Protein 3PEF (pdb70)

Sequence (2283 aa):
SQKFGFIGLGIMGSAMAKNLVKAGCSVTIWNRSPEKAEELAALGAERAATPEVVESCPVTFAMLADPAAAEEVCFGKHGVLEGIGEGRGYVDMSTVDPATSQRRIGVAVVAKGGRFLEAPVSGSKKPAEDGTLIILAAGDRNLYDEAMPGFEKMGKKIIHLGDVGKGAEMKLVVNMVMGGMMACFCEGLALGEKAGLATDAILDVIGAGAMANPMFALKGGLIRDRNFAPAFPLKHMQKDLRLAVALGDRVGQPLVASAAANELFKGARAAGFGDEDFSAIFKTYERSQKFGFIGLGIMGSAMAKNLVKAGCSVTIWNRSPEKAEELAALGAERAATPEVVESCPVTFAMLADPAAAEEVCFGKHGVLEGIGEGRGYVDMSTVDPATSQRIGVAVVAKGGRFLEAPVSGSKKPAEDGTLIILAAGDRNLYDEAMPGFEKMMGKKIIHLGDVGKGAEMKLVVNMVMGGMMACCFCEGLALGEKAGLATDAILDVIGAGAMANPMFALKGGLIRDRNFAPAFPLKHMQKDLRLAVALGDRVGQPLVASAAANELFKGARAAGFGDEDFSAIFKTYERSQKFGFIGLGIMGSAMAKNLVKAGCSVTIWNRSPEKAEELAALGAERAATPEVVESCPVTFAMLADPAAAEEVCFGKHGVLEGIGEGRGYVDMSTVDPATSQRIGVAVVAKGGRFLEAPVSGSKKPAEDGTLIILAAGDRNLYDEAMPGFEKMGKKIIHLGDVGKGAEMKLVVNMVMGGMMACFCEGLALGEKAGLATDAILDVIGAGAMANPMFALKGGLIRDRNFAPAFPLKHMQKDLRLAVALGDRVGQPLVASAAANELFKGARAAGFGDEDFSAIFKTYERSQKFGFIGLGIMGSAMAKNLVKAGCSVTIWNRSPEKAEELAALGAERAATPEVVESCPVTFAMLADPAAAEEVCFGKHGVLEGIGEGRGYVDMSTVDPATSQRIGVAVVAKGGRFLEAPVSGSKKPAEDGTLIILAAGDRNLYDEAMPGFEKMGKKIIHLGDVGKGAEMKLVVNMVMGGMMACFCEGLALGEKAGLATDAILDDVIGAGAMANPMFALKGGLIRDRNFAPAFPLKHMQKDLRLAVALGDRVGQPLVASAAANELFKGARRAAGFGDEDFSAIFKTYESQKFGFIGLGIMGSAMAKNLVKAGCSVTIWNRSPEKAEEELAALGAERAATPEVVVESCPVTFAMLADPAAAEEVCFGKHGVLEGIGEGRGYVDMSTVDPATSQRIGVAVVAKGGRFLEAPVSGSKKPAEDGTLIILAAGDRNLYDEAMPGFEKMGKKIIHLGDVGKGAEMKLVVNMVMGGMMACFCEGLALGEKAGLATDAILDVIGAGAMANPMFALKGGLIRDRNFAPAFPLKHMQKDLRLAVALGDRVGQPLVASAAANELFKGARAAGFGDEDFSAIFKTYEQKFGFIGLGIMGSAMAKNLVKAGCSVTIWNRSPEKAEELAALGAERAATPEVVESCPVTFAMLADPAAAEEVCFGKHGVLEGIGEGRGYVDMSTVDPATSQRIGVAVVAKGGRFLEAPVSGSKKPAEDGTLIILAAGDRNLYDEAMPGFEKMGKKIIHLGDVGKGAEMKLVVNMVMGGMMACFCEGLALGEKAGLATDAILDVIGAGAMANPMFALKGGLIRDRNFAPAFPLKHMQKDLRLAVALGDRVGQPLVASAAANELFKGARAAGFGDEDFSAIFKTYESQKFGFIGLGIMGSAMAKNLVKAGCSVTIWNRSPEKAEELAALGAERAATPEVVESCPVTFAMLADPAAAEEVCFGKHGVLEGIGEGRGYVDMSTVDPATSQRIGVAVVAKGGRFLEAPVSGSKKPAEDGTLIILAAGDRNLYDEAMPGFEKMGKKIIHLGDVGKGAEMKLVVNMVMGGMMACFCEGLALGEKAGLATDAILDVIGAGAMANPMFALKGGLIRDRNFAPAFPLKHMQKDLRLAVALGDRVGQPLVASAAANELFKGARAAGFGDEDFSAIFKTYERQKFGFIGLGIMGSAMAKNLVKAGCSVTIWNRSPEKAEEELAALGAERAATPEVVESCPVTFAMLADPAAAEEVCFGKHGVLEGIGEGRGYVDMSTVDPATSQRIGVAVVAKGGRFLEAPVSGSKKPAEDGTLIILAAGDRNLYDEAMPGFEKMGKKIIHLGDVGKGAEMKLVVNMVMGGMMACFCEGLALGEKAGLATDAILDVIGAGAMANPMFALKGGLIRDRNFAPAFPLKHMQKDLRLAVALGDRVGQPLVASAAANELFKGARAAGFGDEDFSAIFKTYER

Radius of gyration: 47.45 Å; Cα contacts (8 Å, |Δi|>4): 5188; chains: 8; bounding box: 118×103×147 Å

Organism: Geobacter metallireducens (strain ATCC 53774 / DSM 7210 / GS-15) (NCBI:txid269799)

InterPro domains:
  IPR002204 3-hydroxyisobutyrate dehydrogenase-related, conserved site [PS00895] (6-19)
  IPR006115 6-phosphogluconate dehydrogenase, NADP-binding [PF03446] (3-162)
  IPR008927 6-phosphogluconate dehydrogenase-like, C-terminal domain superfamily [SSF48179] (163-286)
  IPR013328 6-phosphogluconate dehydrogenase, domain 2 [G3DSA:1.10.1040.10] (165-287)
  IPR015815 3-hydroxyisobutyrate dehydrogenase-related [PIRSF000103] (2-286)
  IPR029154 3-hydroxyisobutyrate dehydrogenase-like, NAD-binding domain [PF14833] (165-284)
  IPR036291 NAD(P)-binding domain superfamily [SSF51735] (3-164)
  IPR051265 HIBADH-related NP60 subfamily [PTHR43580] (3-284)

Structure (mmCIF, N/CA/C/O backbone):
data_3PEF
#
_entry.id   3PEF
#
_cell.length_a   75.968
_cell.length_b   79.141
_cell.length_c   95.470
_cell.angle_alpha   82.15
_cell.angle_beta   88.80
_cell.angle_gamma   87.66
#
_symmetry.space_group_name_H-M   'P 1'
#
loop_
_entity.id
_entity.type
_entity.pdbx_description
1 polymer '6-phosphogluconate dehydrogenase, NAD-binding'
2 non-polymer 'NADP NICOTINAMIDE-ADENINE-DINUCLEOTIDE PHOSPHATE'
3 non-polymer GLYCEROL
4 non-polymer DI(HYDROXYETHYL)ETHER
5 non-polymer 1,2-ETHANEDIOL
6 water water
#
loop_
_atom_site.group_PDB
_atom_site.id
_atom_site.type_symbol
_atom_site.label_atom_id
_atom_site.label_alt_id
_atom_site.label_comp_id
_atom_site.label_asym_id
_atom_site.label_entity_id
_atom_site.label_seq_id
_atom_site.pdbx_PDB_ins_code
_atom_site.Cartn_x
_atom_site.Cartn_y
_atom_site.Cartn_z
_atom_site.occupancy
_atom_site.B_iso_or_equiv
_atom_site.auth_seq_id
_atom_site.auth_comp_id
_atom_site.auth_asym_id
_atom_site.auth_atom_id
_atom_site.pdbx_PDB_model_num
ATOM 1 N N . SER A 1 1 ? 15.898 4.941 40.462 1.00 78.51 1 SER A N 1
ATOM 2 C CA . SER A 1 1 ? 15.500 5.437 41.780 1.00 79.67 1 SER A CA 1
ATOM 3 C C . SER A 1 1 ? 14.694 6.726 41.667 1.00 67.40 1 SER A C 1
ATOM 4 O O . SER A 1 1 ? 13.594 6.833 42.207 1.00 68.91 1 SER A O 1
ATOM 7 N N . GLN A 1 2 ? 15.281 7.697 40.973 1.00 55.43 2 GLN A N 1
ATOM 8 C CA . GLN A 1 2 ? 14.663 8.979 40.642 1.00 47.94 2 GLN A CA 1
ATOM 9 C C . GLN A 1 2 ? 13.145 8.940 40.456 1.00 37.43 2 GLN A C 1
ATOM 10 O O . GLN A 1 2 ? 12.609 8.036 39.821 1.00 37.35 2 GLN A O 1
ATOM 16 N N . LYS A 1 3 ? 12.462 9.951 40.982 1.00 37.84 3 LYS A N 1
ATOM 17 C CA . LYS A 1 3 ? 11.021 10.098 40.783 1.00 35.12 3 LYS A CA 1
ATOM 18 C C . LYS A 1 3 ? 10.723 11.250 39.826 1.00 31.60 3 LYS A C 1
ATOM 19 O O . LYS A 1 3 ? 11.149 12.380 40.074 1.00 34.05 3 LYS A O 1
ATOM 25 N N . PHE A 1 4 ? 10.004 10.958 38.735 1.00 27.87 4 PHE A N 1
ATOM 26 C CA . PHE A 1 4 ? 9.587 11.971 37.754 1.00 27.32 4 PHE A CA 1
ATOM 27 C C . PHE A 1 4 ? 8.083 11.954 37.480 1.00 28.19 4 PHE A C 1
ATOM 28 O O . PHE A 1 4 ? 7.463 10.891 37.456 1.00 29.14 4 PHE A O 1
ATOM 36 N N . GLY A 1 5 ? 7.512 13.133 37.245 1.00 26.16 5 GLY A N 1
ATOM 37 C CA . GLY A 1 5 ? 6.158 13.240 36.723 1.00 17.47 5 GLY A CA 1
ATOM 38 C C . GLY A 1 5 ? 6.181 13.323 35.199 1.00 28.20 5 GLY A C 1
ATOM 39 O O . GLY A 1 5 ? 7.145 13.824 34.616 1.00 22.50 5 GLY A O 1
ATOM 40 N N . PHE A 1 6 ? 5.138 12.828 34.536 1.00 23.01 6 PHE A N 1
ATOM 41 C CA . PHE A 1 6 ? 5.042 13.022 33.092 1.00 22.15 6 PHE A CA 1
ATOM 42 C C . PHE A 1 6 ? 3.606 13.283 32.647 1.00 22.14 6 PHE A C 1
ATOM 43 O O . PHE A 1 6 ? 2.683 12.524 32.949 1.00 24.69 6 PHE A O 1
ATOM 51 N N . ILE A 1 7 ? 3.446 14.370 31.908 1.00 20.72 7 ILE A N 1
ATOM 52 C CA . ILE A 1 7 ? 2.155 14.862 31.481 1.00 18.34 7 ILE A CA 1
ATOM 53 C C . ILE A 1 7 ? 2.124 14.935 29.969 1.00 24.94 7 ILE A C 1
ATOM 54 O O . ILE A 1 7 ? 2.940 15.618 29.358 1.00 24.47 7 ILE A O 1
ATOM 59 N N . GLY A 1 8 ? 1.176 14.239 29.359 1.00 24.43 8 GLY A N 1
ATOM 60 C CA . GLY A 1 8 ? 1.068 14.256 27.912 1.00 20.94 8 GLY A CA 1
ATOM 61 C C . GLY A 1 8 ? 1.673 12.995 27.338 1.00 22.87 8 GLY A C 1
ATOM 62 O O . GLY A 1 8 ? 2.889 12.858 27.247 1.00 18.72 8 GLY A O 1
ATOM 63 N N . LEU A 1 9 ? 0.820 12.056 26.957 1.00 23.67 9 LEU A N 1
ATOM 64 C CA . LEU A 1 9 ? 1.320 10.761 26.527 1.00 21.93 9 LEU A CA 1
ATOM 65 C C . LEU A 1 9 ? 0.976 10.507 25.067 1.00 25.97 9 LEU A C 1
ATOM 66 O O . LEU A 1 9 ? 0.485 9.431 24.698 1.00 22.62 9 LEU A O 1
ATOM 71 N N . GLY A 1 10 ? 1.234 11.500 24.229 1.00 22.51 10 GLY A N 1
ATOM 72 C CA . GLY A 1 10 ? 1.019 11.317 22.807 1.00 19.68 10 GLY A CA 1
ATOM 73 C C . GLY A 1 10 ? 2.170 10.546 22.187 1.00 23.47 10 GLY A C 1
ATOM 74 O O . GLY A 1 10 ? 2.901 9.825 22.874 1.00 19.01 10 GLY A O 1
ATOM 75 N N . ILE A 1 11 ? 2.336 10.701 20.879 1.00 21.76 11 ILE A N 1
ATOM 76 C CA . ILE A 1 11 ? 3.405 10.023 20.159 1.00 19.68 11 ILE A CA 1
ATOM 77 C C . ILE A 1 11 ? 4.750 10.203 20.844 1.00 21.51 11 ILE A C 1
ATOM 78 O O . ILE A 1 11 ? 5.432 9.219 21.121 1.00 19.93 11 ILE A O 1
ATOM 83 N N . MET A 1 12 ? 5.128 11.449 21.131 1.00 18.36 12 MET A N 1
ATOM 84 C CA . MET A 1 12 ? 6.429 11.732 21.770 1.00 20.50 12 MET A CA 1
ATOM 85 C C . MET A 1 12 ? 6.444 11.420 23.273 1.00 21.17 12 MET A C 1
ATOM 86 O O . MET A 1 12 ? 7.342 10.734 23.783 1.00 21.38 12 MET A O 1
ATOM 91 N N . GLY A 1 13 ? 5.454 11.929 23.991 1.00 21.26 13 GLY A N 1
ATOM 92 C CA . GLY A 1 13 ? 5.426 11.771 25.439 1.00 21.19 13 GLY A CA 1
ATOM 93 C C . GLY A 1 13 ? 5.423 10.314 25.896 1.00 20.44 13 GLY A C 1
ATOM 94 O O . GLY A 1 13 ? 6.120 9.956 26.834 1.00 21.65 13 GLY A O 1
ATOM 95 N N . SER A 1 14 ? 4.650 9.461 25.233 1.00 22.26 14 SER A N 1
ATOM 96 C CA . SER A 1 14 ? 4.544 8.074 25.683 1.00 24.72 14 SER A CA 1
ATOM 97 C C . SER A 1 14 ? 5.900 7.390 25.516 1.00 25.90 14 SER A C 1
ATOM 98 O O . SER A 1 14 ? 6.346 6.633 26.385 1.00 23.81 14 SER A O 1
ATOM 101 N N . ALA A 1 15 ? 6.564 7.685 24.403 1.00 24.99 15 ALA A N 1
ATOM 102 C CA . ALA A 1 15 ? 7.877 7.125 24.137 1.00 25.24 15 ALA A CA 1
ATOM 103 C C . ALA A 1 15 ? 8.914 7.667 25.110 1.00 21.05 15 ALA A C 1
ATOM 104 O O . ALA A 1 15 ? 9.766 6.915 25.613 1.00 21.43 15 ALA A O 1
ATOM 106 N N . MET A 1 16 ? 8.867 8.969 25.367 1.00 23.43 16 MET A N 1
ATOM 107 C CA . MET A 1 16 ? 9.788 9.567 26.329 1.00 21.86 16 MET A CA 1
ATOM 108 C C . MET A 1 16 ? 9.582 9.001 27.744 1.00 25.34 16 MET A C 1
ATOM 109 O O . MET A 1 16 ? 10.542 8.642 28.429 1.00 22.81 16 MET A O 1
ATOM 114 N N . ALA A 1 17 ? 8.327 8.891 28.170 1.00 24.42 17 ALA A N 1
ATOM 115 C CA . ALA A 1 17 ? 8.016 8.389 29.510 1.00 21.96 17 ALA A CA 1
ATOM 116 C C . ALA A 1 17 ? 8.454 6.931 29.699 1.00 26.43 17 ALA A C 1
ATOM 117 O O . ALA A 1 17 ? 8.915 6.546 30.782 1.00 26.87 17 ALA A O 1
ATOM 119 N N . LYS A 1 18 ? 8.310 6.133 28.641 1.00 25.50 18 LYS A N 1
ATOM 120 C CA . LYS A 1 18 ? 8.700 4.720 28.650 1.00 23.16 18 LYS A CA 1
ATOM 121 C C . LYS A 1 18 ? 10.182 4.585 28.902 1.00 29.12 18 LYS A C 1
ATOM 122 O O . LYS A 1 18 ? 10.621 3.660 29.590 1.00 26.22 18 LYS A O 1
ATOM 128 N N . ASN A 1 19 ? 10.955 5.486 28.295 1.00 26.50 19 ASN A N 1
ATOM 129 C CA . ASN A 1 19 ? 12.403 5.528 28.503 1.00 25.38 19 ASN A CA 1
ATOM 130 C C . ASN A 1 19 ? 12.757 5.825 29.967 1.00 25.79 19 ASN A C 1
ATOM 131 O O . ASN A 1 19 ? 13.664 5.215 30.529 1.00 30.41 19 ASN A O 1
ATOM 136 N N . LEU A 1 20 ? 12.021 6.731 30.601 1.00 19.65 20 LEU A N 1
ATOM 137 C CA . LEU A 1 20 ? 12.230 6.972 32.023 1.00 24.69 20 LEU A CA 1
ATOM 138 C C . LEU A 1 20 ? 11.861 5.717 32.815 1.00 24.04 20 LEU A C 1
ATOM 139 O O . LEU A 1 20 ? 12.591 5.298 33.703 1.00 28.37 20 LEU A O 1
ATOM 144 N N . VAL A 1 21 ? 10.730 5.105 32.487 1.00 30.19 21 VAL A N 1
ATOM 145 C CA . VAL A 1 21 ? 10.346 3.862 33.151 1.00 27.64 21 VAL A CA 1
ATOM 146 C C . VAL A 1 21 ? 11.355 2.722 32.889 1.00 35.67 21 VAL A C 1
ATOM 147 O O . VAL A 1 21 ? 11.750 2.010 33.815 1.00 30.87 21 VAL A O 1
ATOM 151 N N . LYS A 1 22 ? 11.780 2.550 31.641 1.00 25.98 22 LYS A N 1
ATOM 152 C CA . LYS A 1 22 ? 12.779 1.518 31.344 1.00 40.20 22 LYS A CA 1
ATOM 153 C C . LYS A 1 22 ? 14.088 1.753 32.103 1.00 37.80 22 LYS A C 1
ATOM 154 O O . LYS A 1 22 ? 14.808 0.811 32.412 1.00 35.58 22 LYS A O 1
ATOM 160 N N . ALA A 1 23 ? 14.391 3.015 32.388 1.00 35.99 23 ALA A N 1
ATOM 161 C CA . ALA A 1 23 ? 15.635 3.384 33.063 1.00 32.28 23 ALA A CA 1
ATOM 162 C C . ALA A 1 23 ? 15.554 3.181 34.563 1.00 30.40 23 ALA A C 1
ATOM 163 O O . ALA A 1 23 ? 16.501 3.486 35.291 1.00 33.46 23 ALA A O 1
ATOM 165 N N . GLY A 1 24 ? 14.410 2.710 35.040 1.00 29.20 24 GLY A N 1
ATOM 166 C CA . GLY A 1 24 ? 14.277 2.391 36.451 1.00 35.24 24 GLY A CA 1
ATOM 167 C C . GLY A 1 24 ? 13.751 3.542 37.290 1.00 34.76 24 GLY A C 1
ATOM 168 O O . GLY A 1 24 ? 13.700 3.439 38.510 1.00 35.67 24 GLY A O 1
ATOM 169 N N . CYS A 1 25 ? 13.355 4.637 36.646 1.00 25.07 25 CYS A N 1
ATOM 170 C CA . CYS A 1 25 ? 12.729 5.733 37.373 1.00 26.60 25 CYS A CA 1
ATOM 171 C C . CYS A 1 25 ? 11.359 5.342 37.894 1.00 27.34 25 CYS A C 1
ATOM 172 O O . CYS A 1 25 ? 10.704 4.451 37.368 1.00 29.26 25 CYS A O 1
ATOM 175 N N . SER A 1 26 ? 10.946 6.019 38.952 1.00 27.96 26 SER A N 1
ATOM 176 C CA . SER A 1 26 ? 9.595 5.917 39.457 1.00 35.41 26 SER A CA 1
ATOM 177 C C . SER A 1 26 ? 8.810 7.049 38.787 1.00 35.31 26 SER A C 1
ATOM 178 O O . SER A 1 26 ? 9.090 8.215 39.036 1.00 33.72 26 SER A O 1
ATOM 181 N N . VAL A 1 27 ? 7.860 6.708 37.912 1.00 28.34 27 VAL A N 1
ATOM 182 C CA . VAL A 1 27 ? 7.190 7.712 37.072 1.00 26.13 27 VAL A CA 1
ATOM 183 C C . VAL A 1 27 ? 5.672 7.768 37.329 1.00 27.02 27 VAL A C 1
ATOM 184 O O . VAL A 1 27 ? 4.980 6.739 37.285 1.00 29.33 27 VAL A O 1
ATOM 188 N N . THR A 1 28 ? 5.182 8.968 37.625 1.00 20.07 28 THR A N 1
ATOM 189 C CA . THR A 1 28 ? 3.752 9.254 37.810 1.00 20.57 28 THR A CA 1
ATOM 190 C C . THR A 1 28 ? 3.289 9.951 36.531 1.00 27.97 28 THR A C 1
ATOM 191 O O . THR A 1 28 ? 3.908 10.926 36.089 1.00 28.91 28 THR A O 1
ATOM 195 N N . ILE A 1 29 ? 2.229 9.442 35.911 1.00 23.58 29 ILE A N 1
ATOM 196 C CA . ILE A 1 29 ? 1.853 9.920 34.584 1.00 25.94 29 ILE A CA 1
ATOM 197 C C . ILE A 1 29 ? 0.402 10.339 34.508 1.00 26.76 29 ILE A C 1
ATOM 198 O O . ILE A 1 29 ? -0.427 9.892 35.308 1.00 26.31 29 ILE A O 1
ATOM 203 N N . TRP A 1 30 ? 0.116 11.198 33.532 1.00 21.08 30 TRP A N 1
ATOM 204 C CA . TRP A 1 30 ? -1.230 11.698 33.270 1.00 22.06 30 TRP A CA 1
ATOM 205 C C . TRP A 1 30 ? -1.404 12.046 31.795 1.00 23.71 30 TRP A C 1
ATOM 206 O O . TRP A 1 30 ? -0.511 12.608 31.164 1.00 24.95 30 TRP A O 1
ATOM 217 N N . ASN A 1 31 ? -2.571 11.731 31.254 1.00 20.16 31 ASN A N 1
ATOM 218 C CA . ASN A 1 31 ? -2.911 12.154 29.909 1.00 17.40 31 ASN A CA 1
ATOM 219 C C . ASN A 1 31 ? -4.377 12.509 29.900 1.00 19.04 31 ASN A C 1
ATOM 220 O O . ASN A 1 31 ? -5.158 11.877 30.613 1.00 18.92 31 ASN A O 1
ATOM 225 N N . ARG A 1 32 ? -4.751 13.501 29.095 1.00 21.00 32 ARG A N 1
ATOM 226 C CA . ARG A 1 32 ? -6.157 13.891 28.952 1.00 26.84 32 ARG A CA 1
ATOM 227 C C . ARG A 1 32 ? -6.995 12.675 28.634 1.00 29.69 32 ARG A C 1
ATOM 228 O O . ARG A 1 32 ? -8.039 12.474 29.256 1.00 24.01 32 ARG A O 1
ATOM 236 N N . SER A 1 33 ? -6.536 11.876 27.664 1.00 24.08 33 SER A N 1
ATOM 237 C CA . SER A 1 33 ? -7.152 10.569 27.367 1.00 29.20 33 SER A CA 1
ATOM 238 C C . SER A 1 33 ? -6.420 9.440 28.117 1.00 32.91 33 SER A C 1
ATOM 239 O O . SER A 1 33 ? -5.348 9.011 27.703 1.00 29.01 33 SER A O 1
ATOM 242 N N . PRO A 1 34 ? -7.005 8.955 29.219 1.00 41.19 34 PRO A N 1
ATOM 243 C CA . PRO A 1 34 ? -6.326 8.034 30.142 1.00 35.41 34 PRO A CA 1
ATOM 244 C C . PRO A 1 34 ? -5.939 6.686 29.543 1.00 34.99 34 PRO A C 1
ATOM 245 O O . PRO A 1 34 ? -5.091 6.009 30.133 1.00 26.65 34 PRO A O 1
ATOM 249 N N . GLU A 1 35 ? -6.526 6.288 28.417 1.00 25.78 35 GLU A N 1
ATOM 250 C CA . GLU A 1 35 ? -6.136 5.008 27.826 1.00 29.80 35 GLU A CA 1
ATOM 251 C C . GLU A 1 35 ? -4.681 5.001 27.353 1.00 30.52 35 GLU A C 1
ATOM 252 O O . GLU A 1 35 ? -4.036 3.953 27.328 1.00 32.12 35 GLU A O 1
ATOM 258 N N . LYS A 1 36 ? -4.148 6.166 27.002 1.00 23.55 36 LYS A N 1
ATOM 259 C CA . LYS A 1 36 ? -2.764 6.217 26.526 1.00 26.63 36 LYS A CA 1
ATOM 260 C C . LYS A 1 36 ? -1.766 5.946 27.647 1.00 27.57 36 LYS A C 1
ATOM 261 O O . LYS A 1 36 ? -0.565 5.823 27.406 1.00 22.95 36 LYS A O 1
ATOM 267 N N . ALA A 1 37 ? -2.277 5.829 28.872 1.00 27.56 37 ALA A N 1
ATOM 268 C CA . ALA A 1 37 ? -1.448 5.539 30.040 1.00 28.69 37 ALA A CA 1
ATOM 269 C C . ALA A 1 37 ? -1.358 4.043 30.324 1.00 23.92 37 ALA A C 1
ATOM 270 O O . ALA A 1 37 ? -0.555 3.615 31.153 1.00 25.36 37 ALA A O 1
ATOM 272 N N . GLU A 1 38 ? -2.186 3.247 29.649 1.00 21.45 38 GLU A N 1
ATOM 273 C CA . GLU A 1 38 ? -2.316 1.829 30.005 1.00 26.26 38 GLU A CA 1
ATOM 274 C C . GLU A 1 38 ? -1.017 1.034 29.854 1.00 33.02 38 GLU A C 1
ATOM 275 O O . GLU A 1 38 ? -0.696 0.195 30.699 1.00 30.34 38 GLU A O 1
ATOM 281 N N . GLU A 1 39 ? -0.264 1.298 28.791 1.00 28.67 39 GLU A N 1
ATOM 282 C CA . GLU A 1 39 ? 0.945 0.527 28.540 1.00 31.81 39 GLU A CA 1
ATOM 283 C C . GLU A 1 39 ? 1.989 0.862 29.597 1.00 25.57 39 GLU A C 1
ATOM 284 O O . GLU A 1 39 ? 2.627 -0.019 30.171 1.00 27.23 39 GLU A O 1
ATOM 290 N N . LEU A 1 40 ? 2.147 2.144 29.880 1.00 21.37 40 LEU A N 1
ATOM 291 C CA . LEU A 1 40 ? 3.052 2.549 30.951 1.00 28.12 40 LEU A CA 1
ATOM 292 C C . LEU A 1 40 ? 2.594 2.015 32.310 1.00 30.53 40 LEU A C 1
ATOM 293 O O . LEU A 1 40 ? 3.415 1.587 33.117 1.00 31.11 40 LEU A O 1
ATOM 298 N N . ALA A 1 41 ? 1.289 2.047 32.571 1.00 28.89 41 ALA A N 1
ATOM 299 C CA . ALA A 1 41 ? 0.786 1.553 33.853 1.00 29.72 41 ALA A CA 1
ATOM 300 C C . ALA A 1 41 ? 1.204 0.096 34.088 1.00 34.42 41 ALA A C 1
ATOM 301 O O . ALA A 1 41 ? 1.615 -0.271 35.186 1.00 32.28 41 ALA A O 1
ATOM 303 N N . ALA A 1 42 ? 1.105 -0.730 33.052 1.00 27.70 42 ALA A N 1
ATOM 304 C CA . ALA A 1 42 ? 1.454 -2.134 33.201 1.00 32.25 42 ALA A CA 1
ATOM 305 C C . ALA A 1 42 ? 2.954 -2.260 33.358 1.00 30.13 42 ALA A C 1
ATOM 306 O O . ALA A 1 42 ? 3.448 -3.268 33.837 1.00 37.58 42 ALA A O 1
ATOM 308 N N . LEU A 1 43 ? 3.685 -1.231 32.954 1.00 30.90 43 LEU A N 1
ATOM 309 C CA . LEU A 1 43 ? 5.138 -1.257 33.108 1.00 33.35 43 LEU A CA 1
ATOM 310 C C . LEU A 1 43 ? 5.572 -0.765 34.485 1.00 36.02 43 LEU A C 1
ATOM 311 O O . LEU A 1 43 ? 6.766 -0.635 34.748 1.00 39.62 43 LEU A O 1
ATOM 316 N N . GLY A 1 44 ? 4.599 -0.475 35.347 1.00 34.54 44 GLY A N 1
ATOM 317 C CA . GLY A 1 44 ? 4.876 -0.048 36.710 1.00 34.37 44 GLY A CA 1
ATOM 318 C C . GLY A 1 44 ? 4.661 1.435 36.991 1.00 39.34 44 GLY A C 1
ATOM 319 O O . GLY A 1 44 ? 4.712 1.856 38.149 1.00 38.61 44 GLY A O 1
ATOM 320 N N . ALA A 1 45 ? 4.435 2.236 35.950 1.00 33.33 45 ALA A N 1
ATOM 321 C CA . ALA A 1 45 ? 4.179 3.664 36.140 1.00 32.37 45 ALA A CA 1
ATOM 322 C C . ALA A 1 45 ? 2.914 3.854 36.951 1.00 30.07 45 ALA A C 1
ATOM 323 O O . ALA A 1 45 ? 1.986 3.048 36.860 1.00 26.35 45 ALA A O 1
ATOM 325 N N . GLU A 1 46 ? 2.870 4.936 37.719 1.00 24.31 46 GLU A N 1
ATOM 326 C CA . GLU A 1 46 ? 1.721 5.239 38.571 1.00 29.86 46 GLU A CA 1
ATOM 327 C C . GLU A 1 46 ? 0.759 6.250 37.915 1.00 24.34 46 GLU A C 1
ATOM 328 O O . GLU A 1 46 ? 1.193 7.310 37.458 1.00 26.17 46 GLU A O 1
ATOM 334 N N . ARG A 1 47 ? -0.536 5.926 37.876 1.00 24.46 47 ARG A N 1
ATOM 335 C CA . ARG A 1 47 ? -1.560 6.851 37.352 1.00 29.29 47 ARG A CA 1
ATOM 336 C C . ARG A 1 47 ? -1.866 7.991 38.309 1.00 29.56 47 ARG A C 1
ATOM 337 O O . ARG A 1 47 ? -2.135 7.769 39.484 1.00 33.15 47 ARG A O 1
ATOM 345 N N . ALA A 1 48 ? -1.861 9.208 37.785 1.00 26.44 48 ALA A N 1
ATOM 346 C CA . ALA A 1 48 ? -2.315 10.378 38.517 1.00 29.05 48 ALA A CA 1
ATOM 347 C C . ALA A 1 48 ? -3.689 10.764 37.978 1.00 31.29 48 ALA A C 1
ATOM 348 O O . ALA A 1 48 ? -3.964 10.577 36.797 1.00 29.77 48 ALA A O 1
ATOM 350 N N . ALA A 1 49 ? -4.553 11.295 38.835 1.00 24.30 49 ALA A N 1
ATOM 351 C CA . ALA A 1 49 ? -5.887 11.692 38.402 1.00 22.01 49 ALA A CA 1
ATOM 352 C C . ALA A 1 49 ? -5.900 12.975 37.560 1.00 27.94 49 ALA A C 1
ATOM 353 O O . ALA A 1 49 ? -6.743 13.142 36.681 1.00 24.65 49 ALA A O 1
ATOM 355 N N . THR A 1 50 ? -4.970 13.879 37.838 1.00 21.66 50 THR A N 1
ATOM 356 C CA . THR A 1 50 ? -5.001 15.226 37.273 1.00 22.37 50 THR A CA 1
ATOM 357 C C . THR A 1 50 ? -3.568 15.721 37.134 1.00 24.54 50 THR A C 1
ATOM 358 O O . THR A 1 50 ? -2.665 15.191 37.780 1.00 24.36 50 THR A O 1
ATOM 362 N N . PRO A 1 51 ? -3.353 16.755 36.303 1.00 26.45 51 PRO A N 1
ATOM 363 C CA . PRO A 1 51 ? -2.011 17.355 36.242 1.00 27.73 51 PRO A CA 1
ATOM 364 C C . PRO A 1 51 ? -1.557 17.842 37.620 1.00 30.19 51 PRO A C 1
ATOM 365 O O . PRO A 1 51 ? -0.398 17.649 37.969 1.00 31.00 51 PRO A O 1
ATOM 376 N N . GLU A 1 53 ? -2.171 16.656 40.555 1.00 24.19 53 GLU A N 1
ATOM 377 C CA . GLU A 1 53 ? -1.712 15.511 41.340 1.00 31.19 53 GLU A CA 1
ATOM 378 C C . GLU A 1 53 ? -0.261 15.103 41.015 1.00 30.10 53 GLU A C 1
ATOM 379 O O . GLU A 1 53 ? 0.516 14.778 41.921 1.00 28.79 53 GLU A O 1
ATOM 385 N N . VAL A 1 54 ? 0.096 15.123 39.729 1.00 22.86 54 VAL A N 1
ATOM 386 C CA . VAL A 1 54 ? 1.451 14.796 39.282 1.00 22.01 54 VAL A CA 1
ATOM 387 C C . VAL A 1 54 ? 2.464 15.755 39.902 1.00 28.27 54 VAL A C 1
ATOM 388 O O . VAL A 1 54 ? 3.494 15.352 40.462 1.00 28.32 54 VAL A O 1
ATOM 392 N N . VAL A 1 55 ? 2.152 17.038 39.806 1.00 22.37 55 VAL A N 1
ATOM 393 C CA . VAL A 1 55 ? 3.085 18.084 40.204 1.00 25.74 55 VAL A CA 1
ATOM 394 C C . VAL A 1 55 ? 3.098 18.273 41.733 1.00 35.41 55 VAL A C 1
ATOM 395 O O . VAL A 1 55 ? 4.032 18.863 42.295 1.00 35.04 55 VAL A O 1
ATOM 399 N N . GLU A 1 56 ? 2.072 17.747 42.402 1.00 27.15 56 GLU A N 1
ATOM 400 C CA . GLU A 1 56 ? 2.032 17.757 43.864 1.00 31.66 56 GLU A CA 1
ATOM 401 C C . GLU A 1 56 ? 3.067 16.797 44.399 1.00 31.15 56 GLU A C 1
ATOM 402 O O . GLU A 1 56 ? 3.692 17.049 45.429 1.00 31.96 56 GLU A O 1
ATOM 408 N N . SER A 1 57 ? 3.250 15.693 43.682 1.00 29.87 57 SER A N 1
ATOM 409 C CA . SER A 1 57 ? 3.936 14.549 44.252 1.00 37.26 57 SER A CA 1
ATOM 410 C C . SER A 1 57 ? 5.296 14.248 43.640 1.00 40.11 57 SER A C 1
ATOM 411 O O . SER A 1 57 ? 6.002 13.383 44.144 1.00 36.56 57 SER A O 1
ATOM 414 N N . CYS A 1 58 ? 5.661 14.946 42.563 1.00 36.35 58 CYS A N 1
ATOM 415 C CA . CYS A 1 58 ? 6.951 14.723 41.909 1.00 28.81 58 CYS A CA 1
ATOM 416 C C . CYS A 1 58 ? 7.852 15.949 42.012 1.00 28.24 58 CYS A C 1
ATOM 417 O O . CYS A 1 58 ? 7.379 17.074 41.925 1.00 35.32 58 CYS A O 1
ATOM 420 N N . PRO A 1 59 ? 9.161 15.731 42.212 1.00 31.40 59 PRO A N 1
ATOM 421 C CA . PRO A 1 59 ? 10.113 16.841 42.332 1.00 29.26 59 PRO A CA 1
ATOM 422 C C . PRO A 1 59 ? 10.291 17.558 40.990 1.00 31.50 59 PRO A C 1
ATOM 423 O O . PRO A 1 59 ? 10.429 18.772 40.960 1.00 31.65 59 PRO A O 1
ATOM 427 N N . VAL A 1 60 ? 10.278 16.794 39.901 1.00 28.55 60 VAL A N 1
ATOM 428 C CA . VAL A 1 60 ? 10.406 17.326 38.553 1.00 27.06 60 VAL A CA 1
ATOM 429 C C . VAL A 1 60 ? 9.386 16.636 37.661 1.00 25.71 60 VAL A C 1
ATOM 430 O O . VAL A 1 60 ? 9.292 15.405 37.671 1.00 23.92 60 VAL A O 1
ATOM 434 N N . THR A 1 61 ? 8.629 17.417 36.891 1.00 22.46 61 THR A N 1
ATOM 435 C CA . THR A 1 61 ? 7.616 16.860 35.985 1.00 19.97 61 THR A CA 1
ATOM 436 C C . THR A 1 61 ? 7.837 17.361 34.559 1.00 24.57 61 THR A C 1
ATOM 437 O O . THR A 1 61 ? 8.036 18.560 34.335 1.00 22.88 61 THR A O 1
ATOM 441 N N . PHE A 1 62 ? 7.808 16.446 33.597 1.00 23.88 62 PHE A N 1
ATOM 442 C CA . PHE A 1 62 ? 7.962 16.805 32.185 1.00 20.24 62 PHE A CA 1
ATOM 443 C C . PHE A 1 62 ? 6.585 16.860 31.527 1.00 26.38 62 PHE A C 1
ATOM 444 O O . PHE A 1 62 ? 5.696 16.095 31.898 1.00 26.18 62 PHE A O 1
ATOM 452 N N . ALA A 1 63 ? 6.401 17.760 30.564 1.00 26.00 63 ALA A N 1
ATOM 453 C CA . ALA A 1 63 ? 5.144 17.826 29.810 1.00 24.95 63 ALA A CA 1
ATOM 454 C C . ALA A 1 63 ? 5.427 17.822 28.320 1.00 21.29 63 ALA A C 1
ATOM 455 O O . ALA A 1 63 ? 6.364 18.482 27.860 1.00 19.77 63 ALA A O 1
ATOM 457 N N . MET A 1 64 ? 4.616 17.079 27.572 1.00 17.62 64 MET A N 1
ATOM 458 C CA . MET A 1 64 ? 4.792 16.944 26.125 1.00 20.97 64 MET A CA 1
ATOM 459 C C . MET A 1 64 ? 3.432 17.032 25.441 1.00 25.71 64 MET A C 1
ATOM 460 O O . MET A 1 64 ? 2.844 16.019 25.068 1.00 19.61 64 MET A O 1
ATOM 465 N N . LEU A 1 65 ? 2.944 18.259 25.289 1.00 18.75 65 LEU A N 1
ATOM 466 C CA . LEU A 1 65 ? 1.589 18.536 24.836 1.00 20.81 65 LEU A CA 1
ATOM 467 C C . LEU A 1 65 ? 1.570 19.107 23.415 1.00 22.46 65 LEU A C 1
ATOM 468 O O . LEU A 1 65 ? 2.585 19.599 22.928 1.00 22.27 65 LEU A O 1
ATOM 473 N N . ALA A 1 66 ? 0.403 19.063 22.776 1.00 22.66 66 ALA A N 1
ATOM 474 C CA . ALA A 1 66 ? 0.258 19.416 21.364 1.00 18.12 66 ALA A CA 1
ATOM 475 C C . ALA A 1 66 ? 0.708 20.816 20.978 1.00 23.38 66 ALA A C 1
ATOM 476 O O . ALA A 1 66 ? 1.460 20.978 20.020 1.00 27.40 66 ALA A O 1
ATOM 478 N N . ASP A 1 67 ? 0.193 21.828 21.673 1.00 19.75 67 ASP A N 1
ATOM 479 C CA . ASP A 1 67 ? 0.299 23.206 21.183 1.00 21.36 67 ASP A CA 1
ATOM 480 C C . ASP A 1 67 ? 0.118 24.219 22.317 1.00 19.40 67 AS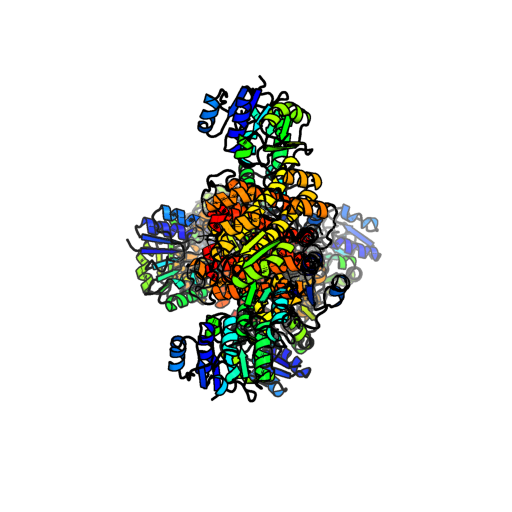P A C 1
ATOM 481 O O . ASP A 1 67 ? -0.125 23.826 23.448 1.00 22.70 67 ASP A O 1
ATOM 486 N N . PRO A 1 68 ? 0.268 25.519 22.022 1.00 19.82 68 PRO A N 1
ATOM 487 C CA . PRO A 1 68 ? 0.123 26.514 23.096 1.00 24.21 68 PRO A CA 1
ATOM 488 C C . PRO A 1 68 ? -1.217 26.402 23.847 1.00 29.60 68 PRO A C 1
ATOM 489 O O . PRO A 1 68 ? -1.214 26.516 25.067 1.00 26.05 68 PRO A O 1
ATOM 493 N N . ALA A 1 69 ? -2.324 26.154 23.145 1.00 26.32 69 ALA A N 1
ATOM 494 C CA . ALA A 1 69 ? -3.622 26.001 23.808 1.00 25.90 69 ALA A CA 1
ATOM 495 C C . ALA A 1 69 ? -3.620 24.837 24.813 1.00 26.46 69 ALA A C 1
ATOM 496 O O . ALA A 1 69 ? -4.100 24.978 25.938 1.00 22.82 69 ALA A O 1
ATOM 498 N N . ALA A 1 70 ? -3.059 23.695 24.419 1.00 22.52 70 ALA A N 1
ATOM 499 C CA . ALA A 1 70 ? -2.942 22.575 25.344 1.00 21.95 70 ALA A CA 1
ATOM 500 C C . ALA A 1 70 ? -2.038 22.925 26.528 1.00 21.60 70 ALA A C 1
ATOM 501 O O . ALA A 1 70 ? -2.396 22.703 27.689 1.00 27.00 70 ALA A O 1
ATOM 503 N N . ALA A 1 71 ? -0.861 23.471 26.233 1.00 18.87 71 ALA A N 1
ATOM 504 C CA . ALA A 1 71 ? 0.093 23.821 27.275 1.00 18.55 71 ALA A CA 1
ATOM 505 C C . ALA A 1 71 ? -0.559 24.746 28.301 1.00 20.58 71 ALA A C 1
ATOM 506 O O . ALA A 1 71 ? -0.335 24.601 29.498 1.00 24.45 71 ALA A O 1
ATOM 508 N N . GLU A 1 72 ? -1.360 25.699 27.831 1.00 22.16 72 GLU A N 1
ATOM 509 C CA . GLU A 1 72 ? -1.997 26.662 28.734 1.00 27.80 72 GLU A CA 1
ATOM 510 C C . GLU A 1 72 ? -3.147 26.041 29.512 1.00 27.30 72 GLU A C 1
ATOM 511 O O . GLU A 1 72 ? -3.295 26.271 30.709 1.00 23.64 72 GLU A O 1
ATOM 517 N N . GLU A 1 73 ? -3.964 25.246 28.839 1.00 22.37 73 GLU A N 1
ATOM 518 C CA . GLU A 1 73 ? -5.056 24.588 29.544 1.00 25.69 73 GLU A CA 1
ATOM 519 C C . GLU A 1 73 ? -4.514 23.715 30.685 1.00 23.13 73 GLU A C 1
ATOM 520 O O . GLU A 1 73 ? -5.028 23.734 31.796 1.00 26.96 73 GLU A O 1
ATOM 526 N N . VAL A 1 74 ? -3.450 22.975 30.415 1.00 23.96 74 VAL A N 1
ATOM 527 C CA . VAL A 1 74 ? -2.876 22.110 31.432 1.00 25.47 74 VAL A CA 1
ATOM 528 C C . VAL A 1 74 ? -2.282 22.915 32.581 1.00 27.35 74 VAL A C 1
ATOM 529 O O . VAL A 1 74 ? -2.373 22.512 33.741 1.00 31.67 74 VAL A O 1
ATOM 533 N N . CYS A 1 75 ? -1.682 24.059 32.266 1.00 24.22 75 CYS A N 1
ATOM 534 C CA . CYS A 1 75 ? -1.094 24.888 33.309 1.00 20.72 75 CYS A CA 1
ATOM 535 C C . CYS A 1 75 ? -2.153 25.645 34.116 1.00 26.14 75 CYS A C 1
ATOM 536 O O . CYS A 1 75 ? -2.171 25.574 35.350 1.00 25.18 75 CYS A O 1
ATOM 539 N N . PHE A 1 76 ? -3.030 26.362 33.415 1.00 27.05 76 PHE A N 1
ATOM 540 C CA . PHE A 1 76 ? -3.947 27.317 34.045 1.00 29.79 76 PHE A CA 1
ATOM 541 C C . PHE A 1 76 ? -5.345 26.767 34.357 1.00 29.88 76 PHE A C 1
ATOM 542 O O . PHE A 1 76 ? -6.104 27.394 35.097 1.00 27.12 76 PHE A O 1
ATOM 550 N N . GLY A 1 77 ? -5.683 25.609 33.801 1.00 25.69 77 GLY A N 1
ATOM 551 C CA . GLY A 1 77 ? -7.037 25.085 33.940 1.00 28.32 77 GLY A CA 1
ATOM 552 C C . GLY A 1 77 ? -7.372 24.506 35.306 1.00 31.90 77 GLY A C 1
ATOM 553 O O . GLY A 1 77 ? -6.530 24.471 36.205 1.00 31.86 77 GLY A O 1
ATOM 554 N N . LYS A 1 78 ? -8.608 24.043 35.475 1.00 29.39 78 LYS A N 1
ATOM 555 C CA . LYS A 1 78 ? -8.981 23.387 36.724 1.00 32.81 78 LYS A CA 1
ATOM 556 C C . LYS A 1 78 ? -8.192 22.090 36.905 1.00 30.69 78 LYS A C 1
ATOM 557 O O . LYS A 1 78 ? -7.972 21.341 35.941 1.00 27.92 78 LYS A O 1
ATOM 563 N N . HIS A 1 79 ? -7.749 21.847 38.132 1.00 23.69 79 HIS A N 1
ATOM 564 C CA . HIS A 1 79 ? -6.917 20.688 38.438 1.00 28.91 79 HIS A CA 1
ATOM 565 C C . HIS A 1 79 ? -5.590 20.764 37.673 1.00 29.65 79 HIS A C 1
ATOM 566 O O . HIS A 1 79 ? -4.923 19.752 37.462 1.00 25.41 79 HIS A O 1
ATOM 573 N N . GLY A 1 80 ? -5.204 21.969 37.278 1.00 28.10 80 GLY A N 1
ATOM 574 C CA . GLY A 1 80 ? -4.009 22.150 36.477 1.00 27.88 80 GLY A CA 1
ATOM 575 C C . GLY A 1 80 ? -2.720 22.219 37.267 1.00 26.72 80 GLY A C 1
ATOM 576 O O . GLY A 1 80 ? -2.720 22.146 38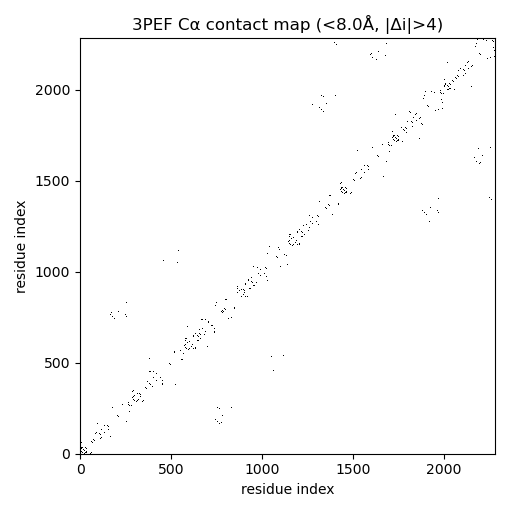.497 1.00 25.72 80 GLY A O 1
ATOM 577 N N . VAL A 1 81 ? -1.614 22.368 36.543 1.00 24.99 81 VAL A N 1
ATOM 578 C CA . VAL A 1 81 ? -0.294 22.404 37.145 1.00 25.79 81 VAL A CA 1
ATOM 579 C C . VAL A 1 81 ? -0.203 23.470 38.247 1.00 28.37 81 VAL A C 1
ATOM 580 O O . VAL A 1 81 ? 0.333 23.217 39.320 1.00 29.54 81 VAL A O 1
ATOM 584 N N . LEU A 1 82 ? -0.746 24.650 37.982 1.00 26.91 82 LEU A N 1
ATOM 585 C CA . LEU A 1 82 ? -0.673 25.765 38.932 1.00 31.26 82 LEU A CA 1
ATOM 586 C C . LEU A 1 82 ? -1.371 25.450 40.268 1.00 32.44 82 LEU A C 1
ATOM 587 O O . LEU A 1 82 ? -0.946 25.910 41.322 1.00 35.13 82 LEU A O 1
ATOM 592 N N . GLU A 1 83 ? -2.432 24.656 40.225 1.00 30.54 83 GLU A N 1
ATOM 593 C CA . GLU A 1 83 ? -3.113 24.250 41.455 1.00 30.84 83 GLU A CA 1
ATOM 594 C C . GLU A 1 83 ? -2.247 23.351 42.344 1.00 33.73 83 GLU A C 1
ATOM 595 O O . GLU A 1 83 ? -2.498 23.218 43.544 1.00 37.33 83 GLU A O 1
ATOM 601 N N . GLY A 1 84 ? -1.220 22.740 41.763 1.00 30.64 84 GLY A N 1
ATOM 602 C CA . GLY A 1 84 ? -0.471 21.717 42.468 1.00 24.92 84 GLY A CA 1
ATOM 603 C C . GLY A 1 84 ? 1.003 21.990 42.718 1.00 28.24 84 GLY A C 1
ATOM 604 O O . GLY A 1 84 ? 1.607 21.371 43.595 1.00 31.25 84 GLY A O 1
ATOM 605 N N . ILE A 1 85 ? 1.596 22.893 41.945 1.00 22.96 85 ILE A N 1
ATOM 606 C CA . ILE A 1 85 ? 3.031 23.136 42.072 1.00 24.64 85 ILE A CA 1
ATOM 607 C C . ILE A 1 85 ? 3.346 24.057 43.258 1.00 36.42 85 ILE A C 1
ATOM 608 O O . ILE A 1 85 ? 2.496 24.832 43.703 1.00 35.72 85 ILE A O 1
ATOM 613 N N . GLY A 1 86 ? 4.573 23.964 43.764 1.00 40.01 86 GLY A N 1
ATOM 614 C CA . GLY A 1 86 ? 5.013 24.787 44.877 1.00 36.61 86 GLY A CA 1
ATOM 615 C C . GLY A 1 86 ? 6.227 24.212 45.587 1.00 39.70 86 GLY A C 1
ATOM 616 O O . GLY A 1 86 ? 6.729 23.137 45.226 1.00 34.96 86 GLY A O 1
ATOM 617 N N . GLU A 1 87 ? 6.711 24.937 46.592 1.00 40.81 87 GLU A N 1
ATOM 618 C CA . GLU A 1 87 ? 7.823 24.467 47.409 1.00 44.45 87 GLU A CA 1
ATOM 619 C C . GLU A 1 87 ? 9.022 24.024 46.566 1.00 40.53 87 GLU A C 1
ATOM 620 O O . GLU A 1 87 ? 9.732 23.076 46.918 1.00 37.34 87 GLU A O 1
ATOM 626 N N . GLY A 1 88 ? 9.230 24.701 45.445 1.00 36.36 88 GLY A N 1
ATOM 627 C CA . GLY A 1 88 ? 10.394 24.459 44.608 1.00 34.35 88 GLY A CA 1
ATOM 628 C C . GLY A 1 88 ? 10.319 23.287 43.652 1.00 37.91 88 GLY A C 1
ATOM 629 O O . GLY A 1 88 ? 11.266 23.043 42.902 1.00 37.64 88 GLY A O 1
ATOM 630 N N . ARG A 1 89 ? 9.208 22.556 43.660 1.00 31.50 89 ARG A N 1
ATOM 631 C CA . ARG A 1 89 ? 9.060 21.465 42.698 1.00 27.22 89 ARG A CA 1
ATOM 632 C C . ARG A 1 89 ? 9.117 22.058 41.294 1.00 35.21 89 ARG A C 1
ATOM 633 O O . ARG A 1 89 ? 8.691 23.200 41.084 1.00 33.99 89 ARG A O 1
ATOM 641 N N . GLY A 1 90 ? 9.662 21.297 40.342 1.00 31.60 90 GLY A N 1
ATOM 642 C CA . GLY A 1 90 ? 9.937 21.819 39.013 1.00 23.29 90 GLY A CA 1
ATOM 643 C C . GLY A 1 90 ? 8.989 21.329 37.928 1.00 30.01 90 GLY A C 1
ATOM 644 O O . GLY A 1 90 ? 8.502 20.187 37.966 1.00 31.50 90 GLY A O 1
ATOM 645 N N . TYR A 1 91 ? 8.718 22.209 36.967 1.00 27.74 91 TYR A N 1
ATOM 646 C CA . TYR A 1 91 ? 7.889 21.885 35.813 1.00 25.55 91 TYR A CA 1
ATOM 647 C C . TYR A 1 91 ? 8.718 22.137 34.560 1.00 25.70 91 TYR A C 1
ATOM 648 O O . TYR A 1 91 ? 9.216 23.242 34.342 1.00 24.84 91 TYR A O 1
ATOM 657 N N . VAL A 1 92 ? 8.887 21.103 33.753 1.00 18.65 92 VAL A N 1
ATOM 658 C CA . VAL A 1 92 ? 9.690 21.210 32.538 1.00 22.12 92 VAL A CA 1
ATOM 659 C C . VAL A 1 92 ? 8.789 20.999 31.318 1.00 25.83 92 VAL A C 1
ATOM 660 O O . VAL A 1 92 ? 8.456 19.863 30.973 1.00 26.02 92 VAL A O 1
ATOM 664 N N . ASP A 1 93 ? 8.360 22.081 30.686 1.00 23.72 93 ASP A N 1
ATOM 665 C CA . ASP A 1 93 ? 7.472 21.950 29.531 1.00 24.72 93 ASP A CA 1
ATOM 666 C C . ASP A 1 93 ? 8.269 21.748 28.249 1.00 26.46 93 ASP A C 1
ATOM 667 O O . ASP A 1 93 ? 9.042 22.628 27.829 1.00 26.28 93 ASP A O 1
ATOM 672 N N . MET A 1 94 ? 8.076 20.586 27.636 1.00 19.03 94 MET A N 1
ATOM 673 C CA . MET A 1 94 ? 8.825 20.207 26.430 1.00 22.06 94 MET A CA 1
ATOM 674 C C . MET A 1 94 ? 7.981 20.327 25.157 1.00 22.16 94 MET A C 1
ATOM 675 O O . MET A 1 94 ? 8.423 19.980 24.047 1.00 24.10 94 MET A O 1
ATOM 680 N N . SER A 1 95 ? 6.778 20.865 25.319 1.00 21.39 95 SER A N 1
ATOM 681 C CA . SER A 1 95 ? 5.895 21.133 24.186 1.00 21.69 95 SER A CA 1
ATOM 682 C C . SER A 1 95 ? 6.476 22.172 23.231 1.00 17.25 95 SER A C 1
ATOM 683 O O . SER A 1 95 ? 7.140 23.109 23.658 1.00 24.56 95 SER A O 1
ATOM 686 N N . THR A 1 96 ? 6.184 22.037 21.942 1.00 17.59 96 THR A N 1
ATOM 687 C CA . THR A 1 96 ? 6.523 23.093 20.993 1.00 17.33 96 THR A CA 1
ATOM 688 C C . THR A 1 96 ? 5.467 24.176 21.028 1.00 22.06 96 THR A C 1
ATOM 689 O O . THR A 1 96 ? 4.297 23.959 20.673 1.00 19.88 96 THR A O 1
ATOM 693 N N . VAL A 1 97 ? 5.903 25.354 21.451 1.00 17.19 97 VAL A N 1
ATOM 694 C CA . VAL A 1 97 ? 5.009 26.439 21.803 1.00 15.76 97 VAL A CA 1
ATOM 695 C C . VAL A 1 97 ? 5.744 27.733 21.485 1.00 23.55 97 VAL A C 1
ATOM 696 O O . VAL A 1 97 ? 6.953 27.710 21.249 1.00 22.53 97 VAL A O 1
ATOM 700 N N . ASP A 1 98 ? 5.031 28.852 21.432 1.00 18.89 98 ASP A N 1
ATOM 701 C CA . ASP A 1 98 ? 5.686 30.125 21.136 1.00 22.72 98 ASP A CA 1
ATOM 702 C C . ASP A 1 98 ? 6.343 30.659 22.396 1.00 22.58 98 ASP A C 1
ATOM 703 O O . ASP A 1 98 ? 5.930 30.316 23.505 1.00 28.38 98 ASP A O 1
ATOM 708 N N . PRO A 1 99 ? 7.369 31.504 22.231 1.00 19.84 99 PRO A N 1
ATOM 709 C CA . PRO A 1 99 ? 8.088 32.073 23.377 1.00 24.32 99 PRO A CA 1
ATOM 710 C C . PRO A 1 99 ? 7.152 32.708 24.398 1.00 24.54 99 PRO A C 1
ATOM 711 O O . PRO A 1 99 ? 7.360 32.539 25.593 1.00 28.46 99 PRO A O 1
ATOM 715 N N . ALA A 1 100 ? 6.148 33.456 23.958 1.00 22.66 100 ALA A N 1
ATOM 716 C CA . ALA A 1 100 ? 5.348 34.172 24.947 1.00 22.53 100 ALA A CA 1
ATOM 717 C C . ALA A 1 100 ? 4.519 33.200 25.791 1.00 27.64 100 ALA A C 1
ATOM 718 O O . ALA A 1 100 ? 4.265 33.437 26.980 1.00 19.95 100 ALA A O 1
ATOM 720 N N . THR A 1 101 ? 4.096 32.091 25.188 1.00 19.21 101 THR A N 1
ATOM 721 C CA . THR A 1 101 ? 3.383 31.085 25.963 1.00 22.43 101 THR A CA 1
ATOM 722 C C . THR A 1 101 ? 4.263 30.476 27.051 1.00 25.94 101 THR A C 1
ATOM 723 O O . THR A 1 101 ? 3.869 30.419 28.212 1.00 25.92 101 THR A O 1
ATOM 727 N N . SER A 1 102 ? 5.459 30.028 26.688 1.00 26.33 102 SER A N 1
ATOM 728 C CA . SER A 1 102 ? 6.309 29.392 27.684 1.00 32.61 102 SER A CA 1
ATOM 729 C C . SER A 1 102 ? 6.721 30.383 28.783 1.00 29.53 102 SER A C 1
ATOM 730 O O . SER A 1 102 ? 6.802 30.020 29.956 1.00 28.21 102 SER A O 1
ATOM 733 N N . GLN A 1 103 ? 6.944 31.643 28.418 1.00 24.06 103 GLN A N 1
ATOM 734 C CA . GLN A 1 103 ? 7.297 32.647 29.422 1.00 27.55 103 GLN A CA 1
ATOM 735 C C . GLN A 1 103 ? 6.141 32.892 30.405 1.00 31.30 103 GLN A C 1
ATOM 736 O O . GLN A 1 103 ? 6.350 33.008 31.614 1.00 29.53 103 GLN A O 1
ATOM 742 N N . ARG A 1 104 ? 4.932 32.968 29.855 1.00 31.04 104 ARG A N 1
ATOM 743 C CA A ARG A 1 104 ? 3.691 33.126 30.607 0.59 33.49 104 ARG A CA 1
ATOM 744 C CA B ARG A 1 104 ? 3.726 33.155 30.654 0.41 32.82 104 ARG A CA 1
ATOM 745 C C . ARG A 1 104 ? 3.561 32.018 31.656 1.00 32.72 104 ARG A C 1
ATOM 746 O O . ARG A 1 104 ? 3.307 32.258 32.846 1.00 27.71 104 ARG A O 1
ATOM 761 N N . ILE A 1 105 ? 3.715 30.783 31.189 1.00 27.02 105 ILE A N 1
ATOM 762 C CA . ILE A 1 105 ? 3.631 29.642 32.066 1.00 20.12 105 ILE A CA 1
ATOM 763 C C . ILE A 1 105 ? 4.704 29.699 33.157 1.00 28.30 105 ILE A C 1
ATOM 764 O O . ILE A 1 105 ? 4.417 29.531 34.350 1.00 28.24 105 ILE A O 1
ATOM 769 N N . GLY A 1 106 ? 5.944 29.929 32.746 1.00 25.81 106 GLY A N 1
ATOM 770 C CA . GLY A 1 106 ? 7.046 29.991 33.689 1.00 21.54 106 GLY A CA 1
ATOM 771 C C . GLY A 1 106 ? 6.846 31.033 34.773 1.00 29.60 106 GLY A C 1
ATOM 772 O O . GLY A 1 106 ? 7.154 30.785 35.934 1.00 32.77 106 GLY A O 1
ATOM 773 N N . VAL A 1 107 ? 6.330 32.201 34.398 1.00 30.68 107 VAL A N 1
ATOM 774 C CA . VAL A 1 107 ? 6.066 33.260 35.370 1.00 30.39 107 VAL A CA 1
ATOM 775 C C . VAL A 1 107 ? 4.985 32.858 36.365 1.00 36.30 107 VAL A C 1
ATOM 776 O O . VAL A 1 107 ? 5.118 33.114 37.572 1.00 29.98 107 VAL A O 1
ATOM 780 N N . ALA A 1 108 ? 3.917 32.228 35.866 1.00 33.62 108 ALA A N 1
ATOM 781 C CA . ALA A 1 108 ? 2.843 31.799 36.753 1.00 30.25 108 ALA A CA 1
ATOM 782 C C . ALA A 1 108 ? 3.360 30.696 37.676 1.00 29.47 108 ALA A C 1
ATOM 783 O O . ALA A 1 108 ? 3.074 30.699 38.877 1.00 32.49 108 ALA A O 1
ATOM 785 N N . VAL A 1 109 ? 4.165 29.785 37.132 1.00 29.59 109 VAL A N 1
ATOM 786 C CA . VAL A 1 109 ? 4.747 28.717 37.946 1.00 23.26 109 VAL A CA 1
ATOM 787 C C . VAL A 1 109 ? 5.644 29.282 39.058 1.00 28.13 109 VAL A C 1
ATOM 788 O O . VAL A 1 109 ? 5.584 28.856 40.210 1.00 25.12 109 VAL A O 1
ATOM 792 N N . VAL A 1 110 ? 6.471 30.254 38.715 1.00 28.65 110 VAL A N 1
ATOM 793 C CA . VAL A 1 110 ? 7.359 30.845 39.709 1.00 32.91 110 VAL A CA 1
ATOM 794 C C . VAL A 1 110 ? 6.578 31.586 40.790 1.00 36.42 110 VAL A C 1
ATOM 795 O O . VAL A 1 110 ? 6.994 31.637 41.952 1.00 39.34 110 VAL A O 1
ATOM 799 N N . ALA A 1 111 ? 5.434 32.145 40.413 1.00 37.49 111 ALA A N 1
ATOM 800 C CA . ALA A 1 111 ? 4.609 32.872 41.371 1.00 38.02 111 ALA A CA 1
ATOM 801 C C . ALA A 1 111 ? 4.017 31.919 42.402 1.00 40.00 111 ALA A C 1
ATOM 802 O O . ALA A 1 111 ? 3.788 32.312 43.549 1.00 37.81 111 ALA A O 1
ATOM 804 N N . LYS A 1 112 ? 3.784 30.666 42.000 1.00 34.14 112 LYS A N 1
ATOM 805 C CA . LYS A 1 112 ? 3.275 29.653 42.926 1.00 36.47 112 LYS A CA 1
ATOM 806 C C . LYS A 1 112 ? 4.379 29.037 43.771 1.00 36.58 112 LYS A C 1
ATOM 807 O O . LYS A 1 112 ? 4.121 28.146 44.574 1.00 45.06 112 LYS A O 1
ATOM 813 N N . GLY A 1 113 ? 5.609 29.501 43.590 1.00 38.49 113 GLY A N 1
ATOM 814 C CA . GLY A 1 113 ? 6.724 28.984 44.367 1.00 37.21 113 GLY A CA 1
ATOM 815 C C . GLY A 1 113 ? 7.386 27.753 43.768 1.00 37.27 113 GLY A C 1
ATOM 816 O O . GLY A 1 113 ? 8.173 27.085 44.433 1.00 40.10 113 GLY A O 1
ATOM 817 N N . GLY A 1 114 ? 7.065 27.444 42.515 1.00 35.08 114 GLY A N 1
ATOM 818 C CA . GLY A 1 114 ? 7.722 26.353 41.813 1.00 37.08 114 GLY A CA 1
ATOM 819 C C . GLY A 1 114 ? 8.818 26.868 40.888 1.00 33.19 114 GLY A C 1
ATOM 820 O O . GLY A 1 114 ? 9.068 28.072 40.822 1.00 30.10 114 GLY A O 1
ATOM 821 N N . ARG A 1 115 ? 9.475 25.962 40.172 1.00 27.97 115 ARG A N 1
ATOM 822 C CA . ARG A 1 115 ? 10.523 26.355 39.230 1.00 29.95 115 ARG A CA 1
ATOM 823 C C . ARG A 1 115 ? 10.156 25.902 37.819 1.00 32.21 115 ARG A C 1
ATOM 824 O O . ARG A 1 115 ? 9.457 24.901 37.649 1.00 29.03 115 ARG A O 1
ATOM 832 N N . PHE A 1 116 ? 10.610 26.639 36.806 1.00 29.80 116 PHE A N 1
ATOM 833 C CA . PHE A 1 116 ? 10.209 26.326 35.437 1.00 30.24 116 PHE A CA 1
ATOM 834 C C . PHE A 1 116 ? 11.340 26.323 34.412 1.00 33.96 116 PHE A C 1
ATOM 835 O O . PHE A 1 116 ? 12.228 27.171 34.460 1.00 33.83 116 PHE A O 1
ATOM 843 N N . LEU A 1 117 ? 11.268 25.371 33.478 1.00 31.69 117 LEU A N 1
ATOM 844 C CA . LEU A 1 117 ? 12.260 25.177 32.417 1.00 26.60 117 LEU A CA 1
ATOM 845 C C . LEU A 1 117 ? 11.456 24.814 31.179 1.00 28.69 117 LEU A C 1
ATOM 846 O O . LEU A 1 117 ? 10.595 23.943 31.244 1.00 31.53 117 LEU A O 1
ATOM 851 N N . GLU A 1 118 ? 11.703 25.460 30.052 1.00 24.55 118 GLU A N 1
ATOM 852 C CA . GLU A 1 118 ? 11.136 24.940 28.807 1.00 29.24 118 GLU A CA 1
ATOM 853 C C . GLU A 1 118 ? 12.195 24.066 28.193 1.00 29.60 118 GLU A C 1
ATOM 854 O O . GLU A 1 118 ? 13.370 24.384 28.292 1.00 30.41 118 GLU A O 1
ATOM 860 N N . ALA A 1 119 ? 11.803 22.958 27.574 1.00 20.45 119 ALA A N 1
ATOM 861 C CA . ALA A 1 119 ? 12.785 22.151 26.854 1.00 20.59 119 ALA A CA 1
ATOM 862 C C . ALA A 1 119 ? 12.180 21.414 25.672 1.00 21.78 119 ALA A C 1
ATOM 863 O O . ALA A 1 119 ? 12.052 20.192 25.702 1.00 24.63 119 ALA A O 1
ATOM 865 N N . PRO A 1 120 ? 11.808 22.160 24.611 1.00 23.22 120 PRO A N 1
ATOM 866 C CA . PRO A 1 120 ? 11.298 21.503 23.402 1.00 22.10 120 PRO A CA 1
ATOM 867 C C . PRO A 1 120 ? 12.419 20.689 22.769 1.00 23.33 120 PRO A C 1
ATOM 868 O O . PRO A 1 120 ? 13.594 20.913 23.091 1.00 21.15 120 PRO A O 1
ATOM 872 N N . VAL A 1 121 ? 12.070 19.761 21.885 1.00 22.00 121 VAL A N 1
ATOM 873 C CA . VAL A 1 121 ? 13.056 18.828 21.358 1.00 21.83 121 VAL A CA 1
ATOM 874 C C . VAL A 1 121 ? 13.090 18.798 19.840 1.00 24.60 121 VAL A C 1
ATOM 875 O O . VAL A 1 121 ? 12.113 19.142 19.166 1.00 22.26 121 VAL A O 1
ATOM 879 N N . SER A 1 122 ? 14.233 18.378 19.311 1.00 19.31 122 SER A N 1
ATOM 880 C CA . SER A 1 122 ? 14.366 18.107 17.887 1.00 26.31 122 SER A CA 1
ATOM 881 C C . SER A 1 122 ? 14.564 16.588 17.716 1.00 30.34 122 SER A C 1
ATOM 882 O O . SER A 1 122 ? 15.304 15.967 18.481 1.00 30.03 122 SER A O 1
ATOM 885 N N . GLY A 1 123 ? 13.878 15.986 16.747 1.00 28.60 123 GLY A N 1
ATOM 886 C CA . GLY A 1 123 ? 13.904 14.540 16.562 1.00 24.22 123 GLY A CA 1
ATOM 887 C C . GLY A 1 123 ? 12.500 13.987 16.724 1.00 25.46 123 GLY A C 1
ATOM 888 O O . GLY A 1 123 ? 11.747 14.473 17.561 1.00 26.87 123 GLY A O 1
ATOM 889 N N . SER A 1 124 ? 12.146 12.975 15.935 1.00 24.25 124 SER A N 1
ATOM 890 C CA . SER A 1 124 ? 10.749 12.545 15.832 1.00 22.58 124 SER A CA 1
ATOM 891 C C . SER A 1 124 ? 10.476 11.260 16.610 1.00 24.23 124 SER A C 1
ATOM 892 O O . SER A 1 124 ? 11.097 11.000 17.642 1.00 21.15 124 SER A O 1
ATOM 895 N N . LYS A 1 125 ? 9.539 10.458 16.114 1.00 25.21 125 LYS A N 1
ATOM 896 C CA . LYS A 1 125 ? 9.081 9.288 16.851 1.00 22.09 125 LYS A CA 1
ATOM 897 C C . LYS A 1 125 ? 10.225 8.304 17.137 1.00 27.69 125 LYS A C 1
ATOM 898 O O . LYS A 1 125 ? 10.388 7.855 18.269 1.00 27.03 125 LYS A O 1
ATOM 904 N N . LYS A 1 126 ? 11.013 7.978 16.117 1.00 28.03 126 LYS A N 1
ATOM 905 C CA . LYS A 1 126 ? 12.090 7.000 16.280 1.00 30.93 126 LYS A CA 1
ATOM 906 C C . LYS A 1 126 ? 13.131 7.497 17.273 1.00 26.29 126 LYS A C 1
ATOM 907 O O . LYS A 1 126 ? 13.490 6.777 18.195 1.00 28.00 126 LYS A O 1
ATOM 913 N N . PRO A 1 127 ? 13.627 8.734 17.087 1.00 21.77 127 PRO A N 1
ATOM 914 C CA . PRO A 1 127 ? 14.551 9.261 18.098 1.00 23.17 127 PRO A CA 1
ATOM 915 C C . PRO A 1 127 ? 13.954 9.351 19.515 1.00 30.65 127 PRO A C 1
ATOM 916 O O . PRO A 1 127 ? 14.688 9.179 20.490 1.00 25.17 127 PRO A O 1
ATOM 920 N N . ALA A 1 128 ? 12.660 9.636 19.635 1.00 27.64 128 ALA A N 1
ATOM 921 C CA . ALA A 1 128 ? 12.022 9.623 20.954 1.00 25.16 128 ALA A CA 1
ATOM 922 C C . ALA A 1 128 ? 12.086 8.218 21.571 1.00 27.86 128 ALA A C 1
ATOM 923 O O . ALA A 1 128 ? 12.369 8.061 22.757 1.00 24.80 128 ALA A O 1
ATOM 925 N N . GLU A 1 129 ? 11.833 7.204 20.751 1.00 25.92 129 GLU A N 1
ATOM 926 C CA . GLU A 1 129 ? 11.881 5.806 21.194 1.00 28.94 129 GLU A CA 1
ATOM 927 C C . GLU A 1 129 ? 13.301 5.365 21.595 1.00 29.02 129 GLU A C 1
ATOM 928 O O . GLU A 1 129 ? 13.493 4.678 22.598 1.00 30.89 129 GLU A O 1
ATOM 934 N N . ASP A 1 130 ? 14.288 5.785 20.816 1.00 24.29 130 ASP A N 1
ATOM 935 C CA . ASP A 1 130 ? 15.678 5.398 21.028 1.00 31.45 130 ASP A CA 1
ATOM 936 C C . ASP A 1 130 ? 16.347 6.184 22.160 1.00 33.77 130 ASP A C 1
ATOM 937 O O . ASP A 1 130 ? 17.423 5.807 22.640 1.00 30.66 130 ASP A O 1
ATOM 942 N N . GLY A 1 131 ? 15.723 7.274 22.590 1.00 24.64 131 GLY A N 1
ATOM 943 C CA . GLY A 1 131 ? 16.343 8.134 23.593 1.00 23.94 131 GLY A CA 1
ATOM 944 C C . GLY A 1 131 ? 17.400 9.032 22.981 1.00 22.66 131 GLY A C 1
ATOM 945 O O . GLY A 1 131 ? 18.390 9.401 23.597 1.00 28.76 131 GLY A O 1
ATOM 946 N N . THR A 1 132 ? 17.138 9.447 21.755 1.00 26.17 132 THR A N 1
ATOM 947 C CA . THR A 1 132 ? 18.149 10.044 20.917 1.00 28.71 132 THR A CA 1
ATOM 948 C C . THR A 1 132 ? 17.775 11.505 20.528 1.00 30.53 132 THR A C 1
ATOM 949 O O . THR A 1 132 ? 18.311 12.086 19.584 1.00 30.15 132 THR A O 1
ATOM 953 N N . LEU A 1 133 ? 16.876 12.103 21.306 1.00 25.34 133 LEU A N 1
ATOM 954 C CA . LEU A 1 133 ? 16.387 13.461 21.044 1.00 19.15 133 LEU A CA 1
ATOM 955 C C . LEU A 1 133 ? 17.461 14.514 21.308 1.00 24.96 133 LEU A C 1
ATOM 956 O O . LEU A 1 133 ? 18.364 14.312 22.114 1.00 24.12 133 LEU A O 1
ATOM 961 N N . ILE A 1 134 ? 17.335 15.654 20.641 1.00 26.98 134 ILE A N 1
ATOM 962 C CA . ILE A 1 134 ? 18.113 16.839 20.993 1.00 23.76 134 ILE A CA 1
ATOM 963 C C . ILE A 1 134 ? 17.221 17.741 21.849 1.00 22.55 134 ILE A C 1
ATOM 964 O O . ILE A 1 134 ? 16.126 18.101 21.440 1.00 24.00 134 ILE A O 1
ATOM 969 N N . ILE A 1 135 ? 17.693 18.105 23.037 1.00 23.78 135 ILE A N 1
ATOM 970 C CA . ILE A 1 135 ? 16.872 18.825 23.997 1.00 30.24 135 ILE A CA 1
ATOM 971 C C . ILE A 1 135 ? 17.323 20.277 24.118 1.00 29.87 135 ILE A C 1
ATOM 972 O O . ILE A 1 135 ? 18.465 20.548 24.473 1.00 25.86 135 ILE A O 1
ATOM 977 N N . LEU A 1 136 ? 16.416 21.201 23.818 1.00 27.63 136 LEU A N 1
ATOM 978 C CA . LEU A 1 136 ? 16.737 22.627 23.750 1.00 24.87 136 LEU A CA 1
ATOM 979 C C . LEU A 1 136 ? 16.181 23.383 24.967 1.00 26.90 136 LEU A C 1
ATOM 980 O O . LEU A 1 136 ? 15.140 24.027 24.888 1.00 28.01 136 LEU A O 1
ATOM 985 N N . ALA A 1 137 ? 16.870 23.309 26.099 1.00 23.50 137 ALA A N 1
ATOM 986 C CA . ALA A 1 137 ? 16.309 23.856 27.327 1.00 19.32 137 ALA A CA 1
ATOM 987 C C . ALA A 1 137 ? 16.595 25.342 27.461 1.00 28.59 137 ALA A C 1
ATOM 988 O O . ALA A 1 137 ? 17.579 25.843 26.927 1.00 25.40 137 ALA A O 1
ATOM 990 N N . ALA A 1 138 ? 15.727 26.035 28.189 1.00 28.68 138 ALA A N 1
ATOM 991 C CA . ALA A 1 138 ? 15.913 27.448 28.491 1.00 28.46 138 ALA A CA 1
ATOM 992 C C . ALA A 1 138 ? 15.125 27.750 29.756 1.00 29.16 138 ALA A C 1
ATOM 993 O O . ALA A 1 138 ? 14.003 27.266 29.928 1.00 22.55 138 ALA A O 1
ATOM 995 N N . GLY A 1 139 ? 15.715 28.532 30.653 1.00 28.72 139 GLY A N 1
ATOM 996 C CA . GLY A 1 139 ? 15.103 28.804 31.941 1.00 26.10 139 GLY A CA 1
ATOM 997 C C . GLY A 1 139 ? 15.965 28.417 33.135 1.00 31.82 139 GLY A C 1
ATOM 998 O O . GLY A 1 139 ? 17.181 28.354 33.034 1.00 32.93 139 GLY A O 1
ATOM 999 N N . ASP A 1 140 ? 15.314 28.142 34.263 1.00 31.17 140 ASP A N 1
ATOM 1000 C CA . ASP A 1 140 ? 15.980 27.842 35.531 1.00 32.25 140 ASP A CA 1
ATOM 1001 C C . ASP A 1 140 ? 17.128 26.828 35.435 1.00 31.65 140 ASP A C 1
ATOM 1002 O O . ASP A 1 140 ? 16.923 25.659 35.113 1.00 27.64 140 ASP A O 1
ATOM 1007 N N . ARG A 1 141 ? 18.335 27.282 35.755 1.00 34.25 141 ARG A N 1
ATOM 1008 C CA . ARG A 1 141 ? 19.538 26.461 35.631 1.00 37.28 141 ARG A CA 1
ATOM 1009 C C . ARG A 1 141 ? 19.638 25.345 36.667 1.00 37.51 141 ARG A C 1
ATOM 1010 O O . ARG A 1 141 ? 20.152 24.255 36.377 1.00 35.89 141 ARG A O 1
ATOM 1018 N N . ASN A 1 142 ? 19.165 25.622 37.877 1.00 29.42 142 ASN A N 1
ATOM 1019 C CA . ASN A 1 142 ? 19.144 24.617 38.927 1.00 31.69 142 ASN A CA 1
ATOM 1020 C C . ASN A 1 142 ? 18.199 23.468 38.551 1.00 27.47 142 ASN A C 1
ATOM 1021 O O . ASN A 1 142 ? 18.523 22.287 38.717 1.00 31.32 142 ASN A O 1
ATOM 1026 N N . LEU A 1 143 ? 17.040 23.824 38.013 1.00 27.22 143 LEU A N 1
ATOM 1027 C CA . LEU A 1 143 ? 16.108 22.821 37.520 1.00 31.92 143 LEU A CA 1
ATOM 1028 C C . LEU A 1 143 ? 16.709 22.066 36.333 1.00 36.11 143 LEU A C 1
ATOM 1029 O O . LEU A 1 143 ? 16.549 20.854 36.213 1.00 40.09 143 LEU A O 1
ATOM 1034 N N . TYR A 1 144 ? 17.406 22.785 35.463 1.00 30.49 144 TYR A N 1
ATOM 1035 C CA . TYR A 1 144 ? 18.093 22.151 34.341 1.00 30.32 144 TYR A CA 1
ATOM 1036 C C . TYR A 1 144 ? 18.998 21.052 34.890 1.00 34.16 144 TYR A C 1
ATOM 1037 O O . TYR A 1 144 ? 18.957 19.910 34.439 1.00 28.24 144 TYR A O 1
ATOM 1046 N N . ASP A 1 145 ? 19.797 21.396 35.894 1.00 28.55 145 ASP A N 1
ATOM 1047 C CA . ASP A 1 145 ? 20.753 20.445 36.441 1.00 34.65 145 ASP A CA 1
ATOM 1048 C C . ASP A 1 145 ? 20.021 19.286 37.134 1.00 42.12 145 ASP A C 1
ATOM 1049 O O . ASP A 1 145 ? 20.420 18.122 37.033 1.00 40.59 145 ASP A O 1
ATOM 1054 N N . GLU A 1 146 ? 18.925 19.608 37.809 1.00 36.17 146 GLU A N 1
ATOM 1055 C CA . GLU A 1 146 ? 18.136 18.593 38.490 1.00 38.45 146 GLU A CA 1
ATOM 1056 C C . GLU A 1 146 ? 17.438 17.628 37.525 1.00 37.31 146 GLU A C 1
ATOM 1057 O O . GLU A 1 146 ? 17.306 16.447 37.823 1.00 32.87 146 GLU A O 1
ATOM 1063 N N . ALA A 1 147 ? 17.000 18.123 36.371 1.00 29.83 147 ALA A N 1
ATOM 1064 C CA . ALA A 1 147 ? 16.292 17.276 35.419 1.00 30.48 147 ALA A CA 1
ATOM 1065 C C . ALA A 1 147 ? 17.249 16.467 34.542 1.00 34.31 147 ALA A C 1
ATOM 1066 O O . ALA A 1 147 ? 16.844 15.522 33.870 1.00 39.05 147 ALA A O 1
ATOM 1068 N N . MET A 1 148 ? 18.523 16.838 34.558 1.00 27.87 148 MET A N 1
ATOM 1069 C CA . MET A 1 148 ? 19.509 16.217 33.675 1.00 27.35 148 MET A CA 1
ATOM 1070 C C . MET A 1 148 ? 19.481 14.684 33.642 1.00 28.00 148 MET A C 1
ATOM 1071 O O . MET A 1 148 ? 19.609 14.092 32.580 1.00 32.46 148 MET A O 1
ATOM 1076 N N . PRO A 1 149 ? 19.323 14.029 34.803 1.00 35.06 149 PRO A N 1
ATOM 1077 C CA . PRO A 1 149 ? 19.352 12.560 34.766 1.00 36.52 149 PRO A CA 1
ATOM 1078 C C . PRO A 1 149 ? 18.210 12.007 33.933 1.00 33.97 149 PRO A C 1
ATOM 1079 O O . PRO A 1 149 ? 18.337 10.938 33.332 1.00 36.21 149 PRO A O 1
ATOM 1083 N N . GLY A 1 150 ? 17.102 12.738 33.907 1.00 25.89 150 GLY A N 1
ATOM 1084 C CA . GLY A 1 150 ? 15.970 12.386 33.070 1.00 27.25 150 GLY A CA 1
ATOM 1085 C C . GLY A 1 150 ? 16.240 12.732 31.615 1.00 28.84 150 GLY A C 1
ATOM 1086 O O . GLY A 1 150 ? 16.030 11.905 30.727 1.00 29.63 150 GLY A O 1
ATOM 1087 N N . PHE A 1 151 ? 16.696 13.958 31.364 1.00 29.49 151 PHE A N 1
ATOM 1088 C CA . PHE A 1 151 ? 17.028 14.374 30.002 1.00 23.09 151 PHE A CA 1
ATOM 1089 C C . PHE A 1 151 ? 17.962 13.347 29.371 1.00 28.54 151 PHE A C 1
ATOM 1090 O O . PHE A 1 151 ? 17.889 13.080 28.177 1.00 26.84 151 PHE A O 1
ATOM 1098 N N . GLU A 1 152 ? 18.859 12.784 30.173 1.00 28.05 152 GLU A N 1
ATOM 1099 C CA . GLU A 1 152 ? 19.875 11.879 29.638 1.00 30.75 152 GLU A CA 1
ATOM 1100 C C . GLU A 1 152 ? 19.324 10.527 29.212 1.00 31.91 152 GLU A C 1
ATOM 1101 O O . GLU A 1 152 ? 19.941 9.817 28.420 1.00 30.84 152 GLU A O 1
ATOM 1107 N N . LYS A 1 153 ? 18.158 10.169 29.730 1.00 24.73 153 LYS A N 1
ATOM 1108 C CA . LYS A 1 153 ? 17.525 8.940 29.296 1.00 26.42 153 LYS A CA 1
ATOM 1109 C C . LYS A 1 153 ? 16.621 9.206 28.099 1.00 32.40 153 LYS A C 1
ATOM 1110 O O . LYS A 1 153 ? 16.175 8.274 27.436 1.00 30.75 153 LYS A O 1
ATOM 1116 N N . MET A 1 154 ? 16.363 10.477 27.811 1.00 34.43 154 MET A N 1
ATOM 1117 C CA . MET A 1 154 ? 15.415 10.812 26.747 1.00 31.45 154 MET A CA 1
ATOM 1118 C C . MET A 1 154 ? 16.107 11.330 25.503 1.00 27.27 154 MET A C 1
ATOM 1119 O O . MET A 1 154 ? 15.591 11.185 24.397 1.00 27.53 154 MET A O 1
ATOM 1124 N N . GLY A 1 155 ? 17.276 11.933 25.680 1.00 25.99 155 GLY A N 1
ATOM 1125 C CA . GLY A 1 155 ? 18.017 12.498 24.561 1.00 31.56 155 GLY A CA 1
ATOM 1126 C C . GLY A 1 155 ? 19.498 12.153 24.529 1.00 33.90 155 GLY A C 1
ATOM 1127 O O . GLY A 1 155 ? 20.007 11.500 25.440 1.00 28.12 155 GLY A O 1
ATOM 1128 N N . LYS A 1 156 ? 20.182 12.584 23.470 1.00 31.85 156 LYS A N 1
ATOM 1129 C CA . LYS A 1 156 ? 21.617 12.359 23.322 1.00 38.46 156 LYS A CA 1
ATOM 1130 C C . LYS A 1 156 ? 22.414 13.664 23.403 1.00 38.55 156 LYS A C 1
ATOM 1131 O O . LYS A 1 156 ? 23.533 13.691 23.909 1.00 44.79 156 LYS A O 1
ATOM 1137 N N . LYS A 1 157 ? 21.832 14.742 22.901 1.00 30.50 157 LYS A N 1
ATOM 1138 C CA . LYS A 1 157 ? 22.460 16.048 22.986 1.00 29.05 157 LYS A CA 1
ATOM 1139 C C . LYS A 1 157 ? 21.523 16.922 23.798 1.00 36.23 157 LYS A C 1
ATOM 1140 O O . LYS A 1 157 ? 20.320 17.019 23.492 1.00 33.71 157 LYS A O 1
ATOM 1146 N N . ILE A 1 158 ? 22.067 17.557 24.829 1.00 27.80 158 ILE A N 1
ATOM 1147 C CA . ILE A 1 158 ? 21.264 18.372 25.721 1.00 29.68 158 ILE A CA 1
ATOM 1148 C C . ILE A 1 158 ? 21.964 19.708 25.931 1.00 34.01 158 ILE A C 1
ATOM 1149 O O . ILE A 1 158 ? 23.114 19.745 26.364 1.00 30.95 158 ILE A O 1
ATOM 1154 N N . ILE A 1 159 ? 21.286 20.807 25.609 1.00 25.31 159 ILE A N 1
ATOM 1155 C CA . ILE A 1 159 ? 21.923 22.119 25.707 1.00 31.80 159 ILE A CA 1
ATOM 1156 C C . ILE A 1 159 ? 21.043 23.113 26.436 1.00 31.06 159 ILE A C 1
ATOM 1157 O O . ILE A 1 159 ? 19.835 22.913 26.570 1.00 29.07 159 ILE A O 1
ATOM 1162 N N . HIS A 1 160 ? 21.651 24.193 26.901 1.00 26.74 160 HIS A N 1
ATOM 1163 C CA . HIS A 1 160 ? 20.915 25.231 27.614 1.00 29.26 160 HIS A CA 1
ATOM 1164 C C . HIS A 1 160 ? 21.130 26.560 26.898 1.00 30.81 160 HIS A C 1
ATOM 1165 O O . HIS A 1 160 ? 22.263 26.955 26.668 1.00 36.66 160 HIS A O 1
ATOM 1172 N N . LEU A 1 161 ? 20.046 27.248 26.550 1.00 29.28 161 LEU A N 1
ATOM 1173 C CA . LEU A 1 161 ? 20.120 28.375 25.618 1.00 30.15 161 LEU A CA 1
ATOM 1174 C C . LEU A 1 161 ? 19.862 29.736 26.241 1.00 32.96 161 LEU A C 1
ATOM 1175 O O . LEU A 1 161 ? 19.768 30.734 25.528 1.00 33.00 161 LEU A O 1
ATOM 1180 N N . GLY A 1 162 ? 19.721 29.778 27.563 1.00 31.65 162 GLY A N 1
ATOM 1181 C CA . GLY A 1 162 ? 19.535 31.039 28.258 1.00 29.46 162 GLY A CA 1
ATOM 1182 C C . GLY A 1 162 ? 18.187 31.120 28.938 1.00 26.70 162 GLY A C 1
ATOM 1183 O O . GLY A 1 162 ? 17.686 30.122 29.448 1.00 24.52 162 GLY A O 1
ATOM 1184 N N . ASP A 1 163 ? 17.593 32.306 28.934 1.00 31.45 163 ASP A N 1
ATOM 1185 C CA . ASP A 1 163 ? 16.304 32.533 29.596 1.00 35.58 163 ASP A CA 1
ATOM 1186 C C . ASP A 1 163 ? 15.127 31.907 28.835 1.00 30.27 163 ASP A C 1
ATOM 1187 O O . ASP A 1 163 ? 15.218 31.642 27.634 1.00 28.89 163 ASP A O 1
ATOM 1192 N N . VAL A 1 164 ? 14.018 31.705 29.534 1.00 29.18 164 VAL A N 1
ATOM 1193 C CA . VAL A 1 164 ? 12.823 31.125 28.927 1.00 30.18 164 VAL A CA 1
ATOM 1194 C C . VAL A 1 164 ? 12.467 31.903 27.679 1.00 33.83 164 VAL A C 1
ATOM 1195 O O . VAL A 1 164 ? 12.459 33.138 27.686 1.00 29.10 164 VAL A O 1
ATOM 1199 N N . GLY A 1 165 ? 12.184 31.182 26.599 1.00 28.36 165 GLY A N 1
ATOM 1200 C CA . GLY A 1 165 ? 11.850 31.830 25.349 1.00 26.46 165 GLY A CA 1
ATOM 1201 C C . GLY A 1 165 ? 12.867 31.521 24.276 1.00 29.27 165 GLY A C 1
ATOM 1202 O O . GLY A 1 165 ? 12.504 31.377 23.107 1.00 26.83 165 GLY A O 1
ATOM 1203 N N . LYS A 1 166 ? 14.134 31.404 24.679 1.00 22.55 166 LYS A N 1
ATOM 1204 C CA . LYS A 1 166 ? 15.230 31.101 23.758 1.00 26.29 166 LYS A CA 1
ATOM 1205 C C . LYS A 1 166 ? 15.096 29.684 23.198 1.00 27.95 166 LYS A C 1
ATOM 1206 O O . LYS A 1 166 ? 15.361 29.444 22.024 1.00 23.95 166 LYS A O 1
ATOM 1212 N N . GLY A 1 167 ? 14.682 28.749 24.046 1.00 23.48 167 GLY A N 1
ATOM 1213 C CA . GLY A 1 167 ? 14.426 27.395 23.597 1.00 16.16 167 GLY A CA 1
ATOM 1214 C C . GLY A 1 167 ? 13.291 27.322 22.585 1.00 21.43 167 GLY A C 1
ATOM 1215 O O . GLY A 1 167 ? 13.413 26.661 21.540 1.00 22.89 167 GLY A O 1
ATOM 1216 N N . ALA A 1 168 ? 12.176 27.976 22.903 1.00 20.59 168 ALA A N 1
ATOM 1217 C CA . ALA A 1 168 ? 11.023 28.028 22.002 1.00 20.23 168 ALA A CA 1
ATOM 1218 C C . ALA A 1 168 ? 11.412 28.636 20.668 1.00 20.16 168 ALA A C 1
ATOM 1219 O O . ALA A 1 168 ? 11.046 28.116 19.618 1.00 18.68 168 ALA A O 1
ATOM 1221 N N . GLU A 1 169 ? 12.158 29.739 20.715 1.00 19.56 169 GLU A N 1
ATOM 1222 C CA . GLU A 1 169 ? 12.602 30.413 19.500 1.00 19.39 169 GLU A CA 1
ATOM 1223 C C . GLU A 1 169 ? 13.498 29.520 18.651 1.00 22.51 169 GLU A C 1
ATOM 1224 O O . GLU A 1 169 ? 13.356 29.461 17.434 1.00 27.69 169 GLU A O 1
ATOM 1230 N N . MET A 1 170 ? 14.410 28.803 19.294 1.00 20.57 170 MET A N 1
ATOM 1231 C CA . MET A 1 170 ? 15.288 27.906 18.560 1.00 19.27 170 MET A CA 1
ATOM 1232 C C . MET A 1 170 ? 14.471 26.807 17.894 1.00 18.73 170 MET A C 1
ATOM 1233 O O . MET A 1 170 ? 14.667 26.484 16.722 1.00 24.68 170 MET A O 1
ATOM 1238 N N . LYS A 1 171 ? 13.566 26.213 18.664 1.00 20.57 171 LYS A N 1
ATOM 1239 C CA . LYS A 1 171 ? 12.711 25.155 18.147 1.00 17.76 171 LYS A CA 1
ATOM 1240 C C . LYS A 1 171 ? 11.926 25.637 16.924 1.00 19.36 171 LYS A C 1
ATOM 1241 O O . LYS A 1 171 ? 11.867 24.950 15.903 1.00 21.50 171 LYS A O 1
ATOM 1247 N N . LEU A 1 172 ? 11.306 26.812 17.034 1.00 16.27 172 LEU A N 1
ATOM 1248 C CA . LEU A 1 172 ? 10.516 27.344 15.922 1.00 15.90 172 LEU A CA 1
ATOM 1249 C C . LEU A 1 172 ? 11.369 27.643 14.674 1.00 21.92 172 LEU A C 1
ATOM 1250 O O . LEU A 1 172 ? 10.968 27.364 13.548 1.00 21.04 172 LEU A O 1
ATOM 1255 N N . VAL A 1 173 ? 12.551 28.212 14.870 1.00 18.92 173 VAL A N 1
ATOM 1256 C CA . VAL A 1 173 ? 13.413 28.506 13.730 1.00 18.64 173 VAL A CA 1
ATOM 1257 C C . VAL A 1 173 ? 13.780 27.240 12.991 1.00 20.38 173 VAL A C 1
ATOM 1258 O O . VAL A 1 173 ? 13.656 27.137 11.765 1.00 22.38 173 VAL A O 1
ATOM 1262 N N . VAL A 1 174 ? 14.250 26.262 13.752 1.00 19.17 174 VAL A N 1
ATOM 1263 C CA . VAL A 1 174 ? 14.706 25.011 13.176 1.00 22.31 174 VAL A CA 1
ATOM 1264 C C . VAL A 1 174 ? 13.579 24.237 12.490 1.00 27.00 174 VAL A C 1
ATOM 1265 O O . VAL A 1 174 ? 13.766 23.664 11.405 1.00 24.73 174 VAL A O 1
ATOM 1269 N N . ASN A 1 175 ? 12.403 24.218 13.105 1.00 22.11 175 ASN A N 1
ATOM 1270 C CA . ASN A 1 175 ? 11.269 23.535 12.468 1.00 23.05 175 ASN A CA 1
ATOM 1271 C C . ASN A 1 175 ? 10.737 24.234 11.232 1.00 20.53 175 ASN A C 1
ATOM 1272 O O . ASN A 1 175 ? 10.182 23.606 10.330 1.00 20.23 175 ASN A O 1
ATOM 1277 N N . MET A 1 176 ? 10.896 25.550 11.208 1.00 22.18 176 MET A N 1
ATOM 1278 C CA . MET A 1 176 ? 10.467 26.326 10.062 1.00 21.57 176 MET A CA 1
ATOM 1279 C C . MET A 1 176 ? 11.256 25.920 8.823 1.00 21.50 176 MET A C 1
ATOM 1280 O O . MET A 1 176 ? 10.677 25.714 7.760 1.00 19.04 176 MET A O 1
ATOM 1285 N N . VAL A 1 177 ? 12.575 25.809 8.976 1.00 16.48 177 VAL A N 1
ATOM 1286 C CA . VAL A 1 177 ? 13.451 25.356 7.896 1.00 21.82 177 VAL A CA 1
ATOM 1287 C C . VAL A 1 177 ? 13.085 23.943 7.445 1.00 21.37 177 VAL A C 1
ATOM 1288 O O . VAL A 1 177 ? 13.018 23.654 6.258 1.00 23.84 177 VAL A O 1
ATOM 1292 N N . MET A 1 178 ? 12.838 23.069 8.410 1.00 18.70 178 MET A N 1
ATOM 1293 C CA . MET A 1 178 ? 12.445 21.698 8.113 1.00 15.41 178 MET A CA 1
ATOM 1294 C C . MET A 1 178 ? 11.116 21.617 7.345 1.00 23.38 178 MET A C 1
ATOM 1295 O O . MET A 1 178 ? 10.962 20.791 6.444 1.00 20.41 178 MET A O 1
ATOM 1300 N N . GLY A 1 179 ? 10.165 22.476 7.701 1.00 22.56 179 GLY A N 1
ATOM 1301 C CA . GLY A 1 179 ? 8.884 22.504 7.016 1.00 20.83 179 GLY A CA 1
ATOM 1302 C C . GLY A 1 179 ? 9.018 22.984 5.579 1.00 20.91 179 GLY A C 1
ATOM 1303 O O . GLY A 1 179 ? 8.452 22.386 4.662 1.00 21.54 179 GLY A O 1
ATOM 1304 N N . GLY A 1 180 ? 9.753 24.078 5.378 1.00 16.39 180 GLY A N 1
ATOM 1305 C CA . GLY A 1 180 ? 10.004 24.571 4.037 1.00 17.07 180 GLY A CA 1
ATOM 1306 C C . GLY A 1 180 ? 10.752 23.548 3.207 1.00 20.65 180 GLY A C 1
ATOM 1307 O O . GLY A 1 180 ? 10.426 23.321 2.033 1.00 19.34 180 GLY A O 1
ATOM 1308 N N . MET A 1 181 ? 11.759 22.904 3.794 1.00 26.33 181 MET A N 1
ATOM 1309 C CA . MET A 1 181 ? 12.496 21.933 2.991 1.00 31.65 181 MET A CA 1
ATOM 1310 C C . MET A 1 181 ? 11.665 20.704 2.614 1.00 27.45 181 MET A C 1
ATOM 1311 O O . MET A 1 181 ? 11.800 20.204 1.504 1.00 24.05 181 MET A O 1
ATOM 1316 N N . MET A 1 182 ? 10.765 20.258 3.493 1.00 22.86 182 MET A N 1
ATOM 1317 C CA . MET A 1 182 ? 9.826 19.194 3.116 1.00 16.33 182 MET A CA 1
ATOM 1318 C C . MET A 1 182 ? 8.936 19.639 1.940 1.00 20.84 182 MET A C 1
ATOM 1319 O O . MET A 1 182 ? 8.747 18.904 0.952 1.00 21.88 182 MET A O 1
ATOM 1324 N N . ALA A 1 183 ? 8.407 20.852 2.035 1.00 21.65 183 ALA A N 1
ATOM 1325 C CA . ALA A 1 183 ? 7.561 21.387 0.972 1.00 22.20 183 ALA A CA 1
ATOM 1326 C C . ALA A 1 183 ? 8.323 21.430 -0.359 1.00 22.26 183 ALA A C 1
ATOM 1327 O O . ALA A 1 183 ? 7.800 21.025 -1.401 1.00 26.72 183 ALA A O 1
ATOM 1329 N N . CYS A 1 184 ? 9.566 21.899 -0.318 1.00 18.80 184 CYS A N 1
ATOM 1330 C CA . CYS A 1 184 ? 10.356 22.007 -1.535 1.00 25.05 184 CYS A CA 1
ATOM 1331 C C . CYS A 1 184 ? 10.686 20.626 -2.095 1.00 27.57 184 CYS A C 1
ATOM 1332 O O . CYS A 1 184 ? 10.597 20.403 -3.292 1.00 26.76 184 CYS A O 1
ATOM 1335 N N . PHE A 1 185 ? 11.075 19.714 -1.206 1.00 26.36 185 PHE A N 1
ATOM 1336 C CA . PHE A 1 185 ? 11.450 18.353 -1.561 1.00 21.51 185 PHE A CA 1
ATOM 1337 C C . PHE A 1 185 ? 10.285 17.678 -2.293 1.00 28.42 185 PHE A C 1
ATOM 1338 O O . PHE A 1 185 ? 10.468 17.065 -3.341 1.00 25.14 185 PHE A O 1
ATOM 1346 N N . CYS A 1 186 ? 9.082 17.819 -1.744 1.00 20.37 186 CYS A N 1
ATOM 1347 C CA . CYS A 1 186 ? 7.898 17.226 -2.343 1.00 24.93 186 CYS A CA 1
ATOM 1348 C C . CYS A 1 186 ? 7.549 17.850 -3.696 1.00 31.40 186 CYS A C 1
ATOM 1349 O O . CYS A 1 186 ? 7.190 17.141 -4.624 1.00 30.65 186 CYS A O 1
ATOM 1352 N N . GLU A 1 187 ? 7.660 19.172 -3.808 1.00 27.83 187 GLU A N 1
ATOM 1353 C CA . GLU A 1 187 ? 7.469 19.820 -5.091 1.00 30.45 187 GLU A CA 1
ATOM 1354 C C . GLU A 1 187 ? 8.430 19.230 -6.121 1.00 28.37 187 GLU A C 1
ATOM 1355 O O . GLU A 1 187 ? 8.062 19.042 -7.265 1.00 23.42 187 GLU A O 1
ATOM 1361 N N . GLY A 1 188 ? 9.660 18.933 -5.708 1.00 27.33 188 GLY A N 1
ATOM 1362 C CA . GLY A 1 188 ? 10.642 18.359 -6.615 1.00 25.13 188 GLY A CA 1
ATOM 1363 C C . GLY A 1 188 ? 10.336 16.932 -7.057 1.00 25.60 188 GLY A C 1
ATOM 1364 O O . GLY A 1 188 ? 10.447 16.585 -8.233 1.00 27.56 188 GLY A O 1
ATOM 1365 N N . LEU A 1 189 ? 9.944 16.091 -6.116 1.00 22.84 189 LEU A N 1
ATOM 1366 C CA . LEU A 1 189 ? 9.539 14.735 -6.472 1.00 24.39 189 LEU A CA 1
ATOM 1367 C C . LEU A 1 189 ? 8.308 14.722 -7.367 1.00 25.98 189 LEU A C 1
ATOM 1368 O O . LEU A 1 189 ? 8.186 13.882 -8.261 1.00 28.69 189 LEU A O 1
ATOM 1373 N N . ALA A 1 190 ? 7.385 15.646 -7.125 1.00 24.27 190 ALA A N 1
ATOM 1374 C CA . ALA A 1 190 ? 6.137 15.644 -7.878 1.00 25.25 190 ALA A CA 1
ATOM 1375 C C . ALA A 1 190 ? 6.401 16.177 -9.274 1.00 27.75 190 ALA A C 1
ATOM 1376 O O . ALA A 1 190 ? 5.869 15.662 -10.255 1.00 32.15 190 ALA A O 1
ATOM 1378 N N . LEU A 1 191 ? 7.231 17.210 -9.361 1.00 23.42 191 LEU A N 1
ATOM 1379 C CA . LEU A 1 191 ? 7.629 17.752 -10.659 1.00 26.20 191 LEU A CA 1
ATOM 1380 C C . LEU A 1 191 ? 8.353 16.676 -11.474 1.00 28.02 191 LEU A C 1
ATOM 1381 O O . LEU A 1 191 ? 8.052 16.462 -12.643 1.00 28.28 191 LEU A O 1
ATOM 1386 N N . GLY A 1 192 ? 9.323 16.011 -10.849 1.00 31.05 192 GLY A N 1
ATOM 1387 C CA . GLY A 1 192 ? 10.069 14.955 -11.512 1.00 30.20 192 GLY A CA 1
ATOM 1388 C C . GLY A 1 192 ? 9.165 13.853 -12.045 1.00 35.36 192 GLY A C 1
ATOM 1389 O O . GLY A 1 192 ? 9.301 13.419 -13.196 1.00 34.61 192 GLY A O 1
ATOM 1390 N N . GLU A 1 193 ? 8.236 13.395 -11.211 1.00 31.11 193 GLU A N 1
ATOM 1391 C CA . GLU A 1 193 ? 7.270 12.398 -11.650 1.00 29.08 193 GLU A CA 1
ATOM 1392 C C . GLU A 1 193 ? 6.510 12.852 -12.894 1.00 32.38 193 GLU A C 1
ATOM 1393 O O . GLU A 1 193 ? 6.295 12.069 -13.815 1.00 36.15 193 GLU A O 1
ATOM 1399 N N . LYS A 1 194 ? 6.079 14.107 -12.916 1.00 37.52 194 LYS A N 1
ATOM 1400 C CA . LYS A 1 194 ? 5.287 14.589 -14.046 1.00 36.96 194 LYS A CA 1
ATOM 1401 C C . LYS A 1 194 ? 6.140 14.792 -15.296 1.00 40.04 194 LYS A C 1
ATOM 1402 O O . LYS A 1 194 ? 5.616 14.803 -16.410 1.00 40.51 194 LYS A O 1
ATOM 1408 N N . ALA A 1 195 ? 7.448 14.939 -15.109 1.00 35.95 195 ALA A N 1
ATOM 1409 C CA . ALA A 1 195 ? 8.377 15.047 -16.233 1.00 37.43 195 ALA A CA 1
ATOM 1410 C C . ALA A 1 195 ? 8.805 13.671 -16.754 1.00 40.14 195 ALA A C 1
ATOM 1411 O O . ALA A 1 195 ? 9.598 13.563 -17.690 1.00 42.28 195 ALA A O 1
ATOM 1413 N N . GLY A 1 196 ? 8.283 12.616 -16.141 1.00 39.36 196 GLY A N 1
ATOM 1414 C CA . GLY A 1 196 ? 8.616 11.266 -16.562 1.00 40.75 196 GLY A CA 1
ATOM 1415 C C . GLY A 1 196 ? 9.898 10.684 -15.977 1.00 39.08 196 GLY A C 1
ATOM 1416 O O . GLY A 1 196 ? 10.385 9.662 -16.456 1.00 39.87 196 GLY A O 1
ATOM 1417 N N . LEU A 1 197 ? 10.455 11.322 -14.952 1.00 36.04 197 LEU A N 1
ATOM 1418 C CA . LEU A 1 197 ? 11.597 10.749 -14.241 1.00 34.86 197 LEU A CA 1
ATOM 1419 C C . LEU A 1 197 ? 11.129 9.718 -13.212 1.00 36.22 197 LEU A C 1
ATOM 1420 O O . LEU A 1 197 ? 10.099 9.912 -12.565 1.00 39.53 197 LEU A O 1
ATOM 1425 N N . ALA A 1 198 ? 11.882 8.628 -13.052 1.00 35.47 198 ALA A N 1
ATOM 1426 C CA . ALA A 1 198 ? 11.616 7.670 -11.970 1.00 36.03 198 ALA A CA 1
ATOM 1427 C C . ALA A 1 198 ? 12.029 8.242 -10.600 1.00 36.79 198 ALA A C 1
ATOM 1428 O O . ALA A 1 198 ? 13.102 8.839 -10.467 1.00 35.10 198 ALA A O 1
ATOM 1430 N N . THR A 1 199 ? 11.191 8.060 -9.582 1.00 36.60 199 THR A N 1
ATOM 1431 C CA . THR A 1 199 ? 11.476 8.670 -8.282 1.00 39.82 199 THR A CA 1
ATOM 1432 C C . THR A 1 199 ? 12.755 8.111 -7.628 1.00 34.33 199 THR A C 1
ATOM 1433 O O . THR A 1 199 ? 13.487 8.837 -6.957 1.00 33.37 199 THR A O 1
ATOM 1437 N N . ASP A 1 200 ? 13.034 6.829 -7.836 1.00 33.77 200 ASP A N 1
ATOM 1438 C CA . ASP A 1 200 ? 14.285 6.245 -7.342 1.00 41.50 200 ASP A CA 1
ATOM 1439 C C . ASP A 1 200 ? 15.533 6.917 -7.932 1.00 36.03 200 ASP A C 1
ATOM 1440 O O . ASP A 1 200 ? 16.546 7.059 -7.255 1.00 37.73 200 ASP A O 1
ATOM 1445 N N . ALA A 1 201 ? 15.459 7.328 -9.192 1.00 28.67 201 ALA A N 1
ATOM 1446 C CA . ALA A 1 201 ? 16.581 8.009 -9.825 1.00 29.03 201 ALA A CA 1
ATOM 1447 C C . ALA A 1 201 ? 16.782 9.388 -9.183 1.00 30.32 201 ALA A C 1
ATOM 1448 O O . ALA A 1 201 ? 17.903 9.797 -8.879 1.00 30.61 201 ALA A O 1
ATOM 1450 N N . ILE A 1 202 ? 15.680 10.099 -8.969 1.00 28.69 202 ILE A N 1
ATOM 1451 C CA . ILE A 1 202 ? 15.744 11.395 -8.305 1.00 26.55 202 ILE A CA 1
ATOM 1452 C C . ILE A 1 202 ? 16.328 11.289 -6.905 1.00 23.28 202 ILE A C 1
ATOM 1453 O O . ILE A 1 202 ? 17.198 12.080 -6.531 1.00 31.25 202 ILE A O 1
ATOM 1458 N N . LEU A 1 203 ? 15.844 10.309 -6.145 1.00 26.65 203 LEU A N 1
ATOM 1459 C CA . LEU A 1 203 ? 16.311 10.036 -4.783 1.00 30.33 203 LEU A CA 1
ATOM 1460 C C . LEU A 1 203 ? 17.809 9.750 -4.758 1.00 32.53 203 LEU A C 1
ATOM 1461 O O . LEU A 1 203 ? 18.555 10.260 -3.908 1.00 28.02 203 LEU A O 1
ATOM 1466 N N . ASP A 1 204 ? 18.239 8.922 -5.704 1.00 30.54 204 ASP A N 1
ATOM 1467 C CA . ASP A 1 204 ? 19.633 8.515 -5.818 1.00 31.56 204 ASP A CA 1
ATOM 1468 C C . ASP A 1 204 ? 20.575 9.678 -6.179 1.00 28.42 204 ASP A C 1
ATOM 1469 O O . ASP A 1 204 ? 21.690 9.748 -5.670 1.00 31.37 204 ASP A O 1
ATOM 1474 N N . VAL A 1 205 ? 20.132 10.581 -7.052 1.00 28.96 205 VAL A N 1
ATOM 1475 C CA . VAL A 1 205 ? 20.926 11.767 -7.396 1.00 29.23 205 VAL A CA 1
ATOM 1476 C C . VAL A 1 205 ? 21.001 12.755 -6.230 1.00 29.33 205 VAL A C 1
ATOM 1477 O O . VAL A 1 205 ? 22.056 13.330 -5.955 1.00 27.70 205 VAL A O 1
ATOM 1481 N N . ILE A 1 206 ? 19.885 12.960 -5.538 1.00 28.69 206 ILE A N 1
ATOM 1482 C CA . ILE A 1 206 ? 19.902 13.843 -4.377 1.00 28.09 206 ILE A CA 1
ATOM 1483 C C . ILE A 1 206 ? 20.798 13.288 -3.262 1.00 31.70 206 ILE A C 1
ATOM 1484 O O . ILE A 1 206 ? 21.596 14.015 -2.657 1.00 32.08 206 ILE A O 1
ATOM 1489 N N . GLY A 1 207 ? 20.679 11.992 -3.011 1.00 26.78 207 GLY A N 1
ATOM 1490 C CA . GLY A 1 207 ? 21.437 11.353 -1.949 1.00 28.80 207 GLY A CA 1
ATOM 1491 C C . GLY A 1 207 ? 22.936 11.317 -2.191 1.00 33.73 207 GLY A C 1
ATOM 1492 O O . GLY A 1 207 ? 23.712 11.054 -1.271 1.00 33.80 207 GLY A O 1
ATOM 1493 N N . ALA A 1 208 ? 23.345 11.596 -3.426 1.00 27.03 208 ALA A N 1
ATOM 1494 C CA . ALA A 1 208 ? 24.759 11.563 -3.779 1.00 31.54 208 ALA A CA 1
ATOM 1495 C C . ALA A 1 208 ? 25.410 12.938 -3.635 1.00 30.22 208 ALA A C 1
ATOM 1496 O O . ALA A 1 208 ? 26.627 13.043 -3.585 1.00 32.39 208 ALA A O 1
ATOM 1498 N N . GLY A 1 209 ? 24.592 13.986 -3.577 1.00 30.76 209 GLY A N 1
ATOM 1499 C CA . GLY A 1 209 ? 25.092 15.354 -3.625 1.00 27.83 209 GLY A CA 1
ATOM 1500 C C . GLY A 1 209 ? 25.084 16.068 -2.288 1.00 29.26 209 GLY A C 1
ATOM 1501 O O . GLY A 1 209 ? 24.953 15.442 -1.247 1.00 31.64 209 GLY A O 1
ATOM 1502 N N . ALA A 1 210 ? 25.209 17.392 -2.320 1.00 29.50 210 ALA A N 1
ATOM 1503 C CA . ALA A 1 210 ? 25.450 18.168 -1.099 1.00 29.16 210 ALA A CA 1
ATOM 1504 C C . ALA A 1 210 ? 24.189 18.408 -0.262 1.00 25.56 210 ALA A C 1
ATOM 1505 O O . ALA A 1 210 ? 24.264 18.874 0.883 1.00 23.32 210 ALA A O 1
ATOM 1507 N N . MET A 1 211 ? 23.035 18.100 -0.837 1.00 22.90 211 MET A N 1
ATOM 1508 C CA . MET A 1 211 ? 21.783 18.279 -0.130 1.00 28.48 211 MET A CA 1
ATOM 1509 C C . MET A 1 211 ? 21.407 17.052 0.677 1.00 22.94 211 MET A C 1
ATOM 1510 O O . MET A 1 211 ? 20.497 17.117 1.501 1.00 25.74 211 MET A O 1
ATOM 1515 N N . ALA A 1 212 ? 22.065 15.928 0.414 1.00 24.15 212 ALA A N 1
ATOM 1516 C CA . ALA A 1 212 ? 21.701 14.668 1.075 1.00 23.08 212 ALA A CA 1
ATOM 1517 C C . ALA A 1 212 ? 21.530 14.835 2.582 1.00 26.08 212 ALA A C 1
ATOM 1518 O O . ALA A 1 212 ? 22.365 15.451 3.247 1.00 25.50 212 ALA A O 1
ATOM 1520 N N . ASN A 1 213 ? 20.448 14.286 3.124 1.00 23.13 213 ASN A N 1
ATOM 1521 C CA . ASN A 1 213 ? 20.208 14.341 4.573 1.00 25.95 213 ASN A CA 1
ATOM 1522 C C . ASN A 1 213 ? 19.340 13.172 4.995 1.00 21.51 213 ASN A C 1
ATOM 1523 O O . ASN A 1 213 ? 18.629 12.609 4.170 1.00 24.21 213 ASN A O 1
ATOM 1528 N N . PRO A 1 214 ? 19.411 12.787 6.276 1.00 27.55 214 PRO A N 1
ATOM 1529 C CA . PRO A 1 214 ? 18.604 11.673 6.793 1.00 28.45 214 PRO A CA 1
ATOM 1530 C C . PRO A 1 214 ? 17.099 11.864 6.567 1.00 26.91 214 PRO A C 1
ATOM 1531 O O . PRO A 1 214 ? 16.424 10.889 6.235 1.00 30.79 214 PRO A O 1
ATOM 1535 N N . MET A 1 215 ? 16.578 13.080 6.724 1.00 21.47 215 MET A N 1
ATOM 1536 C CA . MET A 1 215 ? 15.141 13.308 6.471 1.00 22.27 215 MET A CA 1
ATOM 1537 C C . MET A 1 215 ? 14.732 12.957 5.032 1.00 22.78 215 MET A C 1
ATOM 1538 O O . MET A 1 215 ? 13.772 12.193 4.820 1.00 22.32 215 MET A O 1
ATOM 1543 N N . PHE A 1 216 ? 15.449 13.496 4.046 1.00 21.48 216 PHE A N 1
ATOM 1544 C CA . PHE A 1 216 ? 15.106 13.216 2.652 1.00 24.92 216 PHE A CA 1
ATOM 1545 C C . PHE A 1 216 ? 15.225 11.717 2.420 1.00 26.12 216 PHE A C 1
ATOM 1546 O O . PHE A 1 216 ? 14.415 11.120 1.714 1.00 28.94 216 PHE A O 1
ATOM 1554 N N . ALA A 1 217 ? 16.243 11.111 3.012 1.00 26.44 217 ALA A N 1
ATOM 1555 C CA . ALA A 1 217 ? 16.504 9.704 2.752 1.00 28.31 217 ALA A CA 1
ATOM 1556 C C . ALA A 1 217 ? 15.367 8.844 3.307 1.00 31.71 217 ALA A C 1
ATOM 1557 O O . ALA A 1 217 ? 14.853 7.964 2.619 1.00 33.20 217 ALA A O 1
ATOM 1559 N N . LEU A 1 218 ? 14.977 9.108 4.551 1.00 27.51 218 LEU A N 1
ATOM 1560 C CA . LEU A 1 218 ? 13.863 8.389 5.172 1.00 25.51 218 LEU A CA 1
ATOM 1561 C C . LEU A 1 218 ? 12.512 8.699 4.511 1.00 28.65 218 LEU A C 1
ATOM 1562 O O . LEU A 1 218 ? 11.786 7.790 4.107 1.00 26.00 218 LEU A O 1
ATOM 1567 N N . LYS A 1 219 ? 12.170 9.981 4.400 1.00 22.89 219 LYS A N 1
ATOM 1568 C CA . LYS A 1 219 ? 10.862 10.367 3.875 1.00 18.22 219 LYS A CA 1
ATOM 1569 C C . LYS A 1 219 ? 10.700 10.058 2.384 1.00 23.62 219 LYS A C 1
ATOM 1570 O O . LYS A 1 219 ? 9.599 9.714 1.923 1.00 25.81 219 LYS A O 1
ATOM 1576 N N . GLY A 1 220 ? 11.797 10.193 1.637 1.00 23.71 220 GLY A N 1
ATOM 1577 C CA . GLY A 1 220 ? 11.796 9.933 0.211 1.00 19.41 220 GLY A CA 1
ATOM 1578 C C . GLY A 1 220 ? 11.342 8.503 -0.017 1.00 21.86 220 GLY A C 1
ATOM 1579 O O . GLY A 1 220 ? 10.524 8.233 -0.882 1.00 25.77 220 GLY A O 1
ATOM 1580 N N . GLY A 1 221 ? 11.848 7.587 0.790 1.00 25.20 221 GLY A N 1
ATOM 1581 C CA . GLY A 1 221 ? 11.522 6.183 0.611 1.00 27.06 221 GLY A CA 1
ATOM 1582 C C . GLY A 1 221 ? 10.059 5.934 0.936 1.00 36.34 221 GLY A C 1
ATOM 1583 O O . GLY A 1 221 ? 9.357 5.255 0.187 1.00 35.15 221 GLY A O 1
ATOM 1584 N N . LEU A 1 222 ? 9.594 6.495 2.054 1.00 31.47 222 LEU A N 1
ATOM 1585 C CA . LEU A 1 222 ? 8.218 6.282 2.481 1.00 27.62 222 LEU A CA 1
ATOM 1586 C C . LEU A 1 222 ? 7.274 6.901 1.477 1.00 27.74 222 LEU A C 1
ATOM 1587 O O . LEU A 1 222 ? 6.211 6.365 1.180 1.00 30.82 222 LEU A O 1
ATOM 1592 N N . ILE A 1 223 ? 7.518 8.117 0.829 1.00 26.63 223 ILE A N 1
ATOM 1593 C CA . ILE A 1 223 ? 6.757 8.716 -0.250 1.00 28.73 223 ILE A CA 1
ATOM 1594 C C . ILE A 1 223 ? 6.673 7.786 -1.454 1.00 32.22 223 ILE A C 1
ATOM 1595 O O . ILE A 1 223 ? 5.589 7.498 -1.975 1.00 32.40 223 ILE A O 1
ATOM 1600 N N . ARG A 1 224 ? 7.859 7.309 -1.799 1.00 34.01 224 ARG A N 1
ATOM 1601 C CA . ARG A 1 224 ? 7.858 6.349 -2.894 1.00 44.01 224 ARG A CA 1
ATOM 1602 C C . ARG A 1 224 ? 6.904 5.184 -2.621 1.00 43.45 224 ARG A C 1
ATOM 1603 O O . ARG A 1 224 ? 6.217 4.720 -3.525 1.00 40.31 224 ARG A O 1
ATOM 1611 N N . ASP A 1 225 ? 6.864 4.724 -1.371 1.00 44.14 225 ASP A N 1
ATOM 1612 C CA . ASP A 1 225 ? 5.992 3.612 -0.962 1.00 39.33 225 ASP A CA 1
ATOM 1613 C C . ASP A 1 225 ? 4.570 4.063 -0.599 1.00 34.60 225 ASP A C 1
ATOM 1614 O O . ASP A 1 225 ? 3.702 3.239 -0.290 1.00 33.62 225 ASP A O 1
ATOM 1619 N N . ARG A 1 226 ? 4.332 5.368 -0.629 1.00 32.22 226 ARG A N 1
ATOM 1620 C CA . ARG A 1 226 ? 3.034 5.904 -0.250 1.00 36.27 226 ARG A CA 1
ATOM 1621 C C . ARG A 1 226 ? 2.650 5.456 1.166 1.00 35.09 226 ARG A C 1
ATOM 1622 O O . ARG A 1 226 ? 1.481 5.213 1.461 1.00 35.33 226 ARG A O 1
ATOM 1630 N N . ASN A 1 227 ? 3.642 5.348 2.041 1.00 27.88 227 ASN A N 1
ATOM 1631 C CA . ASN A 1 227 ? 3.403 5.067 3.457 1.00 27.19 227 ASN A CA 1
ATOM 1632 C C . ASN A 1 227 ? 3.511 6.377 4.249 1.00 32.44 227 ASN A C 1
ATOM 1633 O O . ASN A 1 227 ? 4.586 6.977 4.339 1.00 26.04 227 ASN A O 1
ATOM 1638 N N . PHE A 1 228 ? 2.395 6.829 4.808 1.00 25.77 228 PHE A N 1
ATOM 1639 C CA . PHE A 1 228 ? 2.370 8.112 5.504 1.00 29.79 228 PHE A CA 1
ATOM 1640 C C . PHE A 1 228 ? 1.932 7.946 6.953 1.00 31.80 228 PHE A C 1
ATOM 1641 O O . PHE A 1 228 ? 1.317 8.845 7.536 1.00 28.84 228 PHE A O 1
ATOM 1649 N N . ALA A 1 229 ? 2.226 6.781 7.529 1.00 29.35 229 ALA A N 1
ATOM 1650 C CA . ALA A 1 229 ? 1.934 6.562 8.946 1.00 30.37 229 ALA A CA 1
ATOM 1651 C C . ALA A 1 229 ? 2.626 7.670 9.738 1.00 26.30 229 ALA A C 1
ATOM 1652 O O . ALA A 1 229 ? 3.786 8.002 9.463 1.00 23.07 229 ALA A O 1
ATOM 1654 N N . PRO A 1 230 ? 1.915 8.257 10.713 1.00 26.01 230 PRO A N 1
ATOM 1655 C CA . PRO A 1 230 ? 2.392 9.471 11.388 1.00 19.29 230 PRO A CA 1
ATOM 1656 C C . PRO A 1 230 ? 3.613 9.258 12.283 1.00 21.82 230 PRO A C 1
ATOM 1657 O O . PRO A 1 230 ? 3.580 8.456 13.197 1.00 24.86 230 PRO A O 1
ATOM 1661 N N . ALA A 1 231 ? 4.690 9.980 12.010 1.00 21.26 231 ALA A N 1
ATOM 1662 C CA . ALA A 1 231 ? 5.794 10.086 12.966 1.00 26.11 231 ALA A CA 1
ATOM 1663 C C . ALA A 1 231 ? 5.746 11.496 13.548 1.00 19.24 231 ALA A C 1
ATOM 1664 O O . ALA A 1 231 ? 5.737 11.686 14.761 1.00 26.57 231 ALA A O 1
ATOM 1666 N N . PHE A 1 232 ? 5.697 12.481 12.665 1.00 20.80 232 PHE A N 1
ATOM 1667 C CA . PHE A 1 232 ? 5.419 13.854 13.082 1.00 25.57 232 PHE A CA 1
ATOM 1668 C C . PHE A 1 232 ? 4.092 14.268 12.446 1.00 15.41 232 PHE A C 1
ATOM 1669 O O . PHE A 1 232 ? 4.035 14.516 11.243 1.00 18.06 232 PHE A O 1
ATOM 1677 N N . PRO A 1 233 ? 3.006 14.324 13.250 1.00 17.54 233 PRO A N 1
ATOM 1678 C CA . PRO A 1 233 ? 1.687 14.608 12.677 1.00 23.33 233 PRO A CA 1
ATOM 1679 C C . PRO A 1 233 ? 1.670 15.908 11.873 1.00 26.66 233 PRO A C 1
ATOM 1680 O O . PRO A 1 233 ? 2.180 16.946 12.310 1.00 24.45 233 PRO A O 1
ATOM 1684 N N . LEU A 1 234 ? 1.098 15.826 10.677 1.00 24.38 234 LEU A N 1
ATOM 1685 C CA . LEU A 1 234 ? 1.051 16.958 9.769 1.00 18.35 234 LEU A CA 1
ATOM 1686 C C . LEU A 1 234 ? 0.400 18.193 10.406 1.00 23.77 234 LEU A C 1
ATOM 1687 O O . LEU A 1 234 ? 0.865 19.313 10.203 1.00 22.48 234 LEU A O 1
ATOM 1692 N N . LYS A 1 235 ? -0.647 17.998 11.200 1.00 19.35 235 LYS A N 1
ATOM 1693 C CA . LYS A 1 235 ? -1.274 19.140 11.867 1.00 20.64 235 LYS A CA 1
ATOM 1694 C C . LYS A 1 235 ? -0.274 19.874 12.767 1.00 16.71 235 LYS A C 1
ATOM 1695 O O . LYS A 1 235 ? -0.339 21.100 12.899 1.00 24.40 235 LYS A O 1
ATOM 1701 N N . HIS A 1 236 ? 0.654 19.131 13.381 1.00 15.26 236 HIS A N 1
ATOM 1702 C CA . HIS A 1 236 ? 1.656 19.748 14.256 1.00 19.69 236 HIS A CA 1
ATOM 1703 C C . HIS A 1 236 ? 2.726 20.501 13.473 1.00 15.09 236 HIS A C 1
ATOM 1704 O O . HIS A 1 236 ? 3.210 21.550 13.932 1.00 22.78 236 HIS A O 1
ATOM 1711 N N . MET A 1 237 ? 3.126 19.963 12.324 1.00 19.97 237 MET A N 1
ATOM 1712 C CA . MET A 1 237 ? 4.059 20.689 11.435 1.00 16.25 237 MET A CA 1
ATOM 1713 C C . MET A 1 237 ? 3.438 22.035 11.085 1.00 20.98 237 MET A C 1
ATOM 1714 O O . MET A 1 237 ? 4.091 23.087 11.140 1.00 25.19 237 MET A O 1
ATOM 1719 N N . GLN A 1 238 ? 2.159 22.005 10.734 1.00 18.49 238 GLN A N 1
ATOM 1720 C CA . GLN A 1 238 ? 1.483 23.236 10.308 1.00 20.23 238 GLN A CA 1
ATOM 1721 C C . GLN A 1 238 ? 1.387 24.235 11.462 1.00 17.19 238 GLN A C 1
ATOM 1722 O O . GLN A 1 238 ? 1.532 25.432 11.260 1.00 18.67 238 GLN A O 1
ATOM 1728 N N . LYS A 1 239 ? 1.114 23.730 12.663 1.00 19.00 239 LYS A N 1
ATOM 1729 C CA . LYS A 1 239 ? 1.054 24.560 13.857 1.00 23.37 239 LYS A CA 1
ATOM 1730 C C . LYS A 1 239 ? 2.420 25.234 14.093 1.00 22.80 239 LYS A C 1
ATOM 1731 O O . LYS A 1 239 ? 2.490 26.403 14.460 1.00 28.45 239 LYS A O 1
ATOM 1737 N N . ASP A 1 240 ? 3.499 24.492 13.873 1.00 19.99 240 ASP A N 1
ATOM 1738 C CA . ASP A 1 240 ? 4.844 25.038 14.057 1.00 23.95 240 ASP A CA 1
ATOM 1739 C C . ASP A 1 240 ? 5.117 26.158 13.056 1.00 21.08 240 ASP A C 1
ATOM 1740 O O . ASP A 1 240 ? 5.673 27.188 13.412 1.00 22.05 240 ASP A O 1
ATOM 1745 N N . LEU A 1 241 ? 4.704 25.962 11.809 1.00 14.06 241 LEU A N 1
ATOM 1746 C CA . LEU A 1 241 ? 4.864 26.986 10.785 1.00 19.47 241 LEU A CA 1
ATOM 1747 C C . LEU A 1 241 ? 4.023 28.223 11.139 1.00 23.73 241 LEU A C 1
ATOM 1748 O O . LEU A 1 241 ? 4.470 29.361 11.012 1.00 22.36 241 LEU A O 1
ATOM 1753 N N . ARG A 1 242 ? 2.797 27.991 11.590 1.00 19.11 242 ARG A N 1
ATOM 1754 C CA . ARG A 1 242 ? 1.948 29.067 12.096 1.00 17.17 242 ARG A CA 1
ATOM 1755 C C . ARG A 1 242 ? 2.709 29.887 13.128 1.00 18.16 242 ARG A C 1
ATOM 1756 O O . ARG A 1 242 ? 2.778 31.108 13.044 1.00 18.11 242 ARG A O 1
ATOM 1764 N N . LEU A 1 243 ? 3.299 29.203 14.098 1.00 17.87 243 LEU A N 1
ATOM 1765 C CA . LEU A 1 243 ? 3.985 29.891 15.184 1.00 21.51 243 LEU A CA 1
ATOM 1766 C C . LEU A 1 243 ? 5.250 30.618 14.748 1.00 18.22 243 LEU A C 1
ATOM 1767 O O . LEU A 1 243 ? 5.590 31.668 15.314 1.00 15.70 243 LEU A O 1
ATOM 1772 N N . ALA A 1 244 ? 5.967 30.049 13.776 1.00 15.56 244 ALA A N 1
ATOM 1773 C CA . ALA A 1 244 ? 7.190 30.678 13.250 1.00 19.11 244 ALA A CA 1
ATOM 1774 C C . ALA A 1 244 ? 6.878 31.972 12.487 1.00 17.09 244 ALA A C 1
ATOM 1775 O O . ALA A 1 244 ? 7.552 33.005 12.641 1.00 19.08 244 ALA A O 1
ATOM 1777 N N . VAL A 1 245 ? 5.854 31.917 11.654 1.00 15.68 245 VAL A N 1
ATOM 1778 C CA . VAL A 1 245 ? 5.379 33.120 10.977 1.00 18.31 245 VAL A CA 1
ATOM 1779 C C . VAL A 1 245 ? 4.937 34.197 11.988 1.00 21.49 245 VAL A C 1
ATOM 1780 O O . VAL A 1 245 ? 5.223 35.379 11.810 1.00 22.06 245 VAL A O 1
ATOM 1784 N N . ALA A 1 246 ? 4.287 33.804 13.078 1.00 16.65 246 ALA A N 1
ATOM 1785 C CA . ALA A 1 246 ? 3.930 34.808 14.087 1.00 17.21 246 ALA A CA 1
ATOM 1786 C C . ALA A 1 246 ? 5.184 35.380 14.759 1.00 18.54 246 ALA A C 1
ATOM 1787 O O . ALA A 1 246 ? 5.240 36.567 15.093 1.00 22.09 246 ALA A O 1
ATOM 1789 N N . LEU A 1 247 ? 6.198 34.538 14.950 1.00 19.22 247 LEU A N 1
ATOM 1790 C CA . LEU A 1 247 ? 7.459 35.012 15.499 1.00 20.23 247 LEU A CA 1
ATOM 1791 C C . LEU A 1 247 ? 8.067 36.043 14.540 1.00 25.80 247 LEU A C 1
ATOM 1792 O O . LEU A 1 247 ? 8.484 37.132 14.959 1.00 25.45 247 LEU A O 1
ATOM 1797 N N . GLY A 1 248 ? 8.087 35.705 13.251 1.00 22.21 248 GLY A N 1
ATOM 1798 C CA . GLY A 1 248 ? 8.525 36.633 12.216 1.00 17.99 248 GLY A CA 1
ATOM 1799 C C . GLY A 1 248 ? 7.793 37.973 12.243 1.00 24.37 248 GLY A C 1
ATOM 1800 O O . GLY A 1 248 ? 8.400 39.044 12.117 1.00 21.79 248 GLY A O 1
ATOM 1801 N N . ASP A 1 249 ? 6.474 37.902 12.393 1.00 18.94 249 ASP A N 1
ATOM 1802 C CA . ASP A 1 249 ? 5.646 39.091 12.495 1.00 21.66 249 ASP A CA 1
ATOM 1803 C C . ASP A 1 249 ? 6.148 39.926 13.663 1.00 23.07 249 ASP A C 1
ATOM 1804 O O . ASP A 1 249 ? 6.400 41.115 13.517 1.00 23.93 249 ASP A O 1
ATOM 1809 N N . ARG A 1 250 ? 6.312 39.285 14.822 1.00 26.09 250 ARG A N 1
ATOM 1810 C CA . ARG A 1 250 ? 6.713 40.000 16.028 1.00 24.06 250 ARG A CA 1
ATOM 1811 C C . ARG A 1 250 ? 8.116 40.615 15.967 1.00 24.84 250 ARG A C 1
ATOM 1812 O O . ARG A 1 250 ? 8.324 41.733 16.425 1.00 23.42 250 ARG A O 1
ATOM 1820 N N . VAL A 1 251 ? 9.092 39.899 15.427 1.00 21.20 251 VAL A N 1
ATOM 1821 C CA . VAL A 1 251 ? 10.443 40.445 15.462 1.00 24.32 251 VAL A CA 1
ATOM 1822 C C . VAL A 1 251 ? 10.814 41.229 14.210 1.00 26.61 251 VAL A C 1
ATOM 1823 O O . VAL A 1 251 ? 11.968 41.615 14.057 1.00 26.52 251 VAL A O 1
ATOM 1827 N N . GLY A 1 252 ? 9.851 41.450 13.316 1.00 24.75 252 GLY A N 1
ATOM 1828 C CA . GLY A 1 252 ? 10.102 42.227 12.112 1.00 29.06 252 GLY A CA 1
ATOM 1829 C C . GLY A 1 252 ? 10.839 41.481 11.007 1.00 27.85 252 GLY A C 1
ATOM 1830 O O . GLY A 1 252 ? 11.668 42.058 10.306 1.00 34.83 252 GLY A O 1
ATOM 1831 N N . GLN A 1 253 ? 10.536 40.200 10.829 1.00 21.92 253 GLN A N 1
ATOM 1832 C CA . GLN A 1 253 ? 11.167 39.430 9.759 1.00 17.01 253 GLN A CA 1
ATOM 1833 C C . GLN A 1 253 ? 10.156 38.877 8.760 1.00 25.67 253 GLN A C 1
ATOM 1834 O O . GLN A 1 253 ? 9.423 37.934 9.078 1.00 27.12 253 GLN A O 1
ATOM 1840 N N . PRO A 1 254 ? 10.136 39.435 7.539 1.00 28.31 254 PRO A N 1
ATOM 1841 C CA . PRO A 1 254 ? 9.288 38.880 6.478 1.00 25.48 254 PRO A CA 1
ATOM 1842 C C . PRO A 1 254 ? 9.759 37.458 6.155 1.00 25.76 254 PRO A C 1
ATOM 1843 O O . PRO A 1 254 ? 10.961 37.207 6.091 1.00 26.53 254 PRO A O 1
ATOM 1847 N N . LEU A 1 255 ? 8.821 36.540 5.962 1.00 19.63 255 LEU A N 1
ATOM 1848 C CA . LEU A 1 255 ? 9.155 35.140 5.710 1.00 20.77 255 LEU A CA 1
ATOM 1849 C C . LEU A 1 255 ? 8.347 34.613 4.524 1.00 24.23 255 LEU A C 1
ATOM 1850 O O . LEU A 1 255 ? 7.438 33.786 4.687 1.00 21.52 255 LEU A O 1
ATOM 1855 N N . VAL A 1 256 ? 8.696 35.082 3.333 1.00 22.85 256 VAL A N 1
ATOM 1856 C CA . VAL A 1 256 ? 7.932 34.776 2.124 1.00 23.55 256 VAL A CA 1
ATOM 1857 C C . VAL A 1 256 ? 7.854 33.269 1.865 1.00 24.26 256 VAL A C 1
ATOM 1858 O O . VAL A 1 256 ? 6.769 32.725 1.681 1.00 26.76 256 VAL A O 1
ATOM 1862 N N . ALA A 1 257 ? 8.994 32.588 1.869 1.00 19.18 257 ALA A N 1
ATOM 1863 C CA . ALA A 1 257 ? 9.005 31.150 1.569 1.00 24.07 257 ALA A CA 1
ATOM 1864 C C . ALA A 1 257 ? 8.282 30.355 2.633 1.00 23.08 257 ALA A C 1
ATOM 1865 O O . ALA A 1 257 ? 7.511 29.427 2.343 1.00 18.74 257 ALA A O 1
ATOM 1867 N N . SER A 1 258 ? 8.574 30.696 3.882 1.00 20.90 258 SER A N 1
ATOM 1868 C CA . SER A 1 258 ? 8.066 29.938 5.008 1.00 21.71 258 SER A CA 1
ATOM 1869 C C . SER A 1 258 ? 6.554 30.128 5.136 1.00 22.36 258 SER A C 1
ATOM 1870 O O . SER A 1 258 ? 5.830 29.178 5.432 1.00 25.69 258 SER A O 1
ATOM 1873 N N . ALA A 1 259 ? 6.075 31.339 4.877 1.00 19.95 259 ALA A N 1
ATOM 1874 C CA . ALA A 1 259 ? 4.629 31.576 4.894 1.00 21.61 259 ALA A CA 1
ATOM 1875 C C . ALA A 1 259 ? 3.947 30.814 3.765 1.00 24.96 259 ALA A C 1
ATOM 1876 O O . ALA A 1 259 ? 2.818 30.361 3.913 1.00 23.65 259 ALA A O 1
ATOM 1878 N N . ALA A 1 260 ? 4.622 30.681 2.627 1.00 21.92 260 ALA A N 1
ATOM 1879 C CA . ALA A 1 260 ? 4.081 29.841 1.568 1.00 22.50 260 ALA A CA 1
ATOM 1880 C C . ALA A 1 260 ? 3.944 28.390 2.052 1.00 19.99 260 ALA A C 1
ATOM 1881 O O . ALA A 1 260 ? 2.910 27.759 1.870 1.00 23.13 260 ALA A O 1
ATOM 1883 N N . ALA A 1 261 ? 4.991 27.854 2.668 1.00 19.34 261 ALA A N 1
ATOM 1884 C CA . ALA A 1 261 ? 4.936 26.482 3.163 1.00 24.24 261 ALA A CA 1
ATOM 1885 C C . ALA A 1 261 ? 3.797 26.325 4.179 1.00 21.99 261 ALA A C 1
ATOM 1886 O O . ALA A 1 261 ? 3.118 25.309 4.213 1.00 23.93 261 ALA A O 1
ATOM 1888 N N . ASN A 1 262 ? 3.618 27.333 5.023 1.00 16.15 262 ASN A N 1
ATOM 1889 C CA . ASN A 1 262 ? 2.524 27.321 5.982 1.00 23.22 262 ASN A CA 1
ATOM 1890 C C . ASN A 1 262 ? 1.195 27.130 5.249 1.00 26.83 262 ASN A C 1
ATOM 1891 O O . ASN A 1 262 ? 0.384 26.280 5.623 1.00 20.15 262 ASN A O 1
ATOM 1896 N N . GLU A 1 263 ? 0.966 27.915 4.199 1.00 19.98 263 GLU A N 1
ATOM 1897 C CA . GLU A 1 263 ? -0.282 27.789 3.464 1.00 20.04 263 GLU A CA 1
ATOM 1898 C C . GLU A 1 263 ? -0.426 26.401 2.807 1.00 24.63 263 GLU A C 1
ATOM 1899 O O . GLU A 1 263 ? -1.502 25.813 2.844 1.00 27.86 263 GLU A O 1
ATOM 1905 N N . LEU A 1 264 ? 0.652 25.877 2.225 1.00 22.87 264 LEU A N 1
ATOM 1906 C CA . LEU A 1 264 ? 0.613 24.535 1.631 1.00 22.92 264 LEU A CA 1
ATOM 1907 C C . LEU A 1 264 ? 0.303 23.451 2.680 1.00 24.78 264 LEU A C 1
ATOM 1908 O O . LEU A 1 264 ? -0.452 22.512 2.418 1.00 27.47 264 LEU A O 1
ATOM 1913 N N . PHE A 1 265 ? 0.877 23.569 3.871 1.00 20.35 265 PHE A N 1
ATOM 1914 C CA . PHE A 1 265 ? 0.535 22.593 4.907 1.00 21.74 265 PHE A CA 1
ATOM 1915 C C . PHE A 1 265 ? -0.925 22.714 5.323 1.00 24.65 265 PHE A C 1
ATOM 1916 O O . PHE A 1 265 ? -1.580 21.704 5.608 1.00 22.04 265 PHE A O 1
ATOM 1924 N N . LYS A 1 266 ? -1.439 23.942 5.329 1.00 16.05 266 LYS A N 1
ATOM 1925 C CA . LYS A 1 266 ? -2.866 24.150 5.595 1.00 24.02 266 LYS A CA 1
ATOM 1926 C C . LYS A 1 266 ? -3.705 23.439 4.548 1.00 27.45 266 LYS A C 1
ATOM 1927 O O . LYS A 1 266 ? -4.774 22.893 4.854 1.00 24.13 266 LYS A O 1
ATOM 1933 N N . GLY A 1 267 ? -3.228 23.463 3.309 1.00 21.26 267 GLY A N 1
ATOM 1934 C CA . GLY A 1 267 ? -3.933 22.804 2.227 1.00 22.43 267 GLY A CA 1
ATOM 1935 C C . GLY A 1 267 ? -3.991 21.309 2.488 1.00 27.50 267 GLY A C 1
ATOM 1936 O O . GLY A 1 267 ? -5.033 20.663 2.307 1.00 27.17 267 GLY A O 1
ATOM 1937 N N . ALA A 1 268 ? -2.866 20.752 2.919 1.00 19.11 268 ALA A N 1
ATOM 1938 C CA . ALA A 1 268 ? -2.831 19.345 3.279 1.00 23.38 268 ALA A CA 1
ATOM 1939 C C . ALA A 1 268 ? -3.792 19.022 4.426 1.00 25.82 268 ALA A C 1
ATOM 1940 O O . ALA A 1 268 ? -4.418 17.966 4.419 1.00 27.34 268 ALA A O 1
ATOM 1942 N N . ARG A 1 269 ? -3.921 19.907 5.413 1.00 23.87 269 ARG A N 1
ATOM 1943 C CA . ARG A 1 269 ? -4.892 19.650 6.489 1.00 28.81 269 ARG A CA 1
ATOM 1944 C C . ARG A 1 269 ? -6.297 19.625 5.939 1.00 29.03 269 ARG A C 1
ATOM 1945 O O . ARG A 1 269 ? -7.122 18.820 6.373 1.00 29.27 269 ARG A O 1
ATOM 1953 N N . ALA A 1 270 ? -6.563 20.532 4.999 1.00 24.84 270 ALA A N 1
ATOM 1954 C CA . ALA A 1 270 ? -7.889 20.671 4.420 1.00 28.99 270 ALA A CA 1
ATOM 1955 C C . ALA A 1 270 ? -8.242 19.462 3.572 1.00 29.93 270 ALA A C 1
ATOM 1956 O O . ALA A 1 270 ? -9.417 19.118 3.458 1.00 33.48 270 ALA A O 1
ATOM 1958 N N . ALA A 1 271 ? -7.235 18.809 2.990 1.00 25.08 271 ALA A N 1
ATOM 1959 C CA . ALA A 1 271 ? -7.477 17.584 2.221 1.00 24.89 271 ALA A CA 1
ATOM 1960 C C . ALA A 1 271 ? -7.619 16.351 3.124 1.00 33.35 271 ALA A C 1
ATOM 1961 O O . ALA A 1 271 ? -7.802 15.232 2.637 1.00 29.98 271 ALA A O 1
ATOM 1963 N N . GLY A 1 272 ? -7.534 16.563 4.436 1.00 31.39 272 GLY A N 1
ATOM 1964 C CA . GLY A 1 272 ? -7.758 15.506 5.406 1.00 26.35 272 GLY A CA 1
ATOM 1965 C C . GLY A 1 272 ? -6.512 14.753 5.841 1.00 30.68 272 GLY A C 1
ATOM 1966 O O . GLY A 1 272 ? -6.614 13.650 6.373 1.00 26.59 272 GLY A O 1
ATOM 1967 N N . PHE A 1 273 ? -5.332 15.337 5.640 1.00 23.91 273 PHE A N 1
ATOM 1968 C CA . PHE A 1 273 ? -4.102 14.615 5.958 1.00 23.20 273 PHE A CA 1
ATOM 1969 C C . PHE A 1 273 ? -3.487 15.013 7.310 1.00 27.14 273 PHE A C 1
ATOM 1970 O O . PHE A 1 273 ? -2.377 14.598 7.634 1.00 22.75 273 PHE A O 1
ATOM 1978 N N . GLY A 1 274 ? -4.230 15.793 8.095 1.00 28.64 274 GLY A N 1
ATOM 1979 C CA . GLY A 1 274 ? -3.744 16.357 9.348 1.00 27.42 274 GLY A CA 1
ATOM 1980 C C . GLY A 1 274 ? -3.151 15.374 10.344 1.00 30.35 274 GLY A C 1
ATOM 1981 O O . GLY A 1 274 ? -2.236 15.721 11.105 1.00 22.68 274 GLY A O 1
ATOM 1982 N N . ASP A 1 275 ? -3.673 14.149 10.349 1.00 18.58 275 ASP A N 1
ATOM 1983 C CA . ASP A 1 275 ? -3.235 13.128 11.298 1.00 17.38 275 ASP A CA 1
ATOM 1984 C C . ASP A 1 275 ? -2.250 12.124 10.677 1.00 24.30 275 ASP A C 1
ATOM 1985 O O . ASP A 1 275 ? -1.795 11.205 11.350 1.00 26.96 275 ASP A O 1
ATOM 1990 N N . GLU A 1 276 ? -1.923 12.286 9.402 1.00 21.27 276 GLU A N 1
ATOM 1991 C CA . GLU A 1 276 ? -0.870 11.459 8.808 1.00 24.72 276 GLU A CA 1
ATOM 1992 C C . GLU A 1 276 ? 0.491 12.142 9.009 1.00 29.25 276 GLU A C 1
ATOM 1993 O O . GLU A 1 276 ? 0.559 13.238 9.587 1.00 19.82 276 GLU A O 1
ATOM 1999 N N . ASP A 1 277 ? 1.571 11.507 8.554 1.00 23.75 277 ASP A N 1
ATOM 2000 C CA . ASP A 1 277 ? 2.888 12.134 8.661 1.00 22.45 277 ASP A CA 1
ATOM 2001 C C . ASP A 1 277 ? 2.939 13.449 7.898 1.00 24.21 277 ASP A C 1
ATOM 2002 O O . ASP A 1 277 ? 2.245 13.612 6.892 1.00 21.49 277 ASP A O 1
ATOM 2007 N N . PHE A 1 278 ? 3.787 14.378 8.342 1.00 23.70 278 PHE A N 1
ATOM 2008 C CA . PHE A 1 278 ? 3.864 15.654 7.641 1.00 24.40 278 PHE A CA 1
ATOM 2009 C C . PHE A 1 278 ? 4.338 15.489 6.193 1.00 23.13 278 PHE A C 1
ATOM 2010 O O . PHE A 1 278 ? 4.057 16.332 5.351 1.00 22.83 278 PHE A O 1
ATOM 2018 N N . SER A 1 279 ? 5.010 14.386 5.885 1.00 22.66 279 SER A N 1
ATOM 2019 C CA . SER A 1 279 ? 5.384 14.128 4.495 1.00 21.98 279 SER A CA 1
ATOM 2020 C C . SER A 1 279 ? 4.162 13.899 3.613 1.00 25.63 279 SER A C 1
ATOM 2021 O O . SER A 1 279 ? 4.280 13.899 2.392 1.00 24.91 279 SER A O 1
ATOM 2024 N N . ALA A 1 280 ? 2.990 13.713 4.224 1.00 20.55 280 ALA A N 1
ATOM 2025 C CA . ALA A 1 280 ? 1.757 13.582 3.445 1.00 22.96 280 ALA A CA 1
ATOM 2026 C C . ALA A 1 280 ? 1.432 14.824 2.609 1.00 24.67 280 ALA A C 1
ATOM 2027 O O . ALA A 1 280 ? 0.583 14.777 1.715 1.00 28.53 280 ALA A O 1
ATOM 2029 N N . ILE A 1 281 ? 2.100 15.942 2.893 1.00 20.98 281 ILE A N 1
ATOM 2030 C CA . ILE A 1 281 ? 1.921 17.126 2.058 1.00 22.16 281 ILE A CA 1
ATOM 2031 C C . ILE A 1 281 ? 2.173 16.766 0.587 1.00 27.49 281 ILE A C 1
ATOM 2032 O O . ILE A 1 281 ? 1.611 17.384 -0.323 1.00 22.62 281 ILE A O 1
ATOM 2037 N N . PHE A 1 282 ? 3.000 15.753 0.345 1.00 25.66 282 PHE A N 1
ATOM 2038 C CA . PHE A 1 282 ? 3.239 15.288 -1.024 1.00 25.21 282 PHE A CA 1
ATOM 2039 C C . PHE A 1 282 ? 1.956 14.985 -1.800 1.00 29.97 282 PHE A C 1
ATOM 2040 O O . PHE A 1 282 ? 1.902 15.164 -3.021 1.00 26.44 282 PHE A O 1
ATOM 2048 N N . LYS A 1 283 ? 0.936 14.502 -1.098 1.00 28.23 283 LYS A N 1
ATOM 2049 C CA . LYS A 1 283 ? -0.298 14.063 -1.753 1.00 29.28 283 LYS A CA 1
ATOM 2050 C C . LYS A 1 283 ? -1.144 15.211 -2.291 1.00 31.66 283 LYS A C 1
ATOM 2051 O O . LYS A 1 283 ? -1.991 15.008 -3.158 1.00 34.03 283 LYS A O 1
ATOM 2057 N N . THR A 1 284 ? -0.910 16.419 -1.784 1.00 25.70 284 THR A N 1
ATOM 2058 C CA . THR A 1 284 ? -1.575 17.594 -2.325 1.00 31.82 284 THR A CA 1
ATOM 2059 C C . THR A 1 284 ? -0.927 18.023 -3.645 1.00 40.06 284 THR A C 1
ATOM 2060 O O . THR A 1 284 ? -1.500 18.819 -4.387 1.00 42.10 284 THR A O 1
ATOM 2064 N N . TYR A 1 285 ? 0.270 17.513 -3.931 1.00 40.58 285 TYR A N 1
ATOM 2065 C CA . TYR A 1 285 ? 1.003 17.932 -5.134 1.00 42.69 285 TYR A CA 1
ATOM 2066 C C . TYR A 1 285 ? 0.700 17.060 -6.347 1.00 53.86 285 TYR A C 1
ATOM 2067 O O . TYR A 1 285 ? 1.156 17.347 -7.457 1.00 49.13 285 TYR A O 1
ATOM 2076 N N . GLU A 1 286 ? -0.070 15.999 -6.141 1.00 64.70 286 GLU A N 1
ATOM 2077 C CA . GLU A 1 286 ? -0.360 15.080 -7.232 1.00 76.39 286 GLU A CA 1
ATOM 2078 C C . GLU A 1 286 ? -1.795 14.531 -7.217 1.00 86.74 286 GLU A C 1
ATOM 2079 O O . GLU A 1 286 ? -2.008 13.318 -7.124 1.00 93.24 286 GLU A O 1
ATOM 2085 N N . ARG A 1 287 ? -2.791 15.471 -7.143 1.00 87.81 287 ARG A N 1
ATOM 2086 C CA . ARG A 1 287 ? -4.234 15.203 -7.143 1.00 89.76 287 ARG A CA 1
ATOM 2087 C C . ARG A 1 287 ? -4.663 14.349 -5.953 1.00 90.06 287 ARG A C 1
ATOM 2088 O O . ARG A 1 287 ? -4.551 14.771 -4.800 1.00 88.93 287 ARG A O 1
ATOM 2096 N N . SER B 1 1 ? -17.787 50.490 -46.356 1.00 62.99 1 SER B N 1
ATOM 2097 C CA . SER B 1 1 ? -17.205 49.858 -47.535 1.00 64.85 1 SER B CA 1
ATOM 2098 C C . SER B 1 1 ? -15.687 49.723 -47.419 1.00 59.59 1 SER B C 1
ATOM 2099 O O . SER B 1 1 ? -14.976 49.603 -48.418 1.00 57.81 1 SER B O 1
ATOM 2102 N N . GLN B 1 2 ? -15.194 49.758 -46.192 1.00 57.50 2 GLN B N 1
ATOM 2103 C CA . GLN B 1 2 ? -13.793 49.483 -45.940 1.00 57.06 2 GLN B CA 1
ATOM 2104 C C . GLN B 1 2 ? -13.617 47.973 -45.829 1.00 54.51 2 GLN B C 1
ATOM 2105 O O . GLN B 1 2 ? -14.507 47.278 -45.342 1.00 62.23 2 GLN B O 1
ATOM 2111 N N . LYS B 1 3 ? -12.479 47.469 -46.293 1.00 41.45 3 LYS B N 1
ATOM 2112 C CA . LYS B 1 3 ? -12.227 46.038 -46.296 1.00 46.15 3 LYS B CA 1
ATOM 2113 C C . LYS B 1 3 ? -11.212 45.670 -45.231 1.00 51.35 3 LYS B C 1
ATOM 2114 O O . LYS B 1 3 ? -10.127 46.248 -45.176 1.00 55.53 3 LYS B O 1
ATOM 2120 N N . PHE B 1 4 ? -11.573 44.702 -44.393 1.00 48.48 4 PHE B N 1
ATOM 2121 C CA . PHE B 1 4 ? -10.688 44.205 -43.342 1.00 42.95 4 PHE B CA 1
ATOM 2122 C C . PHE B 1 4 ? -10.531 42.683 -43.385 1.00 47.62 4 PHE B C 1
ATOM 2123 O O . PHE B 1 4 ? -11.493 41.953 -43.641 1.00 45.39 4 PHE B O 1
ATOM 2131 N N . GLY B 1 5 ? -9.317 42.210 -43.116 1.00 46.41 5 GLY B N 1
ATOM 2132 C CA . GLY B 1 5 ? -9.082 40.794 -42.905 1.00 38.57 5 GLY B CA 1
ATOM 2133 C C . GLY B 1 5 ? -9.137 40.493 -41.418 1.00 43.49 5 GLY B C 1
ATOM 2134 O O . GLY B 1 5 ? -8.751 41.330 -40.597 1.00 48.49 5 GLY B O 1
ATOM 2135 N N . PHE B 1 6 ? -9.617 39.309 -41.054 1.00 38.58 6 PHE B N 1
ATOM 2136 C CA . PHE B 1 6 ? -9.624 38.930 -39.640 1.00 39.78 6 PHE B CA 1
ATOM 2137 C C . PHE B 1 6 ? -9.214 37.482 -39.411 1.00 39.96 6 PHE B C 1
ATOM 2138 O O . PHE B 1 6 ? -9.836 36.552 -39.930 1.00 42.65 6 PHE B O 1
ATOM 2146 N N . ILE B 1 7 ? -8.163 37.304 -38.621 1.00 37.70 7 ILE B N 1
ATOM 2147 C CA . ILE B 1 7 ? -7.592 35.987 -38.396 1.00 41.72 7 ILE B CA 1
ATOM 2148 C C . ILE B 1 7 ? -7.683 35.601 -36.926 1.00 40.51 7 ILE B C 1
ATOM 2149 O O . ILE B 1 7 ? -7.166 36.305 -36.056 1.00 36.44 7 ILE B O 1
ATOM 2154 N N . GLY B 1 8 ? -8.342 34.477 -36.657 1.00 36.19 8 GLY B N 1
ATOM 2155 C CA . GLY B 1 8 ? -8.502 33.995 -35.295 1.00 35.43 8 GLY B CA 1
ATOM 2156 C C . GLY B 1 8 ? -9.880 34.306 -34.765 1.00 38.23 8 GLY B C 1
ATOM 2157 O O . GLY B 1 8 ? -10.156 35.425 -34.336 1.00 38.26 8 GLY B O 1
ATOM 2158 N N . LEU B 1 9 ? -10.755 33.311 -34.794 1.00 38.39 9 LEU B N 1
ATOM 2159 C CA . LEU B 1 9 ? -12.143 33.539 -34.441 1.00 33.17 9 LEU B CA 1
ATOM 2160 C C . LEU B 1 9 ? -12.577 32.767 -33.193 1.00 35.18 9 LEU B C 1
ATOM 2161 O O . LEU B 1 9 ? -13.534 31.988 -33.237 1.00 39.24 9 LEU B O 1
ATOM 2166 N N . GLY B 1 10 ? -11.874 32.989 -32.087 1.00 31.92 10 GLY B N 1
ATOM 2167 C CA . GLY B 1 10 ? -12.269 32.428 -30.808 1.00 28.17 10 GLY B CA 1
ATOM 2168 C C . GLY B 1 10 ? -13.299 33.319 -30.137 1.00 33.97 10 GLY B C 1
ATOM 2169 O O . GLY B 1 10 ? -13.973 34.104 -30.802 1.00 32.40 10 GLY B O 1
ATOM 2170 N N . ILE B 1 11 ? -13.426 33.202 -28.818 1.00 41.12 11 ILE B N 1
ATOM 2171 C CA . ILE B 1 11 ? -14.318 34.076 -28.048 1.00 38.37 11 ILE B CA 1
ATOM 2172 C C . ILE B 1 11 ? -14.189 35.557 -28.442 1.00 31.96 11 ILE B C 1
ATOM 2173 O O . ILE B 1 11 ? -15.174 36.202 -28.808 1.00 29.24 11 ILE B O 1
ATOM 2178 N N . MET B 1 12 ? -12.968 36.083 -28.382 1.00 24.79 12 MET B N 1
ATOM 2179 C CA . MET B 1 12 ? -12.731 37.492 -28.650 1.00 29.02 12 MET B CA 1
ATOM 2180 C C . MET B 1 12 ? -12.796 37.795 -30.149 1.00 35.24 12 MET B C 1
ATOM 2181 O O . MET B 1 12 ? -13.492 38.712 -30.565 1.00 32.60 12 MET B O 1
ATOM 2186 N N . GLY B 1 13 ? -12.067 37.027 -30.954 1.00 36.78 13 GLY B N 1
ATOM 2187 C CA . GLY B 1 13 ? -11.986 37.294 -32.382 1.00 34.36 13 GLY B CA 1
ATOM 2188 C C . GLY B 1 13 ? -13.324 37.166 -33.096 1.00 39.11 13 GLY B C 1
ATOM 2189 O O . GLY B 1 13 ? -13.622 37.910 -34.029 1.00 32.84 13 GLY B O 1
ATOM 2190 N N . SER B 1 14 ? -14.139 36.215 -32.658 1.00 38.06 14 SER B N 1
ATOM 2191 C CA . SER B 1 14 ? -15.449 36.020 -33.273 1.00 40.31 14 SER B CA 1
ATOM 2192 C C . SER B 1 14 ? -16.338 37.251 -33.104 1.00 37.01 14 SER B C 1
ATOM 2193 O O . SER B 1 14 ? -16.941 37.718 -34.066 1.00 34.82 14 SER B O 1
ATOM 2196 N N . ALA B 1 15 ? -16.413 37.772 -31.882 1.00 33.60 15 ALA B N 1
ATOM 2197 C CA . ALA B 1 15 ? -17.252 38.935 -31.602 1.00 36.91 15 ALA B CA 1
ATOM 2198 C C . ALA B 1 15 ? -16.704 40.180 -32.298 1.00 38.48 15 ALA B C 1
ATOM 2199 O O . ALA B 1 15 ? -17.468 41.001 -32.805 1.00 37.66 15 ALA B O 1
ATOM 2201 N N . MET B 1 16 ? -15.381 40.311 -32.332 1.00 33.78 16 MET B N 1
ATOM 2202 C CA . MET B 1 16 ? -14.765 41.473 -32.968 1.00 35.42 16 MET B CA 1
ATOM 2203 C C . MET B 1 16 ? -15.065 41.476 -34.463 1.00 38.17 16 MET B C 1
ATOM 2204 O O . MET B 1 16 ? -15.529 42.482 -35.005 1.00 40.19 16 MET B O 1
ATOM 2209 N N . ALA B 1 17 ? -14.821 40.347 -35.124 1.00 34.76 17 ALA B N 1
ATOM 2210 C CA . ALA B 1 17 ? -15.077 40.244 -36.564 1.00 39.55 17 ALA B CA 1
ATOM 2211 C C . ALA B 1 17 ? -16.534 40.566 -36.882 1.00 38.47 17 ALA B C 1
ATOM 2212 O O . ALA B 1 17 ? -16.843 41.210 -37.892 1.00 38.22 17 ALA B O 1
ATOM 2214 N N . LYS B 1 18 ? -17.422 40.110 -36.006 1.00 35.55 18 LYS B N 1
ATOM 2215 C CA . LYS B 1 18 ? -18.852 40.299 -36.194 1.00 39.66 18 LYS B CA 1
ATOM 2216 C C . LYS B 1 18 ? -19.181 41.787 -36.131 1.00 37.98 18 LYS B C 1
ATOM 2217 O O . LYS B 1 18 ? -20.014 42.282 -36.889 1.00 33.03 18 LYS B O 1
ATOM 2223 N N . ASN B 1 19 ? -18.522 42.506 -35.227 1.00 38.55 19 ASN B N 1
ATOM 2224 C CA . ASN B 1 19 ? -18.699 43.951 -35.161 1.00 37.87 19 ASN B CA 1
ATOM 2225 C C . ASN B 1 19 ? -18.260 44.677 -36.436 1.00 36.87 19 ASN B C 1
ATOM 2226 O O . ASN B 1 19 ? -18.879 45.673 -36.845 1.00 36.16 19 ASN B O 1
ATOM 2231 N N . LEU B 1 20 ? -17.215 44.176 -37.085 1.00 36.23 20 LEU B N 1
ATOM 2232 C CA . LEU B 1 20 ? -16.817 44.755 -38.369 1.00 39.08 20 LEU B CA 1
ATOM 2233 C C . LEU B 1 20 ? -17.861 44.456 -39.446 1.00 39.26 20 LEU B C 1
ATOM 2234 O O . LEU B 1 20 ? -18.162 45.302 -40.308 1.00 42.75 20 LEU B O 1
ATOM 2239 N N . VAL B 1 21 ? -18.422 43.252 -39.400 1.00 37.28 21 VAL B N 1
ATOM 2240 C CA . VAL B 1 21 ? -19.479 42.890 -40.341 1.00 40.33 21 VAL B CA 1
ATOM 2241 C C . VAL B 1 21 ? -20.768 43.690 -40.103 1.00 41.18 21 VAL B C 1
ATOM 2242 O O . VAL B 1 21 ? -21.374 44.189 -41.049 1.00 44.89 21 VAL B O 1
ATOM 2246 N N . LYS B 1 22 ? -21.181 43.815 -38.845 1.00 40.62 22 LYS B N 1
ATOM 2247 C CA . LYS B 1 22 ? -22.373 44.600 -38.490 1.00 47.77 22 LYS B CA 1
ATOM 2248 C C . LYS B 1 22 ? -22.230 46.071 -38.877 1.00 48.95 22 LYS B C 1
ATOM 2249 O O . LYS B 1 22 ? -23.218 46.725 -39.199 1.00 43.68 22 LYS B O 1
ATOM 2255 N N . ALA B 1 23 ? -21.000 46.586 -38.833 1.00 46.55 23 ALA B N 1
ATOM 2256 C CA . ALA B 1 23 ? -20.731 47.991 -39.159 1.00 44.57 23 ALA B CA 1
ATOM 2257 C C . ALA B 1 23 ? -20.773 48.288 -40.662 1.00 43.96 23 ALA B C 1
ATOM 2258 O O . ALA B 1 23 ? -20.679 49.449 -41.081 1.00 44.28 23 ALA B O 1
ATOM 2260 N N . GLY B 1 24 ? -20.882 47.242 -41.473 1.00 45.68 24 GLY B N 1
ATOM 2261 C CA . GLY B 1 24 ? -20.984 47.418 -42.911 1.00 36.83 24 GLY B CA 1
ATOM 2262 C C . GLY B 1 24 ? -19.688 47.180 -43.662 1.00 42.95 24 GLY B C 1
ATOM 2263 O O . GLY B 1 24 ? -19.621 47.378 -44.877 1.00 47.58 24 GLY B O 1
ATOM 2264 N N . CYS B 1 25 ? -18.651 46.768 -42.949 1.00 45.62 25 CYS B N 1
ATOM 2265 C CA . CYS B 1 25 ? -17.371 46.492 -43.594 1.00 45.41 25 CYS B CA 1
ATOM 2266 C C . CYS B 1 25 ? -17.415 45.172 -44.354 1.00 45.02 25 CYS B C 1
ATOM 2267 O O . CYS B 1 25 ? -18.145 44.258 -43.979 1.00 46.65 25 CYS B O 1
ATOM 2270 N N . SER B 1 26 ? -16.642 45.079 -45.431 1.00 46.50 26 SER B N 1
ATOM 2271 C CA . SER B 1 26 ? -16.416 43.795 -46.080 1.00 45.58 26 SER B CA 1
ATOM 2272 C C . SER B 1 26 ? -15.253 43.077 -45.398 1.00 46.06 26 SER B C 1
ATOM 2273 O O . SER B 1 26 ? -14.123 43.572 -45.384 1.00 45.87 26 SER B O 1
ATOM 2276 N N . VAL B 1 27 ? -15.535 41.908 -44.831 1.00 49.70 27 VAL B N 1
ATOM 2277 C CA . VAL B 1 27 ? -14.562 41.217 -43.988 1.00 48.78 27 VAL B CA 1
ATOM 2278 C C . VAL B 1 27 ? -14.193 39.839 -44.524 1.00 50.48 27 VAL B C 1
ATOM 2279 O O . VAL B 1 27 ? -15.063 39.027 -44.852 1.00 53.08 27 VAL B O 1
ATOM 2283 N N . THR B 1 28 ? -12.892 39.591 -44.613 1.00 45.97 28 THR B N 1
ATOM 2284 C CA . THR B 1 28 ? -12.374 38.314 -45.069 1.00 46.45 28 THR B CA 1
ATOM 2285 C C . THR B 1 28 ? -11.825 37.573 -43.857 1.00 43.13 28 THR B C 1
ATOM 2286 O O . THR B 1 28 ? -11.045 38.124 -43.087 1.00 37.63 28 THR B O 1
ATOM 2290 N N . ILE B 1 29 ? -12.222 36.315 -43.710 1.00 38.32 29 ILE B N 1
ATOM 2291 C CA . ILE B 1 29 ? -12.084 35.609 -42.443 1.00 44.02 29 ILE B CA 1
ATOM 2292 C C . ILE B 1 29 ? -11.300 34.299 -42.528 1.00 44.39 29 ILE B C 1
ATOM 2293 O O . ILE B 1 29 ? -11.377 33.582 -43.530 1.00 45.37 29 ILE B O 1
ATOM 2298 N N . TRP B 1 30 ? -10.548 33.988 -41.475 1.00 40.75 30 TRP B N 1
ATOM 2299 C CA . TRP B 1 30 ? -9.866 32.699 -41.386 1.00 44.77 30 TRP B CA 1
ATOM 2300 C C . TRP B 1 30 ? -9.747 32.182 -39.962 1.00 47.82 30 TRP B C 1
ATOM 2301 O O . TRP B 1 30 ? -9.426 32.933 -39.039 1.00 44.80 30 TRP B O 1
ATOM 2312 N N . ASN B 1 31 ? -9.983 30.885 -39.797 1.00 48.64 31 ASN B N 1
ATOM 2313 C CA . ASN B 1 31 ? -9.760 30.226 -38.516 1.00 44.29 31 ASN B CA 1
ATOM 2314 C C . ASN B 1 31 ? -9.274 28.789 -38.703 1.00 46.62 31 ASN B C 1
ATOM 2315 O O . ASN B 1 31 ? -9.753 28.075 -39.577 1.00 45.46 31 ASN B O 1
ATOM 2320 N N . ARG B 1 32 ? -8.321 28.368 -37.879 1.00 48.95 32 ARG B N 1
ATOM 2321 C CA . ARG B 1 32 ? -7.739 27.035 -38.013 1.00 46.08 32 ARG B CA 1
ATOM 2322 C C . ARG B 1 32 ? -8.816 25.957 -38.052 1.00 52.02 32 ARG B C 1
ATOM 2323 O O . ARG B 1 32 ? -8.767 25.054 -38.888 1.00 52.74 32 ARG B O 1
ATOM 2331 N N . SER B 1 33 ? -9.782 26.058 -37.143 1.00 50.64 33 SER B N 1
ATOM 2332 C CA . SER B 1 33 ? -10.943 25.174 -37.143 1.00 51.40 33 SER B CA 1
ATOM 2333 C C . SER B 1 33 ? -12.068 25.815 -37.953 1.00 56.73 33 SER B C 1
ATOM 2334 O O . SER B 1 33 ? -12.562 26.883 -37.595 1.00 55.89 33 SER B O 1
ATOM 2337 N N . PRO B 1 34 ? -12.479 25.159 -39.048 1.00 59.46 34 PRO B N 1
ATOM 2338 C CA . PRO B 1 34 ? -13.429 25.712 -40.023 1.00 63.02 34 PRO B CA 1
ATOM 2339 C C . PRO B 1 34 ? -14.762 26.177 -39.437 1.00 63.32 34 PRO B C 1
ATOM 2340 O O . PRO B 1 34 ? -15.284 27.202 -39.866 1.00 63.44 34 PRO B O 1
ATOM 2344 N N . GLU B 1 35 ? -15.292 25.437 -38.470 1.00 66.98 35 GLU B N 1
ATOM 2345 C CA . GLU B 1 35 ? -16.633 25.672 -37.934 1.00 72.29 35 GLU B CA 1
ATOM 2346 C C . GLU B 1 35 ? -16.922 27.125 -37.562 1.00 70.10 35 GLU B C 1
ATOM 2347 O O . GLU B 1 35 ? -17.968 27.666 -37.927 1.00 69.35 35 GLU B O 1
ATOM 2353 N N . LYS B 1 36 ? -16.006 27.750 -36.829 1.00 62.40 36 LYS B N 1
ATOM 2354 C CA . LYS B 1 36 ? -16.184 29.141 -36.414 1.00 61.82 36 LYS B CA 1
ATOM 2355 C C . LYS B 1 36 ? -16.220 30.110 -37.596 1.00 60.78 36 LYS B C 1
ATOM 2356 O O . LYS B 1 36 ? -16.894 31.146 -37.544 1.00 63.80 36 LYS B O 1
ATOM 2362 N N . ALA B 1 37 ? -15.491 29.774 -38.657 1.00 52.38 37 ALA B N 1
ATOM 2363 C CA . ALA B 1 37 ? -15.486 30.595 -39.855 1.00 52.38 37 ALA B CA 1
ATOM 2364 C C . ALA B 1 37 ? -16.839 30.493 -40.540 1.00 65.46 37 ALA B C 1
ATOM 2365 O O . ALA B 1 37 ? -17.355 31.473 -41.071 1.00 62.95 37 ALA B O 1
ATOM 2367 N N . GLU B 1 38 ? -17.413 29.296 -40.520 1.00 75.30 38 GLU B N 1
ATOM 2368 C CA . GLU B 1 38 ? -18.668 29.051 -41.209 1.00 81.64 38 GLU B CA 1
ATOM 2369 C C . GLU B 1 38 ? -19.798 29.828 -40.545 1.00 74.98 38 GLU B C 1
ATOM 2370 O O . GLU B 1 38 ? -20.861 30.033 -41.135 1.00 77.52 38 GLU B O 1
ATOM 2376 N N . GLU B 1 39 ? -19.550 30.281 -39.322 1.00 68.47 39 GLU B N 1
ATOM 2377 C CA . GLU B 1 39 ? -20.540 31.051 -38.582 1.00 69.59 39 GLU B CA 1
ATOM 2378 C C . GLU B 1 39 ? -20.661 32.467 -39.138 1.00 63.48 39 GLU B C 1
ATOM 2379 O O . GLU B 1 39 ? -21.762 32.980 -39.340 1.00 63.56 39 GLU B O 1
ATOM 2385 N N . LEU B 1 40 ? -19.520 33.094 -39.390 1.00 60.43 40 LEU B N 1
ATOM 2386 C CA . LEU B 1 40 ? -19.498 34.454 -39.915 1.00 58.44 40 LEU B CA 1
ATOM 2387 C C . LEU B 1 40 ? -19.763 34.510 -41.419 1.00 55.96 40 LEU B C 1
ATOM 2388 O O . LEU B 1 40 ? -20.334 35.479 -41.917 1.00 53.71 40 LEU B O 1
ATOM 2393 N N . ALA B 1 41 ? -19.341 33.480 -42.144 1.00 52.96 41 ALA B N 1
ATOM 2394 C CA . ALA B 1 41 ? -19.647 33.411 -43.570 1.00 54.40 41 ALA B CA 1
ATOM 2395 C C . ALA B 1 41 ? -21.153 33.582 -43.756 1.00 50.92 41 ALA B C 1
ATOM 2396 O O . ALA B 1 41 ? -21.602 34.332 -44.624 1.00 52.23 41 ALA B O 1
ATOM 2398 N N . ALA B 1 42 ? -21.928 32.904 -42.913 1.00 49.77 42 ALA B N 1
ATOM 2399 C CA . ALA B 1 42 ? -23.385 32.982 -42.980 1.00 57.41 42 ALA B CA 1
ATOM 2400 C C . ALA B 1 42 ? -23.872 34.400 -42.725 1.00 64.11 42 ALA B C 1
ATOM 2401 O O . ALA B 1 42 ? -24.955 34.778 -43.163 1.00 71.24 42 ALA B O 1
ATOM 2403 N N . LEU B 1 43 ? -23.071 35.182 -42.013 1.00 61.71 43 LEU B N 1
ATOM 2404 C CA . LEU B 1 43 ? -23.435 36.561 -41.715 1.00 63.19 43 LEU B CA 1
ATOM 2405 C C . LEU B 1 43 ? -23.022 37.543 -42.808 1.00 65.81 43 LEU B C 1
ATOM 2406 O O . LEU B 1 43 ? -23.363 38.723 -42.744 1.00 67.18 43 LEU B O 1
ATOM 2411 N N . GLY B 1 44 ? -22.290 37.057 -43.806 1.00 65.05 44 GLY B N 1
ATOM 2412 C CA . GLY B 1 44 ? -21.839 37.904 -44.897 1.00 64.37 44 GLY B CA 1
ATOM 2413 C C . GLY B 1 44 ? -20.337 38.132 -44.970 1.00 61.12 44 GLY B C 1
ATOM 2414 O O . GLY B 1 44 ? -19.864 38.931 -45.777 1.00 59.80 44 GLY B O 1
ATOM 2415 N N . ALA B 1 45 ? -19.577 37.443 -44.127 1.00 59.42 45 ALA B N 1
ATOM 2416 C CA . ALA B 1 45 ? -18.125 37.523 -44.206 1.00 50.61 45 ALA B CA 1
ATOM 2417 C C . ALA B 1 45 ? -17.639 36.639 -45.350 1.00 51.73 45 ALA B C 1
ATOM 2418 O O . ALA B 1 45 ? -18.265 35.631 -45.674 1.00 48.62 45 ALA B O 1
ATOM 2420 N N . GLU B 1 46 ? -16.529 37.027 -45.970 1.00 55.83 46 GLU B N 1
ATOM 2421 C CA . GLU B 1 46 ? -15.879 36.178 -46.964 1.00 54.89 46 GLU B CA 1
ATOM 2422 C C . GLU B 1 46 ? -14.833 35.284 -46.301 1.00 55.16 46 GLU B C 1
ATOM 2423 O O . GLU B 1 46 ? -13.971 35.757 -45.566 1.00 50.51 46 GLU B O 1
ATOM 2429 N N . ARG B 1 47 ? -14.921 33.988 -46.575 1.00 57.02 47 ARG B N 1
ATOM 2430 C CA . ARG B 1 47 ? -14.088 32.984 -45.926 1.00 57.03 47 ARG B CA 1
ATOM 2431 C C . ARG B 1 47 ? -12.843 32.636 -46.752 1.00 54.51 47 ARG B C 1
ATOM 2432 O O . ARG B 1 47 ? -12.947 32.176 -47.884 1.00 57.45 47 ARG B O 1
ATOM 2440 N N . ALA B 1 48 ? -11.666 32.859 -46.178 1.00 53.10 48 ALA B N 1
ATOM 2441 C CA . ALA B 1 48 ? -10.411 32.544 -46.853 1.00 48.91 48 ALA B CA 1
ATOM 2442 C C . ALA B 1 48 ? -9.866 31.175 -46.446 1.00 51.68 48 ALA B C 1
ATOM 2443 O O . ALA B 1 48 ? -10.091 30.709 -45.325 1.00 52.08 48 ALA B O 1
ATOM 2445 N N . ALA B 1 49 ? -9.134 30.550 -47.364 1.00 57.03 49 ALA B N 1
ATOM 2446 C CA . ALA B 1 49 ? -8.564 29.218 -47.156 1.00 54.78 49 ALA B CA 1
ATOM 2447 C C . ALA B 1 49 ? -7.381 29.219 -46.181 1.00 50.66 49 ALA B C 1
ATOM 2448 O O . ALA B 1 49 ? -7.288 28.364 -45.297 1.00 49.00 49 ALA B O 1
ATOM 2450 N N . THR B 1 50 ? -6.483 30.184 -46.342 1.00 46.53 50 THR B N 1
ATOM 2451 C CA . THR B 1 50 ? -5.302 30.266 -45.492 1.00 46.96 50 THR B CA 1
ATOM 2452 C C . THR B 1 50 ? -5.091 31.678 -44.962 1.00 44.26 50 THR B C 1
ATOM 2453 O O . THR B 1 50 ? -5.677 32.639 -45.471 1.00 44.97 50 THR B O 1
ATOM 2457 N N . PRO B 1 51 ? -4.250 31.809 -43.930 1.00 45.89 51 PRO B N 1
ATOM 2458 C CA . PRO B 1 51 ? -3.869 33.149 -43.478 1.00 44.40 51 PRO B CA 1
ATOM 2459 C C . PRO B 1 51 ? -3.256 33.936 -44.638 1.00 43.85 51 PRO B C 1
ATOM 2460 O O . PRO B 1 51 ? -3.586 35.108 -44.844 1.00 44.85 51 PRO B O 1
ATOM 2471 N N . GLU B 1 53 ? -3.907 33.843 -47.703 1.00 50.55 53 GLU B N 1
ATOM 2472 C CA . GLU B 1 53 ? -4.966 34.358 -48.567 1.00 54.12 53 GLU B CA 1
ATOM 2473 C C . GLU B 1 53 ? -5.569 35.647 -48.017 1.00 55.36 53 GLU B C 1
ATOM 2474 O O . GLU B 1 53 ? -5.830 36.586 -48.768 1.00 54.47 53 GLU B O 1
ATOM 2480 N N . VAL B 1 54 ? -5.783 35.688 -46.703 1.00 51.70 54 VAL B N 1
ATOM 2481 C CA . VAL B 1 54 ? -6.385 36.852 -46.064 1.00 46.13 54 VAL B CA 1
ATOM 2482 C C . VAL B 1 54 ? -5.556 38.127 -46.249 1.00 44.77 54 VAL B C 1
ATOM 2483 O O . VAL B 1 54 ? -6.076 39.158 -46.678 1.00 47.92 54 VAL B O 1
ATOM 2487 N N . VAL B 1 55 ? -4.273 38.056 -45.906 1.00 41.72 55 VAL B N 1
ATOM 2488 C CA . VAL B 1 55 ? -3.412 39.233 -45.920 1.00 45.30 55 VAL B CA 1
ATOM 2489 C C . VAL B 1 55 ? -2.907 39.518 -47.329 1.00 50.54 55 VAL B C 1
ATOM 2490 O O . VAL B 1 55 ? -2.273 40.538 -47.585 1.00 52.94 55 VAL B O 1
ATOM 2494 N N . GLU B 1 56 ? -3.208 38.600 -48.237 1.00 49.37 56 GLU B N 1
ATOM 2495 C CA . GLU B 1 56 ? -2.854 38.736 -49.640 1.00 54.77 56 GLU B CA 1
ATOM 2496 C C . GLU B 1 56 ? -3.863 39.643 -50.330 1.00 53.48 56 GLU B C 1
ATOM 2497 O O . GLU B 1 56 ? -3.588 40.216 -51.384 1.00 56.99 56 GLU B O 1
ATOM 2503 N N . SER B 1 57 ? -5.036 39.782 -49.720 1.00 51.21 57 SER B N 1
ATOM 2504 C CA . SER B 1 57 ? -6.162 40.420 -50.389 1.00 52.74 57 SER B CA 1
ATOM 2505 C C . SER B 1 57 ? -6.850 41.476 -49.529 1.00 55.01 57 SER B C 1
ATOM 2506 O O . SER B 1 57 ? -7.875 42.030 -49.923 1.00 55.30 57 SER B O 1
ATOM 2509 N N . CYS B 1 58 ? -6.299 41.743 -48.351 1.00 53.93 58 CYS B N 1
ATOM 2510 C CA . CYS B 1 58 ? -6.857 42.765 -47.473 1.00 49.87 58 CYS B CA 1
ATOM 2511 C C . CYS B 1 58 ? -5.821 43.835 -47.162 1.00 46.53 58 CYS B C 1
ATOM 2512 O O . CYS B 1 58 ? -4.656 43.523 -46.931 1.00 46.46 58 CYS B O 1
ATOM 2515 N N . PRO B 1 59 ? -6.248 45.105 -47.150 1.00 45.75 59 PRO B N 1
ATOM 2516 C CA . PRO B 1 59 ? -5.345 46.232 -46.889 1.00 45.68 59 PRO B CA 1
ATOM 2517 C C . PRO B 1 59 ? -4.861 46.197 -45.444 1.00 46.97 59 PRO B C 1
ATOM 2518 O O . PRO B 1 59 ? -3.720 46.556 -45.159 1.00 46.72 59 PRO B O 1
ATOM 2522 N N . VAL B 1 60 ? -5.745 45.761 -44.550 1.00 48.08 60 VAL B N 1
ATOM 2523 C CA . VAL B 1 60 ? -5.470 45.686 -43.115 1.00 42.16 60 VAL B CA 1
ATOM 2524 C C . VAL B 1 60 ? -6.087 44.406 -42.558 1.00 41.09 60 VAL B C 1
ATOM 2525 O O . VAL B 1 60 ? -7.274 44.155 -42.747 1.00 44.41 60 VAL B O 1
ATOM 2529 N N . THR B 1 61 ? -5.279 43.594 -41.884 1.00 38.38 61 THR B N 1
ATOM 2530 C CA . THR B 1 61 ? -5.766 42.349 -41.294 1.00 35.99 61 THR B CA 1
ATOM 2531 C C . THR B 1 61 ? -5.530 42.355 -39.785 1.00 39.15 61 THR B C 1
ATOM 2532 O O . THR B 1 61 ? -4.412 42.595 -39.329 1.00 42.57 61 THR B O 1
ATOM 2536 N N . PHE B 1 62 ? -6.589 42.116 -39.017 1.00 37.08 62 PHE B N 1
ATOM 2537 C CA . PHE B 1 62 ? -6.475 41.949 -37.573 1.00 36.89 62 PHE B CA 1
ATOM 2538 C C . PHE B 1 62 ? -6.297 40.460 -37.250 1.00 38.46 62 PHE B C 1
ATOM 2539 O O . PHE B 1 62 ? -6.807 39.591 -37.965 1.00 40.36 62 PHE B O 1
ATOM 2547 N N . ALA B 1 63 ? -5.562 40.171 -36.180 1.00 33.41 63 ALA B N 1
ATOM 2548 C CA . ALA B 1 63 ? -5.408 38.801 -35.699 1.00 38.36 63 ALA B CA 1
ATOM 2549 C C . ALA B 1 63 ? -5.658 38.728 -34.197 1.00 39.15 63 ALA B C 1
ATOM 2550 O O . ALA B 1 63 ? -5.239 39.609 -33.453 1.00 35.45 63 ALA B O 1
ATOM 2552 N N . MET B 1 64 ? -6.342 37.674 -33.758 1.00 42.96 64 MET B N 1
ATOM 2553 C CA . MET B 1 64 ? -6.686 37.511 -32.350 1.00 33.66 64 MET B CA 1
ATOM 2554 C C . MET B 1 64 ? -6.484 36.045 -31.926 1.00 37.42 64 MET B C 1
ATOM 2555 O O . MET B 1 64 ? -7.447 35.281 -31.793 1.00 36.23 64 MET B O 1
ATOM 2560 N N . LEU B 1 65 ? -5.224 35.669 -31.706 1.00 35.64 65 LEU B N 1
ATOM 2561 C CA . LEU B 1 65 ? -4.837 34.272 -31.485 1.00 33.71 65 LEU B CA 1
ATOM 2562 C C . LEU B 1 65 ? -4.508 33.957 -30.014 1.00 38.84 65 LEU B C 1
ATOM 2563 O O . LEU B 1 65 ? -4.248 34.861 -29.219 1.00 34.66 65 LEU B O 1
ATOM 2568 N N . ALA B 1 66 ? -4.475 32.670 -29.674 1.00 33.30 66 ALA B N 1
ATOM 2569 C CA . ALA B 1 66 ? -4.346 32.240 -28.280 1.00 34.46 66 ALA B CA 1
ATOM 2570 C C . ALA B 1 66 ? -3.118 32.788 -27.544 1.00 38.16 66 ALA B C 1
ATOM 2571 O O . ALA B 1 66 ? -3.245 33.380 -26.474 1.00 40.80 66 ALA B O 1
ATOM 2573 N N . ASP B 1 67 ? -1.935 32.584 -28.116 1.00 41.66 67 ASP B N 1
ATOM 2574 C CA . ASP B 1 67 ? -0.681 32.825 -27.395 1.00 35.47 67 ASP B CA 1
ATOM 2575 C C . ASP B 1 67 ? 0.500 32.931 -28.366 1.00 33.84 67 ASP B C 1
ATOM 2576 O O . ASP B 1 67 ? 0.305 32.794 -29.571 1.00 32.32 67 ASP B O 1
ATOM 2581 N N . PRO B 1 68 ? 1.724 33.177 -27.846 1.00 30.43 68 PRO B N 1
ATOM 2582 C CA . PRO B 1 68 ? 2.901 33.339 -28.705 1.00 36.08 68 PRO B CA 1
ATOM 2583 C C . PRO B 1 68 ? 3.084 32.208 -29.716 1.00 42.18 68 PRO B C 1
ATOM 2584 O O . PRO B 1 68 ? 3.392 32.486 -30.880 1.00 36.82 68 PRO B O 1
ATOM 2588 N N . ALA B 1 69 ? 2.899 30.964 -29.285 1.00 40.03 69 ALA B N 1
ATOM 2589 C CA . ALA B 1 69 ? 3.031 29.830 -30.196 1.00 42.12 69 ALA B CA 1
ATOM 2590 C C . ALA B 1 69 ? 2.083 29.966 -31.398 1.00 42.86 69 ALA B C 1
ATOM 2591 O O . ALA B 1 69 ? 2.494 29.806 -32.556 1.00 42.15 69 ALA B O 1
ATOM 2593 N N . ALA B 1 70 ? 0.820 30.267 -31.114 1.00 39.74 70 ALA B N 1
ATOM 2594 C CA . ALA B 1 70 ? -0.201 30.419 -32.154 1.00 41.40 70 ALA B CA 1
ATOM 2595 C C . ALA B 1 70 ? 0.118 31.585 -33.077 1.00 45.20 70 ALA B C 1
ATOM 2596 O O . ALA B 1 70 ? 0.103 31.453 -34.304 1.00 50.00 70 ALA B O 1
ATOM 2598 N N . ALA B 1 71 ? 0.382 32.736 -32.472 1.00 37.55 71 ALA B N 1
ATOM 2599 C CA . ALA B 1 71 ? 0.773 33.923 -33.211 1.00 39.65 71 ALA B CA 1
ATOM 2600 C C . ALA B 1 71 ? 1.999 33.671 -34.109 1.00 46.84 71 ALA B C 1
ATOM 2601 O O . ALA B 1 71 ? 2.035 34.112 -35.259 1.00 47.62 71 ALA B O 1
ATOM 2603 N N . GLU B 1 72 ? 3.005 32.969 -33.588 1.00 42.79 72 GLU B N 1
ATOM 2604 C CA . GLU B 1 72 ? 4.199 32.700 -34.390 1.00 44.71 72 GLU B CA 1
ATOM 2605 C C . GLU B 1 72 ? 3.931 31.691 -35.504 1.00 43.60 72 GLU B C 1
ATOM 2606 O O . GLU B 1 72 ? 4.470 31.812 -36.605 1.00 43.36 72 GLU B O 1
ATOM 2612 N N . GLU B 1 73 ? 3.101 30.696 -35.219 1.00 41.40 73 GLU B N 1
ATOM 2613 C CA . GLU B 1 73 ? 2.814 29.654 -36.196 1.00 44.03 73 GLU B CA 1
ATOM 2614 C C . GLU B 1 73 ? 2.047 30.240 -37.385 1.00 43.76 73 GLU B C 1
ATOM 2615 O O . GLU B 1 73 ? 2.364 29.980 -38.548 1.00 44.48 73 GLU B O 1
ATOM 2621 N N . VAL B 1 74 ? 1.041 31.046 -37.075 1.00 39.19 74 VAL B N 1
ATOM 2622 C CA . VAL B 1 74 ? 0.216 31.677 -38.090 1.00 34.60 74 VAL B CA 1
ATOM 2623 C C . VAL B 1 74 ? 1.067 32.612 -38.925 1.00 38.50 74 VAL B C 1
ATOM 2624 O O . VAL B 1 74 ? 0.849 32.761 -40.126 1.00 43.80 74 VAL B O 1
ATOM 2628 N N . CYS B 1 75 ? 2.049 33.240 -38.290 1.00 40.71 75 CYS B N 1
ATOM 2629 C CA . CYS B 1 75 ? 2.903 34.176 -39.005 1.00 42.84 75 CYS B CA 1
ATOM 2630 C C . CYS B 1 75 ? 3.945 33.487 -39.902 1.00 42.29 75 CYS B C 1
ATOM 2631 O O . CYS B 1 75 ? 4.090 33.845 -41.071 1.00 41.10 75 CYS B O 1
ATOM 2634 N N . PHE B 1 76 ? 4.650 32.498 -39.355 1.00 43.57 76 PHE B N 1
ATOM 2635 C CA . PHE B 1 76 ? 5.837 31.933 -39.999 1.00 49.45 76 PHE B CA 1
ATOM 2636 C C . PHE B 1 76 ? 5.620 30.589 -40.703 1.00 50.66 76 PHE B C 1
ATOM 2637 O O . PHE B 1 76 ? 6.480 30.130 -41.456 1.00 50.53 76 PHE B O 1
ATOM 2645 N N . GLY B 1 77 ? 4.479 29.962 -40.451 1.00 49.86 77 GLY B N 1
ATOM 2646 C CA . GLY B 1 77 ? 4.232 28.622 -40.943 1.00 48.36 77 GLY B CA 1
ATOM 2647 C C . GLY B 1 77 ? 3.940 28.541 -42.426 1.00 54.47 77 GLY B C 1
ATOM 2648 O O . GLY B 1 77 ? 3.971 29.546 -43.142 1.00 57.01 77 GLY B O 1
ATOM 2649 N N . LYS B 1 78 ? 3.663 27.326 -42.888 1.00 56.76 78 LYS B N 1
ATOM 2650 C CA . LYS B 1 78 ? 3.268 27.095 -44.270 1.00 61.63 78 LYS B CA 1
ATOM 2651 C C . LYS B 1 78 ? 1.944 27.812 -44.561 1.00 58.05 78 LYS B C 1
ATOM 2652 O O . LYS B 1 78 ? 0.987 27.720 -43.784 1.00 53.99 78 LYS B O 1
ATOM 2658 N N . HIS B 1 79 ? 1.904 28.541 -45.672 1.00 52.09 79 HIS B N 1
ATOM 2659 C CA . HIS B 1 79 ? 0.731 29.334 -46.046 1.00 56.91 79 HIS B CA 1
ATOM 2660 C C . HIS B 1 79 ? 0.352 30.363 -44.986 1.00 57.23 79 HIS B C 1
ATOM 2661 O O . HIS B 1 79 ? -0.824 30.721 -44.843 1.00 57.33 79 HIS B O 1
ATOM 2668 N N . GLY B 1 80 ? 1.356 30.845 -44.258 1.00 50.30 80 GLY B N 1
ATOM 2669 C CA . GLY B 1 80 ? 1.135 31.808 -43.198 1.00 48.43 80 GLY B CA 1
ATOM 2670 C C . GLY B 1 80 ? 1.052 33.245 -43.678 1.00 49.33 80 GLY B C 1
ATOM 2671 O O . GLY B 1 80 ? 1.025 33.518 -44.881 1.00 50.31 80 GLY B O 1
ATOM 2672 N N . VAL B 1 81 ? 1.007 34.165 -42.719 1.00 50.33 81 VAL B N 1
ATOM 2673 C CA . VAL B 1 81 ? 0.937 35.594 -42.994 1.00 47.44 81 VAL B CA 1
ATOM 2674 C C . VAL B 1 81 ? 2.120 36.045 -43.846 1.00 48.38 81 VAL B C 1
ATOM 2675 O O . VAL B 1 81 ? 1.957 36.795 -44.810 1.00 46.63 81 VAL B O 1
ATOM 2679 N N . LEU B 1 82 ? 3.310 35.570 -43.496 1.00 48.55 82 LEU B N 1
ATOM 2680 C CA . LEU B 1 82 ? 4.523 35.945 -44.214 1.00 44.36 82 LEU B CA 1
ATOM 2681 C C . LEU B 1 82 ? 4.469 35.663 -45.717 1.00 50.52 82 LEU B C 1
ATOM 2682 O O . LEU B 1 82 ? 5.094 36.367 -46.500 1.00 52.21 82 LEU B O 1
ATOM 2687 N N . GLU B 1 83 ? 3.704 34.651 -46.118 1.00 55.55 83 GLU B N 1
ATOM 2688 C CA . GLU B 1 83 ? 3.632 34.265 -47.522 1.00 58.45 83 GLU B CA 1
ATOM 2689 C C . GLU B 1 83 ? 2.742 35.185 -48.356 1.00 60.16 83 GLU B C 1
ATOM 2690 O O . GLU B 1 83 ? 2.985 35.383 -49.545 1.00 58.91 83 GLU B O 1
ATOM 2696 N N . GLY B 1 84 ? 1.713 35.748 -47.737 1.00 59.00 84 GLY B N 1
ATOM 2697 C CA . GLY B 1 84 ? 0.763 36.564 -48.468 1.00 55.46 84 GLY B CA 1
ATOM 2698 C C . GLY B 1 84 ? 0.945 38.053 -48.249 1.00 55.77 84 GLY B C 1
ATOM 2699 O O . GLY B 1 84 ? 0.482 38.858 -49.051 1.00 56.28 84 GLY B O 1
ATOM 2700 N N . ILE B 1 85 ? 1.622 38.425 -47.168 1.00 52.28 85 ILE B N 1
ATOM 2701 C CA . ILE B 1 85 ? 1.755 39.835 -46.804 1.00 54.87 85 ILE B CA 1
ATOM 2702 C C . ILE B 1 85 ? 2.775 40.554 -47.683 1.00 54.51 85 ILE B C 1
ATOM 2703 O O . ILE B 1 85 ? 3.756 39.954 -48.129 1.00 57.45 85 ILE B O 1
ATOM 2708 N N . GLY B 1 86 ? 2.534 41.837 -47.940 1.00 51.83 86 GLY B N 1
ATOM 2709 C CA . GLY B 1 86 ? 3.468 42.635 -48.714 1.00 56.63 86 GLY B CA 1
ATOM 2710 C C . GLY B 1 86 ? 2.912 43.933 -49.272 1.00 56.73 86 GLY B C 1
ATOM 2711 O O . GLY B 1 86 ? 1.754 44.286 -49.031 1.00 55.96 86 GLY B O 1
ATOM 2712 N N . GLU B 1 87 ? 3.760 44.637 -50.022 1.00 57.13 87 GLU B N 1
ATOM 2713 C CA . GLU B 1 87 ? 3.430 45.917 -50.665 1.00 55.05 87 GLU B CA 1
ATOM 2714 C C . GLU B 1 87 ? 2.589 46.893 -49.838 1.00 53.82 87 GLU B C 1
ATOM 2715 O O . GLU B 1 87 ? 1.615 47.468 -50.332 1.00 46.70 87 GLU B O 1
ATOM 2721 N N . GLY B 1 88 ? 2.984 47.090 -48.584 1.00 54.84 88 GLY B N 1
ATOM 2722 C CA . GLY B 1 88 ? 2.351 48.094 -47.750 1.00 55.60 88 GLY B CA 1
ATOM 2723 C C . GLY B 1 88 ? 1.136 47.595 -46.997 1.00 53.37 88 GLY B C 1
ATOM 2724 O O . GLY B 1 88 ? 0.654 48.262 -46.079 1.00 56.49 88 GLY B O 1
ATOM 2725 N N . ARG B 1 89 ? 0.631 46.425 -47.375 1.00 48.21 89 ARG B N 1
ATOM 2726 C CA . ARG B 1 89 ? -0.499 45.849 -46.657 1.00 48.02 89 ARG B CA 1
ATOM 2727 C C . ARG B 1 89 ? -0.152 45.664 -45.177 1.00 42.83 89 ARG B C 1
ATOM 2728 O O . ARG B 1 89 ? 0.990 45.363 -44.823 1.00 39.53 89 ARG B O 1
ATOM 2736 N N . GLY B 1 90 ? -1.138 45.871 -44.312 1.00 38.34 90 GLY B N 1
ATOM 2737 C CA . GLY B 1 90 ? -0.874 45.873 -42.884 1.00 41.57 90 GLY B CA 1
ATOM 2738 C C . GLY B 1 90 ? -1.348 44.651 -42.122 1.00 36.61 90 GLY B C 1
ATOM 2739 O O . GLY B 1 90 ? -2.431 44.124 -42.375 1.00 41.37 90 GLY B O 1
ATOM 2740 N N . TYR B 1 91 ? -0.519 44.208 -41.182 1.00 33.24 91 TYR B N 1
ATOM 2741 C CA . TYR B 1 91 ? -0.875 43.151 -40.242 1.00 37.76 91 TYR B CA 1
ATOM 2742 C C . TYR B 1 91 ? -0.958 43.710 -38.830 1.00 39.82 91 TYR B C 1
ATOM 2743 O O . TYR B 1 91 ? 0.024 44.253 -38.312 1.00 45.36 91 TYR B O 1
ATOM 2752 N N . VAL B 1 92 ? -2.121 43.561 -38.202 1.00 33.57 92 VAL B N 1
ATOM 2753 C CA . VAL B 1 92 ? -2.335 44.056 -36.842 1.00 38.16 92 VAL B CA 1
ATOM 2754 C C . VAL B 1 92 ? -2.639 42.907 -35.862 1.00 39.42 92 VAL B C 1
ATOM 2755 O O . VAL B 1 92 ? -3.781 42.453 -35.756 1.00 39.93 92 VAL B O 1
ATOM 2759 N N . ASP B 1 93 ? -1.617 42.438 -35.152 1.00 36.01 93 ASP B N 1
ATOM 2760 C CA . ASP B 1 93 ? -1.803 41.341 -34.211 1.00 36.15 93 ASP B CA 1
ATOM 2761 C C . ASP B 1 93 ? -2.284 41.888 -32.870 1.00 38.73 93 ASP B C 1
ATOM 2762 O O . ASP B 1 93 ? -1.570 42.646 -32.199 1.00 31.72 93 ASP B O 1
ATOM 2767 N N . MET B 1 94 ? -3.501 41.501 -32.489 1.00 32.20 94 MET B N 1
ATOM 2768 C CA . MET B 1 94 ? -4.101 41.948 -31.237 1.00 30.15 94 MET B CA 1
ATOM 2769 C C . MET B 1 94 ? -4.086 40.867 -30.137 1.00 35.51 94 MET B C 1
ATOM 2770 O O . MET B 1 94 ? -4.683 41.050 -29.066 1.00 29.86 94 MET B O 1
ATOM 2775 N N . SER B 1 95 ? -3.405 39.755 -30.412 1.00 37.08 95 SER B N 1
ATOM 2776 C CA . SER B 1 95 ? -3.214 38.671 -29.441 1.00 36.10 95 SER B CA 1
ATOM 2777 C C . SER B 1 95 ? -2.385 39.152 -28.256 1.00 37.17 95 SER B C 1
ATOM 2778 O O . SER B 1 95 ? -1.485 39.964 -28.436 1.00 33.78 95 SER B O 1
ATOM 2781 N N . THR B 1 96 ? -2.655 38.637 -27.054 1.00 35.63 96 THR B N 1
ATOM 2782 C CA . THR B 1 96 ? -1.768 38.911 -25.922 1.00 31.52 96 THR B CA 1
ATOM 2783 C C . THR B 1 96 ? -0.524 38.021 -26.020 1.00 34.24 96 THR B C 1
ATOM 2784 O O . THR B 1 96 ? -0.610 36.796 -25.943 1.00 38.34 96 THR B O 1
ATOM 2788 N N . VAL B 1 97 ? 0.627 38.653 -26.231 1.00 35.13 97 VAL B N 1
ATOM 2789 C CA . VAL B 1 97 ? 1.893 37.954 -26.390 1.00 31.63 97 VAL B CA 1
ATOM 2790 C C . VAL B 1 97 ? 2.992 38.738 -25.680 1.00 36.23 97 VAL B C 1
ATOM 2791 O O . VAL B 1 97 ? 2.763 39.848 -25.201 1.00 36.65 97 VAL B O 1
ATOM 2795 N N . ASP B 1 98 ? 4.188 38.164 -25.626 1.00 34.38 98 ASP B N 1
ATOM 2796 C CA . ASP B 1 98 ? 5.323 38.840 -25.014 1.00 39.30 98 ASP B CA 1
ATOM 2797 C C . ASP B 1 98 ? 5.934 39.815 -26.008 1.00 37.76 98 ASP B C 1
ATOM 2798 O O . ASP B 1 98 ? 5.856 39.602 -27.217 1.00 32.23 98 ASP B O 1
ATOM 2803 N N . PRO B 1 99 ? 6.564 40.882 -25.500 1.00 39.01 99 PRO B N 1
ATOM 2804 C CA . PRO B 1 99 ? 7.105 41.932 -26.369 1.00 37.30 99 PRO B CA 1
ATOM 2805 C C . PRO B 1 99 ? 8.115 41.378 -27.363 1.00 34.94 99 PRO B C 1
ATOM 2806 O O . PRO B 1 99 ? 8.226 41.915 -28.466 1.00 34.07 99 PRO B O 1
ATOM 2810 N N . ALA B 1 100 ? 8.838 40.323 -26.988 1.00 33.69 100 ALA B N 1
ATOM 2811 C CA . ALA B 1 100 ? 9.827 39.743 -27.898 1.00 36.01 100 ALA B CA 1
ATOM 2812 C C . ALA B 1 100 ? 9.142 39.075 -29.103 1.00 40.63 100 ALA B C 1
ATOM 2813 O O . ALA B 1 100 ? 9.640 39.123 -30.230 1.00 42.70 100 ALA B O 1
ATOM 2815 N N . THR B 1 101 ? 7.980 38.479 -28.864 1.00 37.27 101 THR B N 1
ATOM 2816 C CA . THR B 1 101 ? 7.231 37.824 -29.925 1.00 37.50 101 THR B CA 1
ATOM 2817 C C . THR B 1 101 ? 6.620 38.823 -30.904 1.00 38.88 101 THR B C 1
ATOM 2818 O O . THR B 1 101 ? 6.709 38.649 -32.121 1.00 37.50 101 THR B O 1
ATOM 2822 N N . SER B 1 102 ? 6.007 39.880 -30.394 1.00 35.37 102 SER B N 1
ATOM 2823 C CA . SER B 1 102 ? 5.424 40.855 -31.309 1.00 39.31 102 SER B CA 1
ATOM 2824 C C . SER B 1 102 ? 6.529 41.565 -32.100 1.00 42.78 102 SER B C 1
ATOM 2825 O O . SER B 1 102 ? 6.366 41.862 -33.285 1.00 44.95 102 SER B O 1
ATOM 2828 N N . GLN B 1 103 ? 7.649 41.836 -31.439 1.00 37.67 103 GLN B N 1
ATOM 2829 C CA . GLN B 1 103 ? 8.775 42.472 -32.105 1.00 38.65 103 GLN B CA 1
ATOM 2830 C C . GLN B 1 103 ? 9.291 41.588 -33.230 1.00 39.43 103 GLN B C 1
ATOM 2831 O O . GLN B 1 103 ? 9.569 42.062 -34.336 1.00 43.90 103 GLN B O 1
ATOM 2837 N N . ARG B 1 104 ? 9.409 40.300 -32.931 1.00 37.83 104 ARG B N 1
ATOM 2838 C CA . ARG B 1 104 ? 9.848 39.297 -33.896 1.00 44.67 104 ARG B CA 1
ATOM 2839 C C . ARG B 1 104 ? 8.940 39.269 -35.132 1.00 41.52 104 ARG B C 1
ATOM 2840 O O . ARG B 1 104 ? 9.418 39.291 -36.267 1.00 41.45 104 ARG B O 1
ATOM 2848 N N . ILE B 1 105 ? 7.631 39.219 -34.902 1.00 39.38 105 ILE B N 1
ATOM 2849 C CA . ILE B 1 105 ? 6.652 39.241 -35.988 1.00 38.68 105 ILE B CA 1
ATOM 2850 C C . ILE B 1 105 ? 6.725 40.543 -36.787 1.00 40.20 105 ILE B C 1
ATOM 2851 O O . ILE B 1 105 ? 6.728 40.525 -38.021 1.00 44.31 105 ILE B O 1
ATOM 2856 N N . GLY B 1 106 ? 6.784 41.671 -36.085 1.00 40.71 106 GLY B N 1
ATOM 2857 C CA . GLY B 1 106 ? 6.895 42.964 -36.745 1.00 40.08 106 GLY B CA 1
ATOM 2858 C C . GLY B 1 106 ? 8.055 43.033 -37.730 1.00 42.08 106 GLY B C 1
ATOM 2859 O O . GLY B 1 106 ? 7.885 43.441 -38.880 1.00 44.77 106 GLY B O 1
ATOM 2860 N N . VAL B 1 107 ? 9.240 42.628 -37.287 1.00 44.44 107 VAL B N 1
ATOM 2861 C CA . VAL B 1 107 ? 10.422 42.644 -38.152 1.00 43.29 107 VAL B CA 1
ATOM 2862 C C . VAL B 1 107 ? 10.207 41.805 -39.414 1.00 41.00 107 VAL B C 1
ATOM 2863 O O . VAL B 1 107 ? 10.433 42.273 -40.524 1.00 43.61 107 VAL B O 1
ATOM 2867 N N . ALA B 1 108 ? 9.757 40.568 -39.231 1.00 43.38 108 ALA B N 1
ATOM 2868 C CA . ALA B 1 108 ? 9.514 39.656 -40.346 1.00 46.83 108 ALA B CA 1
ATOM 2869 C C . ALA B 1 108 ? 8.474 40.200 -41.326 1.00 46.09 108 ALA B C 1
ATOM 2870 O O . ALA B 1 108 ? 8.627 40.072 -42.542 1.00 49.76 108 ALA B O 1
ATOM 2872 N N . VAL B 1 109 ? 7.415 40.800 -40.790 1.00 46.63 109 VAL B N 1
ATOM 2873 C CA . VAL B 1 109 ? 6.375 41.413 -41.615 1.00 44.15 109 VAL B CA 1
ATOM 2874 C C . VAL B 1 109 ? 6.969 42.534 -42.460 1.00 45.33 109 VAL B C 1
ATOM 2875 O O . VAL B 1 109 ? 6.737 42.615 -43.671 1.00 46.28 109 VAL B O 1
ATOM 2879 N N . VAL B 1 110 ? 7.743 43.396 -41.811 1.00 49.70 110 VAL B N 1
ATOM 2880 C CA . VAL B 1 110 ? 8.367 44.527 -42.488 1.00 50.46 110 VAL B CA 1
ATOM 2881 C C . VAL B 1 110 ? 9.377 44.080 -43.551 1.00 50.43 110 VAL B C 1
ATOM 2882 O O . VAL B 1 110 ? 9.525 44.729 -44.580 1.00 49.46 110 VAL B O 1
ATOM 2886 N N . ALA B 1 111 ? 10.053 42.962 -43.312 1.00 52.62 111 ALA B N 1
ATOM 2887 C CA . ALA B 1 111 ? 11.004 42.431 -44.293 1.00 52.87 111 ALA B CA 1
ATOM 2888 C C . ALA B 1 111 ? 10.298 41.906 -45.547 1.00 52.67 111 ALA B C 1
ATOM 2889 O O . ALA B 1 111 ? 10.903 41.812 -46.614 1.00 52.76 111 ALA B O 1
ATOM 2891 N N . LYS B 1 112 ? 9.015 41.567 -45.414 1.00 54.53 112 LYS B N 1
ATOM 2892 C CA . LYS B 1 112 ? 8.227 41.050 -46.537 1.00 62.23 112 LYS B CA 1
ATOM 2893 C C . LYS B 1 112 ? 7.593 42.175 -47.348 1.00 55.15 112 LYS B C 1
ATOM 2894 O O . LYS B 1 112 ? 7.002 41.937 -48.403 1.00 60.27 112 LYS B O 1
ATOM 2900 N N . GLY B 1 113 ? 7.711 43.396 -46.839 1.00 45.60 113 GLY B N 1
ATOM 2901 C CA . GLY B 1 113 ? 7.162 44.559 -47.505 1.00 52.03 113 GLY B CA 1
ATOM 2902 C C . GLY B 1 113 ? 5.873 45.069 -46.891 1.00 50.83 113 GLY B C 1
ATOM 2903 O O . GLY B 1 113 ? 5.272 46.011 -47.406 1.00 50.47 113 GLY B O 1
ATOM 2904 N N . GLY B 1 114 ? 5.448 44.453 -45.789 1.00 47.43 114 GLY B N 1
ATOM 2905 C CA . GLY B 1 114 ? 4.231 44.870 -45.113 1.00 49.44 114 GLY B CA 1
ATOM 2906 C C . GLY B 1 114 ? 4.478 45.866 -43.991 1.00 47.77 114 GLY B C 1
ATOM 2907 O O . GLY B 1 114 ? 5.622 46.227 -43.709 1.00 43.04 114 GLY B O 1
ATOM 2908 N N . ARG B 1 115 ? 3.398 46.333 -43.367 1.00 47.52 115 ARG B N 1
ATOM 2909 C CA . ARG B 1 115 ? 3.504 47.147 -42.155 1.00 45.13 115 ARG B CA 1
ATOM 2910 C C . ARG B 1 115 ? 2.904 46.378 -40.978 1.00 44.71 115 ARG B C 1
ATOM 2911 O O . ARG B 1 115 ? 2.006 45.556 -41.165 1.00 39.95 115 ARG B O 1
ATOM 2919 N N . PHE B 1 116 ? 3.411 46.634 -39.774 1.00 43.92 116 PHE B N 1
ATOM 2920 C CA . PHE B 1 116 ? 2.962 45.904 -38.586 1.00 42.37 116 PHE B CA 1
ATOM 2921 C C . PHE B 1 116 ? 2.638 46.811 -37.405 1.00 41.60 116 PHE B C 1
ATOM 2922 O O . PHE B 1 116 ? 3.373 47.755 -37.095 1.00 38.58 116 PHE B O 1
ATOM 2930 N N . LEU B 1 117 ? 1.526 46.498 -36.749 1.00 38.63 117 LEU B N 1
ATOM 2931 C CA . LEU B 1 117 ? 1.107 47.162 -35.530 1.00 33.97 117 LEU B CA 1
ATOM 2932 C C . LEU B 1 117 ? 0.746 46.057 -34.548 1.00 35.51 117 LEU B C 1
ATOM 2933 O O . LEU B 1 117 ? 0.166 45.043 -34.938 1.00 40.01 117 LEU B O 1
ATOM 2938 N N . GLU B 1 118 ? 1.075 46.237 -33.277 1.00 34.09 118 GLU B N 1
ATOM 2939 C CA . GLU B 1 118 ? 0.520 45.358 -32.265 1.00 32.13 118 GLU B CA 1
ATOM 2940 C C . GLU B 1 118 ? -0.580 46.130 -31.561 1.00 37.68 118 GLU B C 1
ATOM 2941 O O . GLU B 1 118 ? -0.473 47.342 -31.383 1.00 37.53 118 GLU B O 1
ATOM 2947 N N . ALA B 1 119 ? -1.651 45.439 -31.186 1.00 29.81 119 ALA B N 1
ATOM 2948 C CA . ALA B 1 119 ? -2.745 46.112 -30.501 1.00 35.48 119 ALA B CA 1
ATOM 2949 C C . ALA B 1 119 ? -3.518 45.151 -29.617 1.00 34.12 119 ALA B C 1
ATOM 2950 O O . ALA B 1 119 ? -4.674 44.844 -29.905 1.00 31.45 119 ALA B O 1
ATOM 2952 N N . PRO B 1 120 ? -2.875 44.680 -28.534 1.00 31.34 120 PRO B N 1
ATOM 2953 C CA . PRO B 1 120 ? -3.552 43.884 -27.503 1.00 32.42 120 PRO B CA 1
ATOM 2954 C C . PRO B 1 120 ? -4.699 44.706 -26.923 1.00 33.59 120 PRO B C 1
ATOM 2955 O O . PRO B 1 120 ? -4.654 45.936 -26.987 1.00 32.17 120 PRO B O 1
ATOM 2959 N N . VAL B 1 121 ? -5.704 44.049 -26.356 1.00 30.98 121 VAL B N 1
ATOM 2960 C CA . VAL B 1 121 ? -6.846 44.779 -25.815 1.00 31.37 121 VAL B CA 1
ATOM 2961 C C . VAL B 1 121 ? -7.129 44.491 -24.344 1.00 32.75 121 VAL B C 1
ATOM 2962 O O . VAL B 1 121 ? -6.720 43.457 -23.805 1.00 36.86 121 VAL B O 1
ATOM 2966 N N . SER B 1 122 ? -7.837 45.417 -23.703 1.00 37.71 122 SER B N 1
ATOM 2967 C CA . SER B 1 122 ? -8.361 45.202 -22.357 1.00 39.42 122 SER B CA 1
ATOM 2968 C C . SER B 1 122 ? -9.879 45.182 -22.423 1.00 38.35 122 SER B C 1
ATOM 2969 O O . SER B 1 122 ? -10.487 46.033 -23.076 1.00 35.37 122 SER B O 1
ATOM 2972 N N . GLY B 1 123 ? -10.482 44.209 -21.745 1.00 33.09 123 GLY B N 1
ATOM 2973 C CA . GLY B 1 123 ? -11.918 43.992 -21.796 1.00 29.41 123 GLY B CA 1
ATOM 2974 C C . GLY B 1 123 ? -12.198 42.599 -22.320 1.00 32.76 123 GLY B C 1
ATOM 2975 O O . GLY B 1 123 ? -11.499 42.116 -23.213 1.00 29.30 123 GLY B O 1
ATOM 2976 N N . SER B 1 124 ? -13.228 41.956 -21.776 1.00 34.98 124 SER B N 1
ATOM 2977 C CA . SER B 1 124 ? -13.515 40.555 -22.083 1.00 30.90 124 SER B CA 1
ATOM 2978 C C . SER B 1 124 ? -14.607 40.339 -23.155 1.00 33.23 124 SER B C 1
ATOM 2979 O O . SER B 1 124 ? -14.829 41.179 -24.023 1.00 33.76 124 SER B O 1
ATOM 2982 N N . LYS B 1 125 ? -15.286 39.202 -23.077 1.00 32.10 125 LYS B N 1
ATOM 2983 C CA . LYS B 1 125 ? -16.246 38.779 -24.094 1.00 27.53 125 LYS B CA 1
ATOM 2984 C C . LYS B 1 125 ? -17.359 39.802 -24.331 1.00 28.08 125 LYS B C 1
ATOM 2985 O O . LYS B 1 125 ? -17.709 40.119 -25.477 1.00 29.53 125 LYS B O 1
ATOM 2991 N N . LYS B 1 126 ? -17.907 40.326 -23.244 1.00 28.06 126 LYS B N 1
ATOM 2992 C CA . LYS B 1 126 ? -19.017 41.253 -23.346 1.00 36.12 126 LYS B CA 1
ATOM 2993 C C . LYS B 1 126 ? -18.542 42.570 -23.943 1.00 34.31 126 LYS B C 1
ATOM 2994 O O . LYS B 1 126 ? -19.142 43.074 -24.884 1.00 40.05 126 LYS B O 1
ATOM 3000 N N . PRO B 1 127 ? -17.460 43.138 -23.397 1.00 32.74 127 PRO B N 1
ATOM 3001 C CA . PRO B 1 127 ? -16.952 44.335 -24.071 1.00 31.88 127 PRO B CA 1
ATOM 3002 C C . PRO B 1 127 ? -16.599 44.080 -25.548 1.00 35.72 127 PRO B C 1
ATOM 3003 O O . PRO B 1 127 ? -16.676 45.001 -26.355 1.00 39.84 127 PRO B O 1
ATOM 3007 N N . ALA B 1 128 ? -16.218 42.854 -25.896 1.00 35.31 128 ALA B N 1
ATOM 3008 C CA . ALA B 1 128 ? -15.899 42.536 -27.284 1.00 27.67 128 ALA B CA 1
ATOM 3009 C C . ALA B 1 128 ? -17.169 42.587 -28.125 1.00 35.75 128 ALA B C 1
ATOM 3010 O O . ALA B 1 128 ? -17.173 43.104 -29.248 1.00 35.79 128 ALA B O 1
ATOM 3012 N N . GLU B 1 129 ? -18.251 42.048 -27.571 1.00 33.64 129 GLU B N 1
ATOM 3013 C CA . GLU B 1 129 ? -19.535 42.033 -28.260 1.00 36.09 129 GLU B CA 1
ATOM 3014 C C . GLU B 1 129 ? -20.054 43.454 -28.403 1.00 36.80 129 GLU B C 1
ATOM 3015 O O . GLU B 1 129 ? -20.557 43.826 -29.457 1.00 38.75 129 GLU B O 1
ATOM 3021 N N . ASP B 1 130 ? -19.900 44.243 -27.343 1.00 36.75 130 ASP B N 1
ATOM 3022 C CA . ASP B 1 130 ? -20.417 45.611 -27.287 1.00 41.79 130 ASP B CA 1
ATOM 3023 C C . ASP B 1 130 ? -19.549 46.625 -28.032 1.00 42.12 130 ASP B C 1
ATOM 3024 O O . ASP B 1 130 ? -19.951 47.776 -28.213 1.00 39.24 130 ASP B O 1
ATOM 3029 N N . GLY B 1 131 ? -18.347 46.223 -28.424 1.00 41.47 131 GLY B N 1
ATOM 3030 C CA . GLY B 1 131 ? -17.460 47.132 -29.130 1.00 47.29 131 GLY B CA 1
ATOM 3031 C C . GLY B 1 131 ? -16.877 48.184 -28.206 1.00 43.08 131 GLY B C 1
ATOM 3032 O O . GLY B 1 131 ? -16.579 49.309 -28.610 1.00 33.43 131 GLY B O 1
ATOM 3033 N N . THR B 1 132 ? -16.684 47.800 -26.953 1.00 41.33 132 THR B N 1
ATOM 3034 C CA . THR B 1 132 ? -16.211 48.730 -25.943 1.00 42.67 132 THR B CA 1
ATOM 3035 C C . THR B 1 132 ? -14.835 48.337 -25.394 1.00 37.69 132 THR B C 1
ATOM 3036 O O . THR B 1 132 ? -14.485 48.694 -24.269 1.00 34.25 132 THR B O 1
ATOM 3040 N N . LEU B 1 133 ? -14.057 47.604 -26.187 1.00 35.84 133 LEU B N 1
ATOM 3041 C CA . LEU B 1 133 ? -12.699 47.223 -25.794 1.00 31.18 133 LEU B CA 1
ATOM 3042 C C . LEU B 1 133 ? -11.804 48.451 -25.630 1.00 30.83 133 LEU B C 1
ATOM 3043 O O . LEU B 1 133 ? -12.093 49.518 -26.164 1.00 33.95 133 LEU B O 1
ATOM 3048 N N . ILE B 1 134 ? -10.715 48.290 -24.888 1.00 31.20 134 ILE B N 1
ATOM 3049 C CA . ILE B 1 134 ? -9.681 49.311 -24.814 1.00 32.39 134 ILE B CA 1
ATOM 3050 C C . ILE B 1 134 ? -8.530 48.759 -25.635 1.00 32.13 134 ILE B C 1
ATOM 3051 O O . ILE B 1 134 ? -8.094 47.636 -25.416 1.00 33.08 134 ILE B O 1
ATOM 3056 N N . ILE B 1 135 ? -8.062 49.531 -26.602 1.00 32.98 135 ILE B N 1
ATOM 3057 C CA . ILE B 1 135 ? -7.071 49.020 -27.538 1.00 33.48 135 ILE B CA 1
ATOM 3058 C C . ILE B 1 135 ? -5.699 49.637 -27.299 1.00 33.87 135 ILE B C 1
ATOM 3059 O O . ILE B 1 135 ? -5.544 50.857 -27.338 1.00 33.83 135 ILE B O 1
ATOM 3064 N N . LEU B 1 136 ? -4.709 48.778 -27.060 1.00 33.97 136 LEU B N 1
ATOM 3065 C CA . LEU B 1 136 ? -3.376 49.218 -26.651 1.00 28.26 136 LEU B CA 1
ATOM 3066 C C . LEU B 1 136 ? -2.370 49.038 -27.779 1.00 30.40 136 LEU B C 1
ATOM 3067 O O . LEU B 1 136 ? -1.611 48.069 -27.806 1.00 33.09 136 LEU B O 1
ATOM 3072 N N . ALA B 1 137 ? -2.379 49.962 -28.728 1.00 35.97 137 ALA B N 1
ATOM 3073 C CA . ALA B 1 137 ? -1.581 49.786 -29.929 1.00 40.81 137 ALA B CA 1
ATOM 3074 C C . ALA B 1 137 ? -0.155 50.308 -29.749 1.00 41.72 137 ALA B C 1
ATOM 3075 O O . ALA B 1 137 ? 0.088 51.211 -28.953 1.00 35.67 137 ALA B O 1
ATOM 3077 N N . ALA B 1 138 ? 0.777 49.724 -30.498 1.00 46.01 138 ALA B N 1
ATOM 3078 C CA . ALA B 1 138 ? 2.165 50.182 -30.542 1.00 40.26 138 ALA B CA 1
ATOM 3079 C C . ALA B 1 138 ? 2.784 49.732 -31.860 1.00 38.26 138 ALA B C 1
ATOM 3080 O O . ALA B 1 138 ? 2.525 48.621 -32.327 1.00 37.34 138 ALA B O 1
ATOM 3082 N N . GLY B 1 139 ? 3.592 50.592 -32.467 1.00 41.23 139 GLY B N 1
ATOM 3083 C CA . GLY B 1 139 ? 4.180 50.280 -33.757 1.00 42.92 139 GLY B CA 1
ATOM 3084 C C . GLY B 1 139 ? 3.869 51.313 -34.828 1.00 40.58 139 GLY B C 1
ATOM 3085 O O . GLY B 1 139 ? 3.747 52.499 -34.537 1.00 37.52 139 GLY B O 1
ATOM 3086 N N . ASP B 1 140 ? 3.733 50.856 -36.069 1.00 40.79 140 ASP B N 1
ATOM 3087 C CA . ASP B 1 140 ? 3.655 51.753 -37.221 1.00 42.00 140 ASP B CA 1
ATOM 3088 C C . ASP B 1 140 ? 2.543 52.788 -37.064 1.00 45.81 140 ASP B C 1
ATOM 3089 O O . ASP B 1 140 ? 1.361 52.447 -37.032 1.00 44.40 140 ASP B O 1
ATOM 3094 N N . ARG B 1 141 ? 2.935 54.055 -36.967 1.00 46.22 141 ARG B N 1
ATOM 3095 C CA . ARG B 1 141 ? 1.987 55.159 -36.807 1.00 49.72 141 ARG B CA 1
ATOM 3096 C C . ARG B 1 141 ? 0.994 55.298 -37.964 1.00 47.18 141 ARG B C 1
ATOM 3097 O O . ARG B 1 141 ? -0.178 55.611 -37.752 1.00 46.00 141 ARG B O 1
ATOM 3105 N N . ASN B 1 142 ? 1.471 55.103 -39.191 1.00 43.06 142 ASN B N 1
ATOM 3106 C CA . ASN B 1 142 ? 0.597 55.207 -40.356 1.00 49.98 142 ASN B CA 1
ATOM 3107 C C . ASN B 1 142 ? -0.453 54.107 -40.386 1.00 44.36 142 ASN B C 1
ATOM 3108 O O . ASN B 1 142 ? -1.591 54.326 -40.813 1.00 41.77 142 ASN B O 1
ATOM 3113 N N . LEU B 1 143 ? -0.065 52.920 -39.931 1.00 46.31 143 LEU B N 1
ATOM 3114 C CA . LEU B 1 143 ? -0.987 51.793 -39.880 1.00 43.52 143 LEU B CA 1
ATOM 3115 C C . LEU B 1 143 ? -2.019 52.000 -38.767 1.00 39.79 143 LEU B C 1
ATOM 3116 O O . LEU B 1 143 ? -3.188 51.649 -38.920 1.00 38.54 143 LEU B O 1
ATOM 3121 N N . TYR B 1 144 ? -1.574 52.572 -37.652 1.00 39.40 144 TYR B N 1
ATOM 3122 C CA . TYR B 1 144 ? -2.466 52.948 -36.554 1.00 39.08 144 TYR B CA 1
ATOM 3123 C C . TYR B 1 144 ? -3.597 53.841 -37.066 1.00 40.25 144 TYR B C 1
ATOM 3124 O O . TYR B 1 144 ? -4.776 53.539 -36.878 1.00 38.89 144 TYR B O 1
ATOM 3133 N N . ASP B 1 145 ? -3.224 54.927 -37.735 1.00 46.00 145 ASP B N 1
ATOM 3134 C CA . ASP B 1 145 ? -4.192 55.869 -38.293 1.00 49.24 145 ASP B CA 1
ATOM 3135 C C . ASP B 1 145 ? -5.106 55.191 -39.306 1.00 50.08 145 ASP B C 1
ATOM 3136 O O . ASP B 1 145 ? -6.308 55.446 -39.332 1.00 49.42 145 ASP B O 1
ATOM 3141 N N . GLU B 1 146 ? -4.535 54.319 -40.131 1.00 50.38 146 GLU B N 1
ATOM 3142 C CA . GLU B 1 146 ? -5.304 53.620 -41.158 1.00 45.81 146 GLU B CA 1
ATOM 3143 C C . GLU B 1 146 ? -6.284 52.594 -40.581 1.00 44.43 146 GLU B C 1
ATOM 3144 O O . GLU B 1 146 ? -7.373 52.401 -41.113 1.00 49.08 146 GLU B O 1
ATOM 3150 N N . ALA B 1 147 ? -5.894 51.932 -39.498 1.00 36.90 147 ALA B N 1
ATOM 3151 C CA . ALA B 1 147 ? -6.733 50.908 -38.898 1.00 34.90 147 ALA B CA 1
ATOM 3152 C C . ALA B 1 147 ? -7.797 51.510 -37.998 1.00 40.11 147 ALA B C 1
ATOM 3153 O O . ALA B 1 147 ? -8.667 50.795 -37.488 1.00 37.77 147 ALA B O 1
ATOM 3155 N N . MET B 1 148 ? -7.719 52.820 -37.790 1.00 39.66 148 MET B N 1
ATOM 3156 C CA . MET B 1 148 ? -8.568 53.466 -36.800 1.00 34.19 148 MET B CA 1
ATOM 3157 C C . MET B 1 148 ? -10.084 53.215 -36.965 1.00 36.64 148 MET B C 1
ATOM 3158 O O . MET B 1 148 ? -10.774 52.964 -35.977 1.00 37.16 148 MET B O 1
ATOM 3163 N N . PRO B 1 149 ? -10.612 53.287 -38.200 1.00 36.01 149 PRO B N 1
ATOM 3164 C CA . PRO B 1 149 ? -12.066 53.097 -38.300 1.00 40.29 149 PRO B CA 1
ATOM 3165 C C . PRO B 1 149 ? -12.459 51.672 -37.909 1.00 43.75 149 PRO B C 1
ATOM 3166 O O . PRO B 1 149 ? -13.567 51.447 -37.421 1.00 41.72 149 PRO B O 1
ATOM 3170 N N . GLY B 1 150 ? -11.556 50.721 -38.131 1.00 41.53 150 GLY B N 1
ATOM 3171 C CA . GLY B 1 150 ? -11.759 49.361 -37.656 1.00 40.98 150 GLY B CA 1
ATOM 3172 C C . GLY B 1 150 ? -11.733 49.302 -36.138 1.00 44.77 150 GLY B C 1
ATOM 3173 O O . GLY B 1 150 ? -12.632 48.733 -35.506 1.00 43.80 150 GLY B O 1
ATOM 3174 N N . PHE B 1 151 ? -10.695 49.897 -35.556 1.00 36.31 151 PHE B N 1
ATOM 3175 C CA . PHE B 1 151 ? -10.563 49.985 -34.116 1.00 32.84 151 PHE B CA 1
ATOM 3176 C C . PHE B 1 151 ? -11.812 50.588 -33.491 1.00 37.40 151 PHE B C 1
ATOM 3177 O O . PHE B 1 151 ? -12.274 50.150 -32.435 1.00 39.93 151 PHE B O 1
ATOM 3185 N N . GLU B 1 152 ? -12.348 51.615 -34.134 1.00 37.36 152 GLU B N 1
ATOM 3186 C CA . GLU B 1 152 ? -13.452 52.350 -33.545 1.00 38.34 152 GLU B CA 1
ATOM 3187 C C . GLU B 1 152 ? -14.744 51.525 -33.522 1.00 40.23 152 GLU B C 1
ATOM 3188 O O . GLU B 1 152 ? -15.678 51.852 -32.794 1.00 38.50 152 GLU B O 1
ATOM 3194 N N . LYS B 1 153 ? -14.787 50.446 -34.298 1.00 36.93 153 LYS B N 1
ATOM 3195 C CA . LYS B 1 153 ? -15.951 49.560 -34.281 1.00 38.75 153 LYS B CA 1
ATOM 3196 C C . LYS B 1 153 ? -15.761 48.372 -33.334 1.00 40.02 153 LYS B C 1
ATOM 3197 O O . LYS B 1 153 ? -16.667 47.556 -33.120 1.00 39.49 153 LYS B O 1
ATOM 3203 N N . MET B 1 154 ? -14.579 48.306 -32.743 1.00 35.64 154 MET B N 1
ATOM 3204 C CA A MET B 1 154 ? -14.218 47.226 -31.839 0.12 35.19 154 MET B CA 1
ATOM 3205 C CA B MET B 1 154 ? -14.259 47.222 -31.837 0.88 36.57 154 MET B CA 1
ATOM 3206 C C . MET B 1 154 ? -14.059 47.750 -30.423 1.00 36.18 154 MET B C 1
ATOM 3207 O O . MET B 1 154 ? -14.306 47.033 -29.457 1.00 43.04 154 MET B O 1
ATOM 3216 N N . GLY B 1 155 ? -13.641 49.011 -30.309 1.00 34.75 155 GLY B N 1
ATOM 3217 C CA . GLY B 1 155 ? -13.328 49.597 -29.015 1.00 33.89 155 GLY B CA 1
ATOM 3218 C C . GLY B 1 155 ? -13.838 51.000 -28.735 1.00 39.45 155 GLY B C 1
ATOM 3219 O O . GLY B 1 155 ? -14.316 51.696 -29.628 1.00 37.77 155 GLY B O 1
ATOM 3220 N N . LYS B 1 156 ? -13.729 51.419 -27.476 1.00 42.14 156 LYS B N 1
ATOM 3221 C CA . LYS B 1 156 ? -14.212 52.732 -27.057 1.00 37.93 156 LYS B CA 1
ATOM 3222 C C . LYS B 1 156 ? -13.047 53.685 -26.818 1.00 40.47 156 LYS B C 1
ATOM 3223 O O . LYS B 1 156 ? -13.166 54.894 -27.001 1.00 51.44 156 LYS B O 1
ATOM 3229 N N . LYS B 1 157 ? -11.924 53.120 -26.397 1.00 38.07 157 LYS B N 1
ATOM 3230 C CA . LYS B 1 157 ? -10.745 53.883 -26.023 1.00 38.49 157 LYS B CA 1
ATOM 3231 C C . LYS B 1 157 ? -9.562 53.261 -26.740 1.00 41.35 157 LYS B C 1
ATOM 3232 O O . LYS B 1 157 ? -9.315 52.057 -26.620 1.00 37.20 157 LYS B O 1
ATOM 3238 N N . ILE B 1 158 ? -8.831 54.087 -27.480 1.00 39.29 158 ILE B N 1
ATOM 3239 C CA . ILE B 1 158 ? -7.819 53.598 -28.400 1.00 37.57 158 ILE B CA 1
ATOM 3240 C C . ILE B 1 158 ? -6.566 54.447 -28.227 1.00 42.94 158 ILE B C 1
ATOM 3241 O O . ILE B 1 158 ? -6.599 55.662 -28.428 1.00 43.24 158 ILE B O 1
ATOM 3246 N N . ILE B 1 159 ? -5.466 53.825 -27.819 1.00 38.57 159 ILE B N 1
ATOM 3247 C CA . ILE B 1 159 ? -4.257 54.602 -27.565 1.00 42.46 159 ILE B CA 1
ATOM 3248 C C . ILE B 1 159 ? -3.060 54.042 -28.300 1.00 37.28 159 ILE B C 1
ATOM 3249 O O . ILE B 1 159 ? -3.054 52.871 -28.672 1.00 37.62 159 ILE B O 1
ATOM 3254 N N . HIS B 1 160 ? -2.061 54.900 -28.505 1.00 34.72 160 HIS B N 1
ATOM 3255 C CA . HIS B 1 160 ? -0.799 54.508 -29.117 1.00 32.18 160 HIS B CA 1
ATOM 3256 C C . HIS B 1 160 ? 0.331 54.680 -28.108 1.00 35.57 160 HIS B C 1
ATOM 3257 O O . HIS B 1 160 ? 0.555 55.779 -27.603 1.00 38.99 160 HIS B O 1
ATOM 3264 N N . LEU B 1 161 ? 1.049 53.597 -27.825 1.00 33.60 161 LEU B N 1
ATOM 3265 C CA . LEU B 1 161 ? 2.052 53.609 -26.768 1.00 40.88 161 LEU B CA 1
ATOM 3266 C C . LEU B 1 161 ? 3.491 53.641 -27.266 1.00 36.00 161 LEU B C 1
ATOM 3267 O O . LEU B 1 161 ? 4.421 53.541 -26.470 1.00 42.76 161 LEU B O 1
ATOM 3272 N N . GLY B 1 162 ? 3.681 53.771 -28.574 1.00 39.09 162 GLY B N 1
ATOM 3273 C CA . GLY B 1 162 ? 5.023 53.926 -29.108 1.00 44.84 162 GLY B CA 1
ATOM 3274 C C . GLY B 1 162 ? 5.537 52.750 -29.912 1.00 43.70 162 GLY B C 1
ATOM 3275 O O . GLY B 1 162 ? 4.826 52.214 -30.762 1.00 41.18 162 GLY B O 1
ATOM 3276 N N . ASP B 1 163 ? 6.782 52.359 -29.645 1.00 33.96 163 ASP B N 1
ATOM 3277 C CA . ASP B 1 163 ? 7.439 51.287 -30.387 1.00 38.40 163 ASP B CA 1
ATOM 3278 C C . ASP B 1 163 ? 6.828 49.910 -30.110 1.00 41.64 163 ASP B C 1
ATOM 3279 O O . ASP B 1 163 ? 6.250 49.681 -29.048 1.00 37.87 163 ASP B O 1
ATOM 3284 N N . VAL B 1 164 ? 6.978 48.991 -31.058 1.00 37.49 164 VAL B N 1
ATOM 3285 C CA . VAL B 1 164 ? 6.474 47.631 -30.899 1.00 37.44 164 VAL B CA 1
ATOM 3286 C C . VAL B 1 164 ? 7.063 47.009 -29.635 1.00 39.08 164 VAL B C 1
ATOM 3287 O O . VAL B 1 164 ? 8.277 46.998 -29.450 1.00 37.79 164 VAL B O 1
ATOM 3291 N N . GLY B 1 165 ? 6.198 46.493 -28.769 1.00 40.79 165 GLY B N 1
ATOM 3292 C CA . GLY B 1 165 ? 6.640 45.933 -27.504 1.00 36.69 165 GLY B CA 1
ATOM 3293 C C . GLY B 1 165 ? 5.983 46.638 -26.337 1.00 37.80 165 GLY B C 1
ATOM 3294 O O . GLY B 1 165 ? 5.644 46.012 -25.337 1.00 42.00 165 GLY B O 1
ATOM 3295 N N . LYS B 1 166 ? 5.791 47.948 -26.473 1.00 37.61 166 LYS B N 1
ATOM 3296 C CA . LYS B 1 166 ? 5.188 48.746 -25.413 1.00 38.10 166 LYS B CA 1
ATOM 3297 C C . LYS B 1 166 ? 3.728 48.375 -25.188 1.00 36.34 166 LYS B C 1
ATOM 3298 O O . LYS B 1 166 ? 3.232 48.445 -24.069 1.00 34.46 166 LYS B O 1
ATOM 3304 N N . GLY B 1 167 ? 3.042 47.977 -26.250 1.00 34.49 167 GLY B N 1
ATOM 3305 C CA . GLY B 1 167 ? 1.662 47.546 -26.119 1.00 38.02 167 GLY B CA 1
ATOM 3306 C C . GLY B 1 167 ? 1.567 46.234 -25.361 1.00 35.30 167 GLY B C 1
ATOM 3307 O O . GLY B 1 167 ? 0.750 46.095 -24.440 1.00 32.14 167 GLY B O 1
ATOM 3308 N N . ALA B 1 168 ? 2.405 45.273 -25.748 1.00 30.63 168 ALA B N 1
ATOM 3309 C CA . ALA B 1 168 ? 2.472 43.993 -25.048 1.00 29.63 168 ALA B CA 1
ATOM 3310 C C . ALA B 1 168 ? 2.789 44.225 -23.579 1.00 33.79 168 ALA B C 1
ATOM 3311 O O . ALA B 1 168 ? 2.204 43.599 -22.694 1.00 37.00 168 ALA B O 1
ATOM 3313 N N . GLU B 1 169 ? 3.732 45.124 -23.319 1.00 33.72 169 GLU B N 1
ATOM 3314 C CA . GLU B 1 169 ? 4.101 45.413 -21.944 1.00 31.52 169 GLU B CA 1
ATOM 3315 C C . GLU B 1 169 ? 2.937 45.983 -21.142 1.00 33.31 169 GLU B C 1
ATOM 3316 O O . GLU B 1 169 ? 2.704 45.555 -20.016 1.00 32.20 169 GLU B O 1
ATOM 3322 N N . MET B 1 170 ? 2.210 46.941 -21.721 1.00 32.71 170 MET B N 1
ATOM 3323 C CA . MET B 1 170 ? 1.065 47.529 -21.036 1.00 32.97 170 MET B CA 1
ATOM 3324 C C . MET B 1 170 ? 0.029 46.444 -20.722 1.00 30.42 170 MET B C 1
ATOM 3325 O O . MET B 1 170 ? -0.461 46.333 -19.585 1.00 30.69 170 MET B O 1
ATOM 3330 N N . LYS B 1 171 ? -0.293 45.642 -21.736 1.00 29.19 171 LYS B N 1
ATOM 3331 C CA . LYS B 1 171 ? -1.256 44.548 -21.595 1.00 31.64 171 LYS B CA 1
ATOM 3332 C C . LYS B 1 171 ? -0.880 43.581 -20.462 1.00 26.24 171 LYS B C 1
ATOM 3333 O O . LYS B 1 171 ? -1.709 43.238 -19.616 1.00 28.56 171 LYS B O 1
ATOM 3339 N N . LEU B 1 172 ? 0.379 43.152 -20.451 1.00 30.29 172 LEU B N 1
ATOM 3340 C CA . LEU B 1 172 ? 0.882 42.237 -19.428 1.00 31.68 172 LEU B CA 1
ATOM 3341 C C . LEU B 1 172 ? 0.809 42.844 -18.019 1.00 31.74 172 LEU B C 1
ATOM 3342 O O . LEU B 1 172 ? 0.449 42.164 -17.064 1.00 28.27 172 LEU B O 1
ATOM 3347 N N . VAL B 1 173 ? 1.141 44.125 -17.894 1.00 33.12 173 VAL B N 1
ATOM 3348 C CA . VAL B 1 173 ? 1.093 44.775 -16.593 1.00 33.55 173 VAL B CA 1
ATOM 3349 C C . VAL B 1 173 ? -0.344 44.798 -16.087 1.00 27.64 173 VAL B C 1
ATOM 3350 O O . VAL B 1 173 ? -0.634 44.401 -14.956 1.00 27.05 173 VAL B O 1
ATOM 3354 N N . VAL B 1 174 ? -1.241 45.267 -16.941 1.00 26.57 174 VAL B N 1
ATOM 3355 C CA . VAL B 1 174 ? -2.641 45.408 -16.574 1.00 33.42 174 VAL B CA 1
ATOM 3356 C C . VAL B 1 174 ? -3.269 44.075 -16.198 1.00 31.82 174 VAL B C 1
ATOM 3357 O O . VAL B 1 174 ? -3.985 43.983 -15.199 1.00 29.71 174 VAL B O 1
ATOM 3361 N N . ASN B 1 175 ? -3.003 43.050 -17.004 1.00 28.55 175 ASN B N 1
ATOM 3362 C CA . ASN B 1 175 ? -3.539 41.717 -16.737 1.00 28.82 175 ASN B CA 1
ATOM 3363 C C . ASN B 1 175 ? -2.928 41.033 -15.534 1.00 30.73 175 ASN B C 1
ATOM 3364 O O . ASN B 1 175 ? -3.581 40.199 -14.900 1.00 26.22 175 ASN B O 1
ATOM 3369 N N . MET B 1 176 ? -1.684 41.373 -15.218 1.00 26.36 176 MET B N 1
ATOM 3370 C CA . MET B 1 176 ? -1.047 40.782 -14.046 1.00 28.01 176 MET B CA 1
ATOM 3371 C C . MET B 1 176 ? -1.827 41.234 -12.818 1.00 25.71 176 MET B C 1
ATOM 3372 O O . MET B 1 176 ? -2.103 40.440 -11.919 1.00 25.98 176 MET B O 1
ATOM 3377 N N . VAL B 1 177 ? -2.203 42.511 -12.810 1.00 25.60 177 VAL B N 1
ATOM 3378 C CA . VAL B 1 177 ? -2.958 43.087 -11.711 1.00 30.12 177 VAL B CA 1
ATOM 3379 C C . VAL B 1 177 ? -4.336 42.434 -11.624 1.00 28.82 177 VAL B C 1
ATOM 3380 O O . VAL B 1 177 ? -4.820 42.121 -10.545 1.00 31.82 177 VAL B O 1
ATOM 3384 N N . MET B 1 178 ? -4.959 42.237 -12.775 1.00 23.78 178 MET B N 1
ATOM 3385 C CA . MET B 1 178 ? -6.258 41.588 -12.843 1.00 25.65 178 MET B CA 1
ATOM 3386 C C . MET B 1 178 ? -6.207 40.150 -12.310 1.00 32.48 178 MET B C 1
ATOM 3387 O O . MET B 1 178 ? -7.034 39.758 -11.475 1.00 28.86 178 MET B O 1
ATOM 3392 N N . GLY B 1 179 ? -5.239 39.370 -12.792 1.00 26.29 179 GLY B N 1
ATOM 3393 C CA . GLY B 1 179 ? -5.068 38.013 -12.316 1.00 29.09 179 GLY B CA 1
ATOM 3394 C C . GLY B 1 179 ? -4.877 38.029 -10.809 1.00 32.46 179 GLY B C 1
ATOM 3395 O O . GLY B 1 179 ? -5.504 37.259 -10.076 1.00 27.13 179 GLY B O 1
ATOM 3396 N N . GLY B 1 180 ? -4.007 38.916 -10.333 1.00 24.99 180 GLY B N 1
ATOM 3397 C CA . GLY B 1 180 ? -3.780 39.025 -8.903 1.00 22.28 180 GLY B CA 1
ATOM 3398 C C . GLY B 1 180 ? -5.052 39.378 -8.138 1.00 27.65 180 GLY B C 1
ATOM 3399 O O . GLY B 1 180 ? -5.368 38.753 -7.120 1.00 31.35 180 GLY B O 1
ATOM 3400 N N . MET B 1 181 ? -5.777 40.389 -8.616 1.00 27.00 181 MET B N 1
ATOM 3401 C CA . MET B 1 181 ? -7.041 40.773 -7.988 1.00 35.20 181 MET B CA 1
ATOM 3402 C C . MET B 1 181 ? -7.988 39.595 -7.914 1.00 30.63 181 MET B C 1
ATOM 3403 O O . MET B 1 181 ? -8.662 39.405 -6.910 1.00 32.65 181 MET B O 1
ATOM 3408 N N . MET B 1 182 ? -8.068 38.827 -8.996 1.00 31.26 182 MET B N 1
ATOM 3409 C CA . MET B 1 182 ? -9.019 37.716 -9.040 1.00 33.16 182 MET B CA 1
ATOM 3410 C C . MET B 1 182 ? -8.628 36.630 -8.043 1.00 27.07 182 MET B C 1
ATOM 3411 O O . MET B 1 182 ? -9.489 36.097 -7.355 1.00 28.01 182 MET B O 1
ATOM 3416 N N . ALA B 1 183 ? -7.329 36.323 -7.948 1.00 25.28 183 ALA B N 1
ATOM 3417 C CA . ALA B 1 183 ? -6.862 35.361 -6.952 1.00 21.53 183 ALA B CA 1
ATOM 3418 C C . ALA B 1 183 ? -7.273 35.809 -5.541 1.00 29.91 183 ALA B C 1
ATOM 3419 O O . ALA B 1 183 ? -7.865 35.038 -4.784 1.00 26.86 183 ALA B O 1
ATOM 3421 N N . CYS B 1 184 ? -6.974 37.057 -5.189 1.00 23.14 184 CYS B N 1
ATOM 3422 C CA A CYS B 1 184 ? -7.281 37.586 -3.867 0.71 19.00 184 CYS B CA 1
ATOM 3423 C CA B CYS B 1 184 ? -7.276 37.497 -3.838 0.29 19.78 184 CYS B CA 1
ATOM 3424 C C . CYS B 1 184 ? -8.778 37.649 -3.587 1.00 21.65 184 CYS B C 1
ATOM 3425 O O . CYS B 1 184 ? -9.234 37.326 -2.502 1.00 25.00 184 CYS B O 1
ATOM 3430 N N . PHE B 1 185 ? -9.532 38.107 -4.587 1.00 23.62 185 PHE B N 1
ATOM 3431 C CA . PHE B 1 185 ? -10.994 38.199 -4.487 1.00 22.26 185 PHE B CA 1
ATOM 3432 C C . PHE B 1 185 ? -11.597 36.827 -4.198 1.00 22.64 185 PHE B C 1
ATOM 3433 O O . PHE B 1 185 ? -12.479 36.689 -3.357 1.00 23.32 185 PHE B O 1
ATOM 3441 N N . CYS B 1 186 ? -11.119 35.808 -4.902 1.00 27.03 186 CYS B N 1
ATOM 3442 C CA . CYS B 1 186 ? -11.606 34.450 -4.680 1.00 28.33 186 CYS B CA 1
ATOM 3443 C C . CYS B 1 186 ? -11.195 33.916 -3.311 1.00 28.53 186 CYS B C 1
ATOM 3444 O O . CYS B 1 186 ? -11.975 33.232 -2.642 1.00 28.39 186 CYS B O 1
ATOM 3447 N N . GLU B 1 187 ? -9.978 34.233 -2.880 1.00 21.90 187 GLU B N 1
ATOM 3448 C CA . GLU B 1 187 ? -9.565 33.826 -1.545 1.00 23.91 187 GLU B CA 1
ATOM 3449 C C . GLU B 1 187 ? -10.493 34.454 -0.500 1.00 28.14 187 GLU B C 1
ATOM 3450 O O . GLU B 1 187 ? -10.883 33.801 0.463 1.00 28.15 187 GLU B O 1
ATOM 3456 N N . GLY B 1 188 ? -10.859 35.718 -0.708 1.00 27.99 188 GLY B N 1
ATOM 3457 C CA . GLY B 1 188 ? -11.778 36.376 0.201 1.00 24.71 188 GLY B CA 1
ATOM 3458 C C . GLY B 1 188 ? -13.133 35.676 0.240 1.00 27.98 188 GLY B C 1
ATOM 3459 O O . GLY B 1 188 ? -13.665 35.404 1.319 1.00 28.45 188 GLY B O 1
ATOM 3460 N N . LEU B 1 189 ? -13.701 35.398 -0.934 1.00 27.11 189 LEU B N 1
ATOM 3461 C CA . LEU B 1 189 ? -15.017 34.762 -0.997 1.00 29.78 189 LEU B CA 1
ATOM 3462 C C . LEU B 1 189 ? -14.987 33.352 -0.402 1.00 26.77 189 LEU B C 1
ATOM 3463 O O . LEU B 1 189 ? -15.918 32.943 0.283 1.00 25.14 189 LEU B O 1
ATOM 3468 N N . ALA B 1 190 ? -13.908 32.615 -0.652 1.00 24.02 190 ALA B N 1
ATOM 3469 C CA . ALA B 1 190 ? -13.785 31.259 -0.103 1.00 23.84 190 ALA B CA 1
ATOM 3470 C C . ALA B 1 190 ? -13.601 31.292 1.414 1.00 24.63 190 ALA B C 1
ATOM 3471 O O . ALA B 1 190 ? -14.202 30.499 2.140 1.00 27.52 190 ALA B O 1
ATOM 3473 N N . LEU B 1 191 ? -12.768 32.213 1.893 1.00 24.95 191 LEU B N 1
ATOM 3474 C CA . LEU B 1 191 ? -12.570 32.365 3.332 1.00 24.14 191 LEU B CA 1
ATOM 3475 C C . LEU B 1 191 ? -13.887 32.783 3.985 1.00 23.73 191 LEU B C 1
ATOM 3476 O O . LEU B 1 191 ? -14.255 32.282 5.031 1.00 24.26 191 LEU B O 1
ATOM 3481 N N . GLY B 1 192 ? -14.575 33.741 3.372 1.00 22.83 192 GLY B N 1
ATOM 3482 C CA . GLY B 1 192 ? -15.858 34.178 3.878 1.00 26.59 192 GLY B CA 1
ATOM 3483 C C . GLY B 1 192 ? -16.822 33.008 3.965 1.00 27.76 192 GLY B C 1
ATOM 3484 O O . GLY B 1 192 ? -17.487 32.827 4.980 1.00 25.49 192 GLY B O 1
ATOM 3485 N N . GLU B 1 193 ? -16.892 32.195 2.913 1.00 26.88 193 GLU B N 1
ATOM 3486 C CA . GLU B 1 193 ? -17.790 31.035 2.952 1.00 25.58 193 GLU B CA 1
ATOM 3487 C C . GLU B 1 193 ? -17.487 30.151 4.146 1.00 30.83 193 GLU B C 1
ATOM 3488 O O . GLU B 1 193 ? -18.396 29.736 4.858 1.00 32.63 193 GLU B O 1
ATOM 3494 N N . LYS B 1 194 ? -16.209 29.862 4.384 1.00 28.39 194 LYS B N 1
ATOM 3495 C CA . LYS B 1 194 ? -15.872 28.969 5.489 1.00 31.18 194 LYS B CA 1
ATOM 3496 C C . LYS B 1 194 ? -16.052 29.626 6.846 1.00 31.99 194 LYS B C 1
ATOM 3497 O O . LYS B 1 194 ? -16.248 28.939 7.848 1.00 33.67 194 LYS B O 1
ATOM 3503 N N . ALA B 1 195 ? -15.965 30.949 6.894 1.00 31.85 195 ALA B N 1
ATOM 3504 C CA . ALA B 1 195 ? -16.210 31.652 8.152 1.00 37.43 195 ALA B CA 1
ATOM 3505 C C . ALA B 1 195 ? -17.715 31.736 8.474 1.00 37.41 195 ALA B C 1
ATOM 3506 O O . ALA B 1 195 ? -18.103 32.102 9.582 1.00 37.35 195 ALA B O 1
ATOM 3508 N N . GLY B 1 196 ? -18.557 31.404 7.501 1.00 36.76 196 GLY B N 1
ATOM 3509 C CA . GLY B 1 196 ? -19.991 31.390 7.725 1.00 36.56 196 GLY B CA 1
ATOM 3510 C C . GLY B 1 196 ? -20.686 32.658 7.261 1.00 37.63 196 GLY B C 1
ATOM 3511 O O . GLY B 1 196 ? -21.797 32.958 7.681 1.00 40.94 196 GLY B O 1
ATOM 3512 N N . LEU B 1 197 ? -20.033 33.410 6.389 1.00 31.97 197 LEU B N 1
ATOM 3513 C CA . LEU B 1 197 ? -20.650 34.594 5.810 1.00 34.95 197 LEU B CA 1
ATOM 3514 C C . LEU B 1 197 ? -21.417 34.256 4.529 1.00 33.34 197 LEU B C 1
ATOM 3515 O O . LEU B 1 197 ? -20.986 33.413 3.750 1.00 34.82 197 LEU B O 1
ATOM 3520 N N . ALA B 1 198 ? -22.536 34.937 4.297 1.00 34.87 198 ALA B N 1
ATOM 3521 C CA . ALA B 1 198 ? -23.248 34.815 3.025 1.00 40.96 198 ALA B CA 1
ATOM 3522 C C . ALA B 1 198 ? -22.503 35.591 1.947 1.00 40.20 198 ALA B C 1
ATOM 3523 O O . ALA B 1 198 ? -22.016 36.698 2.184 1.00 35.34 198 ALA B O 1
ATOM 3525 N N . THR B 1 199 ? -22.415 35.012 0.759 1.00 40.21 199 THR B N 1
ATOM 3526 C CA . THR B 1 199 ? -21.707 35.662 -0.334 1.00 35.89 199 THR B CA 1
ATOM 3527 C C . THR B 1 199 ? -22.305 37.024 -0.671 1.00 32.74 199 THR B C 1
ATOM 3528 O O . THR B 1 199 ? -21.573 38.008 -0.833 1.00 34.37 199 THR B O 1
ATOM 3532 N N . ASP B 1 200 ? -23.629 37.084 -0.777 1.00 30.77 200 ASP B N 1
ATOM 3533 C CA . ASP B 1 200 ? -24.302 38.338 -1.106 1.00 35.24 200 ASP B CA 1
ATOM 3534 C C . ASP B 1 200 ? -23.995 39.458 -0.098 1.00 31.39 200 ASP B C 1
ATOM 3535 O O . ASP B 1 200 ? -23.885 40.628 -0.475 1.00 34.69 200 ASP B O 1
ATOM 3540 N N . ALA B 1 201 ? -23.862 39.093 1.177 1.00 30.67 201 ALA B N 1
ATOM 3541 C CA . ALA B 1 201 ? -23.487 40.041 2.228 1.00 32.19 201 ALA B CA 1
ATOM 3542 C C . ALA B 1 201 ? -22.081 40.613 1.981 1.00 30.36 201 ALA B C 1
ATOM 3543 O O . ALA B 1 201 ? -21.857 41.826 2.057 1.00 29.97 201 ALA B O 1
ATOM 3545 N N . ILE B 1 202 ? -21.140 39.737 1.656 1.00 32.47 202 ILE B N 1
ATOM 3546 C CA . ILE B 1 202 ? -19.786 40.157 1.318 1.00 27.10 202 ILE B CA 1
ATOM 3547 C C . ILE B 1 202 ? -19.771 41.052 0.078 1.00 29.85 202 ILE B C 1
ATOM 3548 O O . ILE B 1 202 ? -19.145 42.122 0.069 1.00 29.51 202 ILE B O 1
ATOM 3553 N N . LEU B 1 203 ? -20.451 40.602 -0.973 1.00 25.46 203 LEU B N 1
ATOM 3554 C CA . LEU B 1 203 ? -20.578 41.370 -2.212 1.00 28.31 203 LEU B CA 1
ATOM 3555 C C . LEU B 1 203 ? -21.176 42.759 -1.952 1.00 32.74 203 LEU B C 1
ATOM 3556 O O . LEU B 1 203 ? -20.751 43.763 -2.550 1.00 30.28 203 LEU B O 1
ATOM 3561 N N . ASP B 1 204 ? -22.158 42.809 -1.054 1.00 34.05 204 ASP B N 1
ATOM 3562 C CA . ASP B 1 204 ? -22.834 44.057 -0.703 1.00 35.33 204 ASP B CA 1
ATOM 3563 C C . ASP B 1 204 ? -21.885 45.039 -0.033 1.00 31.05 204 ASP B C 1
ATOM 3564 O O . ASP B 1 204 ? -21.905 46.229 -0.322 1.00 29.38 204 ASP B O 1
ATOM 3569 N N . VAL B 1 205 ? -21.057 44.537 0.873 1.00 26.94 205 VAL B N 1
ATOM 3570 C CA . VAL B 1 205 ? -20.109 45.390 1.566 1.00 27.64 205 VAL B CA 1
ATOM 3571 C C . VAL B 1 205 ? -19.019 45.901 0.612 1.00 29.85 205 VAL B C 1
ATOM 3572 O O . VAL B 1 205 ? -18.697 47.090 0.588 1.00 30.94 205 VAL B O 1
ATOM 3576 N N . ILE B 1 206 ? -18.466 45.004 -0.189 1.00 29.79 206 ILE B N 1
ATOM 3577 C CA . ILE B 1 206 ? -17.465 45.401 -1.165 1.00 28.63 206 ILE B CA 1
ATOM 3578 C C . ILE B 1 206 ? -18.046 46.446 -2.127 1.00 38.68 206 ILE B C 1
ATOM 3579 O O . ILE B 1 206 ? -17.419 47.475 -2.400 1.00 33.85 206 ILE B O 1
ATOM 3584 N N . GLY B 1 207 ? -19.256 46.189 -2.614 1.00 31.35 207 GLY B N 1
ATOM 3585 C CA . GLY B 1 207 ? -19.897 47.070 -3.579 1.00 30.31 207 GLY B CA 1
ATOM 3586 C C . GLY B 1 207 ? -20.124 48.481 -3.055 1.00 35.98 207 GLY B C 1
ATOM 3587 O O . GLY B 1 207 ? -20.250 49.437 -3.820 1.00 35.08 207 GLY B O 1
ATOM 3588 N N . ALA B 1 208 ? -20.162 48.611 -1.736 1.00 38.49 208 ALA B N 1
ATOM 3589 C CA . ALA B 1 208 ? -20.445 49.895 -1.113 1.00 37.43 208 ALA B CA 1
ATOM 3590 C C . ALA B 1 208 ? -19.174 50.690 -0.809 1.00 34.99 208 ALA B C 1
ATOM 3591 O O . ALA B 1 208 ? -19.249 51.882 -0.517 1.00 31.75 208 ALA B O 1
ATOM 3593 N N . GLY B 1 209 ? -18.018 50.023 -0.895 1.00 31.06 209 GLY B N 1
ATOM 3594 C CA . GLY B 1 209 ? -16.747 50.576 -0.437 1.00 28.66 209 GLY B CA 1
ATOM 3595 C C . GLY B 1 209 ? -15.798 51.056 -1.528 1.00 32.94 209 GLY B C 1
ATOM 3596 O O . GLY B 1 209 ? -16.203 51.230 -2.679 1.00 32.87 209 GLY B O 1
ATOM 3597 N N . ALA B 1 210 ? -14.527 51.251 -1.173 1.00 22.79 210 ALA B N 1
ATOM 3598 C CA . ALA B 1 210 ? -13.572 51.897 -2.087 1.00 33.72 210 ALA B CA 1
ATOM 3599 C C . ALA B 1 210 ? -12.978 50.936 -3.113 1.00 29.48 210 ALA B C 1
ATOM 3600 O O . ALA B 1 210 ? -12.347 51.353 -4.088 1.00 33.93 210 ALA B O 1
ATOM 3602 N N . MET B 1 211 ? -13.194 49.647 -2.885 1.00 26.61 211 MET B N 1
ATOM 3603 C CA . MET B 1 211 ? -12.697 48.617 -3.777 1.00 34.55 211 MET B CA 1
ATOM 3604 C C . MET B 1 211 ? -13.678 48.271 -4.884 1.00 31.95 211 MET B C 1
ATOM 3605 O O . MET B 1 211 ? -13.320 47.551 -5.805 1.00 28.31 211 MET B O 1
ATOM 3610 N N . ALA B 1 212 ? -14.915 48.748 -4.768 1.00 26.85 212 ALA B N 1
ATOM 3611 C CA . ALA B 1 212 ? -15.964 48.396 -5.724 1.00 32.75 212 ALA B CA 1
ATOM 3612 C C . ALA B 1 212 ? -15.497 48.510 -7.180 1.00 31.56 212 ALA B C 1
ATOM 3613 O O . ALA B 1 212 ? -14.977 49.539 -7.592 1.00 30.56 212 ALA B O 1
ATOM 3615 N N . ASN B 1 213 ? -15.683 47.456 -7.960 1.00 27.71 213 ASN B N 1
ATOM 3616 C CA . ASN B 1 213 ? -15.410 47.549 -9.388 1.00 27.59 213 ASN B CA 1
ATOM 3617 C C . ASN B 1 213 ? -16.323 46.630 -10.194 1.00 28.01 213 ASN B C 1
ATOM 3618 O O . ASN B 1 213 ? -16.870 45.670 -9.653 1.00 28.69 213 ASN B O 1
ATOM 3623 N N . PRO B 1 214 ? -16.501 46.933 -11.490 1.00 33.57 214 PRO B N 1
ATOM 3624 C CA . PRO B 1 214 ? -17.336 46.093 -12.362 1.00 31.33 214 PRO B CA 1
ATOM 3625 C C . PRO B 1 214 ? -16.905 44.613 -12.358 1.00 36.10 214 PRO B C 1
ATOM 3626 O O . PRO B 1 214 ? -17.757 43.724 -12.413 1.00 35.41 214 PRO B O 1
ATOM 3630 N N . MET B 1 215 ? -15.609 44.333 -12.287 1.00 30.05 215 MET B N 1
ATOM 3631 C CA . MET B 1 215 ? -15.185 42.935 -12.333 1.00 26.64 215 MET B CA 1
ATOM 3632 C C . MET B 1 215 ? -15.645 42.159 -11.108 1.00 30.17 215 MET B C 1
ATOM 3633 O O . MET B 1 215 ? -16.153 41.037 -11.228 1.00 30.46 215 MET B O 1
ATOM 3638 N N . PHE B 1 216 ? -15.463 42.745 -9.929 1.00 31.92 216 PHE B N 1
ATOM 3639 C CA . PHE B 1 216 ? -15.972 42.118 -8.712 1.00 30.83 216 PHE B CA 1
ATOM 3640 C C . PHE B 1 216 ? -17.491 41.944 -8.759 1.00 33.11 216 PHE B C 1
ATOM 3641 O O . PHE B 1 216 ? -18.024 40.930 -8.303 1.00 31.92 216 PHE B O 1
ATOM 3649 N N . ALA B 1 217 ? -18.196 42.941 -9.279 1.00 31.24 217 ALA B N 1
ATOM 3650 C CA . ALA B 1 217 ? -19.654 42.859 -9.333 1.00 38.59 217 ALA B CA 1
ATOM 3651 C C . ALA B 1 217 ? -20.102 41.689 -10.212 1.00 38.95 217 ALA B C 1
ATOM 3652 O O . ALA B 1 217 ? -20.881 40.824 -9.789 1.00 42.83 217 ALA B O 1
ATOM 3654 N N . LEU B 1 218 ? -19.597 41.671 -11.437 1.00 33.77 218 LEU B N 1
ATOM 3655 C CA . LEU B 1 218 ? -19.910 40.624 -12.393 1.00 35.17 218 LEU B CA 1
ATOM 3656 C C . LEU B 1 218 ? -19.507 39.249 -11.858 1.00 31.87 218 LEU B C 1
ATOM 3657 O O . LEU B 1 218 ? -20.343 38.355 -11.723 1.00 34.47 218 LEU B O 1
ATOM 3662 N N . LYS B 1 219 ? -18.223 39.082 -11.541 1.00 26.43 219 LYS B N 1
ATOM 3663 C CA . LYS B 1 219 ? -17.719 37.763 -11.212 1.00 26.14 219 LYS B CA 1
ATOM 3664 C C . LYS B 1 219 ? -18.252 37.277 -9.859 1.00 32.62 219 LYS B C 1
ATOM 3665 O O . LYS B 1 219 ? -18.427 36.078 -9.646 1.00 34.27 219 LYS B O 1
ATOM 3671 N N . GLY B 1 220 ? -18.513 38.212 -8.954 1.00 29.53 220 GLY B N 1
ATOM 3672 C CA . GLY B 1 220 ? -19.085 37.881 -7.663 1.00 31.81 220 GLY B CA 1
ATOM 3673 C C . GLY B 1 220 ? -20.385 37.101 -7.781 1.00 30.92 220 GLY B C 1
ATOM 3674 O O . GLY B 1 220 ? -20.538 36.043 -7.183 1.00 27.53 220 GLY B O 1
ATOM 3675 N N . GLY B 1 221 ? -21.330 37.623 -8.552 1.00 35.69 221 GLY B N 1
ATOM 3676 C CA . GLY B 1 221 ? -22.600 36.947 -8.751 1.00 34.70 221 GLY B CA 1
ATOM 3677 C C . GLY B 1 221 ? -22.439 35.619 -9.479 1.00 33.56 221 GLY B C 1
ATOM 3678 O O . GLY B 1 221 ? -23.068 34.618 -9.130 1.00 36.63 221 GLY B O 1
ATOM 3679 N N . LEU B 1 222 ? -21.591 35.592 -10.479 1.00 29.97 222 LEU B N 1
ATOM 3680 C CA . LEU B 1 222 ? -21.323 34.390 -11.209 1.00 30.55 222 LEU B CA 1
ATOM 3681 C C . LEU B 1 222 ? -20.753 33.297 -10.329 1.00 33.95 222 LEU B C 1
ATOM 3682 O O . LEU B 1 222 ? -21.138 32.163 -10.462 1.00 30.64 222 LEU B O 1
ATOM 3687 N N . ILE B 1 223 ? -19.856 33.662 -9.432 1.00 24.44 223 ILE B N 1
ATOM 3688 C CA . ILE B 1 223 ? -19.334 32.741 -8.451 1.00 27.94 223 ILE B CA 1
ATOM 3689 C C . ILE B 1 223 ? -20.413 32.242 -7.491 1.00 31.54 223 ILE B C 1
ATOM 3690 O O . ILE B 1 223 ? -20.507 31.087 -7.235 1.00 33.66 223 ILE B O 1
ATOM 3695 N N . ARG B 1 224 ? -21.235 33.135 -6.998 1.00 37.17 224 ARG B N 1
ATOM 3696 C CA . ARG B 1 224 ? -22.323 32.771 -6.138 1.00 38.19 224 ARG B CA 1
ATOM 3697 C C . ARG B 1 224 ? -23.207 31.732 -6.793 1.00 40.41 224 ARG B C 1
ATOM 3698 O O . ARG B 1 224 ? -23.586 30.788 -6.184 1.00 45.18 224 ARG B O 1
ATOM 3706 N N . ASP B 1 225 ? -23.529 31.931 -8.047 1.00 37.89 225 ASP B N 1
ATOM 3707 C CA . ASP B 1 225 ? -24.392 31.010 -8.774 1.00 40.27 225 ASP B CA 1
ATOM 3708 C C . ASP B 1 225 ? -23.608 29.822 -9.314 1.00 40.62 225 ASP B C 1
ATOM 3709 O O . ASP B 1 225 ? -24.148 28.994 -10.045 1.00 40.34 225 ASP B O 1
ATOM 3714 N N . ARG B 1 226 ? -22.333 29.741 -8.948 1.00 39.92 226 ARG B N 1
ATOM 3715 C CA . ARG B 1 226 ? -21.447 28.695 -9.462 1.00 38.65 226 ARG B CA 1
ATOM 3716 C C . ARG B 1 226 ? -21.574 28.525 -10.985 1.00 36.96 226 ARG B C 1
ATOM 3717 O O . ARG B 1 226 ? -21.648 27.401 -11.489 1.00 36.71 226 ARG B O 1
ATOM 3725 N N . ASN B 1 227 ? -21.608 29.641 -11.711 1.00 32.92 227 ASN B N 1
ATOM 3726 C CA . ASN B 1 227 ? -21.574 29.603 -13.173 1.00 30.68 227 ASN B CA 1
ATOM 3727 C C . ASN B 1 227 ? -20.210 30.054 -13.714 1.00 31.77 227 ASN B C 1
ATOM 3728 O O . ASN B 1 227 ? -19.858 31.230 -13.609 1.00 27.06 227 ASN B O 1
ATOM 3733 N N . PHE B 1 228 ? -19.452 29.123 -14.296 1.00 33.32 228 PHE B N 1
ATOM 3734 C CA . PHE B 1 228 ? -18.097 29.424 -14.763 1.00 36.00 228 PHE B CA 1
ATOM 3735 C C . PHE B 1 228 ? -17.915 29.294 -16.272 1.00 32.94 228 PHE B C 1
ATOM 3736 O O . PHE B 1 228 ? -16.834 28.952 -16.748 1.00 36.42 228 PHE B O 1
ATOM 3744 N N . ALA B 1 229 ? -18.972 29.586 -17.019 1.00 35.94 229 ALA B N 1
ATOM 3745 C CA . ALA B 1 229 ? -18.894 29.642 -18.475 1.00 32.41 229 ALA B CA 1
ATOM 3746 C C . ALA B 1 229 ? -17.797 30.620 -18.901 1.00 32.36 229 ALA B C 1
ATOM 3747 O O . ALA B 1 229 ? -17.728 31.737 -18.390 1.00 36.41 229 ALA B O 1
ATOM 3749 N N . PRO B 1 230 ? -16.934 30.208 -19.846 1.00 36.98 230 PRO B N 1
ATOM 3750 C CA . PRO B 1 230 ? -15.738 31.005 -20.149 1.00 33.44 230 PRO B CA 1
ATOM 3751 C C . PRO B 1 230 ? -16.044 32.359 -20.794 1.00 34.10 230 PRO B C 1
ATOM 3752 O O . PRO B 1 230 ? -16.670 32.403 -21.846 1.00 37.13 230 PRO B O 1
ATOM 3756 N N . ALA B 1 231 ? -15.614 33.447 -20.159 1.00 33.72 231 ALA B N 1
ATOM 3757 C CA . ALA B 1 231 ? -15.551 34.742 -20.829 1.00 34.91 231 ALA B CA 1
ATOM 3758 C C . ALA B 1 231 ? -14.081 34.998 -21.158 1.00 35.32 231 ALA B C 1
ATOM 3759 O O . ALA B 1 231 ? -13.727 35.306 -22.296 1.00 32.39 231 ALA B O 1
ATOM 3761 N N . PHE B 1 232 ? -13.227 34.854 -20.148 1.00 30.22 232 PHE B N 1
ATOM 3762 C CA . PHE B 1 232 ? -11.788 34.871 -20.350 1.00 34.85 232 PHE B CA 1
ATOM 3763 C C . PHE B 1 232 ? -11.269 33.511 -19.876 1.00 30.22 232 PHE B C 1
ATOM 3764 O O . PHE B 1 232 ? -11.243 33.223 -18.682 1.00 26.38 232 PHE B O 1
ATOM 3772 N N . PRO B 1 233 ? -10.923 32.644 -20.831 1.00 27.28 233 PRO B N 1
ATOM 3773 C CA . PRO B 1 233 ? -10.523 31.268 -20.520 1.00 28.29 233 PRO B CA 1
ATOM 3774 C C . PRO B 1 233 ? -9.379 31.243 -19.508 1.00 27.01 233 PRO B C 1
ATOM 3775 O O . PRO B 1 233 ? -8.383 31.959 -19.651 1.00 31.21 233 PRO B O 1
ATOM 3779 N N . LEU B 1 234 ? -9.543 30.436 -18.470 1.00 26.92 234 LEU B N 1
ATOM 3780 C CA . LEU B 1 234 ? -8.567 30.371 -17.389 1.00 24.30 234 LEU B CA 1
ATOM 3781 C C . LEU B 1 234 ? -7.160 30.062 -17.908 1.00 30.41 234 LEU B C 1
ATOM 3782 O O . LEU B 1 234 ? -6.179 30.629 -17.426 1.00 28.61 234 LEU B O 1
ATOM 3787 N N . LYS B 1 235 ? -7.053 29.180 -18.898 1.00 27.13 235 LYS B N 1
ATOM 3788 C CA . LYS B 1 235 ? -5.730 28.829 -19.429 1.00 27.09 235 LYS B CA 1
ATOM 3789 C C . LYS B 1 235 ? -5.008 30.046 -20.048 1.00 33.24 235 LYS B C 1
ATOM 3790 O O . LYS B 1 235 ? -3.776 30.087 -20.127 1.00 29.21 235 LYS B O 1
ATOM 3796 N N . HIS B 1 236 ? -5.778 31.047 -20.468 1.00 30.00 236 HIS B N 1
ATOM 3797 C CA . HIS B 1 236 ? -5.195 32.235 -21.077 1.00 29.34 236 HIS B CA 1
ATOM 3798 C C . HIS B 1 236 ? -4.732 33.203 -20.004 1.00 35.06 236 HIS B C 1
ATOM 3799 O O . HIS B 1 236 ? -3.684 33.841 -20.148 1.00 33.75 236 HIS B O 1
ATOM 3806 N N . MET B 1 237 ? -5.507 33.302 -18.924 1.00 29.48 237 MET B N 1
ATOM 3807 C CA . MET B 1 237 ? -5.083 34.101 -17.782 1.00 30.94 237 MET B CA 1
ATOM 3808 C C . MET B 1 237 ? -3.733 33.588 -17.264 1.00 25.80 237 MET B C 1
ATOM 3809 O O . MET B 1 237 ? -2.833 34.371 -16.983 1.00 29.76 237 MET B O 1
ATOM 3814 N N . GLN B 1 238 ? -3.610 32.270 -17.135 1.00 22.84 238 GLN B N 1
ATOM 3815 C CA . GLN B 1 238 ? -2.364 31.656 -16.658 1.00 23.78 238 GLN B CA 1
ATOM 3816 C C . GLN B 1 238 ? -1.206 31.941 -17.621 1.00 22.37 238 GLN B C 1
ATOM 3817 O O . GLN B 1 238 ? -0.096 32.266 -17.193 1.00 23.81 238 GLN B O 1
ATOM 3823 N N . LYS B 1 239 ? -1.471 31.831 -18.923 1.00 19.60 239 LYS B N 1
ATOM 3824 C CA . LYS B 1 239 ? -0.465 32.193 -19.929 1.00 23.03 239 LYS B CA 1
ATOM 3825 C C . LYS B 1 239 ? 0.029 33.639 -19.725 1.00 20.78 239 LYS B C 1
ATOM 3826 O O . LYS B 1 239 ? 1.232 33.915 -19.765 1.00 29.20 239 LYS B O 1
ATOM 3832 N N . ASP B 1 240 ? -0.914 34.548 -19.501 1.00 27.39 240 ASP B N 1
ATOM 3833 C CA . ASP B 1 240 ? -0.612 35.961 -19.288 1.00 31.00 240 ASP B CA 1
ATOM 3834 C C . ASP B 1 240 ? 0.249 36.202 -18.057 1.00 28.22 240 ASP B C 1
ATOM 3835 O O . ASP B 1 240 ? 1.103 37.077 -18.062 1.00 34.06 240 ASP B O 1
ATOM 3840 N N . LEU B 1 241 ? -0.012 35.464 -16.984 1.00 27.92 241 LEU B N 1
ATOM 3841 C CA . LEU B 1 241 ? 0.767 35.620 -15.760 1.00 25.95 241 LEU B CA 1
ATOM 3842 C C . LEU B 1 241 ? 2.137 35.004 -15.979 1.00 26.77 241 LEU B C 1
ATOM 3843 O O . LEU B 1 241 ? 3.151 35.513 -15.493 1.00 25.44 241 LEU B O 1
ATOM 3848 N N . ARG B 1 242 ? 2.166 33.908 -16.727 1.00 28.93 242 ARG B N 1
ATOM 3849 C CA . ARG B 1 242 ? 3.435 33.342 -17.167 1.00 29.20 242 ARG B CA 1
ATOM 3850 C C . ARG B 1 242 ? 4.281 34.437 -17.850 1.00 29.23 242 ARG B C 1
ATOM 3851 O O . ARG B 1 242 ? 5.449 34.668 -17.503 1.00 25.06 242 ARG B O 1
ATOM 3859 N N . LEU B 1 243 ? 3.676 35.137 -18.803 1.00 29.37 243 LEU B N 1
ATOM 3860 C CA . LEU B 1 243 ? 4.401 36.156 -19.550 1.00 27.59 243 LEU B CA 1
ATOM 3861 C C . LEU B 1 243 ? 4.782 37.337 -18.649 1.00 28.45 243 LEU B C 1
ATOM 3862 O O . LEU B 1 243 ? 5.897 37.847 -18.721 1.00 30.57 243 LEU B O 1
ATOM 3867 N N . ALA B 1 244 ? 3.872 37.751 -17.777 1.00 23.00 244 ALA B N 1
ATOM 3868 C CA . ALA B 1 244 ? 4.185 38.833 -16.850 1.00 24.86 244 ALA B CA 1
ATOM 3869 C C . ALA B 1 244 ? 5.393 38.506 -15.963 1.00 31.31 244 ALA B C 1
ATOM 3870 O O . ALA B 1 244 ? 6.248 39.370 -15.714 1.00 29.76 244 ALA B O 1
ATOM 3872 N N . VAL B 1 245 ? 5.468 37.264 -15.495 1.00 36.39 245 VAL B N 1
ATOM 3873 C CA . VAL B 1 245 ? 6.607 36.821 -14.682 1.00 31.99 245 VAL B CA 1
ATOM 3874 C C . VAL B 1 245 ? 7.914 36.850 -15.478 1.00 26.26 245 VAL B C 1
ATOM 3875 O O . VAL B 1 245 ? 8.964 37.227 -14.950 1.00 24.83 245 VAL B O 1
ATOM 3879 N N . ALA B 1 246 ? 7.855 36.461 -16.751 1.00 31.75 246 ALA B N 1
ATOM 3880 C CA . ALA B 1 246 ? 9.044 36.516 -17.608 1.00 30.41 246 ALA B CA 1
ATOM 3881 C C . ALA B 1 246 ? 9.453 37.966 -17.882 1.00 29.72 246 ALA B C 1
ATOM 3882 O O . ALA B 1 246 ? 10.641 38.266 -17.976 1.00 34.21 246 ALA B O 1
ATOM 3884 N N . LEU B 1 247 ? 8.472 38.861 -18.012 1.00 23.59 247 LEU B N 1
ATOM 3885 C CA . LEU B 1 247 ? 8.776 40.288 -18.154 1.00 29.11 247 LEU B CA 1
ATOM 3886 C C . LEU B 1 247 ? 9.473 40.798 -16.889 1.00 30.66 247 LEU B C 1
ATOM 3887 O O . LEU B 1 247 ? 10.517 41.440 -16.963 1.00 30.50 247 LEU B O 1
ATOM 3892 N N . GLY B 1 248 ? 8.916 40.474 -15.725 1.00 28.54 248 GLY B N 1
ATOM 3893 C CA . GLY B 1 248 ? 9.558 40.799 -14.463 1.00 21.52 248 GLY B CA 1
ATOM 3894 C C . GLY B 1 248 ? 10.983 40.278 -14.369 1.00 29.24 248 GLY B C 1
ATOM 3895 O O . GLY B 1 248 ? 11.891 40.975 -13.916 1.00 26.41 248 GLY B O 1
ATOM 3896 N N . ASP B 1 249 ? 11.178 39.036 -14.795 1.00 33.34 249 ASP B N 1
ATOM 3897 C CA . ASP B 1 249 ? 12.501 38.430 -14.811 1.00 28.06 249 ASP B CA 1
ATOM 3898 C C . ASP B 1 249 ? 13.457 39.289 -15.640 1.00 32.34 249 ASP B C 1
ATOM 3899 O O . ASP B 1 249 ? 14.558 39.636 -15.205 1.00 33.60 249 ASP B O 1
ATOM 3904 N N . ARG B 1 250 ? 13.017 39.643 -16.837 1.00 31.95 250 ARG B N 1
ATOM 3905 C CA . ARG B 1 250 ? 13.852 40.400 -17.764 1.00 33.70 250 ARG B CA 1
ATOM 3906 C C . ARG B 1 250 ? 14.203 41.819 -17.294 1.00 32.23 250 ARG B C 1
ATOM 3907 O O . ARG B 1 250 ? 15.346 42.237 -17.443 1.00 29.02 250 ARG B O 1
ATOM 3915 N N . VAL B 1 251 ? 13.235 42.550 -16.729 1.00 29.39 251 VAL B N 1
ATOM 3916 C CA . VAL B 1 251 ? 13.480 43.930 -16.287 1.00 37.22 251 VAL B CA 1
ATOM 3917 C C . VAL B 1 251 ? 13.938 44.049 -14.825 1.00 38.01 251 VAL B C 1
ATOM 3918 O O . VAL B 1 251 ? 14.189 45.152 -14.342 1.00 38.27 251 VAL B O 1
ATOM 3922 N N . GLY B 1 252 ? 14.039 42.924 -14.124 1.00 32.64 252 GLY B 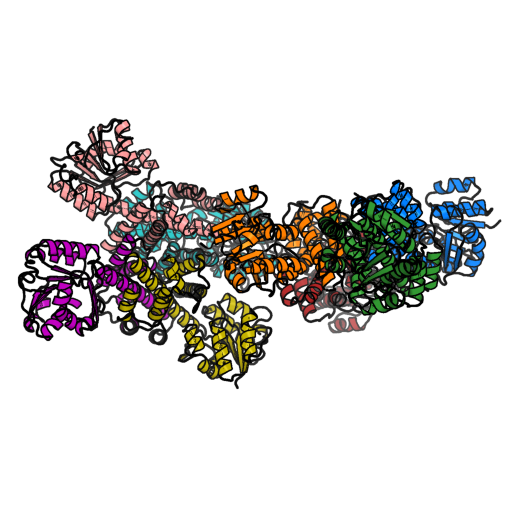N 1
ATOM 3923 C CA . GLY B 1 252 ? 14.598 42.914 -12.778 1.00 29.51 252 GLY B CA 1
ATOM 3924 C C . GLY B 1 252 ? 13.608 43.377 -11.722 1.00 32.76 252 GLY B C 1
ATOM 3925 O O . GLY B 1 252 ? 13.966 44.071 -10.768 1.00 32.87 252 GLY B O 1
ATOM 3926 N N . GLN B 1 253 ? 12.350 42.991 -11.901 1.00 31.82 253 GLN B N 1
ATOM 3927 C CA . GLN B 1 253 ? 11.317 43.289 -10.928 1.00 28.75 253 GLN B CA 1
ATOM 3928 C C . GLN B 1 253 ? 10.821 42.007 -10.267 1.00 28.57 253 GLN B C 1
ATOM 3929 O O . GLN B 1 253 ? 10.162 41.194 -10.915 1.00 26.65 253 GLN B O 1
ATOM 3935 N N . PRO B 1 254 ? 11.143 41.813 -8.977 1.00 33.50 254 PRO B N 1
ATOM 3936 C CA . PRO B 1 254 ? 10.576 40.655 -8.275 1.00 29.68 254 PRO B CA 1
ATOM 3937 C C . PRO B 1 254 ? 9.073 40.833 -8.171 1.00 30.29 254 PRO B C 1
ATOM 3938 O O . PRO B 1 254 ? 8.602 41.958 -7.944 1.00 25.02 254 PRO B O 1
ATOM 3942 N N . LEU B 1 255 ? 8.325 39.744 -8.331 1.00 25.72 255 LEU B N 1
ATOM 3943 C CA . LEU B 1 255 ? 6.871 39.809 -8.282 1.00 23.09 255 LEU B CA 1
ATOM 3944 C C . LEU B 1 255 ? 6.350 38.701 -7.398 1.00 26.44 255 LEU B C 1
ATOM 3945 O O . LEU B 1 255 ? 5.784 37.724 -7.880 1.00 27.32 255 LEU B O 1
ATOM 3950 N N . VAL B 1 256 ? 6.542 38.853 -6.097 1.00 23.02 256 VAL B N 1
ATOM 3951 C CA . VAL B 1 256 ? 6.154 37.797 -5.183 1.00 28.17 256 VAL B CA 1
ATOM 3952 C C . VAL B 1 256 ? 4.662 37.424 -5.293 1.00 28.06 256 VAL B C 1
ATOM 3953 O O . VAL B 1 256 ? 4.346 36.248 -5.446 1.00 26.83 256 VAL B O 1
ATOM 3957 N N . ALA B 1 257 ? 3.755 38.407 -5.274 1.00 25.62 257 ALA B N 1
ATOM 3958 C CA . ALA B 1 257 ? 2.318 38.102 -5.286 1.00 27.41 257 ALA B CA 1
ATOM 3959 C C . ALA B 1 257 ? 1.820 37.622 -6.651 1.00 29.88 257 ALA B C 1
ATOM 3960 O O . ALA B 1 257 ? 0.988 36.713 -6.753 1.00 29.64 257 ALA B O 1
ATOM 3962 N N . SER B 1 258 ? 2.323 38.230 -7.704 1.00 24.60 258 SER B N 1
ATOM 3963 C CA . SER B 1 258 ? 1.882 37.855 -9.033 1.00 29.56 258 SER B CA 1
ATOM 3964 C C . SER B 1 258 ? 2.401 36.454 -9.399 1.00 23.13 258 SER B C 1
ATOM 3965 O O . SER B 1 258 ? 1.743 35.717 -10.128 1.00 26.92 258 SER B O 1
ATOM 3968 N N . ALA B 1 259 ? 3.567 36.088 -8.878 1.00 24.02 259 ALA B N 1
ATOM 3969 C CA . ALA B 1 259 ? 4.121 34.750 -9.119 1.00 23.97 259 ALA B CA 1
ATOM 3970 C C . ALA B 1 259 ? 3.302 33.712 -8.358 1.00 26.98 259 ALA B C 1
ATOM 3971 O O . ALA B 1 259 ? 3.070 32.604 -8.845 1.00 27.79 259 ALA B O 1
ATOM 3973 N N . ALA B 1 260 ? 2.856 34.070 -7.160 1.00 24.56 260 ALA B N 1
ATOM 3974 C CA . ALA B 1 260 ? 1.952 33.188 -6.432 1.00 23.87 260 ALA B CA 1
ATOM 3975 C C . ALA B 1 260 ? 0.676 32.970 -7.258 1.00 25.55 260 ALA B C 1
ATOM 3976 O O . ALA B 1 260 ? 0.200 31.837 -7.426 1.00 26.34 260 ALA B O 1
ATOM 3978 N N . ALA B 1 261 ? 0.149 34.053 -7.811 1.00 26.10 261 ALA B N 1
ATOM 3979 C CA . ALA B 1 261 ? -1.070 33.971 -8.619 1.00 23.57 261 ALA B CA 1
ATOM 3980 C C . ALA B 1 261 ? -0.871 33.067 -9.844 1.00 22.19 261 ALA B C 1
ATOM 3981 O O . ALA B 1 261 ? -1.729 32.249 -10.160 1.00 23.28 261 ALA B O 1
ATOM 3983 N N . ASN B 1 262 ? 0.254 33.227 -10.534 1.00 21.37 262 ASN B N 1
ATOM 3984 C CA . ASN B 1 262 ? 0.613 32.313 -11.613 1.00 27.53 262 ASN B CA 1
ATOM 3985 C C . ASN B 1 262 ? 0.492 30.839 -11.187 1.00 27.06 262 ASN B C 1
ATOM 3986 O O . ASN B 1 262 ? -0.117 30.023 -11.891 1.00 28.15 262 ASN B O 1
ATOM 3991 N N . GLU B 1 263 ? 1.070 30.497 -10.037 1.00 28.12 263 GLU B N 1
ATOM 3992 C CA . GLU B 1 263 ? 1.054 29.109 -9.577 1.00 24.33 263 GLU B CA 1
ATOM 3993 C C . GLU B 1 263 ? -0.354 28.614 -9.204 1.00 28.41 263 GLU B C 1
ATOM 3994 O O . GLU B 1 263 ? -0.717 27.461 -9.473 1.00 24.24 263 GLU B O 1
ATOM 4000 N N . LEU B 1 264 ? -1.133 29.477 -8.565 1.00 22.48 264 LEU B N 1
ATOM 4001 C CA . LEU B 1 264 ? -2.506 29.133 -8.231 1.00 25.05 264 LEU B CA 1
ATOM 4002 C C . LEU B 1 264 ? -3.328 28.856 -9.493 1.00 27.62 264 LEU B C 1
ATOM 4003 O O . LEU B 1 264 ? -4.115 27.919 -9.529 1.00 20.11 264 LEU B O 1
ATOM 4008 N N . PHE B 1 265 ? -3.153 29.671 -10.529 1.00 25.67 265 PHE B N 1
ATOM 4009 C CA . PHE B 1 265 ? -3.862 29.418 -11.788 1.00 25.78 265 PHE B CA 1
ATOM 4010 C C . PHE B 1 265 ? -3.384 28.138 -12.461 1.00 24.31 265 PHE B C 1
ATOM 4011 O O . PHE B 1 265 ? -4.172 27.458 -13.112 1.00 26.98 265 PHE B O 1
ATOM 4019 N N . LYS B 1 266 ? -2.105 27.798 -12.292 1.00 23.74 266 LYS B N 1
ATOM 4020 C CA . LYS B 1 266 ? -1.605 26.524 -12.810 1.00 25.44 266 LYS B CA 1
ATOM 4021 C C . LYS B 1 266 ? -2.300 25.378 -12.095 1.00 23.96 266 LYS B C 1
ATOM 4022 O O . LYS B 1 266 ? -2.547 24.326 -12.686 1.00 29.21 266 LYS B O 1
ATOM 4028 N N . GLY B 1 267 ? -2.593 25.578 -10.810 1.00 25.54 267 GLY B N 1
ATOM 4029 C CA . GLY B 1 267 ? -3.296 24.574 -10.028 1.00 21.69 267 GLY B CA 1
ATOM 4030 C C . GLY B 1 267 ? -4.697 24.400 -10.602 1.00 28.64 267 GLY B C 1
ATOM 4031 O O . GLY B 1 267 ? -5.191 23.280 -10.762 1.00 25.85 267 GLY B O 1
ATOM 4032 N N . ALA B 1 268 ? -5.331 25.519 -10.940 1.00 27.11 268 ALA B N 1
ATOM 4033 C CA . ALA B 1 268 ? -6.660 25.460 -11.540 1.00 28.91 268 ALA B CA 1
ATOM 4034 C C . ALA B 1 268 ? -6.649 24.717 -12.890 1.00 35.13 268 ALA B C 1
ATOM 4035 O O . ALA B 1 268 ? -7.547 23.920 -13.171 1.00 35.81 268 ALA B O 1
ATOM 4037 N N . ARG B 1 269 ? -5.634 24.951 -13.718 1.00 26.58 269 ARG B N 1
ATOM 4038 C CA . ARG B 1 269 ? -5.515 24.175 -14.963 1.00 33.52 269 ARG B CA 1
ATOM 4039 C C . ARG B 1 269 ? -5.394 22.682 -14.680 1.00 32.93 269 ARG B C 1
ATOM 4040 O O . ARG B 1 269 ? -6.080 21.872 -15.298 1.00 27.28 269 ARG B O 1
ATOM 4048 N N . ALA B 1 270 ? -4.504 22.327 -13.752 1.00 32.34 270 ALA B N 1
ATOM 4049 C CA . ALA B 1 270 ? -4.259 20.927 -13.420 1.00 30.64 270 ALA B CA 1
ATOM 4050 C C . ALA B 1 270 ? -5.521 20.270 -12.903 1.00 28.82 270 ALA B C 1
ATOM 4051 O O . ALA B 1 270 ? -5.695 19.057 -13.010 1.00 31.09 270 ALA B O 1
ATOM 4053 N N . ALA B 1 271 ? -6.403 21.072 -12.327 1.00 31.30 271 ALA B N 1
ATOM 4054 C CA . ALA B 1 271 ? -7.636 20.545 -11.777 1.00 32.35 271 ALA B CA 1
ATOM 4055 C C . ALA B 1 271 ? -8.687 20.334 -12.875 1.00 36.83 271 ALA B C 1
ATOM 4056 O O . ALA B 1 271 ? -9.734 19.733 -12.624 1.00 37.18 271 ALA B O 1
ATOM 4058 N N . GLY B 1 272 ? -8.405 20.829 -14.082 1.00 27.21 272 GLY B N 1
ATOM 4059 C CA . GLY B 1 272 ? -9.303 20.661 -15.214 1.00 32.16 272 GLY B CA 1
ATOM 4060 C C . GLY B 1 272 ? -10.195 21.852 -15.535 1.00 29.99 272 GLY B C 1
ATOM 4061 O O . GLY B 1 272 ? -11.162 21.720 -16.270 1.00 29.07 272 GLY B O 1
ATOM 4062 N N . PHE B 1 273 ? -9.881 23.026 -15.000 1.00 26.45 273 PHE B N 1
ATOM 4063 C CA . PHE B 1 273 ? -10.718 24.204 -15.260 1.00 24.88 273 PHE B CA 1
ATOM 4064 C C . PHE B 1 273 ? -10.140 25.127 -16.340 1.00 30.95 273 PHE B C 1
ATOM 4065 O O . PHE B 1 273 ? -10.514 26.294 -16.429 1.00 36.82 273 PHE B O 1
ATOM 4073 N N . GLY B 1 274 ? -9.253 24.593 -17.175 1.00 33.00 274 GLY B N 1
ATOM 4074 C CA . GLY B 1 274 ? -8.535 25.399 -18.147 1.00 32.11 274 GLY B CA 1
ATOM 4075 C C . GLY B 1 274 ? -9.396 26.078 -19.195 1.00 38.66 274 GLY B C 1
ATOM 4076 O O . GLY B 1 274 ? -9.088 27.196 -19.619 1.00 35.22 274 GLY B O 1
ATOM 4077 N N . ASP B 1 275 ? -10.474 25.412 -19.611 1.00 31.35 275 ASP B N 1
ATOM 4078 C CA . ASP B 1 275 ? -11.374 25.955 -20.625 1.00 31.32 275 ASP B CA 1
ATOM 4079 C C . ASP B 1 275 ? -12.575 26.674 -20.019 1.00 32.09 275 ASP B C 1
ATOM 4080 O O . ASP B 1 275 ? -13.479 27.101 -20.739 1.00 33.90 275 ASP B O 1
ATOM 4085 N N . GLU B 1 276 ? -12.586 26.801 -18.697 1.00 29.98 276 GLU B N 1
ATOM 4086 C CA . GLU B 1 276 ? -13.638 27.542 -18.008 1.00 31.08 276 GLU B CA 1
ATOM 4087 C C . GLU B 1 276 ? -13.197 28.993 -17.781 1.00 33.66 276 GLU B C 1
ATOM 4088 O O . GLU B 1 276 ? -12.057 29.340 -18.088 1.00 34.64 276 GLU B O 1
ATOM 4094 N N . ASP B 1 277 ? -14.088 29.841 -17.271 1.00 27.85 277 ASP B N 1
ATOM 4095 C CA . ASP B 1 277 ? -13.717 31.228 -17.033 1.00 29.48 277 ASP B CA 1
ATOM 4096 C C . ASP B 1 277 ? -12.578 31.287 -16.021 1.00 26.90 277 ASP B C 1
ATOM 4097 O O . ASP B 1 277 ? -12.419 30.387 -15.205 1.00 26.71 277 ASP B O 1
ATOM 4102 N N . PHE B 1 278 ? -11.787 32.352 -16.058 1.00 29.05 278 PHE B N 1
ATOM 4103 C CA . PHE B 1 278 ? -10.673 32.435 -15.125 1.00 25.17 278 PHE B CA 1
ATOM 4104 C C . PHE B 1 278 ? -11.140 32.529 -13.676 1.00 27.88 278 PHE B C 1
ATOM 4105 O O . PHE B 1 278 ? -10.390 32.182 -12.759 1.00 27.30 278 PHE B O 1
ATOM 4113 N N . SER B 1 279 ? -12.388 32.952 -13.476 1.00 27.94 279 SER B N 1
ATOM 4114 C CA . SER B 1 279 ? -12.983 32.964 -12.132 1.00 35.32 279 SER B CA 1
ATOM 4115 C C . SER B 1 279 ? -13.143 31.557 -11.544 1.00 31.09 279 SER B C 1
ATOM 4116 O O . SER B 1 279 ? -13.414 31.407 -10.352 1.00 30.44 279 SER B O 1
ATOM 4119 N N . ALA B 1 280 ? -12.952 30.534 -12.374 1.00 28.68 280 ALA B N 1
ATOM 4120 C CA . ALA B 1 280 ? -13.055 29.144 -11.923 1.00 29.05 280 ALA B CA 1
ATOM 4121 C C . ALA B 1 280 ? -11.956 28.790 -10.916 1.00 34.64 280 ALA B C 1
ATOM 4122 O O . ALA B 1 280 ? -12.000 27.747 -10.273 1.00 29.06 280 ALA B O 1
ATOM 4124 N N . ILE B 1 281 ? -10.968 29.663 -10.775 1.00 31.24 281 ILE B N 1
ATOM 4125 C CA . ILE B 1 281 ? -9.930 29.446 -9.777 1.00 24.66 281 ILE B CA 1
ATOM 4126 C C . ILE B 1 281 ? -10.557 29.363 -8.367 1.00 27.24 281 ILE B C 1
ATOM 4127 O O . ILE B 1 281 ? -10.016 28.712 -7.462 1.00 22.14 281 ILE B O 1
ATOM 4132 N N . PHE B 1 282 ? -11.715 29.992 -8.189 1.00 23.19 282 PHE B N 1
ATOM 4133 C CA . PHE B 1 282 ? -12.425 29.906 -6.913 1.00 25.20 282 PHE B CA 1
ATOM 4134 C C . PHE B 1 282 ? -12.656 28.450 -6.492 1.00 30.85 282 PHE B C 1
ATOM 4135 O O . PHE B 1 282 ? -12.606 28.123 -5.308 1.00 32.34 282 PHE B O 1
ATOM 4143 N N . LYS B 1 283 ? -12.881 27.574 -7.463 1.00 27.57 283 LYS B N 1
ATOM 4144 C CA . LYS B 1 283 ? -13.184 26.181 -7.160 1.00 32.76 283 LYS B CA 1
ATOM 4145 C C . LYS B 1 283 ? -12.008 25.403 -6.562 1.00 33.82 283 LYS B C 1
ATOM 4146 O O . LYS B 1 283 ? -12.214 24.446 -5.816 1.00 36.18 283 LYS B O 1
ATOM 4152 N N . THR B 1 284 ? -10.782 25.805 -6.873 1.00 27.11 284 THR B N 1
ATOM 4153 C CA . THR B 1 284 ? -9.631 25.179 -6.222 1.00 37.31 284 THR B CA 1
ATOM 4154 C C . THR B 1 284 ? -9.590 25.543 -4.738 1.00 47.72 284 THR B C 1
ATOM 4155 O O . THR B 1 284 ? -9.136 24.739 -3.920 1.00 51.80 284 THR B O 1
ATOM 4159 N N . TYR B 1 285 ? -10.033 26.754 -4.390 1.00 49.39 285 TYR B N 1
ATOM 4160 C CA . TYR B 1 285 ? -9.969 27.273 -3.021 1.00 48.80 285 TYR B CA 1
ATOM 4161 C C . TYR B 1 285 ? -11.032 26.613 -2.223 1.00 54.21 285 TYR B C 1
ATOM 4162 O O . TYR B 1 285 ? -10.838 26.222 -1.121 1.00 53.03 285 TYR B O 1
ATOM 4171 N N . GLU B 1 286 ? -12.190 26.523 -2.816 1.00 66.10 286 GLU B N 1
ATOM 4172 C CA . GLU B 1 286 ? -13.306 25.856 -2.213 1.00 81.08 286 GLU B CA 1
ATOM 4173 C C . GLU B 1 286 ? -13.023 24.386 -2.190 1.00 83.75 286 GLU B C 1
ATOM 4174 O O . GLU B 1 286 ? -12.217 23.915 -1.429 1.00 87.15 286 GLU B O 1
ATOM 4180 N N . ARG B 1 287 ? -13.711 23.656 -3.040 1.00 83.31 287 ARG B N 1
ATOM 4181 C CA . ARG B 1 287 ? -13.423 22.241 -3.220 1.00 79.40 287 ARG B CA 1
ATOM 4182 C C . ARG B 1 287 ? -13.228 21.504 -1.920 1.00 80.64 287 ARG B C 1
ATOM 4183 O O . ARG B 1 287 ? -14.179 21.204 -1.216 1.00 81.03 287 ARG B O 1
ATOM 4191 N N . SER C 1 1 ? 47.162 9.496 -25.540 1.00 108.71 1 SER C N 1
ATOM 4192 C CA . SER C 1 1 ? 47.111 10.790 -24.872 1.00 103.72 1 SER C CA 1
ATOM 4193 C C . SER C 1 1 ? 45.679 11.293 -24.741 1.00 96.92 1 SER C C 1
ATOM 4194 O O . SER C 1 1 ? 45.380 12.095 -23.856 1.00 99.47 1 SER C O 1
ATOM 4197 N N . GLN C 1 2 ? 44.800 10.817 -25.622 1.00 87.15 2 GLN C N 1
ATOM 4198 C CA . GLN C 1 2 ? 43.379 11.168 -25.575 1.00 79.30 2 GLN C CA 1
ATOM 4199 C C . GLN C 1 2 ? 43.152 12.671 -25.749 1.00 71.37 2 GLN C C 1
ATOM 4200 O O . GLN C 1 2 ? 43.696 13.482 -24.997 1.00 68.17 2 GLN C O 1
ATOM 4206 N N . LYS C 1 3 ? 42.344 13.044 -26.739 1.00 66.85 3 LYS C N 1
ATOM 4207 C CA . LYS C 1 3 ? 42.125 14.459 -27.032 1.00 64.61 3 LYS C CA 1
ATOM 4208 C C . LYS C 1 3 ? 40.675 14.898 -26.857 1.00 61.62 3 LYS C C 1
ATOM 4209 O O . LYS C 1 3 ? 39.761 14.300 -27.426 1.00 61.13 3 LYS C O 1
ATOM 4215 N N . PHE C 1 4 ? 40.474 15.953 -26.072 1.00 55.94 4 PHE C N 1
ATOM 4216 C CA . PHE C 1 4 ? 39.153 16.547 -25.908 1.00 53.47 4 PHE C CA 1
ATOM 4217 C C . PHE C 1 4 ? 39.176 18.033 -26.238 1.00 55.93 4 PHE C C 1
ATOM 4218 O O . PHE C 1 4 ? 40.199 18.703 -26.083 1.00 60.59 4 PHE C O 1
ATOM 4226 N N . GLY C 1 5 ? 38.039 18.543 -26.696 1.00 48.50 5 GLY C N 1
ATOM 4227 C CA . GLY C 1 5 ? 37.839 19.975 -26.787 1.00 48.38 5 GLY C CA 1
ATOM 4228 C C . GLY C 1 5 ? 37.091 20.480 -25.559 1.00 47.86 5 GLY C C 1
ATOM 4229 O O . GLY C 1 5 ? 36.373 19.721 -24.901 1.00 42.06 5 GLY C O 1
ATOM 4230 N N . PHE C 1 6 ? 37.268 21.758 -25.239 1.00 46.08 6 PHE C N 1
ATOM 4231 C CA . PHE C 1 6 ? 36.501 22.358 -24.161 1.00 45.27 6 PHE C CA 1
ATOM 4232 C C . PHE C 1 6 ? 36.081 23.795 -24.446 1.00 47.13 6 PHE C C 1
ATOM 4233 O O . PHE C 1 6 ? 36.911 24.641 -24.768 1.00 49.52 6 PHE C O 1
ATOM 4241 N N . ILE C 1 7 ? 34.782 24.053 -24.311 1.00 43.62 7 ILE C N 1
ATOM 4242 C CA . ILE C 1 7 ? 34.200 25.359 -24.593 1.00 38.29 7 ILE C CA 1
ATOM 4243 C C . ILE C 1 7 ? 33.552 25.947 -23.329 1.00 47.56 7 ILE C C 1
ATOM 4244 O O . ILE C 1 7 ? 32.724 25.297 -22.679 1.00 46.15 7 ILE C O 1
ATOM 4249 N N . GLY C 1 8 ? 33.935 27.172 -22.978 1.00 45.53 8 GLY C N 1
ATOM 4250 C CA . GLY C 1 8 ? 33.349 27.855 -21.834 1.00 44.42 8 GLY C CA 1
ATOM 4251 C C . GLY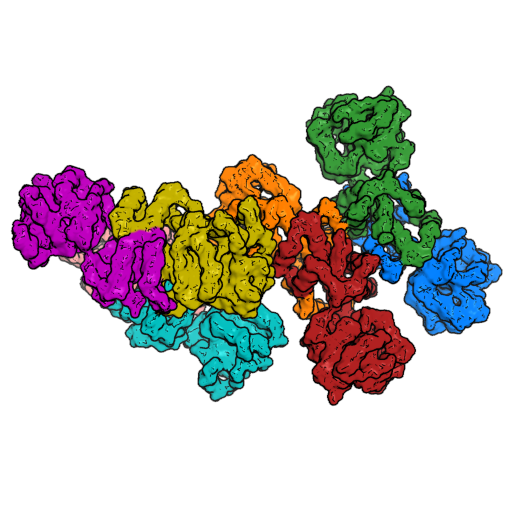 C 1 8 ? 34.163 27.642 -20.574 1.00 41.34 8 GLY C C 1
ATOM 4252 O O . GLY C 1 8 ? 34.083 26.593 -19.945 1.00 37.22 8 GLY C O 1
ATOM 4253 N N . LEU C 1 9 ? 34.957 28.641 -20.207 1.00 41.25 9 LEU C N 1
ATOM 4254 C CA . LEU C 1 9 ? 35.894 28.500 -19.100 1.00 43.07 9 LEU C CA 1
ATOM 4255 C C . LEU C 1 9 ? 35.556 29.414 -17.911 1.00 42.93 9 LEU C C 1
ATOM 4256 O O . LEU C 1 9 ? 36.364 30.259 -17.512 1.00 39.48 9 LEU C O 1
ATOM 4261 N N . GLY C 1 10 ? 34.360 29.243 -17.356 1.00 41.73 10 GLY C N 1
ATOM 4262 C CA . GLY C 1 10 ? 33.951 29.981 -16.171 1.00 37.83 10 GLY C CA 1
ATOM 4263 C C . GLY C 1 10 ? 34.379 29.219 -14.933 1.00 35.96 10 GLY C C 1
ATOM 4264 O O . GLY C 1 10 ? 35.288 28.390 -14.991 1.00 32.56 10 GLY C O 1
ATOM 4265 N N . ILE C 1 11 ? 33.718 29.482 -13.812 1.00 39.30 11 ILE C N 1
ATOM 4266 C CA . ILE C 1 11 ? 34.002 28.760 -12.578 1.00 36.93 11 ILE C CA 1
ATOM 4267 C C . ILE C 1 11 ? 34.026 27.237 -12.760 1.00 36.35 11 ILE C C 1
ATOM 4268 O O . ILE C 1 11 ? 34.977 26.577 -12.342 1.00 38.35 11 ILE C O 1
ATOM 4273 N N . MET C 1 12 ? 32.987 26.678 -13.381 1.00 32.29 12 MET C N 1
ATOM 4274 C CA . MET C 1 12 ? 32.926 25.230 -13.603 1.00 29.13 12 MET C CA 1
ATOM 4275 C C . MET C 1 12 ? 33.878 24.740 -14.715 1.00 31.97 12 MET C C 1
ATOM 4276 O O . MET C 1 12 ? 34.792 23.957 -14.464 1.00 33.19 12 MET C O 1
ATOM 4281 N N . GLY C 1 13 ? 33.660 25.198 -15.939 1.00 32.46 13 GLY C N 1
ATOM 4282 C CA . GLY C 1 13 ? 34.456 24.738 -17.067 1.00 32.62 13 GLY C CA 1
ATOM 4283 C C . GLY C 1 13 ? 35.962 24.808 -16.875 1.00 35.80 13 GLY C C 1
ATOM 4284 O O . GLY C 1 13 ? 36.688 23.887 -17.259 1.00 40.44 13 GLY C O 1
ATOM 4285 N N . SER C 1 14 ? 36.452 25.895 -16.289 1.00 34.43 14 SER C N 1
ATOM 4286 C CA . SER C 1 14 ? 37.897 26.028 -16.129 1.00 41.39 14 SER C CA 1
ATOM 4287 C C . SER C 1 14 ? 38.424 24.932 -15.203 1.00 41.12 14 SER C C 1
ATOM 4288 O O . SER C 1 14 ? 39.447 24.316 -15.493 1.00 44.21 14 SER C O 1
ATOM 4291 N N . ALA C 1 15 ? 37.696 24.667 -14.116 1.00 38.10 15 ALA C N 1
ATOM 4292 C CA . ALA C 1 15 ? 38.065 23.619 -13.164 1.00 40.76 15 ALA C CA 1
ATOM 4293 C C . ALA C 1 15 ? 38.017 22.220 -13.785 1.00 40.46 15 ALA C C 1
ATOM 4294 O O . ALA C 1 15 ? 38.915 21.400 -13.574 1.00 39.98 15 ALA C O 1
ATOM 4296 N N . MET C 1 16 ? 36.963 21.954 -14.550 1.00 32.83 16 MET C N 1
ATOM 4297 C CA . MET C 1 16 ? 36.790 20.665 -15.206 1.00 35.89 16 MET C CA 1
ATOM 4298 C C . MET C 1 16 ? 37.871 20.461 -16.282 1.00 43.14 16 MET C C 1
ATOM 4299 O O . MET C 1 16 ? 38.477 19.392 -16.382 1.00 40.47 16 MET C O 1
ATOM 4304 N N . ALA C 1 17 ? 38.114 21.496 -17.083 1.00 45.75 17 ALA C N 1
ATOM 4305 C CA . ALA C 1 17 ? 39.143 21.420 -18.117 1.00 45.01 17 ALA C CA 1
ATOM 4306 C C . ALA C 1 17 ? 40.509 21.206 -17.477 1.00 42.52 17 ALA C C 1
ATOM 4307 O O . ALA C 1 17 ? 41.318 20.438 -17.990 1.00 43.16 17 ALA C O 1
ATOM 4309 N N . LYS C 1 18 ? 40.766 21.878 -16.354 1.00 40.63 18 LYS C N 1
ATOM 4310 C CA . LYS C 1 18 ? 42.035 21.677 -15.651 1.00 43.19 18 LYS C CA 1
ATOM 4311 C C . LYS C 1 18 ? 42.225 20.203 -15.320 1.00 39.85 18 LYS C C 1
ATOM 4312 O O . LYS C 1 18 ? 43.332 19.675 -15.420 1.00 42.22 18 LYS C O 1
ATOM 4318 N N . ASN C 1 19 ? 41.141 19.536 -14.939 1.00 36.50 19 ASN C N 1
ATOM 4319 C CA . ASN C 1 19 ? 41.219 18.122 -14.586 1.00 38.26 19 ASN C CA 1
ATOM 4320 C C . ASN C 1 19 ? 41.594 17.236 -15.767 1.00 41.33 19 ASN C C 1
ATOM 4321 O O . ASN C 1 19 ? 42.343 16.275 -15.613 1.00 46.26 19 ASN C O 1
ATOM 4326 N N . LEU C 1 20 ? 41.070 17.553 -16.945 1.00 42.96 20 LEU C N 1
ATOM 4327 C CA . LEU C 1 20 ? 41.429 16.805 -18.141 1.00 45.85 20 LEU C CA 1
ATOM 4328 C C . LEU C 1 20 ? 42.911 16.987 -18.468 1.00 50.29 20 LEU C C 1
ATOM 4329 O O . LEU C 1 20 ? 43.612 16.020 -18.779 1.00 47.33 20 LEU C O 1
ATOM 4334 N N . VAL C 1 21 ? 43.388 18.227 -18.397 1.00 49.54 21 VAL C N 1
ATOM 4335 C CA . VAL C 1 21 ? 44.797 18.496 -18.665 1.00 48.93 21 VAL C CA 1
ATOM 4336 C C . VAL C 1 21 ? 45.674 17.745 -17.667 1.00 48.13 21 VAL C C 1
ATOM 4337 O O . VAL C 1 21 ? 46.639 17.096 -18.054 1.00 46.02 21 VAL C O 1
ATOM 4341 N N . LYS C 1 22 ? 45.319 17.824 -16.386 1.00 52.23 22 LYS C N 1
ATOM 4342 C CA . LYS C 1 22 ? 46.054 17.134 -15.324 1.00 56.86 22 LYS C CA 1
ATOM 4343 C C . LYS C 1 22 ? 46.066 15.611 -15.522 1.00 53.53 22 LYS C C 1
ATOM 4344 O O . LYS C 1 22 ? 47.030 14.938 -15.161 1.00 56.28 22 LYS C O 1
ATOM 4350 N N . ALA C 1 23 ? 44.998 15.079 -16.105 1.00 50.78 23 ALA C N 1
ATOM 4351 C CA . ALA C 1 23 ? 44.913 13.651 -16.406 1.00 51.60 23 ALA C CA 1
ATOM 4352 C C . ALA C 1 23 ? 45.800 13.240 -17.592 1.00 53.43 23 ALA C C 1
ATOM 4353 O O . ALA C 1 23 ? 45.989 12.049 -17.850 1.00 50.07 23 ALA C O 1
ATOM 4355 N N . GLY C 1 24 ? 46.332 14.224 -18.315 1.00 54.56 24 GLY C N 1
ATOM 4356 C CA . GLY C 1 24 ? 47.256 13.949 -19.405 1.00 57.10 24 GLY C CA 1
ATOM 4357 C C . GLY C 1 24 ? 46.690 14.179 -20.797 1.00 58.47 24 GLY C C 1
ATOM 4358 O O . GLY C 1 24 ? 47.416 14.116 -21.788 1.00 59.72 24 GLY C O 1
ATOM 4359 N N . CYS C 1 25 ? 45.391 14.449 -20.870 1.00 55.78 25 CYS C N 1
ATOM 4360 C CA . CYS C 1 25 ? 44.714 14.662 -22.144 1.00 52.71 25 CYS C CA 1
ATOM 4361 C C . CYS C 1 25 ? 45.270 15.876 -22.897 1.00 55.42 25 CYS C C 1
ATOM 4362 O O . CYS C 1 25 ? 45.719 16.845 -22.284 1.00 59.16 25 CYS C O 1
ATOM 4365 N N . SER C 1 26 ? 45.252 15.821 -24.225 1.00 50.76 26 SER C N 1
ATOM 4366 C CA . SER C 1 26 ? 45.479 17.017 -25.020 1.00 56.81 26 SER C CA 1
ATOM 4367 C C . SER C 1 26 ? 44.153 17.765 -25.088 1.00 61.61 26 SER C C 1
ATOM 4368 O O . SER C 1 26 ? 43.162 17.237 -25.595 1.00 62.27 26 SER C O 1
ATOM 4371 N N . VAL C 1 27 ? 44.129 18.990 -24.573 1.00 62.08 27 VAL C N 1
ATOM 4372 C CA . VAL C 1 27 ? 42.889 19.755 -24.515 1.00 54.78 27 VAL C CA 1
ATOM 4373 C C . VAL C 1 27 ? 42.943 21.029 -25.366 1.00 55.82 27 VAL C C 1
ATOM 4374 O O . VAL C 1 27 ? 43.866 21.831 -25.243 1.00 59.48 27 VAL C O 1
ATOM 4378 N N . THR C 1 28 ? 41.949 21.199 -26.232 1.00 52.64 28 THR C N 1
ATOM 4379 C CA . THR C 1 28 ? 41.809 22.406 -27.036 1.00 54.72 28 THR C CA 1
ATOM 4380 C C . THR C 1 28 ? 40.654 23.214 -26.461 1.00 54.02 28 THR C C 1
ATOM 4381 O O . THR C 1 28 ? 39.583 22.669 -26.214 1.00 54.34 28 THR C O 1
ATOM 4385 N N . ILE C 1 29 ? 40.862 24.507 -26.244 1.00 52.87 29 ILE C N 1
ATOM 4386 C CA . ILE C 1 29 ? 39.888 25.288 -25.484 1.00 52.48 29 ILE C CA 1
ATOM 4387 C C . ILE C 1 29 ? 39.440 26.576 -26.172 1.00 51.52 29 ILE C C 1
ATOM 4388 O O . ILE C 1 29 ? 40.050 27.031 -27.136 1.00 53.29 29 ILE C O 1
ATOM 4393 N N . TRP C 1 30 ? 38.368 27.158 -25.652 1.00 42.10 30 TRP C N 1
ATOM 4394 C CA . TRP C 1 30 ? 37.842 28.407 -26.168 1.00 46.44 30 TRP C CA 1
ATOM 4395 C C . TRP C 1 30 ? 36.948 29.072 -25.128 1.00 44.23 30 TRP C C 1
ATOM 4396 O O . TRP C 1 30 ? 36.186 28.398 -24.442 1.00 43.38 30 TRP C O 1
ATOM 4407 N N . ASN C 1 31 ? 37.048 30.394 -25.018 1.00 48.26 31 ASN C N 1
ATOM 4408 C CA . ASN C 1 31 ? 36.134 31.183 -24.193 1.00 45.87 31 ASN C CA 1
ATOM 4409 C C . ASN C 1 31 ? 35.849 32.535 -24.852 1.00 44.68 31 ASN C C 1
ATOM 4410 O O . ASN C 1 31 ? 36.746 33.150 -25.443 1.00 38.62 31 ASN C O 1
ATOM 4415 N N . ARG C 1 32 ? 34.603 32.994 -24.760 1.00 47.23 32 ARG C N 1
ATOM 4416 C CA . ARG C 1 32 ? 34.213 34.282 -25.341 1.00 50.46 32 ARG C CA 1
ATOM 4417 C C . ARG C 1 32 ? 35.193 35.390 -24.930 1.00 47.61 32 ARG C C 1
ATOM 4418 O O . ARG C 1 32 ? 35.609 36.202 -25.755 1.00 47.80 32 ARG C O 1
ATOM 4426 N N . SER C 1 33 ? 35.562 35.403 -23.650 1.00 46.60 33 SER C N 1
ATOM 4427 C CA . SER C 1 33 ? 36.581 36.315 -23.140 1.00 46.94 33 SER C CA 1
ATOM 4428 C C . SER C 1 33 ? 37.929 35.577 -23.097 1.00 48.66 33 SER C C 1
ATOM 4429 O O . SER C 1 33 ? 38.161 34.764 -22.206 1.00 47.98 33 SER C O 1
ATOM 4432 N N . PRO C 1 34 ? 38.826 35.866 -24.055 1.00 51.73 34 PRO C N 1
ATOM 4433 C CA . PRO C 1 34 ? 40.040 35.054 -24.248 1.00 51.77 34 PRO C CA 1
ATOM 4434 C C . PRO C 1 34 ? 41.004 35.076 -23.062 1.00 53.32 34 PRO C C 1
ATOM 4435 O O . PRO C 1 34 ? 41.846 34.187 -22.951 1.00 51.78 34 PRO C O 1
ATOM 4439 N N . GLU C 1 35 ? 40.882 36.079 -22.197 1.00 60.42 35 GLU C N 1
ATOM 4440 C CA . GLU C 1 35 ? 41.786 36.226 -21.059 1.00 67.21 35 GLU C CA 1
ATOM 4441 C C . GLU C 1 35 ? 41.691 35.030 -20.114 1.00 57.51 35 GLU C C 1
ATOM 4442 O O . GLU C 1 35 ? 42.684 34.617 -19.514 1.00 53.13 35 GLU C O 1
ATOM 4448 N N . LYS C 1 36 ? 40.489 34.480 -19.994 1.00 47.40 36 LYS C N 1
ATOM 4449 C CA . LYS C 1 36 ? 40.226 33.371 -19.085 1.00 45.98 36 LYS C CA 1
ATOM 4450 C C . LYS C 1 36 ? 40.888 32.085 -19.560 1.00 40.14 36 LYS C C 1
ATOM 4451 O O . LYS C 1 36 ? 40.951 31.112 -18.823 1.00 47.61 36 LYS C O 1
ATOM 4457 N N . ALA C 1 37 ? 41.356 32.076 -20.804 1.00 39.83 37 ALA C N 1
ATOM 4458 C CA . ALA C 1 37 ? 42.006 30.898 -21.375 1.00 44.51 37 ALA C CA 1
ATOM 4459 C C . ALA C 1 37 ? 43.474 30.837 -20.977 1.00 48.15 37 ALA C C 1
ATOM 4460 O O . ALA C 1 37 ? 44.117 29.793 -21.094 1.00 51.30 37 ALA C O 1
ATOM 4462 N N . GLU C 1 38 ? 43.998 31.957 -20.492 1.00 49.28 38 GLU C N 1
ATOM 4463 C CA . GLU C 1 38 ? 45.445 32.103 -20.304 1.00 53.76 38 GLU C CA 1
ATOM 4464 C C . GLU C 1 38 ? 46.065 31.092 -19.338 1.00 49.57 38 GLU C C 1
ATOM 4465 O O . GLU C 1 38 ? 47.163 30.594 -19.583 1.00 43.57 38 GLU C O 1
ATOM 4471 N N . GLU C 1 39 ? 45.360 30.777 -18.251 1.00 48.04 39 GLU C N 1
ATOM 4472 C CA . GLU C 1 39 ? 45.894 29.852 -17.249 1.00 56.78 39 GLU C CA 1
ATOM 4473 C C . GLU C 1 39 ? 46.025 28.419 -17.760 1.00 56.63 39 GLU C C 1
ATOM 4474 O O . GLU C 1 39 ? 47.071 27.792 -17.609 1.00 58.67 39 GLU C O 1
ATOM 4480 N N . LEU C 1 40 ? 44.952 27.897 -18.341 1.00 49.54 40 LEU C N 1
ATOM 4481 C CA . LEU C 1 40 ? 44.997 26.590 -18.980 1.00 49.03 40 LEU C CA 1
ATOM 4482 C C . LEU C 1 40 ? 46.023 26.573 -20.100 1.00 49.02 40 LEU C C 1
ATOM 4483 O O . LEU C 1 40 ? 46.669 25.556 -20.341 1.00 50.29 40 LEU C O 1
ATOM 4488 N N . ALA C 1 41 ? 46.153 27.701 -20.795 1.00 50.89 41 ALA C N 1
ATOM 4489 C CA . ALA C 1 41 ? 47.122 27.832 -21.879 1.00 58.13 41 ALA C CA 1
ATOM 4490 C C . ALA C 1 41 ? 48.529 27.538 -21.382 1.00 64.70 41 ALA C C 1
ATOM 4491 O O . ALA C 1 41 ? 49.287 26.799 -22.016 1.00 66.13 41 ALA C O 1
ATOM 4493 N N . ALA C 1 42 ? 48.877 28.132 -20.248 1.00 66.22 42 ALA C N 1
ATOM 4494 C CA . ALA C 1 42 ? 50.175 27.897 -19.644 1.00 69.96 42 ALA C CA 1
ATOM 4495 C C . ALA C 1 42 ? 50.294 26.428 -19.267 1.00 67.59 42 ALA C C 1
ATOM 4496 O O . ALA C 1 42 ? 51.391 25.877 -19.234 1.00 65.77 42 ALA C O 1
ATOM 4498 N N . LEU C 1 43 ? 49.155 25.793 -19.001 1.00 58.08 43 LEU C N 1
ATOM 4499 C CA . LEU C 1 43 ? 49.146 24.401 -18.548 1.00 55.66 43 LEU C CA 1
ATOM 4500 C C . LEU C 1 43 ? 49.369 23.384 -19.675 1.00 56.53 43 LEU C C 1
ATOM 4501 O O . LEU C 1 43 ? 49.560 22.193 -19.418 1.00 56.86 43 LEU C O 1
ATOM 4506 N N . GLY C 1 44 ? 49.359 23.854 -20.917 1.00 53.59 44 GLY C N 1
ATOM 4507 C CA . GLY C 1 44 ? 49.559 22.973 -22.052 1.00 61.19 44 GLY C CA 1
ATOM 4508 C C . GLY C 1 44 ? 48.375 22.929 -23.001 1.00 64.59 44 GLY C C 1
ATOM 4509 O O . GLY C 1 44 ? 48.494 22.452 -24.135 1.00 66.61 44 GLY C O 1
ATOM 4510 N N . ALA C 1 45 ? 47.229 23.424 -22.539 1.00 62.24 45 ALA C N 1
ATOM 4511 C CA . ALA C 1 45 ? 46.041 23.494 -23.378 1.00 55.90 45 ALA C CA 1
ATOM 4512 C C . ALA C 1 45 ? 46.329 24.351 -24.606 1.00 56.06 45 ALA C C 1
ATOM 4513 O O . ALA C 1 45 ? 47.007 25.376 -24.511 1.00 52.95 45 ALA C O 1
ATOM 4515 N N . GLU C 1 46 ? 45.826 23.925 -25.761 1.00 56.09 46 GLU C N 1
ATOM 4516 C CA . GLU C 1 46 ? 45.959 24.719 -26.980 1.00 65.42 46 GLU C CA 1
ATOM 4517 C C . GLU C 1 46 ? 44.724 25.596 -27.159 1.00 66.24 46 GLU C C 1
ATOM 4518 O O . GLU C 1 46 ? 43.595 25.127 -27.023 1.00 66.21 46 GLU C O 1
ATOM 4524 N N . ARG C 1 47 ? 44.950 26.875 -27.437 1.00 64.68 47 ARG C N 1
ATOM 4525 C CA . ARG C 1 47 ? 43.863 27.838 -27.553 1.00 67.75 47 ARG C CA 1
ATOM 4526 C C . ARG C 1 47 ? 43.304 27.907 -28.972 1.00 68.55 47 ARG C C 1
ATOM 4527 O O . ARG C 1 47 ? 44.052 28.033 -29.941 1.00 69.26 47 ARG C O 1
ATOM 4535 N N . ALA C 1 48 ? 41.983 27.822 -29.085 1.00 65.27 48 ALA C N 1
ATOM 4536 C CA . ALA C 1 48 ? 41.319 27.994 -30.369 1.00 64.20 48 ALA C CA 1
ATOM 4537 C C . ALA C 1 48 ? 40.654 29.369 -30.436 1.00 60.45 48 ALA C C 1
ATOM 4538 O O . ALA C 1 48 ? 40.276 29.937 -29.408 1.00 59.39 48 ALA C O 1
ATOM 4540 N N . ALA C 1 49 ? 40.524 29.899 -31.648 1.00 62.08 49 ALA C N 1
ATOM 4541 C CA . ALA C 1 49 ? 39.953 31.224 -31.853 1.00 59.95 49 ALA C CA 1
ATOM 4542 C C . ALA C 1 49 ? 38.428 31.193 -31.824 1.00 59.37 49 ALA C C 1
ATOM 4543 O O . ALA C 1 49 ? 37.787 32.160 -31.411 1.00 60.24 49 ALA C O 1
ATOM 4545 N N . THR C 1 50 ? 37.852 30.080 -32.265 1.00 58.94 50 THR C N 1
ATOM 4546 C CA . THR C 1 50 ? 36.402 29.952 -32.367 1.00 60.33 50 THR C CA 1
ATOM 4547 C C . THR C 1 50 ? 35.936 28.585 -31.863 1.00 59.16 50 THR C C 1
ATOM 4548 O O . THR C 1 50 ? 36.699 27.617 -31.887 1.00 59.67 50 THR C O 1
ATOM 4552 N N . PRO C 1 51 ? 34.677 28.503 -31.395 1.00 57.90 51 PRO C N 1
ATOM 4553 C CA . PRO C 1 51 ? 34.103 27.194 -31.066 1.00 53.74 51 PRO C CA 1
ATOM 4554 C C . PRO C 1 51 ? 34.176 26.284 -32.290 1.00 55.28 51 PRO C C 1
ATOM 4555 O O . PRO C 1 51 ? 34.468 25.095 -32.160 1.00 53.48 51 PRO C O 1
ATOM 4566 N N . GLU C 1 53 ? 36.438 26.135 -34.468 1.00 56.65 53 GLU C N 1
ATOM 4567 C CA . GLU C 1 53 ? 37.790 25.579 -34.493 1.00 54.67 53 GLU C CA 1
ATOM 4568 C C . GLU C 1 53 ? 37.989 24.422 -33.522 1.00 56.61 53 GLU C C 1
ATOM 4569 O O . GLU C 1 53 ? 38.722 23.475 -33.818 1.00 55.79 53 GLU C O 1
ATOM 4575 N N . VAL C 1 54 ? 37.355 24.514 -32.356 1.00 52.14 54 VAL C N 1
ATOM 4576 C CA . VAL C 1 54 ? 37.449 23.463 -31.348 1.00 57.47 54 VAL C CA 1
ATOM 4577 C C . VAL C 1 54 ? 36.813 22.160 -31.833 1.00 59.50 54 VAL C C 1
ATOM 4578 O O . VAL C 1 54 ? 37.420 21.091 -31.758 1.00 57.99 54 VAL C O 1
ATOM 4582 N N . VAL C 1 55 ? 35.582 22.258 -32.325 1.00 60.36 55 VAL C N 1
ATOM 4583 C CA . VAL C 1 55 ? 34.848 21.085 -32.779 1.00 60.49 55 VAL C CA 1
ATOM 4584 C C . VAL C 1 55 ? 35.350 20.569 -34.127 1.00 64.23 55 VAL C C 1
ATOM 4585 O O . VAL C 1 55 ? 35.057 19.434 -34.505 1.00 66.00 55 VAL C O 1
ATOM 4589 N N . GLU C 1 56 ? 36.109 21.392 -34.846 1.00 67.74 56 GLU C N 1
ATOM 4590 C CA . GLU C 1 56 ? 36.739 20.945 -36.087 1.00 72.28 56 GLU C CA 1
ATOM 4591 C C . GLU C 1 56 ? 37.808 19.901 -35.777 1.00 69.78 56 GLU C C 1
ATOM 4592 O O . GLU C 1 56 ? 37.965 18.920 -36.503 1.00 71.73 56 GLU C O 1
ATOM 4598 N N . SER C 1 57 ? 38.524 20.110 -34.678 1.00 65.13 57 SER C N 1
ATOM 4599 C CA . SER C 1 57 ? 39.781 19.411 -34.443 1.00 65.69 57 SER C CA 1
ATOM 4600 C C . SER C 1 57 ? 39.755 18.376 -33.314 1.00 62.68 57 SER C C 1
ATOM 4601 O O . SER C 1 57 ? 40.781 17.763 -33.008 1.00 58.11 57 SER C O 1
ATOM 4604 N N . CYS C 1 58 ? 38.597 18.177 -32.695 1.00 58.38 58 CYS C N 1
ATOM 4605 C CA . CYS C 1 58 ? 38.505 17.253 -31.564 1.00 55.87 58 CYS C CA 1
ATOM 4606 C C . CYS C 1 58 ? 37.425 16.182 -31.750 1.00 54.69 58 CYS C C 1
ATOM 4607 O O . CYS C 1 58 ? 36.344 16.467 -32.261 1.00 53.76 58 CYS C O 1
ATOM 4610 N N . PRO C 1 59 ? 37.715 14.943 -31.325 1.00 57.10 59 PRO C N 1
ATOM 4611 C CA . PRO C 1 59 ? 36.755 13.840 -31.436 1.00 54.69 59 PRO C CA 1
ATOM 4612 C C . PRO C 1 59 ? 35.532 14.091 -30.559 1.00 57.13 59 PRO C C 1
ATOM 4613 O O . PRO C 1 59 ? 34.404 13.800 -30.961 1.00 54.30 59 PRO C O 1
ATOM 4617 N N . VAL C 1 60 ? 35.770 14.633 -29.367 1.00 53.42 60 VAL C N 1
ATOM 4618 C CA . VAL C 1 60 ? 34.713 14.907 -28.401 1.00 51.84 60 VAL C CA 1
ATOM 4619 C C . VAL C 1 60 ? 34.980 16.242 -27.717 1.00 54.23 60 VAL C C 1
ATOM 4620 O O . VAL C 1 60 ? 36.066 16.463 -27.182 1.00 52.76 60 VAL C O 1
ATOM 4624 N N . THR C 1 61 ? 33.992 17.130 -27.741 1.00 52.94 61 THR C N 1
ATOM 4625 C CA . THR C 1 61 ? 34.115 18.445 -27.114 1.00 48.04 61 THR C CA 1
ATOM 4626 C C . THR C 1 61 ? 33.086 18.637 -26.002 1.00 42.71 61 THR C C 1
ATOM 4627 O O . THR C 1 61 ? 31.889 18.436 -26.220 1.00 45.17 61 THR C O 1
ATOM 4631 N N . PHE C 1 62 ? 33.541 19.032 -24.815 1.00 42.13 62 PHE C N 1
ATOM 4632 C CA . PHE C 1 62 ? 32.617 19.400 -23.744 1.00 40.86 62 PHE C CA 1
ATOM 4633 C C . PHE C 1 62 ? 32.363 20.899 -23.751 1.00 43.43 62 PHE C C 1
ATOM 4634 O O . PHE C 1 62 ? 33.251 21.687 -24.083 1.00 48.48 62 PHE C O 1
ATOM 4642 N N . ALA C 1 63 ? 31.158 21.292 -23.356 1.00 37.45 63 ALA C N 1
ATOM 4643 C CA . ALA C 1 63 ? 30.836 22.701 -23.202 1.00 32.95 63 ALA C CA 1
ATOM 4644 C C . ALA C 1 63 ? 30.224 22.967 -21.826 1.00 35.55 63 ALA C C 1
ATOM 4645 O O . ALA C 1 63 ? 29.476 22.143 -21.298 1.00 35.84 63 ALA C O 1
ATOM 4647 N N . MET C 1 64 ? 30.547 24.121 -21.249 1.00 36.51 64 MET C N 1
ATOM 4648 C CA . MET C 1 64 ? 30.045 24.487 -19.928 1.00 38.13 64 MET C CA 1
ATOM 4649 C C . MET C 1 64 ? 29.689 25.981 -19.893 1.00 39.08 64 MET C C 1
ATOM 4650 O O . MET C 1 64 ? 30.475 26.815 -19.442 1.00 36.32 64 MET C O 1
ATOM 4655 N N . LEU C 1 65 ? 28.498 26.313 -20.382 1.00 38.83 65 LEU C N 1
ATOM 4656 C CA . LEU C 1 65 ? 28.120 27.709 -20.595 1.00 37.54 65 LEU C CA 1
ATOM 4657 C C . LEU C 1 65 ? 27.051 28.173 -19.608 1.00 32.96 65 LEU C C 1
ATOM 4658 O O . LEU C 1 65 ? 26.345 27.356 -19.013 1.00 27.35 65 LEU C O 1
ATOM 4663 N N . ALA C 1 66 ? 26.921 29.492 -19.473 1.00 32.62 66 ALA C N 1
ATOM 4664 C CA . ALA C 1 66 ? 26.039 30.113 -18.478 1.00 38.83 66 ALA C CA 1
ATOM 4665 C C . ALA C 1 66 ? 24.584 29.645 -18.509 1.00 42.94 66 ALA C C 1
ATOM 4666 O O . ALA C 1 66 ? 24.042 29.229 -17.485 1.00 46.06 66 ALA C O 1
ATOM 4668 N N . ASP C 1 67 ? 23.955 29.738 -19.676 1.00 40.44 67 ASP C N 1
ATOM 4669 C CA . ASP C 1 67 ? 22.509 29.568 -19.781 1.00 42.97 67 ASP C CA 1
ATOM 4670 C C . ASP C 1 67 ? 22.082 29.205 -21.211 1.00 43.87 67 ASP C C 1
ATOM 4671 O O . ASP C 1 67 ? 22.914 29.176 -22.114 1.00 38.65 67 ASP C O 1
ATOM 4676 N N . PRO C 1 68 ? 20.782 28.924 -21.413 1.00 43.40 68 PRO C N 1
ATOM 4677 C CA . PRO C 1 68 ? 20.282 28.557 -22.742 1.00 46.35 68 PRO C CA 1
ATOM 4678 C C . PRO C 1 68 ? 20.674 29.552 -23.827 1.00 42.64 68 PRO C C 1
ATOM 4679 O O . PRO C 1 68 ? 21.074 29.125 -24.914 1.00 41.91 68 PRO C O 1
ATOM 4683 N N . ALA C 1 69 ? 20.551 30.849 -23.553 1.00 34.27 69 ALA C N 1
ATOM 4684 C CA . ALA C 1 69 ? 20.970 31.854 -24.530 1.00 42.02 69 ALA C CA 1
ATOM 4685 C C . ALA C 1 69 ? 22.412 31.607 -24.971 1.00 44.09 69 ALA C C 1
ATOM 4686 O O . ALA C 1 69 ? 22.703 31.517 -26.166 1.00 45.62 69 ALA C O 1
ATOM 4688 N N . ALA C 1 70 ? 23.314 31.494 -24.002 1.00 41.74 70 ALA C N 1
ATOM 4689 C CA . ALA C 1 70 ? 24.727 31.297 -24.309 1.00 43.15 70 ALA C CA 1
ATOM 4690 C C . ALA C 1 70 ? 24.964 29.994 -25.070 1.00 40.65 70 ALA C C 1
ATOM 4691 O O . ALA C 1 70 ? 25.722 29.967 -26.024 1.00 44.29 70 ALA C O 1
ATOM 4693 N N . ALA C 1 71 ? 24.317 28.915 -24.643 1.00 44.10 71 ALA C N 1
ATOM 4694 C CA . ALA C 1 71 ? 24.457 27.633 -25.329 1.00 44.38 71 ALA C CA 1
ATOM 4695 C C . ALA C 1 71 ? 23.937 27.723 -26.765 1.00 45.93 71 ALA C C 1
ATOM 4696 O O . ALA C 1 71 ? 24.489 27.106 -27.673 1.00 44.04 71 ALA C O 1
ATOM 4698 N N . GLU C 1 72 ? 22.861 28.481 -26.959 1.00 45.45 72 GLU C N 1
ATOM 4699 C CA . GLU C 1 72 ? 22.280 28.651 -28.289 1.00 46.97 72 GLU C CA 1
ATOM 4700 C C . GLU C 1 72 ? 23.192 29.489 -29.189 1.00 44.35 72 GLU C C 1
ATOM 4701 O O . GLU C 1 72 ? 23.333 29.207 -30.380 1.00 48.43 72 GLU C O 1
ATOM 4707 N N . GLU C 1 73 ? 23.793 30.528 -28.614 1.00 42.30 73 GLU C N 1
ATOM 4708 C CA . GLU C 1 73 ? 24.705 31.401 -29.346 1.00 52.56 73 GLU C CA 1
ATOM 4709 C C . GLU C 1 73 ? 25.900 30.611 -29.840 1.00 49.75 73 GLU C C 1
ATOM 4710 O O . GLU C 1 73 ? 26.234 30.642 -31.023 1.00 46.75 73 GLU C O 1
ATOM 4716 N N . VAL C 1 74 ? 26.545 29.901 -28.920 1.00 47.07 74 VAL C N 1
ATOM 4717 C CA . VAL C 1 74 ? 27.763 29.176 -29.249 1.00 44.38 74 VAL C CA 1
ATOM 4718 C C . VAL C 1 74 ? 27.480 28.097 -30.286 1.00 46.66 74 VAL C C 1
ATOM 4719 O O . VAL C 1 74 ? 28.305 27.830 -31.156 1.00 49.80 74 VAL C O 1
ATOM 4723 N N . CYS C 1 75 ? 26.301 27.491 -30.208 1.00 46.60 75 CYS C N 1
ATOM 4724 C CA . CYS C 1 75 ? 25.952 26.434 -31.149 1.00 50.46 75 CYS C CA 1
ATOM 4725 C C . CYS C 1 75 ? 25.615 26.973 -32.538 1.00 49.47 75 CYS C C 1
ATOM 4726 O O . CYS C 1 75 ? 26.244 26.590 -33.526 1.00 51.75 75 CYS C O 1
ATOM 4729 N N . PHE C 1 76 ? 24.629 27.864 -32.608 1.00 51.86 76 PHE C N 1
ATOM 4730 C CA . PHE C 1 76 ? 24.102 28.344 -33.889 1.00 54.41 76 PHE C CA 1
ATOM 4731 C C . PHE C 1 76 ? 24.790 29.598 -34.430 1.00 58.61 76 PHE C C 1
ATOM 4732 O O . PHE C 1 76 ? 24.679 29.912 -35.618 1.00 64.06 76 PHE C O 1
ATOM 4740 N N . GLY C 1 77 ? 25.501 30.308 -33.564 1.00 56.82 77 GLY C N 1
ATOM 4741 C CA . GLY C 1 77 ? 26.070 31.596 -33.922 1.00 56.01 77 GLY C CA 1
ATOM 4742 C C . GLY C 1 77 ? 27.147 31.576 -34.990 1.00 60.81 77 GLY C C 1
ATOM 4743 O O . GLY C 1 77 ? 27.572 30.517 -35.468 1.00 55.40 77 GLY C O 1
ATOM 4744 N N . LYS C 1 78 ? 27.587 32.769 -35.371 1.00 64.35 78 LYS C N 1
ATOM 4745 C CA . LYS C 1 78 ? 28.659 32.897 -36.342 1.00 71.21 78 LYS C CA 1
ATOM 4746 C C . LYS C 1 78 ? 29.901 32.214 -35.790 1.00 67.53 78 LYS C C 1
ATOM 4747 O O . LYS C 1 78 ? 30.271 32.425 -34.637 1.00 66.45 78 LYS C O 1
ATOM 4753 N N . HIS C 1 79 ? 30.520 31.381 -36.621 1.00 67.43 79 HIS C N 1
ATOM 4754 C CA . HIS C 1 79 ? 31.684 30.598 -36.233 1.00 67.63 79 HIS C CA 1
ATOM 4755 C C . HIS C 1 79 ? 31.383 29.699 -35.044 1.00 65.74 79 HIS C C 1
ATOM 4756 O O . HIS C 1 79 ? 32.275 29.356 -34.269 1.00 66.71 79 HIS C O 1
ATOM 4763 N N . GLY C 1 80 ? 30.121 29.311 -34.911 1.00 64.70 80 GLY C N 1
ATOM 4764 C CA . GLY C 1 80 ? 29.705 28.482 -33.795 1.00 61.04 80 GLY C CA 1
ATOM 4765 C C . GLY C 1 80 ? 30.042 27.015 -33.984 1.00 56.30 80 GLY C C 1
ATOM 4766 O O . GLY C 1 80 ? 30.782 26.634 -34.902 1.00 59.61 80 GLY C O 1
ATOM 4767 N N . VAL C 1 81 ? 29.477 26.188 -33.113 1.00 45.20 81 VAL C N 1
ATOM 4768 C CA . VAL C 1 81 ? 29.717 24.753 -33.137 1.00 47.65 81 VAL C CA 1
ATOM 4769 C C . VAL C 1 81 ? 29.219 24.142 -34.440 1.00 56.39 81 VAL C C 1
ATOM 4770 O O . VAL C 1 81 ? 29.882 23.285 -35.025 1.00 51.94 81 VAL C O 1
ATOM 4774 N N . LEU C 1 82 ? 28.053 24.599 -34.888 1.00 59.37 82 LEU C N 1
ATOM 4775 C CA . LEU C 1 82 ? 27.420 24.085 -36.100 1.00 57.30 82 LEU C CA 1
ATOM 4776 C C . LEU C 1 82 ? 28.295 24.209 -37.343 1.00 64.79 82 LEU C C 1
ATOM 4777 O O . LEU C 1 82 ? 28.286 23.335 -38.205 1.00 60.78 82 LEU C O 1
ATOM 4782 N N . GLU C 1 83 ? 29.047 25.299 -37.439 1.00 71.44 83 GLU C N 1
ATOM 4783 C CA . GLU C 1 83 ? 29.944 25.489 -38.569 1.00 72.27 83 GLU C CA 1
ATOM 4784 C C . GLU C 1 83 ? 31.102 24.494 -38.545 1.00 69.20 83 GLU C C 1
ATOM 4785 O O . GLU C 1 83 ? 31.768 24.289 -39.554 1.00 70.41 83 GLU C O 1
ATOM 4791 N N . GLY C 1 84 ? 31.330 23.867 -37.395 1.00 65.71 84 GLY C N 1
ATOM 4792 C CA . GLY C 1 84 ? 32.495 23.022 -37.214 1.00 65.12 84 GLY C CA 1
ATOM 4793 C C . GLY C 1 84 ? 32.275 21.522 -37.127 1.00 65.26 84 GLY C C 1
ATOM 4794 O O . GLY C 1 84 ? 33.103 20.755 -37.616 1.00 69.58 84 GLY C O 1
ATOM 4795 N N . ILE C 1 85 ? 31.183 21.088 -36.504 1.00 69.11 85 ILE C N 1
ATOM 4796 C CA . ILE C 1 85 ? 30.976 19.655 -36.280 1.00 69.16 85 ILE C CA 1
ATOM 4797 C C . ILE C 1 85 ? 30.581 18.908 -37.543 1.00 68.53 85 ILE C C 1
ATOM 4798 O O . ILE C 1 85 ? 30.134 19.499 -38.531 1.00 71.65 85 ILE C O 1
ATOM 4803 N N . GLY C 1 86 ? 30.755 17.595 -37.494 1.00 63.41 86 GLY C N 1
ATOM 4804 C CA . GLY C 1 86 ? 30.478 16.744 -38.630 1.00 65.19 86 GLY C CA 1
ATOM 4805 C C . GLY C 1 86 ? 31.305 15.484 -38.515 1.00 66.45 86 GLY C C 1
ATOM 4806 O O . GLY C 1 86 ? 32.071 15.316 -37.560 1.00 62.85 86 GLY C O 1
ATOM 4807 N N . GLU C 1 87 ? 31.138 14.592 -39.484 1.00 71.85 87 GLU C N 1
ATOM 4808 C CA . GLU C 1 87 ? 31.912 13.362 -39.543 1.00 75.88 87 GLU C CA 1
ATOM 4809 C C . GLU C 1 87 ? 32.009 12.684 -38.179 1.00 70.01 87 GLU C C 1
ATOM 4810 O O . GLU C 1 87 ? 33.079 12.238 -37.769 1.00 65.66 87 GLU C O 1
ATOM 4816 N N . GLY C 1 88 ? 30.881 12.634 -37.476 1.00 69.68 88 GLY C N 1
ATOM 4817 C CA . GLY C 1 88 ? 30.750 11.838 -36.267 1.00 67.17 88 GLY C CA 1
ATOM 4818 C C . GLY C 1 88 ? 31.394 12.387 -35.010 1.00 68.62 88 GLY C C 1
ATOM 4819 O O . GLY C 1 88 ? 31.356 11.744 -33.960 1.00 69.30 88 GLY C O 1
ATOM 4820 N N . ARG C 1 89 ? 31.986 13.571 -35.096 1.00 68.79 89 ARG C N 1
ATOM 4821 C CA . ARG C 1 89 ? 32.589 14.164 -33.910 1.00 65.13 89 ARG C CA 1
ATOM 4822 C C . ARG C 1 89 ? 31.524 14.622 -32.903 1.00 61.52 89 ARG C C 1
ATOM 4823 O O . ARG C 1 89 ? 30.490 15.178 -33.273 1.00 59.27 89 ARG C O 1
ATOM 4831 N N . GLY C 1 90 ? 31.786 14.364 -31.625 1.00 55.94 90 GLY C N 1
ATOM 4832 C CA . GLY C 1 90 ? 30.784 14.534 -30.594 1.00 42.38 90 GLY C CA 1
ATOM 4833 C C . GLY C 1 90 ? 30.784 15.862 -29.867 1.00 47.10 90 GLY C C 1
ATOM 4834 O O . GLY C 1 90 ? 31.833 16.423 -29.558 1.00 51.13 90 GLY C O 1
ATOM 4835 N N . TYR C 1 91 ? 29.582 16.357 -29.589 1.00 46.08 91 TYR C N 1
ATOM 4836 C CA . TYR C 1 91 ? 29.391 17.552 -28.777 1.00 45.38 91 TYR C CA 1
ATOM 4837 C C . TYR C 1 91 ? 28.654 17.180 -27.501 1.00 43.82 91 TYR C C 1
ATOM 4838 O O . TYR C 1 91 ? 27.533 16.667 -27.549 1.00 40.20 91 TYR C O 1
ATOM 4847 N N . VAL C 1 92 ? 29.293 17.435 -26.363 1.00 43.66 92 VAL C N 1
ATOM 4848 C CA . VAL C 1 92 ? 28.700 17.154 -25.062 1.00 44.92 92 VAL C CA 1
ATOM 4849 C C . VAL C 1 92 ? 28.444 18.459 -24.309 1.00 43.90 92 VAL C C 1
ATOM 4850 O O . VAL C 1 92 ? 29.372 19.083 -23.793 1.00 45.51 92 VAL C O 1
ATOM 4854 N N . ASP C 1 93 ? 27.184 18.883 -24.272 1.00 39.25 93 ASP C N 1
ATOM 4855 C CA . ASP C 1 93 ? 26.832 20.129 -23.604 1.00 44.97 93 ASP C CA 1
ATOM 4856 C C . ASP C 1 93 ? 26.463 19.824 -22.167 1.00 37.88 93 ASP C C 1
ATOM 4857 O O . ASP C 1 93 ? 25.498 19.112 -21.907 1.00 36.41 93 ASP C O 1
ATOM 4862 N N . MET C 1 94 ? 27.261 20.360 -21.252 1.00 33.81 94 MET C N 1
ATOM 4863 C CA . MET C 1 94 ? 27.107 20.124 -19.825 1.00 34.48 94 MET C CA 1
ATOM 4864 C C . MET C 1 94 ? 26.504 21.349 -19.129 1.00 34.94 94 MET C C 1
ATOM 4865 O O . MET C 1 94 ? 26.256 21.332 -17.916 1.00 34.27 94 MET C O 1
ATOM 4870 N N . SER C 1 95 ? 26.246 22.393 -19.919 1.00 30.76 95 SER C N 1
ATOM 4871 C CA . SER C 1 95 ? 25.544 23.589 -19.457 1.00 33.94 95 SER C CA 1
ATOM 4872 C C . SER C 1 95 ? 24.185 23.258 -18.834 1.00 37.50 95 SER C C 1
ATOM 4873 O O . SER C 1 95 ? 23.509 22.316 -19.264 1.00 35.14 95 SER C O 1
ATOM 4876 N N . THR C 1 96 ? 23.772 24.041 -17.837 1.00 29.26 96 THR C N 1
ATOM 4877 C CA . THR C 1 96 ? 22.444 23.859 -17.264 1.00 30.29 96 THR C CA 1
ATOM 4878 C C . THR C 1 96 ? 21.415 24.623 -18.081 1.00 32.40 96 THR C C 1
ATOM 4879 O O . THR C 1 96 ? 21.408 25.854 -18.116 1.00 31.68 96 THR C O 1
ATOM 4883 N N . VAL C 1 97 ? 20.528 23.865 -18.709 1.00 28.76 97 VAL C N 1
ATOM 4884 C CA . VAL C 1 97 ? 19.689 24.375 -19.771 1.00 30.41 97 VAL C CA 1
ATOM 4885 C C . VAL C 1 97 ? 18.312 23.680 -19.715 1.00 31.65 97 VAL C C 1
ATOM 4886 O O . VAL C 1 97 ? 18.163 22.660 -19.049 1.00 26.33 97 VAL C O 1
ATOM 4890 N N . ASP C 1 98 ? 17.300 24.232 -20.377 1.00 28.40 98 ASP C N 1
ATOM 4891 C CA . ASP C 1 98 ? 15.996 23.584 -20.386 1.00 28.58 98 ASP C CA 1
ATOM 4892 C C . ASP C 1 98 ? 15.955 22.494 -21.448 1.00 33.46 98 ASP C C 1
ATOM 4893 O O . ASP C 1 98 ? 16.640 22.588 -22.467 1.00 33.73 98 ASP C O 1
ATOM 4898 N N . PRO C 1 99 ? 15.130 21.459 -21.221 1.00 38.07 99 PRO C N 1
ATOM 4899 C CA . PRO C 1 99 ? 15.063 20.290 -22.106 1.00 36.39 99 PRO C CA 1
ATOM 4900 C C . PRO C 1 99 ? 14.897 20.663 -23.583 1.00 38.71 99 PRO C C 1
ATOM 4901 O O . PRO C 1 99 ? 15.477 20.011 -24.449 1.00 41.68 99 PRO C O 1
ATOM 4905 N N . ALA C 1 100 ? 14.111 21.694 -23.868 1.00 39.18 100 ALA C N 1
ATOM 4906 C CA . ALA C 1 100 ? 13.847 22.048 -25.258 1.00 36.83 100 ALA C CA 1
ATOM 4907 C C . ALA C 1 100 ? 15.090 22.559 -25.974 1.00 38.00 100 ALA C C 1
ATOM 4908 O O . ALA C 1 100 ? 15.285 22.253 -27.151 1.00 41.18 100 ALA C O 1
ATOM 4910 N N . THR C 1 101 ? 15.936 23.339 -25.296 1.00 39.11 101 THR C N 1
ATOM 4911 C CA . THR C 1 101 ? 17.101 23.853 -26.013 1.00 40.07 101 THR C CA 1
ATOM 4912 C C . THR C 1 101 ? 18.166 22.794 -26.211 1.00 38.52 101 THR C C 1
ATOM 4913 O O . THR C 1 101 ? 18.826 22.782 -27.244 1.00 40.50 101 THR C O 1
ATOM 4917 N N . SER C 1 102 ? 18.327 21.893 -25.248 1.00 37.56 102 SER C N 1
ATOM 4918 C CA . SER C 1 102 ? 19.294 20.816 -25.433 1.00 41.98 102 SER C CA 1
ATOM 4919 C C . SER C 1 102 ? 18.846 19.893 -26.569 1.00 45.37 102 SER C C 1
ATOM 4920 O O . SER C 1 102 ? 19.672 19.382 -27.331 1.00 47.90 102 SER C O 1
ATOM 4923 N N . GLN C 1 103 ? 17.536 19.705 -26.702 1.00 43.45 103 GLN C N 1
ATOM 4924 C CA . GLN C 1 103 ? 16.996 18.922 -27.817 1.00 40.07 103 GLN C CA 1
ATOM 4925 C C . GLN C 1 103 ? 17.168 19.633 -29.148 1.00 40.82 103 GLN C C 1
ATOM 4926 O O . GLN C 1 103 ? 17.476 19.011 -30.175 1.00 46.39 103 GLN C O 1
ATOM 4932 N N . ARG C 1 104 ? 16.945 20.939 -29.135 1.00 41.67 104 ARG C N 1
ATOM 4933 C CA . ARG C 1 104 ? 17.060 21.734 -30.353 1.00 45.95 104 ARG C CA 1
ATOM 4934 C C . ARG C 1 104 ? 18.504 21.722 -30.825 1.00 46.74 104 ARG C C 1
ATOM 4935 O O . ARG C 1 104 ? 18.773 21.632 -32.019 1.00 46.20 104 ARG C O 1
ATOM 4943 N N . ILE C 1 105 ? 19.427 21.806 -29.872 1.00 45.33 105 ILE C N 1
ATOM 4944 C CA . ILE C 1 105 ? 20.850 21.768 -30.179 1.00 49.38 105 ILE C CA 1
ATOM 4945 C C . ILE C 1 105 ? 21.272 20.388 -30.670 1.00 51.57 105 ILE C C 1
ATOM 4946 O O . ILE C 1 105 ? 22.072 20.265 -31.601 1.00 48.66 105 ILE C O 1
ATOM 4951 N N . GLY C 1 106 ? 20.730 19.353 -30.039 1.00 48.67 106 GLY C N 1
ATOM 4952 C CA . GLY C 1 106 ? 21.045 17.989 -30.420 1.00 46.54 106 GLY C CA 1
ATOM 4953 C C . GLY C 1 106 ? 20.647 17.690 -31.848 1.00 48.72 106 GLY C C 1
ATOM 4954 O O . GLY C 1 106 ? 21.435 17.162 -32.628 1.00 52.35 106 GLY C O 1
ATOM 4955 N N . VAL C 1 107 ? 19.413 18.031 -32.192 1.00 50.46 107 VAL C N 1
ATOM 4956 C CA . VAL C 1 107 ? 18.904 17.789 -33.533 1.00 46.60 107 VAL C CA 1
ATOM 4957 C C . VAL C 1 107 ? 19.751 18.517 -34.572 1.00 48.59 107 VAL C C 1
ATOM 4958 O O . VAL C 1 107 ? 20.081 17.962 -35.621 1.00 54.92 107 VAL C O 1
ATOM 4962 N N . ALA C 1 108 ? 20.101 19.761 -34.272 1.00 46.35 108 ALA C N 1
ATOM 4963 C CA . ALA C 1 108 ? 20.932 20.558 -35.166 1.00 52.09 108 ALA C CA 1
ATOM 4964 C C . ALA C 1 108 ? 22.322 19.948 -35.360 1.00 49.42 108 ALA C C 1
ATOM 4965 O O . ALA C 1 108 ? 22.832 19.884 -36.475 1.00 49.50 108 ALA C O 1
ATOM 4967 N N . VAL C 1 109 ? 22.937 19.505 -34.271 1.00 55.61 109 VAL C N 1
ATOM 4968 C CA . VAL C 1 109 ? 24.260 18.896 -34.347 1.00 54.34 109 VAL C CA 1
ATOM 4969 C C . VAL C 1 109 ? 24.197 17.604 -35.155 1.00 55.65 109 VAL C C 1
ATOM 4970 O O . VAL C 1 109 ? 25.039 17.356 -36.016 1.00 62.73 109 VAL C O 1
ATOM 4974 N N . VAL C 1 110 ? 23.180 16.795 -34.877 1.00 52.59 110 VAL C N 1
ATOM 4975 C CA . VAL C 1 110 ? 23.016 15.500 -35.525 1.00 56.64 110 VAL C CA 1
ATOM 4976 C C . VAL C 1 110 ? 22.739 15.637 -37.024 1.00 64.01 110 VAL C C 1
ATOM 4977 O O . VAL C 1 110 ? 23.259 14.867 -37.836 1.00 64.92 110 VAL C O 1
ATOM 4981 N N . ALA C 1 111 ? 21.932 16.631 -37.386 1.00 65.44 111 ALA C N 1
ATOM 4982 C CA . ALA C 1 111 ? 21.634 16.901 -38.792 1.00 68.88 111 ALA C CA 1
ATOM 4983 C C . ALA C 1 111 ? 22.865 17.417 -39.538 1.00 69.03 111 ALA C C 1
ATOM 4984 O O . ALA C 1 111 ? 22.834 17.613 -40.756 1.00 73.12 111 ALA C O 1
ATOM 4986 N N . LYS C 1 112 ? 23.951 17.632 -38.802 1.00 65.38 112 LYS C N 1
ATOM 4987 C CA . LYS C 1 112 ? 25.188 18.118 -39.396 1.00 66.10 112 LYS C CA 1
ATOM 4988 C C . LYS C 1 112 ? 26.207 16.988 -39.504 1.00 65.49 112 LYS C C 1
ATOM 4989 O O . LYS C 1 112 ? 27.348 17.199 -39.915 1.00 66.20 112 LYS C O 1
ATOM 4995 N N . GLY C 1 113 ? 25.785 15.783 -39.136 1.00 65.68 113 GLY C N 1
ATOM 4996 C CA . GLY C 1 113 ? 26.665 14.629 -39.164 1.00 64.06 113 GLY C CA 1
ATOM 4997 C C . GLY C 1 113 ? 27.363 14.365 -37.838 1.00 64.46 113 GLY C C 1
ATOM 4998 O O . GLY C 1 113 ? 28.067 13.367 -37.692 1.00 65.56 113 GLY C O 1
ATOM 4999 N N . GLY C 1 114 ? 27.169 15.256 -36.868 1.00 64.08 114 GLY C N 1
ATOM 5000 C CA . GLY C 1 114 ? 27.780 15.093 -35.555 1.00 61.35 114 GLY C CA 1
ATOM 5001 C C . GLY C 1 114 ? 26.949 14.238 -34.616 1.00 61.67 114 GLY C C 1
ATOM 5002 O O . GLY C 1 114 ? 25.828 13.854 -34.946 1.00 69.34 114 GLY C O 1
ATOM 5003 N N . ARG C 1 115 ? 27.495 13.934 -33.444 1.00 58.43 115 ARG C N 1
ATOM 5004 C CA . ARG C 1 115 ? 26.731 13.245 -32.410 1.00 57.64 115 ARG C CA 1
ATOM 5005 C C . ARG C 1 115 ? 26.596 14.141 -31.180 1.00 53.76 115 ARG C C 1
ATOM 5006 O O . ARG C 1 115 ? 27.534 14.862 -30.825 1.00 48.76 115 ARG C O 1
ATOM 5014 N N . PHE C 1 116 ? 25.428 14.105 -30.539 1.00 51.12 116 PHE C N 1
ATOM 5015 C CA . PHE C 1 116 ? 25.172 14.965 -29.384 1.00 51.98 116 PHE C CA 1
ATOM 5016 C C . PHE C 1 116 ? 24.797 14.222 -28.109 1.00 51.39 116 PHE C C 1
ATOM 5017 O O . PHE C 1 116 ? 24.095 13.210 -28.138 1.00 51.36 116 PHE C O 1
ATOM 5025 N N . LEU C 1 117 ? 25.263 14.765 -26.991 1.00 48.48 117 LEU C N 1
ATOM 5026 C CA . LEU C 1 117 ? 24.990 14.224 -25.671 1.00 43.88 117 LEU C CA 1
ATOM 5027 C C . LEU C 1 117 ? 24.856 15.418 -24.721 1.00 41.63 117 LEU C C 1
ATOM 5028 O O . LEU C 1 117 ? 25.698 16.317 -24.731 1.00 39.72 117 LEU C O 1
ATOM 5033 N N . GLU C 1 118 ? 23.797 15.458 -23.919 1.00 38.73 118 GLU C N 1
ATOM 5034 C CA . GLU C 1 118 ? 23.739 16.444 -22.838 1.00 40.40 118 GLU C CA 1
ATOM 5035 C C . GLU C 1 118 ? 24.259 15.795 -21.564 1.00 47.11 118 GLU C C 1
ATOM 5036 O O . GLU C 1 118 ? 24.104 14.587 -21.374 1.00 51.87 118 GLU C O 1
ATOM 5042 N N . ALA C 1 119 ? 24.885 16.582 -20.695 1.00 46.32 119 ALA C N 1
ATOM 5043 C CA . ALA C 1 119 ? 25.391 16.049 -19.427 1.00 42.27 119 ALA C CA 1
ATOM 5044 C C . ALA C 1 119 ? 25.557 17.153 -18.389 1.00 42.30 119 ALA C C 1
ATOM 5045 O O . ALA C 1 119 ? 26.677 17.467 -17.979 1.00 38.59 119 ALA C O 1
ATOM 5047 N N . PRO C 1 120 ? 24.435 17.757 -17.964 1.00 36.60 120 PRO C N 1
ATOM 5048 C CA . PRO C 1 120 ? 24.518 18.756 -16.896 1.00 30.88 120 PRO C CA 1
ATOM 5049 C C . PRO C 1 120 ? 25.054 18.079 -15.636 1.00 31.10 120 PRO C C 1
ATOM 5050 O O . PRO C 1 120 ? 25.002 16.855 -15.526 1.00 31.85 120 PRO C O 1
ATOM 5054 N N . VAL C 1 121 ? 25.574 18.857 -14.701 1.00 28.21 121 VAL C N 1
ATOM 5055 C CA . VAL C 1 121 ? 26.199 18.259 -13.536 1.00 28.76 121 VAL C CA 1
ATOM 5056 C C . VAL C 1 121 ? 25.618 18.815 -12.247 1.00 32.34 121 VAL C C 1
ATOM 5057 O O . VAL C 1 121 ? 25.052 19.908 -12.220 1.00 32.98 121 VAL C O 1
ATOM 5061 N N . SER C 1 122 ? 25.769 18.036 -11.184 1.00 31.20 122 SER C N 1
ATOM 5062 C CA . SER C 1 122 ? 25.426 18.453 -9.844 1.00 27.48 122 SER C CA 1
ATOM 5063 C C . SER C 1 122 ? 26.684 18.441 -8.965 1.00 32.05 122 SER C C 1
ATOM 5064 O O . SER C 1 122 ? 27.457 17.479 -8.988 1.00 29.19 122 SER C O 1
ATOM 5067 N N . GLY C 1 123 ? 26.866 19.506 -8.185 1.00 29.40 123 GLY C N 1
ATOM 5068 C CA . GLY C 1 123 ? 28.088 19.726 -7.427 1.00 31.36 123 GLY C CA 1
ATOM 5069 C C . GLY C 1 123 ? 28.699 21.034 -7.888 1.00 32.53 123 GLY C C 1
ATOM 5070 O O . GLY C 1 123 ? 28.695 21.321 -9.088 1.00 32.13 123 GLY C O 1
ATOM 5071 N N . SER C 1 124 ? 29.211 21.825 -6.946 1.00 30.46 124 SER C N 1
ATOM 5072 C CA . SER C 1 124 ? 29.701 23.175 -7.241 1.00 32.70 124 SER C CA 1
ATOM 5073 C C . SER C 1 124 ? 31.216 23.257 -7.520 1.00 30.33 124 SER C C 1
ATOM 5074 O O . SER C 1 124 ? 31.828 22.309 -8.024 1.00 25.53 124 SER C O 1
ATOM 5077 N N . LYS C 1 125 ? 31.804 24.408 -7.204 1.00 26.40 125 LYS C N 1
ATOM 5078 C CA . LYS C 1 125 ? 33.198 24.697 -7.539 1.00 24.85 125 LYS C CA 1
ATOM 5079 C C . LYS C 1 125 ? 34.194 23.677 -6.975 1.00 28.96 125 LYS C C 1
ATOM 5080 O O . LYS C 1 125 ? 35.067 23.183 -7.701 1.00 32.07 125 LYS C O 1
ATOM 5086 N N . LYS C 1 126 ? 34.078 23.379 -5.681 1.00 29.31 126 LYS C N 1
ATOM 5087 C CA . LYS C 1 126 ? 34.962 22.401 -5.048 1.00 33.80 126 LYS C CA 1
ATOM 5088 C C . LYS C 1 126 ? 34.813 20.994 -5.638 1.00 28.23 126 LYS C C 1
ATOM 5089 O O . LYS C 1 126 ? 35.801 20.362 -5.983 1.00 32.95 126 LYS C O 1
ATOM 5095 N N . PRO C 1 127 ? 33.578 20.492 -5.766 1.00 28.17 127 PRO C N 1
ATOM 5096 C CA . PRO C 1 127 ? 33.517 19.190 -6.445 1.00 28.51 127 PRO C CA 1
ATOM 5097 C C . PRO C 1 127 ? 34.099 19.240 -7.871 1.00 32.09 127 PRO C C 1
ATOM 5098 O O . PRO C 1 127 ? 34.675 18.251 -8.338 1.00 29.25 127 PRO C O 1
ATOM 5102 N N . ALA C 1 128 ? 33.969 20.376 -8.551 1.00 33.41 128 ALA C N 1
ATOM 5103 C CA . ALA C 1 128 ? 34.528 20.495 -9.903 1.00 33.19 128 ALA C CA 1
ATOM 5104 C C . ALA C 1 128 ? 36.062 20.413 -9.874 1.00 36.38 128 ALA C C 1
ATOM 5105 O O . ALA C 1 128 ? 36.685 19.735 -10.699 1.00 35.47 128 ALA C O 1
ATOM 5107 N N . GLU C 1 129 ? 36.667 21.109 -8.920 1.00 33.90 129 GLU C N 1
ATOM 5108 C CA . GLU C 1 129 ? 38.116 21.016 -8.717 1.00 34.37 129 GLU C CA 1
ATOM 5109 C C . GLU C 1 129 ? 38.556 19.601 -8.318 1.00 38.08 129 GLU C C 1
ATOM 5110 O O . GLU C 1 129 ? 39.568 19.094 -8.819 1.00 37.79 129 GLU C O 1
ATOM 5116 N N . ASP C 1 130 ? 37.794 18.972 -7.417 1.00 34.34 130 ASP C N 1
ATOM 5117 C CA . ASP C 1 130 ? 38.133 17.650 -6.873 1.00 40.11 130 ASP C CA 1
ATOM 5118 C C . ASP C 1 130 ? 37.857 16.505 -7.847 1.00 43.24 130 ASP C C 1
ATOM 5119 O O . ASP C 1 130 ? 38.284 15.373 -7.616 1.00 44.11 130 ASP C O 1
ATOM 5124 N N . GLY C 1 131 ? 37.101 16.787 -8.903 1.00 40.89 131 GLY C N 1
ATOM 5125 C CA . GLY C 1 131 ? 36.656 15.752 -9.818 1.00 36.09 131 GLY C CA 1
ATOM 5126 C C . GLY C 1 131 ? 35.590 14.843 -9.232 1.00 35.27 131 GLY C C 1
ATOM 5127 O O . GLY C 1 131 ? 35.493 13.667 -9.587 1.00 34.77 131 GLY C O 1
ATOM 5128 N N . THR C 1 132 ? 34.775 15.378 -8.331 1.00 31.21 132 THR C N 1
ATOM 5129 C CA . THR C 1 132 ? 33.723 14.567 -7.728 1.00 33.33 132 THR C CA 1
ATOM 5130 C C . THR C 1 132 ? 32.316 14.992 -8.141 1.00 36.00 132 THR C C 1
ATOM 5131 O O . THR C 1 132 ? 31.367 14.849 -7.367 1.00 38.96 132 THR C O 1
ATOM 5135 N N . LEU C 1 133 ? 32.180 15.502 -9.361 1.00 37.91 133 LEU C N 1
ATOM 5136 C CA . LEU C 1 133 ? 30.879 15.946 -9.855 1.00 35.91 133 LEU C CA 1
ATOM 5137 C C . LEU C 1 133 ? 29.944 14.767 -10.110 1.00 31.91 133 LEU C C 1
ATOM 5138 O O . LEU C 1 133 ? 30.390 13.670 -10.408 1.00 29.03 133 LEU C O 1
ATOM 5143 N N . ILE C 1 134 ? 28.643 14.999 -9.990 1.00 34.01 134 ILE C N 1
ATOM 5144 C CA . ILE C 1 134 ? 27.662 14.037 -10.482 1.00 32.34 134 ILE C CA 1
ATOM 5145 C C . ILE C 1 134 ? 27.253 14.405 -11.925 1.00 28.53 134 ILE C C 1
ATOM 5146 O O . ILE C 1 134 ? 26.784 15.513 -12.189 1.00 34.92 134 ILE C O 1
ATOM 5151 N N . ILE C 1 135 ? 27.434 13.469 -12.846 1.00 28.20 135 ILE C N 1
ATOM 5152 C CA . ILE C 1 135 ? 27.167 13.693 -14.273 1.00 38.96 135 ILE C CA 1
ATOM 5153 C C . ILE C 1 135 ? 25.825 13.091 -14.704 1.00 38.15 135 ILE C C 1
ATOM 5154 O O . ILE C 1 135 ? 25.646 11.871 -14.680 1.00 31.14 135 ILE C O 1
ATOM 5159 N N . LEU C 1 136 ? 24.896 13.950 -15.113 1.00 35.56 136 LEU C N 1
ATOM 5160 C CA . LEU C 1 136 ? 23.552 13.520 -15.482 1.00 33.47 136 LEU C CA 1
ATOM 5161 C C . LEU C 1 136 ? 23.380 13.535 -17.003 1.00 36.28 136 LEU C C 1
ATOM 5162 O O . LEU C 1 136 ? 22.749 14.433 -17.576 1.00 37.35 136 LEU C O 1
ATOM 5167 N N . ALA C 1 137 ? 23.956 12.536 -17.656 1.00 41.15 137 ALA C N 1
ATOM 5168 C CA . ALA C 1 137 ? 23.966 12.479 -19.109 1.00 40.48 137 ALA C CA 1
ATOM 5169 C C . ALA C 1 137 ? 22.681 11.896 -19.691 1.00 43.36 137 ALA C C 1
ATOM 5170 O O . ALA C 1 137 ? 21.988 11.105 -19.043 1.00 39.41 137 ALA C O 1
ATOM 5172 N N . ALA C 1 138 ? 22.372 12.302 -20.920 1.00 46.16 138 ALA C N 1
ATOM 5173 C CA . ALA C 1 138 ? 21.257 11.742 -21.677 1.00 45.20 138 ALA C CA 1
ATOM 5174 C C . ALA C 1 138 ? 21.494 12.022 -23.149 1.00 48.87 138 ALA C C 1
ATOM 5175 O O . ALA C 1 138 ? 21.932 13.116 -23.512 1.00 44.70 138 ALA C O 1
ATOM 5177 N N . GLY C 1 139 ? 21.216 11.032 -23.992 1.00 45.25 139 GLY C N 1
ATOM 5178 C CA . GLY C 1 139 ? 21.458 11.168 -25.412 1.00 39.77 139 GLY C CA 1
ATOM 5179 C C . GLY C 1 139 ? 22.295 10.047 -26.008 1.00 47.17 139 GLY C C 1
ATOM 5180 O O . GLY C 1 139 ? 22.263 8.908 -25.539 1.00 48.04 139 GLY C O 1
ATOM 5181 N N . ASP C 1 140 ? 23.040 10.387 -27.054 1.00 50.97 140 ASP C N 1
ATOM 5182 C CA . ASP C 1 140 ? 23.795 9.416 -27.837 1.00 59.87 140 ASP C CA 1
ATOM 5183 C C . ASP C 1 140 ? 24.627 8.486 -26.953 1.00 57.52 140 ASP C C 1
ATOM 5184 O O . ASP C 1 140 ? 25.694 8.859 -26.459 1.00 55.36 140 ASP C O 1
ATOM 5189 N N . ARG C 1 141 ? 24.116 7.274 -26.765 1.00 53.35 141 ARG C N 1
ATOM 5190 C CA . ARG C 1 141 ? 24.740 6.279 -25.910 1.00 54.26 141 ARG C CA 1
ATOM 5191 C C . ARG C 1 141 ? 26.195 5.983 -26.319 1.00 54.80 141 ARG C C 1
ATOM 5192 O O . ARG C 1 141 ? 27.074 5.838 -25.466 1.00 48.59 141 ARG C O 1
ATOM 5200 N N . ASN C 1 142 ? 26.445 5.896 -27.623 1.00 53.12 142 ASN C N 1
ATOM 5201 C CA . ASN C 1 142 ? 27.801 5.684 -28.117 1.00 56.52 142 ASN C CA 1
ATOM 5202 C C . ASN C 1 142 ? 28.756 6.805 -27.723 1.00 55.68 142 ASN C C 1
ATOM 5203 O O . ASN C 1 142 ? 29.895 6.544 -27.334 1.00 55.86 142 ASN C O 1
ATOM 5208 N N . LEU C 1 143 ? 28.295 8.049 -27.833 1.00 54.01 143 LEU C N 1
ATOM 5209 C CA . LEU C 1 143 ? 29.103 9.202 -27.435 1.00 53.14 143 LEU C CA 1
ATOM 5210 C C . LEU C 1 143 ? 29.379 9.142 -25.935 1.00 53.03 143 LEU C C 1
ATOM 5211 O O . LEU C 1 143 ? 30.480 9.441 -25.474 1.00 54.85 143 LEU C O 1
ATOM 5216 N N . TYR C 1 144 ? 28.358 8.751 -25.185 1.00 51.70 144 TYR C N 1
ATOM 5217 C CA . TYR C 1 144 ? 28.470 8.550 -23.747 1.00 52.99 144 TYR C CA 1
ATOM 5218 C C . TYR C 1 144 ? 29.697 7.688 -23.437 1.00 53.00 144 TYR C C 1
ATOM 5219 O O . TYR C 1 144 ? 30.569 8.085 -22.651 1.00 41.38 144 TYR C O 1
ATOM 5228 N N . ASP C 1 145 ? 29.778 6.523 -24.078 1.00 54.74 145 ASP C N 1
ATOM 5229 C CA . ASP C 1 145 ? 30.856 5.575 -23.797 1.00 55.54 145 ASP C CA 1
ATOM 5230 C C . ASP C 1 145 ? 32.230 6.117 -24.170 1.00 52.76 145 ASP C C 1
ATOM 5231 O O . ASP C 1 145 ? 33.211 5.869 -23.476 1.00 53.77 145 ASP C O 1
ATOM 5236 N N . GLU C 1 146 ? 32.306 6.857 -25.267 1.00 54.55 146 GLU C N 1
ATOM 5237 C CA . GLU C 1 146 ? 33.584 7.411 -25.688 1.00 57.28 146 GLU C CA 1
ATOM 5238 C C . GLU C 1 146 ? 33.980 8.583 -24.805 1.00 57.65 146 GLU C C 1
ATOM 5239 O O . GLU C 1 146 ? 35.162 8.874 -24.633 1.00 55.02 146 GLU C O 1
ATOM 5245 N N . ALA C 1 147 ? 32.982 9.247 -24.236 1.00 51.08 147 ALA C N 1
ATOM 5246 C CA . ALA C 1 147 ? 33.233 10.385 -23.370 1.00 52.14 147 ALA C CA 1
ATOM 5247 C C . ALA C 1 147 ? 33.724 9.943 -21.998 1.00 51.12 147 ALA C C 1
ATOM 5248 O O . ALA C 1 147 ? 34.324 10.728 -21.271 1.00 49.00 147 ALA C O 1
ATOM 5250 N N . MET C 1 148 ? 33.469 8.685 -21.652 1.00 49.61 148 MET C N 1
ATOM 5251 C CA . MET C 1 148 ? 33.718 8.199 -20.294 1.00 43.88 148 MET C CA 1
ATOM 5252 C C . MET C 1 148 ? 35.102 8.501 -19.721 1.00 43.63 148 MET C C 1
ATOM 5253 O O . MET C 1 148 ? 35.211 8.945 -18.581 1.00 46.28 148 MET C O 1
ATOM 5258 N N . PRO C 1 149 ? 36.164 8.248 -20.497 1.00 48.92 149 PRO C N 1
ATOM 5259 C CA . PRO C 1 149 ? 37.483 8.536 -19.932 1.00 46.20 149 PRO C CA 1
ATOM 5260 C C . PRO C 1 149 ? 37.535 9.971 -19.431 1.00 45.42 149 PRO C C 1
ATOM 5261 O O . PRO C 1 149 ? 38.190 10.250 -18.432 1.00 47.74 149 PRO C O 1
ATOM 5265 N N . GLY C 1 150 ? 36.834 10.866 -20.121 1.00 42.97 150 GLY C N 1
ATOM 5266 C CA . GLY C 1 150 ? 36.753 12.258 -19.724 1.00 39.71 150 GLY C CA 1
ATOM 5267 C C . GLY C 1 150 ? 35.841 12.478 -18.533 1.00 38.26 150 GLY C C 1
ATOM 5268 O O . GLY C 1 150 ? 36.205 13.186 -17.596 1.00 41.36 150 GLY C O 1
ATOM 5269 N N . PHE C 1 151 ? 34.648 11.886 -18.568 1.00 39.83 151 PHE C N 1
ATOM 5270 C CA . PHE C 1 151 ? 33.722 11.981 -17.437 1.00 39.78 151 PHE C CA 1
ATOM 5271 C C . PHE C 1 151 ? 34.398 11.526 -16.143 1.00 41.85 151 PHE C C 1
ATOM 5272 O O . PHE C 1 151 ? 34.257 12.162 -15.094 1.00 39.17 151 PHE C O 1
ATOM 5280 N N . GLU C 1 152 ? 35.151 10.432 -16.237 1.00 39.92 152 GLU C N 1
ATOM 5281 C CA . GLU C 1 152 ? 35.723 9.787 -15.062 1.00 43.67 152 GLU C CA 1
ATOM 5282 C C . GLU C 1 152 ? 36.828 10.617 -14.403 1.00 43.13 152 GLU C C 1
ATOM 5283 O O . GLU C 1 152 ? 37.196 10.368 -13.258 1.00 40.93 152 GLU C O 1
ATOM 5289 N N . LYS C 1 153 ? 37.348 11.604 -15.124 1.00 42.36 153 LYS C N 1
ATOM 5290 C CA . LYS C 1 153 ? 38.331 12.512 -14.551 1.00 42.07 153 LYS C CA 1
ATOM 5291 C C . LYS C 1 153 ? 37.666 13.789 -14.031 1.00 39.17 153 LYS C C 1
ATOM 5292 O O . LYS C 1 153 ? 38.303 14.605 -13.374 1.00 44.60 153 LYS C O 1
ATOM 5298 N N . MET C 1 154 ? 36.385 13.965 -14.329 1.00 36.68 154 MET C N 1
ATOM 5299 C CA . MET C 1 154 ? 35.704 15.195 -13.945 1.00 38.26 154 MET C CA 1
ATOM 5300 C C . MET C 1 154 ? 34.701 14.980 -12.820 1.00 35.06 154 MET C C 1
ATOM 5301 O O . MET C 1 154 ? 34.352 15.920 -12.106 1.00 34.96 154 MET C O 1
ATOM 5306 N N . GLY C 1 155 ? 34.232 13.743 -12.674 1.00 32.59 155 GLY C N 1
ATOM 5307 C CA . GLY C 1 155 ? 33.178 13.431 -11.728 1.00 32.61 155 GLY C CA 1
ATOM 5308 C C . GLY C 1 155 ? 33.312 12.045 -11.137 1.00 39.08 155 GLY C C 1
ATOM 5309 O O . GLY C 1 155 ? 34.109 11.237 -11.613 1.00 37.20 155 GLY C O 1
ATOM 5310 N N . LYS C 1 156 ? 32.527 11.765 -10.103 1.00 39.13 156 LYS C N 1
ATOM 5311 C CA . LYS C 1 156 ? 32.649 10.506 -9.379 1.00 40.94 156 LYS C CA 1
ATOM 5312 C C . LYS C 1 156 ? 31.487 9.572 -9.698 1.00 46.38 156 LYS C C 1
ATOM 5313 O O . LYS C 1 156 ? 31.649 8.359 -9.752 1.00 51.81 156 LYS C O 1
ATOM 5319 N N . LYS C 1 157 ? 30.312 10.149 -9.903 1.00 39.30 157 LYS C N 1
ATOM 5320 C CA . LYS C 1 157 ? 29.108 9.375 -10.169 1.00 35.93 157 LYS C CA 1
ATOM 5321 C C . LYS C 1 157 ? 28.602 9.770 -11.550 1.00 36.97 157 LYS C C 1
ATOM 5322 O O . LYS C 1 157 ? 28.274 10.930 -11.784 1.00 41.17 157 LYS C O 1
ATOM 5328 N N . ILE C 1 158 ? 28.548 8.813 -12.466 1.00 40.34 158 ILE C N 1
ATOM 5329 C CA . ILE C 1 158 ? 28.165 9.111 -13.840 1.00 40.78 158 ILE C CA 1
ATOM 5330 C C . ILE C 1 158 ? 27.046 8.184 -14.281 1.00 43.76 158 ILE C C 1
ATOM 5331 O O . ILE C 1 158 ? 27.155 6.966 -14.169 1.00 43.72 158 ILE C O 1
ATOM 5336 N N . ILE C 1 159 ? 25.955 8.768 -14.764 1.00 42.95 159 ILE C N 1
ATOM 5337 C CA . ILE C 1 159 ? 24.785 7.983 -15.121 1.00 39.57 159 ILE C CA 1
ATOM 5338 C C . ILE C 1 159 ? 24.187 8.406 -16.469 1.00 40.12 159 ILE C C 1
ATOM 5339 O O . ILE C 1 159 ? 24.480 9.491 -16.983 1.00 43.21 159 ILE C O 1
ATOM 5344 N N . HIS C 1 160 ? 23.352 7.542 -17.034 1.00 38.66 160 HIS C N 1
ATOM 5345 C CA . HIS C 1 160 ? 22.685 7.830 -18.302 1.00 46.34 160 HIS C CA 1
ATOM 5346 C C . HIS C 1 160 ? 21.173 7.763 -18.090 1.00 47.30 160 HIS C C 1
ATOM 5347 O O . HIS C 1 160 ? 20.651 6.740 -17.653 1.00 46.14 160 HIS C O 1
ATOM 5354 N N . LEU C 1 161 ? 20.479 8.859 -18.393 1.00 39.52 161 LEU C N 1
ATOM 5355 C CA . LEU C 1 161 ? 19.069 9.000 -18.037 1.00 40.84 161 LEU C CA 1
ATOM 5356 C C . LEU C 1 161 ? 18.102 8.819 -19.192 1.00 42.71 161 LEU C C 1
ATOM 5357 O O . LEU C 1 161 ? 16.897 8.978 -19.008 1.00 41.22 161 LEU C O 1
ATOM 5362 N N . GLY C 1 162 ? 18.627 8.511 -20.376 1.00 41.34 162 GLY C N 1
ATOM 5363 C CA . GLY C 1 162 ? 17.792 8.249 -21.538 1.00 35.10 162 GLY C CA 1
ATOM 5364 C C . GLY C 1 162 ? 17.917 9.270 -22.660 1.00 43.09 162 GLY C C 1
ATOM 5365 O O . GLY C 1 162 ? 19.020 9.722 -22.977 1.00 47.30 162 GLY C O 1
ATOM 5366 N N . ASP C 1 163 ? 16.785 9.620 -23.270 1.00 41.73 163 ASP C N 1
ATOM 5367 C CA . ASP C 1 163 ? 16.759 10.571 -24.376 1.00 44.46 163 ASP C CA 1
ATOM 5368 C C . ASP C 1 163 ? 17.148 11.976 -23.932 1.00 48.41 163 ASP C C 1
ATOM 5369 O O . ASP C 1 163 ? 16.904 12.370 -22.788 1.00 45.40 163 ASP C O 1
ATOM 5374 N N . VAL C 1 164 ? 17.740 12.731 -24.852 1.00 48.02 164 VAL C N 1
ATOM 5375 C CA . VAL C 1 164 ? 18.051 14.132 -24.609 1.00 46.05 164 VAL C CA 1
ATOM 5376 C C . VAL C 1 164 ? 16.839 14.836 -24.013 1.00 44.84 164 VAL C C 1
ATOM 5377 O O . VAL C 1 164 ? 15.725 14.721 -24.533 1.00 44.00 164 VAL C O 1
ATOM 5381 N N . GLY C 1 165 ? 17.062 15.577 -22.930 1.00 36.58 165 GLY C N 1
ATOM 5382 C CA . GLY C 1 165 ? 15.982 16.243 -22.228 1.00 33.08 165 GLY C CA 1
ATOM 5383 C C . GLY C 1 165 ? 15.844 15.706 -20.815 1.00 36.77 165 GLY C C 1
ATOM 5384 O O . GLY C 1 165 ? 15.526 16.457 -19.888 1.00 34.30 165 GLY C O 1
ATOM 5385 N N . LYS C 1 166 ? 16.103 14.410 -20.647 1.00 31.92 166 LYS C N 1
ATOM 5386 C CA . LYS C 1 166 ? 15.987 13.778 -19.338 1.00 37.11 166 LYS C CA 1
ATOM 5387 C C . LYS C 1 166 ? 17.078 14.243 -18.377 1.00 36.45 166 LYS C C 1
ATOM 5388 O O . LYS C 1 166 ? 16.856 14.358 -17.168 1.00 34.64 166 LYS C O 1
ATOM 5394 N N . GLY C 1 167 ? 18.261 14.507 -18.916 1.00 38.48 167 GLY C N 1
ATOM 5395 C CA . GLY C 1 167 ? 19.347 15.023 -18.112 1.00 35.32 167 GLY C CA 1
ATOM 5396 C C . GLY C 1 167 ? 18.986 16.393 -17.571 1.00 34.08 167 GLY C C 1
ATOM 5397 O O . GLY C 1 167 ? 19.133 16.663 -16.373 1.00 26.83 167 GLY C O 1
ATOM 5398 N N . ALA C 1 168 ? 18.513 17.262 -18.461 1.00 32.56 168 ALA C N 1
ATOM 5399 C CA . ALA C 1 168 ? 18.121 18.622 -18.098 1.00 30.13 168 ALA C CA 1
ATOM 5400 C C . ALA C 1 168 ? 16.991 18.615 -17.076 1.00 27.44 168 ALA C C 1
ATOM 5401 O O . ALA C 1 168 ? 16.975 19.415 -16.150 1.00 29.31 168 ALA C O 1
ATOM 5403 N N . GLU C 1 169 ? 16.038 17.710 -17.265 1.00 30.03 169 GLU C N 1
ATOM 5404 C CA . GLU C 1 169 ? 14.894 17.608 -16.372 1.00 30.61 169 GLU C CA 1
ATOM 5405 C C . GLU C 1 169 ? 15.333 17.204 -14.973 1.00 29.42 169 GLU C C 1
ATOM 5406 O O . GLU C 1 169 ? 14.884 17.795 -13.990 1.00 30.47 169 GLU C O 1
ATOM 5412 N N . MET C 1 170 ? 16.219 16.212 -14.885 1.00 26.75 170 MET C N 1
ATOM 5413 C CA . MET C 1 170 ? 16.793 15.816 -13.591 1.00 28.18 170 MET C CA 1
ATOM 5414 C C . MET C 1 170 ? 17.566 16.959 -12.958 1.00 27.13 170 MET C C 1
ATOM 5415 O O . MET C 1 170 ? 17.424 17.244 -11.770 1.00 25.70 170 MET C O 1
ATOM 5420 N N . LYS C 1 171 ? 18.393 17.618 -13.754 1.00 25.96 171 LYS C N 1
ATOM 5421 C CA . LYS C 1 171 ? 19.172 18.727 -13.226 1.00 25.53 171 LYS C CA 1
ATOM 5422 C C . LYS C 1 171 ? 18.282 19.856 -12.673 1.00 23.80 171 LYS C C 1
ATOM 5423 O O . LYS C 1 171 ? 18.544 20.393 -11.602 1.00 24.89 171 LYS C O 1
ATOM 5429 N N . LEU C 1 172 ? 17.230 20.223 -13.401 1.00 26.37 172 LEU C N 1
ATOM 5430 C CA . LEU C 1 172 ? 16.364 21.322 -12.953 1.00 24.43 172 LEU C CA 1
ATOM 5431 C C . LEU C 1 172 ? 15.582 20.949 -11.693 1.00 29.30 172 LEU C C 1
ATOM 5432 O O . LEU C 1 172 ? 15.424 21.760 -10.778 1.00 28.53 172 LEU C O 1
ATOM 5437 N N . VAL C 1 173 ? 15.104 19.709 -11.648 1.00 22.85 173 VAL C N 1
ATOM 5438 C CA . VAL C 1 173 ? 14.358 19.217 -10.502 1.00 23.32 173 VAL C CA 1
ATOM 5439 C C . VAL C 1 173 ? 15.211 19.301 -9.251 1.00 22.56 173 VAL C C 1
ATOM 5440 O O . VAL C 1 173 ? 14.792 19.824 -8.223 1.00 23.04 173 VAL C O 1
ATOM 5444 N N . VAL C 1 174 ? 16.430 18.805 -9.353 1.00 20.81 174 VAL C N 1
ATOM 5445 C CA . VAL C 1 174 ? 17.334 18.786 -8.209 1.00 25.96 174 VAL C CA 1
ATOM 5446 C C . VAL C 1 174 ? 17.749 20.189 -7.739 1.00 28.81 174 VAL C C 1
ATOM 5447 O O . VAL C 1 174 ? 17.776 20.478 -6.526 1.00 27.18 174 VAL C O 1
ATOM 5451 N N . ASN C 1 175 ? 18.052 21.069 -8.687 1.00 25.24 175 ASN C N 1
ATOM 5452 C CA . ASN C 1 175 ? 18.440 22.435 -8.325 1.00 24.74 175 ASN C CA 1
ATOM 5453 C C . ASN C 1 175 ? 17.291 23.277 -7.781 1.00 25.82 175 ASN C C 1
ATOM 5454 O O . ASN C 1 175 ? 17.498 24.221 -7.016 1.00 24.19 175 ASN C O 1
ATOM 5459 N N . MET C 1 176 ? 16.076 22.941 -8.196 1.00 22.04 176 MET C N 1
ATOM 5460 C CA . MET C 1 176 ? 14.907 23.638 -7.716 1.00 22.94 176 MET C CA 1
ATOM 5461 C C . MET C 1 176 ? 14.814 23.398 -6.219 1.00 24.81 176 MET C C 1
ATOM 5462 O O . MET C 1 176 ? 14.583 24.322 -5.443 1.00 29.36 176 MET C O 1
ATOM 5467 N N . VAL C 1 177 ? 14.990 22.141 -5.828 1.00 22.17 177 VAL C N 1
ATOM 5468 C CA . VAL C 1 177 ? 14.970 21.740 -4.420 1.00 22.24 177 VAL C CA 1
ATOM 5469 C C . VAL C 1 177 ? 16.056 22.494 -3.663 1.00 22.06 177 VAL C C 1
ATOM 5470 O O . VAL C 1 177 ? 15.814 23.067 -2.590 1.00 22.69 177 VAL C O 1
ATOM 5474 N N . MET C 1 178 ? 17.243 22.525 -4.257 1.00 20.65 178 MET C N 1
ATOM 5475 C CA . MET C 1 178 ? 18.392 23.201 -3.657 1.00 22.71 178 MET C CA 1
ATOM 5476 C C . MET C 1 178 ? 18.094 24.679 -3.440 1.00 22.59 178 MET C C 1
ATOM 5477 O O . MET C 1 178 ? 18.326 25.212 -2.367 1.00 24.93 178 MET C O 1
ATOM 5482 N N . GLY C 1 179 ? 17.585 25.341 -4.471 1.00 24.45 179 GLY C N 1
ATOM 5483 C CA . GLY C 1 179 ? 17.264 26.752 -4.366 1.00 26.21 179 GLY C CA 1
ATOM 5484 C C . GLY C 1 179 ? 16.247 27.006 -3.267 1.00 21.92 179 GLY C C 1
ATOM 5485 O O . GLY C 1 179 ? 16.414 27.909 -2.457 1.00 22.43 179 GLY C O 1
ATOM 5486 N N . GLY C 1 180 ? 15.209 26.177 -3.223 1.00 18.52 180 GLY C N 1
ATOM 5487 C CA . GLY C 1 180 ? 14.178 26.304 -2.208 1.00 24.55 180 GLY C CA 1
ATOM 5488 C C . GLY C 1 180 ? 14.734 26.035 -0.820 1.00 25.48 180 GLY C C 1
ATOM 5489 O O . GLY C 1 180 ? 14.397 26.732 0.147 1.00 23.79 180 GLY C O 1
ATOM 5490 N N . MET C 1 181 ? 15.595 25.028 -0.713 1.00 22.53 181 MET C N 1
ATOM 5491 C CA . MET C 1 181 ? 16.281 24.751 0.558 1.00 28.92 181 MET C CA 1
ATOM 5492 C C . MET C 1 181 ? 17.085 25.956 1.038 1.00 27.33 181 MET C C 1
ATOM 5493 O O . MET C 1 181 ? 17.039 26.308 2.219 1.00 21.32 181 MET C O 1
ATOM 5498 N N . MET C 1 182 ? 17.829 26.582 0.120 1.00 19.36 182 MET C N 1
ATOM 5499 C CA . MET C 1 182 ? 18.694 27.698 0.490 1.00 23.26 182 MET C CA 1
ATOM 5500 C C . MET C 1 182 ? 17.844 28.870 0.986 1.00 28.24 182 MET C C 1
ATOM 5501 O O . MET C 1 182 ? 18.179 29.531 1.969 1.00 25.12 182 MET C O 1
ATOM 5506 N N . ALA C 1 183 ? 16.726 29.109 0.309 1.00 30.68 183 ALA C N 1
ATOM 5507 C CA . ALA C 1 183 ? 15.860 30.217 0.675 1.00 27.69 183 ALA C CA 1
ATOM 5508 C C . ALA C 1 183 ? 15.265 29.999 2.066 1.00 28.45 183 ALA C C 1
ATOM 5509 O O . ALA C 1 183 ? 15.277 30.898 2.906 1.00 25.28 183 ALA C O 1
ATOM 5511 N N . CYS C 1 184 ? 14.780 28.790 2.326 1.00 20.05 184 CYS C N 1
ATOM 5512 C CA . CYS C 1 184 ? 14.234 28.478 3.645 1.00 25.21 184 CYS C CA 1
ATOM 5513 C C . CYS C 1 184 ? 15.308 28.519 4.738 1.00 22.87 184 CYS C C 1
ATOM 5514 O O . CYS C 1 184 ? 15.096 29.061 5.831 1.00 22.77 184 CYS C O 1
ATOM 5517 N N . PHE C 1 185 ? 16.465 27.955 4.436 1.00 23.32 185 PHE C N 1
ATOM 5518 C CA . PHE C 1 185 ? 17.607 28.004 5.351 1.00 20.29 185 PHE C CA 1
ATOM 5519 C C . PHE C 1 185 ? 17.930 29.444 5.777 1.00 21.97 185 PHE C C 1
ATOM 5520 O O . PHE C 1 185 ? 18.106 29.744 6.956 1.00 21.13 185 PHE C O 1
ATOM 5528 N N . CYS C 1 186 ? 18.016 30.336 4.806 1.00 22.60 186 CYS C N 1
ATOM 5529 C CA . CYS C 1 186 ? 18.384 31.715 5.091 1.00 22.21 186 CYS C CA 1
ATOM 5530 C C . CYS C 1 186 ? 17.283 32.471 5.859 1.00 25.47 186 CYS C C 1
ATOM 5531 O O . CYS C 1 186 ? 17.575 33.288 6.733 1.00 23.99 186 CYS C O 1
ATOM 5534 N N . GLU C 1 187 ? 16.019 32.192 5.541 1.00 28.17 187 GLU C N 1
ATOM 5535 C CA . GLU C 1 187 ? 14.919 32.766 6.313 1.00 26.12 187 GLU C CA 1
ATOM 5536 C C . GLU C 1 187 ? 15.052 32.383 7.791 1.00 19.00 187 GLU C C 1
ATOM 5537 O O . GLU C 1 187 ? 14.855 33.219 8.681 1.00 26.12 187 GLU C O 1
ATOM 5543 N N . GLY C 1 188 ? 15.401 31.126 8.047 1.00 20.28 188 GLY C N 1
ATOM 5544 C CA . GLY C 1 188 ? 15.571 30.647 9.410 1.00 15.89 188 GLY C CA 1
ATOM 5545 C C . GLY C 1 188 ? 16.697 31.381 10.130 1.00 23.85 188 GLY C C 1
ATOM 5546 O O . GLY C 1 188 ? 16.543 31.858 11.266 1.00 19.46 188 GLY C O 1
ATOM 5547 N N . LEU C 1 189 ? 17.838 31.480 9.465 1.00 23.73 189 LEU C N 1
ATOM 5548 C CA . LEU C 1 189 ? 18.987 32.133 10.059 1.00 20.76 189 LEU C CA 1
ATOM 5549 C C . LEU C 1 189 ? 18.670 33.581 10.371 1.00 21.00 189 LEU C C 1
ATOM 5550 O O . LEU C 1 189 ? 19.038 34.082 11.419 1.00 23.72 189 LEU C O 1
ATOM 5555 N N . ALA C 1 190 ? 18.000 34.255 9.448 1.00 24.55 190 ALA C N 1
ATOM 5556 C CA . ALA C 1 190 ? 17.722 35.679 9.617 1.00 27.50 190 ALA C CA 1
ATOM 5557 C C . ALA C 1 190 ? 16.673 35.870 10.707 1.00 24.40 190 ALA C C 1
ATOM 5558 O O . ALA C 1 190 ? 16.786 36.756 11.550 1.00 24.12 190 ALA C O 1
ATOM 5560 N N . LEU C 1 191 ? 15.644 35.028 10.680 1.00 22.73 191 LEU C N 1
ATOM 5561 C CA . LEU C 1 191 ? 14.636 35.054 11.721 1.00 25.96 191 LEU C CA 1
ATOM 5562 C C . LEU C 1 191 ? 15.304 34.825 13.071 1.00 32.75 191 LEU C C 1
ATOM 5563 O O . LEU C 1 191 ? 15.037 35.539 14.050 1.00 17.06 191 LEU C O 1
ATOM 5568 N N . GLY C 1 192 ? 16.182 33.825 13.121 1.00 21.32 192 GLY C N 1
ATOM 5569 C CA . GLY C 1 192 ? 16.876 33.508 14.354 1.00 20.02 192 GLY C CA 1
ATOM 5570 C C . GLY C 1 192 ? 17.662 34.705 14.858 1.00 26.53 192 GLY C C 1
ATOM 5571 O O . GLY C 1 192 ? 17.619 35.063 16.040 1.00 26.97 192 GLY C O 1
ATOM 5572 N N . GLU C 1 193 ? 18.377 35.354 13.955 1.00 27.35 193 GLU C N 1
ATOM 5573 C CA . GLU C 1 193 ? 19.186 36.485 14.367 1.00 29.05 193 GLU C CA 1
ATOM 5574 C C . GLU C 1 193 ? 18.299 37.642 14.846 1.00 27.13 193 GLU C C 1
ATOM 5575 O O . GLU C 1 193 ? 18.620 38.302 15.824 1.00 27.58 193 GLU C O 1
ATOM 5581 N N . LYS C 1 194 ? 17.184 37.890 14.164 1.00 24.38 194 LYS C N 1
ATOM 5582 C CA . LYS C 1 194 ? 16.285 38.964 14.594 1.00 31.82 194 LYS C CA 1
ATOM 5583 C C . LYS C 1 194 ? 15.608 38.661 15.933 1.00 29.62 194 LYS C C 1
ATOM 5584 O O . LYS C 1 194 ? 15.302 39.574 16.692 1.00 25.79 194 LYS C O 1
ATOM 5590 N N . ALA C 1 195 ? 15.401 37.383 16.237 1.00 20.50 195 ALA C N 1
ATOM 5591 C CA . ALA C 1 195 ? 14.873 36.999 17.545 1.00 26.92 195 ALA C CA 1
ATOM 5592 C C . ALA C 1 195 ? 15.934 37.077 18.655 1.00 37.80 195 ALA C C 1
ATOM 5593 O O . ALA C 1 195 ? 15.637 36.856 19.829 1.00 37.27 195 ALA C O 1
ATOM 5595 N N . GLY C 1 196 ? 17.171 37.382 18.284 1.00 34.99 196 GLY C N 1
ATOM 5596 C CA . GLY C 1 196 ? 18.230 37.473 19.266 1.00 31.16 196 GLY C CA 1
ATOM 5597 C C . GLY C 1 196 ? 18.931 36.157 19.540 1.00 28.81 196 GLY C C 1
ATOM 5598 O O . GLY C 1 196 ? 19.616 36.015 20.546 1.00 30.89 196 GLY C O 1
ATOM 5599 N N . LEU C 1 197 ? 18.773 35.188 18.647 1.00 22.57 197 LEU C N 1
ATOM 5600 C CA . LEU C 1 197 ? 19.484 33.921 18.798 1.00 29.41 197 LEU C CA 1
ATOM 5601 C C . LEU C 1 197 ? 20.855 34.033 18.145 1.00 35.05 197 LEU C C 1
ATOM 5602 O O . LEU C 1 197 ? 21.004 34.704 17.128 1.00 38.32 197 LEU C O 1
ATOM 5607 N N . ALA C 1 198 ? 21.854 33.379 18.734 1.00 32.78 198 ALA C N 1
ATOM 5608 C CA . ALA C 1 198 ? 23.173 33.261 18.108 1.00 35.51 198 ALA C CA 1
ATOM 5609 C C . ALA C 1 198 ? 23.094 32.314 16.910 1.00 29.05 198 ALA C C 1
ATOM 5610 O O . ALA C 1 198 ? 22.614 31.188 17.034 1.00 29.68 198 ALA C O 1
ATOM 5612 N N . THR C 1 199 ? 23.559 32.751 15.748 1.00 29.87 199 THR C N 1
ATOM 5613 C CA . THR C 1 199 ? 23.380 31.921 14.563 1.00 35.24 199 THR C CA 1
ATOM 5614 C C . THR C 1 199 ? 24.294 30.686 14.545 1.00 27.93 199 THR C C 1
ATOM 5615 O O . THR C 1 199 ? 23.943 29.658 13.969 1.00 23.68 199 THR C O 1
ATOM 5619 N N . ASP C 1 200 ? 25.454 30.769 15.183 1.00 26.61 200 ASP C N 1
ATOM 5620 C CA . ASP C 1 200 ? 26.247 29.548 15.402 1.00 28.12 200 ASP C CA 1
ATOM 5621 C C . ASP C 1 200 ? 25.483 28.487 16.231 1.00 27.85 200 ASP C C 1
ATOM 5622 O O . ASP C 1 200 ? 25.609 27.287 15.981 1.00 24.07 200 ASP C O 1
ATOM 5627 N N . ALA C 1 201 ? 24.688 28.918 17.206 1.00 20.68 201 ALA C N 1
ATOM 5628 C CA . ALA C 1 201 ? 23.886 27.957 17.979 1.00 25.28 201 ALA C CA 1
ATOM 5629 C C . ALA C 1 201 ? 22.842 27.285 17.100 1.00 22.13 201 ALA C C 1
ATOM 5630 O O . ALA C 1 201 ? 22.610 26.070 17.161 1.00 20.01 201 ALA C O 1
ATOM 5632 N N . ILE C 1 202 ? 22.186 28.085 16.282 1.00 23.88 202 ILE C N 1
ATOM 5633 C CA . ILE C 1 202 ? 21.225 27.534 15.341 1.00 24.22 202 ILE C CA 1
ATOM 5634 C C . ILE C 1 202 ? 21.871 26.483 14.445 1.00 22.90 202 ILE C C 1
ATOM 5635 O O . ILE C 1 202 ? 21.295 25.419 14.176 1.00 21.17 202 ILE C O 1
ATOM 5640 N N . LEU C 1 203 ? 23.063 26.798 13.961 1.00 25.83 203 LEU C N 1
ATOM 5641 C CA . LEU C 1 203 ? 23.745 25.942 12.995 1.00 26.32 203 LEU C CA 1
ATOM 5642 C C . LEU C 1 203 ? 24.133 24.619 13.649 1.00 29.97 203 LEU C C 1
ATOM 5643 O O . LEU C 1 203 ? 24.127 23.572 12.993 1.00 24.51 203 LEU C O 1
ATOM 5648 N N . ASP C 1 204 ? 24.465 24.673 14.942 1.00 27.41 204 ASP C N 1
ATOM 5649 C CA . ASP C 1 204 ? 24.793 23.466 15.706 1.00 27.87 204 ASP C CA 1
ATOM 5650 C C . ASP C 1 204 ? 23.585 22.549 15.859 1.00 24.32 204 ASP C C 1
ATOM 5651 O O . ASP C 1 204 ? 23.701 21.337 15.692 1.00 27.39 204 ASP C O 1
ATOM 5656 N N . VAL C 1 205 ? 22.432 23.137 16.172 1.00 24.64 205 VAL C N 1
ATOM 5657 C CA . VAL C 1 205 ? 21.185 22.377 16.324 1.00 23.26 205 VAL C CA 1
ATOM 5658 C C . VAL C 1 205 ? 20.762 21.726 15.002 1.00 21.41 205 VAL C C 1
ATOM 5659 O O . VAL C 1 205 ? 20.420 20.546 14.951 1.00 24.65 205 VAL C O 1
ATOM 5663 N N . ILE C 1 206 ? 20.768 22.497 13.926 1.00 21.12 206 ILE C N 1
ATOM 5664 C CA . ILE C 1 206 ? 20.489 21.913 12.614 1.00 24.30 206 ILE C CA 1
ATOM 5665 C C . ILE C 1 206 ? 21.490 20.796 12.315 1.00 25.97 206 ILE C C 1
ATOM 5666 O O . ILE C 1 206 ? 21.112 19.694 11.905 1.00 26.34 206 ILE C O 1
ATOM 5671 N N . GLY C 1 207 ? 22.771 21.074 12.538 1.00 24.26 207 GLY C N 1
ATOM 5672 C CA . GLY C 1 207 ? 23.809 20.098 12.238 1.00 24.81 207 GLY C CA 1
ATOM 5673 C C . GLY C 1 207 ? 23.660 18.806 13.019 1.00 28.84 207 GLY C C 1
ATOM 5674 O O . GLY C 1 207 ? 24.122 17.744 12.594 1.00 23.61 207 GLY C O 1
ATOM 5675 N N . ALA C 1 208 ? 22.999 18.874 14.169 1.00 25.05 208 ALA C N 1
ATOM 5676 C CA . ALA C 1 208 ? 22.896 17.696 15.011 1.00 26.39 208 ALA C CA 1
ATOM 5677 C C . ALA C 1 208 ? 21.713 16.795 14.637 1.00 26.27 208 ALA C C 1
ATOM 5678 O O . ALA C 1 208 ? 21.595 15.684 15.151 1.00 25.31 208 ALA C O 1
ATOM 5680 N N . GLY C 1 209 ? 20.845 17.279 13.755 1.00 20.14 209 GLY C N 1
ATOM 5681 C CA . GLY C 1 209 ? 19.517 16.691 13.580 1.00 23.52 209 GLY C CA 1
ATOM 5682 C C . GLY C 1 209 ? 19.277 16.090 12.203 1.00 27.54 209 GLY C C 1
ATOM 5683 O O . GLY C 1 209 ? 20.215 15.912 11.434 1.00 25.24 209 GLY C O 1
ATOM 5684 N N . ALA C 1 210 ? 18.019 15.798 11.883 1.00 26.22 210 ALA C N 1
ATOM 5685 C CA . ALA C 1 210 ? 17.701 15.001 10.697 1.00 27.18 210 ALA C CA 1
ATOM 5686 C C . ALA C 1 210 ? 17.878 15.748 9.378 1.00 23.11 210 ALA C C 1
ATOM 5687 O O . ALA C 1 210 ? 17.989 15.125 8.316 1.00 19.06 210 ALA C O 1
ATOM 5689 N N . MET C 1 211 ? 17.889 17.077 9.418 1.00 19.44 211 MET C N 1
ATOM 5690 C CA . MET C 1 211 ? 18.021 17.797 8.157 1.00 27.21 211 MET C CA 1
ATOM 5691 C C . MET C 1 211 ? 19.460 18.225 7.830 1.00 24.29 211 MET C C 1
ATOM 5692 O O . MET C 1 211 ? 19.721 18.818 6.781 1.00 22.81 211 MET C O 1
ATOM 5697 N N . ALA C 1 212 ? 20.393 17.886 8.710 1.00 21.54 212 ALA C N 1
ATOM 5698 C CA . ALA C 1 212 ? 21.800 18.232 8.493 1.00 21.06 212 ALA C CA 1
ATOM 5699 C C . ALA C 1 212 ? 22.313 17.738 7.133 1.00 27.29 212 ALA C C 1
ATOM 5700 O O . ALA C 1 212 ? 22.122 16.577 6.764 1.00 23.62 212 ALA C O 1
ATOM 5702 N N . ASN C 1 213 ? 22.968 18.621 6.393 1.00 18.44 213 ASN C N 1
ATOM 5703 C CA . ASN C 1 213 ? 23.556 18.245 5.125 1.00 22.14 213 ASN C CA 1
ATOM 5704 C C . ASN C 1 213 ? 24.788 19.093 4.873 1.00 26.36 213 ASN C C 1
ATOM 5705 O O . ASN C 1 213 ? 24.952 20.153 5.494 1.00 21.55 213 ASN C O 1
ATOM 5710 N N . PRO C 1 214 ? 25.659 18.630 3.960 1.00 22.84 214 PRO C N 1
ATOM 5711 C CA . PRO C 1 214 ? 26.893 19.349 3.618 1.00 20.79 214 PRO C CA 1
ATOM 5712 C C . PRO C 1 214 ? 26.652 20.790 3.155 1.00 20.26 214 PRO C C 1
ATOM 5713 O O . PRO C 1 214 ? 27.442 21.675 3.518 1.00 27.11 214 PRO C O 1
ATOM 5717 N N . MET C 1 215 ? 25.589 21.030 2.387 1.00 23.44 215 MET C N 1
ATOM 5718 C CA . MET C 1 215 ? 25.309 22.385 1.911 1.00 28.93 215 MET C CA 1
ATOM 5719 C C . MET C 1 215 ? 25.052 23.349 3.070 1.00 27.89 215 MET C C 1
ATOM 5720 O O . MET C 1 215 ? 25.618 24.446 3.107 1.00 24.39 215 MET C O 1
ATOM 5725 N N . PHE C 1 216 ? 24.208 22.937 4.015 1.00 21.38 216 PHE C N 1
ATOM 5726 C CA . PHE C 1 216 ? 23.889 23.788 5.163 1.00 26.77 216 PHE C CA 1
ATOM 5727 C C . PHE C 1 216 ? 25.141 23.969 6.017 1.00 27.02 216 PHE C C 1
ATOM 5728 O O . PHE C 1 216 ? 25.410 25.049 6.525 1.00 23.71 216 PHE C O 1
ATOM 5736 N N . ALA C 1 217 ? 25.904 22.895 6.184 1.00 25.13 217 ALA C N 1
ATOM 5737 C CA . ALA C 1 217 ? 27.074 22.962 7.032 1.00 28.90 217 ALA C CA 1
ATOM 5738 C C . ALA C 1 217 ? 28.037 23.998 6.459 1.00 25.87 217 ALA C C 1
ATOM 5739 O O . ALA C 1 217 ? 28.509 24.882 7.172 1.00 27.39 217 ALA C O 1
ATOM 5741 N N . LEU C 1 218 ? 28.293 23.912 5.157 1.00 23.60 218 LEU C N 1
ATOM 5742 C CA . LEU C 1 218 ? 29.268 24.792 4.528 1.00 21.97 218 LEU C CA 1
ATOM 5743 C C . LEU C 1 218 ? 28.742 26.218 4.421 1.00 24.00 218 LEU C C 1
ATOM 5744 O O . LEU C 1 218 ? 29.380 27.151 4.907 1.00 24.68 218 LEU C O 1
ATOM 5749 N N . LYS C 1 219 ? 27.587 26.380 3.780 1.00 21.59 219 LYS C N 1
ATOM 5750 C CA . LYS C 1 219 ? 27.008 27.708 3.559 1.00 21.60 219 LYS C CA 1
ATOM 5751 C C . LYS C 1 219 ? 26.658 28.432 4.866 1.00 27.45 219 LYS C C 1
ATOM 5752 O O . LYS C 1 219 ? 26.813 29.647 4.972 1.00 28.22 219 LYS C O 1
ATOM 5758 N N . GLY C 1 220 ? 26.182 27.690 5.859 1.00 23.18 220 GLY C N 1
ATOM 5759 C CA . GLY C 1 220 ? 26.021 28.253 7.193 1.00 15.52 220 GLY C CA 1
ATOM 5760 C C . GLY C 1 220 ? 27.324 28.865 7.699 1.00 21.31 220 GLY C C 1
ATOM 5761 O O . GLY C 1 220 ? 27.346 30.002 8.197 1.00 24.43 220 GLY C O 1
ATOM 5762 N N . GLY C 1 221 ? 28.417 28.113 7.590 1.00 22.73 221 GLY C N 1
ATOM 5763 C CA . GLY C 1 221 ? 29.716 28.608 8.027 1.00 28.24 221 GLY C CA 1
ATOM 5764 C C . GLY C 1 221 ? 30.141 29.872 7.287 1.00 32.53 221 GLY C C 1
ATOM 5765 O O . GLY C 1 221 ? 30.605 30.843 7.896 1.00 26.80 221 GLY C O 1
ATOM 5766 N N . LEU C 1 222 ? 29.963 29.882 5.979 1.00 27.73 222 LEU C N 1
ATOM 5767 C CA . LEU C 1 222 ? 30.302 31.010 5.151 1.00 27.96 222 LEU C CA 1
ATOM 5768 C C . LEU C 1 222 ? 29.492 32.241 5.450 1.00 29.93 222 LEU C C 1
ATOM 5769 O O . LEU C 1 222 ? 29.991 33.306 5.408 1.00 27.41 222 LEU C O 1
ATOM 5774 N N . ILE C 1 223 ? 28.222 32.065 5.754 1.00 29.76 223 ILE C N 1
ATOM 5775 C CA . ILE C 1 223 ? 27.344 33.150 6.098 1.00 31.38 223 ILE C CA 1
ATOM 5776 C C . ILE C 1 223 ? 27.821 33.729 7.412 1.00 34.75 223 ILE C C 1
ATOM 5777 O O . ILE C 1 223 ? 27.922 34.903 7.585 1.00 35.37 223 ILE C O 1
ATOM 5782 N N . ARG C 1 224 ? 28.145 32.867 8.329 1.00 27.73 224 ARG C N 1
ATOM 5783 C CA . ARG C 1 224 ? 28.717 33.315 9.541 1.00 35.48 224 ARG C CA 1
ATOM 5784 C C . ARG C 1 224 ? 30.029 34.074 9.313 1.00 38.54 224 ARG C C 1
ATOM 5785 O O . ARG C 1 224 ? 30.269 35.051 9.935 1.00 36.23 224 ARG C O 1
ATOM 5793 N N . ASP C 1 225 ? 30.862 33.594 8.411 1.00 37.61 225 ASP C N 1
ATOM 5794 C CA . ASP C 1 225 ? 32.100 34.268 8.061 1.00 33.80 225 ASP C CA 1
ATOM 5795 C C . ASP C 1 225 ? 31.844 35.551 7.279 1.00 34.09 225 ASP C C 1
ATOM 5796 O O . ASP C 1 225 ? 32.719 36.314 7.081 1.00 43.37 225 ASP C O 1
ATOM 5801 N N . ARG C 1 226 ? 30.629 35.764 6.841 1.00 38.19 226 ARG C N 1
ATOM 5802 C CA . ARG C 1 226 ? 30.276 36.828 5.924 1.00 44.44 226 ARG C CA 1
ATOM 5803 C C . ARG C 1 226 ? 31.042 36.751 4.602 1.00 40.58 226 ARG C C 1
ATOM 5804 O O . ARG C 1 226 ? 31.245 37.740 3.950 1.00 43.60 226 ARG C O 1
ATOM 5812 N N . ASN C 1 227 ? 31.416 35.549 4.212 1.00 33.93 227 ASN C N 1
ATOM 5813 C CA . ASN C 1 227 ? 32.138 35.272 2.979 1.00 32.60 227 ASN C CA 1
ATOM 5814 C C . ASN C 1 227 ? 31.195 34.801 1.856 1.00 41.06 227 ASN C C 1
ATOM 5815 O O . ASN C 1 227 ? 30.763 33.644 1.848 1.00 35.60 227 ASN C O 1
ATOM 5820 N N . PHE C 1 228 ? 30.876 35.691 0.912 1.00 28.64 228 PHE C N 1
ATOM 5821 C CA . PHE C 1 228 ? 29.986 35.342 -0.198 1.00 28.12 228 PHE C CA 1
ATOM 5822 C C . PHE C 1 228 ? 30.669 35.250 -1.566 1.00 30.90 228 PHE C C 1
ATOM 5823 O O . PHE C 1 228 ? 30.041 35.502 -2.596 1.00 32.12 228 PHE C O 1
ATOM 5831 N N . ALA C 1 229 ? 31.953 34.900 -1.579 1.00 27.66 229 ALA C N 1
ATOM 5832 C CA . ALA C 1 229 ? 32.663 34.676 -2.839 1.00 27.87 229 ALA C CA 1
ATOM 5833 C C . ALA C 1 229 ? 31.886 33.615 -3.601 1.00 27.95 229 ALA C C 1
ATOM 5834 O O . ALA C 1 229 ? 31.404 32.651 -3.004 1.00 34.23 229 ALA C O 1
ATOM 5836 N N . PRO C 1 230 ? 31.724 33.795 -4.916 1.00 34.26 230 PRO C N 1
ATOM 5837 C CA . PRO C 1 230 ? 30.826 32.869 -5.615 1.00 35.42 230 PRO C CA 1
ATOM 5838 C C . PRO C 1 230 ? 31.416 31.471 -5.799 1.00 31.70 230 PRO C C 1
ATOM 5839 O O . PRO C 1 230 ? 32.524 31.335 -6.292 1.00 30.44 230 PRO C O 1
ATOM 5843 N N . ALA C 1 231 ? 30.679 30.446 -5.381 1.00 27.78 231 ALA C N 1
ATOM 5844 C CA . ALA C 1 231 ? 30.964 29.075 -5.803 1.00 28.56 231 ALA C CA 1
ATOM 5845 C C . ALA C 1 231 ? 29.913 28.686 -6.849 1.00 33.49 231 ALA C C 1
ATOM 5846 O O . ALA C 1 231 ? 30.254 28.210 -7.944 1.00 33.89 231 ALA C O 1
ATOM 5848 N N . PHE C 1 232 ? 28.639 28.915 -6.514 1.00 25.75 232 PHE C N 1
ATOM 5849 C CA . PHE C 1 232 ? 27.546 28.913 -7.502 1.00 21.14 232 PHE C CA 1
ATOM 5850 C C . PHE C 1 232 ? 26.956 30.331 -7.603 1.00 25.30 232 PHE C C 1
ATOM 5851 O O . PHE C 1 232 ? 26.249 30.784 -6.695 1.00 23.58 232 PHE C O 1
ATOM 5859 N N . PRO C 1 233 ? 27.247 31.040 -8.708 1.00 29.36 233 PRO C N 1
ATOM 5860 C CA . PRO C 1 233 ? 26.796 32.426 -8.827 1.00 28.71 233 PRO C CA 1
ATOM 5861 C C . PRO C 1 233 ? 25.295 32.542 -8.657 1.00 29.52 233 PRO C C 1
ATOM 5862 O O . PRO C 1 233 ? 24.542 31.745 -9.226 1.00 25.21 233 PRO C O 1
ATOM 5866 N N . LEU C 1 234 ? 24.874 33.527 -7.869 1.00 25.91 234 LEU C N 1
ATOM 5867 C CA . LEU C 1 234 ? 23.469 33.710 -7.557 1.00 23.18 234 LEU C CA 1
ATOM 5868 C C . LEU C 1 234 ? 22.638 33.869 -8.835 1.00 28.45 234 LEU C C 1
ATOM 5869 O O . LEU C 1 234 ? 21.561 33.289 -8.962 1.00 28.42 234 LEU C O 1
ATOM 5874 N N . LYS C 1 235 ? 23.137 34.641 -9.793 1.00 31.31 235 LYS C N 1
ATOM 5875 C CA . LYS C 1 235 ? 22.396 34.837 -11.045 1.00 24.66 235 LYS C CA 1
ATOM 5876 C C . LYS C 1 235 ? 22.088 33.517 -11.763 1.00 26.12 235 LYS C C 1
ATOM 5877 O O . LYS C 1 235 ? 21.050 33.390 -12.426 1.00 26.80 235 LYS C O 1
ATOM 5883 N N . HIS C 1 236 ? 22.969 32.530 -11.617 1.00 21.82 236 HIS C N 1
ATOM 5884 C CA . HIS C 1 236 ? 22.749 31.226 -12.245 1.00 27.46 236 HIS C CA 1
ATOM 5885 C C . HIS C 1 236 ? 21.711 30.384 -11.475 1.00 29.56 236 HIS C C 1
ATOM 5886 O O . HIS C 1 236 ? 20.918 29.641 -12.073 1.00 27.08 236 HIS C O 1
ATOM 5893 N N . MET C 1 237 ? 21.710 30.508 -10.152 1.00 25.94 237 MET C N 1
ATOM 5894 C CA . MET C 1 237 ? 20.681 29.858 -9.346 1.00 25.58 237 MET C CA 1
ATOM 5895 C C . MET C 1 237 ? 19.314 30.409 -9.750 1.00 26.92 237 MET C C 1
ATOM 5896 O O . MET C 1 237 ? 18.357 29.654 -9.898 1.00 27.18 237 MET C O 1
ATOM 5901 N N . GLN C 1 238 ? 19.225 31.718 -9.962 1.00 27.28 238 GLN C N 1
ATOM 5902 C CA . GLN C 1 238 ? 17.939 32.311 -10.332 1.00 30.38 238 GLN C CA 1
ATOM 5903 C C . GLN C 1 238 ? 17.495 31.786 -11.699 1.00 25.17 238 GLN C C 1
ATOM 5904 O O . GLN C 1 238 ? 16.324 31.453 -11.903 1.00 26.51 238 GLN C O 1
ATOM 5910 N N . LYS C 1 239 ? 18.444 31.699 -12.624 1.00 27.48 239 LYS C N 1
ATOM 5911 C CA . LYS C 1 239 ? 18.173 31.150 -13.946 1.00 30.03 239 LYS C CA 1
ATOM 5912 C C . LYS C 1 239 ? 17.608 29.733 -13.847 1.00 22.97 239 LYS C C 1
ATOM 5913 O O . LYS C 1 239 ? 16.626 29.409 -14.507 1.00 28.93 239 LYS C O 1
ATOM 5919 N N . ASP C 1 240 ? 18.227 28.898 -13.019 1.00 26.60 240 ASP C N 1
ATOM 5920 C CA . ASP C 1 240 ? 17.770 27.514 -12.858 1.00 26.92 240 ASP C CA 1
ATOM 5921 C C . ASP C 1 240 ? 16.343 27.424 -12.314 1.00 27.12 240 ASP C C 1
ATOM 5922 O O . ASP C 1 240 ? 15.572 26.566 -12.730 1.00 27.12 240 ASP C O 1
ATOM 5927 N N . LEU C 1 241 ? 16.000 28.300 -11.375 1.00 21.24 241 LEU C N 1
ATOM 5928 C CA . LEU C 1 241 ? 14.649 28.323 -10.828 1.00 26.84 241 LEU C CA 1
ATOM 5929 C C . LEU C 1 241 ? 13.658 28.828 -11.864 1.00 27.19 241 LEU C C 1
ATOM 5930 O O . LEU C 1 241 ? 12.548 28.319 -11.976 1.00 24.19 241 LEU C O 1
ATOM 5935 N N . ARG C 1 242 ? 14.068 29.830 -12.628 1.00 24.17 242 ARG C N 1
ATOM 5936 C CA . ARG C 1 242 ? 13.293 30.241 -13.788 1.00 25.03 242 ARG C CA 1
ATOM 5937 C C . ARG C 1 242 ? 12.962 29.052 -14.683 1.00 28.41 242 ARG C C 1
ATOM 5938 O O . ARG C 1 242 ? 11.799 28.841 -15.029 1.00 29.12 242 ARG C O 1
ATOM 5946 N N . LEU C 1 243 ? 13.985 28.286 -15.057 1.00 25.20 243 LEU C N 1
ATOM 5947 C CA . LEU C 1 243 ? 13.784 27.109 -15.901 1.00 28.52 243 LEU C CA 1
ATOM 5948 C C . LEU C 1 243 ? 12.925 26.037 -15.223 1.00 26.28 243 LEU C C 1
ATOM 5949 O O . LEU C 1 243 ? 12.128 25.367 -15.880 1.00 24.41 243 LEU C O 1
ATOM 5954 N N . ALA C 1 244 ? 13.087 25.865 -13.915 1.00 27.09 244 ALA C N 1
ATOM 5955 C CA . ALA C 1 244 ? 12.268 24.895 -13.191 1.00 29.60 244 ALA C CA 1
ATOM 5956 C C . ALA C 1 244 ? 10.791 25.303 -13.197 1.00 26.76 244 ALA C C 1
ATOM 5957 O O . ALA C 1 244 ? 9.902 24.457 -13.376 1.00 27.18 244 ALA C O 1
ATOM 5959 N N . VAL C 1 245 ? 10.524 26.597 -13.025 1.00 23.77 245 VAL C N 1
ATOM 5960 C CA . VAL C 1 245 ? 9.144 27.089 -13.090 1.00 21.22 245 VAL C CA 1
ATOM 5961 C C . VAL C 1 245 ? 8.534 26.887 -14.486 1.00 25.35 245 VAL C C 1
ATOM 5962 O O . VAL C 1 245 ? 7.368 26.479 -14.610 1.00 29.98 245 VAL C O 1
ATOM 5966 N N . ALA C 1 246 ? 9.320 27.144 -15.536 1.00 25.42 246 ALA C N 1
ATOM 5967 C CA . ALA C 1 246 ? 8.861 26.907 -16.916 1.00 26.97 246 ALA C CA 1
ATOM 5968 C C . ALA C 1 246 ? 8.549 25.422 -17.152 1.00 27.50 246 ALA C C 1
ATOM 5969 O O . ALA C 1 246 ? 7.574 25.075 -17.822 1.00 27.57 246 ALA C O 1
ATOM 5971 N N . LEU C 1 247 ? 9.380 24.545 -16.594 1.00 27.23 247 LEU C N 1
ATOM 5972 C CA . LEU C 1 247 ? 9.117 23.119 -16.670 1.00 28.38 247 LEU C CA 1
ATOM 5973 C C . LEU C 1 247 ? 7.802 22.772 -15.946 1.00 32.47 247 LEU C C 1
ATOM 5974 O O . LEU C 1 247 ? 6.981 22.004 -16.459 1.00 30.29 247 LEU C O 1
ATOM 5979 N N . GLY C 1 248 ? 7.613 23.328 -14.752 1.00 27.04 248 GLY C N 1
ATOM 5980 C CA . GLY C 1 248 ? 6.354 23.173 -14.039 1.00 27.70 248 GLY C CA 1
ATOM 5981 C C . GLY C 1 248 ? 5.161 23.595 -14.890 1.00 31.49 248 GLY C C 1
ATOM 5982 O O . GLY C 1 248 ? 4.207 22.832 -15.087 1.00 27.73 248 GLY C O 1
ATOM 5983 N N . ASP C 1 249 ? 5.223 24.819 -15.404 1.00 30.01 249 ASP C N 1
ATOM 5984 C CA . ASP C 1 249 ? 4.214 25.326 -16.323 1.00 30.04 249 ASP C CA 1
ATOM 5985 C C . ASP C 1 249 ? 3.916 24.285 -17.413 1.00 32.03 249 ASP C C 1
ATOM 5986 O O . ASP C 1 249 ? 2.761 23.908 -17.629 1.00 29.55 249 ASP C O 1
ATOM 5991 N N . ARG C 1 250 ? 4.965 23.803 -18.072 1.00 34.06 250 ARG C N 1
ATOM 5992 C CA . ARG C 1 250 ? 4.817 22.864 -19.185 1.00 32.70 250 ARG C CA 1
ATOM 5993 C C . ARG C 1 250 ? 4.203 21.502 -18.808 1.00 34.65 250 ARG C C 1
ATOM 5994 O O . ARG C 1 250 ? 3.312 21.017 -19.503 1.00 32.35 250 ARG C O 1
ATOM 6002 N N . VAL C 1 251 ? 4.676 20.873 -17.732 1.00 31.91 251 VAL C N 1
ATOM 6003 C CA . VAL C 1 251 ? 4.182 19.535 -17.389 1.00 32.59 251 VAL C CA 1
ATOM 6004 C C . VAL C 1 251 ? 2.924 19.563 -16.517 1.00 33.18 251 VAL C C 1
ATOM 6005 O O . VAL C 1 251 ? 2.353 18.520 -16.187 1.00 27.85 251 VAL C O 1
ATOM 6009 N N . GLY C 1 252 ? 2.480 20.757 -16.146 1.00 32.54 252 GLY C N 1
ATOM 6010 C CA . GLY C 1 252 ? 1.259 20.873 -15.367 1.00 32.72 252 GLY C CA 1
ATOM 6011 C C . GLY C 1 252 ? 1.466 20.603 -13.891 1.00 35.11 252 GLY C C 1
ATOM 6012 O O . GLY C 1 252 ? 0.662 19.918 -13.249 1.00 36.26 252 GLY C O 1
ATOM 6013 N N . GLN C 1 253 ? 2.545 21.152 -13.343 1.00 28.77 253 GLN C N 1
ATOM 6014 C CA . GLN C 1 253 ? 2.803 21.075 -11.907 1.00 23.33 253 GLN C CA 1
ATOM 6015 C C . GLN C 1 253 ? 2.876 22.476 -11.278 1.00 26.86 253 GLN C C 1
ATOM 6016 O O . GLN C 1 253 ? 3.814 23.233 -11.556 1.00 28.26 253 GLN C O 1
ATOM 6022 N N . PRO C 1 254 ? 1.907 22.822 -10.413 1.00 23.95 254 PRO C N 1
ATOM 6023 C CA . PRO C 1 254 ? 2.023 24.086 -9.679 1.00 22.57 254 PRO C CA 1
ATOM 6024 C C . PRO C 1 254 ? 3.196 23.993 -8.713 1.00 29.48 254 PRO C C 1
ATOM 6025 O O . PRO C 1 254 ? 3.347 22.960 -8.058 1.00 24.66 254 PRO C O 1
ATOM 6029 N N . LEU C 1 255 ? 3.987 25.057 -8.605 1.00 25.29 255 LEU C N 1
ATOM 6030 C CA . LEU C 1 255 ? 5.187 25.053 -7.780 1.00 26.95 255 LEU C CA 1
ATOM 6031 C C . LEU C 1 255 ? 5.213 26.268 -6.867 1.00 29.13 255 LEU C C 1
ATOM 6032 O O . LEU C 1 255 ? 6.017 27.180 -7.076 1.00 25.88 255 LEU C O 1
ATOM 6037 N N . VAL C 1 256 ? 4.342 26.280 -5.862 1.00 25.74 256 VAL C N 1
ATOM 6038 C CA . VAL C 1 256 ? 4.136 27.469 -5.041 1.00 28.57 256 VAL C CA 1
ATOM 6039 C C . VAL C 1 256 ? 5.404 27.901 -4.316 1.00 28.47 256 VAL C C 1
ATOM 6040 O O . VAL C 1 256 ? 5.815 29.060 -4.410 1.00 28.29 256 VAL C O 1
ATOM 6044 N N . ALA C 1 257 ? 6.027 26.969 -3.601 1.00 21.98 257 ALA C N 1
ATOM 6045 C CA . ALA C 1 257 ? 7.248 27.278 -2.861 1.00 23.57 257 ALA C CA 1
ATOM 6046 C C . ALA C 1 257 ? 8.399 27.627 -3.809 1.00 26.62 257 ALA C C 1
ATOM 6047 O O . ALA C 1 257 ? 9.115 28.615 -3.606 1.00 26.52 257 ALA C O 1
ATOM 6049 N N . SER C 1 258 ? 8.585 26.812 -4.841 1.00 26.20 258 SER C N 1
ATOM 6050 C CA . SER C 1 258 ? 9.694 27.039 -5.759 1.00 24.83 258 SER C CA 1
ATOM 6051 C C . SER C 1 258 ? 9.536 28.376 -6.487 1.00 28.24 258 SER C C 1
ATOM 6052 O O . SER C 1 258 ? 10.504 29.108 -6.663 1.00 28.50 258 SER C O 1
ATOM 6055 N N . ALA C 1 259 ? 8.313 28.705 -6.888 1.00 24.17 259 ALA C N 1
ATOM 6056 C CA . ALA C 1 259 ? 8.081 29.967 -7.575 1.00 25.05 259 ALA C CA 1
ATOM 6057 C C . ALA C 1 259 ? 8.424 31.136 -6.645 1.00 27.78 259 ALA C C 1
ATOM 6058 O O . ALA C 1 259 ? 8.991 32.137 -7.083 1.00 26.60 259 ALA C O 1
ATOM 6060 N N . ALA C 1 260 ? 8.081 30.998 -5.365 1.00 25.68 260 ALA C N 1
ATOM 6061 C CA . ALA C 1 260 ? 8.419 32.009 -4.365 1.00 30.07 260 ALA C CA 1
ATOM 6062 C C . ALA C 1 260 ? 9.935 32.185 -4.267 1.00 24.19 260 ALA C C 1
ATOM 6063 O O . ALA C 1 260 ? 10.435 33.304 -4.204 1.00 25.51 260 ALA C O 1
ATOM 6065 N N . ALA C 1 261 ? 10.654 31.068 -4.266 1.00 24.88 261 ALA C N 1
ATOM 6066 C CA . ALA C 1 261 ? 12.112 31.088 -4.214 1.00 20.67 261 ALA C CA 1
ATOM 6067 C C . ALA C 1 261 ? 12.675 31.805 -5.434 1.00 24.83 261 ALA C C 1
ATOM 6068 O O . ALA C 1 261 ? 13.617 32.588 -5.324 1.00 27.27 261 ALA C O 1
ATOM 6070 N N . ASN C 1 262 ? 12.101 31.523 -6.598 1.00 24.08 262 ASN C N 1
ATOM 6071 C CA . ASN C 1 262 ? 12.490 32.203 -7.830 1.00 25.92 262 ASN C CA 1
ATOM 6072 C C . ASN C 1 262 ? 12.404 33.707 -7.627 1.00 30.96 262 ASN C C 1
ATOM 6073 O O . ASN C 1 262 ? 13.337 34.436 -7.948 1.00 28.76 262 ASN C O 1
ATOM 6078 N N . GLU C 1 263 ? 11.289 34.179 -7.071 1.00 27.34 263 GLU C N 1
ATOM 6079 C CA . GLU C 1 263 ? 11.116 35.621 -6.916 1.00 24.95 263 GLU C CA 1
ATOM 6080 C C . GLU C 1 263 ? 12.095 36.197 -5.899 1.00 26.05 263 GLU C C 1
ATOM 6081 O O . GLU C 1 263 ? 12.629 37.293 -6.087 1.00 24.97 263 GLU C O 1
ATOM 6087 N N . LEU C 1 264 ? 12.336 35.458 -4.823 1.00 25.85 264 LEU C N 1
ATOM 6088 C CA . LEU C 1 264 ? 13.280 35.912 -3.813 1.00 22.88 264 LEU C CA 1
ATOM 6089 C C . LEU C 1 264 ? 14.699 36.007 -4.383 1.00 25.00 264 LEU C C 1
ATOM 6090 O O . LEU C 1 264 ? 15.412 36.979 -4.139 1.00 21.52 264 LEU C O 1
ATOM 6095 N N . PHE C 1 265 ? 15.103 35.021 -5.165 1.00 19.29 265 PHE C N 1
ATOM 6096 C CA . PHE C 1 265 ? 16.371 35.150 -5.869 1.00 23.75 265 PHE C CA 1
ATOM 6097 C C . PHE C 1 265 ? 16.416 36.328 -6.840 1.00 24.49 265 PHE C C 1
ATOM 6098 O O . PHE C 1 265 ? 17.455 36.977 -6.963 1.00 27.13 265 PHE C O 1
ATOM 6106 N N . LYS C 1 266 ? 15.301 36.632 -7.508 1.00 25.82 266 LYS C N 1
ATOM 6107 C CA . LYS C 1 266 ? 15.262 37.837 -8.338 1.00 27.96 266 LYS C CA 1
ATOM 6108 C C . LYS C 1 266 ? 15.514 39.071 -7.485 1.00 28.33 266 LYS C C 1
ATOM 6109 O O . LYS C 1 266 ? 16.215 39.988 -7.903 1.00 29.97 266 LYS C O 1
ATOM 6115 N N . GLY C 1 267 ? 14.939 39.101 -6.288 1.00 25.74 267 GLY C N 1
ATOM 6116 C CA . GLY C 1 267 ? 15.163 40.228 -5.400 1.00 23.56 267 GLY C CA 1
ATOM 6117 C C . GLY C 1 267 ? 16.637 40.361 -5.066 1.00 24.72 267 GLY C C 1
ATOM 6118 O O . GLY C 1 267 ? 17.183 41.464 -5.036 1.00 24.72 267 GLY C O 1
ATOM 6119 N N . ALA C 1 268 ? 17.289 39.229 -4.821 1.00 25.35 268 ALA C N 1
ATOM 6120 C CA . ALA C 1 268 ? 18.725 39.233 -4.545 1.00 26.93 268 ALA C CA 1
ATOM 6121 C C . ALA C 1 268 ? 19.510 39.833 -5.706 1.00 28.49 268 ALA C C 1
ATOM 6122 O O . ALA C 1 268 ? 20.449 40.592 -5.475 1.00 27.82 268 ALA C O 1
ATOM 6124 N N . ARG C 1 269 ? 19.128 39.503 -6.943 1.00 27.89 269 ARG C N 1
ATOM 6125 C CA . ARG C 1 269 ? 19.767 40.097 -8.130 1.00 31.23 269 ARG C CA 1
ATOM 6126 C C . ARG C 1 269 ? 19.516 41.597 -8.229 1.00 32.85 269 ARG C C 1
ATOM 6127 O O . ARG C 1 269 ? 20.439 42.373 -8.467 1.00 29.68 269 ARG C O 1
ATOM 6135 N N . ALA C 1 270 ? 18.263 42.003 -8.049 1.00 29.85 270 ALA C N 1
ATOM 6136 C CA . ALA C 1 270 ? 17.927 43.421 -8.032 1.00 35.52 270 ALA C CA 1
ATOM 6137 C C . ALA C 1 270 ? 18.767 44.163 -7.000 1.00 36.77 270 ALA C C 1
ATOM 6138 O O . ALA C 1 270 ? 19.127 45.314 -7.204 1.00 41.28 270 ALA C O 1
ATOM 6140 N N . ALA C 1 271 ? 19.077 43.503 -5.888 1.00 35.76 271 ALA C N 1
ATOM 6141 C CA . ALA C 1 271 ? 19.845 44.155 -4.833 1.00 33.18 271 ALA C CA 1
ATOM 6142 C C . ALA C 1 271 ? 21.351 44.233 -5.141 1.00 36.81 271 ALA C C 1
ATOM 6143 O O . ALA C 1 271 ? 22.112 44.811 -4.372 1.00 36.24 271 ALA C O 1
ATOM 6145 N N . GLY C 1 272 ? 21.777 43.646 -6.259 1.00 33.15 272 GLY C N 1
ATOM 6146 C CA . GLY C 1 272 ? 23.176 43.704 -6.665 1.00 34.36 272 GLY C CA 1
ATOM 6147 C C . GLY C 1 272 ? 24.060 42.512 -6.292 1.00 36.41 272 GLY C C 1
ATOM 6148 O O . GLY C 1 272 ? 25.293 42.617 -6.338 1.00 30.13 272 GLY C O 1
ATOM 6149 N N . PHE C 1 273 ? 23.458 41.370 -5.960 1.00 27.77 273 PHE C N 1
ATOM 6150 C CA . PHE C 1 273 ? 24.241 40.214 -5.496 1.00 27.89 273 PHE C CA 1
ATOM 6151 C C . PHE C 1 273 ? 24.371 39.102 -6.528 1.00 29.16 273 PHE C C 1
ATOM 6152 O O . PHE C 1 273 ? 24.762 37.986 -6.182 1.00 26.77 273 PHE C O 1
ATOM 6160 N N . GLY C 1 274 ? 24.022 39.393 -7.776 1.00 28.34 274 GLY C N 1
ATOM 6161 C CA . GLY C 1 274 ? 23.963 38.372 -8.813 1.00 26.06 274 GLY C CA 1
ATOM 6162 C C . GLY C 1 274 ? 25.278 37.642 -9.083 1.00 30.54 274 GLY C C 1
ATOM 6163 O O . GLY C 1 274 ? 25.295 36.472 -9.472 1.00 26.69 274 GLY C O 1
ATOM 6164 N N . ASP C 1 275 ? 26.394 38.325 -8.874 1.00 30.19 275 ASP C N 1
ATOM 6165 C CA . ASP C 1 275 ? 27.683 37.705 -9.126 1.00 29.38 275 ASP C CA 1
ATOM 6166 C C . ASP C 1 275 ? 28.314 37.167 -7.856 1.00 30.78 275 ASP C C 1
ATOM 6167 O O . ASP C 1 275 ? 29.461 36.728 -7.869 1.00 30.47 275 ASP C O 1
ATOM 6172 N N . GLU C 1 276 ? 27.576 37.204 -6.752 1.00 26.63 276 GLU C N 1
ATOM 6173 C CA . GLU C 1 276 ? 28.071 36.602 -5.516 1.00 25.83 276 GLU C CA 1
ATOM 6174 C C . GLU C 1 276 ? 27.538 35.173 -5.441 1.00 24.11 276 GLU C C 1
ATOM 6175 O O . GLU C 1 276 ? 26.804 34.754 -6.334 1.00 24.72 276 GLU C O 1
ATOM 6181 N N . ASP C 1 277 ? 27.923 34.414 -4.416 1.00 24.64 277 ASP C N 1
ATOM 6182 C CA . ASP C 1 277 ? 27.401 33.051 -4.264 1.00 23.49 277 ASP C CA 1
ATOM 6183 C C . ASP C 1 277 ? 25.897 33.093 -4.043 1.00 25.69 277 ASP C C 1
ATOM 6184 O O . ASP C 1 277 ? 25.383 34.071 -3.485 1.00 28.94 277 ASP C O 1
ATOM 6189 N N . PHE C 1 278 ? 25.187 32.045 -4.458 1.00 23.12 278 PHE C N 1
ATOM 6190 C CA . PHE C 1 278 ? 23.734 32.029 -4.256 1.00 26.24 278 PHE C CA 1
ATOM 6191 C C . PHE C 1 278 ? 23.295 32.197 -2.792 1.00 30.51 278 PHE C C 1
ATOM 6192 O O . PHE C 1 278 ? 22.223 32.741 -2.504 1.00 29.26 278 PHE C O 1
ATOM 6200 N N . SER C 1 279 ? 24.156 31.789 -1.869 1.00 23.90 279 SER C N 1
ATOM 6201 C CA . SER C 1 279 ? 23.895 32.002 -0.444 1.00 23.99 279 SER C CA 1
ATOM 6202 C C . SER C 1 279 ? 23.807 33.492 -0.071 1.00 20.58 279 SER C C 1
ATOM 6203 O O . SER C 1 279 ? 23.380 33.839 1.045 1.00 21.82 279 SER C O 1
ATOM 6206 N N . ALA C 1 280 ? 24.174 34.374 -1.000 1.00 23.19 280 ALA C N 1
ATOM 6207 C CA . ALA C 1 280 ? 24.080 35.811 -0.750 1.00 27.40 280 ALA C CA 1
ATOM 6208 C C . ALA C 1 280 ? 22.625 36.249 -0.583 1.00 32.90 280 ALA C C 1
ATOM 6209 O O . ALA C 1 280 ? 22.353 37.353 -0.108 1.00 27.40 280 ALA C O 1
ATOM 6211 N N . ILE C 1 281 ? 21.689 35.387 -0.969 1.00 30.53 281 ILE C N 1
ATOM 6212 C CA . ILE C 1 281 ? 20.280 35.699 -0.752 1.00 21.60 281 ILE C CA 1
ATOM 6213 C C . ILE C 1 281 ? 20.051 36.032 0.724 1.00 24.28 281 ILE C C 1
ATOM 6214 O O . ILE C 1 281 ? 19.164 36.818 1.071 1.00 24.51 281 ILE C O 1
ATOM 6219 N N . PHE C 1 282 ? 20.875 35.457 1.595 1.00 20.36 282 PHE C N 1
ATOM 6220 C CA . PHE C 1 282 ? 20.786 35.747 3.022 1.00 21.83 282 PHE C CA 1
ATOM 6221 C C . PHE C 1 282 ? 20.809 37.248 3.294 1.00 29.63 282 PHE C C 1
ATOM 6222 O O . PHE C 1 282 ? 20.136 37.729 4.204 1.00 25.61 282 PHE C O 1
ATOM 6230 N N . LYS C 1 283 ? 21.589 37.989 2.516 1.00 20.77 283 LYS C N 1
ATOM 6231 C CA . LYS C 1 283 ? 21.698 39.419 2.750 1.00 26.51 283 LYS C CA 1
ATOM 6232 C C . LYS C 1 283 ? 20.412 40.194 2.433 1.00 35.27 283 LYS C C 1
ATOM 6233 O O . LYS C 1 283 ? 20.223 41.301 2.942 1.00 32.63 283 LYS C O 1
ATOM 6239 N N . THR C 1 284 ? 19.524 39.631 1.611 1.00 30.21 284 THR C N 1
ATOM 6240 C CA . THR C 1 284 ? 18.239 40.293 1.379 1.00 35.01 284 THR C CA 1
ATOM 6241 C C . THR C 1 284 ? 17.300 40.104 2.560 1.00 36.62 284 THR C C 1
ATOM 6242 O O . THR C 1 284 ? 16.358 40.869 2.748 1.00 36.22 284 THR C O 1
ATOM 6246 N N . TYR C 1 285 ? 17.523 39.087 3.352 1.00 37.54 285 TYR C N 1
ATOM 6247 C CA . TYR C 1 285 ? 16.644 38.807 4.458 1.00 35.82 285 TYR C CA 1
ATOM 6248 C C . TYR C 1 285 ? 17.063 39.701 5.604 1.00 40.02 285 TYR C C 1
ATOM 6249 O O . TYR C 1 285 ? 16.344 39.891 6.533 1.00 38.94 285 TYR C O 1
ATOM 6258 N N . GLU C 1 286 ? 18.222 40.307 5.462 1.00 49.71 286 GLU C N 1
ATOM 6259 C CA . GLU C 1 286 ? 18.820 41.132 6.500 1.00 68.23 286 GLU C CA 1
ATOM 6260 C C . GLU C 1 286 ? 19.014 42.635 6.296 1.00 74.55 286 GLU C C 1
ATOM 6261 O O . GLU C 1 286 ? 18.576 43.282 5.346 1.00 72.72 286 GLU C O 1
ATOM 6267 N N . ARG C 1 287 ? 19.738 43.167 7.256 1.00 80.00 287 ARG C N 1
ATOM 6268 C CA . ARG C 1 287 ? 20.341 44.465 7.142 1.00 80.57 287 ARG C CA 1
ATOM 6269 C C . ARG C 1 287 ? 19.752 45.165 5.947 1.00 82.68 287 ARG C C 1
ATOM 6270 O O . ARG C 1 287 ? 18.866 45.982 6.090 1.00 82.60 287 ARG C O 1
ATOM 6278 N N . SER D 1 1 ? -29.010 66.861 25.709 1.00 47.59 1 SER D N 1
ATOM 6279 C CA . SER D 1 1 ? -28.334 66.299 24.549 1.00 46.87 1 SER D CA 1
ATOM 6280 C C . SER D 1 1 ? -27.980 64.841 24.800 1.00 46.90 1 SER D C 1
ATOM 6281 O O . SER D 1 1 ? -27.909 64.400 25.949 1.00 44.18 1 SER D O 1
ATOM 6284 N N . GLN D 1 2 ? -27.752 64.103 23.718 1.00 45.20 2 GLN D N 1
ATOM 6285 C CA . GLN D 1 2 ? -27.400 62.693 23.794 1.00 40.89 2 GLN D CA 1
ATOM 6286 C C . GLN D 1 2 ? -25.983 62.519 24.314 1.00 43.61 2 GLN D C 1
ATOM 6287 O O . GLN D 1 2 ? -25.052 63.149 23.812 1.00 47.27 2 GLN D O 1
ATOM 6293 N N . LYS D 1 3 ? -25.814 61.645 25.298 1.00 40.64 3 LYS D N 1
ATOM 6294 C CA . LYS D 1 3 ? -24.510 61.434 25.917 1.00 40.99 3 LYS D CA 1
ATOM 6295 C C . LYS D 1 3 ? -23.806 60.180 25.343 1.00 40.37 3 LYS D C 1
ATOM 6296 O O . LYS D 1 3 ? -24.387 59.091 25.293 1.00 42.79 3 LYS D O 1
ATOM 6302 N N . PHE D 1 4 ? -22.569 60.350 24.877 1.00 34.24 4 PHE D N 1
ATOM 6303 C CA . PHE D 1 4 ? -21.768 59.240 24.351 1.00 28.92 4 PHE D CA 1
ATOM 6304 C C . PHE D 1 4 ? -20.345 59.277 24.907 1.00 30.25 4 PHE D C 1
ATOM 6305 O O . PHE D 1 4 ? -19.765 60.350 25.096 1.00 26.73 4 PHE D O 1
ATOM 6313 N N . GLY D 1 5 ? -19.770 58.106 25.134 1.00 29.09 5 GLY D N 1
ATOM 6314 C CA . GLY D 1 5 ? -18.346 58.014 25.414 1.00 32.82 5 GLY D CA 1
ATOM 6315 C C . GLY D 1 5 ? -17.558 57.647 24.160 1.00 31.72 5 GLY D C 1
ATOM 6316 O O . GLY D 1 5 ? -18.080 56.992 23.248 1.00 25.14 5 GLY D O 1
ATOM 6317 N N . PHE D 1 6 ? -16.301 58.081 24.100 1.00 23.48 6 PHE D N 1
ATOM 6318 C CA . PHE D 1 6 ? -15.446 57.703 22.985 1.00 27.50 6 PHE D CA 1
ATOM 6319 C C . PHE D 1 6 ? -14.019 57.410 23.431 1.00 27.74 6 PHE D C 1
ATOM 6320 O O . PHE D 1 6 ? -13.349 58.265 24.011 1.00 28.12 6 PHE D O 1
ATOM 6328 N N . ILE D 1 7 ? -13.576 56.185 23.167 1.00 25.20 7 ILE D N 1
ATOM 6329 C CA . ILE D 1 7 ? -12.252 55.720 23.583 1.00 29.34 7 ILE D CA 1
ATOM 6330 C C . ILE D 1 7 ? -11.357 55.429 22.380 1.00 27.96 7 ILE D C 1
ATOM 6331 O O . ILE D 1 7 ? -11.706 54.623 21.515 1.00 26.50 7 ILE D O 1
ATOM 6336 N N . GLY D 1 8 ? -10.196 56.078 22.343 1.00 23.75 8 GLY D N 1
ATOM 6337 C CA . GLY D 1 8 ? -9.233 55.877 21.273 1.00 28.68 8 GLY D CA 1
ATOM 6338 C C . GLY D 1 8 ? -9.392 56.970 20.244 1.00 27.93 8 GLY D C 1
ATOM 6339 O O . GLY D 1 8 ? -10.338 56.969 19.477 1.00 27.47 8 GLY D O 1
ATOM 6340 N N . LEU D 1 9 ? -8.474 57.923 20.240 1.00 24.35 9 LEU D N 1
ATOM 6341 C CA . LEU D 1 9 ? -8.608 59.066 19.351 1.00 29.25 9 LEU D CA 1
ATOM 6342 C C . LEU D 1 9 ? -7.470 59.132 18.329 1.00 27.35 9 LEU D C 1
ATOM 6343 O O . LEU D 1 9 ? -6.770 60.138 18.246 1.00 25.76 9 LEU D O 1
ATOM 6348 N N . GLY D 1 10 ? -7.288 58.065 17.555 1.00 25.16 10 GLY D N 1
ATOM 6349 C CA . GLY D 1 10 ? -6.279 58.060 16.507 1.00 23.79 10 GLY D CA 1
ATOM 6350 C C . GLY D 1 10 ? -6.836 58.723 15.259 1.00 30.65 10 GLY D C 1
ATOM 6351 O O . GLY D 1 10 ? -7.804 59.471 15.321 1.00 30.15 10 GLY D O 1
ATOM 6352 N N . ILE D 1 11 ? -6.240 58.445 14.114 1.00 30.09 11 ILE D N 1
ATOM 6353 C CA . ILE D 1 11 ? -6.794 58.935 12.859 1.00 32.10 11 ILE D CA 1
ATOM 6354 C C . ILE D 1 11 ? -8.328 58.736 12.783 1.00 26.44 11 ILE D C 1
ATOM 6355 O O . ILE D 1 11 ? -9.072 59.678 12.532 1.00 23.08 11 ILE D O 1
ATOM 6360 N N . MET D 1 12 ? -8.804 57.516 13.012 1.00 22.00 12 MET D N 1
ATOM 6361 C CA . MET D 1 12 ? -10.229 57.228 12.839 1.00 23.76 12 MET D CA 1
ATOM 6362 C C . MET D 1 12 ? -11.068 57.755 13.994 1.00 25.35 12 MET D C 1
ATOM 6363 O O . MET D 1 12 ? -12.076 58.436 13.782 1.00 22.59 12 MET D O 1
ATOM 6368 N N . GLY D 1 13 ? -10.650 57.438 15.215 1.00 22.83 13 GLY D N 1
ATOM 6369 C CA . GLY D 1 13 ? -11.459 57.733 16.383 1.00 23.94 13 GLY D CA 1
ATOM 6370 C C . GLY D 1 13 ? -11.622 59.222 16.567 1.00 26.28 13 GLY D C 1
ATOM 6371 O O . GLY D 1 13 ? -12.690 59.712 16.937 1.00 28.89 13 GLY D O 1
ATOM 6372 N N . SER D 1 14 ? -10.541 59.945 16.313 1.00 22.94 14 SER D N 1
ATOM 6373 C CA . SER D 1 14 ? -10.556 61.396 16.390 1.00 33.06 14 SER D CA 1
ATOM 6374 C C . SER D 1 14 ? -11.631 61.981 15.475 1.00 29.17 14 SER D C 1
ATOM 6375 O O . SER D 1 14 ? -12.423 62.823 15.893 1.00 21.86 14 SER D O 1
ATOM 6378 N N . ALA D 1 15 ? -11.638 61.545 14.220 1.00 27.74 15 ALA D N 1
ATOM 6379 C CA . ALA D 1 15 ? -12.587 62.072 13.241 1.00 27.69 15 ALA D CA 1
ATOM 6380 C C . ALA D 1 15 ? -14.020 61.670 13.578 1.00 29.76 15 ALA D C 1
ATOM 6381 O O . ALA D 1 15 ? -14.952 62.443 13.368 1.00 27.70 15 ALA D O 1
ATOM 6383 N N . MET D 1 16 ? -14.190 60.461 14.112 1.00 22.82 16 MET D N 1
ATOM 6384 C CA . MET D 1 16 ? -15.507 59.953 14.464 1.00 25.58 16 MET D CA 1
ATOM 6385 C C . MET D 1 16 ? -16.117 60.713 15.647 1.00 29.44 16 MET D C 1
ATOM 6386 O O . MET D 1 16 ? -17.273 61.151 15.605 1.00 29.71 16 MET D O 1
ATOM 6391 N N . ALA D 1 17 ? -15.332 60.882 16.697 1.00 25.31 17 ALA D N 1
ATOM 6392 C CA . ALA D 1 17 ? -15.808 61.571 17.882 1.00 28.61 17 ALA D CA 1
ATOM 6393 C C . ALA D 1 17 ? -16.187 63.013 17.517 1.00 29.86 17 ALA D C 1
ATOM 6394 O O . ALA D 1 17 ? -17.174 63.568 18.028 1.00 30.44 17 ALA D O 1
ATOM 6396 N N . LYS D 1 18 ? -15.409 63.613 16.619 1.00 24.61 18 LYS D N 1
ATOM 6397 C CA . LYS D 1 18 ? -15.660 64.992 16.204 1.00 28.89 18 LYS D CA 1
ATOM 6398 C C . LYS D 1 18 ? -17.028 65.104 15.539 1.00 28.53 18 LYS D C 1
ATOM 6399 O O . LYS D 1 18 ? -17.718 66.109 15.675 1.00 28.37 18 LYS D O 1
ATOM 6405 N N . ASN D 1 19 ? -17.424 64.072 14.809 1.00 26.05 19 ASN D N 1
ATOM 6406 C CA . ASN D 1 19 ? -18.775 64.056 14.258 1.00 35.12 19 ASN D CA 1
ATOM 6407 C C . ASN D 1 19 ? -19.856 64.010 15.339 1.00 33.54 19 ASN D C 1
ATOM 6408 O O . ASN D 1 19 ? -20.865 64.711 15.248 1.00 34.00 19 ASN D O 1
ATOM 6413 N N . LEU D 1 20 ? -19.633 63.218 16.379 1.00 28.10 20 LEU D N 1
ATOM 6414 C CA . LEU D 1 20 ? -20.589 63.181 17.477 1.00 30.49 20 LEU D CA 1
ATOM 6415 C C . LEU D 1 20 ? -20.712 64.558 18.143 1.00 34.92 20 LEU D C 1
ATOM 6416 O O . LEU D 1 20 ? -21.827 65.020 18.407 1.00 34.33 20 LEU D O 1
ATOM 6421 N N . VAL D 1 21 ? -19.579 65.221 18.393 1.00 29.71 21 VAL D N 1
ATOM 6422 C CA . VAL D 1 21 ? -19.609 66.543 19.024 1.00 29.48 21 VAL D CA 1
ATOM 6423 C C . VAL D 1 21 ? -20.290 67.563 18.113 1.00 37.98 21 VAL D C 1
ATOM 6424 O O . VAL D 1 21 ? -21.090 68.384 18.570 1.00 34.52 21 VAL D O 1
ATOM 6428 N N . LYS D 1 22 ? -19.964 67.492 16.825 1.00 36.62 22 LYS D N 1
ATOM 6429 C CA . LYS D 1 22 ? -20.492 68.403 15.822 1.00 37.65 22 LYS D CA 1
ATOM 6430 C C . LYS D 1 22 ? -22.011 68.312 15.755 1.00 34.10 22 LYS D C 1
ATOM 6431 O O . LYS D 1 22 ? -22.698 69.319 15.639 1.00 36.00 22 LYS D O 1
ATOM 6437 N N . ALA D 1 23 ? -22.524 67.093 15.829 1.00 31.04 23 ALA D N 1
ATOM 6438 C CA . ALA D 1 23 ? -23.962 66.850 15.774 1.00 36.04 23 ALA D CA 1
ATOM 6439 C C . ALA D 1 23 ? -24.639 67.278 17.074 1.00 42.74 23 ALA D C 1
ATOM 6440 O O . ALA D 1 23 ? -25.863 67.176 17.213 1.00 46.33 23 ALA D O 1
ATOM 6442 N N . GLY D 1 24 ? -23.840 67.742 18.031 1.00 40.19 24 GLY D N 1
ATOM 6443 C CA . GLY D 1 24 ? -24.372 68.272 19.272 1.00 40.78 24 GLY D CA 1
ATOM 6444 C C . GLY D 1 24 ? -24.538 67.251 20.384 1.00 38.94 24 GLY D C 1
ATOM 6445 O O . GLY D 1 24 ? -25.277 67.486 21.334 1.00 43.51 24 GLY D O 1
ATOM 6446 N N . CYS D 1 25 ? -23.860 66.115 20.274 1.00 31.49 25 CYS D N 1
ATOM 6447 C CA . CYS D 1 25 ? -23.796 65.194 21.396 1.00 22.73 25 CYS D CA 1
ATOM 6448 C C . CYS D 1 25 ? -22.917 65.747 22.504 1.00 34.17 25 CYS D C 1
ATOM 6449 O O . CYS D 1 25 ? -22.077 66.616 22.278 1.00 35.53 25 CYS D O 1
ATOM 6452 N N . SER D 1 26 ? -23.138 65.229 23.705 1.00 31.12 26 SER D N 1
ATOM 6453 C CA . SER D 1 26 ? -22.327 65.528 24.870 1.00 38.31 26 SER D CA 1
ATOM 6454 C C . SER D 1 26 ? -21.362 64.362 25.014 1.00 37.20 26 SER D C 1
ATOM 6455 O O . SER D 1 26 ? -21.737 63.271 25.451 1.00 40.51 26 SER D O 1
ATOM 6458 N N . VAL D 1 27 ? -20.119 64.578 24.613 1.00 29.90 27 VAL D N 1
ATOM 6459 C CA . VAL D 1 27 ? -19.200 63.465 24.461 1.00 32.36 27 VAL D CA 1
ATOM 6460 C C . VAL D 1 27 ? -18.095 63.467 25.509 1.00 35.73 27 VAL D C 1
ATOM 6461 O O . VAL D 1 27 ? -17.449 64.492 25.744 1.00 38.39 27 VAL D O 1
ATOM 6465 N N . THR D 1 28 ? -17.888 62.314 26.138 1.00 31.46 28 THR D N 1
ATOM 6466 C CA . THR D 1 28 ? -16.788 62.132 27.084 1.00 29.93 28 THR D CA 1
ATOM 6467 C C . THR D 1 28 ? -15.714 61.247 26.438 1.00 28.65 28 THR D C 1
ATOM 6468 O O . THR D 1 28 ? -16.024 60.172 25.913 1.00 28.79 28 THR D O 1
ATOM 6472 N N . ILE D 1 29 ? -14.461 61.693 26.466 1.00 25.99 29 ILE D N 1
ATOM 6473 C CA . ILE D 1 29 ? -13.412 61.039 25.683 1.00 31.41 29 ILE D CA 1
ATOM 6474 C C . ILE D 1 29 ? -12.190 60.634 26.491 1.00 26.97 29 ILE D C 1
ATOM 6475 O O . ILE D 1 29 ? -11.888 61.223 27.525 1.00 28.97 29 ILE D O 1
ATOM 6480 N N . TRP D 1 30 ? -11.468 59.648 25.975 1.00 29.21 30 TRP D N 1
ATOM 6481 C CA . TRP D 1 30 ? -10.203 59.225 26.556 1.00 30.99 30 TRP D CA 1
ATOM 6482 C C . TRP D 1 30 ? -9.283 58.693 25.468 1.00 28.95 30 TRP D C 1
ATOM 6483 O O . TRP D 1 30 ? -9.736 58.038 24.528 1.00 27.04 30 TRP D O 1
ATOM 6494 N N . ASN D 1 31 ? -7.992 58.983 25.601 1.00 27.18 31 ASN D N 1
ATOM 6495 C CA . ASN D 1 31 ? -6.970 58.405 24.741 1.00 30.29 31 ASN D CA 1
ATOM 6496 C C . ASN D 1 31 ? -5.754 58.078 25.595 1.00 32.94 31 ASN D C 1
ATOM 6497 O O . ASN D 1 31 ? -5.502 58.760 26.579 1.00 31.32 31 ASN D O 1
ATOM 6502 N N . ARG D 1 32 ? -4.997 57.047 25.231 1.00 29.52 32 ARG D N 1
ATOM 6503 C CA . ARG D 1 32 ? -3.800 56.724 25.991 1.00 28.29 32 ARG D CA 1
ATOM 6504 C C . ARG D 1 32 ? -2.892 57.937 26.065 1.00 31.66 32 ARG D C 1
ATOM 6505 O O . ARG D 1 32 ? -2.495 58.348 27.149 1.00 34.12 32 ARG D O 1
ATOM 6513 N N . SER D 1 33 ? -2.561 58.495 24.902 1.00 31.64 33 SER D N 1
ATOM 6514 C CA . SER D 1 33 ? -1.741 59.704 24.808 1.00 34.94 33 SER D CA 1
ATOM 6515 C C . SER D 1 33 ? -2.638 60.939 24.819 1.00 42.94 33 SER D C 1
ATOM 6516 O O . SER D 1 33 ? -3.391 61.168 23.874 1.00 39.31 33 SER D O 1
ATOM 6519 N N . PRO D 1 34 ? -2.544 61.745 25.887 1.00 47.09 34 PRO D N 1
ATOM 6520 C CA . PRO D 1 34 ? -3.437 62.878 26.174 1.00 51.49 34 PRO D CA 1
ATOM 6521 C C . PRO D 1 34 ? -3.425 64.028 25.153 1.00 47.47 34 PRO D C 1
ATOM 6522 O O . PRO D 1 34 ? -4.427 64.735 25.063 1.00 47.16 34 PRO D O 1
ATOM 6526 N N . GLU D 1 35 ? -2.341 64.215 24.405 1.00 39.48 35 GLU D N 1
ATOM 6527 C CA . GLU D 1 35 ? -2.301 65.279 23.397 1.00 45.42 35 GLU D CA 1
ATOM 6528 C C . GLU D 1 35 ? -3.404 65.119 22.351 1.00 41.59 35 GLU D C 1
ATOM 6529 O O . GLU D 1 35 ? -3.924 66.107 21.831 1.00 47.28 35 GLU D O 1
ATOM 6535 N N . LYS D 1 36 ? -3.748 63.871 22.045 1.00 42.53 36 LYS D N 1
ATOM 6536 C CA . LYS D 1 36 ? -4.746 63.557 21.025 1.00 47.43 36 LYS D CA 1
ATOM 6537 C C . LYS D 1 36 ? -6.133 63.926 21.513 1.00 46.05 36 LYS D C 1
ATOM 6538 O O . LYS D 1 36 ? -7.053 64.102 20.720 1.00 52.55 36 LYS D O 1
ATOM 6544 N N . ALA D 1 37 ? -6.272 64.036 22.830 1.00 43.91 37 ALA D N 1
ATOM 6545 C CA . ALA D 1 37 ? -7.547 64.376 23.455 1.00 40.65 37 ALA D CA 1
ATOM 6546 C C . ALA D 1 37 ? -7.727 65.883 23.606 1.00 54.67 37 ALA D C 1
ATOM 6547 O O . ALA D 1 37 ? -8.813 66.352 23.956 1.00 50.66 37 ALA D O 1
ATOM 6549 N N . GLU D 1 38 ? -6.661 66.639 23.350 1.00 56.68 38 GLU D N 1
ATOM 6550 C CA . GLU D 1 38 ? -6.696 68.083 23.549 1.00 56.74 38 GLU D CA 1
ATOM 6551 C C . GLU D 1 38 ? -7.557 68.763 22.500 1.00 52.00 38 GLU D C 1
ATOM 6552 O O . GLU D 1 38 ? -8.307 69.690 22.805 1.00 53.48 38 GLU D O 1
ATOM 6558 N N . GLU D 1 39 ? -7.445 68.303 21.260 1.00 48.91 39 GLU D N 1
ATOM 6559 C CA . GLU D 1 39 ? -8.187 68.918 20.171 1.00 49.41 39 GLU D CA 1
ATOM 6560 C C . GLU D 1 39 ? -9.695 68.800 20.390 1.00 42.97 39 GLU D C 1
ATOM 6561 O O . GLU D 1 39 ? -10.439 69.773 20.207 1.00 46.03 39 GLU D O 1
ATOM 6567 N N . LEU D 1 40 ? -10.138 67.611 20.788 1.00 34.86 40 LEU D N 1
ATOM 6568 C CA . LEU D 1 40 ? -11.556 67.359 21.034 1.00 30.53 40 LEU D CA 1
ATOM 6569 C C . LEU D 1 40 ? -12.060 68.148 22.250 1.00 37.44 40 LEU D C 1
ATOM 6570 O O . LEU D 1 40 ? -13.151 68.725 22.222 1.00 39.55 40 LEU D O 1
ATOM 6575 N N . ALA D 1 41 ? -11.260 68.171 23.312 1.00 31.91 41 ALA D N 1
ATOM 6576 C CA . ALA D 1 41 ? -11.577 68.973 24.482 1.00 40.31 41 ALA D CA 1
ATOM 6577 C C . ALA D 1 41 ? -11.898 70.400 24.055 1.00 39.72 41 ALA D C 1
ATOM 6578 O O . ALA D 1 41 ? -12.894 70.980 24.482 1.00 32.21 41 ALA D O 1
ATOM 6580 N N . ALA D 1 42 ? -11.053 70.960 23.199 1.00 40.85 42 ALA D N 1
ATOM 6581 C CA . ALA D 1 42 ? -11.225 72.340 22.757 1.00 38.22 42 ALA D CA 1
ATOM 6582 C C . ALA D 1 42 ? -12.527 72.542 21.986 1.00 37.52 42 ALA D C 1
ATOM 6583 O O . ALA D 1 42 ? -12.983 73.674 21.802 1.00 40.62 42 ALA D O 1
ATOM 6585 N N . LEU D 1 43 ? -13.119 71.442 21.528 1.00 38.02 43 LEU D N 1
ATOM 6586 C CA . LEU D 1 43 ? -14.385 71.500 20.806 1.00 42.29 43 LEU D CA 1
ATOM 6587 C C . LEU D 1 43 ? -15.573 71.303 21.751 1.00 39.92 43 LEU D C 1
ATOM 6588 O O . LEU D 1 43 ? -16.722 71.394 21.323 1.00 38.65 43 LEU D O 1
ATOM 6593 N N . GLY D 1 44 ? -15.296 71.027 23.026 1.00 36.73 44 GLY D N 1
ATOM 6594 C CA . GLY D 1 44 ? -16.349 70.879 24.026 1.00 37.42 44 GLY D CA 1
ATOM 6595 C C . GLY D 1 44 ? -16.470 69.504 24.678 1.00 37.55 44 GLY D C 1
ATOM 6596 O O . GLY D 1 44 ? -17.156 69.347 25.694 1.00 38.79 44 GLY D O 1
ATOM 6597 N N . ALA D 1 45 ? -15.808 68.505 24.101 1.00 34.20 45 ALA D N 1
ATOM 6598 C CA . ALA D 1 45 ? -15.802 67.158 24.670 1.00 32.16 45 ALA D CA 1
ATOM 6599 C C . ALA D 1 45 ? -15.210 67.141 26.078 1.00 35.85 45 ALA D C 1
ATOM 6600 O O . ALA D 1 45 ? -14.288 67.890 26.373 1.00 37.33 45 ALA D O 1
ATOM 6602 N N . GLU D 1 46 ? -15.729 66.268 26.934 1.00 34.88 46 GLU D N 1
ATOM 6603 C CA . GLU D 1 46 ? -15.267 66.160 28.317 1.00 43.96 46 GLU D CA 1
ATOM 6604 C C . GLU D 1 46 ? -14.206 65.061 28.487 1.00 41.80 46 GLU D C 1
ATOM 6605 O O . GLU D 1 46 ? -14.461 63.888 28.200 1.00 41.50 46 GLU D O 1
ATOM 6611 N N . ARG D 1 47 ? -13.025 65.440 28.968 1.00 34.37 47 ARG D N 1
ATOM 6612 C CA . ARG D 1 47 ? -11.935 64.483 29.167 1.00 37.66 47 ARG D CA 1
ATOM 6613 C C . ARG D 1 47 ? -12.095 63.644 30.432 1.00 41.11 47 ARG D C 1
ATOM 6614 O O . ARG D 1 47 ? -12.222 64.173 31.534 1.00 44.19 47 ARG D O 1
ATOM 6622 N N . ALA D 1 48 ? -12.086 62.329 30.268 1.00 33.69 48 ALA D N 1
ATOM 6623 C CA . ALA D 1 48 ? -12.037 61.425 31.403 1.00 28.79 48 ALA D CA 1
ATOM 6624 C C . ALA D 1 48 ? -10.581 61.009 31.617 1.00 39.40 48 ALA D C 1
ATOM 6625 O O . ALA D 1 48 ? -9.758 61.121 30.704 1.00 34.37 48 ALA D O 1
ATOM 6627 N N . ALA D 1 49 ? -10.258 60.534 32.816 1.00 39.82 49 ALA D N 1
ATOM 6628 C CA . ALA D 1 49 ? -8.886 60.140 33.112 1.00 45.01 49 ALA D CA 1
ATOM 6629 C C . ALA D 1 49 ? -8.569 58.692 32.703 1.00 40.56 49 ALA D C 1
ATOM 6630 O O . ALA D 1 49 ? -7.428 58.377 32.354 1.00 33.20 49 ALA D O 1
ATOM 6632 N N . THR D 1 50 ? -9.575 57.820 32.756 1.00 34.23 50 THR D N 1
ATOM 6633 C CA . THR D 1 50 ? -9.386 56.398 32.465 1.00 35.85 50 THR D CA 1
ATOM 6634 C C . THR D 1 50 ? -10.539 55.882 31.617 1.00 32.33 50 THR D C 1
ATOM 6635 O O . THR D 1 50 ? -11.595 56.505 31.575 1.00 34.33 50 THR D O 1
ATOM 6639 N N . PRO D 1 51 ? -10.353 54.730 30.950 1.00 35.69 51 PRO D N 1
ATOM 6640 C CA . PRO D 1 51 ? -11.502 54.185 30.219 1.00 36.52 51 PRO D CA 1
ATOM 6641 C C . PRO D 1 51 ? -12.645 53.877 31.177 1.00 28.64 51 PRO D C 1
ATOM 6642 O O . PRO D 1 51 ? -13.809 54.063 30.831 1.00 23.17 51 PRO D O 1
ATOM 6653 N N . GLU D 1 53 ? -13.627 55.507 33.625 1.00 31.39 53 GLU D N 1
ATOM 6654 C CA . GLU D 1 53 ? -14.390 56.742 33.866 1.00 33.74 53 GLU D CA 1
ATOM 6655 C C . GLU D 1 53 ? -15.340 57.118 32.730 1.00 39.45 53 GLU D C 1
ATOM 6656 O O . GLU D 1 53 ? -16.424 57.650 32.976 1.00 32.60 53 GLU D O 1
ATOM 6662 N N . VAL D 1 54 ? -14.935 56.865 31.489 1.00 35.63 54 VAL D N 1
ATOM 6663 C CA . VAL D 1 54 ? -15.823 57.131 30.367 1.00 34.00 54 VAL D CA 1
ATOM 6664 C C . VAL D 1 54 ? -17.068 56.251 30.464 1.00 40.18 54 VAL D C 1
ATOM 6665 O O . VAL D 1 54 ? -18.202 56.727 30.381 1.00 39.65 54 VAL D O 1
ATOM 6669 N N . VAL D 1 55 ? -16.828 54.956 30.653 1.00 32.78 55 VAL D N 1
ATOM 6670 C CA . VAL D 1 55 ? -17.877 53.954 30.673 1.00 36.06 55 VAL D CA 1
ATOM 6671 C C . VAL D 1 55 ? -18.763 54.062 31.916 1.00 43.62 55 VAL D C 1
ATOM 6672 O O . VAL D 1 55 ? -19.945 53.735 31.859 1.00 44.62 55 VAL D O 1
ATOM 6676 N N . GLU D 1 56 ? -18.205 54.529 33.031 1.00 45.24 56 GLU D N 1
ATOM 6677 C CA . GLU D 1 56 ? -19.027 54.798 34.215 1.00 53.64 56 GLU D CA 1
ATOM 6678 C C . GLU D 1 56 ? -20.078 55.846 33.874 1.00 49.54 56 GLU D C 1
ATOM 6679 O O . GLU D 1 56 ? -21.226 55.748 34.294 1.00 49.39 56 GLU D O 1
ATOM 6685 N N . SER D 1 57 ? -19.660 56.840 33.094 1.00 46.42 57 SER D N 1
ATOM 6686 C CA . SER D 1 57 ? -20.407 58.076 32.899 1.00 42.66 57 SER D CA 1
ATOM 6687 C C . SER D 1 57 ? -21.391 58.076 31.744 1.00 38.65 57 SER D C 1
ATOM 6688 O O . SER D 1 57 ? -22.254 58.953 31.680 1.00 35.10 57 SER D O 1
ATOM 6691 N N . CYS D 1 58 ? -21.253 57.129 30.819 1.00 35.25 58 CYS D N 1
ATOM 6692 C CA . CYS D 1 58 ? -21.979 57.209 29.554 1.00 35.34 58 CYS D CA 1
ATOM 6693 C C . CYS D 1 58 ? -22.876 55.999 29.295 1.00 40.02 58 CYS D C 1
ATOM 6694 O O . CYS D 1 58 ? -22.518 54.874 29.643 1.00 37.40 58 CYS D O 1
ATOM 6697 N N . PRO D 1 59 ? -24.056 56.232 28.688 1.00 34.96 59 PRO D N 1
ATOM 6698 C CA . PRO D 1 59 ? -24.972 55.120 28.410 1.00 33.95 59 PRO D CA 1
ATOM 6699 C C . PRO D 1 59 ? -24.410 54.232 27.305 1.00 38.82 59 PRO D C 1
ATOM 6700 O O . PRO D 1 59 ? -24.615 53.016 27.336 1.00 36.72 59 PRO D O 1
ATOM 6704 N N . VAL D 1 60 ? -23.712 54.844 26.347 1.00 34.06 60 VAL D N 1
ATOM 6705 C CA . VAL D 1 60 ? -23.094 54.119 25.248 1.00 30.79 60 VAL D CA 1
ATOM 6706 C C . VAL D 1 60 ? -21.687 54.649 24.983 1.00 29.46 60 VAL D C 1
ATOM 6707 O O . VAL D 1 60 ? -21.497 55.851 24.807 1.00 29.48 60 VAL D O 1
ATOM 6711 N N . THR D 1 61 ? -20.706 53.754 24.939 1.00 28.76 61 THR D N 1
ATOM 6712 C CA . THR D 1 61 ? -19.331 54.163 24.650 1.00 24.85 61 THR D CA 1
ATOM 6713 C C . THR D 1 61 ? -18.757 53.444 23.426 1.00 30.17 61 THR D C 1
ATOM 6714 O O . THR D 1 61 ? -18.810 52.216 23.328 1.00 31.29 61 THR D O 1
ATOM 6718 N N . PHE D 1 62 ? -18.233 54.218 22.482 1.00 25.16 62 PHE D N 1
ATOM 6719 C CA . PHE D 1 62 ? -17.574 53.656 21.307 1.00 21.93 62 PHE D CA 1
ATOM 6720 C C . PHE D 1 62 ? -16.077 53.559 21.559 1.00 31.41 62 PHE D C 1
ATOM 6721 O O . PHE D 1 62 ? -15.521 54.333 22.337 1.00 29.35 62 PHE D O 1
ATOM 6729 N N . ALA D 1 63 ? -15.419 52.613 20.902 1.00 31.18 63 ALA D N 1
ATOM 6730 C CA . ALA D 1 63 ? -13.967 52.509 21.001 1.00 27.48 63 ALA D CA 1
ATOM 6731 C C . ALA D 1 63 ? -13.351 52.313 19.619 1.00 29.64 63 ALA D C 1
ATOM 6732 O O . ALA D 1 63 ? -13.901 51.579 18.793 1.00 26.14 63 ALA D O 1
ATOM 6734 N N . MET D 1 64 ? -12.215 52.966 19.365 1.00 24.48 64 MET D N 1
ATOM 6735 C CA . MET D 1 64 ? -11.550 52.832 18.068 1.00 23.09 64 MET D CA 1
ATOM 6736 C C . MET D 1 64 ? -10.047 52.655 18.248 1.00 23.74 64 MET D C 1
ATOM 6737 O O . MET D 1 64 ? -9.275 53.598 18.091 1.00 22.18 64 MET D O 1
ATOM 6742 N N . LEU D 1 65 ? -9.644 51.428 18.566 1.00 25.82 65 LEU D N 1
ATOM 6743 C CA . LEU D 1 65 ? -8.283 51.123 19.005 1.00 25.71 65 LEU D CA 1
ATOM 6744 C C . LEU D 1 65 ? -7.482 50.417 17.918 1.00 27.30 65 LEU D C 1
ATOM 6745 O O . LEU D 1 65 ? -8.052 49.838 16.998 1.00 25.43 65 LEU D O 1
ATOM 6750 N N . ALA D 1 66 ? -6.159 50.437 18.058 1.00 24.87 66 ALA D N 1
ATOM 6751 C CA . ALA D 1 66 ? -5.255 49.951 17.012 1.00 26.33 66 ALA D CA 1
ATOM 6752 C C . ALA D 1 66 ? -5.458 48.476 16.664 1.00 26.72 66 ALA D C 1
ATOM 6753 O O . ALA D 1 66 ? -5.519 48.116 15.494 1.00 29.33 66 ALA D O 1
ATOM 6755 N N . ASP D 1 67 ? -5.547 47.623 17.680 1.00 25.70 67 ASP D N 1
ATOM 6756 C CA . ASP D 1 67 ? -5.420 46.176 17.449 1.00 21.66 67 ASP D CA 1
ATOM 6757 C C . ASP D 1 67 ? -5.910 45.326 18.621 1.00 21.39 67 ASP D C 1
ATOM 6758 O O . ASP D 1 67 ? -6.246 45.864 19.680 1.00 29.46 67 ASP D O 1
ATOM 6763 N N . PRO D 1 68 ? -5.975 43.993 18.437 1.00 27.78 68 PRO D N 1
ATOM 6764 C CA . PRO D 1 68 ? -6.435 43.146 19.546 1.00 29.19 68 PRO D CA 1
ATOM 6765 C C . PRO D 1 68 ? -5.718 43.437 20.873 1.00 27.39 68 PRO D C 1
ATOM 6766 O O . PRO D 1 68 ? -6.389 43.516 21.906 1.00 27.34 68 PRO D O 1
ATOM 6770 N N . ALA D 1 69 ? -4.394 43.597 20.860 1.00 26.71 69 ALA D N 1
ATOM 6771 C CA . ALA D 1 69 ? -3.672 43.875 22.113 1.00 25.38 69 ALA D CA 1
ATOM 6772 C C . ALA D 1 69 ? -4.198 45.153 22.764 1.00 25.87 69 ALA D C 1
ATOM 6773 O O . ALA D 1 69 ? -4.416 45.217 23.978 1.00 30.43 69 ALA D O 1
ATOM 6775 N N . ALA D 1 70 ? -4.413 46.176 21.951 1.00 23.08 70 ALA D N 1
ATOM 6776 C CA . ALA D 1 70 ? -4.939 47.419 22.473 1.00 21.49 70 ALA D CA 1
ATOM 6777 C C . ALA D 1 70 ? -6.352 47.224 23.020 1.00 29.81 70 ALA D C 1
ATOM 6778 O O . ALA D 1 70 ? -6.659 47.660 24.140 1.00 28.54 70 ALA D O 1
ATOM 6780 N N . ALA D 1 71 ? -7.204 46.557 22.241 1.00 24.14 71 ALA D N 1
ATOM 6781 C CA . ALA D 1 71 ? -8.594 46.363 22.654 1.00 26.38 71 ALA D CA 1
ATOM 6782 C C . ALA D 1 71 ? -8.669 45.625 23.967 1.00 26.37 71 ALA D C 1
ATOM 6783 O O . ALA D 1 71 ? -9.519 45.927 24.811 1.00 24.80 71 ALA D O 1
ATOM 6785 N N . GLU D 1 72 ? -7.793 44.640 24.137 1.00 22.35 72 GLU D N 1
ATOM 6786 C CA . GLU D 1 72 ? -7.843 43.813 25.335 1.00 22.02 72 GLU D CA 1
ATOM 6787 C C . GLU D 1 72 ? -7.328 44.548 26.565 1.00 29.13 72 GLU D C 1
ATOM 6788 O O . GLU D 1 72 ? -7.898 44.431 27.649 1.00 30.77 72 GLU D O 1
ATOM 6794 N N . GLU D 1 73 ? -6.252 45.308 26.386 1.00 27.10 73 GLU D N 1
ATOM 6795 C CA . GLU D 1 73 ? -5.669 46.078 27.473 1.00 31.20 73 GLU D CA 1
ATOM 6796 C C . GLU D 1 73 ? -6.650 47.123 28.008 1.00 30.31 73 GLU D C 1
ATOM 6797 O O . GLU D 1 73 ? -6.752 47.340 29.213 1.00 32.13 73 GLU D O 1
ATOM 6803 N N . VAL D 1 74 ? -7.380 47.764 27.106 1.00 32.86 74 VAL D N 1
ATOM 6804 C CA . VAL D 1 74 ? -8.336 48.793 27.500 1.00 29.59 74 VAL D CA 1
ATOM 6805 C C . VAL D 1 74 ? -9.550 48.147 28.155 1.00 32.96 74 VAL D C 1
ATOM 6806 O O . VAL D 1 74 ? -10.134 48.700 29.087 1.00 27.75 74 VAL D O 1
ATOM 6810 N N . CYS D 1 75 ? -9.910 46.957 27.687 1.00 32.26 75 CYS D N 1
ATOM 6811 C CA . CYS D 1 75 ? -11.037 46.251 28.275 1.00 32.84 75 CYS D CA 1
ATOM 6812 C C . CYS D 1 75 ? -10.700 45.628 29.641 1.00 35.27 75 CYS D C 1
ATOM 6813 O O . CYS D 1 75 ? -11.356 45.928 30.640 1.00 35.87 75 CYS D O 1
ATOM 6816 N N . PHE D 1 76 ? -9.669 44.784 29.675 1.00 30.58 76 PHE D N 1
ATOM 6817 C CA . PHE D 1 76 ? -9.323 44.003 30.873 1.00 36.09 76 PHE D CA 1
ATOM 6818 C C . PHE D 1 76 ? -8.279 44.629 31.803 1.00 38.55 76 PHE D C 1
ATOM 6819 O O . PHE D 1 76 ? -8.028 44.108 32.887 1.00 40.07 76 PHE D O 1
ATOM 6827 N N . GLY D 1 77 ? -7.660 45.721 31.374 1.00 40.26 77 GLY D N 1
ATOM 6828 C CA . GLY D 1 77 ? -6.580 46.327 32.130 1.00 43.85 77 GLY D CA 1
ATOM 6829 C C . GLY D 1 77 ? -7.040 47.143 33.326 1.00 42.78 77 GLY D C 1
ATOM 6830 O O . GLY D 1 77 ? -8.221 47.470 33.454 1.00 45.52 77 GLY D O 1
ATOM 6831 N N . LYS D 1 78 ? -6.098 47.473 34.204 1.00 34.72 78 LYS D N 1
ATOM 6832 C CA . LYS D 1 78 ? -6.408 48.287 35.370 1.00 41.55 78 LYS D CA 1
ATOM 6833 C C . LYS D 1 78 ? -7.128 49.557 34.919 1.00 44.55 78 LYS D C 1
ATOM 6834 O O . LYS D 1 78 ? -6.740 50.178 33.930 1.00 44.99 78 LYS D O 1
ATOM 6840 N N . HIS D 1 79 ? -8.182 49.924 35.639 1.00 43.19 79 HIS D N 1
ATOM 6841 C CA . HIS D 1 79 ? -8.993 51.084 35.288 1.00 44.08 79 HIS D CA 1
ATOM 6842 C C . HIS D 1 79 ? -9.531 51.017 33.851 1.00 35.15 79 HIS D C 1
ATOM 6843 O O . HIS D 1 79 ? -9.778 52.048 33.229 1.00 35.96 79 HIS D O 1
ATOM 6850 N N . GLY D 1 80 ? -9.718 49.810 33.328 1.00 35.75 80 GLY D N 1
ATOM 6851 C CA . GLY D 1 80 ? -10.248 49.644 31.985 1.00 35.13 80 GLY D CA 1
ATOM 6852 C C . GLY D 1 80 ? -11.766 49.575 31.934 1.00 33.84 80 GLY D C 1
ATOM 6853 O O . GLY D 1 80 ? -12.452 49.777 32.934 1.00 31.11 80 GLY D O 1
ATOM 6854 N N . VAL D 1 81 ? -12.288 49.284 30.751 1.00 28.48 81 VAL D N 1
ATOM 6855 C CA . VAL D 1 81 ? -13.722 49.301 30.506 1.00 24.15 81 VAL D CA 1
ATOM 6856 C C . VAL D 1 81 ? -14.495 48.405 31.480 1.00 30.58 81 VAL D C 1
ATOM 6857 O O . VAL D 1 81 ? -15.538 48.798 32.003 1.00 34.61 81 VAL D O 1
ATOM 6861 N N . LEU D 1 82 ? -13.971 47.208 31.717 1.00 32.60 82 LEU D N 1
ATOM 6862 C CA . LEU D 1 82 ? -14.610 46.223 32.590 1.00 35.29 82 LEU D CA 1
ATOM 6863 C C . LEU D 1 82 ? -14.831 46.728 34.021 1.00 43.30 82 LEU D C 1
ATOM 6864 O O . LEU D 1 82 ? -15.845 46.426 34.643 1.00 44.99 82 LEU D O 1
ATOM 6869 N N . GLU D 1 83 ? -13.883 47.497 34.545 1.00 42.53 83 GLU D N 1
ATOM 6870 C CA . GLU D 1 83 ? -14.031 48.070 35.879 1.00 43.13 83 GLU D CA 1
ATOM 6871 C C . GLU D 1 83 ? -15.180 49.079 35.985 1.00 44.25 83 GLU D C 1
ATOM 6872 O O . GLU D 1 83 ? -15.683 49.346 37.077 1.00 45.29 83 GLU D O 1
ATOM 6878 N N . GLY D 1 84 ? -15.598 49.641 34.859 1.00 35.89 84 GLY D N 1
ATOM 6879 C CA . GLY D 1 84 ? -16.616 50.674 34.886 1.00 36.64 84 GLY D CA 1
ATOM 6880 C C . GLY D 1 84 ? -17.964 50.275 34.320 1.00 34.36 84 GLY D C 1
ATOM 6881 O O . GLY D 1 84 ? -18.958 50.973 34.527 1.00 33.08 84 GLY D O 1
ATOM 6882 N N . ILE D 1 85 ? -18.002 49.148 33.617 1.00 35.25 85 ILE D N 1
ATOM 6883 C CA . ILE D 1 85 ? -19.210 48.707 32.934 1.00 35.98 85 ILE D CA 1
ATOM 6884 C C . ILE D 1 85 ? -20.201 48.059 33.916 1.00 40.21 85 ILE D C 1
ATOM 6885 O O . ILE D 1 85 ? -19.805 47.481 34.926 1.00 44.19 85 ILE D O 1
ATOM 6890 N N . GLY D 1 86 ? -21.493 48.175 33.632 1.00 44.45 86 GLY D N 1
ATOM 6891 C CA . GLY D 1 86 ? -22.510 47.635 34.518 1.00 46.82 86 GLY D CA 1
ATOM 6892 C C . GLY D 1 86 ? -23.880 48.219 34.243 1.00 40.89 86 GLY D C 1
ATOM 6893 O O . GLY D 1 86 ? -24.012 49.110 33.413 1.00 41.59 86 GLY D O 1
ATOM 6894 N N . GLU D 1 87 ? -24.904 47.706 34.923 1.00 44.35 87 GLU D N 1
ATOM 6895 C CA . GLU D 1 87 ? -26.256 48.265 34.825 1.00 43.22 87 GLU D CA 1
ATOM 6896 C C . GLU D 1 87 ? -26.725 48.446 33.384 1.00 38.80 87 GLU D C 1
ATOM 6897 O O . GLU D 1 87 ? -27.396 49.425 33.054 1.00 40.55 87 GLU D O 1
ATOM 6903 N N . GLY D 1 88 ? -26.371 47.498 32.524 1.00 41.80 88 GLY D N 1
ATOM 6904 C CA . GLY D 1 88 ? -26.791 47.548 31.135 1.00 37.47 88 GLY D CA 1
ATOM 6905 C C . GLY D 1 88 ? -26.137 48.609 30.261 1.00 37.86 88 GLY D C 1
ATOM 6906 O O . GLY D 1 88 ? -26.504 48.739 29.096 1.00 32.99 88 GLY D O 1
ATOM 6907 N N . ARG D 1 89 ? -25.182 49.371 30.798 1.00 35.42 89 ARG D N 1
ATOM 6908 C CA . ARG D 1 89 ? -24.435 50.328 29.971 1.00 34.55 89 ARG D CA 1
ATOM 6909 C C . ARG D 1 89 ? -23.746 49.612 28.811 1.00 33.02 89 ARG D C 1
ATOM 6910 O O . ARG D 1 89 ? -23.307 48.475 28.952 1.00 31.61 89 ARG D O 1
ATOM 6918 N N . GLY D 1 90 ? -23.667 50.278 27.664 1.00 31.46 90 GLY D N 1
ATOM 6919 C CA . GLY D 1 90 ? -23.208 49.636 26.446 1.00 29.96 90 GLY D CA 1
ATOM 6920 C C . GLY D 1 90 ? -21.814 50.021 25.976 1.00 33.72 90 GLY D C 1
ATOM 6921 O O . GLY D 1 90 ? -21.422 51.188 26.023 1.00 32.87 90 GLY D O 1
ATOM 6922 N N . TYR D 1 91 ? -21.073 49.019 25.510 1.00 24.73 91 TYR D N 1
ATOM 6923 C CA . TYR D 1 91 ? -19.746 49.216 24.959 1.00 28.46 91 TYR D CA 1
ATOM 6924 C C . TYR D 1 91 ? -19.801 48.745 23.527 1.00 29.40 91 TYR D C 1
ATOM 6925 O O . TYR D 1 91 ? -20.196 47.608 23.253 1.00 26.12 91 TYR D O 1
ATOM 6934 N N . VAL D 1 92 ? -19.410 49.626 22.616 1.00 24.84 92 VAL D N 1
ATOM 6935 C CA . VAL D 1 92 ? -19.447 49.325 21.191 1.00 27.38 92 VAL D CA 1
ATOM 6936 C C . VAL D 1 92 ? -18.030 49.414 20.634 1.00 27.72 92 VAL D C 1
ATOM 6937 O O . VAL D 1 92 ? -17.540 50.507 20.354 1.00 30.51 92 VAL D O 1
ATOM 6941 N N . ASP D 1 93 ? -17.368 48.271 20.488 1.00 26.01 93 ASP D N 1
ATOM 6942 C CA . ASP D 1 93 ? -15.963 48.251 20.050 1.00 24.45 93 ASP D CA 1
ATOM 6943 C C . ASP D 1 93 ? -15.876 48.260 18.532 1.00 24.83 93 ASP D C 1
ATOM 6944 O O . ASP D 1 93 ? -16.321 47.317 17.874 1.00 24.95 93 ASP D O 1
ATOM 6949 N N . MET D 1 94 ? -15.302 49.331 17.978 1.00 20.89 94 MET D N 1
ATOM 6950 C CA . MET D 1 94 ? -15.245 49.504 16.532 1.00 21.98 94 MET D CA 1
ATOM 6951 C C . MET D 1 94 ? -13.851 49.219 15.963 1.00 21.65 94 MET D C 1
ATOM 6952 O O . MET D 1 94 ? -13.620 49.328 14.756 1.00 25.38 94 MET D O 1
ATOM 6957 N N . SER D 1 95 ? -12.927 48.854 16.842 1.00 27.49 95 SER D N 1
ATOM 6958 C CA . SER D 1 95 ? -11.565 48.515 16.438 1.00 27.32 95 SER D CA 1
ATOM 6959 C C . SER D 1 95 ? -11.596 47.334 15.479 1.00 24.42 95 SER D C 1
ATOM 6960 O O . SER D 1 95 ? -12.499 46.499 15.548 1.00 25.71 95 SER D O 1
ATOM 6963 N N . THR D 1 96 ? -10.604 47.236 14.600 1.00 23.70 96 THR D N 1
ATOM 6964 C CA . THR D 1 96 ? -10.481 46.058 13.746 1.00 26.10 96 THR D CA 1
ATOM 6965 C C . THR D 1 96 ? -9.669 44.976 14.463 1.00 30.54 96 THR D C 1
ATOM 6966 O O . THR D 1 96 ? -8.472 45.136 14.720 1.00 25.85 96 THR D O 1
ATOM 6970 N N . VAL D 1 97 ? -10.320 43.849 14.708 1.00 22.42 97 VAL D N 1
ATOM 6971 C CA . VAL D 1 97 ? -9.871 42.880 15.696 1.00 23.68 97 VAL D CA 1
ATOM 6972 C C . VAL D 1 97 ? -10.292 41.485 15.194 1.00 28.15 97 VAL D C 1
ATOM 6973 O O . VAL D 1 97 ? -11.095 41.393 14.266 1.00 26.73 97 VAL D O 1
ATOM 6977 N N . ASP D 1 98 ? -9.743 40.402 15.743 1.00 25.08 98 ASP D N 1
ATOM 6978 C CA . ASP D 1 98 ? -10.211 39.060 15.341 1.00 25.66 98 ASP D CA 1
ATOM 6979 C C . ASP D 1 98 ? -11.481 38.677 16.103 1.00 24.50 98 ASP D C 1
ATOM 6980 O O . ASP D 1 98 ? -11.742 39.225 17.167 1.00 29.90 98 ASP D O 1
ATOM 6985 N N . PRO D 1 99 ? -12.267 37.728 15.564 1.00 25.36 99 PRO D N 1
ATOM 6986 C CA . PRO D 1 99 ? -13.528 37.275 16.166 1.00 29.25 99 PRO D CA 1
ATOM 6987 C C . PRO D 1 99 ? -13.369 36.803 17.613 1.00 34.77 99 PRO D C 1
ATOM 6988 O O . PRO D 1 99 ? -14.214 37.107 18.469 1.00 29.94 99 PRO D O 1
ATOM 6992 N N . ALA D 1 100 ? -12.310 36.041 17.877 1.00 28.51 100 ALA D N 1
ATOM 6993 C CA . ALA D 1 100 ? -12.097 35.517 19.219 1.00 34.70 100 ALA D CA 1
ATOM 6994 C C . ALA D 1 100 ? -11.986 36.671 20.209 1.00 31.09 100 ALA D C 1
ATOM 6995 O O . ALA D 1 100 ? -12.489 36.590 21.325 1.00 30.56 100 ALA D O 1
ATOM 6997 N N . THR D 1 101 ? -11.326 37.750 19.787 1.00 27.23 101 THR D N 1
ATOM 6998 C CA . THR D 1 101 ? -11.092 38.893 20.664 1.00 25.70 101 THR D CA 1
ATOM 6999 C C . THR D 1 101 ? -12.380 39.645 21.009 1.00 18.69 101 THR D C 1
ATOM 7000 O O . THR D 1 101 ? -12.646 39.939 22.169 1.00 28.64 101 THR D O 1
ATOM 7004 N N . SER D 1 102 ? -13.171 39.979 20.002 1.00 24.04 102 SER D N 1
ATOM 7005 C CA . SER D 1 102 ? -14.400 40.700 20.256 1.00 26.20 102 SER D CA 1
ATOM 7006 C C . SER D 1 102 ? -15.369 39.807 21.035 1.00 26.91 102 SER D C 1
ATOM 7007 O O . SER D 1 102 ? -16.083 40.289 21.911 1.00 23.12 102 SER D O 1
ATOM 7010 N N . GLN D 1 103 ? -15.375 38.504 20.752 1.00 23.64 103 GLN D N 1
ATOM 7011 C CA . GLN D 1 103 ? -16.248 37.594 21.505 1.00 28.47 103 GLN D CA 1
ATOM 7012 C C . GLN D 1 103 ? -15.873 37.540 22.987 1.00 26.26 103 GLN D C 1
ATOM 7013 O O . GLN D 1 103 ? -16.734 37.616 23.863 1.00 38.08 103 GLN D O 1
ATOM 7019 N N . ARG D 1 104 ? -14.577 37.421 23.252 1.00 31.86 104 ARG D N 1
ATOM 7020 C CA . ARG D 1 104 ? -14.028 37.408 24.603 1.00 33.82 104 ARG D CA 1
ATOM 7021 C C . ARG D 1 104 ? -14.390 38.688 25.355 1.00 34.95 104 ARG D C 1
ATOM 7022 O O . ARG D 1 104 ? -14.797 38.652 26.514 1.00 36.73 104 ARG D O 1
ATOM 7030 N N . ILE D 1 105 ? -14.243 39.825 24.688 1.00 29.45 105 ILE D N 1
ATOM 7031 C CA . ILE D 1 105 ? -14.608 41.103 25.289 1.00 29.33 105 ILE D CA 1
ATOM 7032 C C . ILE D 1 105 ? -16.108 41.198 25.609 1.00 28.81 105 ILE D C 1
ATOM 7033 O O . ILE D 1 105 ? -16.500 41.671 26.677 1.00 29.63 105 ILE D O 1
ATOM 7038 N N . GLY D 1 106 ? -16.940 40.739 24.680 1.00 30.88 106 GLY D N 1
ATOM 7039 C CA . GLY D 1 106 ? -18.381 40.797 24.857 1.00 29.49 106 GLY D CA 1
ATOM 7040 C C . GLY D 1 106 ? -18.839 39.910 26.003 1.00 35.62 106 GLY D C 1
ATOM 7041 O O . GLY D 1 106 ? -19.633 40.332 26.850 1.00 34.61 106 GLY D O 1
ATOM 7042 N N . VAL D 1 107 ? -18.343 38.676 26.034 1.00 29.96 107 VAL D N 1
ATOM 7043 C CA . VAL D 1 107 ? -18.653 37.778 27.133 1.00 31.23 107 VAL D CA 1
ATOM 7044 C C . VAL D 1 107 ? -18.339 38.438 28.475 1.00 34.44 107 VAL D C 1
ATOM 7045 O O . VAL D 1 107 ? -19.179 38.459 29.378 1.00 35.08 107 VAL D O 1
ATOM 7049 N N . ALA D 1 108 ? -17.135 38.983 28.602 1.00 30.86 108 ALA D N 1
ATOM 7050 C CA . ALA D 1 108 ? -16.727 39.625 29.851 1.00 29.56 108 ALA D CA 1
ATOM 7051 C C . ALA D 1 108 ? -17.604 40.838 30.189 1.00 31.87 108 ALA D C 1
ATOM 7052 O O . ALA D 1 108 ? -18.004 41.023 31.344 1.00 37.01 108 ALA D O 1
ATOM 7054 N N . VAL D 1 109 ? -17.911 41.658 29.186 1.00 29.91 109 VAL D N 1
ATOM 7055 C CA . VAL D 1 109 ? -18.781 42.823 29.394 1.00 29.31 109 VAL D CA 1
ATOM 7056 C C . VAL D 1 109 ? -20.193 42.414 29.873 1.00 36.02 109 VAL D C 1
ATOM 7057 O O . VAL D 1 109 ? -20.735 42.962 30.848 1.00 34.49 109 VAL D O 1
ATOM 7061 N N . VAL D 1 110 ? -20.779 41.448 29.178 1.00 28.95 110 VAL D N 1
ATOM 7062 C CA . VAL D 1 110 ? -22.074 40.903 29.548 1.00 31.38 110 VAL D CA 1
ATOM 7063 C C . VAL D 1 110 ? -22.055 40.342 30.975 1.00 41.66 110 VAL D C 1
ATOM 7064 O O . VAL D 1 110 ? -22.989 40.563 31.758 1.00 41.18 110 VAL D O 1
ATOM 7068 N N . ALA D 1 111 ? -20.980 39.637 31.316 1.00 36.84 111 ALA D N 1
ATOM 7069 C CA . ALA D 1 111 ? -20.823 39.089 32.659 1.00 41.63 111 ALA D CA 1
ATOM 7070 C C . ALA D 1 111 ? -20.838 40.181 33.719 1.00 41.07 111 ALA D C 1
ATOM 7071 O O . ALA D 1 111 ? -21.331 39.969 34.814 1.00 45.62 111 ALA D O 1
ATOM 7073 N N . LYS D 1 112 ? -20.296 41.350 33.393 1.00 42.78 112 LYS D N 1
ATOM 7074 C CA . LYS D 1 112 ? -20.334 42.486 34.304 1.00 37.89 112 LYS D CA 1
ATOM 7075 C C . LYS D 1 112 ? -21.705 43.142 34.303 1.00 42.52 112 LYS D C 1
ATOM 7076 O O . LYS D 1 112 ? -21.926 44.119 35.004 1.00 44.23 112 LYS D O 1
ATOM 7082 N N . GLY D 1 113 ? -22.628 42.606 33.513 1.00 46.74 113 GLY D N 1
ATOM 7083 C CA . GLY D 1 113 ? -23.960 43.178 33.431 1.00 45.54 113 GLY D CA 1
ATOM 7084 C C . GLY D 1 113 ? -24.079 44.340 32.452 1.00 39.84 113 GLY D C 1
ATOM 7085 O O . GLY D 1 113 ? -25.028 45.117 32.526 1.00 35.85 113 GLY D O 1
ATOM 7086 N N . GLY D 1 114 ? -23.119 44.465 31.538 1.00 34.41 114 GLY D N 1
ATOM 7087 C CA . GLY D 1 114 ? -23.223 45.452 30.471 1.00 32.25 114 GLY D CA 1
ATOM 7088 C C . GLY D 1 114 ? -23.763 44.848 29.183 1.00 28.72 114 GLY D C 1
ATOM 7089 O O . GLY D 1 114 ? -24.083 43.658 29.145 1.00 30.03 114 GLY D O 1
ATOM 7090 N N . ARG D 1 115 ? -23.883 45.666 28.135 1.00 26.94 115 ARG D N 1
ATOM 7091 C CA . ARG D 1 115 ? -24.232 45.172 26.800 1.00 30.19 115 ARG D CA 1
ATOM 7092 C C . ARG D 1 115 ? -23.052 45.356 25.844 1.00 30.79 115 ARG D C 1
ATOM 7093 O O . ARG D 1 115 ? -22.293 46.320 25.960 1.00 29.08 115 ARG D O 1
ATOM 7101 N N . PHE D 1 116 ? -22.890 44.433 24.900 1.00 30.31 116 PHE D N 1
ATOM 7102 C CA . PHE D 1 116 ? -21.787 44.542 23.950 1.00 27.21 116 PHE D CA 1
ATOM 7103 C C . PHE D 1 116 ? -22.177 44.411 22.479 1.00 28.11 116 PHE D C 1
ATOM 7104 O O . PHE D 1 116 ? -22.979 43.552 22.098 1.00 25.40 116 PHE D O 1
ATOM 7112 N N . LEU D 1 117 ? -21.573 45.260 21.653 1.00 23.89 117 LEU D N 1
ATOM 7113 C CA . LEU D 1 117 ? -21.779 45.230 20.211 1.00 27.76 117 LEU D CA 1
ATOM 7114 C C . LEU D 1 117 ? -20.410 45.483 19.620 1.00 25.21 117 LEU D C 1
ATOM 7115 O O . LEU D 1 117 ? -19.722 46.382 20.083 1.00 24.95 117 LEU D O 1
ATOM 7120 N N . GLU D 1 118 ? -20.012 44.705 18.616 1.00 22.53 118 GLU D N 1
ATOM 7121 C CA . GLU D 1 118 ? -18.815 45.039 17.833 1.00 27.78 118 GLU D CA 1
ATOM 7122 C C . GLU D 1 118 ? -19.258 45.786 16.576 1.00 24.04 118 GLU D C 1
ATOM 7123 O O . GLU D 1 118 ? -20.323 45.495 16.024 1.00 23.05 118 GLU D O 1
ATOM 7129 N N . ALA D 1 119 ? -18.468 46.761 16.134 1.00 22.20 119 ALA D N 1
ATOM 7130 C CA . ALA D 1 119 ? -18.833 47.516 14.932 1.00 24.56 119 ALA D CA 1
ATOM 7131 C C . ALA D 1 119 ? -17.636 48.073 14.154 1.00 25.93 119 ALA D C 1
ATOM 7132 O O . ALA D 1 119 ? -17.485 49.292 14.017 1.00 24.29 119 ALA D O 1
ATOM 7134 N N . PRO D 1 120 ? -16.784 47.180 13.634 1.00 26.88 120 PRO D N 1
ATOM 7135 C CA . PRO D 1 120 ? -15.676 47.643 12.792 1.00 21.80 120 PRO D CA 1
ATOM 7136 C C . PRO D 1 120 ? -16.249 48.362 11.578 1.00 24.26 120 PRO D C 1
ATOM 7137 O O . PRO D 1 120 ? -17.447 48.212 11.274 1.00 23.21 120 PRO D O 1
ATOM 7141 N N . VAL D 1 121 ? -15.417 49.140 10.896 1.00 24.41 121 VAL D N 1
ATOM 7142 C CA . VAL D 1 121 ? -15.902 49.971 9.799 1.00 24.51 121 VAL D CA 1
ATOM 7143 C C . VAL D 1 121 ? -15.060 49.799 8.541 1.00 25.97 121 VAL D C 1
ATOM 7144 O O . VAL D 1 121 ? -13.890 49.403 8.605 1.00 24.84 121 VAL D O 1
ATOM 7148 N N . SER D 1 122 ? -15.669 50.093 7.400 1.00 26.03 122 SER D N 1
ATOM 7149 C CA . SER D 1 122 ? -14.966 50.131 6.126 1.00 29.08 122 SER D CA 1
ATOM 7150 C C . SER D 1 122 ? -15.007 51.583 5.641 1.00 30.21 122 SER D C 1
ATOM 7151 O O . SER D 1 122 ? -16.021 52.258 5.796 1.00 31.00 122 SER D O 1
ATOM 7154 N N . GLY D 1 123 ? -13.909 52.058 5.066 1.00 27.93 123 GLY D N 1
ATOM 7155 C CA . GLY D 1 123 ? -13.743 53.472 4.740 1.00 21.54 123 GLY D CA 1
ATOM 7156 C C . GLY D 1 123 ? -12.621 54.097 5.568 1.00 30.24 123 GLY D C 1
ATOM 7157 O O . GLY D 1 123 ? -12.491 53.819 6.765 1.00 31.08 123 GLY D O 1
ATOM 7158 N N . SER D 1 124 ? -11.810 54.949 4.945 1.00 27.42 124 SER D N 1
ATOM 7159 C CA . SER D 1 124 ? -10.600 55.459 5.602 1.00 28.61 124 SER D CA 1
ATOM 7160 C C . SER D 1 124 ? -10.766 56.840 6.274 1.00 31.69 124 SER D C 1
ATOM 7161 O O . SER D 1 124 ? -11.833 57.187 6.801 1.00 29.04 124 SER D O 1
ATOM 7164 N N . LYS D 1 125 ? -9.697 57.628 6.252 1.00 29.75 125 LYS D N 1
ATOM 7165 C CA . LYS D 1 125 ? -9.673 58.885 6.983 1.00 24.42 125 LYS D CA 1
ATOM 7166 C C . LYS D 1 125 ? -10.706 59.894 6.467 1.00 26.51 125 LYS D C 1
ATOM 7167 O O . LYS D 1 125 ? -11.388 60.549 7.253 1.00 27.69 125 LYS D O 1
ATOM 7173 N N . LYS D 1 126 ? -10.806 60.035 5.148 1.00 29.01 126 LYS D N 1
ATOM 7174 C CA . LYS D 1 126 ? -11.730 60.992 4.567 1.00 26.66 126 LYS D CA 1
ATOM 7175 C C . LYS D 1 126 ? -13.185 60.582 4.832 1.00 29.53 126 LYS D C 1
ATOM 7176 O O . LYS D 1 126 ? -13.996 61.402 5.266 1.00 32.10 126 LYS D O 1
ATOM 7182 N N . PRO D 1 127 ? -13.526 59.314 4.561 1.00 26.66 127 PRO D N 1
ATOM 7183 C CA . PRO D 1 127 ? -14.854 58.827 4.954 1.00 24.66 127 PRO D CA 1
ATOM 7184 C C . PRO D 1 127 ? -15.151 59.037 6.450 1.00 30.25 127 PRO D C 1
ATOM 7185 O O . PRO D 1 127 ? -16.285 59.370 6.790 1.00 27.34 127 PRO D O 1
ATOM 7189 N N . ALA D 1 128 ? -14.161 58.853 7.325 1.00 28.00 128 ALA D N 1
ATOM 7190 C CA . ALA D 1 128 ? -14.364 59.090 8.755 1.00 22.10 128 ALA D CA 1
ATOM 7191 C C . ALA D 1 128 ? -14.707 60.555 9.023 1.00 32.73 128 ALA D C 1
ATOM 7192 O O . ALA D 1 128 ? -15.619 60.861 9.793 1.00 27.58 128 ALA D O 1
ATOM 7194 N N . GLU D 1 129 ? -13.970 61.458 8.379 1.00 29.27 129 GLU D N 1
ATOM 7195 C CA . GLU D 1 129 ? -14.199 62.878 8.549 1.00 33.21 129 GLU D CA 1
ATOM 7196 C C . GLU D 1 129 ? -15.580 63.262 8.011 1.00 33.78 129 GLU D C 1
ATOM 7197 O O . GLU D 1 129 ? -16.317 64.018 8.640 1.00 32.69 129 GLU D O 1
ATOM 7203 N N . ASP D 1 130 ? -15.927 62.725 6.846 1.00 34.15 130 ASP D N 1
ATOM 7204 C CA . ASP D 1 130 ? -17.193 63.057 6.199 1.00 33.74 130 ASP D CA 1
ATOM 7205 C C . ASP D 1 130 ? -18.387 62.349 6.839 1.00 31.55 130 ASP D C 1
ATOM 7206 O O . ASP D 1 130 ? -19.525 62.668 6.528 1.00 31.60 130 ASP D O 1
ATOM 7211 N N . GLY D 1 131 ? -18.132 61.377 7.707 1.00 26.79 131 GLY D N 1
ATOM 7212 C CA . GLY D 1 131 ? -19.217 60.598 8.290 1.00 28.00 131 GLY D CA 1
ATOM 7213 C C . GLY D 1 131 ? -19.888 59.666 7.290 1.00 32.86 131 GLY D C 1
ATOM 7214 O O . GLY D 1 131 ? -21.089 59.404 7.369 1.00 33.98 131 GLY D O 1
ATOM 7215 N N . THR D 1 132 ? -19.103 59.138 6.356 1.00 31.92 132 THR D N 1
ATOM 7216 C CA . THR D 1 132 ? -19.638 58.259 5.318 1.00 30.87 132 THR D CA 1
ATOM 7217 C C . THR D 1 132 ? -19.074 56.840 5.454 1.00 31.84 132 THR D C 1
ATOM 7218 O O . THR D 1 132 ? -18.891 56.130 4.462 1.00 27.18 132 THR D O 1
ATOM 7222 N N . LEU D 1 133 ? -18.792 56.436 6.688 1.00 34.13 133 LEU D N 1
ATOM 7223 C CA . LEU D 1 133 ? -18.259 55.099 6.957 1.00 26.27 133 LEU D CA 1
ATOM 7224 C C . LEU D 1 133 ? -19.304 54.018 6.724 1.00 31.94 133 LEU D C 1
ATOM 7225 O O . LEU D 1 133 ? -20.506 54.261 6.837 1.00 28.96 133 LEU D O 1
ATOM 7230 N N . ILE D 1 134 ? -18.838 52.816 6.407 1.00 31.37 134 ILE D N 1
ATOM 7231 C CA . ILE D 1 134 ? -19.713 51.656 6.371 1.00 27.92 134 ILE D CA 1
ATOM 7232 C C . ILE D 1 134 ? -19.561 50.947 7.706 1.00 27.89 134 ILE D C 1
ATOM 7233 O O . ILE D 1 134 ? -18.457 50.572 8.098 1.00 28.50 134 ILE D O 1
ATOM 7238 N N . ILE D 1 135 ? -20.662 50.759 8.415 1.00 26.92 135 ILE D N 1
ATOM 7239 C CA . ILE D 1 135 ? -20.574 50.210 9.763 1.00 26.07 135 ILE D CA 1
ATOM 7240 C C . ILE D 1 135 ? -21.085 48.763 9.834 1.00 26.79 135 ILE D C 1
ATOM 7241 O O . ILE D 1 135 ? -22.245 48.480 9.533 1.00 22.59 135 ILE D O 1
ATOM 7246 N N . LEU D 1 136 ? -20.195 47.853 10.218 1.00 24.96 136 LEU D N 1
ATOM 7247 C CA . LEU D 1 136 ? -20.459 46.418 10.148 1.00 22.84 136 LEU D CA 1
ATOM 7248 C C . LEU D 1 136 ? -20.741 45.856 11.544 1.00 27.24 136 LEU D C 1
ATOM 7249 O O . LEU D 1 136 ? -19.901 45.177 12.143 1.00 29.69 136 LEU D O 1
ATOM 7254 N N . ALA D 1 137 ? -21.926 46.138 12.071 1.00 26.34 137 ALA D N 1
ATOM 7255 C CA . ALA D 1 137 ? -22.208 45.806 13.459 1.00 21.08 137 ALA D CA 1
ATOM 7256 C C . ALA D 1 137 ? -22.531 44.317 13.645 1.00 24.01 137 ALA D C 1
ATOM 7257 O O . ALA D 1 137 ? -22.985 43.654 12.720 1.00 26.80 137 ALA D O 1
ATOM 7259 N N . ALA D 1 138 ? -22.264 43.794 14.839 1.00 22.72 138 ALA D N 1
ATOM 7260 C CA . ALA D 1 138 ? -22.653 42.434 15.193 1.00 25.40 138 ALA D CA 1
ATOM 7261 C C . ALA D 1 138 ? -22.737 42.366 16.698 1.00 30.03 138 ALA D C 1
ATOM 7262 O O . ALA D 1 138 ? -21.863 42.891 17.394 1.00 24.48 138 ALA D O 1
ATOM 7264 N N . GLY D 1 139 ? -23.793 41.735 17.203 1.00 29.32 139 GLY D N 1
ATOM 7265 C CA . GLY D 1 139 ? -23.987 41.636 18.637 1.00 30.89 139 GLY D CA 1
ATOM 7266 C C . GLY D 1 139 ? -25.355 42.122 19.082 1.00 28.25 139 GLY D C 1
ATOM 7267 O O . GLY D 1 139 ? -26.336 42.026 18.346 1.00 32.09 139 GLY D O 1
ATOM 7268 N N . ASP D 1 140 ? -25.400 42.667 20.289 1.00 29.63 140 ASP D N 1
ATOM 7269 C CA . ASP D 1 140 ? -26.642 43.008 20.972 1.00 30.59 140 ASP D CA 1
ATOM 7270 C C . ASP D 1 140 ? -27.556 43.927 20.140 1.00 27.33 140 ASP D C 1
ATOM 7271 O O . ASP D 1 140 ? -27.211 45.072 19.859 1.00 25.27 140 ASP D O 1
ATOM 7276 N N . ARG D 1 141 ? -28.724 43.422 19.749 1.00 29.24 141 ARG D N 1
ATOM 7277 C CA . ARG D 1 141 ? -29.625 44.189 18.882 1.00 35.11 141 ARG D CA 1
ATOM 7278 C C . ARG D 1 141 ? -30.134 45.458 19.552 1.00 29.73 141 ARG D C 1
ATOM 7279 O O . ARG D 1 141 ? -30.300 46.506 18.916 1.00 29.73 141 ARG D O 1
ATOM 7287 N N . ASN D 1 142 ? -30.420 45.362 20.841 1.00 28.75 142 ASN D N 1
ATOM 7288 C CA . ASN D 1 142 ? -30.929 46.521 21.532 1.00 36.84 142 ASN D CA 1
ATOM 7289 C C . ASN D 1 142 ? -29.842 47.597 21.701 1.00 37.36 142 ASN D C 1
ATOM 7290 O O . ASN D 1 142 ? -30.146 48.793 21.665 1.00 34.64 142 ASN D O 1
ATOM 7295 N N . LEU D 1 143 ? -28.576 47.188 21.830 1.00 29.06 143 LEU D N 1
ATOM 7296 C CA . LEU D 1 143 ? -27.493 48.171 21.896 1.00 33.07 143 LEU D CA 1
ATOM 7297 C C . LEU D 1 143 ? -27.259 48.763 20.514 1.00 27.66 143 LEU D C 1
ATOM 7298 O O . LEU D 1 143 ? -26.924 49.924 20.378 1.00 28.73 143 LEU D O 1
ATOM 7303 N N . TYR D 1 144 ? -27.460 47.952 19.487 1.00 31.45 144 TYR D N 1
ATOM 7304 C CA . TYR D 1 144 ? -27.419 48.433 18.108 1.00 27.34 144 TYR D CA 1
ATOM 7305 C C . TYR D 1 144 ? -28.397 49.591 17.910 1.00 28.03 144 TYR D C 1
ATOM 7306 O O . TYR D 1 144 ? -28.040 50.647 17.379 1.00 26.82 144 TYR D O 1
ATOM 7315 N N . ASP D 1 145 ? -29.638 49.389 18.332 1.00 26.68 145 ASP D N 1
ATOM 7316 C CA . ASP D 1 145 ? -30.652 50.429 18.203 1.00 31.32 145 ASP D CA 1
ATOM 7317 C C . ASP D 1 145 ? -30.240 51.674 18.989 1.00 31.40 145 ASP D C 1
ATOM 7318 O O . ASP D 1 145 ? -30.410 52.809 18.538 1.00 31.86 145 ASP D O 1
ATOM 7323 N N . GLU D 1 146 ? -29.706 51.461 20.183 1.00 31.25 146 GLU D N 1
ATOM 7324 C CA . GLU D 1 146 ? -29.417 52.581 21.061 1.00 34.64 146 GLU D CA 1
ATOM 7325 C C . GLU D 1 146 ? -28.256 53.428 20.537 1.00 35.26 146 GLU D C 1
ATOM 7326 O O . GLU D 1 146 ? -28.237 54.647 20.717 1.00 35.42 146 GLU D O 1
ATOM 7332 N N . ALA D 1 147 ? -27.294 52.776 19.888 1.00 29.40 147 ALA D N 1
ATOM 7333 C CA . ALA D 1 147 ? -26.147 53.477 19.316 1.00 29.06 147 ALA D CA 1
ATOM 7334 C C . ALA D 1 147 ? -26.488 54.115 17.965 1.00 34.23 147 ALA D C 1
ATOM 7335 O O . ALA D 1 147 ? -25.695 54.866 17.399 1.00 31.02 147 ALA D O 1
ATOM 7337 N N . MET D 1 148 ? -27.675 53.821 17.447 1.00 24.28 148 MET D N 1
ATOM 7338 C CA . MET D 1 148 ? -28.001 54.203 16.078 1.00 28.31 148 MET D CA 1
ATOM 7339 C C . MET D 1 148 ? -27.867 55.709 15.811 1.00 26.44 148 MET D C 1
ATOM 7340 O O . MET D 1 148 ? -27.359 56.109 14.770 1.00 30.79 148 MET D O 1
ATOM 7345 N N . PRO D 1 149 ? -28.344 56.553 16.735 1.00 32.23 149 PRO D N 1
ATOM 7346 C CA . PRO D 1 149 ? -28.173 57.993 16.513 1.00 31.85 149 PRO D CA 1
ATOM 7347 C C . PRO D 1 149 ? -26.695 58.394 16.352 1.00 33.30 149 PRO D C 1
ATOM 7348 O O . PRO D 1 149 ? -26.409 59.362 15.661 1.00 33.84 149 PRO D O 1
ATOM 7352 N N . GLY D 1 150 ? -25.779 57.672 16.993 1.00 35.06 150 GLY D N 1
ATOM 7353 C CA . GLY D 1 150 ? -24.355 57.947 16.841 1.00 30.83 150 GLY D CA 1
ATOM 7354 C C . GLY D 1 150 ? -23.825 57.425 15.520 1.00 33.17 150 GLY D C 1
ATOM 7355 O O . GLY D 1 150 ? -23.165 58.160 14.758 1.00 29.09 150 GLY D O 1
ATOM 7356 N N . PHE D 1 151 ? -24.119 56.152 15.247 1.00 28.51 151 PHE D N 1
ATOM 7357 C CA . PHE D 1 151 ? -23.750 55.517 13.981 1.00 32.05 151 PHE D CA 1
ATOM 7358 C C . PHE D 1 151 ? -24.137 56.396 12.806 1.00 29.50 151 PHE D C 1
ATOM 7359 O O . PHE D 1 151 ? -23.398 56.499 11.826 1.00 27.36 151 PHE D O 1
ATOM 7367 N N . GLU D 1 152 ? -25.307 57.023 12.898 1.00 25.86 152 GLU D N 1
ATOM 7368 C CA . GLU D 1 152 ? -25.826 57.794 11.772 1.00 30.20 152 GLU D CA 1
ATOM 7369 C C . GLU D 1 152 ? -25.045 59.076 11.542 1.00 30.37 152 GLU D C 1
ATOM 7370 O O . GLU D 1 152 ? -25.115 59.679 10.470 1.00 31.00 152 GLU D O 1
ATOM 7376 N N . LYS D 1 153 ? -24.310 59.496 12.558 1.00 29.37 153 LYS D N 1
ATOM 7377 C CA . LYS D 1 153 ? -23.486 60.687 12.425 1.00 29.74 153 LYS D CA 1
ATOM 7378 C C . LYS D 1 153 ? -22.058 60.319 12.045 1.00 31.84 153 LYS D C 1
ATOM 7379 O O . LYS D 1 153 ? -21.266 61.180 11.666 1.00 34.63 153 LYS D O 1
ATOM 7385 N N . MET D 1 154 ? -21.736 59.029 12.120 1.00 26.26 154 MET D N 1
ATOM 7386 C CA . MET D 1 154 ? -20.378 58.593 11.841 1.00 27.45 154 MET D CA 1
ATOM 7387 C C . MET D 1 154 ? -20.283 57.859 10.515 1.00 27.96 154 MET D C 1
ATOM 7388 O O . MET D 1 154 ? -19.204 57.771 9.931 1.00 24.97 154 MET D O 1
ATOM 7393 N N . GLY D 1 155 ? -21.416 57.345 10.043 1.00 26.69 155 GLY D N 1
ATOM 7394 C CA . GLY D 1 155 ? -21.457 56.533 8.839 1.00 30.67 155 GLY D CA 1
ATOM 7395 C C . GLY D 1 155 ? -22.688 56.752 7.973 1.00 36.23 155 GLY D C 1
ATOM 7396 O O . GLY D 1 155 ? -23.668 57.387 8.396 1.00 34.43 155 GLY D O 1
ATOM 7397 N N . LYS D 1 156 ? -22.636 56.238 6.746 1.00 34.15 156 LYS D N 1
ATOM 7398 C CA . LYS D 1 156 ? -23.750 56.368 5.799 1.00 37.29 156 LYS D CA 1
ATOM 7399 C C . LYS D 1 156 ? -24.506 55.051 5.606 1.00 40.87 156 LYS D C 1
ATOM 7400 O O . LYS D 1 156 ? -25.690 55.054 5.289 1.00 49.91 156 LYS D O 1
ATOM 7406 N N . LYS D 1 157 ? -23.814 53.930 5.785 1.00 36.64 157 LYS D N 1
ATOM 7407 C CA . LYS D 1 157 ? -24.411 52.606 5.602 1.00 34.62 157 LYS D CA 1
ATOM 7408 C C . LYS D 1 157 ? -24.170 51.797 6.864 1.00 31.18 157 LYS D C 1
ATOM 7409 O O . LYS D 1 157 ? -23.026 51.579 7.267 1.00 28.23 157 LYS D O 1
ATOM 7415 N N . ILE D 1 158 ? -25.253 51.377 7.507 1.00 27.70 158 ILE D N 1
ATOM 7416 C CA . ILE D 1 158 ? -25.150 50.662 8.763 1.00 30.18 158 ILE D CA 1
ATOM 7417 C C . ILE D 1 158 ? -25.892 49.336 8.659 1.00 26.43 158 ILE D C 1
ATOM 7418 O O . ILE D 1 158 ? -27.040 49.294 8.237 1.00 27.86 158 ILE D O 1
ATOM 7423 N N . ILE D 1 159 ? -25.217 48.251 9.020 1.00 27.16 159 ILE D N 1
ATOM 7424 C CA . ILE D 1 159 ? -25.827 46.925 8.964 1.00 34.18 159 ILE D CA 1
ATOM 7425 C C . ILE D 1 159 ? -25.494 46.115 10.210 1.00 31.40 159 ILE D C 1
ATOM 7426 O O . ILE D 1 159 ? -24.587 46.464 10.968 1.00 28.22 159 ILE D O 1
ATOM 7431 N N . HIS D 1 160 ? -26.234 45.029 10.399 1.00 26.54 160 HIS D N 1
ATOM 7432 C CA . HIS D 1 160 ? -26.068 44.150 11.552 1.00 29.44 160 HIS D CA 1
ATOM 7433 C C . HIS D 1 160 ? -25.916 42.730 11.018 1.00 30.30 160 HIS D C 1
ATOM 7434 O O . HIS D 1 160 ? -26.838 42.208 10.391 1.00 38.80 160 HIS D O 1
ATOM 7441 N N . LEU D 1 161 ? -24.764 42.110 11.270 1.00 23.65 161 LEU D N 1
ATOM 7442 C CA . LEU D 1 161 ? -24.391 40.845 10.625 1.00 30.36 161 LEU D CA 1
ATOM 7443 C C . LEU D 1 161 ? -24.711 39.585 11.441 1.00 32.34 161 LEU D C 1
ATOM 7444 O O . LEU D 1 161 ? -24.419 38.469 11.010 1.00 31.77 161 LEU D O 1
ATOM 7449 N N . GLY D 1 162 ? -25.301 39.765 12.619 1.00 31.27 162 GLY D N 1
ATOM 7450 C CA . GLY D 1 162 ? -25.632 38.637 13.470 1.00 35.64 162 GLY D CA 1
ATOM 7451 C C . GLY D 1 162 ? -24.907 38.674 14.805 1.00 36.40 162 GLY D C 1
ATOM 7452 O O . GLY D 1 162 ? -24.722 39.754 15.382 1.00 32.57 162 GLY D O 1
ATOM 7453 N N . ASP D 1 163 ? -24.501 37.490 15.279 1.00 29.85 163 ASP D N 1
ATOM 7454 C CA . ASP D 1 163 ? -23.796 37.309 16.558 1.00 31.01 163 ASP D CA 1
ATOM 7455 C C . ASP D 1 163 ? -22.426 37.977 16.566 1.00 32.02 163 ASP D C 1
ATOM 7456 O O . ASP D 1 163 ? -21.794 38.122 15.522 1.00 27.15 163 ASP D O 1
ATOM 7461 N N . VAL D 1 164 ? -21.953 38.338 17.756 1.00 30.39 164 VAL D N 1
ATOM 7462 C CA . VAL D 1 164 ? -20.612 38.881 17.894 1.00 31.17 164 VAL D CA 1
ATOM 7463 C C . VAL D 1 164 ? -19.621 37.960 17.191 1.00 34.16 164 VAL D C 1
ATOM 7464 O O . VAL D 1 164 ? -19.622 36.745 17.397 1.00 28.16 164 VAL D O 1
ATOM 7468 N N . GLY D 1 165 ? -18.772 38.550 16.361 1.00 29.04 165 GLY D N 1
ATOM 7469 C CA . GLY D 1 165 ? -17.789 37.790 15.622 1.00 25.84 165 GLY D CA 1
ATOM 7470 C C . GLY D 1 165 ? -18.031 37.914 14.131 1.00 31.83 165 GLY D C 1
ATOM 7471 O O . GLY D 1 165 ? -17.085 37.860 13.331 1.00 24.47 165 GLY D O 1
ATOM 7472 N N . LYS D 1 166 ? -19.295 38.093 13.750 1.00 26.87 166 LYS D N 1
ATOM 7473 C CA . LYS D 1 166 ? -19.639 38.213 12.336 1.00 25.99 166 LYS D CA 1
ATOM 7474 C C . LYS D 1 166 ? -19.156 39.541 11.732 1.00 26.66 166 LYS D C 1
ATOM 7475 O O . LYS D 1 166 ? -18.752 39.598 10.569 1.00 25.38 166 LYS D O 1
ATOM 7481 N N . GLY D 1 167 ? -19.187 40.609 12.527 1.00 28.25 167 GLY D N 1
ATOM 7482 C CA . GLY D 1 167 ? -18.667 41.886 12.081 1.00 22.53 167 GLY D CA 1
ATOM 7483 C C . GLY D 1 167 ? -17.168 41.783 11.830 1.00 25.15 167 GLY D C 1
ATOM 7484 O O . GLY D 1 167 ? -16.651 42.282 10.834 1.00 22.83 167 GLY D O 1
ATOM 7485 N N . ALA D 1 168 ? -16.466 41.111 12.733 1.00 22.30 168 ALA D N 1
ATOM 7486 C CA . ALA D 1 168 ? -15.015 41.011 12.628 1.00 26.22 168 ALA D CA 1
ATOM 7487 C C . ALA D 1 168 ? -14.606 40.153 11.416 1.00 26.79 168 ALA D C 1
ATOM 7488 O O . ALA D 1 168 ? -13.665 40.484 10.705 1.00 23.81 168 ALA D O 1
ATOM 7490 N N . GLU D 1 169 ? -15.332 39.063 11.176 1.00 24.63 169 GLU D N 1
ATOM 7491 C CA . GLU D 1 169 ? -15.052 38.185 10.039 1.00 22.95 169 GLU D CA 1
ATOM 7492 C C . GLU D 1 169 ? -15.274 38.887 8.709 1.00 25.63 169 GLU D C 1
ATOM 7493 O O . GLU D 1 169 ? -14.458 38.783 7.798 1.00 28.77 169 GLU D O 1
ATOM 7499 N N . MET D 1 170 ? -16.364 39.634 8.609 1.00 25.10 170 MET D N 1
ATOM 7500 C CA . MET D 1 170 ? -16.634 40.415 7.412 1.00 24.51 170 MET D CA 1
ATOM 7501 C C . MET D 1 170 ? -15.516 41.433 7.175 1.00 26.24 170 MET D C 1
ATOM 7502 O O . MET D 1 170 ? -14.976 41.546 6.071 1.00 21.99 170 MET D O 1
ATOM 7507 N N . LYS D 1 171 ? -15.163 42.165 8.224 1.00 18.01 171 LYS D N 1
ATOM 7508 C CA . LYS D 1 171 ? -14.141 43.206 8.111 1.00 20.27 171 LYS D CA 1
ATOM 7509 C C . LYS D 1 171 ? -12.804 42.615 7.662 1.00 25.30 171 LYS D C 1
ATOM 7510 O O . LYS D 1 171 ? -12.133 43.161 6.788 1.00 22.58 171 LYS D O 1
ATOM 7516 N N . LEU D 1 172 ? -12.425 41.494 8.265 1.00 23.25 172 LEU D N 1
ATOM 7517 C CA . LEU D 1 172 ? -11.165 40.848 7.923 1.00 23.70 172 LEU D CA 1
ATOM 7518 C C . LEU D 1 172 ? -11.172 40.340 6.490 1.00 25.70 172 LEU D C 1
ATOM 7519 O O . LEU D 1 172 ? -10.178 40.477 5.772 1.00 26.16 172 LEU D O 1
ATOM 7524 N N . VAL D 1 173 ? -12.293 39.757 6.070 1.00 23.16 173 VAL D N 1
ATOM 7525 C CA . VAL D 1 173 ? -12.400 39.251 4.711 1.00 22.33 173 VAL D CA 1
ATOM 7526 C C . VAL D 1 173 ? -12.240 40.376 3.693 1.00 23.50 173 VAL D C 1
ATOM 7527 O O . VAL D 1 173 ? -11.490 40.246 2.732 1.00 25.77 173 VAL D O 1
ATOM 7531 N N . VAL D 1 174 ? -12.951 41.482 3.882 1.00 20.92 174 VAL D N 1
ATOM 7532 C CA . VAL D 1 174 ? -12.864 42.555 2.895 1.00 20.90 174 VAL D CA 1
ATOM 7533 C C . VAL D 1 174 ? -11.496 43.233 2.898 1.00 24.55 174 VAL D C 1
ATOM 7534 O O . VAL D 1 174 ? -10.979 43.594 1.832 1.00 23.70 174 VAL D O 1
ATOM 7538 N N . ASN D 1 175 ? -10.909 43.415 4.078 1.00 23.76 175 ASN D N 1
ATOM 7539 C CA . ASN D 1 175 ? -9.587 44.057 4.136 1.00 26.12 175 ASN D CA 1
ATOM 7540 C C . ASN D 1 175 ? -8.493 43.165 3.584 1.00 24.13 175 ASN D C 1
ATOM 7541 O O . ASN D 1 175 ? -7.475 43.654 3.084 1.00 22.34 175 ASN D O 1
ATOM 7546 N N . MET D 1 176 ? -8.700 41.854 3.694 1.00 22.59 176 MET D N 1
ATOM 7547 C CA . MET D 1 176 ? -7.740 40.918 3.157 1.00 24.57 176 MET D CA 1
ATOM 7548 C C . MET D 1 176 ? -7.725 41.127 1.661 1.00 28.33 176 MET D C 1
ATOM 7549 O O . MET D 1 176 ? -6.668 41.257 1.067 1.00 22.81 176 MET D O 1
ATOM 7554 N N . VAL D 1 177 ? -8.908 41.203 1.058 1.00 27.91 177 VAL D N 1
ATOM 7555 C CA . VAL D 1 177 ? -8.993 41.445 -0.374 1.00 21.49 177 VAL D CA 1
ATOM 7556 C C . VAL D 1 177 ? -8.329 42.782 -0.747 1.00 20.96 177 VAL D C 1
ATOM 7557 O O . VAL D 1 177 ? -7.540 42.855 -1.676 1.00 22.74 177 VAL D O 1
ATOM 7561 N N . MET D 1 178 ? -8.640 43.829 0.002 1.00 22.92 178 MET D N 1
ATOM 7562 C CA . MET D 1 178 ? -8.031 45.137 -0.228 1.00 29.44 178 MET D CA 1
ATOM 7563 C C . MET D 1 178 ? -6.496 45.138 -0.124 1.00 26.66 178 MET D C 1
ATOM 7564 O O . MET D 1 178 ? -5.813 45.770 -0.923 1.00 27.09 178 MET D O 1
ATOM 7569 N N . GLY D 1 179 ? -5.960 44.449 0.879 1.00 25.74 179 GLY D N 1
ATOM 7570 C CA . GLY D 1 179 ? -4.522 44.373 1.065 1.00 24.35 179 GLY D CA 1
ATOM 7571 C C . GLY D 1 179 ? -3.851 43.693 -0.113 1.00 25.04 179 GLY D C 1
ATOM 7572 O O . GLY D 1 179 ? -2.813 44.148 -0.590 1.00 22.45 179 GLY D O 1
ATOM 7573 N N . GLY D 1 180 ? -4.449 42.595 -0.580 1.00 20.09 180 GLY D N 1
ATOM 7574 C CA . GLY D 1 180 ? -3.957 41.884 -1.747 1.00 26.47 180 GLY D CA 1
ATOM 7575 C C . GLY D 1 180 ? -4.010 42.755 -2.997 1.00 30.41 180 GLY D C 1
ATOM 7576 O O . GLY D 1 180 ? -3.078 42.760 -3.809 1.00 26.60 180 GLY D O 1
ATOM 7577 N N . MET D 1 181 ? -5.111 43.490 -3.148 1.00 21.36 181 MET D N 1
ATOM 7578 C CA . MET D 1 181 ? -5.308 44.362 -4.305 1.00 31.49 181 MET D CA 1
ATOM 7579 C C . MET D 1 181 ? -4.223 45.417 -4.337 1.00 28.28 181 MET D C 1
ATOM 7580 O O . MET D 1 181 ? -3.636 45.699 -5.388 1.00 27.79 181 MET D O 1
ATOM 7585 N N . MET D 1 182 ? -3.969 46.013 -3.177 1.00 20.14 182 MET D N 1
ATOM 7586 C CA . MET D 1 182 ? -2.943 47.037 -3.077 1.00 18.46 182 MET D CA 1
ATOM 7587 C C . MET D 1 182 ? -1.578 46.462 -3.452 1.00 24.25 182 MET D C 1
ATOM 7588 O O . MET D 1 182 ? -0.784 47.101 -4.156 1.00 26.22 182 MET D O 1
ATOM 7593 N N . ALA D 1 183 ? -1.302 45.259 -2.962 1.00 26.85 183 ALA D N 1
ATOM 7594 C CA . ALA D 1 183 ? -0.022 44.621 -3.221 1.00 28.25 183 ALA D CA 1
ATOM 7595 C C . ALA D 1 183 ? 0.165 44.395 -4.715 1.00 31.89 183 ALA D C 1
ATOM 7596 O O . ALA D 1 183 ? 1.242 44.663 -5.251 1.00 25.80 183 ALA D O 1
ATOM 7598 N N . CYS D 1 184 ? -0.880 43.889 -5.377 1.00 30.55 184 CYS D N 1
ATOM 7599 C CA . CYS D 1 184 ? -0.813 43.559 -6.808 1.00 30.66 184 CYS D CA 1
ATOM 7600 C C . CYS D 1 184 ? -0.791 44.812 -7.680 1.00 22.27 184 CYS D C 1
ATOM 7601 O O . CYS D 1 184 ? -0.083 44.878 -8.676 1.00 26.76 184 CYS D O 1
ATOM 7604 N N . PHE D 1 185 ? -1.600 45.791 -7.307 1.00 18.38 185 PHE D N 1
ATOM 7605 C CA . PHE D 1 185 ? -1.635 47.091 -7.989 1.00 18.76 185 PHE D CA 1
ATOM 7606 C C . PHE D 1 185 ? -0.240 47.684 -7.984 1.00 29.09 185 PHE D C 1
ATOM 7607 O O . PHE D 1 185 ? 0.236 48.198 -9.001 1.00 31.25 185 PHE D O 1
ATOM 7615 N N . CYS D 1 186 ? 0.427 47.590 -6.839 1.00 32.52 186 CYS D N 1
ATOM 7616 C CA . CYS D 1 186 ? 1.770 48.146 -6.693 1.00 26.51 186 CYS D CA 1
ATOM 7617 C C . CYS D 1 186 ? 2.836 47.365 -7.467 1.00 31.97 186 CYS D C 1
ATOM 7618 O O . CYS D 1 186 ? 3.743 47.968 -8.024 1.00 32.62 186 CYS D O 1
ATOM 7621 N N . GLU D 1 187 ? 2.733 46.039 -7.501 1.00 30.02 187 GLU D N 1
ATOM 7622 C CA . GLU D 1 187 ? 3.645 45.245 -8.317 1.00 33.68 187 GLU D CA 1
ATOM 7623 C C . GLU D 1 187 ? 3.521 45.669 -9.773 1.00 33.62 187 GLU D C 1
ATOM 7624 O O . GLU D 1 187 ? 4.516 45.798 -10.480 1.00 31.20 187 GLU D O 1
ATOM 7630 N N . GLY D 1 188 ? 2.289 45.888 -10.211 1.00 28.92 188 GLY D N 1
ATOM 7631 C CA . GLY D 1 188 ? 2.022 46.313 -11.573 1.00 27.18 188 GLY D CA 1
ATOM 7632 C C . GLY D 1 188 ? 2.639 47.662 -11.890 1.00 29.72 188 GLY D C 1
ATOM 7633 O O . GLY D 1 188 ? 3.294 47.830 -12.922 1.00 29.88 188 GLY D O 1
ATOM 7634 N N . LEU D 1 189 ? 2.429 48.626 -11.003 1.00 29.51 189 LEU D N 1
ATOM 7635 C CA . LEU D 1 189 ? 2.974 49.967 -11.197 1.00 30.11 189 LEU D CA 1
ATOM 7636 C C . LEU D 1 189 ? 4.508 49.944 -11.251 1.00 32.56 189 LEU D C 1
ATOM 7637 O O . LEU D 1 189 ? 5.111 50.658 -12.044 1.00 29.08 189 LEU D O 1
ATOM 7642 N N . ALA D 1 190 ? 5.133 49.107 -10.424 1.00 28.67 190 ALA D N 1
ATOM 7643 C CA . ALA D 1 190 ? 6.594 49.027 -10.389 1.00 26.43 190 ALA D CA 1
ATOM 7644 C C . ALA D 1 190 ? 7.122 48.265 -11.596 1.00 26.14 190 ALA D C 1
ATOM 7645 O O . ALA D 1 190 ? 8.156 48.625 -12.155 1.00 30.81 190 ALA D O 1
ATOM 7647 N N . LEU D 1 191 ? 6.411 47.218 -12.003 1.00 22.90 191 LEU D N 1
ATOM 7648 C CA . LEU D 1 191 ? 6.801 46.480 -13.190 1.00 25.79 191 LEU D CA 1
ATOM 7649 C C . LEU D 1 191 ? 6.719 47.391 -14.413 1.00 33.01 191 LEU D C 1
ATOM 7650 O O . LEU D 1 191 ? 7.663 47.474 -15.203 1.00 29.57 191 LEU D O 1
ATOM 7655 N N . GLY D 1 192 ? 5.599 48.099 -14.546 1.00 36.51 192 GLY D N 1
ATOM 7656 C CA . GLY D 1 192 ? 5.376 48.979 -15.682 1.00 31.33 192 GLY D CA 1
ATOM 7657 C C . GLY D 1 192 ? 6.457 50.031 -15.774 1.00 33.58 192 GLY D C 1
ATOM 7658 O O . GLY D 1 192 ? 6.999 50.290 -16.849 1.00 34.77 192 GLY D O 1
ATOM 7659 N N . GLU D 1 193 ? 6.779 50.621 -14.629 1.00 36.09 193 GLU D N 1
ATOM 7660 C CA . GLU D 1 193 ? 7.850 51.602 -14.516 1.00 43.32 193 GLU D CA 1
ATOM 7661 C C . GLU D 1 193 ? 9.172 51.063 -15.061 1.00 40.30 193 GLU D C 1
ATOM 7662 O O . GLU D 1 193 ? 9.862 51.749 -15.809 1.00 35.48 193 GLU D O 1
ATOM 7668 N N . LYS D 1 194 ? 9.525 49.838 -14.687 1.00 36.50 194 LYS D N 1
ATOM 7669 C CA . LYS D 1 194 ? 10.818 49.289 -15.068 1.00 37.96 194 LYS D CA 1
ATOM 7670 C C . LYS D 1 194 ? 10.819 48.893 -16.537 1.00 36.70 194 LYS D C 1
ATOM 7671 O O . LYS D 1 194 ? 11.862 48.902 -17.188 1.00 36.50 194 LYS D O 1
ATOM 7677 N N . ALA D 1 195 ? 9.640 48.556 -17.051 1.00 32.38 195 ALA D N 1
ATOM 7678 C CA . ALA D 1 195 ? 9.479 48.239 -18.465 1.00 30.00 195 ALA D CA 1
ATOM 7679 C C . ALA D 1 195 ? 9.529 49.515 -19.318 1.00 38.24 195 ALA D C 1
ATOM 7680 O O . ALA D 1 195 ? 9.689 49.456 -20.541 1.00 41.18 195 ALA D O 1
ATOM 7682 N N . GLY D 1 196 ? 9.389 50.666 -18.665 1.00 34.70 196 GLY D N 1
ATOM 7683 C CA . GLY D 1 196 ? 9.493 51.940 -19.345 1.00 36.00 196 GLY D CA 1
ATOM 7684 C C . GLY D 1 196 ? 8.177 52.621 -19.680 1.00 41.18 196 GLY D C 1
ATOM 7685 O O . GLY D 1 196 ? 8.159 53.602 -20.426 1.00 35.68 196 GLY D O 1
ATOM 7686 N N . LEU D 1 197 ? 7.077 52.118 -19.130 1.00 37.09 197 LEU D N 1
ATOM 7687 C CA . LEU D 1 197 ? 5.763 52.731 -19.338 1.00 39.88 197 LEU D CA 1
ATOM 7688 C C . LEU D 1 197 ? 5.578 53.971 -18.455 1.00 40.66 197 LEU D C 1
ATOM 7689 O O . LEU D 1 197 ? 6.210 54.090 -17.410 1.00 38.45 197 LEU D O 1
ATOM 7694 N N . ALA D 1 198 ? 4.720 54.896 -18.877 1.00 41.86 198 ALA D N 1
ATOM 7695 C CA . ALA D 1 198 ? 4.384 56.048 -18.040 1.00 43.53 198 ALA D CA 1
ATOM 7696 C C . ALA D 1 198 ? 3.321 55.685 -16.998 1.00 42.41 198 ALA D C 1
ATOM 7697 O O . ALA D 1 198 ? 2.280 55.115 -17.327 1.00 37.42 198 ALA D O 1
ATOM 7699 N N . THR D 1 199 ? 3.590 56.027 -15.742 1.00 42.86 199 THR D N 1
ATOM 7700 C CA . THR D 1 199 ? 2.654 55.769 -14.654 1.00 40.27 199 THR D CA 1
ATOM 7701 C C . THR D 1 199 ? 1.241 56.263 -14.980 1.00 40.28 199 THR D C 1
ATOM 7702 O O . THR D 1 199 ? 0.260 55.572 -14.726 1.00 33.95 199 THR D O 1
ATOM 7706 N N . ASP D 1 200 ? 1.140 57.461 -15.545 1.00 44.14 200 ASP D N 1
ATOM 7707 C CA . ASP D 1 200 ? -0.158 57.990 -15.955 1.00 46.63 200 ASP D CA 1
ATOM 7708 C C . ASP D 1 200 ? -0.805 57.154 -17.060 1.00 40.30 200 ASP D C 1
ATOM 7709 O O . ASP D 1 200 ? -2.032 57.038 -17.125 1.00 43.54 200 ASP D O 1
ATOM 7714 N N . ALA D 1 201 ? 0.015 56.564 -17.922 1.00 34.27 201 ALA D N 1
ATOM 7715 C CA . ALA D 1 201 ? -0.509 55.708 -18.985 1.00 34.35 201 ALA D CA 1
ATOM 7716 C C . ALA D 1 201 ? -1.172 54.457 -18.396 1.00 30.04 201 ALA D C 1
ATOM 7717 O O . ALA D 1 201 ? -2.281 54.071 -18.787 1.00 32.80 201 ALA D O 1
ATOM 7719 N N . ILE D 1 202 ? -0.491 53.829 -17.444 1.00 29.08 202 ILE D N 1
ATOM 7720 C CA . ILE D 1 202 ? -1.014 52.623 -16.800 1.00 29.09 202 ILE D CA 1
ATOM 7721 C C . ILE D 1 202 ? -2.298 52.932 -16.034 1.00 33.14 202 ILE D C 1
ATOM 7722 O O . ILE D 1 202 ? -3.283 52.183 -16.099 1.00 34.75 202 ILE D O 1
ATOM 7727 N N . LEU D 1 203 ? -2.275 54.046 -15.313 1.00 30.25 203 LEU D N 1
ATOM 7728 C CA . LEU D 1 203 ? -3.400 54.459 -14.493 1.00 31.57 203 LEU D CA 1
ATOM 7729 C C . LEU D 1 203 ? -4.635 54.655 -15.351 1.00 35.76 203 LEU D C 1
ATOM 7730 O O . LEU D 1 203 ? -5.725 54.210 -14.996 1.00 38.10 203 LEU D O 1
ATOM 7735 N N . ASP D 1 204 ? -4.454 55.325 -16.489 1.00 34.10 204 ASP D N 1
ATOM 7736 C CA A ASP D 1 204 ? -5.576 55.620 -17.374 0.48 34.56 204 ASP D CA 1
ATOM 7737 C CA B ASP D 1 204 ? -5.546 55.630 -17.413 0.52 35.30 204 ASP D CA 1
ATOM 7738 C C . ASP D 1 204 ? -6.178 54.354 -17.973 1.00 35.04 204 ASP D C 1
ATOM 7739 O O . ASP D 1 204 ? -7.399 54.233 -18.066 1.00 39.26 204 ASP D O 1
ATOM 7748 N N . VAL D 1 205 ? -5.332 53.401 -18.353 1.00 34.00 205 VAL D N 1
ATOM 7749 C CA . VAL D 1 205 ? -5.829 52.144 -18.891 1.00 29.88 205 VAL D CA 1
ATOM 7750 C C . VAL D 1 205 ? -6.663 51.434 -17.830 1.00 31.38 205 VAL D C 1
ATOM 7751 O O . VAL D 1 205 ? -7.787 51.010 -18.095 1.00 34.83 205 VAL D O 1
ATOM 7755 N N . ILE D 1 206 ? -6.118 51.343 -16.620 1.00 31.64 206 ILE D N 1
ATOM 7756 C CA . ILE D 1 206 ? -6.800 50.678 -15.509 1.00 32.41 206 ILE D CA 1
ATOM 7757 C C . ILE D 1 206 ? -8.113 51.379 -15.147 1.00 33.07 206 ILE D C 1
ATOM 7758 O O . ILE D 1 206 ? -9.140 50.729 -14.976 1.00 30.02 206 ILE D O 1
ATOM 7763 N N . GLY D 1 207 ? -8.073 52.705 -15.059 1.00 33.51 207 GLY D N 1
ATOM 7764 C CA . GLY D 1 207 ? -9.256 53.501 -14.801 1.00 32.28 207 GLY D CA 1
ATOM 7765 C C . GLY D 1 207 ? -10.348 53.370 -15.846 1.00 36.62 207 GLY D C 1
ATOM 7766 O O . GLY D 1 207 ? -11.502 53.720 -15.585 1.00 34.91 207 GLY D O 1
ATOM 7767 N N . ALA D 1 208 ? -10.005 52.854 -17.025 1.00 36.41 208 ALA D N 1
ATOM 7768 C CA . ALA D 1 208 ? -10.995 52.748 -18.097 1.00 36.24 208 ALA D CA 1
ATOM 7769 C C . ALA D 1 208 ? -11.659 51.364 -18.203 1.00 40.13 208 ALA D C 1
ATOM 7770 O O . ALA D 1 208 ? -12.627 51.198 -18.955 1.00 39.12 208 ALA D O 1
ATOM 7772 N N . GLY D 1 209 ? -11.150 50.386 -17.450 1.00 35.19 209 GLY D N 1
ATOM 7773 C CA . GLY D 1 209 ? -11.570 49.000 -17.605 1.00 31.31 209 GLY D CA 1
ATOM 7774 C C . GLY D 1 209 ? -12.310 48.397 -16.423 1.00 32.30 209 GLY D C 1
ATOM 7775 O O . GLY D 1 209 ? -12.710 49.103 -15.505 1.00 28.77 209 GLY D O 1
ATOM 7776 N N . ALA D 1 210 ? -12.480 47.079 -16.439 1.00 34.01 210 ALA D N 1
ATOM 7777 C CA . ALA D 1 210 ? -13.329 46.400 -15.447 1.00 38.41 210 ALA D CA 1
ATOM 7778 C C . ALA D 1 210 ? -12.790 46.438 -14.009 1.00 32.59 210 ALA D C 1
ATOM 7779 O O . ALA D 1 210 ? -13.533 46.182 -13.063 1.00 30.95 210 ALA D O 1
ATOM 7781 N N . MET D 1 211 ? -11.504 46.759 -13.852 1.00 28.89 211 MET D N 1
ATOM 7782 C CA . MET D 1 211 ? -10.872 46.813 -12.531 1.00 32.81 211 MET D CA 1
ATOM 7783 C C . MET D 1 211 ? -11.034 48.170 -11.840 1.00 35.80 211 MET D C 1
ATOM 7784 O O . MET D 1 211 ? -10.766 48.299 -10.639 1.00 28.08 211 MET D O 1
ATOM 7789 N N . ALA D 1 212 ? -11.438 49.184 -12.596 1.00 29.31 212 ALA D N 1
ATOM 7790 C CA . ALA D 1 212 ? -11.411 50.552 -12.083 1.00 31.33 212 ALA D CA 1
ATOM 7791 C C . ALA D 1 212 ? -12.151 50.693 -10.759 1.00 31.87 212 ALA D C 1
ATOM 7792 O O . ALA D 1 212 ? -13.286 50.225 -10.599 1.00 26.57 212 ALA D O 1
ATOM 7794 N N . ASN D 1 213 ? -11.517 51.350 -9.804 1.00 34.13 213 ASN D N 1
ATOM 7795 C CA . ASN D 1 213 ? -12.167 51.559 -8.523 1.00 36.19 213 ASN D CA 1
ATOM 7796 C C . ASN D 1 213 ? -11.604 52.788 -7.822 1.00 33.56 213 ASN D C 1
ATOM 7797 O O . ASN D 1 213 ? -10.492 53.205 -8.112 1.00 27.71 213 ASN D O 1
ATOM 7802 N N . PRO D 1 214 ? -12.383 53.373 -6.899 1.00 34.34 214 PRO D N 1
ATOM 7803 C CA . PRO D 1 214 ? -11.954 54.576 -6.185 1.00 27.62 214 PRO D CA 1
ATOM 7804 C C . PRO D 1 214 ? -10.611 54.399 -5.495 1.00 31.36 214 PRO D C 1
ATOM 7805 O O . PRO D 1 214 ? -9.819 55.344 -5.518 1.00 27.43 214 PRO D O 1
ATOM 7809 N N . MET D 1 215 ? -10.342 53.232 -4.906 1.00 26.28 215 MET D N 1
ATOM 7810 C CA . MET D 1 215 ? -9.055 53.038 -4.243 1.00 29.31 215 MET D CA 1
ATOM 7811 C C . MET D 1 215 ? -7.860 53.188 -5.202 1.00 29.56 215 MET D C 1
ATOM 7812 O O . MET D 1 215 ? -6.932 53.950 -4.917 1.00 25.03 215 MET D O 1
ATOM 7817 N N . PHE D 1 216 ? -7.866 52.443 -6.309 1.00 23.63 216 PHE D N 1
ATOM 7818 C CA . PHE D 1 216 ? -6.784 52.550 -7.291 1.00 32.34 216 PHE D CA 1
ATOM 7819 C C . PHE D 1 216 ? -6.654 53.998 -7.785 1.00 34.63 216 PHE D C 1
ATOM 7820 O O . PHE D 1 216 ? -5.546 54.506 -7.969 1.00 27.67 216 PHE D O 1
ATOM 7828 N N . ALA D 1 217 ? -7.790 54.654 -8.010 1.00 33.24 217 ALA D N 1
ATOM 7829 C CA . ALA D 1 217 ? -7.778 56.010 -8.548 1.00 37.20 217 ALA D CA 1
ATOM 7830 C C . ALA D 1 217 ? -7.090 56.995 -7.592 1.00 38.11 217 ALA D C 1
ATOM 7831 O O . ALA D 1 217 ? -6.225 57.767 -8.007 1.00 36.19 217 ALA D O 1
ATOM 7833 N N . LEU D 1 218 ? -7.465 56.944 -6.318 1.00 30.36 218 LEU D N 1
ATOM 7834 C CA . LEU D 1 218 ? -6.899 57.829 -5.309 1.00 32.35 218 LEU D CA 1
ATOM 7835 C C . LEU D 1 218 ? -5.454 57.445 -5.009 1.00 31.19 218 LEU D C 1
ATOM 7836 O O . LEU D 1 218 ? -4.565 58.282 -5.064 1.00 26.46 218 LEU D O 1
ATOM 7841 N N . LYS D 1 219 ? -5.216 56.170 -4.700 1.00 28.08 219 LYS D N 1
ATOM 7842 C CA . LYS D 1 219 ? -3.879 55.736 -4.296 1.00 27.91 219 LYS D CA 1
ATOM 7843 C C . LYS D 1 219 ? -2.884 55.818 -5.446 1.00 30.17 219 LYS D C 1
ATOM 7844 O O . LYS D 1 219 ? -1.710 56.106 -5.230 1.00 33.23 219 LYS D O 1
ATOM 7850 N N . GLY D 1 220 ? -3.349 55.547 -6.661 1.00 30.56 220 GLY D N 1
ATOM 7851 C CA . GLY D 1 220 ? -2.497 55.649 -7.839 1.00 31.45 220 GLY D CA 1
ATOM 7852 C C . GLY D 1 220 ? -1.923 57.048 -7.985 1.00 32.01 220 GLY D C 1
ATOM 7853 O O . GLY D 1 220 ? -0.727 57.211 -8.220 1.00 27.36 220 GLY D O 1
ATOM 7854 N N . GLY D 1 221 ? -2.778 58.057 -7.833 1.00 30.79 221 GLY D N 1
ATOM 7855 C CA . GLY D 1 221 ? -2.359 59.441 -7.944 1.00 37.23 221 GLY D CA 1
ATOM 7856 C C . GLY D 1 221 ? -1.386 59.851 -6.853 1.00 39.00 221 GLY D C 1
ATOM 7857 O O . GLY D 1 221 ? -0.445 60.597 -7.100 1.00 39.74 221 GLY D O 1
ATOM 7858 N N . LEU D 1 222 ? -1.615 59.363 -5.638 1.00 35.60 222 LEU D N 1
ATOM 7859 C CA . LEU D 1 222 ? -0.732 59.672 -4.528 1.00 29.77 222 LEU D CA 1
ATOM 7860 C C . LEU D 1 222 ? 0.593 58.968 -4.746 1.00 35.55 222 LEU D C 1
ATOM 7861 O O . LEU D 1 222 ? 1.668 59.500 -4.471 1.00 34.84 222 LEU D O 1
ATOM 7866 N N . ILE D 1 223 ? 0.694 57.654 -5.207 1.00 35.49 223 ILE D N 1
ATOM 7867 C CA . ILE D 1 223 ? 1.897 56.954 -5.592 1.00 34.24 223 ILE D CA 1
ATOM 7868 C C . ILE D 1 223 ? 2.632 57.718 -6.682 1.00 33.63 223 ILE D C 1
ATOM 7869 O O . ILE D 1 223 ? 3.817 58.009 -6.564 1.00 35.98 223 ILE D O 1
ATOM 7874 N N . ARG D 1 224 ? 1.925 58.142 -7.692 1.00 36.52 224 ARG D N 1
ATOM 7875 C CA . ARG D 1 224 ? 2.635 58.884 -8.725 1.00 42.95 224 ARG D CA 1
ATOM 7876 C C . ARG D 1 224 ? 3.362 60.101 -8.137 1.00 44.45 224 ARG D C 1
ATOM 7877 O O . ARG D 1 224 ? 4.495 60.374 -8.500 1.00 45.61 224 ARG D O 1
ATOM 7885 N N . ASP D 1 225 ? 2.710 60.801 -7.210 1.00 43.06 225 ASP D N 1
ATOM 7886 C CA . ASP D 1 225 ? 3.274 61.990 -6.574 1.00 34.77 225 ASP D CA 1
ATOM 7887 C C . ASP D 1 225 ? 4.168 61.685 -5.380 1.00 37.98 225 ASP D C 1
ATOM 7888 O O . ASP D 1 225 ? 4.589 62.607 -4.678 1.00 37.92 225 ASP D O 1
ATOM 7893 N N . ARG D 1 226 ? 4.428 60.402 -5.126 1.00 46.09 226 ARG D N 1
ATOM 7894 C CA . ARG D 1 226 ? 5.278 59.991 -4.000 1.00 42.01 226 ARG D CA 1
ATOM 7895 C C . ARG D 1 226 ? 4.823 60.578 -2.658 1.00 42.64 226 ARG D C 1
ATOM 7896 O O . ARG D 1 226 ? 5.639 60.870 -1.783 1.00 42.91 226 ARG D O 1
ATOM 7904 N N . ASN D 1 227 ? 3.513 60.745 -2.503 1.00 40.47 227 ASN D N 1
ATOM 7905 C CA . ASN D 1 227 ? 2.933 61.251 -1.263 1.00 34.10 227 ASN D CA 1
ATOM 7906 C C . ASN D 1 227 ? 2.317 60.102 -0.442 1.00 36.44 227 ASN D C 1
ATOM 7907 O O . ASN D 1 227 ? 1.303 59.522 -0.835 1.00 32.84 227 ASN D O 1
ATOM 7912 N N . PHE D 1 228 ? 2.929 59.775 0.693 1.00 28.79 228 PHE D N 1
ATOM 7913 C CA . PHE D 1 228 ? 2.472 58.635 1.486 1.00 29.95 228 PHE D CA 1
ATOM 7914 C C . PHE D 1 228 ? 2.000 59.005 2.884 1.00 33.06 228 PHE D C 1
ATOM 7915 O O . PHE D 1 228 ? 2.135 58.211 3.814 1.00 35.18 228 PHE D O 1
ATOM 7923 N N . ALA D 1 229 ? 1.473 60.219 3.036 1.00 32.36 229 ALA D N 1
ATOM 7924 C CA . ALA D 1 229 ? 0.868 60.639 4.303 1.00 34.05 229 ALA D CA 1
ATOM 7925 C C . ALA D 1 229 ? -0.215 59.635 4.732 1.00 30.20 229 ALA D C 1
ATOM 7926 O O . ALA D 1 229 ? -1.060 59.252 3.935 1.00 29.52 229 ALA D O 1
ATOM 7928 N N . PRO D 1 230 ? -0.197 59.228 6.004 1.00 30.79 230 PRO D N 1
ATOM 7929 C CA . PRO D 1 230 ? -1.047 58.130 6.486 1.00 27.93 230 PRO D CA 1
ATOM 7930 C C . PRO D 1 230 ? -2.529 58.452 6.402 1.00 29.58 230 PRO D C 1
ATOM 7931 O O . PRO D 1 230 ? -2.971 59.454 6.953 1.00 26.64 230 PRO D O 1
ATOM 7935 N N . ALA D 1 231 ? -3.287 57.609 5.712 1.00 29.82 231 ALA D N 1
ATOM 7936 C CA . ALA D 1 231 ? -4.737 57.640 5.818 1.00 26.52 231 ALA D CA 1
ATOM 7937 C C . ALA D 1 231 ? -5.129 56.337 6.511 1.00 27.51 231 ALA D C 1
ATOM 7938 O O . ALA D 1 231 ? -5.808 56.342 7.548 1.00 30.12 231 ALA D O 1
ATOM 7940 N N . PHE D 1 232 ? -4.664 55.222 5.946 1.00 23.76 232 PHE D N 1
ATOM 7941 C CA . PHE D 1 232 ? -4.720 53.920 6.607 1.00 23.29 232 PHE D CA 1
ATOM 7942 C C . PHE D 1 232 ? -3.285 53.464 6.853 1.00 20.99 232 PHE D C 1
ATOM 7943 O O . PHE D 1 232 ? -2.627 53.007 5.929 1.00 21.58 232 PHE D O 1
ATOM 7951 N N . PRO D 1 233 ? -2.794 53.611 8.097 1.00 26.32 233 PRO D N 1
ATOM 7952 C CA . PRO D 1 233 ? -1.408 53.268 8.462 1.00 28.19 233 PRO D CA 1
ATOM 7953 C C . PRO D 1 233 ? -0.985 51.858 8.036 1.00 29.30 233 PRO D C 1
ATOM 7954 O O . PRO D 1 233 ? -1.683 50.860 8.270 1.00 26.72 233 PRO D O 1
ATOM 7958 N N . LEU D 1 234 ? 0.163 51.786 7.375 1.00 25.02 234 LEU D N 1
ATOM 7959 C CA . LEU D 1 234 ? 0.655 50.515 6.861 1.00 23.21 234 LEU D CA 1
ATOM 7960 C C . LEU D 1 234 ? 0.703 49.441 7.950 1.00 25.66 234 LEU D C 1
ATOM 7961 O O . LEU D 1 234 ? 0.342 48.285 7.696 1.00 25.28 234 LEU D O 1
ATOM 7966 N N . LYS D 1 235 ? 1.150 49.814 9.154 1.00 20.33 235 LYS D N 1
ATOM 7967 C CA . LYS D 1 235 ? 1.227 48.850 10.257 1.00 25.30 235 LYS D CA 1
ATOM 7968 C C . LYS D 1 235 ? -0.136 48.199 10.564 1.00 26.67 235 LYS D C 1
ATOM 7969 O O . LYS D 1 235 ? -0.199 47.042 10.971 1.00 23.47 235 LYS D O 1
ATOM 7975 N N . HIS D 1 236 ? -1.215 48.947 10.371 1.00 21.44 236 HIS D N 1
ATOM 7976 C CA . HIS D 1 236 ? -2.548 48.427 10.648 1.00 20.70 236 HIS D CA 1
ATOM 7977 C C . HIS D 1 236 ? -3.033 47.530 9.512 1.00 25.08 236 HIS D C 1
ATOM 7978 O O . HIS D 1 236 ? -3.751 46.545 9.741 1.00 25.86 236 HIS D O 1
ATOM 7985 N N . MET D 1 237 ? -2.653 47.865 8.286 1.00 25.11 237 MET D N 1
ATOM 7986 C CA . MET D 1 237 ? -2.976 46.991 7.159 1.00 26.25 237 MET D CA 1
ATOM 7987 C C . MET D 1 237 ? -2.301 45.634 7.390 1.00 23.19 237 MET D C 1
ATOM 7988 O O . MET D 1 237 ? -2.925 44.580 7.248 1.00 19.95 237 MET D O 1
ATOM 7993 N N . GLN D 1 238 ? -1.034 45.652 7.788 1.00 21.07 238 GLN D N 1
ATOM 7994 C CA . GLN D 1 238 ? -0.312 44.392 7.989 1.00 22.40 238 GLN D CA 1
ATOM 7995 C C . GLN D 1 238 ? -0.987 43.560 9.086 1.00 26.20 238 GLN D C 1
ATOM 7996 O O . GLN D 1 238 ? -1.143 42.345 8.952 1.00 22.55 238 GLN D O 1
ATOM 8002 N N . LYS D 1 239 ? -1.381 44.236 10.165 1.00 22.70 239 LYS D N 1
ATOM 8003 C CA . LYS D 1 239 ? -2.094 43.618 11.282 1.00 23.74 239 LYS D CA 1
ATOM 8004 C C . LYS D 1 239 ? -3.350 42.904 10.787 1.00 25.34 239 LYS D C 1
ATOM 8005 O O . LYS D 1 239 ? -3.641 41.773 11.181 1.00 26.02 239 LYS D O 1
ATOM 8011 N N . ASP D 1 240 ? -4.074 43.562 9.894 1.00 21.99 240 ASP D N 1
ATOM 8012 C CA . ASP D 1 240 ? -5.300 43.007 9.377 1.00 20.19 240 ASP D CA 1
ATOM 8013 C C . ASP D 1 240 ? -5.019 41.748 8.559 1.00 25.28 240 ASP D C 1
ATOM 8014 O O . ASP D 1 240 ? -5.779 40.787 8.629 1.00 27.36 240 ASP D O 1
ATOM 8019 N N . LEU D 1 241 ? -3.933 41.754 7.783 1.00 23.20 241 LEU D N 1
ATOM 8020 C CA . LEU D 1 241 ? -3.546 40.558 7.015 1.00 22.55 241 LEU D CA 1
ATOM 8021 C C . LEU D 1 241 ? -3.134 39.403 7.927 1.00 21.99 241 LEU D C 1
ATOM 8022 O O . LEU D 1 241 ? -3.487 38.263 7.684 1.00 19.02 241 LEU D O 1
ATOM 8027 N N . ARG D 1 242 ? -2.365 39.723 8.961 1.00 18.95 242 ARG D N 1
ATOM 8028 C CA . ARG D 1 242 ? -2.064 38.788 10.029 1.00 19.03 242 ARG D CA 1
ATOM 8029 C C . ARG D 1 242 ? -3.352 38.142 10.556 1.00 23.27 242 ARG D C 1
ATOM 8030 O O . ARG D 1 242 ? -3.462 36.913 10.597 1.00 19.20 242 ARG D O 1
ATOM 8038 N N . LEU D 1 243 ? -4.336 38.960 10.934 1.00 20.53 243 LEU D N 1
ATOM 8039 C CA . LEU D 1 243 ? -5.571 38.410 11.490 1.00 20.82 243 LEU D CA 1
ATOM 8040 C C . LEU D 1 243 ? -6.334 37.577 10.459 1.00 21.80 243 LEU D C 1
ATOM 8041 O O . LEU D 1 243 ? -6.885 36.522 10.785 1.00 20.09 243 LEU D O 1
ATOM 8046 N N . ALA D 1 244 ? -6.377 38.056 9.222 1.00 20.10 244 ALA D N 1
ATOM 8047 C CA . ALA D 1 244 ? -7.052 37.311 8.163 1.00 25.54 244 ALA D CA 1
ATOM 8048 C C . ALA D 1 244 ? -6.427 35.942 7.986 1.00 29.75 244 ALA D C 1
ATOM 8049 O O . ALA D 1 244 ? -7.123 34.936 7.827 1.00 22.53 244 ALA D O 1
ATOM 8051 N N . VAL D 1 245 ? -5.104 35.905 7.993 1.00 24.20 245 VAL D N 1
ATOM 8052 C CA . VAL D 1 245 ? -4.406 34.647 7.793 1.00 22.44 245 VAL D CA 1
ATOM 8053 C C . VAL D 1 245 ? -4.629 33.697 8.963 1.00 22.83 245 VAL D C 1
ATOM 8054 O O . VAL D 1 245 ? -4.734 32.483 8.763 1.00 20.24 245 VAL D O 1
ATOM 8058 N N . ALA D 1 246 ? -4.741 34.252 10.176 1.00 13.40 246 ALA D N 1
ATOM 8059 C CA . ALA D 1 246 ? -5.057 33.458 11.354 1.00 21.71 246 ALA D CA 1
ATOM 8060 C C . ALA D 1 246 ? -6.481 32.880 11.259 1.00 24.78 246 ALA D C 1
ATOM 8061 O O . ALA D 1 246 ? -6.747 31.750 11.693 1.00 23.17 246 ALA D O 1
ATOM 8063 N N . LEU D 1 247 ? -7.394 33.656 10.688 1.00 20.09 247 LEU D N 1
ATOM 8064 C CA . LEU D 1 247 ? -8.769 33.202 10.530 1.00 22.47 247 LEU D CA 1
ATOM 8065 C C . LEU D 1 247 ? -8.796 32.049 9.526 1.00 24.56 247 LEU D C 1
ATOM 8066 O O . LEU D 1 247 ? -9.454 31.028 9.748 1.00 21.88 247 LEU D O 1
ATOM 8071 N N . GLY D 1 248 ? -8.090 32.234 8.409 1.00 18.17 248 GLY D N 1
ATOM 8072 C CA . GLY D 1 248 ? -7.899 31.177 7.441 1.00 20.77 248 GLY D CA 1
ATOM 8073 C C . GLY D 1 248 ? -7.376 29.932 8.126 1.00 23.05 248 GLY D C 1
ATOM 8074 O O . GLY D 1 248 ? -7.842 28.820 7.871 1.00 22.04 248 GLY D O 1
ATOM 8075 N N . ASP D 1 249 ? -6.399 30.115 9.007 1.00 22.82 249 ASP D N 1
ATOM 8076 C CA . ASP D 1 249 ? -5.845 28.994 9.753 1.00 24.17 249 ASP D CA 1
ATOM 8077 C C . ASP D 1 249 ? -6.941 28.297 10.579 1.00 30.53 249 ASP D C 1
ATOM 8078 O O . ASP D 1 249 ? -7.067 27.076 10.557 1.00 23.72 249 ASP D O 1
ATOM 8083 N N . ARG D 1 250 ? -7.759 29.079 11.273 1.00 23.68 250 ARG D N 1
ATOM 8084 C CA . ARG D 1 250 ? -8.783 28.501 12.133 1.00 26.36 250 ARG D CA 1
ATOM 8085 C C . ARG D 1 250 ? -9.895 27.759 11.377 1.00 30.91 250 ARG D C 1
ATOM 8086 O O . ARG D 1 250 ? -10.349 26.716 11.827 1.00 29.41 250 ARG D O 1
ATOM 8094 N N . VAL D 1 251 ? -10.336 28.284 10.236 1.00 27.16 251 VAL D N 1
ATOM 8095 C CA . VAL D 1 251 ? -11.455 27.662 9.539 1.00 32.67 251 VAL D CA 1
ATOM 8096 C C . VAL D 1 251 ? -11.030 26.705 8.427 1.00 35.38 251 VAL D C 1
ATOM 8097 O O . VAL D 1 251 ? -11.869 26.219 7.677 1.00 34.27 251 VAL D O 1
ATOM 8101 N N . GLY D 1 252 ? -9.730 26.445 8.319 1.00 27.47 252 GLY D N 1
ATOM 8102 C CA . GLY D 1 252 ? -9.218 25.494 7.343 1.00 36.16 252 GLY D CA 1
ATOM 8103 C C . GLY D 1 252 ? -9.231 25.974 5.898 1.00 31.53 252 GLY D C 1
ATOM 8104 O O . GLY D 1 252 ? -9.561 25.218 4.992 1.00 28.87 252 GLY D O 1
ATOM 8105 N N . GLN D 1 253 ? -8.860 27.232 5.689 1.00 28.04 253 GLN D N 1
ATOM 8106 C CA . GLN D 1 253 ? -8.754 27.821 4.360 1.00 24.91 253 GLN D CA 1
ATOM 8107 C C . GLN D 1 253 ? -7.323 28.267 4.057 1.00 26.10 253 GLN D C 1
ATOM 8108 O O . GLN D 1 253 ? -6.840 29.231 4.648 1.00 26.29 253 GLN D O 1
ATOM 8114 N N . PRO D 1 254 ? -6.651 27.587 3.125 1.00 29.51 254 PRO D N 1
ATOM 8115 C CA . PRO D 1 254 ? -5.351 28.076 2.656 1.00 30.22 254 PRO D CA 1
ATOM 8116 C C . PRO D 1 254 ? -5.520 29.413 1.924 1.00 25.69 254 PRO D C 1
ATOM 8117 O O . PRO D 1 254 ? -6.487 29.615 1.196 1.00 25.90 254 PRO D O 1
ATOM 8121 N N . LEU D 1 255 ? -4.575 30.319 2.119 1.00 21.66 255 LEU D N 1
ATOM 8122 C CA . LEU D 1 255 ? -4.641 31.652 1.545 1.00 21.16 255 LEU D CA 1
ATOM 8123 C C . LEU D 1 255 ? -3.257 31.999 0.998 1.00 28.10 255 LEU D C 1
ATOM 8124 O O . LEU D 1 255 ? -2.607 32.922 1.489 1.00 24.72 255 LEU D O 1
ATOM 8129 N N . VAL D 1 256 ? -2.804 31.244 -0.000 1.00 25.33 256 VAL D N 1
ATOM 8130 C CA . VAL D 1 256 ? -1.475 31.442 -0.582 1.00 28.11 256 VAL D CA 1
ATOM 8131 C C . VAL D 1 256 ? -1.227 32.920 -0.965 1.00 31.80 256 VAL D C 1
ATOM 8132 O O . VAL D 1 256 ? -0.211 33.519 -0.592 1.00 26.27 256 VAL D O 1
ATOM 8136 N N . ALA D 1 257 ? -2.170 33.524 -1.678 1.00 27.25 257 ALA D N 1
ATOM 8137 C CA . ALA D 1 257 ? -1.978 34.899 -2.142 1.00 27.90 257 ALA D CA 1
ATOM 8138 C C . ALA D 1 257 ? -1.996 35.908 -0.996 1.00 27.49 257 ALA D C 1
ATOM 8139 O O . ALA D 1 257 ? -1.156 36.816 -0.927 1.00 25.57 257 ALA D O 1
ATOM 8141 N N . SER D 1 258 ? -2.966 35.772 -0.108 1.00 21.61 258 SER D N 1
ATOM 8142 C CA . SER D 1 258 ? -3.075 36.729 0.983 1.00 27.52 258 SER D CA 1
ATOM 8143 C C . SER D 1 258 ? -1.912 36.586 1.965 1.00 28.74 258 SER D C 1
ATOM 8144 O O . SER D 1 258 ? -1.477 37.570 2.561 1.00 22.35 258 SER D O 1
ATOM 8147 N N . ALA D 1 259 ? -1.403 35.366 2.127 1.00 19.17 259 ALA D N 1
ATOM 8148 C CA . ALA D 1 259 ? -0.233 35.159 2.980 1.00 23.27 259 ALA D CA 1
ATOM 8149 C C . ALA D 1 259 ? 0.981 35.834 2.364 1.00 26.40 259 ALA D C 1
ATOM 8150 O O . ALA D 1 259 ? 1.805 36.413 3.076 1.00 25.57 259 ALA D O 1
ATOM 8152 N N . ALA D 1 260 ? 1.086 35.779 1.037 1.00 20.55 260 ALA D N 1
ATOM 8153 C CA . ALA D 1 260 ? 2.178 36.465 0.369 1.00 23.26 260 ALA D CA 1
ATOM 8154 C C . ALA D 1 260 ? 2.073 37.981 0.617 1.00 21.06 260 ALA D C 1
ATOM 8155 O O . ALA D 1 260 ? 3.060 38.632 0.933 1.00 19.25 260 ALA D O 1
ATOM 8157 N N . ALA D 1 261 ? 0.870 38.530 0.493 1.00 21.35 261 ALA D N 1
ATOM 8158 C CA . ALA D 1 261 ? 0.651 39.959 0.752 1.00 24.66 261 ALA D CA 1
ATOM 8159 C C . ALA D 1 261 ? 1.000 40.334 2.201 1.00 21.44 261 ALA D C 1
ATOM 8160 O O . ALA D 1 261 ? 1.584 41.384 2.457 1.00 20.83 261 ALA D O 1
ATOM 8162 N N . ASN D 1 262 ? 0.645 39.464 3.143 1.00 21.56 262 ASN D N 1
ATOM 8163 C CA . ASN D 1 262 ? 1.043 39.653 4.541 1.00 25.57 262 ASN D CA 1
ATOM 8164 C C . ASN D 1 262 ? 2.559 39.840 4.673 1.00 26.32 262 ASN D C 1
ATOM 8165 O O . ASN D 1 262 ? 3.024 40.778 5.326 1.00 22.51 262 ASN D O 1
ATOM 8170 N N . GLU D 1 263 ? 3.334 38.950 4.049 1.00 21.88 263 GLU D N 1
ATOM 8171 C CA . GLU D 1 263 ? 4.787 39.028 4.169 1.00 24.21 263 GLU D CA 1
ATOM 8172 C C . GLU D 1 263 ? 5.349 40.267 3.460 1.00 24.07 263 GLU D C 1
ATOM 8173 O O . GLU D 1 263 ? 6.318 40.880 3.923 1.00 21.79 263 GLU D O 1
ATOM 8179 N N . LEU D 1 264 ? 4.738 40.654 2.348 1.00 24.40 264 LEU D N 1
ATOM 8180 C CA . LEU D 1 264 ? 5.199 41.857 1.646 1.00 21.24 264 LEU D CA 1
ATOM 8181 C C . LEU D 1 264 ? 4.942 43.104 2.476 1.00 25.54 264 LEU D C 1
ATOM 8182 O O . LEU D 1 264 ? 5.799 43.981 2.551 1.00 25.16 264 LEU D O 1
ATOM 8187 N N . PHE D 1 265 ? 3.772 43.183 3.112 1.00 23.30 265 PHE D N 1
ATOM 8188 C CA . PHE D 1 265 ? 3.535 44.275 4.055 1.00 21.84 265 PHE D CA 1
ATOM 8189 C C . PHE D 1 265 ? 4.482 44.220 5.257 1.00 23.78 265 PHE D C 1
ATOM 8190 O O . PHE D 1 265 ? 4.926 45.267 5.724 1.00 22.19 265 PHE D O 1
ATOM 8198 N N . LYS D 1 266 ? 4.820 43.028 5.750 1.00 22.13 266 LYS D N 1
ATOM 8199 C CA . LYS D 1 266 ? 5.849 42.948 6.803 1.00 25.18 266 LYS D CA 1
ATOM 8200 C C . LYS D 1 266 ? 7.193 43.513 6.314 1.00 24.98 266 LYS D C 1
ATOM 8201 O O . LYS D 1 266 ? 7.956 44.119 7.083 1.00 21.71 266 LYS D O 1
ATOM 8207 N N . GLY D 1 267 ? 7.490 43.284 5.041 1.00 25.53 267 GLY D N 1
ATOM 8208 C CA . GLY D 1 267 ? 8.708 43.810 4.450 1.00 27.18 267 GLY D CA 1
ATOM 8209 C C . GLY D 1 267 ? 8.671 45.329 4.484 1.00 29.04 267 GLY D C 1
ATOM 8210 O O . GLY D 1 267 ? 9.642 45.966 4.850 1.00 23.11 267 GLY D O 1
ATOM 8211 N N . ALA D 1 268 ? 7.534 45.911 4.113 1.00 29.98 268 ALA D N 1
ATOM 8212 C CA . ALA D 1 268 ? 7.386 47.355 4.168 1.00 27.63 268 ALA D CA 1
ATOM 8213 C C . ALA D 1 268 ? 7.555 47.867 5.603 1.00 24.24 268 ALA D C 1
ATOM 8214 O O . ALA D 1 268 ? 8.183 48.895 5.820 1.00 26.02 268 ALA D O 1
ATOM 8216 N N . ARG D 1 269 ? 7.000 47.169 6.590 1.00 25.35 269 ARG D N 1
ATOM 8217 C CA A ARG D 1 269 ? 7.195 47.567 7.989 0.67 26.93 269 ARG D CA 1
ATOM 8218 C CA B ARG D 1 269 ? 7.199 47.574 7.979 0.33 27.47 269 ARG D CA 1
ATOM 8219 C C . ARG D 1 269 ? 8.679 47.576 8.336 1.00 31.41 269 ARG D C 1
ATOM 8220 O O . ARG D 1 269 ? 9.173 48.514 8.952 1.00 26.44 269 ARG D O 1
ATOM 8235 N N . ALA D 1 270 ? 9.386 46.520 7.938 1.00 31.93 270 ALA D N 1
ATOM 8236 C CA . ALA D 1 270 ? 10.812 46.403 8.250 1.00 33.72 270 ALA D CA 1
ATOM 8237 C C . ALA D 1 270 ? 11.635 47.494 7.577 1.00 34.64 270 ALA D C 1
ATOM 8238 O O . ALA D 1 270 ? 12.712 47.857 8.059 1.00 31.86 270 ALA D O 1
ATOM 8240 N N . ALA D 1 271 ? 11.137 48.010 6.458 1.00 30.52 271 ALA D N 1
ATOM 8241 C CA . ALA D 1 271 ? 11.849 49.068 5.738 1.00 32.39 271 ALA D CA 1
ATOM 8242 C C . ALA D 1 271 ? 11.594 50.427 6.364 1.00 30.81 271 ALA D C 1
ATOM 8243 O O . ALA D 1 271 ? 12.170 51.419 5.951 1.00 33.77 271 ALA D O 1
ATOM 8245 N N . GLY D 1 272 ? 10.697 50.474 7.338 1.00 34.47 272 GLY D N 1
ATOM 8246 C CA . GLY D 1 272 ? 10.464 51.692 8.089 1.00 27.92 272 GLY D CA 1
ATOM 8247 C C . GLY D 1 272 ? 9.210 52.458 7.723 1.00 29.23 272 GLY D C 1
ATOM 8248 O O . GLY D 1 272 ? 9.027 53.597 8.162 1.00 32.91 272 GLY D O 1
ATOM 8249 N N . PHE D 1 273 ? 8.333 51.843 6.938 1.00 28.85 273 PHE D N 1
ATOM 8250 C CA . PHE D 1 273 ? 7.161 52.549 6.434 1.00 25.01 273 PHE D CA 1
ATOM 8251 C C . PHE D 1 273 ? 5.865 52.291 7.218 1.00 29.29 273 PHE D C 1
ATOM 8252 O O . PHE D 1 273 ? 4.787 52.672 6.766 1.00 25.65 273 PHE D O 1
ATOM 8260 N N . GLY D 1 274 ? 5.971 51.689 8.396 1.00 25.55 274 GLY D N 1
ATOM 8261 C CA . GLY D 1 274 ? 4.796 51.305 9.170 1.00 28.30 274 GLY D CA 1
ATOM 8262 C C . GLY D 1 274 ? 3.841 52.439 9.516 1.00 31.26 274 GLY D C 1
ATOM 8263 O O . GLY D 1 274 ? 2.644 52.215 9.662 1.00 22.15 274 GLY D O 1
ATOM 8264 N N . ASP D 1 275 ? 4.355 53.661 9.649 1.00 23.22 275 ASP D N 1
ATOM 8265 C CA . ASP D 1 275 ? 3.499 54.787 10.048 1.00 26.63 275 ASP D CA 1
ATOM 8266 C C . ASP D 1 275 ? 3.014 55.619 8.873 1.00 29.57 275 ASP D C 1
ATOM 8267 O O . ASP D 1 275 ? 2.276 56.594 9.056 1.00 29.33 275 ASP D O 1
ATOM 8272 N N . GLU D 1 276 ? 3.439 55.234 7.671 1.00 24.18 276 GLU D N 1
ATOM 8273 C CA . GLU D 1 276 ? 2.989 55.888 6.453 1.00 23.62 276 GLU D CA 1
ATOM 8274 C C . GLU D 1 276 ? 1.747 55.183 5.942 1.00 25.33 276 GLU D C 1
ATOM 8275 O O . GLU D 1 276 ? 1.298 54.208 6.553 1.00 24.45 276 GLU D O 1
ATOM 8281 N N . ASP D 1 277 ? 1.166 55.694 4.860 1.00 23.45 277 ASP D N 1
ATOM 8282 C CA . ASP D 1 277 ? -0.011 55.060 4.298 1.00 24.50 277 ASP D CA 1
ATOM 8283 C C . ASP D 1 277 ? 0.336 53.661 3.824 1.00 26.74 277 ASP D C 1
ATOM 8284 O O . ASP D 1 277 ? 1.496 53.383 3.494 1.00 21.99 277 ASP D O 1
ATOM 8289 N N . PHE D 1 278 ? -0.658 52.778 3.765 1.00 23.92 278 PHE D N 1
ATOM 8290 C CA . PHE D 1 278 ? -0.343 51.415 3.384 1.00 25.28 278 PHE D CA 1
ATOM 8291 C C . PHE D 1 278 ? 0.044 51.331 1.915 1.00 28.58 278 PHE D C 1
ATOM 8292 O O . PHE D 1 278 ? 0.608 50.331 1.478 1.00 25.60 278 PHE D O 1
ATOM 8300 N N . SER D 1 279 ? -0.244 52.395 1.165 1.00 25.56 279 SER D N 1
ATOM 8301 C CA . SER D 1 279 ? 0.205 52.505 -0.216 1.00 27.85 279 SER D CA 1
ATOM 8302 C C . SER D 1 279 ? 1.741 52.595 -0.329 1.00 25.67 279 SER D C 1
ATOM 8303 O O . SER D 1 279 ? 2.301 52.446 -1.415 1.00 28.03 279 SER D O 1
ATOM 8306 N N . ALA D 1 280 ? 2.419 52.810 0.794 1.00 24.22 280 ALA D N 1
ATOM 8307 C CA . ALA D 1 280 ? 3.872 52.914 0.798 1.00 27.28 280 ALA D CA 1
ATOM 8308 C C . ALA D 1 280 ? 4.560 51.570 0.535 1.00 30.67 280 ALA D C 1
ATOM 8309 O O . ALA D 1 280 ? 5.768 51.524 0.323 1.00 25.46 280 ALA D O 1
ATOM 8311 N N . ILE D 1 281 ? 3.804 50.478 0.554 1.00 24.69 281 ILE D N 1
ATOM 8312 C CA . ILE D 1 281 ? 4.383 49.198 0.170 1.00 22.79 281 ILE D CA 1
ATOM 8313 C C . ILE D 1 281 ? 5.001 49.360 -1.207 1.00 24.01 281 ILE D C 1
ATOM 8314 O O . ILE D 1 281 ? 5.964 48.676 -1.548 1.00 24.34 281 ILE D O 1
ATOM 8319 N N . PHE D 1 282 ? 4.446 50.273 -2.004 1.00 27.21 282 PHE D N 1
ATOM 8320 C CA . PHE D 1 282 ? 4.991 50.530 -3.341 1.00 31.92 282 PHE D CA 1
ATOM 8321 C C . PHE D 1 282 ? 6.497 50.761 -3.326 1.00 33.60 282 PHE D C 1
ATOM 8322 O O . PHE D 1 282 ? 7.209 50.328 -4.235 1.00 34.75 282 PHE D O 1
ATOM 8330 N N . LYS D 1 283 ? 6.980 51.454 -2.300 1.00 27.21 283 LYS D N 1
ATOM 8331 C CA . LYS D 1 283 ? 8.395 51.806 -2.238 1.00 36.94 283 LYS D CA 1
ATOM 8332 C C . LYS D 1 283 ? 9.305 50.593 -2.071 1.00 39.02 283 LYS D C 1
ATOM 8333 O O . LYS D 1 283 ? 10.475 50.646 -2.427 1.00 35.33 283 LYS D O 1
ATOM 8339 N N . THR D 1 284 ? 8.774 49.499 -1.537 1.00 33.31 284 THR D N 1
ATOM 8340 C CA . THR D 1 284 ? 9.579 48.289 -1.403 1.00 37.42 284 THR D CA 1
ATOM 8341 C C . THR D 1 284 ? 9.808 47.601 -2.755 1.00 40.12 284 THR D C 1
ATOM 8342 O O . THR D 1 284 ? 10.773 46.861 -2.919 1.00 35.25 284 THR D O 1
ATOM 8346 N N . TYR D 1 285 ? 8.920 47.833 -3.721 1.00 42.85 285 TYR D N 1
ATOM 8347 C CA . TYR D 1 285 ? 9.106 47.254 -5.052 1.00 47.81 285 TYR D CA 1
ATOM 8348 C C . TYR D 1 285 ? 10.012 48.161 -5.867 1.00 50.84 285 TYR D C 1
ATOM 8349 O O . TYR D 1 285 ? 10.422 47.823 -6.974 1.00 48.99 285 TYR D O 1
ATOM 8358 N N . GLU D 1 286 ? 10.314 49.321 -5.299 1.00 55.56 286 GLU D N 1
ATOM 8359 C CA . GLU D 1 286 ? 11.104 50.344 -5.963 1.00 66.66 286 GLU D CA 1
ATOM 8360 C C . GLU D 1 286 ? 12.564 50.249 -5.524 1.00 67.02 286 GLU D C 1
ATOM 8361 O O . GLU D 1 286 ? 13.397 49.673 -6.222 1.00 66.75 286 GLU D O 1
ATOM 8367 N N . SER E 1 1 ? -22.899 94.188 -94.063 1.00 74.93 1 SER E N 1
ATOM 8368 C CA . SER E 1 1 ? -21.814 93.282 -93.705 1.00 75.16 1 SER E CA 1
ATOM 8369 C C . SER E 1 1 ? -22.259 91.833 -93.882 1.00 65.13 1 SER E C 1
ATOM 8370 O O . SER E 1 1 ? -22.763 91.450 -94.937 1.00 66.95 1 SER E O 1
ATOM 8373 N N . GLN E 1 2 ? -22.073 91.032 -92.842 1.00 54.14 2 GLN E N 1
ATOM 8374 C CA . GLN E 1 2 ? -22.478 89.635 -92.873 1.00 47.69 2 GLN E CA 1
ATOM 8375 C C . GLN E 1 2 ? -23.959 89.524 -92.489 1.00 36.22 2 GLN E C 1
ATOM 8376 O O . GLN E 1 2 ? -24.445 90.289 -91.663 1.00 33.67 2 GLN E O 1
ATOM 8382 N N . LYS E 1 3 ? -24.678 88.588 -93.097 1.00 34.27 3 LYS E N 1
ATOM 8383 C CA . LYS E 1 3 ? -26.101 88.426 -92.809 1.00 35.10 3 LYS E CA 1
ATOM 8384 C C . LYS E 1 3 ? -26.341 87.324 -91.768 1.00 35.70 3 LYS E C 1
ATOM 8385 O O . LYS E 1 3 ? -25.895 86.182 -91.953 1.00 32.17 3 LYS E O 1
ATOM 8391 N N . PHE E 1 4 ? -27.036 87.655 -90.678 1.00 26.47 4 PHE E N 1
ATOM 8392 C CA . PHE E 1 4 ? -27.445 86.627 -89.711 1.00 27.58 4 PHE E CA 1
ATOM 8393 C C . PHE E 1 4 ? -28.933 86.672 -89.419 1.00 31.82 4 PHE E C 1
ATOM 8394 O O . PHE E 1 4 ? -29.529 87.741 -89.413 1.00 27.24 4 PHE E O 1
ATOM 8402 N N . GLY E 1 5 ? -29.518 85.509 -89.149 1.00 24.08 5 GLY E N 1
ATOM 8403 C CA . GLY E 1 5 ? -30.880 85.445 -88.645 1.00 28.04 5 GLY E CA 1
ATOM 8404 C C . GLY E 1 5 ? -30.828 85.345 -87.129 1.00 32.03 5 GLY E C 1
ATOM 8405 O O . GLY E 1 5 ? -29.845 84.844 -86.584 1.00 24.94 5 GLY E O 1
ATOM 8406 N N . PHE E 1 6 ? -31.858 85.831 -86.442 1.00 27.12 6 PHE E N 1
ATOM 8407 C CA . PHE E 1 6 ? -31.946 85.639 -84.996 1.00 21.59 6 PHE E CA 1
ATOM 8408 C C . PHE E 1 6 ? -33.383 85.391 -84.527 1.00 24.22 6 PHE E C 1
ATOM 8409 O O . PHE E 1 6 ? -34.301 86.164 -84.833 1.00 23.47 6 PHE E O 1
ATOM 8417 N N . ILE E 1 7 ? -33.549 84.307 -83.775 1.00 29.33 7 ILE E N 1
ATOM 8418 C CA . ILE E 1 7 ? -34.856 83.799 -83.369 1.00 24.62 7 ILE E CA 1
ATOM 8419 C C . ILE E 1 7 ? -34.930 83.661 -81.858 1.00 23.23 7 ILE E C 1
ATOM 8420 O O . ILE E 1 7 ? -34.147 82.929 -81.256 1.00 19.73 7 ILE E O 1
ATOM 8425 N N . GLY E 1 8 ? -35.882 84.368 -81.256 1.00 23.95 8 GLY E N 1
ATOM 8426 C CA . GLY E 1 8 ? -36.078 84.361 -79.819 1.00 19.06 8 GLY E CA 1
ATOM 8427 C C . GLY E 1 8 ? -35.421 85.590 -79.229 1.00 22.52 8 GLY E C 1
ATOM 8428 O O . GLY E 1 8 ? -34.216 85.617 -79.066 1.00 24.75 8 GLY E O 1
ATOM 8429 N N . LEU E 1 9 ? -36.214 86.605 -78.916 1.00 20.26 9 LEU E N 1
ATOM 8430 C CA . LEU E 1 9 ? -35.675 87.875 -78.459 1.00 21.77 9 LEU E CA 1
ATOM 8431 C C . LEU E 1 9 ? -36.043 88.123 -76.993 1.00 24.54 9 LEU E C 1
ATOM 8432 O O . LEU E 1 9 ? -36.571 89.177 -76.640 1.00 23.52 9 LEU E O 1
ATOM 8437 N N . GLY E 1 10 ? -35.767 87.140 -76.141 1.00 26.59 10 GLY E N 1
ATOM 8438 C CA . GLY E 1 10 ? -35.988 87.305 -74.717 1.00 21.53 10 GLY E CA 1
ATOM 8439 C C . GLY E 1 10 ? -34.842 88.080 -74.073 1.00 26.32 10 GLY E C 1
ATOM 8440 O O . GLY E 1 10 ? -34.092 88.792 -74.754 1.00 20.37 10 GLY E O 1
ATOM 8441 N N . ILE E 1 11 ? -34.708 87.945 -72.759 1.00 24.00 11 ILE E N 1
ATOM 8442 C CA . ILE E 1 11 ? -33.610 88.581 -72.039 1.00 26.27 11 ILE E CA 1
ATOM 8443 C C . ILE E 1 11 ? -32.280 88.368 -72.742 1.00 26.64 11 ILE E C 1
ATOM 8444 O O . ILE E 1 11 ? -31.562 89.328 -73.026 1.00 23.72 11 ILE E O 1
ATOM 8449 N N . MET E 1 12 ? -31.939 87.116 -73.021 1.00 16.83 12 MET E N 1
ATOM 8450 C CA . MET E 1 12 ? -30.621 86.818 -73.606 1.00 18.76 12 MET E CA 1
ATOM 8451 C C . MET E 1 12 ? -30.591 87.108 -75.101 1.00 23.46 12 MET E C 1
ATOM 8452 O O . MET E 1 12 ? -29.670 87.750 -75.597 1.00 21.66 12 MET E O 1
ATOM 8457 N N . GLY E 1 13 ? -31.607 86.626 -75.809 1.00 23.02 13 GLY E N 1
ATOM 8458 C CA . GLY E 1 13 ? -31.672 86.733 -77.255 1.00 22.58 13 GLY E CA 1
ATOM 8459 C C . GLY E 1 13 ? -31.698 88.167 -77.761 1.00 25.24 13 GLY E C 1
ATOM 8460 O O . GLY E 1 13 ? -31.060 88.495 -78.771 1.00 22.54 13 GLY E O 1
ATOM 8461 N N . SER E 1 14 ? -32.431 89.037 -77.076 1.00 26.96 14 SER E N 1
ATOM 8462 C CA . SER E 1 14 ? -32.491 90.417 -77.535 1.00 28.11 14 SER E CA 1
ATOM 8463 C C . SER E 1 14 ? -31.142 91.121 -77.368 1.00 27.96 14 SER E C 1
ATOM 8464 O O . SER E 1 14 ? -30.739 91.908 -78.222 1.00 27.39 14 SER E O 1
ATOM 8467 N N . ALA E 1 15 ? -30.438 90.837 -76.278 1.00 28.22 15 ALA E N 1
ATOM 8468 C CA . ALA E 1 15 ? -29.129 91.463 -76.062 1.00 23.52 15 ALA E CA 1
ATOM 8469 C C . ALA E 1 15 ? -28.098 90.915 -77.056 1.00 23.35 15 ALA E C 1
ATOM 8470 O O . ALA E 1 15 ? -27.290 91.661 -77.610 1.00 25.03 15 ALA E O 1
ATOM 8472 N N . MET E 1 16 ? -28.148 89.612 -77.316 1.00 18.67 16 MET E N 1
ATOM 8473 C CA . MET E 1 16 ? -27.242 89.018 -78.285 1.00 23.94 16 MET E CA 1
ATOM 8474 C C . MET E 1 16 ? -27.479 89.571 -79.697 1.00 26.47 16 MET E C 1
ATOM 8475 O O . MET E 1 16 ? -26.535 89.984 -80.380 1.00 22.91 16 MET E O 1
ATOM 8480 N N . ALA E 1 17 ? -28.738 89.593 -80.130 1.00 25.71 17 ALA E N 1
ATOM 8481 C CA . ALA E 1 17 ? -29.084 90.152 -81.444 1.00 23.48 17 ALA E CA 1
ATOM 8482 C C . ALA E 1 17 ? -28.640 91.623 -81.552 1.00 25.66 17 ALA E C 1
ATOM 8483 O O . ALA E 1 17 ? -28.155 92.080 -82.594 1.00 23.84 17 ALA E O 1
ATOM 8485 N N . LYS E 1 18 ? -28.810 92.362 -80.464 1.00 24.14 18 LYS E N 1
ATOM 8486 C CA . LYS E 1 18 ? -28.457 93.776 -80.463 1.00 27.89 18 LYS E CA 1
ATOM 8487 C C . LYS E 1 18 ? -26.973 93.911 -80.767 1.00 26.70 18 LYS E C 1
ATOM 8488 O O . LYS E 1 18 ? -26.550 94.824 -81.470 1.00 29.04 18 LYS E O 1
ATOM 8494 N N . ASN E 1 19 ? -26.189 92.984 -80.235 1.00 30.95 19 ASN E N 1
ATOM 8495 C CA . ASN E 1 19 ? -24.753 93.013 -80.439 1.00 34.75 19 ASN E CA 1
ATOM 8496 C C . ASN E 1 19 ? -24.391 92.765 -81.888 1.00 36.09 19 ASN E C 1
ATOM 8497 O O . ASN E 1 19 ? -23.476 93.398 -82.408 1.00 33.21 19 ASN E O 1
ATOM 8502 N N . LEU E 1 20 ? -25.113 91.860 -82.544 1.00 29.22 20 LEU E N 1
ATOM 8503 C CA . LEU E 1 20 ? -24.905 91.634 -83.974 1.00 27.31 20 LEU E CA 1
ATOM 8504 C C . LEU E 1 20 ? -25.261 92.885 -84.765 1.00 30.49 20 LEU E C 1
ATOM 8505 O O . LEU E 1 20 ? -24.503 93.311 -85.647 1.00 32.02 20 LEU E O 1
ATOM 8510 N N . VAL E 1 21 ? -26.404 93.486 -84.439 1.00 25.74 21 VAL E N 1
ATOM 8511 C CA . VAL E 1 21 ? -26.843 94.688 -85.145 1.00 25.89 21 VAL E CA 1
ATOM 8512 C C . VAL E 1 21 ? -25.836 95.827 -84.930 1.00 32.65 21 VAL E C 1
ATOM 8513 O O . VAL E 1 21 ? -25.457 96.541 -85.866 1.00 33.79 21 VAL E O 1
ATOM 8517 N N . LYS E 1 22 ? -25.406 96.001 -83.693 1.00 31.56 22 LYS E N 1
ATOM 8518 C CA . LYS E 1 22 ? -24.487 97.091 -83.379 1.00 36.04 22 LYS E CA 1
ATOM 8519 C C . LYS E 1 22 ? -23.104 96.892 -83.991 1.00 36.35 22 LYS E C 1
ATOM 8520 O O . LYS E 1 22 ? -22.319 97.824 -84.048 1.00 37.79 22 LYS E O 1
ATOM 8526 N N . ALA E 1 23 ? -22.809 95.683 -84.454 1.00 32.53 23 ALA E N 1
ATOM 8527 C CA . ALA E 1 23 ? -21.508 95.410 -85.064 1.00 28.37 23 ALA E CA 1
ATOM 8528 C C . ALA E 1 23 ? -21.546 95.436 -86.594 1.00 34.71 23 ALA E C 1
ATOM 8529 O O . ALA E 1 23 ? -20.613 94.974 -87.255 1.00 41.29 23 ALA E O 1
ATOM 8531 N N . GLY E 1 24 ? -22.623 95.978 -87.156 1.00 29.39 24 GLY E N 1
ATOM 8532 C CA . GLY E 1 24 ? -22.710 96.152 -88.591 1.00 37.94 24 GLY E CA 1
ATOM 8533 C C . GLY E 1 24 ? -23.407 95.011 -89.323 1.00 40.40 24 GLY E C 1
ATOM 8534 O O . GLY E 1 24 ? -23.561 95.051 -90.539 1.00 43.54 24 GLY E O 1
ATOM 8535 N N . CYS E 1 25 ? -23.827 93.984 -88.597 1.00 34.15 25 CYS E N 1
ATOM 8536 C CA . CYS E 1 25 ? -24.441 92.843 -89.260 1.00 31.13 25 CYS E CA 1
ATOM 8537 C C . CYS E 1 25 ? -25.804 93.204 -89.850 1.00 28.04 25 CYS E C 1
ATOM 8538 O O . CYS E 1 25 ? -26.484 94.116 -89.385 1.00 29.83 25 CYS E O 1
ATOM 8541 N N . SER E 1 26 ? -26.170 92.510 -90.916 1.00 32.27 26 SER E N 1
ATOM 8542 C CA . SER E 1 26 ? -27.506 92.605 -91.478 1.00 37.55 26 SER E CA 1
ATOM 8543 C C . SER E 1 26 ? -28.329 91.509 -90.804 1.00 38.07 26 SER E C 1
ATOM 8544 O O . SER E 1 26 ? -28.208 90.335 -91.158 1.00 41.51 26 SER E O 1
ATOM 8547 N N . VAL E 1 27 ? -29.144 91.888 -89.814 1.00 26.31 27 VAL E N 1
ATOM 8548 C CA . VAL E 1 27 ? -29.822 90.898 -88.979 1.00 23.29 27 VAL E CA 1
ATOM 8549 C C . VAL E 1 27 ? -31.324 90.815 -89.259 1.00 27.70 27 VAL E C 1
ATOM 8550 O O . VAL E 1 27 ? -32.011 91.834 -89.309 1.00 31.71 27 VAL E O 1
ATOM 8554 N N . THR E 1 28 ? -31.811 89.594 -89.467 1.00 23.77 28 THR E N 1
ATOM 8555 C CA . THR E 1 28 ? -33.229 89.346 -89.691 1.00 29.86 28 THR E CA 1
ATOM 8556 C C . THR E 1 28 ? -33.761 88.666 -88.441 1.00 26.39 28 THR E C 1
ATOM 8557 O O . THR E 1 28 ? -33.203 87.674 -88.004 1.00 25.28 28 THR E O 1
ATOM 8561 N N . ILE E 1 29 ? -34.809 89.218 -87.836 1.00 28.16 29 ILE E N 1
ATOM 8562 C CA . ILE E 1 29 ? -35.229 88.746 -86.514 1.00 26.89 29 ILE E CA 1
ATOM 8563 C C . ILE E 1 29 ? -36.668 88.235 -86.450 1.00 27.42 29 ILE E C 1
ATOM 8564 O O . ILE E 1 29 ? -37.530 88.653 -87.235 1.00 23.86 29 ILE E O 1
ATOM 8569 N N . TRP E 1 30 ? -36.915 87.320 -85.510 1.00 28.63 30 TRP E N 1
ATOM 8570 C CA . TRP E 1 30 ? -38.262 86.835 -85.224 1.00 23.57 30 TRP E CA 1
ATOM 8571 C C . TRP E 1 30 ? -38.430 86.491 -83.756 1.00 22.81 30 TRP E C 1
ATOM 8572 O O . TRP E 1 30 ? -37.532 85.944 -83.124 1.00 23.15 30 TRP E O 1
ATOM 8583 N N . ASN E 1 31 ? -39.588 86.824 -83.214 1.00 24.41 31 ASN E N 1
ATOM 8584 C CA . ASN E 1 31 ? -39.934 86.408 -81.868 1.00 23.17 31 ASN E CA 1
ATOM 8585 C C . ASN E 1 31 ? -41.420 86.085 -81.805 1.00 26.26 31 ASN E C 1
ATOM 8586 O O . ASN E 1 31 ? -42.220 86.753 -82.454 1.00 21.97 31 ASN E O 1
ATOM 8591 N N . ARG E 1 32 ? -41.788 85.075 -81.021 1.00 22.41 32 ARG E N 1
ATOM 8592 C CA . ARG E 1 32 ? -43.189 84.725 -80.852 1.00 28.43 32 ARG E CA 1
ATOM 8593 C C . ARG E 1 32 ? -43.998 85.975 -80.530 1.00 29.85 32 ARG E C 1
ATOM 8594 O O . ARG E 1 32 ? -45.059 86.195 -81.106 1.00 26.57 32 ARG E O 1
ATOM 8602 N N . SER E 1 33 ? -43.498 86.794 -79.609 1.00 27.74 33 SER E N 1
ATOM 8603 C CA . SER E 1 33 ? -44.144 88.075 -79.305 1.00 30.41 33 SER E CA 1
ATOM 8604 C C . SER E 1 33 ? -43.367 89.190 -80.010 1.00 27.35 33 SER E C 1
ATOM 8605 O O . SER E 1 33 ? -42.268 89.541 -79.589 1.00 27.78 33 SER E O 1
ATOM 8608 N N . PRO E 1 34 ? -43.931 89.726 -81.104 1.00 32.32 34 PRO E N 1
ATOM 8609 C CA . PRO E 1 34 ? -43.228 90.609 -82.050 1.00 37.57 34 PRO E CA 1
ATOM 8610 C C . PRO E 1 34 ? -42.836 91.988 -81.499 1.00 39.79 34 PRO E C 1
ATOM 8611 O O . PRO E 1 34 ? -41.997 92.649 -82.113 1.00 43.84 34 PRO E O 1
ATOM 8615 N N . GLU E 1 35 ? -43.426 92.422 -80.388 1.00 26.31 35 GLU E N 1
ATOM 8616 C CA . GLU E 1 35 ? -43.069 93.713 -79.819 1.00 31.05 35 GLU E CA 1
ATOM 8617 C C . GLU E 1 35 ? -41.645 93.701 -79.264 1.00 42.06 35 GLU E C 1
ATOM 8618 O O . GLU E 1 35 ? -41.010 94.748 -79.122 1.00 44.95 35 GLU E O 1
ATOM 8624 N N . LYS E 1 36 ? -41.142 92.518 -78.932 1.00 40.57 36 LYS E N 1
ATOM 8625 C CA . LYS E 1 36 ? -39.780 92.436 -78.427 1.00 36.75 36 LYS E CA 1
ATOM 8626 C C . LYS E 1 36 ? -38.784 92.700 -79.559 1.00 36.49 36 LYS E C 1
ATOM 8627 O O . LYS E 1 36 ? -37.585 92.820 -79.315 1.00 35.41 36 LYS E O 1
ATOM 8633 N N . ALA E 1 37 ? -39.299 92.805 -80.787 1.00 26.29 37 ALA E N 1
ATOM 8634 C CA . ALA E 1 37 ? -38.482 93.126 -81.961 1.00 30.11 37 ALA E CA 1
ATOM 8635 C C . ALA E 1 37 ? -38.400 94.622 -82.264 1.00 26.67 37 ALA E C 1
ATOM 8636 O O . ALA E 1 37 ? -37.672 95.035 -83.161 1.00 27.54 37 ALA E O 1
ATOM 8638 N N . GLU E 1 38 ? -39.169 95.431 -81.549 1.00 28.80 38 GLU E N 1
ATOM 8639 C CA . GLU E 1 38 ? -39.309 96.835 -81.917 1.00 30.10 38 GLU E CA 1
ATOM 8640 C C . GLU E 1 38 ? -38.037 97.641 -81.754 1.00 30.41 38 GLU E C 1
ATOM 8641 O O . GLU E 1 38 ? -37.740 98.509 -82.572 1.00 31.08 38 GLU E O 1
ATOM 8647 N N A GLU E 1 39 ? -37.277 97.332 -80.713 0.39 31.61 39 GLU E N 1
ATOM 8648 N N B GLU E 1 39 ? -37.288 97.384 -80.688 0.61 31.68 39 GLU E N 1
ATOM 8649 C CA A GLU E 1 39 ? -36.055 98.064 -80.403 0.39 34.07 39 GLU E CA 1
ATOM 8650 C CA B GLU E 1 39 ? -36.049 98.127 -80.482 0.61 32.84 39 GLU E CA 1
ATOM 8651 C C A GLU E 1 39 ? -34.923 97.699 -81.367 0.39 30.88 39 GLU E C 1
ATOM 8652 C C B GLU E 1 39 ? -35.062 97.764 -81.583 0.61 30.79 39 GLU E C 1
ATOM 8653 O O A GLU E 1 39 ? -34.040 98.508 -81.646 0.39 31.69 39 GLU E O 1
ATOM 8654 O O B GLU E 1 39 ? -34.422 98.633 -82.179 0.61 32.51 39 GLU E O 1
ATOM 8665 N N . LEU E 1 40 ? -34.959 96.476 -81.881 1.00 27.82 40 LEU E N 1
ATOM 8666 C CA . LEU E 1 40 ? -34.000 96.038 -82.893 1.00 29.70 40 LEU E CA 1
ATOM 8667 C C . LEU E 1 40 ? -34.378 96.556 -84.281 1.00 32.60 40 LEU E C 1
ATOM 8668 O O . LEU E 1 40 ? -33.518 96.961 -85.062 1.00 39.69 40 LEU E O 1
ATOM 8673 N N . ALA E 1 41 ? -35.669 96.529 -84.592 1.00 31.08 41 ALA E N 1
ATOM 8674 C CA . ALA E 1 41 ? -36.155 97.030 -85.873 1.00 28.92 41 ALA E CA 1
ATOM 8675 C C . ALA E 1 41 ? -35.749 98.492 -86.044 1.00 33.68 41 ALA E C 1
ATOM 8676 O O . ALA E 1 41 ? -35.306 98.901 -87.115 1.00 41.20 41 ALA E O 1
ATOM 8678 N N . ALA E 1 42 ? -35.897 99.268 -84.974 1.00 26.55 42 ALA E N 1
ATOM 8679 C CA . ALA E 1 42 ? -35.536 100.683 -84.986 1.00 36.97 42 ALA E CA 1
ATOM 8680 C C . ALA E 1 42 ? -34.025 100.864 -85.126 1.00 44.06 42 ALA E C 1
ATOM 8681 O O . ALA E 1 42 ? -33.559 101.930 -85.513 1.00 42.52 42 ALA E O 1
ATOM 8683 N N . LEU E 1 43 ? -33.261 99.823 -84.806 1.00 38.01 43 LEU E N 1
ATOM 8684 C CA . LEU E 1 43 ? -31.821 99.868 -85.010 1.00 33.29 43 LEU E CA 1
ATOM 8685 C C . LEU E 1 43 ? -31.460 99.402 -86.415 1.00 39.14 43 LEU E C 1
ATOM 8686 O O . LEU E 1 43 ? -30.281 99.314 -86.759 1.00 42.47 43 LEU E O 1
ATOM 8691 N N . GLY E 1 44 ? -32.477 99.095 -87.219 1.00 37.17 44 GLY E N 1
ATOM 8692 C CA . GLY E 1 44 ? -32.264 98.719 -88.608 1.00 35.35 44 GLY E CA 1
ATOM 8693 C C . GLY E 1 44 ? -32.413 97.236 -88.916 1.00 36.11 44 GLY E C 1
ATOM 8694 O O . GLY E 1 44 ? -32.266 96.826 -90.063 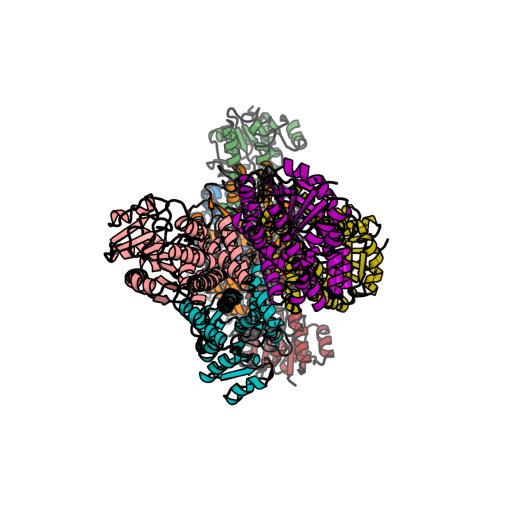1.00 34.35 44 GLY E O 1
ATOM 8695 N N . ALA E 1 45 ? -32.688 96.427 -87.896 1.00 34.60 45 ALA E N 1
ATOM 8696 C CA . ALA E 1 45 ? -32.877 94.994 -88.084 1.00 33.24 45 ALA E CA 1
ATOM 8697 C C . ALA E 1 45 ? -34.151 94.728 -88.885 1.00 32.78 45 ALA E C 1
ATOM 8698 O O . ALA E 1 45 ? -35.128 95.475 -88.772 1.00 33.12 45 ALA E O 1
ATOM 8700 N N . GLU E 1 46 ? -34.149 93.659 -89.679 1.00 27.50 46 GLU E N 1
ATOM 8701 C CA . GLU E 1 46 ? -35.320 93.328 -90.489 1.00 34.19 46 GLU E CA 1
ATOM 8702 C C . GLU E 1 46 ? -36.246 92.289 -89.837 1.00 31.13 46 GLU E C 1
ATOM 8703 O O . GLU E 1 46 ? -35.797 91.199 -89.466 1.00 24.74 46 GLU E O 1
ATOM 8709 N N . ARG E 1 47 ? -37.538 92.611 -89.741 1.00 29.04 47 ARG E N 1
ATOM 8710 C CA . ARG E 1 47 ? -38.530 91.669 -89.229 1.00 33.88 47 ARG E CA 1
ATOM 8711 C C . ARG E 1 47 ? -38.851 90.588 -90.250 1.00 28.51 47 ARG E C 1
ATOM 8712 O O . ARG E 1 47 ? -39.078 90.879 -91.420 1.00 31.49 47 ARG E O 1
ATOM 8720 N N . ALA E 1 48 ? -38.886 89.346 -89.792 1.00 24.25 48 ALA E N 1
ATOM 8721 C CA . ALA E 1 48 ? -39.443 88.250 -90.570 1.00 25.67 48 ALA E CA 1
ATOM 8722 C C . ALA E 1 48 ? -40.781 87.879 -89.944 1.00 31.54 48 ALA E C 1
ATOM 8723 O O . ALA E 1 48 ? -40.985 88.056 -88.748 1.00 26.84 48 ALA E O 1
ATOM 8725 N N . ALA E 1 49 ? -41.690 87.365 -90.761 1.00 33.03 49 ALA E N 1
ATOM 8726 C CA . ALA E 1 49 ? -43.022 87.029 -90.296 1.00 31.24 49 ALA E CA 1
ATOM 8727 C C . ALA E 1 49 ? -43.030 85.744 -89.465 1.00 30.66 49 ALA E C 1
ATOM 8728 O O . ALA E 1 49 ? -43.836 85.614 -88.547 1.00 26.27 49 ALA E O 1
ATOM 8730 N N . THR E 1 50 ? -42.123 84.810 -89.783 1.00 22.22 50 THR E N 1
ATOM 8731 C CA . THR E 1 50 ? -42.128 83.477 -89.191 1.00 23.66 50 THR E CA 1
ATOM 8732 C C . THR E 1 50 ? -40.712 82.964 -89.069 1.00 26.26 50 THR E C 1
ATOM 8733 O O . THR E 1 50 ? -39.808 83.483 -89.720 1.00 28.08 50 THR E O 1
ATOM 8737 N N . PRO E 1 51 ? -40.515 81.919 -88.254 1.00 24.52 51 PRO E N 1
ATOM 8738 C CA . PRO E 1 51 ? -39.165 81.346 -88.144 1.00 27.42 51 PRO E CA 1
ATOM 8739 C C . PRO E 1 51 ? -38.677 80.850 -89.492 1.00 27.11 51 PRO E C 1
ATOM 8740 O O . PRO E 1 51 ? -37.510 81.022 -89.832 1.00 23.98 51 PRO E O 1
ATOM 8751 N N . GLU E 1 53 ? -39.224 81.960 -92.453 1.00 25.90 53 GLU E N 1
ATOM 8752 C CA . GLU E 1 53 ? -38.784 83.036 -93.339 1.00 32.05 53 GLU E CA 1
ATOM 8753 C C . GLU E 1 53 ? -37.384 83.519 -92.950 1.00 31.77 53 GLU E C 1
ATOM 8754 O O . GLU E 1 53 ? -36.608 83.983 -93.800 1.00 26.76 53 GLU E O 1
ATOM 8760 N N . VAL E 1 54 ? -37.060 83.410 -91.663 1.00 27.19 54 VAL E N 1
ATOM 8761 C CA . VAL E 1 54 ? -35.723 83.766 -91.204 1.00 21.11 54 VAL E CA 1
ATOM 8762 C C . VAL E 1 54 ? -34.692 82.829 -91.817 1.00 23.97 54 VAL E C 1
ATOM 8763 O O . VAL E 1 54 ? -33.674 83.269 -92.333 1.00 28.01 54 VAL E O 1
ATOM 8767 N N A VAL E 1 55 ? -34.970 81.533 -91.770 0.30 23.67 55 VAL E N 1
ATOM 8768 N N B VAL E 1 55 ? -34.947 81.526 -91.747 0.70 23.12 55 VAL E N 1
ATOM 8769 C CA A VAL E 1 55 ? -33.988 80.542 -92.190 0.30 26.40 55 VAL E CA 1
ATOM 8770 C CA B VAL E 1 55 ? -33.957 80.551 -92.200 0.70 25.84 55 VAL E CA 1
ATOM 8771 C C A VAL E 1 55 ? -33.967 80.318 -93.706 0.30 32.14 55 VAL E C 1
ATOM 8772 C C B VAL E 1 55 ? -33.919 80.399 -93.722 0.70 32.82 55 VAL E C 1
ATOM 8773 O O A VAL E 1 55 ? -33.052 79.685 -94.232 0.30 34.39 55 VAL E O 1
ATOM 8774 O O B VAL E 1 55 ? -32.944 79.890 -94.270 0.70 34.38 55 VAL E O 1
ATOM 8781 N N . GLU E 1 56 ? -34.973 80.841 -94.404 1.00 31.17 56 GLU E N 1
ATOM 8782 C CA . GLU E 1 56 ? -35.002 80.781 -95.863 1.00 31.08 56 GLU E CA 1
ATOM 8783 C C . GLU E 1 56 ? -33.982 81.772 -96.413 1.00 32.78 56 GLU E C 1
ATOM 8784 O O . GLU E 1 56 ? -33.374 81.535 -97.447 1.00 36.80 56 GLU E O 1
ATOM 8790 N N . SER E 1 57 ? -33.786 82.872 -95.691 1.00 33.57 57 SER E N 1
ATOM 8791 C CA . SER E 1 57 ? -33.095 84.037 -96.226 1.00 33.67 57 SER E CA 1
ATOM 8792 C C . SER E 1 57 ? -31.728 84.351 -95.617 1.00 39.08 57 SER E C 1
ATOM 8793 O O . SER E 1 57 ? -31.020 85.220 -96.122 1.00 39.83 57 SER E O 1
ATOM 8796 N N . CYS E 1 58 ? -31.360 83.669 -94.538 1.00 30.57 58 CYS E N 1
ATOM 8797 C CA . CYS E 1 58 ? -30.072 83.919 -93.894 1.00 26.44 58 CYS E CA 1
ATOM 8798 C C . CYS E 1 58 ? -29.172 82.695 -94.001 1.00 29.81 58 CYS E C 1
ATOM 8799 O O . CYS E 1 58 ? -29.646 81.559 -93.911 1.00 25.82 58 CYS E O 1
ATOM 8802 N N . PRO E 1 59 ? -27.872 82.923 -94.226 1.00 30.72 59 PRO E N 1
ATOM 8803 C CA . PRO E 1 59 ? -26.934 81.803 -94.348 1.00 30.52 59 PRO E CA 1
ATOM 8804 C C . PRO E 1 59 ? -26.725 81.100 -93.001 1.00 29.06 59 PRO E C 1
ATOM 8805 O O . PRO E 1 59 ? -26.450 79.901 -92.971 1.00 30.96 59 PRO E O 1
ATOM 8809 N N . VAL E 1 60 ? -26.870 81.848 -91.909 1.00 26.63 60 VAL E N 1
ATOM 8810 C CA . VAL E 1 60 ? -26.691 81.330 -90.549 1.00 25.86 60 VAL E CA 1
ATOM 8811 C C . VAL E 1 60 ? -27.727 81.996 -89.640 1.00 28.93 60 VAL E C 1
ATOM 8812 O O . VAL E 1 60 ? -27.869 83.220 -89.657 1.00 28.29 60 VAL E O 1
ATOM 8816 N N . THR E 1 61 ? -28.441 81.199 -88.845 1.00 24.81 61 THR E N 1
ATOM 8817 C CA . THR E 1 61 ? -29.454 81.734 -87.935 1.00 22.71 61 THR E CA 1
ATOM 8818 C C . THR E 1 61 ? -29.233 81.231 -86.505 1.00 24.59 61 THR E C 1
ATOM 8819 O O . THR E 1 61 ? -29.032 80.036 -86.285 1.00 22.15 61 THR E O 1
ATOM 8823 N N . PHE E 1 62 ? -29.243 82.150 -85.539 1.00 18.98 62 PHE E N 1
ATOM 8824 C CA . PHE E 1 62 ? -29.076 81.787 -84.139 1.00 20.83 62 PHE E CA 1
ATOM 8825 C C . PHE E 1 62 ? -30.440 81.739 -83.506 1.00 22.35 62 PHE E C 1
ATOM 8826 O O . PHE E 1 62 ? -31.337 82.491 -83.913 1.00 18.59 62 PHE E O 1
ATOM 8834 N N . ALA E 1 63 ? -30.601 80.855 -82.526 1.00 18.96 63 ALA E N 1
ATOM 8835 C CA . ALA E 1 63 ? -31.869 80.742 -81.805 1.00 21.02 63 ALA E CA 1
ATOM 8836 C C . ALA E 1 63 ? -31.642 80.775 -80.284 1.00 24.86 63 ALA E C 1
ATOM 8837 O O . ALA E 1 63 ? -30.743 80.114 -79.774 1.00 22.83 63 ALA E O 1
ATOM 8839 N N . MET E 1 64 ? -32.453 81.539 -79.556 1.00 22.58 64 MET E N 1
ATOM 8840 C CA . MET E 1 64 ? -32.278 81.619 -78.106 1.00 24.19 64 MET E CA 1
ATOM 8841 C C . MET E 1 64 ? -33.634 81.517 -77.417 1.00 25.40 64 MET E C 1
ATOM 8842 O O . MET E 1 64 ? -34.225 82.532 -77.066 1.00 24.35 64 MET E O 1
ATOM 8847 N N . LEU E 1 65 ? -34.102 80.281 -77.232 1.00 20.38 65 LEU E N 1
ATOM 8848 C CA . LEU E 1 65 ? -35.475 79.968 -76.797 1.00 23.49 65 LEU E CA 1
ATOM 8849 C C . LEU E 1 65 ? -35.508 79.452 -75.352 1.00 18.44 65 LEU E C 1
ATOM 8850 O O . LEU E 1 65 ? -34.507 78.952 -74.857 1.00 22.72 65 LEU E O 1
ATOM 8855 N N . ALA E 1 66 ? -36.663 79.543 -74.690 1.00 19.66 66 ALA E N 1
ATOM 8856 C CA . ALA E 1 66 ? -36.780 79.216 -73.259 1.00 19.59 66 ALA E CA 1
ATOM 8857 C C . ALA E 1 66 ? -36.341 77.820 -72.859 1.00 26.13 66 ALA E C 1
ATOM 8858 O O . ALA E 1 66 ? -35.630 77.648 -71.871 1.00 20.50 66 ALA E O 1
ATOM 8860 N N . ASP E 1 67 ? -36.781 76.816 -73.607 1.00 21.28 67 ASP E N 1
ATOM 8861 C CA . ASP E 1 67 ? -36.646 75.457 -73.128 1.00 23.10 67 ASP E CA 1
ATOM 8862 C C . ASP E 1 67 ? -36.859 74.436 -74.247 1.00 22.03 67 ASP E C 1
ATOM 8863 O O . ASP E 1 67 ? -37.103 74.814 -75.389 1.00 25.23 67 ASP E O 1
ATOM 8868 N N . PRO E 1 68 ? -36.734 73.135 -73.931 1.00 24.14 68 PRO E N 1
ATOM 8869 C CA . PRO E 1 68 ? -36.885 72.131 -74.995 1.00 26.24 68 PRO E CA 1
ATOM 8870 C C . PRO E 1 68 ? -38.219 72.237 -75.727 1.00 27.20 68 PRO E C 1
ATOM 8871 O O . PRO E 1 68 ? -38.225 72.112 -76.958 1.00 25.05 68 PRO E O 1
ATOM 8875 N N . ALA E 1 69 ? -39.316 72.477 -75.005 1.00 23.09 69 ALA E N 1
ATOM 8876 C CA . ALA E 1 69 ? -40.622 72.582 -75.651 1.00 27.51 69 ALA E CA 1
ATOM 8877 C C . ALA E 1 69 ? -40.631 73.706 -76.690 1.00 28.25 69 ALA E C 1
ATOM 8878 O O . ALA E 1 69 ? -41.152 73.549 -77.792 1.00 23.23 69 ALA E O 1
ATOM 8880 N N . ALA E 1 70 ? -40.050 74.844 -76.333 1.00 25.37 70 ALA E N 1
ATOM 8881 C CA . ALA E 1 70 ? -39.956 75.957 -77.265 1.00 25.56 70 ALA E CA 1
ATOM 8882 C C . ALA E 1 70 ? -39.030 75.645 -78.447 1.00 21.47 70 ALA E C 1
ATOM 8883 O O . ALA E 1 70 ? -39.349 75.933 -79.606 1.00 23.54 70 ALA E O 1
ATOM 8885 N N . ALA E 1 71 ? -37.874 75.069 -78.157 1.00 21.34 71 ALA E N 1
ATOM 8886 C CA . ALA E 1 71 ? -36.924 74.748 -79.220 1.00 23.13 71 ALA E CA 1
ATOM 8887 C C . ALA E 1 71 ? -37.598 73.830 -80.244 1.00 26.89 71 ALA E C 1
ATOM 8888 O O . ALA E 1 71 ? -37.461 74.037 -81.448 1.00 23.58 71 ALA E O 1
ATOM 8890 N N . GLU E 1 72 ? -38.345 72.834 -79.766 1.00 23.43 72 GLU E N 1
ATOM 8891 C CA . GLU E 1 72 ? -39.054 71.911 -80.673 1.00 27.20 72 GLU E CA 1
ATOM 8892 C C . GLU E 1 72 ? -40.187 72.554 -81.478 1.00 30.11 72 GLU E C 1
ATOM 8893 O O . GLU E 1 72 ? -40.306 72.347 -82.691 1.00 28.50 72 GLU E O 1
ATOM 8899 N N . GLU E 1 73 ? -41.038 73.318 -80.806 1.00 27.21 73 GLU E N 1
ATOM 8900 C CA . GLU E 1 73 ? -42.120 73.982 -81.516 1.00 23.53 73 GLU E CA 1
ATOM 8901 C C . GLU E 1 73 ? -41.559 74.848 -82.649 1.00 26.14 73 GLU E C 1
ATOM 8902 O O . GLU E 1 73 ? -42.027 74.786 -83.779 1.00 31.70 73 GLU E O 1
ATOM 8908 N N . VAL E 1 74 ? -40.533 75.635 -82.355 1.00 23.45 74 VAL E N 1
ATOM 8909 C CA . VAL E 1 74 ? -39.959 76.520 -83.364 1.00 16.31 74 VAL E CA 1
ATOM 8910 C C . VAL E 1 74 ? -39.304 75.740 -84.519 1.00 28.17 74 VAL E C 1
ATOM 8911 O O . VAL E 1 74 ? -39.344 76.165 -85.674 1.00 30.29 74 VAL E O 1
ATOM 8915 N N . CYS E 1 75 ? -38.711 74.594 -84.204 1.00 22.17 75 CYS E N 1
ATOM 8916 C CA . CYS E 1 75 ? -38.142 73.726 -85.225 1.00 24.79 75 CYS E CA 1
ATOM 8917 C C . CYS E 1 75 ? -39.191 72.956 -86.049 1.00 29.28 75 CYS E C 1
ATOM 8918 O O . CYS E 1 75 ? -39.201 73.047 -87.278 1.00 26.17 75 CYS E O 1
ATOM 8921 N N . PHE E 1 76 ? -40.047 72.191 -85.366 1.00 25.89 76 PHE E N 1
ATOM 8922 C CA . PHE E 1 76 ? -40.997 71.278 -86.021 1.00 28.71 76 PHE E CA 1
ATOM 8923 C C . PHE E 1 76 ? -42.406 71.841 -86.304 1.00 32.97 76 PHE E C 1
ATOM 8924 O O . PHE E 1 76 ? -43.174 71.234 -87.047 1.00 31.16 76 PHE E O 1
ATOM 8932 N N . GLY E 1 77 ? -42.759 72.974 -85.703 1.00 31.15 77 GLY E N 1
ATOM 8933 C CA . GLY E 1 77 ? -44.097 73.524 -85.880 1.00 35.67 77 GLY E CA 1
ATOM 8934 C C . GLY E 1 77 ? -44.387 74.102 -87.262 1.00 34.88 77 GLY E C 1
ATOM 8935 O O . GLY E 1 77 ? -43.494 74.197 -88.114 1.00 32.81 77 GLY E O 1
ATOM 8936 N N . LYS E 1 78 ? -45.646 74.481 -87.484 1.00 27.81 78 LYS E N 1
ATOM 8937 C CA . LYS E 1 78 ? -46.050 75.180 -88.702 1.00 30.85 78 LYS E CA 1
ATOM 8938 C C . LYS E 1 78 ? -45.259 76.476 -88.853 1.00 29.79 78 LYS E C 1
ATOM 8939 O O . LYS E 1 78 ? -45.104 77.220 -87.895 1.00 29.60 78 LYS E O 1
ATOM 8945 N N . HIS E 1 79 ? -44.789 76.757 -90.061 1.00 25.09 79 HIS E N 1
ATOM 8946 C CA . HIS E 1 79 ? -43.947 77.929 -90.295 1.00 30.63 79 HIS E CA 1
ATOM 8947 C C . HIS E 1 79 ? -42.656 77.880 -89.474 1.00 29.00 79 HIS E C 1
ATOM 8948 O O . HIS E 1 79 ? -41.984 78.898 -89.304 1.00 29.03 79 HIS E O 1
ATOM 8955 N N . GLY E 1 80 ? -42.305 76.687 -89.000 1.00 27.02 80 GLY E N 1
ATOM 8956 C CA . GLY E 1 80 ? -41.067 76.466 -88.266 1.00 24.95 80 GLY E CA 1
ATOM 8957 C C . GLY E 1 80 ? -39.787 76.376 -89.093 1.00 25.41 80 GLY E C 1
ATOM 8958 O O . GLY E 1 80 ? -39.812 76.432 -90.317 1.00 22.04 80 GLY E O 1
ATOM 8959 N N . VAL E 1 81 ? -38.657 76.218 -88.408 1.00 28.45 81 VAL E N 1
ATOM 8960 C CA . VAL E 1 81 ? -37.344 76.195 -89.054 1.00 28.25 81 VAL E CA 1
ATOM 8961 C C . VAL E 1 81 ? -37.227 75.145 -90.153 1.00 28.63 81 VAL E C 1
ATOM 8962 O O . VAL E 1 81 ? -36.645 75.405 -91.201 1.00 31.93 81 VAL E O 1
ATOM 8966 N N . LEU E 1 82 ? -37.774 73.958 -89.906 1.00 24.14 82 LEU E N 1
ATOM 8967 C CA . LEU E 1 82 ? -37.671 72.859 -90.864 1.00 28.35 82 LEU E CA 1
ATOM 8968 C C . LEU E 1 82 ? -38.361 73.180 -92.209 1.00 35.41 82 LEU E C 1
ATOM 8969 O O . LEU E 1 82 ? -37.989 72.647 -93.242 1.00 36.31 82 LEU E O 1
ATOM 8974 N N . GLU E 1 83 ? -39.368 74.045 -92.192 1.00 30.47 83 GLU E N 1
ATOM 8975 C CA . GLU E 1 83 ? -40.079 74.398 -93.428 1.00 32.56 83 GLU E CA 1
ATOM 8976 C C . GLU E 1 83 ? -39.266 75.352 -94.309 1.00 35.16 83 GLU E C 1
ATOM 8977 O O . GLU E 1 83 ? -39.569 75.528 -95.486 1.00 36.04 83 GLU E O 1
ATOM 8983 N N . GLY E 1 84 ? -38.237 75.972 -93.740 1.00 30.69 84 GLY E N 1
ATOM 8984 C CA . GLY E 1 84 ? -37.493 76.986 -94.462 1.00 28.48 84 GLY E CA 1
ATOM 8985 C C . GLY E 1 84 ? -36.033 76.661 -94.707 1.00 33.60 84 GLY E C 1
ATOM 8986 O O . GLY E 1 84 ? -35.398 77.266 -95.573 1.00 39.77 84 GLY E O 1
ATOM 8987 N N . ILE E 1 85 ? -35.492 75.714 -93.950 1.00 25.12 85 ILE E N 1
ATOM 8988 C CA . ILE E 1 85 ? -34.066 75.452 -94.027 1.00 28.65 85 ILE E CA 1
ATOM 8989 C C . ILE E 1 85 ? -33.701 74.528 -95.194 1.00 34.96 85 ILE E C 1
ATOM 8990 O O . ILE E 1 85 ? -34.490 73.678 -95.603 1.00 32.46 85 ILE E O 1
ATOM 8995 N N . GLY E 1 86 ? -32.500 74.713 -95.736 1.00 40.15 86 GLY E N 1
ATOM 8996 C CA . GLY E 1 86 ? -32.027 73.905 -96.851 1.00 32.52 86 GLY E CA 1
ATOM 8997 C C . GLY E 1 86 ? -30.837 74.558 -97.535 1.00 32.45 86 GLY E C 1
ATOM 8998 O O . GLY E 1 86 ? -30.395 75.652 -97.139 1.00 30.59 86 GLY E O 1
ATOM 8999 N N . GLU E 1 87 ? -30.312 73.889 -98.558 1.00 34.04 87 GLU E N 1
ATOM 9000 C CA . GLU E 1 87 ? -29.210 74.436 -99.356 1.00 41.34 87 GLU E CA 1
ATOM 9001 C C . GLU E 1 87 ? -27.956 74.693 -98.536 1.00 35.58 87 GLU E C 1
ATOM 9002 O O . GLU E 1 87 ? -27.144 75.543 -98.886 1.00 37.75 87 GLU E O 1
ATOM 9008 N N . GLY E 1 88 ? -27.810 73.985 -97.429 1.00 30.92 88 GLY E N 1
ATOM 9009 C CA . GLY E 1 88 ? -26.653 74.187 -96.584 1.00 34.56 88 GLY E CA 1
ATOM 9010 C C . GLY E 1 88 ? -26.734 75.368 -95.631 1.00 34.14 88 GLY E C 1
ATOM 9011 O O . GLY E 1 88 ? -25.765 75.655 -94.924 1.00 32.22 88 GLY E O 1
ATOM 9012 N N . ARG E 1 89 ? -27.869 76.063 -95.599 1.00 33.85 89 ARG E N 1
ATOM 9013 C CA . ARG E 1 89 ? -28.026 77.158 -94.642 1.00 29.27 89 ARG E CA 1
ATOM 9014 C C . ARG E 1 89 ? -27.971 76.615 -93.205 1.00 30.55 89 ARG E C 1
ATOM 9015 O O . ARG E 1 89 ? -28.434 75.508 -92.928 1.00 26.94 89 ARG E O 1
ATOM 9023 N N . GLY E 1 90 ? -27.385 77.393 -92.303 1.00 31.56 90 GLY E N 1
ATOM 9024 C CA . GLY E 1 90 ? -27.098 76.913 -90.964 1.00 28.78 90 GLY E CA 1
ATOM 9025 C C . GLY E 1 90 ? -28.096 77.343 -89.909 1.00 31.83 90 GLY E C 1
ATOM 9026 O O . GLY E 1 90 ? -28.627 78.459 -89.958 1.00 29.84 90 GLY E O 1
ATOM 9027 N N . TYR E 1 91 ? -28.353 76.449 -88.956 1.00 26.88 91 TYR E N 1
ATOM 9028 C CA . TYR E 1 91 ? -29.160 76.775 -87.786 1.00 23.71 91 TYR E CA 1
ATOM 9029 C C . TYR E 1 91 ? -28.334 76.514 -86.534 1.00 26.52 91 TYR E C 1
ATOM 9030 O O . TYR E 1 91 ? -27.861 75.401 -86.316 1.00 24.01 91 TYR E O 1
ATOM 9039 N N . VAL E 1 92 ? -28.154 77.551 -85.725 1.00 22.92 92 VAL E N 1
ATOM 9040 C CA . VAL E 1 92 ? -27.357 77.454 -84.501 1.00 24.58 92 VAL E CA 1
ATOM 9041 C C . VAL E 1 92 ? -28.243 77.703 -83.269 1.00 28.02 92 VAL E C 1
ATOM 9042 O O . VAL E 1 92 ? -28.566 78.847 -82.936 1.00 25.42 92 VAL E O 1
ATOM 9046 N N . ASP E 1 93 ? -28.649 76.623 -82.612 1.00 26.42 93 ASP E N 1
ATOM 9047 C CA . ASP E 1 93 ? -29.558 76.731 -81.476 1.00 25.44 93 ASP E CA 1
ATOM 9048 C C . ASP E 1 93 ? -28.768 76.927 -80.195 1.00 23.42 93 ASP E C 1
ATOM 9049 O O . ASP E 1 93 ? -28.007 76.051 -79.779 1.00 21.48 93 ASP E O 1
ATOM 9054 N N . MET E 1 94 ? -28.950 78.084 -79.573 1.00 21.78 94 MET E N 1
ATOM 9055 C CA . MET E 1 94 ? -28.176 78.434 -78.395 1.00 26.97 94 MET E CA 1
ATOM 9056 C C . MET E 1 94 ? -29.019 78.290 -77.131 1.00 24.59 94 MET E C 1
ATOM 9057 O O . MET E 1 94 ? -28.588 78.646 -76.032 1.00 22.55 94 MET E O 1
ATOM 9062 N N . SER E 1 95 ? -30.222 77.756 -77.303 1.00 21.13 95 SER E N 1
ATOM 9063 C CA . SER E 1 95 ? -31.120 77.482 -76.182 1.00 20.23 95 SER E CA 1
ATOM 9064 C C . SER E 1 95 ? -30.505 76.469 -75.209 1.00 19.82 95 SER E C 1
ATOM 9065 O O . SER E 1 95 ? -29.807 75.551 -75.634 1.00 22.47 95 SER E O 1
ATOM 9068 N N . THR E 1 96 ? -30.774 76.621 -73.910 1.00 20.75 96 THR E N 1
ATOM 9069 C CA . THR E 1 96 ? -30.414 75.586 -72.946 1.00 18.91 96 THR E CA 1
ATOM 9070 C C . THR E 1 96 ? -31.447 74.455 -72.921 1.00 28.15 96 THR E C 1
ATOM 9071 O O . THR E 1 96 ? -32.586 74.621 -72.472 1.00 27.04 96 THR E O 1
ATOM 9075 N N . VAL E 1 97 ? -31.003 73.290 -73.364 1.00 25.13 97 VAL E N 1
ATOM 9076 C CA . VAL E 1 97 ? -31.876 72.205 -73.754 1.00 26.66 97 VAL E CA 1
ATOM 9077 C C . VAL E 1 97 ? -31.193 70.889 -73.355 1.00 20.68 97 VAL E C 1
ATOM 9078 O O . VAL E 1 97 ? -30.007 70.886 -73.069 1.00 21.85 97 VAL E O 1
ATOM 9082 N N . ASP E 1 98 ? -31.919 69.776 -73.313 1.00 18.85 98 ASP E N 1
ATOM 9083 C CA . ASP E 1 98 ? -31.276 68.485 -73.044 1.00 14.79 98 ASP E CA 1
ATOM 9084 C C . ASP E 1 98 ? -30.641 67.960 -74.331 1.00 24.99 98 ASP E C 1
ATOM 9085 O O . ASP E 1 98 ? -31.039 68.342 -75.423 1.00 21.68 98 ASP E O 1
ATOM 9090 N N . PRO E 1 99 ? -29.646 67.084 -74.198 1.00 24.58 99 PRO E N 1
ATOM 9091 C CA . PRO E 1 99 ? -28.887 66.513 -75.312 1.00 26.71 99 PRO E CA 1
ATOM 9092 C C . PRO E 1 99 ? -29.794 65.872 -76.360 1.00 31.58 99 PRO E C 1
ATOM 9093 O O . PRO E 1 99 ? -29.624 66.131 -77.555 1.00 33.22 99 PRO E O 1
ATOM 9097 N N . ALA E 1 100 ? -30.741 65.045 -75.923 1.00 27.96 100 ALA E N 1
ATOM 9098 C CA . ALA E 1 100 ? -31.649 64.382 -76.872 1.00 28.72 100 ALA E CA 1
ATOM 9099 C C . ALA E 1 100 ? -32.407 65.392 -77.746 1.00 27.65 100 ALA E C 1
ATOM 9100 O O . ALA E 1 100 ? -32.609 65.179 -78.939 1.00 28.12 100 ALA E O 1
ATOM 9102 N N . THR E 1 101 ? -32.814 66.508 -77.164 1.00 27.95 101 THR E N 1
ATOM 9103 C CA . THR E 1 101 ? -33.519 67.521 -77.952 1.00 28.64 101 THR E CA 1
ATOM 9104 C C . THR E 1 101 ? -32.665 68.108 -79.083 1.00 27.39 101 THR E C 1
ATOM 9105 O O . THR E 1 101 ? -33.088 68.118 -80.242 1.00 28.97 101 THR E O 1
ATOM 9109 N N . SER E 1 102 ? -31.475 68.606 -78.754 1.00 25.10 102 SER E N 1
ATOM 9110 C CA . SER E 1 102 ? -30.613 69.213 -79.762 1.00 27.69 102 SER E CA 1
ATOM 9111 C C . SER E 1 102 ? -30.166 68.205 -80.843 1.00 32.23 102 SER E C 1
ATOM 9112 O O . SER E 1 102 ? -30.009 68.568 -82.010 1.00 30.90 102 SER E O 1
ATOM 9115 N N . GLN E 1 103 ? -29.973 66.944 -80.471 1.00 31.47 103 GLN E N 1
ATOM 9116 C CA . GLN E 1 103 ? -29.642 65.930 -81.475 1.00 33.62 103 GLN E CA 1
ATOM 9117 C C . GLN E 1 103 ? -30.809 65.708 -82.437 1.00 28.25 103 GLN E C 1
ATOM 9118 O O . GLN E 1 103 ? -30.619 65.592 -83.654 1.00 32.23 103 GLN E O 1
ATOM 9124 N N . ARG E 1 104 ? -32.018 65.653 -81.888 1.00 20.65 104 ARG E N 1
ATOM 9125 C CA . ARG E 1 104 ? -33.215 65.370 -82.689 1.00 26.55 104 ARG E CA 1
ATOM 9126 C C . ARG E 1 104 ? -33.470 66.542 -83.654 1.00 26.76 104 ARG E C 1
ATOM 9127 O O . ARG E 1 104 ? -33.775 66.359 -84.828 1.00 31.04 104 ARG E O 1
ATOM 9135 N N . ILE E 1 105 ? -33.304 67.756 -83.151 1.00 26.34 105 ILE E N 1
ATOM 9136 C CA . ILE E 1 105 ? -33.417 68.931 -83.983 1.00 23.86 105 ILE E CA 1
ATOM 9137 C C . ILE E 1 105 ? -32.341 68.883 -85.061 1.00 29.04 105 ILE E C 1
ATOM 9138 O O . ILE E 1 105 ? -32.614 69.126 -86.240 1.00 27.35 105 ILE E O 1
ATOM 9143 N N . GLY E 1 106 ? -31.119 68.558 -84.650 1.00 29.75 106 GLY E N 1
ATOM 9144 C CA . GLY E 1 106 ? -30.009 68.442 -85.581 1.00 32.60 106 GLY E CA 1
ATOM 9145 C C . GLY E 1 106 ? -30.254 67.435 -86.695 1.00 32.62 106 GLY E C 1
ATOM 9146 O O . GLY E 1 106 ? -30.055 67.736 -87.877 1.00 33.61 106 GLY E O 1
ATOM 9147 N N . VAL E 1 107 ? -30.682 66.232 -86.330 1.00 30.23 107 VAL E N 1
ATOM 9148 C CA . VAL E 1 107 ? -30.973 65.216 -87.337 1.00 32.41 107 VAL E CA 1
ATOM 9149 C C . VAL E 1 107 ? -32.007 65.713 -88.351 1.00 29.57 107 VAL E C 1
ATOM 9150 O O . VAL E 1 107 ? -31.867 65.485 -89.551 1.00 30.44 107 VAL E O 1
ATOM 9154 N N . ALA E 1 108 ? -33.043 66.405 -87.878 1.00 30.69 108 ALA E N 1
ATOM 9155 C CA . ALA E 1 108 ? -34.092 66.865 -88.783 1.00 27.33 108 ALA E CA 1
ATOM 9156 C C . ALA E 1 108 ? -33.580 67.959 -89.720 1.00 30.34 108 ALA E C 1
ATOM 9157 O O . ALA E 1 108 ? -33.867 67.947 -90.916 1.00 32.81 108 ALA E O 1
ATOM 9159 N N . VAL E 1 109 ? -32.815 68.898 -89.180 1.00 25.09 109 VAL E N 1
ATOM 9160 C CA . VAL E 1 109 ? -32.276 69.969 -90.002 1.00 28.26 109 VAL E CA 1
ATOM 9161 C C . VAL E 1 109 ? -31.412 69.408 -91.134 1.00 33.33 109 VAL E C 1
ATOM 9162 O O . VAL E 1 109 ? -31.591 69.760 -92.303 1.00 36.64 109 VAL E O 1
ATOM 9166 N N . VAL E 1 110 ? -30.475 68.537 -90.781 1.00 34.41 110 VAL E N 1
ATOM 9167 C CA . VAL E 1 110 ? -29.621 67.900 -91.772 1.00 29.88 110 VAL E CA 1
ATOM 9168 C C . VAL E 1 110 ? -30.466 67.183 -92.820 1.00 36.96 110 VAL E C 1
ATOM 9169 O O . VAL E 1 110 ? -30.156 67.233 -94.005 1.00 38.27 110 VAL E O 1
ATOM 9173 N N . ALA E 1 111 ? -31.546 66.529 -92.397 1.00 35.57 111 ALA E N 1
ATOM 9174 C CA . ALA E 1 111 ? -32.371 65.787 -93.354 1.00 33.92 111 ALA E CA 1
ATOM 9175 C C . ALA E 1 111 ? -33.052 66.702 -94.377 1.00 40.33 111 ALA E C 1
ATOM 9176 O O . ALA E 1 111 ? -33.414 66.255 -95.470 1.00 41.55 111 ALA E O 1
ATOM 9178 N N . LYS E 1 112 ? -33.239 67.975 -94.014 1.00 34.82 112 LYS E N 1
ATOM 9179 C CA . LYS E 1 112 ? -33.798 68.970 -94.928 1.00 32.88 112 LYS E CA 1
ATOM 9180 C C . LYS E 1 112 ? -32.720 69.575 -95.807 1.00 31.17 112 LYS E C 1
ATOM 9181 O O . LYS E 1 112 ? -33.006 70.438 -96.630 1.00 37.77 112 LYS E O 1
ATOM 9187 N N . GLY E 1 113 ? -31.476 69.152 -95.609 1.00 30.54 113 GLY E N 1
ATOM 9188 C CA . GLY E 1 113 ? -30.356 69.703 -96.357 1.00 32.79 113 GLY E CA 1
ATOM 9189 C C . GLY E 1 113 ? -29.684 70.913 -95.716 1.00 36.85 113 GLY E C 1
ATOM 9190 O O . GLY E 1 113 ? -28.837 71.558 -96.331 1.00 36.67 113 GLY E O 1
ATOM 9191 N N . GLY E 1 114 ? -30.058 71.229 -94.478 1.00 35.05 114 GLY E N 1
ATOM 9192 C CA . GLY E 1 114 ? -29.416 72.313 -93.753 1.00 26.40 114 GLY E CA 1
ATOM 9193 C C . GLY E 1 114 ? -28.276 71.774 -92.912 1.00 30.63 114 GLY E C 1
ATOM 9194 O O . GLY E 1 114 ? -28.045 70.572 -92.884 1.00 31.73 114 GLY E O 1
ATOM 9195 N N . ARG E 1 115 ? -27.560 72.657 -92.225 1.00 25.20 115 ARG E N 1
ATOM 9196 C CA . ARG E 1 115 ? -26.539 72.211 -91.281 1.00 27.93 115 ARG E CA 1
ATOM 9197 C C . ARG E 1 115 ? -26.896 72.704 -89.871 1.00 34.42 115 ARG E C 1
ATOM 9198 O O . ARG E 1 115 ? -27.569 73.734 -89.715 1.00 26.97 115 ARG E O 1
ATOM 9206 N N . PHE E 1 116 ? -26.472 71.957 -88.855 1.00 34.22 116 PHE E N 1
ATOM 9207 C CA . PHE E 1 116 ? -26.854 72.266 -87.473 1.00 34.84 116 PHE E CA 1
ATOM 9208 C C . PHE E 1 116 ? -25.681 72.304 -86.495 1.00 27.31 116 PHE E C 1
ATOM 9209 O O . PHE E 1 116 ? -24.749 71.488 -86.570 1.00 26.34 116 PHE E O 1
ATOM 9217 N N . LEU E 1 117 ? -25.752 73.258 -85.571 1.00 27.34 117 LEU E N 1
ATOM 9218 C CA . LEU E 1 117 ? -24.745 73.440 -84.523 1.00 25.09 117 LEU E CA 1
ATOM 9219 C C . LEU E 1 117 ? -25.510 73.870 -83.270 1.00 30.56 117 LEU E C 1
ATOM 9220 O O . LEU E 1 117 ? -26.428 74.696 -83.352 1.00 26.96 117 LEU E O 1
ATOM 9225 N N . GLU E 1 118 ? -25.184 73.292 -82.118 1.00 27.56 118 GLU E N 1
ATOM 9226 C CA . GLU E 1 118 ? -25.777 73.775 -80.874 1.00 27.94 118 GLU E CA 1
ATOM 9227 C C . GLU E 1 118 ? -24.721 74.646 -80.208 1.00 25.33 118 GLU E C 1
ATOM 9228 O O . GLU E 1 118 ? -23.539 74.368 -80.345 1.00 28.66 118 GLU E O 1
ATOM 9234 N N . ALA E 1 119 ? -25.131 75.717 -79.529 1.00 26.78 119 ALA E N 1
ATOM 9235 C CA . ALA E 1 119 ? -24.165 76.561 -78.825 1.00 24.04 119 ALA E CA 1
ATOM 9236 C C . ALA E 1 119 ? -24.766 77.259 -77.617 1.00 24.32 119 ALA E C 1
ATOM 9237 O O . ALA E 1 119 ? -24.898 78.480 -77.608 1.00 22.75 119 ALA E O 1
ATOM 9239 N N . PRO E 1 120 ? -25.133 76.483 -76.588 1.00 22.22 120 PRO E N 1
ATOM 9240 C CA . PRO E 1 120 ? -25.646 77.070 -75.346 1.00 18.88 120 PRO E CA 1
ATOM 9241 C C . PRO E 1 120 ? -24.563 77.922 -74.714 1.00 23.34 120 PRO E C 1
ATOM 9242 O O . PRO E 1 120 ? -23.392 77.772 -75.076 1.00 23.42 120 PRO E O 1
ATOM 9246 N N . VAL E 1 121 ? -24.932 78.809 -73.798 1.00 24.36 121 VAL E N 1
ATOM 9247 C CA . VAL E 1 121 ? -23.968 79.777 -73.305 1.00 24.76 121 VAL E CA 1
ATOM 9248 C C . VAL E 1 121 ? -23.910 79.895 -71.790 1.00 26.52 121 VAL E C 1
ATOM 9249 O O . VAL E 1 121 ? -24.877 79.613 -71.083 1.00 26.40 121 VAL E O 1
ATOM 9253 N N . SER E 1 122 ? -22.752 80.328 -71.305 1.00 23.91 122 SER E N 1
ATOM 9254 C CA . SER E 1 122 ? -22.571 80.579 -69.890 1.00 26.15 122 SER E CA 1
ATOM 9255 C C . SER E 1 122 ? -22.329 82.070 -69.695 1.00 30.02 122 SER E C 1
ATOM 9256 O O . SER E 1 122 ? -21.488 82.668 -70.375 1.00 26.88 122 SER E O 1
ATOM 9259 N N . GLY E 1 123 ? -23.061 82.654 -68.752 1.00 30.59 123 GLY E N 1
ATOM 9260 C CA . GLY E 1 123 ? -23.063 84.089 -68.548 1.00 28.89 123 GLY E CA 1
ATOM 9261 C C . GLY E 1 123 ? -24.484 84.583 -68.705 1.00 25.86 123 GLY E C 1
ATOM 9262 O O . GLY E 1 123 ? -25.228 84.089 -69.557 1.00 25.51 123 GLY E O 1
ATOM 9263 N N . SER E 1 124 ? -24.860 85.559 -67.883 1.00 24.03 124 SER E N 1
ATOM 9264 C CA . SER E 1 124 ? -26.249 85.986 -67.782 1.00 24.62 124 SER E CA 1
ATOM 9265 C C . SER E 1 124 ? -26.534 87.269 -68.578 1.00 21.62 124 SER E C 1
ATOM 9266 O O . SER E 1 124 ? -25.886 87.555 -69.590 1.00 28.90 124 SER E O 1
ATOM 9269 N N . LYS E 1 125 ? -27.514 88.037 -68.118 1.00 29.52 125 LYS E N 1
ATOM 9270 C CA . LYS E 1 125 ? -27.933 89.258 -68.810 1.00 23.95 125 LYS E CA 1
ATOM 9271 C C . LYS E 1 125 ? -26.790 90.250 -69.076 1.00 26.65 125 LYS E C 1
ATOM 9272 O O . LYS E 1 125 ? -26.615 90.725 -70.201 1.00 28.05 125 LYS E O 1
ATOM 9278 N N . LYS E 1 126 ? -26.004 90.567 -68.054 1.00 27.38 126 LYS E N 1
ATOM 9279 C CA . LYS E 1 126 ? -24.948 91.553 -68.244 1.00 27.05 126 LYS E CA 1
ATOM 9280 C C . LYS E 1 126 ? -23.876 91.086 -69.235 1.00 31.30 126 LYS E C 1
ATOM 9281 O O . LYS E 1 126 ? -23.512 91.835 -70.133 1.00 29.93 126 LYS E O 1
ATOM 9287 N N . PRO E 1 127 ? -23.362 89.853 -69.075 1.00 28.94 127 PRO E N 1
ATOM 9288 C CA . PRO E 1 127 ? -22.435 89.353 -70.101 1.00 30.29 127 PRO E CA 1
ATOM 9289 C C . PRO E 1 127 ? -23.059 89.313 -71.500 1.00 31.35 127 PRO E C 1
ATOM 9290 O O . PRO E 1 127 ? -22.355 89.560 -72.483 1.00 28.62 127 PRO E O 1
ATOM 9294 N N . ALA E 1 128 ? -24.352 88.993 -71.586 1.00 25.57 128 ALA E N 1
ATOM 9295 C CA . ALA E 1 128 ? -25.034 88.989 -72.870 1.00 26.05 128 ALA E CA 1
ATOM 9296 C C . ALA E 1 128 ? -25.006 90.402 -73.467 1.00 26.81 128 ALA E C 1
ATOM 9297 O O . ALA E 1 128 ? -24.727 90.579 -74.643 1.00 29.31 128 ALA E O 1
ATOM 9299 N N . GLU E 1 129 ? -25.244 91.405 -72.637 1.00 24.64 129 GLU E N 1
ATOM 9300 C CA . GLU E 1 129 ? -25.161 92.797 -73.078 1.00 31.10 129 GLU E CA 1
ATOM 9301 C C . GLU E 1 129 ? -23.728 93.195 -73.471 1.00 30.91 129 GLU E C 1
ATOM 9302 O O . GLU E 1 129 ? -23.512 93.787 -74.525 1.00 32.74 129 GLU E O 1
ATOM 9308 N N . ASP E 1 130 ? -22.754 92.843 -72.642 1.00 22.46 130 ASP E N 1
ATOM 9309 C CA . ASP E 1 130 ? -21.364 93.235 -72.890 1.00 35.20 130 ASP E CA 1
ATOM 9310 C C . ASP E 1 130 ? -20.696 92.407 -73.999 1.00 38.86 130 ASP E C 1
ATOM 9311 O O . ASP E 1 130 ? -19.621 92.761 -74.483 1.00 28.54 130 ASP E O 1
ATOM 9316 N N . GLY E 1 131 ? -21.320 91.300 -74.397 1.00 34.62 131 GLY E N 1
ATOM 9317 C CA . GLY E 1 131 ? -20.719 90.439 -75.402 1.00 28.08 131 GLY E CA 1
ATOM 9318 C C . GLY E 1 131 ? -19.598 89.566 -74.852 1.00 31.58 131 GLY E C 1
ATOM 9319 O O . GLY E 1 131 ? -18.717 89.120 -75.590 1.00 30.93 131 GLY E O 1
ATOM 9320 N N . THR E 1 132 ? -19.646 89.299 -73.553 1.00 25.54 132 THR E N 1
ATOM 9321 C CA . THR E 1 132 ? -18.634 88.480 -72.905 1.00 29.08 132 THR E CA 1
ATOM 9322 C C . THR E 1 132 ? -19.165 87.093 -72.512 1.00 28.84 132 THR E C 1
ATOM 9323 O O . THR E 1 132 ? -18.751 86.535 -71.502 1.00 28.04 132 THR E O 1
ATOM 9327 N N . LEU E 1 133 ? -20.073 86.535 -73.310 1.00 27.98 133 LEU E N 1
ATOM 9328 C CA . LEU E 1 133 ? -20.594 85.200 -73.015 1.00 22.14 133 LEU E CA 1
ATOM 9329 C C . LEU E 1 133 ? -19.528 84.142 -73.236 1.00 28.39 133 LEU E C 1
ATOM 9330 O O . LEU E 1 133 ? -18.546 84.356 -73.950 1.00 31.27 133 LEU E O 1
ATOM 9335 N N . ILE E 1 134 ? -19.724 82.989 -72.617 1.00 28.32 134 ILE E N 1
ATOM 9336 C CA . ILE E 1 134 ? -18.942 81.826 -72.970 1.00 26.62 134 ILE E CA 1
ATOM 9337 C C . ILE E 1 134 ? -19.817 80.925 -73.816 1.00 24.06 134 ILE E C 1
ATOM 9338 O O . ILE E 1 134 ? -20.914 80.549 -73.409 1.00 25.25 134 ILE E O 1
ATOM 9343 N N . ILE E 1 135 ? -19.319 80.561 -74.987 1.00 28.48 135 ILE E N 1
ATOM 9344 C CA . ILE E 1 135 ? -20.124 79.826 -75.948 1.00 29.25 135 ILE E CA 1
ATOM 9345 C C . ILE E 1 135 ? -19.625 78.383 -76.088 1.00 31.93 135 ILE E C 1
ATOM 9346 O O . ILE E 1 135 ? -18.448 78.135 -76.368 1.00 29.43 135 ILE E O 1
ATOM 9351 N N . LEU E 1 136 ? -20.544 77.445 -75.879 1.00 25.54 136 LEU E N 1
ATOM 9352 C CA . LEU E 1 136 ? -20.224 76.031 -75.756 1.00 26.26 136 LEU E CA 1
ATOM 9353 C C . LEU E 1 136 ? -20.766 75.279 -76.955 1.00 29.43 136 LEU E C 1
ATOM 9354 O O . LEU E 1 136 ? -21.802 74.616 -76.872 1.00 32.50 136 LEU E O 1
ATOM 9359 N N . ALA E 1 137 ? -20.072 75.373 -78.078 1.00 27.65 137 ALA E N 1
ATOM 9360 C CA . ALA E 1 137 ? -20.608 74.808 -79.304 1.00 27.36 137 ALA E CA 1
ATOM 9361 C C . ALA E 1 137 ? -20.341 73.312 -79.439 1.00 28.69 137 ALA E C 1
ATOM 9362 O O . ALA E 1 137 ? -19.376 72.783 -78.889 1.00 30.47 137 ALA E O 1
ATOM 9364 N N . ALA E 1 138 ? -21.215 72.638 -80.175 1.00 25.82 138 ALA E N 1
ATOM 9365 C CA . ALA E 1 138 ? -21.020 71.238 -80.524 1.00 27.04 138 ALA E CA 1
ATOM 9366 C C . ALA E 1 138 ? -21.828 70.908 -81.789 1.00 30.92 138 ALA E C 1
ATOM 9367 O O . ALA E 1 138 ? -22.949 71.403 -81.966 1.00 31.76 138 ALA E O 1
ATOM 9369 N N . GLY E 1 139 ? -21.250 70.099 -82.676 1.00 27.71 139 GLY E N 1
ATOM 9370 C CA . GLY E 1 139 ? -21.869 69.802 -83.959 1.00 25.56 139 GLY E CA 1
ATOM 9371 C C . GLY E 1 139 ? -21.033 70.228 -85.168 1.00 32.02 139 GLY E C 1
ATOM 9372 O O . GLY E 1 139 ? -19.800 70.244 -85.105 1.00 34.08 139 GLY E O 1
ATOM 9373 N N . ASP E 1 140 ? -21.709 70.577 -86.264 1.00 31.78 140 ASP E N 1
ATOM 9374 C CA . ASP E 1 140 ? -21.069 70.855 -87.563 1.00 33.06 140 ASP E CA 1
ATOM 9375 C C . ASP E 1 140 ? -19.883 71.824 -87.486 1.00 32.20 140 ASP E C 1
ATOM 9376 O O . ASP E 1 140 ? -20.045 73.020 -87.207 1.00 27.33 140 ASP E O 1
ATOM 9381 N N . ARG E 1 141 ? -18.693 71.313 -87.766 1.00 33.35 141 ARG E N 1
ATOM 9382 C CA . ARG E 1 141 ? -17.490 72.121 -87.607 1.00 38.33 141 ARG E CA 1
ATOM 9383 C C . ARG E 1 141 ? -17.371 73.223 -88.663 1.00 36.91 141 ARG E C 1
ATOM 9384 O O . ARG E 1 141 ? -16.863 74.305 -88.382 1.00 36.18 141 ARG E O 1
ATOM 9392 N N . ASN E 1 142 ? -17.840 72.950 -89.875 1.00 33.43 142 ASN E N 1
ATOM 9393 C CA . ASN E 1 142 ? -17.891 73.983 -90.899 1.00 35.02 142 ASN E CA 1
ATOM 9394 C C . ASN E 1 142 ? -18.810 75.138 -90.500 1.00 38.09 142 ASN E C 1
ATOM 9395 O O . ASN E 1 142 ? -18.436 76.301 -90.625 1.00 39.93 142 ASN E O 1
ATOM 9400 N N . LEU E 1 143 ? -20.011 74.814 -90.026 1.00 32.26 143 LEU E N 1
ATOM 9401 C CA . LEU E 1 143 ? -20.948 75.836 -89.561 1.00 33.46 143 LEU E CA 1
ATOM 9402 C C . LEU E 1 143 ? -20.331 76.590 -88.378 1.00 31.96 143 LEU E C 1
ATOM 9403 O O . LEU E 1 143 ? -20.402 77.817 -88.304 1.00 28.51 143 LEU E O 1
ATOM 9408 N N . TYR E 1 144 ? -19.690 75.856 -87.473 1.00 29.78 144 TYR E N 1
ATOM 9409 C CA . TYR E 1 144 ? -18.931 76.491 -86.395 1.00 32.71 144 TYR E CA 1
ATOM 9410 C C . TYR E 1 144 ? -18.034 77.611 -86.927 1.00 32.14 144 TYR E C 1
ATOM 9411 O O . TYR E 1 144 ? -18.062 78.732 -86.427 1.00 30.99 144 TYR E O 1
ATOM 9420 N N . ASP E 1 145 ? -17.249 77.307 -87.956 1.00 35.58 145 ASP E N 1
ATOM 9421 C CA . ASP E 1 145 ? -16.321 78.285 -88.518 1.00 36.42 145 ASP E CA 1
ATOM 9422 C C . ASP E 1 145 ? -17.098 79.423 -89.178 1.00 35.71 145 ASP E C 1
ATOM 9423 O O . ASP E 1 145 ? -16.752 80.594 -89.042 1.00 37.12 145 ASP E O 1
ATOM 9428 N N . GLU E 1 146 ? -18.160 79.077 -89.888 1.00 33.17 146 GLU E N 1
ATOM 9429 C CA . GLU E 1 146 ? -18.931 80.085 -90.594 1.00 37.27 146 GLU E CA 1
ATOM 9430 C C . GLU E 1 146 ? -19.631 81.046 -89.626 1.00 41.09 146 GLU E C 1
ATOM 9431 O O . GLU E 1 146 ? -19.784 82.233 -89.937 1.00 35.79 146 GLU E O 1
ATOM 9437 N N . ALA E 1 147 ? -20.034 80.544 -88.454 1.00 30.04 147 ALA E N 1
ATOM 9438 C CA . ALA E 1 147 ? -20.750 81.363 -87.477 1.00 30.54 147 ALA E CA 1
ATOM 9439 C C . ALA E 1 147 ? -19.816 82.176 -86.590 1.00 34.01 147 ALA E C 1
ATOM 9440 O O . ALA E 1 147 ? -20.251 83.064 -85.858 1.00 31.31 147 ALA E O 1
ATOM 9442 N N . MET E 1 148 ? -18.528 81.865 -86.651 1.00 34.33 148 MET E N 1
ATOM 9443 C CA . MET E 1 148 ? -17.561 82.449 -85.720 1.00 35.16 148 MET E CA 1
ATOM 9444 C C . MET E 1 148 ? -17.617 83.983 -85.625 1.00 38.72 148 MET E C 1
ATOM 9445 O O . MET E 1 148 ? -17.513 84.534 -84.529 1.00 38.19 148 MET E O 1
ATOM 9450 N N . PRO E 1 149 ? -17.804 84.679 -86.765 1.00 39.49 149 PRO E N 1
ATOM 9451 C CA . PRO E 1 149 ? -17.870 86.149 -86.711 1.00 41.76 149 PRO E CA 1
ATOM 9452 C C . PRO E 1 149 ? -19.037 86.657 -85.866 1.00 37.48 149 PRO E C 1
ATOM 9453 O O . PRO E 1 149 ? -18.906 87.671 -85.178 1.00 34.58 149 PRO E O 1
ATOM 9457 N N . GLY E 1 150 ? -20.168 85.962 -85.931 1.00 32.62 150 GLY E N 1
ATOM 9458 C CA . GLY E 1 150 ? -21.281 86.233 -85.041 1.00 29.51 150 GLY E CA 1
ATOM 9459 C C . GLY E 1 150 ? -20.902 85.915 -83.603 1.00 31.60 150 GLY E C 1
ATOM 9460 O O . GLY E 1 150 ? -21.117 86.727 -82.698 1.00 29.35 150 GLY E O 1
ATOM 9461 N N . PHE E 1 151 ? -20.324 84.734 -83.396 1.00 27.30 151 PHE E N 1
ATOM 9462 C CA . PHE E 1 151 ? -19.933 84.294 -82.062 1.00 24.81 151 PHE E CA 1
ATOM 9463 C C . PHE E 1 151 ? -19.030 85.313 -81.372 1.00 30.31 151 PHE E C 1
ATOM 9464 O O . PHE E 1 151 ? -19.230 85.661 -80.206 1.00 29.07 151 PHE E O 1
ATOM 9472 N N . GLU E 1 152 ? -18.031 85.797 -82.095 1.00 32.47 152 GLU E N 1
ATOM 9473 C CA . GLU E 1 152 ? -17.083 86.735 -81.503 1.00 35.42 152 GLU E CA 1
ATOM 9474 C C . GLU E 1 152 ? -17.716 88.068 -81.091 1.00 31.91 152 GLU E C 1
ATOM 9475 O O . GLU E 1 152 ? -17.167 88.778 -80.259 1.00 35.93 152 GLU E O 1
ATOM 9481 N N . LYS E 1 153 ? -18.861 88.408 -81.673 1.00 30.47 153 LYS E N 1
ATOM 9482 C CA . LYS E 1 153 ? -19.559 89.630 -81.295 1.00 30.91 153 LYS E CA 1
ATOM 9483 C C . LYS E 1 153 ? -20.508 89.409 -80.104 1.00 38.58 153 LYS E C 1
ATOM 9484 O O . LYS E 1 153 ? -21.014 90.366 -79.525 1.00 32.25 153 LYS E O 1
ATOM 9490 N N . MET E 1 154 ? -20.739 88.152 -79.733 1.00 30.79 154 MET E N 1
ATOM 9491 C CA . MET E 1 154 ? -21.686 87.852 -78.661 1.00 29.61 154 MET E CA 1
ATOM 9492 C C . MET E 1 154 ? -20.984 87.285 -77.428 1.00 29.36 154 MET E C 1
ATOM 9493 O O . MET E 1 154 ? -21.507 87.367 -76.304 1.00 24.81 154 MET E O 1
ATOM 9498 N N . GLY E 1 155 ? -19.799 86.714 -77.650 1.00 28.06 155 GLY E N 1
ATOM 9499 C CA . GLY E 1 155 ? -19.041 86.046 -76.603 1.00 25.97 155 GLY E CA 1
ATOM 9500 C C . GLY E 1 155 ? -17.561 86.390 -76.608 1.00 29.79 155 GLY E C 1
ATOM 9501 O O . GLY E 1 155 ? -17.038 86.928 -77.588 1.00 34.01 155 GLY E O 1
ATOM 9502 N N . LYS E 1 156 ? -16.895 86.081 -75.500 1.00 36.29 156 LYS E N 1
ATOM 9503 C CA . LYS E 1 156 ? -15.462 86.281 -75.367 1.00 38.21 156 LYS E CA 1
ATOM 9504 C C . LYS E 1 156 ? -14.705 84.963 -75.517 1.00 39.56 156 LYS E C 1
ATOM 9505 O O . LYS E 1 156 ? -13.638 84.920 -76.105 1.00 40.50 156 LYS E O 1
ATOM 9511 N N . LYS E 1 157 ? -15.272 83.884 -75.000 1.00 38.75 157 LYS E N 1
ATOM 9512 C CA . LYS E 1 157 ? -14.622 82.586 -75.084 1.00 34.31 157 LYS E CA 1
ATOM 9513 C C . LYS E 1 157 ? -15.535 81.643 -75.822 1.00 32.45 157 LYS E C 1
ATOM 9514 O O . LYS E 1 157 ? -16.704 81.465 -75.455 1.00 29.14 157 LYS E O 1
ATOM 9520 N N . ILE E 1 158 ? -14.997 81.029 -76.865 1.00 32.90 158 ILE E N 1
ATOM 9521 C CA . ILE E 1 158 ? -15.785 80.180 -77.732 1.00 30.14 158 ILE E CA 1
ATOM 9522 C C . ILE E 1 158 ? -15.075 78.848 -77.969 1.00 41.24 158 ILE E C 1
ATOM 9523 O O . ILE E 1 158 ? -13.930 78.814 -78.429 1.00 37.98 158 ILE E O 1
ATOM 9528 N N . ILE E 1 159 ? -15.757 77.750 -77.650 1.00 37.83 159 ILE E N 1
ATOM 9529 C CA . ILE E 1 159 ? -15.170 76.430 -77.834 1.00 37.68 159 ILE E CA 1
ATOM 9530 C C . ILE E 1 159 ? -16.081 75.482 -78.596 1.00 34.27 159 ILE E C 1
ATOM 9531 O O . ILE E 1 159 ? -17.283 75.718 -78.732 1.00 31.45 159 ILE E O 1
ATOM 9536 N N . HIS E 1 160 ? -15.481 74.409 -79.092 1.00 31.40 160 HIS E N 1
ATOM 9537 C CA . HIS E 1 160 ? -16.204 73.361 -79.789 1.00 32.64 160 HIS E CA 1
ATOM 9538 C C . HIS E 1 160 ? -15.939 72.063 -79.045 1.00 37.23 160 HIS E C 1
ATOM 9539 O O . HIS E 1 160 ? -14.792 71.668 -78.877 1.00 37.27 160 HIS E O 1
ATOM 9546 N N . LEU E 1 161 ? -16.995 71.397 -78.604 1.00 35.94 161 LEU E N 1
ATOM 9547 C CA . LEU E 1 161 ? -16.834 70.273 -77.690 1.00 37.70 161 LEU E CA 1
ATOM 9548 C C . LEU E 1 161 ? -17.032 68.921 -78.362 1.00 36.72 161 LEU E C 1
ATOM 9549 O O . LEU E 1 161 ? -16.959 67.887 -77.706 1.00 41.69 161 LEU E O 1
ATOM 9554 N N . GLY E 1 162 ? -17.304 68.930 -79.661 1.00 35.28 162 GLY E N 1
ATOM 9555 C CA . GLY E 1 162 ? -17.468 67.693 -80.401 1.00 35.05 162 GLY E CA 1
ATOM 9556 C C . GLY E 1 162 ? -18.851 67.483 -80.982 1.00 34.03 162 GLY E C 1
ATOM 9557 O O . GLY E 1 162 ? -19.427 68.395 -81.571 1.00 35.81 162 GLY E O 1
ATOM 9558 N N . ASP E 1 163 ? -19.381 66.273 -80.816 1.00 32.12 163 ASP E N 1
ATOM 9559 C CA . ASP E 1 163 ? -20.670 65.904 -81.399 1.00 38.45 163 ASP E CA 1
ATOM 9560 C C . ASP E 1 163 ? -21.829 66.679 -80.781 1.00 37.55 163 ASP E C 1
ATOM 9561 O O . ASP E 1 163 ? -21.740 67.127 -79.641 1.00 28.57 163 ASP E O 1
ATOM 9566 N N . VAL E 1 164 ? -22.928 66.802 -81.523 1.00 32.94 164 VAL E N 1
ATOM 9567 C CA . VAL E 1 164 ? -24.121 67.437 -80.989 1.00 32.97 164 VAL E CA 1
ATOM 9568 C C . VAL E 1 164 ? -24.548 66.713 -79.717 1.00 31.18 164 VAL E C 1
ATOM 9569 O O . VAL E 1 164 ? -24.630 65.487 -79.694 1.00 27.89 164 VAL E O 1
ATOM 9573 N N . GLY E 1 165 ? -24.828 67.476 -78.664 1.00 27.60 165 GLY E N 1
ATOM 9574 C CA . GLY E 1 165 ? -25.185 66.903 -77.376 1.00 22.18 165 GLY E CA 1
ATOM 9575 C C . GLY E 1 165 ? -24.118 67.187 -76.322 1.00 30.11 165 GLY E C 1
ATOM 9576 O O . GLY E 1 165 ? -24.402 67.307 -75.122 1.00 26.83 165 GLY E O 1
ATOM 9577 N N . LYS E 1 166 ? -22.875 67.314 -76.768 1.00 28.04 166 LYS E N 1
ATOM 9578 C CA . LYS E 1 166 ? -21.786 67.595 -75.844 1.00 25.89 166 LYS E CA 1
ATOM 9579 C C . LYS E 1 166 ? -21.882 69.031 -75.302 1.00 27.72 166 LYS E C 1
ATOM 9580 O O . LYS E 1 166 ? -21.625 69.271 -74.126 1.00 23.41 166 LYS E O 1
ATOM 9586 N N . GLY E 1 167 ? -22.296 69.972 -76.149 1.00 24.55 167 GLY E N 1
ATOM 9587 C CA . GLY E 1 167 ? -22.608 71.310 -75.682 1.00 24.79 167 GLY E CA 1
ATOM 9588 C C . GLY E 1 167 ? -23.682 71.323 -74.601 1.00 26.51 167 GLY E C 1
ATOM 9589 O O . GLY E 1 167 ? -23.533 71.951 -73.548 1.00 22.74 167 GLY E O 1
ATOM 9590 N N . ALA E 1 168 ? -24.781 70.629 -74.868 1.00 27.67 168 ALA E N 1
ATOM 9591 C CA . ALA E 1 168 ? -25.897 70.588 -73.935 1.00 29.31 168 ALA E CA 1
ATOM 9592 C C . ALA E 1 168 ? -25.452 69.989 -72.615 1.00 21.66 168 ALA E C 1
ATOM 9593 O O . ALA E 1 168 ? -25.779 70.499 -71.536 1.00 26.64 168 ALA E O 1
ATOM 9595 N N . GLU E 1 169 ? -24.684 68.908 -72.689 1.00 23.54 169 GLU E N 1
ATOM 9596 C CA . GLU E 1 169 ? -24.220 68.271 -71.466 1.00 22.91 169 GLU E CA 1
ATOM 9597 C C . GLU E 1 169 ? -23.336 69.220 -70.650 1.00 26.80 169 GLU E C 1
ATOM 9598 O O . GLU E 1 169 ? -23.471 69.309 -69.434 1.00 26.68 169 GLU E O 1
ATOM 9604 N N . MET E 1 170 ? -22.457 69.954 -71.319 1.00 28.76 170 MET E N 1
ATOM 9605 C CA . MET E 1 170 ? -21.580 70.883 -70.611 1.00 21.90 170 MET E CA 1
ATOM 9606 C C . MET E 1 170 ? -22.404 71.964 -69.926 1.00 17.57 170 MET E C 1
ATOM 9607 O O . MET E 1 170 ? -22.170 72.303 -68.773 1.00 20.22 170 MET E O 1
ATOM 9612 N N . LYS E 1 171 ? -23.391 72.491 -70.634 1.00 22.82 171 LYS E N 1
ATOM 9613 C CA . LYS E 1 171 ? -24.197 73.575 -70.094 1.00 23.07 171 LYS E CA 1
ATOM 9614 C C . LYS E 1 171 ? -24.946 73.110 -68.842 1.00 20.52 171 LYS E C 1
ATOM 9615 O O . LYS E 1 171 ? -24.976 73.817 -67.833 1.00 17.67 171 LYS E O 1
ATOM 9621 N N . LEU E 1 172 ? -25.541 71.916 -68.924 1.00 20.13 172 LEU E N 1
ATOM 9622 C CA . LEU E 1 172 ? -26.332 71.352 -67.832 1.00 24.61 172 LEU E CA 1
ATOM 9623 C C . LEU E 1 172 ? -25.468 71.077 -66.615 1.00 24.01 172 LEU E C 1
ATOM 9624 O O . LEU E 1 172 ? -25.877 71.359 -65.501 1.00 17.26 172 LEU E O 1
ATOM 9629 N N . VAL E 1 173 ? -24.274 70.537 -66.838 1.00 21.10 173 VAL E N 1
ATOM 9630 C CA . VAL E 1 173 ? -23.351 70.253 -65.742 1.00 18.10 173 VAL E CA 1
ATOM 9631 C C . VAL E 1 173 ? -23.002 71.510 -64.989 1.00 20.71 173 VAL E C 1
ATOM 9632 O O . VAL E 1 173 ? -23.150 71.577 -63.762 1.00 22.91 173 VAL E O 1
ATOM 9636 N N . VAL E 1 174 ? -22.546 72.512 -65.732 1.00 19.53 174 VAL E N 1
ATOM 9637 C CA . VAL E 1 174 ? -22.098 73.771 -65.145 1.00 18.16 174 VAL E CA 1
ATOM 9638 C C . VAL E 1 174 ? -23.238 74.548 -64.473 1.00 26.91 174 VAL E C 1
ATOM 9639 O O . VAL E 1 174 ? -23.061 75.141 -63.393 1.00 23.74 174 VAL E O 1
ATOM 9643 N N . ASN E 1 175 ? -24.413 74.535 -65.098 1.00 23.10 175 ASN E N 1
ATOM 9644 C CA . ASN E 1 175 ? -25.568 75.178 -64.484 1.00 22.94 175 ASN E CA 1
ATOM 9645 C C . ASN E 1 175 ? -26.080 74.430 -63.268 1.00 22.40 175 ASN E C 1
ATOM 9646 O O . ASN E 1 175 ? -26.598 75.035 -62.311 1.00 19.74 175 ASN E O 1
ATOM 9651 N N . MET E 1 176 ? -25.939 73.112 -63.296 1.00 14.62 176 MET E N 1
ATOM 9652 C CA . MET E 1 176 ? -26.365 72.332 -62.131 1.00 23.92 176 MET E CA 1
ATOM 9653 C C . MET E 1 176 ? -25.555 72.747 -60.911 1.00 26.70 176 MET E C 1
ATOM 9654 O O . MET E 1 176 ? -26.111 72.942 -59.818 1.00 22.61 176 MET E O 1
ATOM 9659 N N . VAL E 1 177 ? -24.240 72.886 -61.101 1.00 19.07 177 VAL E N 1
ATOM 9660 C CA . VAL E 1 177 ? -23.363 73.347 -60.021 1.00 22.83 177 VAL E CA 1
ATOM 9661 C C . VAL E 1 177 ? -23.773 74.727 -59.542 1.00 21.33 177 VAL E C 1
ATOM 9662 O O . VAL E 1 177 ? -23.820 74.989 -58.342 1.00 21.93 177 VAL E O 1
ATOM 9666 N N . MET E 1 178 ? -24.095 75.602 -60.490 1.00 23.16 178 MET E N 1
ATOM 9667 C CA . MET E 1 178 ? -24.513 76.957 -60.161 1.00 23.69 178 MET E CA 1
ATOM 9668 C C . MET E 1 178 ? -25.785 76.983 -59.320 1.00 24.89 178 MET E C 1
ATOM 9669 O O . MET E 1 178 ? -25.903 77.774 -58.371 1.00 21.62 178 MET E O 1
ATOM 9674 N N . GLY E 1 179 ? -26.733 76.110 -59.659 1.00 20.67 179 GLY E N 1
ATOM 9675 C CA . GLY E 1 179 ? -27.980 76.049 -58.923 1.00 24.32 179 GLY E CA 1
ATOM 9676 C C . GLY E 1 179 ? -27.782 75.622 -57.477 1.00 25.91 179 GLY E C 1
ATOM 9677 O O . GLY E 1 179 ? -28.353 76.215 -56.557 1.00 25.64 179 GLY E O 1
ATOM 9678 N N . GLY E 1 180 ? -26.978 74.581 -57.272 1.00 19.08 180 GLY E N 1
ATOM 9679 C CA . GLY E 1 180 ? -26.734 74.082 -55.935 1.00 21.72 180 GLY E CA 1
ATOM 9680 C C . GLY E 1 180 ? -25.973 75.115 -55.133 1.00 21.16 180 GLY E C 1
ATOM 9681 O O . GLY E 1 180 ? -26.257 75.340 -53.949 1.00 26.71 180 GLY E O 1
ATOM 9682 N N . MET E 1 181 ? -24.998 75.742 -55.788 1.00 22.25 181 MET E N 1
ATOM 9683 C CA . MET E 1 181 ? -24.207 76.798 -55.176 1.00 21.78 181 MET E CA 1
ATOM 9684 C C . MET E 1 181 ? -25.105 77.880 -54.627 1.00 21.59 181 MET E C 1
ATOM 9685 O O . MET E 1 181 ? -24.930 78.311 -53.494 1.00 23.59 181 MET E O 1
ATOM 9690 N N . MET E 1 182 ? -26.056 78.327 -55.450 1.00 21.11 182 MET E N 1
ATOM 9691 C CA . MET E 1 182 ? -26.962 79.404 -55.062 1.00 23.58 182 MET E CA 1
ATOM 9692 C C . MET E 1 182 ? -27.871 78.968 -53.894 1.00 24.93 182 MET E C 1
ATOM 9693 O O . MET E 1 182 ? -28.117 79.740 -52.966 1.00 23.05 182 MET E O 1
ATOM 9698 N N . ALA E 1 183 ? -28.361 77.728 -53.952 1.00 24.03 183 ALA E N 1
ATOM 9699 C CA . ALA E 1 183 ? -29.181 77.166 -52.874 1.00 21.32 183 ALA E CA 1
ATOM 9700 C C . ALA E 1 183 ? -28.411 77.167 -51.565 1.00 25.90 183 ALA E C 1
ATOM 9701 O O . ALA E 1 183 ? -28.918 77.614 -50.537 1.00 26.27 183 ALA E O 1
ATOM 9703 N N . CYS E 1 184 ? -27.175 76.678 -51.615 1.00 23.21 184 CYS E N 1
ATOM 9704 C CA . CYS E 1 184 ? -26.321 76.613 -50.437 1.00 20.00 184 CYS E CA 1
ATOM 9705 C C . CYS E 1 184 ? -25.949 77.982 -49.892 1.00 23.68 184 CYS E C 1
ATOM 9706 O O . CYS E 1 184 ? -26.032 78.223 -48.696 1.00 24.38 184 CYS E O 1
ATOM 9709 N N . PHE E 1 185 ? -25.494 78.854 -50.780 1.00 25.62 185 PHE E N 1
ATOM 9710 C CA . PHE E 1 185 ? -25.234 80.246 -50.452 1.00 28.04 185 PHE E CA 1
ATOM 9711 C C . PHE E 1 185 ? -26.426 80.891 -49.718 1.00 28.53 185 PHE E C 1
ATOM 9712 O O . PHE E 1 185 ? -26.264 81.535 -48.681 1.00 32.23 185 PHE E O 1
ATOM 9720 N N . CYS E 1 186 ? -27.627 80.723 -50.255 1.00 26.92 186 CYS E N 1
ATOM 9721 C CA . CYS E 1 186 ? -28.809 81.328 -49.632 1.00 30.01 186 CYS E CA 1
ATOM 9722 C C . CYS E 1 186 ? -29.105 80.710 -48.266 1.00 34.45 186 CYS E C 1
ATOM 9723 O O . CYS E 1 186 ? -29.432 81.425 -47.316 1.00 33.57 186 CYS E O 1
ATOM 9726 N N . GLU E 1 187 ? -28.981 79.387 -48.167 1.00 28.77 187 GLU E N 1
ATOM 9727 C CA . GLU E 1 187 ? -29.110 78.724 -46.876 1.00 31.21 187 GLU E CA 1
ATOM 9728 C C . GLU E 1 187 ? -28.147 79.334 -45.847 1.00 34.46 187 GLU E C 1
ATOM 9729 O O . GLU E 1 187 ? -28.531 79.568 -44.711 1.00 27.56 187 GLU E O 1
ATOM 9735 N N . GLY E 1 188 ? -26.905 79.596 -46.256 1.00 27.96 188 GLY E N 1
ATOM 9736 C CA . GLY E 1 188 ? -25.917 80.194 -45.373 1.00 23.86 188 GLY E CA 1
ATOM 9737 C C . GLY E 1 188 ? -26.321 81.585 -44.897 1.00 30.43 188 GLY E C 1
ATOM 9738 O O . GLY E 1 188 ? -26.290 81.879 -43.698 1.00 33.91 188 GLY E O 1
ATOM 9739 N N . LEU E 1 189 ? -26.703 82.452 -45.829 1.00 30.98 189 LEU E N 1
ATOM 9740 C CA . LEU E 1 189 ? -27.132 83.802 -45.468 1.00 31.47 189 LEU E CA 1
ATOM 9741 C C . LEU E 1 189 ? -28.373 83.809 -44.556 1.00 32.70 189 LEU E C 1
ATOM 9742 O O . LEU E 1 189 ? -28.446 84.574 -43.592 1.00 33.02 189 LEU E O 1
ATOM 9747 N N . ALA E 1 190 ? -29.348 82.964 -44.871 1.00 29.47 190 ALA E N 1
ATOM 9748 C CA . ALA E 1 190 ? -30.559 82.868 -44.063 1.00 33.35 190 ALA E CA 1
ATOM 9749 C C . ALA E 1 190 ? -30.228 82.359 -42.665 1.00 35.18 190 ALA E C 1
ATOM 9750 O O . ALA E 1 190 ? -30.712 82.887 -41.667 1.00 33.15 190 ALA E O 1
ATOM 9752 N N . LEU E 1 191 ? -29.396 81.327 -42.598 1.00 31.40 191 LEU E N 1
ATOM 9753 C CA . LEU E 1 191 ? -28.974 80.786 -41.320 1.00 34.82 191 LEU E CA 1
ATOM 9754 C C . LEU E 1 191 ? -28.262 81.858 -40.497 1.00 34.42 191 LEU E C 1
ATOM 9755 O O . LEU E 1 191 ? -28.582 82.070 -39.322 1.00 29.89 191 LEU E O 1
ATOM 9760 N N . GLY E 1 192 ? -27.291 82.522 -41.119 1.00 31.51 192 GLY E N 1
ATOM 9761 C CA . GLY E 1 192 ? -26.540 83.579 -40.463 1.00 36.83 192 GLY E CA 1
ATOM 9762 C C . GLY E 1 192 ? -27.432 84.675 -39.907 1.00 40.27 192 GLY E C 1
ATOM 9763 O O . GLY E 1 192 ? -27.253 85.127 -38.771 1.00 37.76 192 GLY E O 1
ATOM 9764 N N . GLU E 1 193 ? -28.402 85.097 -40.714 1.00 41.07 193 GLU E N 1
ATOM 9765 C CA . GLU E 1 193 ? -29.348 86.132 -40.316 1.00 40.60 193 GLU E CA 1
ATOM 9766 C C . GLU E 1 193 ? -30.119 85.723 -39.055 1.00 43.95 193 GLU E C 1
ATOM 9767 O O . GLU E 1 193 ? -30.238 86.506 -38.113 1.00 40.86 193 GLU E O 1
ATOM 9773 N N . LYS E 1 194 ? -30.625 84.491 -39.031 1.00 39.34 194 LYS E N 1
ATOM 9774 C CA . LYS E 1 194 ? -31.388 84.010 -37.885 1.00 38.14 194 LYS E CA 1
ATOM 9775 C C . LYS E 1 194 ? -30.500 83.732 -36.677 1.00 41.59 194 LYS E C 1
ATOM 9776 O O . LYS E 1 194 ? -30.996 83.587 -35.567 1.00 44.15 194 LYS E O 1
ATOM 9782 N N . ALA E 1 195 ? -29.194 83.623 -36.897 1.00 43.82 195 ALA E N 1
ATOM 9783 C CA . ALA E 1 195 ? -28.263 83.418 -35.794 1.00 42.45 195 ALA E CA 1
ATOM 9784 C C . ALA E 1 195 ? -27.856 84.762 -35.197 1.00 49.05 195 ALA E C 1
ATOM 9785 O O . ALA E 1 195 ? -27.224 84.818 -34.140 1.00 53.81 195 ALA E O 1
ATOM 9787 N N . GLY E 1 196 ? -28.221 85.842 -35.886 1.00 46.53 196 GLY E N 1
ATOM 9788 C CA . GLY E 1 196 ? -27.961 87.185 -35.399 1.00 42.63 196 GLY E CA 1
ATOM 9789 C C . GLY E 1 196 ? -26.735 87.847 -35.999 1.00 49.67 196 GLY E C 1
ATOM 9790 O O . GLY E 1 196 ? -26.337 88.927 -35.563 1.00 54.46 196 GLY E O 1
ATOM 9791 N N . LEU E 1 197 ? -26.128 87.205 -36.996 1.00 47.52 197 LEU E N 1
ATOM 9792 C CA . LEU E 1 197 ? -24.978 87.787 -37.691 1.00 44.88 197 LEU E CA 1
ATOM 9793 C C . LEU E 1 197 ? -25.434 88.844 -38.691 1.00 45.15 197 LEU E C 1
ATOM 9794 O O . LEU E 1 197 ? -26.497 88.714 -39.286 1.00 40.74 197 LEU E O 1
ATOM 9799 N N . ALA E 1 198 ? -24.636 89.888 -38.891 1.00 41.58 198 ALA E N 1
ATOM 9800 C CA . ALA E 1 198 ? -24.990 90.878 -39.903 1.00 40.58 198 ALA E CA 1
ATOM 9801 C C . ALA E 1 198 ? -24.653 90.342 -41.293 1.00 37.06 198 ALA E C 1
ATOM 9802 O O . ALA E 1 198 ? -23.659 89.631 -41.477 1.00 34.92 198 ALA E O 1
ATOM 9804 N N . THR E 1 199 ? -25.475 90.682 -42.276 1.00 39.19 199 THR E N 1
ATOM 9805 C CA . THR E 1 199 ? -25.312 90.101 -43.607 1.00 47.25 199 THR E CA 1
ATOM 9806 C C . THR E 1 199 ? -24.042 90.586 -44.337 1.00 42.52 199 THR E C 1
ATOM 9807 O O . THR E 1 199 ? -23.358 89.796 -44.992 1.00 37.76 199 THR E O 1
ATOM 9811 N N . ASP E 1 200 ? -23.703 91.864 -44.194 1.00 42.10 200 ASP E N 1
ATOM 9812 C CA . ASP E 1 200 ? -22.471 92.384 -44.786 1.00 48.18 200 ASP E CA 1
ATOM 9813 C C . ASP E 1 200 ? -21.231 91.711 -44.188 1.00 44.63 200 ASP E C 1
ATOM 9814 O O . ASP E 1 200 ? -20.234 91.488 -44.879 1.00 48.67 200 ASP E O 1
ATOM 9819 N N . ALA E 1 201 ? -21.300 91.393 -42.900 1.00 36.53 201 ALA E N 1
ATOM 9820 C CA . ALA E 1 201 ? -20.221 90.670 -42.235 1.00 40.42 201 ALA E CA 1
ATOM 9821 C C . ALA E 1 201 ? -20.019 89.276 -42.848 1.00 33.25 201 ALA E C 1
ATOM 9822 O O . ALA E 1 201 ? -18.895 88.863 -43.109 1.00 31.53 201 ALA E O 1
ATOM 9824 N N . ILE E 1 202 ? -21.107 88.555 -43.087 1.00 28.38 202 ILE E N 1
ATOM 9825 C CA . ILE E 1 202 ? -20.985 87.237 -43.698 1.00 29.10 202 ILE E CA 1
ATOM 9826 C C . ILE E 1 202 ? -20.370 87.354 -45.088 1.00 28.12 202 ILE E C 1
ATOM 9827 O O . ILE E 1 202 ? -19.415 86.649 -45.414 1.00 34.12 202 ILE E O 1
ATOM 9832 N N . LEU E 1 203 ? -20.900 88.277 -45.886 1.00 28.54 203 LEU E N 1
ATOM 9833 C CA . LEU E 1 203 ? -20.383 88.526 -47.228 1.00 34.05 203 LEU E CA 1
ATOM 9834 C C . LEU E 1 203 ? -18.893 88.846 -47.196 1.00 39.64 203 LEU E C 1
ATOM 9835 O O . LEU E 1 203 ? -18.111 88.334 -48.012 1.00 34.37 203 LEU E O 1
ATOM 9840 N N . ASP E 1 204 ? -18.507 89.694 -46.246 1.00 33.04 204 ASP E N 1
ATOM 9841 C CA . ASP E 1 204 ? -17.113 90.114 -46.116 1.00 35.34 204 ASP E CA 1
ATOM 9842 C C . ASP E 1 204 ? -16.187 88.932 -45.850 1.00 30.68 204 ASP E C 1
ATOM 9843 O O . ASP E 1 204 ? -15.099 88.853 -46.411 1.00 31.89 204 ASP E O 1
ATOM 9848 N N . VAL E 1 205 ? -16.619 88.015 -44.991 1.00 31.92 205 VAL E N 1
ATOM 9849 C CA . VAL E 1 205 ? -15.813 86.843 -44.676 1.00 34.98 205 VAL E CA 1
ATOM 9850 C C . VAL E 1 205 ? -15.694 85.905 -45.873 1.00 32.62 205 VAL E C 1
ATOM 9851 O O . VAL E 1 205 ? -14.602 85.430 -46.190 1.00 31.09 205 VAL E O 1
ATOM 9855 N N . ILE E 1 206 ? -16.811 85.640 -46.542 1.00 31.92 206 ILE E N 1
ATOM 9856 C CA . ILE E 1 206 ? -16.777 84.777 -47.721 1.00 30.10 206 ILE E CA 1
ATOM 9857 C C . ILE E 1 206 ? -15.930 85.397 -48.828 1.00 33.65 206 ILE E C 1
ATOM 9858 O O . ILE E 1 206 ? -15.162 84.705 -49.494 1.00 36.13 206 ILE E O 1
ATOM 9863 N N . GLY E 1 207 ? -16.071 86.705 -49.022 1.00 33.51 207 GLY E N 1
ATOM 9864 C CA . GLY E 1 207 ? -15.340 87.396 -50.069 1.00 34.44 207 GLY E CA 1
ATOM 9865 C C . GLY E 1 207 ? -13.834 87.382 -49.844 1.00 36.65 207 GLY E C 1
ATOM 9866 O O . GLY E 1 207 ? -13.036 87.543 -50.778 1.00 33.42 207 GLY E O 1
ATOM 9867 N N . ALA E 1 208 ? -13.435 87.180 -48.597 1.00 33.28 208 ALA E N 1
ATOM 9868 C CA . ALA E 1 208 ? -12.023 87.211 -48.260 1.00 29.56 208 ALA E CA 1
ATOM 9869 C C . ALA E 1 208 ? -11.371 85.853 -48.450 1.00 32.53 208 ALA E C 1
ATOM 9870 O O . ALA E 1 208 ? -10.157 85.766 -48.476 1.00 34.67 208 ALA E O 1
ATOM 9872 N N . GLY E 1 209 ? -12.169 84.796 -48.597 1.00 27.72 209 GLY E N 1
ATOM 9873 C CA . GLY E 1 209 ? -11.615 83.448 -48.629 1.00 29.40 209 GLY E CA 1
ATOM 9874 C C . GLY E 1 209 ? -11.672 82.695 -49.952 1.00 28.85 209 GLY E C 1
ATOM 9875 O O . GLY E 1 209 ? -11.964 83.265 -51.006 1.00 30.36 209 GLY E O 1
ATOM 9876 N N . ALA E 1 210 ? -11.393 81.395 -49.882 1.00 29.36 210 ALA E N 1
ATOM 9877 C CA . ALA E 1 210 ? -11.195 80.565 -51.071 1.00 28.85 210 ALA E CA 1
ATOM 9878 C C . ALA E 1 210 ? -12.444 80.305 -51.910 1.00 28.26 210 ALA E C 1
ATOM 9879 O O . ALA E 1 210 ? -12.333 79.818 -53.044 1.00 24.42 210 ALA E O 1
ATOM 9881 N N . MET E 1 211 ? -13.617 80.611 -51.346 1.00 25.10 211 MET E N 1
ATOM 9882 C CA . MET E 1 211 ? -14.907 80.413 -52.019 1.00 26.70 211 MET E CA 1
ATOM 9883 C C . MET E 1 211 ? -15.300 81.617 -52.855 1.00 21.94 211 MET E C 1
ATOM 9884 O O . MET E 1 211 ? -16.135 81.506 -53.764 1.00 20.07 211 MET E O 1
ATOM 9889 N N . ALA E 1 212 ? -14.721 82.763 -52.516 1.00 22.05 212 ALA E N 1
ATOM 9890 C CA . ALA E 1 212 ? -15.041 84.038 -53.160 1.00 25.29 212 ALA E CA 1
ATOM 9891 C C . ALA E 1 212 ? -15.187 83.921 -54.670 1.00 24.47 212 ALA E C 1
ATOM 9892 O O . ALA E 1 212 ? -14.289 83.443 -55.349 1.00 27.02 212 ALA E O 1
ATOM 9894 N N . ASN E 1 213 ? -16.326 84.363 -55.191 1.00 27.62 213 ASN E N 1
ATOM 9895 C CA . ASN E 1 213 ? -16.565 84.358 -56.631 1.00 27.44 213 ASN E CA 1
ATOM 9896 C C . ASN E 1 213 ? -17.475 85.519 -57.037 1.00 26.39 213 ASN E C 1
ATOM 9897 O O . ASN E 1 213 ? -18.180 86.075 -56.192 1.00 25.00 213 ASN E O 1
ATOM 9902 N N . PRO E 1 214 ? -17.446 85.902 -58.326 1.00 29.79 214 PRO E N 1
ATOM 9903 C CA . PRO E 1 214 ? -18.298 86.988 -58.832 1.00 33.48 214 PRO E CA 1
ATOM 9904 C C . PRO E 1 214 ? -19.796 86.779 -58.555 1.00 31.51 214 PRO E C 1
ATOM 9905 O O . PRO E 1 214 ? -20.473 87.715 -58.115 1.00 29.99 214 PRO E O 1
ATOM 9909 N N . MET E 1 215 ? -20.314 85.578 -58.793 1.00 18.85 215 MET E N 1
ATOM 9910 C CA . MET E 1 215 ? -21.734 85.350 -58.552 1.00 22.60 215 MET E CA 1
ATOM 9911 C C . MET E 1 215 ? -22.159 85.696 -57.116 1.00 22.10 215 MET E C 1
ATOM 9912 O O . MET E 1 215 ? -23.129 86.409 -56.932 1.00 25.33 215 MET E O 1
ATOM 9917 N N . PHE E 1 216 ? -21.438 85.197 -56.109 1.00 22.82 216 PHE E N 1
ATOM 9918 C CA . PHE E 1 216 ? -21.788 85.467 -54.706 1.00 26.04 216 PHE E CA 1
ATOM 9919 C C . PHE E 1 216 ? -21.696 86.961 -54.407 1.00 31.94 216 PHE E C 1
ATOM 9920 O O . PHE E 1 216 ? -22.557 87.527 -53.725 1.00 32.26 216 PHE E O 1
ATOM 9928 N N . ALA E 1 217 ? -20.643 87.588 -54.922 1.00 26.75 217 ALA E N 1
ATOM 9929 C CA . ALA E 1 217 ? -20.404 89.006 -54.687 1.00 30.70 217 ALA E CA 1
ATOM 9930 C C . ALA E 1 217 ? -21.557 89.836 -55.223 1.00 34.50 217 ALA E C 1
ATOM 9931 O O . ALA E 1 217 ? -22.073 90.723 -54.536 1.00 34.55 217 ALA E O 1
ATOM 9933 N N . LEU E 1 218 ? -21.955 89.536 -56.455 1.00 31.35 218 LEU E N 1
ATOM 9934 C CA . LEU E 1 218 ? -23.057 90.230 -57.098 1.00 26.62 218 LEU E CA 1
ATOM 9935 C C . LEU E 1 218 ? -24.402 89.912 -56.427 1.00 29.42 218 LEU E C 1
ATOM 9936 O O . LEU E 1 218 ? -25.112 90.812 -55.964 1.00 26.98 218 LEU E O 1
ATOM 9941 N N . LYS E 1 219 ? -24.742 88.627 -56.363 1.00 22.66 219 LYS E N 1
ATOM 9942 C CA . LYS E 1 219 ? -26.055 88.216 -55.869 1.00 26.19 219 LYS E CA 1
ATOM 9943 C C . LYS E 1 219 ? -26.203 88.459 -54.376 1.00 30.24 219 LYS E C 1
ATOM 9944 O O . LYS E 1 219 ? -27.305 88.708 -53.893 1.00 30.46 219 LYS E O 1
ATOM 9950 N N . GLY E 1 220 ? -25.086 88.392 -53.658 1.00 28.97 220 GLY E N 1
ATOM 9951 C CA . GLY E 1 220 ? -25.069 88.640 -52.230 1.00 25.95 220 GLY E CA 1
ATOM 9952 C C . GLY E 1 220 ? -25.556 90.038 -51.908 1.00 32.14 220 GLY E C 1
ATOM 9953 O O . GLY E 1 220 ? -26.410 90.225 -51.029 1.00 25.66 220 GLY E O 1
ATOM 9954 N N . GLY E 1 221 ? -25.012 91.026 -52.618 1.00 33.18 221 GLY E N 1
ATOM 9955 C CA . GLY E 1 221 ? -25.395 92.416 -52.407 1.00 34.86 221 GLY E CA 1
ATOM 9956 C C . GLY E 1 221 ? -26.856 92.662 -52.742 1.00 37.78 221 GLY E C 1
ATOM 9957 O O . GLY E 1 221 ? -27.589 93.287 -51.970 1.00 39.67 221 GLY E O 1
ATOM 9958 N N . LEU E 1 222 ? -27.281 92.157 -53.898 1.00 35.66 222 LEU E N 1
ATOM 9959 C CA . LEU E 1 222 ? -28.649 92.352 -54.367 1.00 31.67 222 LEU E CA 1
ATOM 9960 C C . LEU E 1 222 ? -29.605 91.756 -53.368 1.00 36.01 222 LEU E C 1
ATOM 9961 O O . LEU E 1 222 ? -30.649 92.328 -53.024 1.00 35.13 222 LEU E O 1
ATOM 9966 N N . ILE E 1 223 ? -29.387 90.513 -52.777 1.00 34.52 223 ILE E N 1
ATOM 9967 C CA . ILE E 1 223 ? -30.110 89.885 -51.710 1.00 35.67 223 ILE E CA 1
ATOM 9968 C C . ILE E 1 223 ? -30.146 90.783 -50.483 1.00 36.25 223 ILE E C 1
ATOM 9969 O O . ILE E 1 223 ? -31.204 91.028 -49.903 1.00 35.97 223 ILE E O 1
ATOM 9974 N N . ARG E 1 224 ? -28.981 91.317 -50.190 1.00 35.15 224 ARG E N 1
ATOM 9975 C CA . ARG E 1 224 ? -28.981 92.188 -49.031 1.00 41.52 224 ARG E CA 1
ATOM 9976 C C . ARG E 1 224 ? -29.937 93.349 -49.254 1.00 42.14 224 ARG E C 1
ATOM 9977 O O . ARG E 1 224 ? -30.568 93.835 -48.318 1.00 47.68 224 ARG E O 1
ATOM 9985 N N . ASP E 1 225 ? -30.033 93.791 -50.502 1.00 37.46 225 ASP E N 1
ATOM 9986 C CA . ASP E 1 225 ? -30.890 94.919 -50.855 1.00 30.03 225 ASP E CA 1
ATOM 9987 C C . ASP E 1 225 ? -32.284 94.462 -51.250 1.00 27.83 225 ASP E C 1
ATOM 9988 O O . ASP E 1 225 ? -33.097 95.263 -51.712 1.00 36.40 225 ASP E O 1
ATOM 9993 N N . ARG E 1 226 ? -32.560 93.175 -51.083 1.00 36.70 226 ARG E N 1
ATOM 9994 C CA . ARG E 1 226 ? -33.846 92.612 -51.497 1.00 41.45 226 ARG E CA 1
ATOM 9995 C C . ARG E 1 226 ? -34.237 93.071 -52.910 1.00 41.38 226 ARG E C 1
ATOM 9996 O O . ARG E 1 226 ? -35.364 93.490 -53.151 1.00 39.14 226 ARG E O 1
ATOM 10004 N N . ASN E 1 227 ? -33.297 92.998 -53.843 1.00 37.58 227 ASN E N 1
ATOM 10005 C CA . ASN E 1 227 ? -33.580 93.329 -55.231 1.00 31.50 227 ASN E CA 1
ATOM 10006 C C . ASN E 1 227 ? -33.452 92.070 -56.094 1.00 29.02 227 ASN E C 1
ATOM 10007 O O . ASN E 1 227 ? -32.364 91.523 -56.255 1.00 29.66 227 ASN E O 1
ATOM 10012 N N . PHE E 1 228 ? -34.566 91.616 -56.651 1.00 22.79 228 PHE E N 1
ATOM 10013 C CA . PHE E 1 228 ? -34.564 90.368 -57.407 1.00 30.71 228 PHE E CA 1
ATOM 10014 C C . PHE E 1 228 ? -35.054 90.574 -58.842 1.00 31.30 228 PHE E C 1
ATOM 10015 O O . PHE E 1 228 ? -35.736 89.710 -59.409 1.00 26.36 228 PHE E O 1
ATOM 10023 N N . ALA E 1 229 ? -34.728 91.730 -59.421 1.00 31.89 229 ALA E N 1
ATOM 10024 C CA . ALA E 1 229 ? -34.983 91.948 -60.839 1.00 33.83 229 ALA E CA 1
ATOM 10025 C C . ALA E 1 229 ? -34.330 90.792 -61.598 1.00 27.32 229 ALA E C 1
ATOM 10026 O O . ALA E 1 229 ? -33.223 90.385 -61.271 1.00 27.86 229 ALA E O 1
ATOM 10028 N N . PRO E 1 230 ? -35.021 90.258 -62.609 1.00 33.24 230 PRO E N 1
ATOM 10029 C CA . PRO E 1 230 ? -34.531 89.053 -63.290 1.00 31.63 230 PRO E CA 1
ATOM 10030 C C . PRO E 1 230 ? -33.278 89.294 -64.129 1.00 28.96 230 PRO E C 1
ATOM 10031 O O . PRO E 1 230 ? -33.313 90.083 -65.065 1.00 26.10 230 PRO E O 1
ATOM 10035 N N . ALA E 1 231 ? -32.180 88.616 -63.814 1.00 26.17 231 ALA E N 1
ATOM 10036 C CA . ALA E 1 231 ? -31.108 88.501 -64.790 1.00 20.11 231 ALA E CA 1
ATOM 10037 C C . ALA E 1 231 ? -31.223 87.119 -65.426 1.00 24.96 231 ALA E C 1
ATOM 10038 O O . ALA E 1 231 ? -31.306 86.992 -66.648 1.00 28.83 231 ALA E O 1
ATOM 10040 N N . PHE E 1 232 ? -31.260 86.089 -64.585 1.00 23.76 232 PHE E N 1
ATOM 10041 C CA . PHE E 1 232 ? -31.568 84.732 -65.026 1.00 22.66 232 PHE E CA 1
ATOM 10042 C C . PHE E 1 232 ? -32.876 84.296 -64.332 1.00 23.84 232 PHE E C 1
ATOM 10043 O O . PHE E 1 232 ? -32.891 84.050 -63.118 1.00 25.08 232 PHE E O 1
ATOM 10051 N N . PRO E 1 233 ? -33.991 84.237 -65.091 1.00 22.07 233 PRO E N 1
ATOM 10052 C CA . PRO E 1 233 ? -35.301 83.932 -64.497 1.00 23.65 233 PRO E CA 1
ATOM 10053 C C . PRO E 1 233 ? -35.256 82.638 -63.697 1.00 25.07 233 PRO E C 1
ATOM 10054 O O . PRO E 1 233 ? -34.732 81.635 -64.175 1.00 25.29 233 PRO E O 1
ATOM 10058 N N . LEU E 1 234 ? -35.788 82.677 -62.485 1.00 23.71 234 LEU E N 1
ATOM 10059 C CA . LEU E 1 234 ? -35.772 81.523 -61.590 1.00 20.16 234 LEU E CA 1
ATOM 10060 C C . LEU E 1 234 ? -36.403 80.299 -62.245 1.00 21.63 234 LEU E C 1
ATOM 10061 O O . LEU E 1 234 ? -35.927 79.175 -62.072 1.00 24.15 234 LEU E O 1
ATOM 10066 N N . LYS E 1 235 ? -37.467 80.518 -63.010 1.00 19.09 235 LYS E N 1
ATOM 10067 C CA . LYS E 1 235 ? -38.133 79.410 -63.685 1.00 21.60 235 LYS E CA 1
ATOM 10068 C C . LYS E 1 235 ? -37.155 78.697 -64.631 1.00 24.79 235 LYS E C 1
ATOM 10069 O O . LYS E 1 235 ? -37.251 77.481 -64.814 1.00 19.15 235 LYS E O 1
ATOM 10075 N N . HIS E 1 236 ? -36.217 79.442 -65.226 1.00 22.02 236 HIS E N 1
ATOM 10076 C CA . HIS E 1 236 ? -35.265 78.820 -66.159 1.00 23.22 236 HIS E CA 1
ATOM 10077 C C . HIS E 1 236 ? -34.180 78.055 -65.390 1.00 24.13 236 HIS E C 1
ATOM 10078 O O . HIS E 1 236 ? -33.705 77.014 -65.848 1.00 23.25 236 HIS E O 1
ATOM 10085 N N . MET E 1 237 ? -33.788 78.569 -64.228 1.00 24.23 237 MET E N 1
ATOM 10086 C CA . MET E 1 237 ? -32.879 77.807 -63.366 1.00 22.66 237 MET E CA 1
ATOM 10087 C C . MET E 1 237 ? -33.518 76.460 -62.987 1.00 25.60 237 MET E C 1
ATOM 10088 O O . MET E 1 237 ? -32.888 75.399 -63.124 1.00 23.10 237 MET E O 1
ATOM 10093 N N . GLN E 1 238 ? -34.773 76.489 -62.547 1.00 18.84 238 GLN E N 1
ATOM 10094 C CA . GLN E 1 238 ? -35.449 75.235 -62.164 1.00 20.58 238 GLN E CA 1
ATOM 10095 C C . GLN E 1 238 ? -35.500 74.252 -63.348 1.00 18.47 238 GLN E C 1
ATOM 10096 O O . GLN E 1 238 ? -35.242 73.063 -63.191 1.00 21.77 238 GLN E O 1
ATOM 10102 N N . LYS E 1 239 ? -35.810 74.760 -64.534 1.00 20.57 239 LYS E N 1
ATOM 10103 C CA . LYS E 1 239 ? -35.806 73.943 -65.757 1.00 19.18 239 LYS E CA 1
ATOM 10104 C C . LYS E 1 239 ? -34.448 73.249 -65.995 1.00 19.32 239 LYS E C 1
ATOM 10105 O O . LYS E 1 239 ? -34.393 72.050 -66.256 1.00 25.69 239 LYS E O 1
ATOM 10111 N N . ASP E 1 240 ? -33.364 74.009 -65.893 1.00 19.11 240 ASP E N 1
ATOM 10112 C CA . ASP E 1 240 ? -32.010 73.474 -66.045 1.00 16.61 240 ASP E CA 1
ATOM 10113 C C . ASP E 1 240 ? -31.702 72.365 -65.027 1.00 20.34 240 ASP E C 1
ATOM 10114 O O . ASP E 1 240 ? -31.110 71.344 -65.374 1.00 25.76 240 ASP E O 1
ATOM 10119 N N . LEU E 1 241 ? -32.114 72.554 -63.775 1.00 14.58 241 LEU E N 1
ATOM 10120 C CA . LEU E 1 241 ? -31.933 71.501 -62.755 1.00 20.65 241 LEU E CA 1
ATOM 10121 C C . LEU E 1 241 ? -32.735 70.258 -63.116 1.00 23.13 241 LEU E C 1
ATOM 10122 O O . LEU E 1 241 ? -32.271 69.116 -62.956 1.00 21.95 241 LEU E O 1
ATOM 10127 N N . ARG E 1 242 ? -33.941 70.493 -63.620 1.00 19.57 242 ARG E N 1
ATOM 10128 C CA . ARG E 1 242 ? -34.804 69.415 -64.033 1.00 24.36 242 ARG E CA 1
ATOM 10129 C C . ARG E 1 242 ? -34.084 68.590 -65.096 1.00 21.17 242 ARG E C 1
ATOM 10130 O O . ARG E 1 242 ? -34.067 67.360 -65.032 1.00 24.02 242 ARG E O 1
ATOM 10138 N N . LEU E 1 243 ? -33.466 69.272 -66.054 1.00 19.04 243 LEU E N 1
ATOM 10139 C CA . LEU E 1 243 ? -32.802 68.587 -67.160 1.00 21.79 243 LEU E CA 1
ATOM 10140 C C . LEU E 1 243 ? -31.512 67.910 -66.696 1.00 24.19 243 LEU E C 1
ATOM 10141 O O . LEU E 1 243 ? -31.144 66.842 -67.202 1.00 14.35 243 LEU E O 1
ATOM 10146 N N . ALA E 1 244 ? -30.827 68.521 -65.732 1.00 16.86 244 ALA E N 1
ATOM 10147 C CA . ALA E 1 244 ? -29.605 67.923 -65.195 1.00 19.49 244 ALA E CA 1
ATOM 10148 C C . ALA E 1 244 ? -29.912 66.613 -64.444 1.00 24.15 244 ALA E C 1
ATOM 10149 O O . ALA E 1 244 ? -29.228 65.595 -64.608 1.00 20.43 244 ALA E O 1
ATOM 10151 N N . VAL E 1 245 ? -30.941 66.651 -63.611 1.00 21.38 245 VAL E N 1
ATOM 10152 C CA . VAL E 1 245 ? -31.392 65.454 -62.933 1.00 18.97 245 VAL E CA 1
ATOM 10153 C C . VAL E 1 245 ? -31.757 64.368 -63.952 1.00 25.42 245 VAL E C 1
ATOM 10154 O O . VAL E 1 245 ? -31.450 63.198 -63.741 1.00 21.85 245 VAL E O 1
ATOM 10158 N N . ALA E 1 246 ? -32.407 64.749 -65.054 1.00 18.61 246 ALA E N 1
ATOM 10159 C CA . ALA E 1 246 ? -32.783 63.760 -66.069 1.00 21.15 246 ALA E CA 1
ATOM 10160 C C . ALA E 1 246 ? -31.530 63.168 -66.725 1.00 17.30 246 ALA E C 1
ATOM 10161 O O . ALA E 1 246 ? -31.481 61.995 -67.032 1.00 20.99 246 ALA E O 1
ATOM 10163 N N . LEU E 1 247 ? -30.516 64.004 -66.931 1.00 18.01 247 LEU E N 1
ATOM 10164 C CA . LEU E 1 247 ? -29.248 63.546 -67.468 1.00 19.92 247 LEU E CA 1
ATOM 10165 C C . LEU E 1 247 ? -28.578 62.573 -66.492 1.00 23.77 247 LEU E C 1
ATOM 10166 O O . LEU E 1 247 ? -28.093 61.519 -66.890 1.00 21.40 247 LEU E O 1
ATOM 10171 N N . GLY E 1 248 ? -28.567 62.906 -65.207 1.00 19.60 248 GLY E N 1
ATOM 10172 C CA . GLY E 1 248 ? -28.039 61.973 -64.220 1.00 15.71 248 GLY E CA 1
ATOM 10173 C C . GLY E 1 248 ? -28.784 60.632 -64.240 1.00 21.51 248 GLY E C 1
ATOM 10174 O O . GLY E 1 248 ? -28.181 59.565 -64.150 1.00 19.33 248 GLY E O 1
ATOM 10175 N N . ASP E 1 249 ? -30.102 60.693 -64.369 1.00 17.39 249 ASP E N 1
ATOM 10176 C CA . ASP E 1 249 ? -30.918 59.493 -64.481 1.00 20.56 249 ASP E CA 1
ATOM 10177 C C . ASP E 1 249 ? -30.395 58.640 -65.652 1.00 23.82 249 ASP E C 1
ATOM 10178 O O . ASP E 1 249 ? -30.088 57.453 -65.496 1.00 27.16 249 ASP E O 1
ATOM 10183 N N . ARG E 1 250 ? -30.250 59.259 -66.815 1.00 25.05 250 ARG E N 1
ATOM 10184 C CA . ARG E 1 250 ? -29.827 58.529 -68.010 1.00 30.42 250 ARG E CA 1
ATOM 10185 C C . ARG E 1 250 ? -28.424 57.893 -67.905 1.00 30.93 250 ARG E C 1
ATOM 10186 O O . ARG E 1 250 ? -28.231 56.744 -68.297 1.00 27.98 250 ARG E O 1
ATOM 10194 N N . VAL E 1 251 ? -27.449 58.635 -67.378 1.00 23.23 251 VAL E N 1
ATOM 10195 C CA . VAL E 1 251 ? -26.073 58.150 -67.335 1.00 23.71 251 VAL E CA 1
ATOM 10196 C C . VAL E 1 251 ? -25.705 57.393 -66.058 1.00 24.70 251 VAL E C 1
ATOM 10197 O O . VAL E 1 251 ? -24.540 57.038 -65.869 1.00 28.17 251 VAL E O 1
ATOM 10201 N N . GLY E 1 252 ? -26.684 57.165 -65.176 1.00 24.94 252 GLY E N 1
ATOM 10202 C CA . GLY E 1 252 ? -26.452 56.440 -63.930 1.00 26.04 252 GLY E CA 1
ATOM 10203 C C . GLY E 1 252 ? -25.689 57.195 -62.835 1.00 32.26 252 GLY E C 1
ATOM 10204 O O . GLY E 1 252 ? -24.877 56.620 -62.106 1.00 36.22 252 GLY E O 1
ATOM 10205 N N . GLN E 1 253 ? -25.960 58.486 -62.700 1.00 29.38 253 GLN E N 1
ATOM 10206 C CA . GLN E 1 253 ? -25.300 59.287 -61.679 1.00 24.78 253 GLN E CA 1
ATOM 10207 C C . GLN E 1 253 ? -26.305 59.826 -60.668 1.00 26.25 253 GLN E C 1
ATOM 10208 O O . GLN E 1 253 ? -27.081 60.724 -60.997 1.00 28.45 253 GLN E O 1
ATOM 10214 N N . PRO E 1 254 ? -26.292 59.292 -59.431 1.00 22.93 254 PRO E N 1
ATOM 10215 C CA . PRO E 1 254 ? -27.128 59.859 -58.359 1.00 21.43 254 PRO E CA 1
ATOM 10216 C C . PRO E 1 254 ? -26.728 61.294 -58.091 1.00 20.63 254 PRO E C 1
ATOM 10217 O O . PRO E 1 254 ? -25.531 61.606 -58.023 1.00 25.14 254 PRO E O 1
ATOM 10221 N N . LEU E 1 255 ? -27.716 62.168 -57.942 1.00 19.72 255 LEU E N 1
ATOM 10222 C CA . LEU E 1 255 ? -27.442 63.575 -57.713 1.00 20.74 255 LEU E CA 1
ATOM 10223 C C . LEU E 1 255 ? -28.253 64.056 -56.513 1.00 26.24 255 LEU E C 1
ATOM 10224 O O . LEU E 1 255 ? -29.186 64.842 -56.652 1.00 24.87 255 LEU E O 1
ATOM 10229 N N . VAL E 1 256 ? -27.883 63.578 -55.337 1.00 29.37 256 VAL E N 1
ATOM 10230 C CA . VAL E 1 256 ? -28.632 63.875 -54.125 1.00 27.89 256 VAL E CA 1
ATOM 10231 C C . VAL E 1 256 ? -28.695 65.368 -53.815 1.00 28.97 256 VAL E C 1
ATOM 10232 O O . VAL E 1 256 ? -29.768 65.898 -53.542 1.00 21.46 256 VAL E O 1
ATOM 10236 N N . ALA E 1 257 ? -27.565 66.061 -53.863 1.00 23.08 257 ALA E N 1
ATOM 10237 C CA . ALA E 1 257 ? -27.603 67.489 -53.548 1.00 26.94 257 ALA E CA 1
ATOM 10238 C C . ALA E 1 257 ? -28.342 68.287 -54.619 1.00 28.49 257 ALA E C 1
ATOM 10239 O O . ALA E 1 257 ? -29.107 69.207 -54.305 1.00 23.98 257 ALA E O 1
ATOM 10241 N N . SER E 1 258 ? -28.112 67.944 -55.883 1.00 22.56 258 SER E N 1
ATOM 10242 C CA . SER E 1 258 ? -28.676 68.721 -56.978 1.00 24.30 258 SER E CA 1
ATOM 10243 C C . SER E 1 258 ? -30.189 68.507 -57.083 1.00 24.69 258 SER E C 1
ATOM 10244 O O . SER E 1 258 ? -30.937 69.438 -57.357 1.00 26.89 258 SER E O 1
ATOM 10247 N N . ALA E 1 259 ? -30.630 67.277 -56.870 1.00 20.96 259 ALA E N 1
ATOM 10248 C CA . ALA E 1 259 ? -32.061 67.005 -56.823 1.00 22.78 259 ALA E CA 1
ATOM 10249 C C . ALA E 1 259 ? -32.712 67.767 -55.661 1.00 21.28 259 ALA E C 1
ATOM 10250 O O . ALA E 1 259 ? -33.827 68.263 -55.783 1.00 25.78 259 ALA E O 1
ATOM 10252 N N . ALA E 1 260 ? -32.027 67.867 -54.530 1.00 23.29 260 ALA E N 1
ATOM 10253 C CA . ALA E 1 260 ? -32.540 68.720 -53.452 1.00 23.91 260 ALA E CA 1
ATOM 10254 C C . ALA E 1 260 ? -32.695 70.162 -53.951 1.00 28.93 260 ALA E C 1
ATOM 10255 O O . ALA E 1 260 ? -33.740 70.777 -53.790 1.00 26.28 260 ALA E O 1
ATOM 10257 N N . ALA E 1 261 ? -31.655 70.706 -54.570 1.00 22.45 261 ALA E N 1
ATOM 10258 C CA . ALA E 1 261 ? -31.755 72.052 -55.113 1.00 20.59 261 ALA E CA 1
ATOM 10259 C C . ALA E 1 261 ? -32.908 72.180 -56.113 1.00 23.90 261 ALA E C 1
ATOM 10260 O O . ALA E 1 261 ? -33.587 73.204 -56.152 1.00 24.33 261 ALA E O 1
ATOM 10262 N N . ASN E 1 262 ? -33.114 71.160 -56.940 1.00 20.96 262 ASN E N 1
ATOM 10263 C CA . ASN E 1 262 ? -34.222 71.195 -57.901 1.00 23.15 262 ASN E CA 1
ATOM 10264 C C . ASN E 1 262 ? -35.551 71.396 -57.180 1.00 23.10 262 ASN E C 1
ATOM 10265 O O . ASN E 1 262 ? -36.348 72.275 -57.554 1.00 22.49 262 ASN E O 1
ATOM 10270 N N . GLU E 1 263 ? -35.787 70.581 -56.143 1.00 24.06 263 GLU E N 1
ATOM 10271 C CA . GLU E 1 263 ? -37.015 70.681 -55.351 1.00 26.50 263 GLU E CA 1
ATOM 10272 C C . GLU E 1 263 ? -37.141 72.030 -54.650 1.00 26.33 263 GLU E C 1
ATOM 10273 O O . GLU E 1 263 ? -38.235 72.592 -54.554 1.00 28.24 263 GLU E O 1
ATOM 10279 N N . LEU E 1 264 ? -36.028 72.546 -54.149 1.00 24.19 264 LEU E N 1
ATOM 10280 C CA . LEU E 1 264 ? -36.057 73.860 -53.509 1.00 24.10 264 LEU E CA 1
ATOM 10281 C C . LEU E 1 264 ? -36.409 74.962 -54.510 1.00 23.43 264 LEU E C 1
ATOM 10282 O O . LEU E 1 264 ? -37.181 75.865 -54.196 1.00 26.80 264 LEU E O 1
ATOM 10287 N N . PHE E 1 265 ? -35.868 74.889 -55.720 1.00 19.62 265 PHE E N 1
ATOM 10288 C CA . PHE E 1 265 ? -36.236 75.870 -56.745 1.00 16.00 265 PHE E CA 1
ATOM 10289 C C . PHE E 1 265 ? -37.703 75.709 -57.155 1.00 23.73 265 PHE E C 1
ATOM 10290 O O . PHE E 1 265 ? -38.385 76.694 -57.451 1.00 24.35 265 PHE E O 1
ATOM 10298 N N . LYS E 1 266 ? -38.199 74.476 -57.139 1.00 26.76 266 LYS E N 1
ATOM 10299 C CA . LYS E 1 266 ? -39.636 74.251 -57.326 1.00 26.69 266 LYS E CA 1
ATOM 10300 C C . LYS E 1 266 ? -40.457 74.964 -56.249 1.00 28.32 266 LYS E C 1
ATOM 10301 O O . LYS E 1 266 ? -41.494 75.573 -56.541 1.00 23.34 266 LYS E O 1
ATOM 10307 N N . GLY E 1 267 ? -40.003 74.886 -55.002 1.00 24.10 267 GLY E N 1
ATOM 10308 C CA . GLY E 1 267 ? -40.662 75.623 -53.934 1.00 24.14 267 GLY E CA 1
ATOM 10309 C C . GLY E 1 267 ? -40.776 77.105 -54.275 1.00 25.56 267 GLY E C 1
ATOM 10310 O O . GLY E 1 267 ? -41.853 77.708 -54.207 1.00 25.31 267 GLY E O 1
ATOM 10311 N N . ALA E 1 268 ? -39.657 77.695 -54.675 1.00 23.59 268 ALA E N 1
ATOM 10312 C CA . ALA E 1 268 ? -39.645 79.099 -55.071 1.00 25.15 268 ALA E CA 1
ATOM 10313 C C . ALA E 1 268 ? -40.595 79.401 -56.256 1.00 26.95 268 ALA E C 1
ATOM 10314 O O . ALA E 1 268 ? -41.222 80.458 -56.304 1.00 27.24 268 ALA E O 1
ATOM 10316 N N . ARG E 1 269 ? -40.736 78.479 -57.201 1.00 24.93 269 ARG E N 1
ATOM 10317 C CA . ARG E 1 269 ? -41.701 78.724 -58.264 1.00 26.54 269 ARG E CA 1
ATOM 10318 C C . ARG E 1 269 ? -43.102 78.768 -57.690 1.00 28.69 269 ARG E C 1
ATOM 10319 O O . ARG E 1 269 ? -43.907 79.633 -58.046 1.00 29.74 269 ARG E O 1
ATOM 10327 N N . ALA E 1 270 ? -43.401 77.818 -56.813 1.00 31.97 270 ALA E N 1
ATOM 10328 C CA . ALA E 1 270 ? -44.760 77.699 -56.299 1.00 34.69 270 ALA E CA 1
ATOM 10329 C C . ALA E 1 270 ? -45.075 78.898 -55.426 1.00 31.13 270 ALA E C 1
ATOM 10330 O O . ALA E 1 270 ? -46.244 79.238 -55.226 1.00 33.02 270 ALA E O 1
ATOM 10332 N N . ALA E 1 271 ? -44.037 79.557 -54.919 1.00 32.52 271 ALA E N 1
ATOM 10333 C CA . ALA E 1 271 ? -44.258 80.747 -54.101 1.00 34.01 271 ALA E CA 1
ATOM 10334 C C . ALA E 1 271 ? -44.504 81.980 -54.970 1.00 37.82 271 ALA E C 1
ATOM 10335 O O . ALA E 1 271 ? -44.864 83.042 -54.463 1.00 39.79 271 ALA E O 1
ATOM 10337 N N . GLY E 1 272 ? -44.316 81.838 -56.280 1.00 33.46 272 GLY E N 1
ATOM 10338 C CA . GLY E 1 272 ? -44.632 82.914 -57.206 1.00 30.99 272 GLY E CA 1
ATOM 10339 C C . GLY E 1 272 ? -43.426 83.694 -57.702 1.00 34.57 272 GLY E C 1
ATOM 10340 O O . GLY E 1 272 ? -43.581 84.792 -58.240 1.00 33.68 272 GLY E O 1
ATOM 10341 N N . PHE E 1 273 ? -42.229 83.125 -57.551 1.00 28.16 273 PHE E N 1
ATOM 10342 C CA . PHE E 1 273 ? -40.999 83.850 -57.871 1.00 29.56 273 PHE E CA 1
ATOM 10343 C C . PHE E 1 273 ? -40.397 83.455 -59.224 1.00 29.43 273 PHE E C 1
ATOM 10344 O O . PHE E 1 273 ? -39.285 83.855 -59.563 1.00 28.42 273 PHE E O 1
ATOM 10352 N N . GLY E 1 274 ? -41.145 82.681 -60.002 1.00 27.63 274 GLY E N 1
ATOM 10353 C CA . GLY E 1 274 ? -40.663 82.178 -61.277 1.00 30.28 274 GLY E CA 1
ATOM 10354 C C . GLY E 1 274 ? -40.074 83.199 -62.250 1.00 28.42 274 GLY E C 1
ATOM 10355 O O . GLY E 1 274 ? -39.138 82.876 -62.975 1.00 27.25 274 GLY E O 1
ATOM 10356 N N . ASP E 1 275 ? -40.621 84.412 -62.272 1.00 23.89 275 ASP E N 1
ATOM 10357 C CA . ASP E 1 275 ? -40.201 85.449 -63.215 1.00 29.64 275 ASP E CA 1
ATOM 10358 C C . ASP E 1 275 ? -39.208 86.443 -62.598 1.00 27.72 275 ASP E C 1
ATOM 10359 O O . ASP E 1 275 ? -38.783 87.405 -63.244 1.00 27.33 275 ASP E O 1
ATOM 10364 N N . GLU E 1 276 ? -38.834 86.209 -61.352 1.00 24.41 276 GLU E N 1
ATOM 10365 C CA . GLU E 1 276 ? -37.789 87.011 -60.731 1.00 23.89 276 GLU E CA 1
ATOM 10366 C C . GLU E 1 276 ? -36.447 86.335 -60.962 1.00 28.79 276 GLU E C 1
ATOM 10367 O O . GLU E 1 276 ? -36.385 85.252 -61.558 1.00 21.98 276 GLU E O 1
ATOM 10373 N N . ASP E 1 277 ? -35.370 86.981 -60.528 1.00 29.49 277 ASP E N 1
ATOM 10374 C CA . ASP E 1 277 ? -34.050 86.380 -60.663 1.00 25.81 277 ASP E CA 1
ATOM 10375 C C . ASP E 1 277 ? -33.954 85.099 -59.851 1.00 26.56 277 ASP E C 1
ATOM 10376 O O . ASP E 1 277 ? -34.608 84.971 -58.810 1.00 20.93 277 ASP E O 1
ATOM 10381 N N . PHE E 1 278 ? -33.127 84.158 -60.304 1.00 19.18 278 PHE E N 1
ATOM 10382 C CA . PHE E 1 278 ? -33.037 82.883 -59.599 1.00 22.49 278 PHE E CA 1
ATOM 10383 C C . PHE E 1 278 ? -32.550 83.041 -58.145 1.00 27.72 278 PHE E C 1
ATOM 10384 O O . PHE E 1 278 ? -32.814 82.189 -57.291 1.00 26.77 278 PHE E O 1
ATOM 10392 N N . SER E 1 279 ? -31.891 84.154 -57.843 1.00 28.18 279 SER E N 1
ATOM 10393 C CA . SER E 1 279 ? -31.521 84.410 -56.455 1.00 24.63 279 SER E CA 1
ATOM 10394 C C . SER E 1 279 ? -32.744 84.568 -55.539 1.00 25.94 279 SER E C 1
ATOM 10395 O O . SER E 1 279 ? -32.625 84.508 -54.314 1.00 25.04 279 SER E O 1
ATOM 10398 N N . ALA E 1 280 ? -33.928 84.745 -56.121 1.00 25.20 280 ALA E N 1
ATOM 10399 C CA . ALA E 1 280 ? -35.130 84.903 -55.309 1.00 28.52 280 ALA E CA 1
ATOM 10400 C C . ALA E 1 280 ? -35.406 83.640 -54.495 1.00 28.19 280 ALA E C 1
ATOM 10401 O O . ALA E 1 280 ? -36.296 83.613 -53.648 1.00 29.01 280 ALA E O 1
ATOM 10403 N N . ILE E 1 281 ? -34.644 82.583 -54.736 1.00 24.70 281 ILE E N 1
ATOM 10404 C CA . ILE E 1 281 ? -34.843 81.418 -53.894 1.00 28.38 281 ILE E CA 1
ATOM 10405 C C . ILE E 1 281 ? -34.606 81.794 -52.422 1.00 26.60 281 ILE E C 1
ATOM 10406 O O . ILE E 1 281 ? -35.190 81.210 -51.514 1.00 26.90 281 ILE E O 1
ATOM 10411 N N . PHE E 1 282 ? -33.778 82.801 -52.186 1.00 25.82 282 PHE E N 1
ATOM 10412 C CA . PHE E 1 282 ? -33.572 83.293 -50.826 1.00 26.39 282 PHE E CA 1
ATOM 10413 C C . PHE E 1 282 ? -34.860 83.569 -50.048 1.00 33.76 282 PHE E C 1
ATOM 10414 O O . PHE E 1 282 ? -34.905 83.381 -48.831 1.00 36.07 282 PHE E O 1
ATOM 10422 N N . LYS E 1 283 ? -35.904 84.020 -50.739 1.00 27.26 283 LYS E N 1
ATOM 10423 C CA . LYS E 1 283 ? -37.124 84.436 -50.053 1.00 35.77 283 LYS E CA 1
ATOM 10424 C C . LYS E 1 283 ? -37.938 83.253 -49.527 1.00 40.49 283 LYS E C 1
ATOM 10425 O O . LYS E 1 283 ? -38.810 83.426 -48.679 1.00 42.67 283 LYS E O 1
ATOM 10431 N N . THR E 1 284 ? -37.643 82.051 -50.013 1.00 35.29 284 THR E N 1
ATOM 10432 C CA . THR E 1 284 ? -38.297 80.853 -49.487 1.00 36.69 284 THR E CA 1
ATOM 10433 C C . THR E 1 284 ? -37.679 80.459 -48.143 1.00 40.32 284 THR E C 1
ATOM 10434 O O . THR E 1 284 ? -38.294 79.753 -47.350 1.00 41.67 284 THR E O 1
ATOM 10438 N N . TYR E 1 285 ? -36.453 80.907 -47.896 1.00 44.57 285 TYR E N 1
ATOM 10439 C CA . TYR E 1 285 ? -35.781 80.599 -46.638 1.00 48.96 285 TYR E CA 1
ATOM 10440 C C . TYR E 1 285 ? -36.227 81.557 -45.527 1.00 60.33 285 TYR E C 1
ATOM 10441 O O . TYR E 1 285 ? -35.501 81.780 -44.559 1.00 63.90 285 TYR E O 1
ATOM 10450 N N . GLU E 1 286 ? -37.431 82.110 -45.672 1.00 69.70 286 GLU E N 1
ATOM 10451 C CA . GLU E 1 286 ? -38.015 82.996 -44.665 1.00 73.99 286 GLU E CA 1
ATOM 10452 C C . GLU E 1 286 ? -39.513 82.748 -44.494 1.00 72.81 286 GLU E C 1
ATOM 10453 O O . GLU E 1 286 ? -40.204 83.500 -43.805 1.00 74.21 286 GLU E O 1
ATOM 10459 N N . GLN F 1 2 ? -50.225 48.537 -4.415 1.00 94.35 2 GLN F N 1
ATOM 10460 C CA . GLN F 1 2 ? -49.162 48.929 -5.339 1.00 92.09 2 GLN F CA 1
ATOM 10461 C C . GLN F 1 2 ? -49.014 50.448 -5.411 1.00 80.74 2 GLN F C 1
ATOM 10462 O O . GLN F 1 2 ? -49.974 51.155 -5.713 1.00 76.30 2 GLN F O 1
ATOM 10468 N N . LYS F 1 3 ? -47.811 50.942 -5.130 1.00 74.04 3 LYS F N 1
ATOM 10469 C CA . LYS F 1 3 ? -47.547 52.380 -5.133 1.00 66.49 3 LYS F CA 1
ATOM 10470 C C . LYS F 1 3 ? -46.525 52.798 -6.186 1.00 64.65 3 LYS F C 1
ATOM 10471 O O . LYS F 1 3 ? -45.423 52.247 -6.252 1.00 62.17 3 LYS F O 1
ATOM 10477 N N . PHE F 1 4 ? -46.898 53.793 -6.989 1.00 62.72 4 PHE F N 1
ATOM 10478 C CA . PHE F 1 4 ? -46.043 54.314 -8.048 1.00 63.75 4 PHE F CA 1
ATOM 10479 C C . PHE F 1 4 ? -45.967 55.837 -8.016 1.00 61.72 4 PHE F C 1
ATOM 10480 O O . PHE F 1 4 ? -46.906 56.509 -7.593 1.00 64.89 4 PHE F O 1
ATOM 10488 N N . GLY F 1 5 ? -44.835 56.374 -8.457 1.00 58.96 5 GLY F N 1
ATOM 10489 C CA . GLY F 1 5 ? -44.681 57.808 -8.607 1.00 53.71 5 GLY F CA 1
ATOM 10490 C C . GLY F 1 5 ? -44.722 58.145 -10.081 1.00 55.82 5 GLY F C 1
ATOM 10491 O O . GLY F 1 5 ? -44.312 57.333 -10.917 1.00 59.88 5 GLY F O 1
ATOM 10492 N N . PHE F 1 6 ? -45.229 59.327 -10.415 1.00 53.66 6 PHE F N 1
ATOM 10493 C CA . PHE F 1 6 ? -45.258 59.741 -11.812 1.00 56.90 6 PHE F CA 1
ATOM 10494 C C . PHE F 1 6 ? -44.850 61.195 -12.020 1.00 57.28 6 PHE F C 1
ATOM 10495 O O . PHE F 1 6 ? -45.418 62.109 -11.426 1.00 59.10 6 PHE F O 1
ATOM 10503 N N . ILE F 1 7 ? -43.862 61.386 -12.887 1.00 53.64 7 ILE F N 1
ATOM 10504 C CA . ILE F 1 7 ? -43.305 62.697 -13.174 1.00 49.53 7 ILE F CA 1
ATOM 10505 C C . ILE F 1 7 ? -43.506 63.052 -14.644 1.00 50.70 7 ILE F C 1
ATOM 10506 O O . ILE F 1 7 ? -43.095 62.303 -15.535 1.00 49.71 7 ILE F O 1
ATOM 10511 N N . GLY F 1 8 ? -44.144 64.194 -14.893 1.00 49.51 8 GLY F N 1
ATOM 10512 C CA . GLY F 1 8 ? -44.400 64.654 -16.247 1.00 43.70 8 GLY F CA 1
ATOM 10513 C C . GLY F 1 8 ? -45.777 64.269 -16.751 1.00 48.81 8 GLY F C 1
ATOM 10514 O O . GLY F 1 8 ? -46.002 63.125 -17.139 1.00 57.16 8 GLY F O 1
ATOM 10515 N N . LEU F 1 9 ? -46.696 65.230 -16.757 1.00 50.74 9 LEU F N 1
ATOM 10516 C CA . LEU F 1 9 ? -48.099 64.951 -17.060 1.00 49.13 9 LEU F CA 1
ATOM 10517 C C . LEU F 1 9 ? -48.565 65.620 -18.349 1.00 46.34 9 LEU F C 1
ATOM 10518 O O . LEU F 1 9 ? -49.597 66.292 -18.373 1.00 54.22 9 LEU F O 1
ATOM 10523 N N . GLY F 1 10 ? -47.803 65.433 -19.417 1.00 44.50 10 GLY F N 1
ATOM 10524 C CA . GLY F 1 10 ? -48.183 65.957 -20.715 1.00 44.73 10 GLY F CA 1
ATOM 10525 C C . GLY F 1 10 ? -49.240 65.071 -21.338 1.00 46.15 10 GLY F C 1
ATOM 10526 O O . GLY F 1 10 ? -49.946 64.357 -20.627 1.00 49.59 10 GLY F O 1
ATOM 10527 N N . ILE F 1 11 ? -49.344 65.111 -22.663 1.00 50.35 11 ILE F N 1
ATOM 10528 C CA . ILE F 1 11 ? -50.295 64.277 -23.397 1.00 51.87 11 ILE F CA 1
ATOM 10529 C C . ILE F 1 11 ? -50.167 62.800 -23.019 1.00 51.71 11 ILE F C 1
ATOM 10530 O O . ILE F 1 11 ? -51.161 62.130 -22.746 1.00 49.87 11 ILE F O 1
ATOM 10535 N N . MET F 1 12 ? -48.935 62.295 -23.000 1.00 44.25 12 MET F N 1
ATOM 10536 C CA . MET F 1 12 ? -48.696 60.885 -22.722 1.00 37.65 12 MET F CA 1
ATOM 10537 C C . MET F 1 12 ? -48.707 60.604 -21.229 1.00 41.61 12 MET F C 1
ATOM 10538 O O . MET F 1 12 ? -49.416 59.716 -20.756 1.00 43.01 12 MET F O 1
ATOM 10543 N N . GLY F 1 13 ? -47.914 61.371 -20.494 1.00 44.50 13 GLY F N 1
ATOM 10544 C CA . GLY F 1 13 ? -47.818 61.219 -19.053 1.00 41.72 13 GLY F CA 1
ATOM 10545 C C . GLY F 1 13 ? -49.147 61.224 -18.315 1.00 48.27 13 GLY F C 1
ATOM 10546 O O . GLY F 1 13 ? -49.348 60.425 -17.401 1.00 49.75 13 GLY F O 1
ATOM 10547 N N . SER F 1 14 ? -50.061 62.117 -18.682 1.00 53.33 14 SER F N 1
ATOM 10548 C CA . SER F 1 14 ? -51.322 62.203 -17.934 1.00 55.87 14 SER F CA 1
ATOM 10549 C C . SER F 1 14 ? -52.228 60.998 -18.183 1.00 50.33 14 SER F C 1
ATOM 10550 O O . SER F 1 14 ? -52.889 60.517 -17.267 1.00 51.42 14 SER F O 1
ATOM 10553 N N . ALA F 1 15 ? -52.240 60.499 -19.416 1.00 52.23 15 ALA F N 1
ATOM 10554 C CA . ALA F 1 15 ? -53.068 59.344 -19.745 1.00 52.62 15 ALA F CA 1
ATOM 10555 C C . ALA F 1 15 ? -52.516 58.050 -19.148 1.00 54.74 15 ALA F C 1
ATOM 10556 O O . ALA F 1 15 ? -53.281 57.204 -18.676 1.00 55.47 15 ALA F O 1
ATOM 10558 N N . MET F 1 16 ? -51.193 57.897 -19.172 1.00 53.30 16 MET F N 1
ATOM 10559 C CA . MET F 1 16 ? -50.544 56.749 -18.543 1.00 50.79 16 MET F CA 1
ATOM 10560 C C . MET F 1 16 ? -50.844 56.701 -17.038 1.00 56.31 16 MET F C 1
ATOM 10561 O O . MET F 1 16 ? -51.312 55.683 -16.519 1.00 61.23 16 MET F O 1
ATOM 10566 N N . ALA F 1 17 ? -50.586 57.807 -16.346 1.00 51.18 17 ALA F N 1
ATOM 10567 C CA . ALA F 1 17 ? -50.862 57.884 -14.919 1.00 55.35 17 ALA F CA 1
ATOM 10568 C C . ALA F 1 17 ? -52.338 57.610 -14.640 1.00 56.45 17 ALA F C 1
ATOM 10569 O O . ALA F 1 17 ? -52.671 56.934 -13.660 1.00 57.13 17 ALA F O 1
ATOM 10571 N N . LYS F 1 18 ? -53.215 58.127 -15.502 1.00 54.78 18 LYS F N 1
ATOM 10572 C CA . LYS F 1 18 ? -54.656 57.913 -15.344 1.00 61.41 18 LYS F CA 1
ATOM 10573 C C . LYS F 1 18 ? -54.953 56.421 -15.267 1.00 65.56 18 LYS F C 1
ATOM 10574 O O . LYS F 1 18 ? -55.804 55.986 -14.489 1.00 67.12 18 LYS F O 1
ATOM 10580 N N . ASN F 1 19 ? -54.241 55.638 -16.071 1.00 63.66 19 ASN F N 1
ATOM 10581 C CA . ASN F 1 19 ? -54.398 54.189 -16.034 1.00 63.36 19 ASN F CA 1
ATOM 10582 C C . ASN F 1 19 ? -53.965 53.544 -14.720 1.00 63.20 19 ASN F C 1
ATOM 10583 O O . ASN F 1 19 ? -54.623 52.625 -14.238 1.00 63.55 19 ASN F O 1
ATOM 10588 N N . LEU F 1 20 ? -52.864 54.023 -14.147 1.00 62.17 20 LEU F N 1
ATOM 10589 C CA . LEU F 1 20 ? -52.398 53.518 -12.860 1.00 62.95 20 LEU F CA 1
ATOM 10590 C C . LEU F 1 20 ? -53.426 53.791 -11.768 1.00 70.20 20 LEU F C 1
ATOM 10591 O O . LEU F 1 20 ? -53.776 52.901 -10.989 1.00 73.92 20 LEU F O 1
ATOM 10596 N N . VAL F 1 21 ? -53.897 55.031 -11.707 1.00 68.38 21 VAL F N 1
ATOM 10597 C CA . VAL F 1 21 ? -54.914 55.407 -10.740 1.00 68.91 21 VAL F CA 1
ATOM 10598 C C . VAL F 1 21 ? -56.148 54.522 -10.918 1.00 71.17 21 VAL F C 1
ATOM 10599 O O . VAL F 1 21 ? -56.701 54.000 -9.946 1.00 66.15 21 VAL F O 1
ATOM 10603 N N . LYS F 1 22 ? -56.554 54.342 -12.171 1.00 73.10 22 LYS F N 1
ATOM 10604 C CA . LYS F 1 22 ? -57.743 53.568 -12.517 1.00 77.80 22 LYS F CA 1
ATOM 10605 C C . LYS F 1 22 ? -57.631 52.113 -12.053 1.00 79.85 22 LYS F C 1
ATOM 10606 O O . LYS F 1 22 ? -58.617 51.507 -11.638 1.00 78.97 22 LYS F O 1
ATOM 10612 N N . ALA F 1 23 ? -56.421 51.566 -12.121 1.00 80.42 23 ALA F N 1
ATOM 10613 C CA . ALA F 1 23 ? -56.163 50.181 -11.733 1.00 77.02 23 ALA F CA 1
ATOM 10614 C C . ALA F 1 23 ? -56.276 50.035 -10.233 1.00 76.55 23 ALA F C 1
ATOM 10615 O O . ALA F 1 23 ? -56.192 48.930 -9.697 1.00 81.08 23 ALA F O 1
ATOM 10617 N N . GLY F 1 24 ? -56.455 51.162 -9.558 1.00 74.63 24 GLY F N 1
ATOM 10618 C CA . GLY F 1 24 ? -56.569 51.168 -8.113 1.00 74.02 24 GLY F CA 1
ATOM 10619 C C . GLY F 1 24 ? -55.223 51.328 -7.438 1.00 74.80 24 GLY F C 1
ATOM 10620 O O . GLY F 1 24 ? -55.108 51.169 -6.222 1.00 72.96 24 GLY F O 1
ATOM 10621 N N . CYS F 1 25 ? -54.198 51.634 -8.230 1.00 74.49 25 CYS F N 1
ATOM 10622 C CA . CYS F 1 25 ? -52.863 51.868 -7.694 1.00 74.31 25 CYS F CA 1
ATOM 10623 C C . CYS F 1 25 ? -52.844 53.178 -6.915 1.00 74.49 25 CYS F C 1
ATOM 10624 O O . CYS F 1 25 ? -53.670 54.063 -7.150 1.00 71.15 25 CYS F O 1
ATOM 10627 N N . SER F 1 26 ? -51.898 53.292 -5.987 1.00 73.91 26 SER F N 1
ATOM 10628 C CA . SER F 1 26 ? -51.679 54.529 -5.242 1.00 74.56 26 SER F CA 1
ATOM 10629 C C . SER F 1 26 ? -50.616 55.394 -5.920 1.00 74.36 26 SER F C 1
ATOM 10630 O O . SER F 1 26 ? -49.423 55.115 -5.802 1.00 77.85 26 SER F O 1
ATOM 10633 N N . VAL F 1 27 ? -51.048 56.451 -6.606 1.00 69.50 27 VAL F N 1
ATOM 10634 C CA . VAL F 1 27 ? -50.148 57.251 -7.439 1.00 65.57 27 VAL F CA 1
ATOM 10635 C C . VAL F 1 27 ? -49.780 58.622 -6.866 1.00 67.39 27 VAL F C 1
ATOM 10636 O O . VAL F 1 27 ? -50.652 59.428 -6.554 1.00 71.13 27 VAL F O 1
ATOM 10640 N N . THR F 1 28 ? -48.478 58.874 -6.734 1.00 60.41 28 THR F N 1
ATOM 10641 C CA . THR F 1 28 ? -47.978 60.191 -6.358 1.00 60.94 28 THR F CA 1
ATOM 10642 C C . THR F 1 28 ? -47.439 60.895 -7.601 1.00 64.07 28 THR F C 1
ATOM 10643 O O . THR F 1 28 ? -46.656 60.326 -8.369 1.00 63.37 28 THR F O 1
ATOM 10647 N N . ILE F 1 29 ? -47.855 62.141 -7.789 1.00 61.20 29 ILE F N 1
ATOM 10648 C CA . ILE F 1 29 ? -47.730 62.789 -9.088 1.00 61.92 29 ILE F CA 1
ATOM 10649 C C . ILE F 1 29 ? -47.012 64.135 -9.019 1.00 55.18 29 ILE F C 1
ATOM 10650 O O . ILE F 1 29 ? -47.010 64.796 -7.985 1.00 56.88 29 ILE F O 1
ATOM 10655 N N . TRP F 1 30 ? -46.404 64.534 -10.129 1.00 52.68 30 TRP F N 1
ATOM 10656 C CA . TRP F 1 30 ? -45.777 65.849 -10.249 1.00 57.00 30 TRP F CA 1
ATOM 10657 C C . TRP F 1 30 ? -45.704 66.304 -11.707 1.00 59.01 30 TRP F C 1
ATOM 10658 O O . TRP F 1 30 ? -45.547 65.489 -12.626 1.00 57.73 30 TRP F O 1
ATOM 10669 N N . ASN F 1 31 ? -45.813 67.611 -11.913 1.00 59.61 31 ASN F N 1
ATOM 10670 C CA . ASN F 1 31 ? -45.612 68.202 -13.234 1.00 58.79 31 ASN F CA 1
ATOM 10671 C C . ASN F 1 31 ? -45.085 69.617 -13.066 1.00 64.21 31 ASN F C 1
ATOM 10672 O O . ASN F 1 31 ? -45.333 70.250 -12.043 1.00 67.39 31 ASN F O 1
ATOM 10677 N N . ARG F 1 32 ? -44.346 70.111 -14.055 1.00 60.87 32 ARG F N 1
ATOM 10678 C CA . ARG F 1 32 ? -43.809 71.465 -13.980 1.00 64.38 32 ARG F CA 1
ATOM 10679 C C . ARG F 1 32 ? -44.949 72.474 -13.853 1.00 66.81 32 ARG F C 1
ATOM 10680 O O . ARG F 1 32 ? -44.874 73.419 -13.068 1.00 68.09 32 ARG F O 1
ATOM 10688 N N . SER F 1 33 ? -46.008 72.258 -14.626 1.00 66.22 33 SER F N 1
ATOM 10689 C CA . SER F 1 33 ? -47.192 73.104 -14.557 1.00 62.99 33 SER F CA 1
ATOM 10690 C C . SER F 1 33 ? -48.265 72.429 -13.710 1.00 64.75 33 SER F C 1
ATOM 10691 O O . SER F 1 33 ? -48.864 71.443 -14.132 1.00 62.98 33 SER F O 1
ATOM 10694 N N . PRO F 1 34 ? -48.503 72.964 -12.504 1.00 73.48 34 PRO F N 1
ATOM 10695 C CA . PRO F 1 34 ? -49.423 72.401 -11.510 1.00 74.85 34 PRO F CA 1
ATOM 10696 C C . PRO F 1 34 ? -50.804 72.027 -12.046 1.00 75.86 34 PRO F C 1
ATOM 10697 O O . PRO F 1 34 ? -51.367 71.026 -11.605 1.00 80.37 34 PRO F O 1
ATOM 10701 N N . GLU F 1 35 ? -51.335 72.804 -12.981 1.00 76.47 35 GLU F N 1
ATOM 10702 C CA . GLU F 1 35 ? -52.715 72.624 -13.440 1.00 78.80 35 GLU F CA 1
ATOM 10703 C C . GLU F 1 35 ? -53.015 71.231 -13.996 1.00 72.68 35 GLU F C 1
ATOM 10704 O O . GLU F 1 35 ? -54.091 70.674 -13.737 1.00 68.35 35 GLU F O 1
ATOM 10710 N N . LYS F 1 36 ? -52.072 70.678 -14.758 1.00 64.07 36 LYS F N 1
ATOM 10711 C CA . LYS F 1 36 ? -52.247 69.359 -15.357 1.00 64.03 36 LYS F CA 1
ATOM 10712 C C . LYS F 1 36 ? -52.352 68.259 -14.300 1.00 69.95 36 LYS F C 1
ATOM 10713 O O . LYS F 1 36 ? -52.867 67.175 -14.572 1.00 77.69 36 LYS F O 1
ATOM 10719 N N . ALA F 1 37 ? -51.865 68.539 -13.094 1.00 65.76 37 ALA F N 1
ATOM 10720 C CA . ALA F 1 37 ? -51.924 67.566 -12.010 1.00 70.49 37 ALA F CA 1
ATOM 10721 C C . ALA F 1 37 ? -53.302 67.551 -11.353 1.00 74.80 37 ALA F C 1
ATOM 10722 O O . ALA F 1 37 ? -53.677 66.580 -10.700 1.00 69.17 37 ALA F O 1
ATOM 10724 N N . GLU F 1 38 ? -54.054 68.629 -11.545 1.00 82.78 38 GLU F N 1
ATOM 10725 C CA . GLU F 1 38 ? -55.375 68.768 -10.942 1.00 91.58 38 GLU F CA 1
ATOM 10726 C C . GLU F 1 38 ? -56.343 67.673 -11.376 1.00 93.80 38 GLU F C 1
ATOM 10727 O O . GLU F 1 38 ? -56.971 67.034 -10.533 1.00 97.67 38 GLU F O 1
ATOM 10733 N N . GLU F 1 39 ? -56.471 67.459 -12.682 1.00 93.63 39 GLU F N 1
ATOM 10734 C CA . GLU F 1 39 ? -57.330 66.392 -13.185 1.00 99.62 39 GLU F CA 1
ATOM 10735 C C . GLU F 1 39 ? -57.140 65.127 -12.354 1.00 95.50 39 GLU F C 1
ATOM 10736 O O . GLU F 1 39 ? -58.097 64.575 -11.803 1.00 93.84 39 GLU F O 1
ATOM 10742 N N . LEU F 1 40 ? -55.891 64.682 -12.261 1.00 90.81 40 LEU F N 1
ATOM 10743 C CA . LEU F 1 40 ? -55.563 63.451 -11.551 1.00 82.81 40 LEU F CA 1
ATOM 10744 C C . LEU F 1 40 ? -55.636 63.629 -10.042 1.00 78.74 40 LEU F C 1
ATOM 10745 O O . LEU F 1 40 ? -55.847 62.664 -9.310 1.00 79.76 40 LEU F O 1
ATOM 10750 N N . ALA F 1 41 ? -55.460 64.861 -9.579 1.00 78.82 41 ALA F N 1
ATOM 10751 C CA . ALA F 1 41 ? -55.653 65.167 -8.167 1.00 80.71 41 ALA F CA 1
ATOM 10752 C C . ALA F 1 41 ? -57.102 64.879 -7.794 1.00 84.38 41 ALA F C 1
ATOM 10753 O O . ALA F 1 41 ? -57.372 64.148 -6.844 1.00 89.30 41 ALA F O 1
ATOM 10755 N N . ALA F 1 42 ? -58.029 65.442 -8.563 1.00 87.38 42 ALA F N 1
ATOM 10756 C CA . ALA F 1 42 ? -59.457 65.241 -8.331 1.00 89.30 42 ALA F CA 1
ATOM 10757 C C . ALA F 1 42 ? -59.859 63.777 -8.480 1.00 93.15 42 ALA F C 1
ATOM 10758 O O . ALA F 1 42 ? -60.972 63.392 -8.121 1.00 96.40 42 ALA F O 1
ATOM 10760 N N . LEU F 1 43 ? -58.951 62.963 -9.013 1.00 92.95 43 LEU F N 1
ATOM 10761 C CA . LEU F 1 43 ? -59.223 61.540 -9.197 1.00 91.61 43 LEU F CA 1
ATOM 10762 C C . LEU F 1 43 ? -58.586 60.667 -8.121 1.00 87.48 43 LEU F C 1
ATOM 10763 O O . LEU F 1 43 ? -58.642 59.441 -8.193 1.00 84.30 43 LEU F O 1
ATOM 10768 N N . GLY F 1 44 ? -57.982 61.301 -7.124 1.00 85.46 44 GLY F N 1
ATOM 10769 C CA . GLY F 1 44 ? -57.429 60.570 -6.001 1.00 86.04 44 GLY F CA 1
ATOM 10770 C C . GLY F 1 44 ? -55.941 60.299 -6.105 1.00 86.34 44 GLY F C 1
ATOM 10771 O O . GLY F 1 44 ? -55.439 59.335 -5.523 1.00 85.48 44 GLY F O 1
ATOM 10772 N N . ALA F 1 45 ? -55.227 61.144 -6.843 1.00 80.07 45 ALA F N 1
ATOM 10773 C CA . ALA F 1 45 ? -53.775 61.030 -6.900 1.00 78.18 45 ALA F CA 1
ATOM 10774 C C . ALA F 1 45 ? -53.146 62.007 -5.917 1.00 81.05 45 ALA F C 1
ATOM 10775 O O . ALA F 1 45 ? -53.642 63.121 -5.737 1.00 78.79 45 ALA F O 1
ATOM 10777 N N . GLU F 1 46 ? -52.064 61.578 -5.274 1.00 82.59 46 GLU F N 1
ATOM 10778 C CA . GLU F 1 46 ? -51.340 62.431 -4.342 1.00 86.06 46 GLU F CA 1
ATOM 10779 C C . GLU F 1 46 ? -50.426 63.382 -5.116 1.00 82.01 46 GLU F C 1
ATOM 10780 O O . GLU F 1 46 ? -49.698 62.967 -6.020 1.00 77.33 46 GLU F O 1
ATOM 10786 N N . ARG F 1 47 ? -50.479 64.660 -4.762 1.00 77.00 47 ARG F N 1
ATOM 10787 C CA . ARG F 1 47 ? -49.695 65.681 -5.439 1.00 77.14 47 ARG F CA 1
ATOM 10788 C C . ARG F 1 47 ? -48.406 65.977 -4.679 1.00 73.77 47 ARG F C 1
ATOM 10789 O O . ARG F 1 47 ? -48.424 66.192 -3.472 1.00 71.75 47 ARG F O 1
ATOM 10797 N N . ALA F 1 48 ? -47.283 65.980 -5.385 1.00 71.28 48 ALA F N 1
ATOM 10798 C CA . ALA F 1 48 ? -46.012 66.351 -4.772 1.00 73.25 48 ALA F CA 1
ATOM 10799 C C . ALA F 1 48 ? -45.591 67.750 -5.222 1.00 72.87 48 ALA F C 1
ATOM 10800 O O . ALA F 1 48 ? -46.071 68.253 -6.239 1.00 74.65 48 ALA F O 1
ATOM 10802 N N . ALA F 1 49 ? -44.702 68.379 -4.460 1.00 68.82 49 ALA F N 1
ATOM 10803 C CA . ALA F 1 49 ? -44.254 69.731 -4.776 1.00 67.82 49 ALA F CA 1
ATOM 10804 C C . ALA F 1 49 ? -43.076 69.714 -5.745 1.00 67.45 49 ALA F C 1
ATOM 10805 O O . ALA F 1 49 ? -42.986 70.559 -6.636 1.00 69.22 49 ALA F O 1
ATOM 10807 N N . THR F 1 50 ? -42.180 68.749 -5.563 1.00 66.36 50 THR F N 1
ATOM 10808 C CA . THR F 1 50 ? -40.974 68.648 -6.379 1.00 68.48 50 THR F CA 1
ATOM 10809 C C . THR F 1 50 ? -40.715 67.206 -6.800 1.00 66.26 50 THR F C 1
ATOM 10810 O O . THR F 1 50 ? -41.271 66.276 -6.217 1.00 71.32 50 THR F O 1
ATOM 10814 N N . PRO F 1 51 ? -39.873 67.016 -7.826 1.00 62.60 51 PRO F N 1
ATOM 10815 C CA . PRO F 1 51 ? -39.514 65.660 -8.250 1.00 60.05 51 PRO F CA 1
ATOM 10816 C C . PRO F 1 51 ? -38.842 64.915 -7.113 1.00 59.98 51 PRO F C 1
ATOM 10817 O O . PRO F 1 51 ? -38.921 63.687 -7.038 1.00 51.83 51 PRO F O 1
ATOM 10828 N N . GLU F 1 53 ? -39.625 64.996 -3.926 1.00 72.97 53 GLU F N 1
ATOM 10829 C CA . GLU F 1 53 ? -40.658 64.392 -3.078 1.00 72.34 53 GLU F CA 1
ATOM 10830 C C . GLU F 1 53 ? -41.194 63.083 -3.640 1.00 68.47 53 GLU F C 1
ATOM 10831 O O . GLU F 1 53 ? -41.350 62.102 -2.914 1.00 73.12 53 GLU F O 1
ATOM 10837 N N . VAL F 1 54 ? -41.486 63.077 -4.934 1.00 63.94 54 VAL F N 1
ATOM 10838 C CA . VAL F 1 54 ? -42.005 61.888 -5.597 1.00 63.88 54 VAL F CA 1
ATOM 10839 C C . VAL F 1 54 ? -41.099 60.686 -5.366 1.00 61.72 54 VAL F C 1
ATOM 10840 O O . VAL F 1 54 ? -41.519 59.666 -4.816 1.00 57.97 54 VAL F O 1
ATOM 10844 N N . VAL F 1 55 ? -39.851 60.813 -5.801 1.00 64.45 55 VAL F N 1
ATOM 10845 C CA . VAL F 1 55 ? -38.892 59.720 -5.712 1.00 61.49 55 VAL F CA 1
ATOM 10846 C C . VAL F 1 55 ? -38.400 59.498 -4.279 1.00 63.28 55 VAL F C 1
ATOM 10847 O O . VAL F 1 55 ? -37.617 58.591 -4.028 1.00 62.94 55 VAL F O 1
ATOM 10851 N N . GLU F 1 56 ? -38.861 60.329 -3.346 1.00 75.40 56 GLU F N 1
ATOM 10852 C CA . GLU F 1 56 ? -38.540 60.157 -1.932 1.00 82.24 56 GLU F CA 1
ATOM 10853 C C . GLU F 1 56 ? -39.398 59.060 -1.323 1.00 83.61 56 GLU F C 1
ATOM 10854 O O . GLU F 1 56 ? -38.959 58.337 -0.428 1.00 84.66 56 GLU F O 1
ATOM 10860 N N . SER F 1 57 ? -40.631 58.946 -1.805 1.00 80.09 57 SER F N 1
ATOM 10861 C CA . SER F 1 57 ? -41.635 58.147 -1.116 1.00 80.56 57 SER F CA 1
ATOM 10862 C C . SER F 1 57 ? -42.351 57.149 -2.014 1.00 80.87 57 SER F C 1
ATOM 10863 O O . SER F 1 57 ? -43.446 56.697 -1.684 1.00 85.65 57 SER F O 1
ATOM 10866 N N . CYS F 1 58 ? -41.746 56.810 -3.147 1.00 71.05 58 CYS F N 1
ATOM 10867 C CA . CYS F 1 58 ? -42.311 55.792 -4.028 1.00 70.53 58 CYS F CA 1
ATOM 10868 C C . CYS F 1 58 ? -41.242 54.779 -4.428 1.00 72.64 58 CYS F C 1
ATOM 10869 O O . CYS F 1 58 ? -40.121 55.157 -4.763 1.00 69.76 58 CYS F O 1
ATOM 10872 N N . PRO F 1 59 ? -41.586 53.482 -4.388 1.00 75.60 59 PRO F N 1
ATOM 10873 C CA . PRO F 1 59 ? -40.610 52.420 -4.668 1.00 72.81 59 PRO F CA 1
ATOM 10874 C C . PRO F 1 59 ? -40.186 52.434 -6.132 1.00 67.66 59 PRO F C 1
ATOM 10875 O O . PRO F 1 59 ? -39.054 52.076 -6.459 1.00 66.57 59 PRO F O 1
ATOM 10879 N N . VAL F 1 60 ? -41.107 52.853 -6.994 1.00 64.43 60 VAL F N 1
ATOM 10880 C CA . VAL F 1 60 ? -40.905 52.873 -8.437 1.00 61.19 60 VAL F CA 1
ATOM 10881 C C . VAL F 1 60 ? -41.594 54.092 -9.035 1.00 61.20 60 VAL F C 1
ATOM 10882 O O . VAL F 1 60 ? -42.814 54.233 -8.927 1.00 64.65 60 VAL F O 1
ATOM 10886 N N . THR F 1 61 ? -40.821 54.972 -9.667 1.00 53.89 61 THR F N 1
ATOM 10887 C CA . THR F 1 61 ? -41.397 56.164 -10.283 1.00 53.11 61 THR F CA 1
ATOM 10888 C C . THR F 1 61 ? -41.201 56.161 -11.797 1.00 54.51 61 THR F C 1
ATOM 10889 O O . THR F 1 61 ? -40.107 55.892 -12.281 1.00 54.62 61 THR F O 1
ATOM 10893 N N . PHE F 1 62 ? -42.268 56.461 -12.532 1.00 53.10 62 PHE F N 1
ATOM 10894 C CA . PHE F 1 62 ? -42.202 56.606 -13.981 1.00 51.37 62 PHE F CA 1
ATOM 10895 C C . PHE F 1 62 ? -42.078 58.086 -14.343 1.00 52.14 62 PHE F C 1
ATOM 10896 O O . PHE F 1 62 ? -42.663 58.939 -13.678 1.00 58.47 62 PHE F O 1
ATOM 10904 N N . ALA F 1 63 ? -41.318 58.385 -15.393 1.00 44.86 63 ALA F N 1
ATOM 10905 C CA . ALA F 1 63 ? -41.191 59.755 -15.899 1.00 47.46 63 ALA F CA 1
ATOM 10906 C C . ALA F 1 63 ? -41.503 59.810 -17.390 1.00 51.07 63 ALA F C 1
ATOM 10907 O O . ALA F 1 63 ? -41.117 58.912 -18.145 1.00 49.33 63 ALA F O 1
ATOM 10909 N N . MET F 1 64 ? -42.186 60.875 -17.809 1.00 49.09 64 MET F N 1
ATOM 10910 C CA . MET F 1 64 ? -42.607 61.032 -19.193 1.00 44.89 64 MET F CA 1
ATOM 10911 C C . MET F 1 64 ? -42.406 62.481 -19.669 1.00 47.72 64 MET F C 1
ATOM 10912 O O . MET F 1 64 ? -43.368 63.215 -19.872 1.00 51.93 64 MET F O 1
ATOM 10917 N N . LEU F 1 65 ? -41.148 62.884 -19.841 1.00 46.58 65 LEU F N 1
ATOM 10918 C CA . LEU F 1 65 ? -40.815 64.265 -20.203 1.00 48.11 65 LEU F CA 1
ATOM 10919 C C . LEU F 1 65 ? -40.550 64.465 -21.700 1.00 49.38 65 LEU F C 1
ATOM 10920 O O . LEU F 1 65 ? -40.360 63.506 -22.448 1.00 48.23 65 LEU F O 1
ATOM 10925 N N . ALA F 1 66 ? -40.490 65.730 -22.110 1.00 46.72 66 ALA F N 1
ATOM 10926 C CA . ALA F 1 66 ? -40.410 66.114 -23.522 1.00 47.48 66 ALA F CA 1
ATOM 10927 C C . ALA F 1 66 ? -39.178 65.608 -24.280 1.00 43.52 66 ALA F C 1
ATOM 10928 O O . ALA F 1 66 ? -39.308 64.906 -25.278 1.00 40.90 66 ALA F O 1
ATOM 10930 N N . ASP F 1 67 ? -37.990 65.970 -23.805 1.00 43.16 67 ASP F N 1
ATOM 10931 C CA . ASP F 1 67 ? -36.752 65.698 -24.531 1.00 43.38 67 ASP F CA 1
ATOM 10932 C C . ASP F 1 67 ? -35.550 65.524 -23.594 1.00 41.08 67 ASP F C 1
ATOM 10933 O O . ASP F 1 67 ? -35.675 65.690 -22.377 1.00 39.67 67 ASP F O 1
ATOM 10938 N N . PRO F 1 68 ? -34.379 65.186 -24.156 1.00 35.32 68 PRO F N 1
ATOM 10939 C CA . PRO F 1 68 ? -33.215 65.044 -23.279 1.00 39.20 68 PRO F CA 1
ATOM 10940 C C . PRO F 1 68 ? -33.010 66.234 -22.336 1.00 43.70 68 PRO F C 1
ATOM 10941 O O . PRO F 1 68 ? -32.628 66.026 -21.183 1.00 39.28 68 PRO F O 1
ATOM 10945 N N . ALA F 1 69 ? -33.275 67.452 -22.799 1.00 42.73 69 ALA F N 1
ATOM 10946 C CA . ALA F 1 69 ? -33.059 68.625 -21.954 1.00 42.55 69 ALA F CA 1
ATOM 10947 C C . ALA F 1 69 ? -33.949 68.587 -20.706 1.00 43.71 69 ALA F C 1
ATOM 10948 O O . ALA F 1 69 ? -33.505 68.881 -19.593 1.00 45.60 69 ALA F O 1
ATOM 10950 N N . ALA F 1 70 ? -35.208 68.222 -20.911 1.00 42.54 70 ALA F N 1
ATOM 10951 C CA . ALA F 1 70 ? -36.173 68.131 -19.832 1.00 40.89 70 ALA F CA 1
ATOM 10952 C C . ALA F 1 70 ? -35.758 67.035 -18.870 1.00 46.38 70 ALA F C 1
ATOM 10953 O O . ALA F 1 70 ? -35.727 67.244 -17.659 1.00 51.24 70 ALA F O 1
ATOM 10955 N N . ALA F 1 71 ? -35.441 65.866 -19.422 1.00 44.80 71 ALA F N 1
ATOM 10956 C CA . ALA F 1 71 ? -35.109 64.698 -18.619 1.00 47.40 71 ALA F CA 1
ATOM 10957 C C . ALA F 1 71 ? -33.906 64.987 -17.731 1.00 48.78 71 ALA F C 1
ATOM 10958 O O . ALA F 1 71 ? -33.860 64.565 -16.574 1.00 46.14 71 ALA F O 1
ATOM 10960 N N . GLU F 1 72 ? -32.945 65.726 -18.278 1.00 46.92 72 GLU F N 1
ATOM 10961 C CA . GLU F 1 72 ? -31.730 66.065 -17.554 1.00 48.18 72 GLU F CA 1
ATOM 10962 C C . GLU F 1 72 ? -31.996 67.064 -16.435 1.00 51.67 72 GLU F C 1
ATOM 10963 O O . GLU F 1 72 ? -31.483 66.909 -15.328 1.00 56.62 72 GLU F O 1
ATOM 10969 N N . GLU F 1 73 ? -32.800 68.085 -16.711 1.00 47.97 73 GLU F N 1
ATOM 10970 C CA . GLU F 1 73 ? -33.079 69.090 -15.690 1.00 50.55 73 GLU F CA 1
ATOM 10971 C C . GLU F 1 73 ? -33.875 68.497 -14.526 1.00 48.33 73 GLU F C 1
ATOM 10972 O O . GLU F 1 73 ? -33.653 68.854 -13.372 1.00 48.64 73 GLU F O 1
ATOM 10978 N N . VAL F 1 74 ? -34.795 67.587 -14.832 1.00 47.35 74 VAL F N 1
ATOM 10979 C CA . VAL F 1 74 ? -35.594 66.926 -13.802 1.00 48.12 74 VAL F CA 1
ATOM 10980 C C . VAL F 1 74 ? -34.718 66.024 -12.947 1.00 49.08 74 VAL F C 1
ATOM 10981 O O . VAL F 1 74 ? -34.938 65.863 -11.745 1.00 50.32 74 VAL F O 1
ATOM 10985 N N . CYS F 1 75 ? -33.706 65.443 -13.573 1.00 42.03 75 CYS F N 1
ATOM 10986 C CA . CYS F 1 75 ? -32.831 64.524 -12.871 1.00 44.94 75 CYS F CA 1
ATOM 10987 C C . CYS F 1 75 ? -31.806 65.306 -12.061 1.00 51.74 75 CYS F C 1
ATOM 10988 O O . CYS F 1 75 ? -31.721 65.151 -10.839 1.00 55.06 75 CYS F O 1
ATOM 10991 N N . PHE F 1 76 ? -31.063 66.169 -12.752 1.00 48.57 76 PHE F N 1
ATOM 10992 C CA . PHE F 1 76 ? -29.882 66.823 -12.190 1.00 47.34 76 PHE F CA 1
ATOM 10993 C C . PHE F 1 76 ? -30.127 68.164 -11.511 1.00 45.08 76 PHE F C 1
ATOM 10994 O O . PHE F 1 76 ? -29.231 68.693 -10.852 1.00 50.43 76 PHE F O 1
ATOM 11002 N N . GLY F 1 77 ? -31.331 68.707 -11.652 1.00 47.56 77 GLY F N 1
ATOM 11003 C CA . GLY F 1 77 ? -31.605 70.061 -11.198 1.00 50.99 77 GLY F CA 1
ATOM 11004 C C . GLY F 1 77 ? -31.906 70.240 -9.721 1.00 54.12 77 GLY F C 1
ATOM 11005 O O . GLY F 1 77 ? -31.845 69.299 -8.931 1.00 54.55 77 GLY F O 1
ATOM 11006 N N . LYS F 1 78 ? -32.225 71.474 -9.351 1.00 58.96 78 LYS F N 1
ATOM 11007 C CA . LYS F 1 78 ? -32.631 71.793 -7.990 1.00 67.65 78 LYS F CA 1
ATOM 11008 C C . LYS F 1 78 ? -33.878 70.993 -7.646 1.00 67.92 78 LYS F C 1
ATOM 11009 O O . LYS F 1 78 ? -34.843 70.980 -8.411 1.00 70.35 78 LYS F O 1
ATOM 11015 N N . HIS F 1 79 ? -33.853 70.329 -6.495 1.00 68.13 79 HIS F N 1
ATOM 11016 C CA . HIS F 1 79 ? -34.972 69.512 -6.031 1.00 68.29 79 HIS F CA 1
ATOM 11017 C C . HIS F 1 79 ? -35.341 68.409 -7.021 1.00 66.25 79 HIS F C 1
ATOM 11018 O O . HIS F 1 79 ? -36.477 67.923 -7.031 1.00 59.34 79 HIS F O 1
ATOM 11025 N N . GLY F 1 80 ? -34.374 68.017 -7.848 1.00 69.84 80 GLY F N 1
ATOM 11026 C CA . GLY F 1 80 ? -34.594 67.003 -8.862 1.00 62.17 80 GLY F CA 1
ATOM 11027 C C . GLY F 1 80 ? -34.498 65.588 -8.322 1.00 64.39 80 GLY F C 1
ATOM 11028 O O . GLY F 1 80 ? -34.382 65.369 -7.112 1.00 66.94 80 GLY F O 1
ATOM 11029 N N . VAL F 1 81 ? -34.541 64.622 -9.232 1.00 58.98 81 VAL F N 1
ATOM 11030 C CA . VAL F 1 81 ? -34.584 63.213 -8.868 1.00 52.62 81 VAL F CA 1
ATOM 11031 C C . VAL F 1 81 ? -33.412 62.791 -7.983 1.00 51.21 81 VAL F C 1
ATOM 11032 O O . VAL F 1 81 ? -33.595 62.080 -6.988 1.00 54.32 81 VAL F O 1
ATOM 11036 N N . LEU F 1 82 ? -32.215 63.244 -8.336 1.00 48.71 82 LEU F N 1
ATOM 11037 C CA . LEU F 1 82 ? -31.008 62.898 -7.596 1.00 49.29 82 LEU F CA 1
ATOM 11038 C C . LEU F 1 82 ? -31.083 63.324 -6.134 1.00 59.41 82 LEU F C 1
ATOM 11039 O O . LEU F 1 82 ? -30.541 62.649 -5.258 1.00 61.96 82 LEU F O 1
ATOM 11044 N N . GLU F 1 83 ? -31.748 64.444 -5.870 1.00 63.10 83 GLU F N 1
ATOM 11045 C CA . GLU F 1 83 ? -31.867 64.945 -4.503 1.00 69.07 83 GLU F CA 1
ATOM 11046 C C . GLU F 1 83 ? -32.682 64.013 -3.612 1.00 72.06 83 GLU F C 1
ATOM 11047 O O . GLU F 1 83 ? -32.480 63.976 -2.397 1.00 77.40 83 GLU F O 1
ATOM 11053 N N . GLY F 1 84 ? -33.600 63.261 -4.213 1.00 71.23 84 GLY F N 1
ATOM 11054 C CA . GLY F 1 84 ? -34.530 62.458 -3.437 1.00 74.73 84 GLY F CA 1
ATOM 11055 C C . GLY F 1 84 ? -34.451 60.957 -3.640 1.00 71.48 84 GLY F C 1
ATOM 11056 O O . GLY F 1 84 ? -35.088 60.196 -2.913 1.00 71.67 84 GLY F O 1
ATOM 11057 N N . ILE F 1 85 ? -33.676 60.522 -4.624 1.00 65.62 85 ILE F N 1
ATOM 11058 C CA . ILE F 1 85 ? -33.574 59.102 -4.911 1.00 59.89 85 ILE F CA 1
ATOM 11059 C C . ILE F 1 85 ? -32.572 58.472 -3.959 1.00 63.35 85 ILE F C 1
ATOM 11060 O O . ILE F 1 85 ? -31.724 59.166 -3.390 1.00 63.19 85 ILE F O 1
ATOM 11065 N N . GLY F 1 86 ? -32.683 57.163 -3.763 1.00 64.54 86 GLY F N 1
ATOM 11066 C CA . GLY F 1 86 ? -31.762 56.464 -2.888 1.00 62.35 86 GLY F CA 1
ATOM 11067 C C . GLY F 1 86 ? -32.266 55.129 -2.373 1.00 65.35 86 GLY F C 1
ATOM 11068 O O . GLY F 1 86 ? -33.406 54.738 -2.628 1.00 60.04 86 GLY F O 1
ATOM 11069 N N . GLU F 1 87 ? -31.394 54.434 -1.647 1.00 70.89 87 GLU F N 1
ATOM 11070 C CA . GLU F 1 87 ? -31.706 53.150 -1.021 1.00 75.56 87 GLU F CA 1
ATOM 11071 C C . GLU F 1 87 ? -32.651 52.243 -1.817 1.00 74.95 87 GLU F C 1
ATOM 11072 O O . GLU F 1 87 ? -33.709 51.843 -1.320 1.00 71.40 87 GLU F O 1
ATOM 11078 N N . GLY F 1 88 ? -32.260 51.927 -3.051 1.00 71.71 88 GLY F N 1
ATOM 11079 C CA . GLY F 1 88 ? -32.929 50.906 -3.837 1.00 65.08 88 GLY F CA 1
ATOM 11080 C C . GLY F 1 88 ? -34.092 51.367 -4.696 1.00 60.94 88 GLY F C 1
ATOM 11081 O O . GLY F 1 88 ? -34.402 50.737 -5.708 1.00 69.23 88 GLY F O 1
ATOM 11082 N N . ARG F 1 89 ? -34.743 52.455 -4.297 1.00 55.40 89 ARG F N 1
ATOM 11083 C CA . ARG F 1 89 ? -35.897 52.964 -5.039 1.00 52.78 89 ARG F CA 1
ATOM 11084 C C . ARG F 1 89 ? -35.548 53.139 -6.510 1.00 53.69 89 ARG F C 1
ATOM 11085 O O . ARG F 1 89 ? -34.410 53.458 -6.859 1.00 52.46 89 ARG F O 1
ATOM 11093 N N . GLY F 1 90 ? -36.532 52.921 -7.372 1.00 56.38 90 GLY F N 1
ATOM 11094 C CA . GLY F 1 90 ? -36.293 52.932 -8.799 1.00 54.34 90 GLY F CA 1
ATOM 11095 C C . GLY F 1 90 ? -36.832 54.146 -9.527 1.00 52.68 90 GLY F C 1
ATOM 11096 O O . GLY F 1 90 ? -37.827 54.749 -9.128 1.00 54.82 90 GLY F O 1
ATOM 11097 N N . TYR F 1 91 ? -36.153 54.495 -10.609 1.00 45.49 91 TYR F N 1
ATOM 11098 C CA . TYR F 1 91 ? -36.565 55.579 -11.480 1.00 46.39 91 TYR F CA 1
ATOM 11099 C C . TYR F 1 91 ? -36.635 55.003 -12.886 1.00 48.59 91 TYR F C 1
ATOM 11100 O O . TYR F 1 91 ? -35.671 54.401 -13.364 1.00 43.28 91 TYR F O 1
ATOM 11109 N N . VAL F 1 92 ? -37.783 55.184 -13.533 1.00 47.46 92 VAL F N 1
ATOM 11110 C CA . VAL F 1 92 ? -38.072 54.561 -14.816 1.00 44.94 92 VAL F CA 1
ATOM 11111 C C . VAL F 1 92 ? -38.413 55.621 -15.852 1.00 45.77 92 VAL F C 1
ATOM 11112 O O . VAL F 1 92 ? -39.588 55.912 -16.089 1.00 47.97 92 VAL F O 1
ATOM 11116 N N . ASP F 1 93 ? -37.385 56.210 -16.455 1.00 43.73 93 ASP F N 1
ATOM 11117 C CA . ASP F 1 93 ? -37.593 57.268 -17.439 1.00 48.29 93 ASP F CA 1
ATOM 11118 C C . ASP F 1 93 ? -38.147 56.675 -18.729 1.00 46.85 93 ASP F C 1
ATOM 11119 O O . ASP F 1 93 ? -37.489 55.848 -19.374 1.00 42.34 93 ASP F O 1
ATOM 11124 N N . MET F 1 94 ? -39.354 57.098 -19.097 1.00 41.86 94 MET F N 1
ATOM 11125 C CA . MET F 1 94 ? -40.008 56.600 -20.302 1.00 41.32 94 MET F CA 1
ATOM 11126 C C . MET F 1 94 ? -40.001 57.636 -21.432 1.00 40.10 94 MET F C 1
ATOM 11127 O O . MET F 1 94 ? -40.606 57.434 -22.490 1.00 39.60 94 MET F O 1
ATOM 11132 N N . SER F 1 95 ? -39.304 58.742 -21.200 1.00 39.25 95 SER F N 1
ATOM 11133 C CA . SER F 1 95 ? -39.157 59.791 -22.206 1.00 42.01 95 SER F CA 1
ATOM 11134 C C . SER F 1 95 ? -38.439 59.264 -23.447 1.00 43.73 95 SER F C 1
ATOM 11135 O O . SER F 1 95 ? -37.671 58.295 -23.377 1.00 36.19 95 SER F O 1
ATOM 11138 N N . THR F 1 96 ? -38.671 59.908 -24.585 1.00 38.46 96 THR F N 1
ATOM 11139 C CA . THR F 1 96 ? -37.876 59.602 -25.768 1.00 35.44 96 THR F CA 1
ATOM 11140 C C . THR F 1 96 ? -36.633 60.468 -25.764 1.00 38.62 96 THR F C 1
ATOM 11141 O O . THR F 1 96 ? -36.702 61.690 -25.885 1.00 39.04 96 THR F O 1
ATOM 11145 N N . VAL F 1 97 ? -35.491 59.812 -25.619 1.00 35.33 97 VAL F N 1
ATOM 11146 C CA . VAL F 1 97 ? -34.230 60.492 -25.406 1.00 33.43 97 VAL F CA 1
ATOM 11147 C C . VAL F 1 97 ? -33.144 59.718 -26.157 1.00 37.08 97 VAL F C 1
ATOM 11148 O O . VAL F 1 97 ? -33.396 58.610 -26.632 1.00 33.53 97 VAL F O 1
ATOM 11152 N N . ASP F 1 98 ? -31.958 60.307 -26.299 1.00 35.04 98 ASP F N 1
ATOM 11153 C CA . ASP F 1 98 ? -30.822 59.607 -26.905 1.00 39.11 98 ASP F CA 1
ATOM 11154 C C . ASP F 1 98 ? -30.161 58.695 -25.865 1.00 37.25 98 ASP F C 1
ATOM 11155 O O . ASP F 1 98 ? -30.272 58.944 -24.662 1.00 35.80 98 ASP F O 1
ATOM 11160 N N . PRO F 1 99 ? -29.467 57.640 -26.325 1.00 34.77 99 PRO F N 1
ATOM 11161 C CA . PRO F 1 99 ? -28.851 56.644 -25.435 1.00 37.06 99 PRO F CA 1
ATOM 11162 C C . PRO F 1 99 ? -27.889 57.251 -24.419 1.00 36.48 99 PRO F C 1
ATOM 11163 O O . PRO F 1 99 ? -27.868 56.815 -23.272 1.00 35.09 99 PRO F O 1
ATOM 11167 N N . ALA F 1 100 ? -27.084 58.221 -24.838 1.00 34.65 100 ALA F N 1
ATOM 11168 C CA . ALA F 1 100 ? -26.100 58.808 -23.936 1.00 34.22 100 ALA F CA 1
ATOM 11169 C C . ALA F 1 100 ? -26.788 59.505 -22.763 1.00 43.52 100 ALA F C 1
ATOM 11170 O O . ALA F 1 100 ? -26.267 59.512 -21.645 1.00 45.20 100 ALA F O 1
ATOM 11172 N N . THR F 1 101 ? -27.964 60.079 -23.013 1.00 38.78 101 THR F N 1
ATOM 11173 C CA . THR F 1 101 ? -28.686 60.785 -21.962 1.00 37.79 101 THR F CA 1
ATOM 11174 C C . THR F 1 101 ? -29.231 59.814 -20.919 1.00 41.13 101 THR F C 1
ATOM 11175 O O . THR F 1 101 ? -29.047 60.020 -19.716 1.00 47.75 101 THR F O 1
ATOM 11179 N N . SER F 1 102 ? -29.892 58.749 -21.365 1.00 34.99 102 SER F N 1
ATOM 11180 C CA . SER F 1 102 ? -30.441 57.791 -20.405 1.00 34.78 102 SER F CA 1
ATOM 11181 C C . SER F 1 102 ? -29.308 57.084 -19.677 1.00 34.58 102 SER F C 1
ATOM 11182 O O . SER F 1 102 ? -29.377 56.852 -18.468 1.00 34.66 102 SER F O 1
ATOM 11185 N N . GLN F 1 103 ? -28.254 56.746 -20.410 1.00 35.37 103 GLN F N 1
ATOM 11186 C CA . GLN F 1 103 ? -27.084 56.134 -19.777 1.00 41.29 103 GLN F CA 1
ATOM 11187 C C . GLN F 1 103 ? -26.522 57.007 -18.661 1.00 35.44 103 GLN F C 1
ATOM 11188 O O . GLN F 1 103 ? -26.169 56.518 -17.582 1.00 45.27 103 GLN F O 1
ATOM 11194 N N . ARG F 1 104 ? -26.448 58.303 -18.936 1.00 31.85 104 ARG F N 1
ATOM 11195 C CA . ARG F 1 104 ? -25.930 59.294 -18.000 1.00 42.84 104 ARG F CA 1
ATOM 11196 C C . ARG F 1 104 ? -26.839 59.418 -16.773 1.00 42.72 104 ARG F C 1
ATOM 11197 O O . ARG F 1 104 ? -26.371 59.408 -15.634 1.00 43.00 104 ARG F O 1
ATOM 11205 N N . ILE F 1 105 ? -28.139 59.544 -17.011 1.00 37.88 105 ILE F N 1
ATOM 11206 C CA . ILE F 1 105 ? -29.106 59.617 -15.924 1.00 39.29 105 ILE F CA 1
ATOM 11207 C C . ILE F 1 105 ? -29.034 58.347 -15.075 1.00 41.85 105 ILE F C 1
ATOM 11208 O O . ILE F 1 105 ? -28.982 58.403 -13.849 1.00 41.29 105 ILE F O 1
ATOM 11213 N N . GLY F 1 106 ? -28.996 57.202 -15.742 1.00 44.97 106 GLY F N 1
ATOM 11214 C CA . GLY F 1 106 ? -28.876 55.930 -15.056 1.00 47.12 106 GLY F CA 1
ATOM 11215 C C . GLY F 1 106 ? -27.674 55.858 -14.134 1.00 47.26 106 GLY F C 1
ATOM 11216 O O . GLY F 1 106 ? -27.804 55.506 -12.962 1.00 50.21 106 GLY F O 1
ATOM 11217 N N . VAL F 1 107 ? -26.499 56.188 -14.662 1.00 45.61 107 VAL F N 1
ATOM 11218 C CA . VAL F 1 107 ? -25.282 56.172 -13.857 1.00 46.82 107 VAL F CA 1
ATOM 11219 C C . VAL F 1 107 ? -25.411 57.057 -12.611 1.00 45.87 107 VAL F C 1
ATOM 11220 O O . VAL F 1 107 ? -24.969 56.679 -11.534 1.00 44.78 107 VAL F O 1
ATOM 11224 N N . ALA F 1 108 ? -26.023 58.228 -12.763 1.00 45.54 108 ALA F N 1
ATOM 11225 C CA . ALA F 1 108 ? -26.189 59.152 -11.643 1.00 46.35 108 ALA F CA 1
ATOM 11226 C C . ALA F 1 108 ? -27.115 58.586 -10.561 1.00 47.36 108 ALA F C 1
ATOM 11227 O O . ALA F 1 108 ? -26.811 58.683 -9.365 1.00 45.55 108 ALA F O 1
ATOM 11229 N N . VAL F 1 109 ? -28.234 57.994 -10.983 1.00 44.83 109 VAL F N 1
ATOM 11230 C CA . VAL F 1 109 ? -29.198 57.396 -10.051 1.00 45.65 109 VAL F CA 1
ATOM 11231 C C . VAL F 1 109 ? -28.579 56.239 -9.260 1.00 46.96 109 VAL F C 1
ATOM 11232 O O . VAL F 1 109 ? -28.842 56.070 -8.065 1.00 49.34 109 VAL F O 1
ATOM 11236 N N . VAL F 1 110 ? -27.774 55.433 -9.946 1.00 49.49 110 VAL F N 1
ATOM 11237 C CA . VAL F 1 110 ? -27.120 54.289 -9.323 1.00 51.75 110 VAL F CA 1
ATOM 11238 C C . VAL F 1 110 ? -26.109 54.773 -8.285 1.00 53.62 110 VAL F C 1
ATOM 11239 O O . VAL F 1 110 ? -26.021 54.223 -7.184 1.00 57.73 110 VAL F O 1
ATOM 11243 N N . ALA F 1 111 ? -25.366 55.817 -8.638 1.00 52.49 111 ALA F N 1
ATOM 11244 C CA . ALA F 1 111 ? -24.413 56.430 -7.719 1.00 53.38 111 ALA F CA 1
ATOM 11245 C C . ALA F 1 111 ? -25.110 57.032 -6.498 1.00 59.29 111 ALA F C 1
ATOM 11246 O O . ALA F 1 111 ? -24.464 57.309 -5.483 1.00 61.88 111 ALA F O 1
ATOM 11248 N N . LYS F 1 112 ? -26.422 57.239 -6.594 1.00 55.90 112 LYS F N 1
ATOM 11249 C CA . LYS F 1 112 ? -27.185 57.760 -5.461 1.00 60.67 112 LYS F CA 1
ATOM 11250 C C . LYS F 1 112 ? -27.879 56.646 -4.697 1.00 59.37 112 LYS F C 1
ATOM 11251 O O . LYS F 1 112 ? -28.674 56.900 -3.791 1.00 60.22 112 LYS F O 1
ATOM 11257 N N . GLY F 1 113 ? -27.576 55.409 -5.074 1.00 56.35 113 GLY F N 1
ATOM 11258 C CA . GLY F 1 113 ? -28.131 54.248 -4.405 1.00 50.98 113 GLY F CA 1
ATOM 11259 C C . GLY F 1 113 ? -29.488 53.834 -4.934 1.00 50.42 113 GLY F C 1
ATOM 11260 O O . GLY F 1 113 ? -30.154 52.982 -4.346 1.00 52.24 113 GLY F O 1
ATOM 11261 N N . GLY F 1 114 ? -29.905 54.444 -6.037 1.00 50.85 114 GLY F N 1
ATOM 11262 C CA . GLY F 1 114 ? -31.162 54.091 -6.673 1.00 47.98 114 GLY F CA 1
ATOM 11263 C C . GLY F 1 114 ? -30.976 53.032 -7.745 1.00 49.31 114 GLY F C 1
ATOM 11264 O O . GLY F 1 114 ? -29.858 52.574 -7.986 1.00 47.44 114 GLY F O 1
ATOM 11265 N N . ARG F 1 115 ? -32.077 52.630 -8.377 1.00 48.71 115 ARG F N 1
ATOM 11266 C CA . ARG F 1 115 ? -32.028 51.695 -9.500 1.00 47.83 115 ARG F CA 1
ATOM 11267 C C . ARG F 1 115 ? -32.636 52.358 -10.731 1.00 46.33 115 ARG F C 1
ATOM 11268 O O . ARG F 1 115 ? -33.603 53.112 -10.623 1.00 47.73 115 ARG F O 1
ATOM 11276 N N . PHE F 1 116 ? -32.076 52.087 -11.902 1.00 38.49 116 PHE F N 1
ATOM 11277 C CA . PHE F 1 116 ? -32.554 52.779 -13.094 1.00 40.62 116 PHE F CA 1
ATOM 11278 C C . PHE F 1 116 ? -32.993 51.888 -14.256 1.00 43.78 116 PHE F C 1
ATOM 11279 O O . PHE F 1 116 ? -32.392 50.843 -14.530 1.00 43.59 116 PHE F O 1
ATOM 11287 N N . LEU F 1 117 ? -34.047 52.344 -14.931 1.00 42.68 117 LEU F N 1
ATOM 11288 C CA . LEU F 1 117 ? -34.613 51.689 -16.100 1.00 43.69 117 LEU F CA 1
ATOM 11289 C C . LEU F 1 117 ? -35.007 52.769 -17.090 1.00 42.96 117 LEU F C 1
ATOM 11290 O O . LEU F 1 117 ? -35.618 53.770 -16.701 1.00 46.20 117 LEU F O 1
ATOM 11295 N N . GLU F 1 118 ? -34.665 52.584 -18.363 1.00 36.75 118 GLU F N 1
ATOM 11296 C CA . GLU F 1 118 ? -35.305 53.374 -19.418 1.00 37.14 118 GLU F CA 1
ATOM 11297 C C . GLU F 1 118 ? -36.433 52.538 -20.002 1.00 41.13 118 GLU F C 1
ATOM 11298 O O . GLU F 1 118 ? -36.352 51.309 -20.024 1.00 42.21 118 GLU F O 1
ATOM 11304 N N . ALA F 1 119 ? -37.480 53.202 -20.476 1.00 35.38 119 ALA F N 1
ATOM 11305 C CA . ALA F 1 119 ? -38.597 52.499 -21.068 1.00 40.54 119 ALA F CA 1
ATOM 11306 C C . ALA F 1 119 ? -39.400 53.422 -21.962 1.00 43.32 119 ALA F C 1
ATOM 11307 O O . ALA F 1 119 ? -40.557 53.717 -21.664 1.00 44.09 119 ALA F O 1
ATOM 11309 N N . PRO F 1 120 ? -38.784 53.894 -23.059 1.00 38.59 120 PRO F N 1
ATOM 11310 C CA . PRO F 1 120 ? -39.546 54.687 -24.026 1.00 40.21 120 PRO F CA 1
ATOM 11311 C C . PRO F 1 120 ? -40.667 53.822 -24.568 1.00 34.70 120 PRO F C 1
ATOM 11312 O O . PRO F 1 120 ? -40.613 52.606 -24.422 1.00 35.07 120 PRO F O 1
ATOM 11316 N N . VAL F 1 121 ? -41.669 54.430 -25.181 1.00 32.18 121 VAL F N 1
ATOM 11317 C CA . VAL F 1 121 ? -42.794 53.651 -25.678 1.00 39.15 121 VAL F CA 1
ATOM 11318 C C . VAL F 1 121 ? -43.128 53.918 -27.142 1.00 38.59 121 VAL F C 1
ATOM 11319 O O . VAL F 1 121 ? -42.795 54.964 -27.706 1.00 35.44 121 VAL F O 1
ATOM 11323 N N . SER F 1 122 ? -43.783 52.940 -27.752 1.00 42.98 122 SER F N 1
ATOM 11324 C CA . SER F 1 122 ? -44.304 53.080 -29.105 1.00 45.90 122 SER F CA 1
ATOM 11325 C C . SER F 1 122 ? -45.826 53.140 -28.997 1.00 43.99 122 SER F C 1
ATOM 11326 O O . SER F 1 122 ? -46.435 52.291 -28.349 1.00 46.90 122 SER F O 1
ATOM 11329 N N . GLY F 1 123 ? -46.433 54.155 -29.604 1.00 42.69 123 GLY F N 1
ATOM 11330 C CA . GLY F 1 123 ? -47.867 54.368 -29.488 1.00 43.26 123 GLY F CA 1
ATOM 11331 C C . GLY F 1 123 ? -48.204 55.770 -29.010 1.00 42.67 123 GLY F C 1
ATOM 11332 O O . GLY F 1 123 ? -47.509 56.335 -28.159 1.00 44.91 123 GLY F O 1
ATOM 11333 N N . SER F 1 124 ? -49.284 56.330 -29.549 1.00 37.72 124 SER F N 1
ATOM 11334 C CA . SER F 1 124 ? -49.609 57.731 -29.319 1.00 41.64 124 SER F CA 1
ATOM 11335 C C . SER F 1 124 ? -50.699 57.918 -28.256 1.00 44.48 124 SER F C 1
ATOM 11336 O O . SER F 1 124 ? -50.815 57.122 -27.324 1.00 43.49 124 SER F O 1
ATOM 11339 N N . LYS F 1 125 ? -51.489 58.975 -28.406 1.00 46.89 125 LYS F N 1
ATOM 11340 C CA . LYS F 1 125 ? -52.505 59.365 -27.421 1.00 46.29 125 LYS F CA 1
ATOM 11341 C C . LYS F 1 125 ? -53.511 58.253 -27.103 1.00 47.41 125 LYS F C 1
ATOM 11342 O O . LYS F 1 125 ? -53.672 57.854 -25.945 1.00 43.69 125 LYS F O 1
ATOM 11348 N N . LYS F 1 126 ? -54.194 57.766 -28.133 1.00 48.93 126 LYS F N 1
ATOM 11349 C CA . LYS F 1 126 ? -55.215 56.740 -27.957 1.00 54.44 126 LYS F CA 1
ATOM 11350 C C . LYS F 1 126 ? -54.648 55.486 -27.291 1.00 54.75 126 LYS F C 1
ATOM 11351 O O . LYS F 1 126 ? -55.208 54.995 -26.308 1.00 56.62 126 LYS F O 1
ATOM 11357 N N . PRO F 1 127 ? -53.531 54.962 -27.818 1.00 47.60 127 PRO F N 1
ATOM 11358 C CA . PRO F 1 127 ? -52.956 53.792 -27.144 1.00 49.90 127 PRO F CA 1
ATOM 11359 C C . PRO F 1 127 ? -52.592 54.091 -25.680 1.00 50.91 127 PRO F C 1
ATOM 11360 O O . PRO F 1 127 ? -52.691 53.198 -24.831 1.00 54.67 127 PRO F O 1
ATOM 11364 N N . ALA F 1 128 ? -52.206 55.331 -25.386 1.00 43.22 128 ALA F N 1
ATOM 11365 C CA . ALA F 1 128 ? -51.857 55.713 -24.020 1.00 48.13 128 ALA F CA 1
ATOM 11366 C C . ALA F 1 128 ? -53.071 55.682 -23.091 1.00 51.52 128 ALA F C 1
ATOM 11367 O O . ALA F 1 128 ? -52.969 55.265 -21.935 1.00 48.38 128 ALA F O 1
ATOM 11369 N N . GLU F 1 129 ? -54.213 56.131 -23.605 1.00 53.34 129 GLU F N 1
ATOM 11370 C CA . GLU F 1 129 ? -55.460 56.132 -22.849 1.00 49.45 129 GLU F CA 1
ATOM 11371 C C . GLU F 1 129 ? -55.972 54.711 -22.709 1.00 52.46 129 GLU F C 1
ATOM 11372 O O . GLU F 1 129 ? -56.523 54.342 -21.676 1.00 55.32 129 GLU F O 1
ATOM 11378 N N . ASP F 1 130 ? -55.768 53.915 -23.754 1.00 53.06 130 ASP F N 1
ATOM 11379 C CA . ASP F 1 130 ? -56.227 52.531 -23.780 1.00 56.40 130 ASP F CA 1
ATOM 11380 C C . ASP F 1 130 ? -55.318 51.580 -22.985 1.00 52.93 130 ASP F C 1
ATOM 11381 O O . ASP F 1 130 ? -55.711 50.452 -22.664 1.00 49.02 130 ASP F O 1
ATOM 11386 N N . GLY F 1 131 ? -54.114 52.038 -22.658 1.00 48.10 131 GLY F N 1
ATOM 11387 C CA . GLY F 1 131 ? -53.123 51.178 -22.034 1.00 48.52 131 GLY F CA 1
ATOM 11388 C C . GLY F 1 131 ? -52.614 50.135 -23.014 1.00 46.11 131 GLY F C 1
ATOM 11389 O O . GLY F 1 131 ? -52.339 48.993 -22.645 1.00 41.65 131 GLY F O 1
ATOM 11390 N N . THR F 1 132 ? -52.475 50.547 -24.270 1.00 51.50 132 THR F N 1
ATOM 11391 C CA . THR F 1 132 ? -52.125 49.645 -25.360 1.00 57.01 132 THR F CA 1
ATOM 11392 C C . THR F 1 132 ? -50.723 49.964 -25.893 1.00 53.95 132 THR F C 1
ATOM 11393 O O . THR F 1 132 ? -50.352 49.567 -27.000 1.00 46.83 132 THR F O 1
ATOM 11397 N N . LEU F 1 133 ? -49.945 50.685 -25.097 1.00 50.47 133 LEU F N 1
ATOM 11398 C CA . LEU F 1 133 ? -48.599 51.053 -25.507 1.00 50.00 133 LEU F CA 1
ATOM 11399 C C . LEU F 1 133 ? -47.721 49.821 -25.669 1.00 46.47 133 LEU F C 1
ATOM 11400 O O . LEU F 1 133 ? -48.003 48.759 -25.111 1.00 52.76 133 LEU F O 1
ATOM 11405 N N . ILE F 1 134 ? -46.670 49.971 -26.462 1.00 46.07 134 ILE F N 1
ATOM 11406 C CA . ILE F 1 134 ? -45.582 49.009 -26.512 1.00 44.05 134 ILE F CA 1
ATOM 11407 C C . ILE F 1 134 ? -44.450 49.590 -25.661 1.00 45.13 134 ILE F C 1
ATOM 11408 O O . ILE F 1 134 ? -44.063 50.745 -25.836 1.00 43.98 134 ILE F O 1
ATOM 11413 N N . ILE F 1 135 ? -43.923 48.800 -24.737 1.00 43.68 135 ILE F N 1
ATOM 11414 C CA . ILE F 1 135 ? -42.943 49.318 -23.794 1.00 41.22 135 ILE F CA 1
ATOM 11415 C C . ILE F 1 135 ? -41.552 48.728 -24.022 1.00 43.90 135 ILE F C 1
ATOM 11416 O O . ILE F 1 135 ? -41.356 47.519 -23.938 1.00 41.93 135 ILE F O 1
ATOM 11421 N N . LEU F 1 136 ? -40.597 49.612 -24.315 1.00 40.87 136 LEU F N 1
ATOM 11422 C CA . LEU F 1 136 ? -39.266 49.233 -24.764 1.00 39.53 136 LEU F CA 1
ATOM 11423 C C . LEU F 1 136 ? -38.237 49.427 -23.662 1.00 44.74 136 LEU F C 1
ATOM 11424 O O . LEU F 1 136 ? -37.468 50.385 -23.677 1.00 45.27 136 LEU F O 1
ATOM 11429 N N . ALA F 1 137 ? -38.208 48.499 -22.718 1.00 41.79 137 ALA F N 1
ATOM 11430 C CA . ALA F 1 137 ? -37.395 48.667 -21.526 1.00 41.51 137 ALA F CA 1
ATOM 11431 C C . ALA F 1 137 ? -35.957 48.199 -21.728 1.00 44.02 137 ALA F C 1
ATOM 11432 O O . ALA F 1 137 ? -35.689 47.286 -22.519 1.00 39.65 137 ALA F O 1
ATOM 11434 N N . ALA F 1 138 ? -35.040 48.841 -21.010 1.00 38.97 138 ALA F N 1
ATOM 11435 C CA . ALA F 1 138 ? -33.630 48.467 -21.020 1.00 41.00 138 ALA F CA 1
ATOM 11436 C C . ALA F 1 138 ? -32.950 48.967 -19.745 1.00 42.98 138 ALA F C 1
ATOM 11437 O O . ALA F 1 138 ? -33.157 50.107 -19.325 1.00 41.79 138 ALA F O 1
ATOM 11439 N N . GLY F 1 139 ? -32.139 48.111 -19.135 1.00 41.68 139 GLY F N 1
ATOM 11440 C CA . GLY F 1 139 ? -31.491 48.446 -17.882 1.00 42.13 139 GLY F CA 1
ATOM 11441 C C . GLY F 1 139 ? -31.776 47.439 -16.779 1.00 45.41 139 GLY F C 1
ATOM 11442 O O . GLY F 1 139 ? -31.826 46.234 -17.030 1.00 44.22 139 GLY F O 1
ATOM 11443 N N . ASP F 1 140 ? -31.980 47.942 -15.562 1.00 39.78 140 ASP F N 1
ATOM 11444 C CA . ASP F 1 140 ? -32.053 47.110 -14.359 1.00 43.95 140 ASP F CA 1
ATOM 11445 C C . ASP F 1 140 ? -33.154 46.037 -14.399 1.00 51.05 140 ASP F C 1
ATOM 11446 O O . ASP F 1 140 ? -34.341 46.347 -14.304 1.00 53.92 140 ASP F O 1
ATOM 11451 N N . ARG F 1 141 ? -32.742 44.777 -14.522 1.00 53.33 141 ARG F N 1
ATOM 11452 C CA . ARG F 1 141 ? -33.662 43.646 -14.647 1.00 54.90 141 ARG F CA 1
ATOM 11453 C C . ARG F 1 141 ? -34.619 43.492 -13.460 1.00 60.23 141 ARG F C 1
ATOM 11454 O O . ARG F 1 141 ? -35.806 43.193 -13.638 1.00 61.09 141 ARG F O 1
ATOM 11462 N N . ASN F 1 142 ? -34.103 43.681 -12.250 1.00 60.71 142 ASN F N 1
ATOM 11463 C CA . ASN F 1 142 ? -34.941 43.616 -11.055 1.00 65.91 142 ASN F CA 1
ATOM 11464 C C . ASN F 1 142 ? -36.014 44.705 -11.036 1.00 60.37 142 ASN F C 1
ATOM 11465 O O . ASN F 1 142 ? -37.159 44.460 -10.655 1.00 59.22 142 ASN F O 1
ATOM 11470 N N . LEU F 1 143 ? -35.635 45.909 -11.449 1.00 55.10 143 LEU F N 1
ATOM 11471 C CA . LEU F 1 143 ? -36.573 47.019 -11.505 1.00 53.51 143 LEU F CA 1
ATOM 11472 C C . LEU F 1 143 ? -37.627 46.777 -12.580 1.00 50.33 143 LEU F C 1
ATOM 11473 O O . LEU F 1 143 ? -38.785 47.132 -12.407 1.00 49.05 143 LEU F O 1
ATOM 11478 N N . TYR F 1 144 ? -37.208 46.181 -13.693 1.00 49.81 144 TYR F N 1
ATOM 11479 C CA . TYR F 1 144 ? -38.126 45.807 -14.762 1.00 50.62 144 TYR F CA 1
ATOM 11480 C C . TYR F 1 144 ? -39.229 44.890 -14.218 1.00 53.45 144 TYR F C 1
ATOM 11481 O O . TYR F 1 144 ? -40.408 45.063 -14.532 1.00 57.58 144 TYR F O 1
ATOM 11490 N N . ASP F 1 145 ? -38.841 43.925 -13.388 1.00 50.64 145 ASP F N 1
ATOM 11491 C CA . ASP F 1 145 ? -39.806 42.993 -12.805 1.00 62.13 145 ASP F CA 1
ATOM 11492 C C . ASP F 1 145 ? -40.732 43.704 -11.823 1.00 59.83 145 ASP F C 1
ATOM 11493 O O . ASP F 1 145 ? -41.942 43.467 -11.802 1.00 61.42 145 ASP F O 1
ATOM 11498 N N . GLU F 1 146 ? -40.147 44.583 -11.016 1.00 54.86 146 GLU F N 1
ATOM 11499 C CA . GLU F 1 146 ? -40.883 45.321 -9.999 1.00 58.80 146 GLU F CA 1
ATOM 11500 C C . GLU F 1 146 ? -41.897 46.265 -10.628 1.00 58.71 146 GLU F C 1
ATOM 11501 O O . GLU F 1 146 ? -42.995 46.439 -10.112 1.00 63.05 146 GLU F O 1
ATOM 11507 N N . ALA F 1 147 ? -41.526 46.868 -11.751 1.00 55.23 147 ALA F N 1
ATOM 11508 C CA . ALA F 1 147 ? -42.390 47.836 -12.409 1.00 54.04 147 ALA F CA 1
ATOM 11509 C C . ALA F 1 147 ? -43.410 47.142 -13.303 1.00 52.20 147 ALA F C 1
ATOM 11510 O O . ALA F 1 147 ? -44.393 47.750 -13.724 1.00 54.02 147 ALA F O 1
ATOM 11512 N N . MET F 1 148 ? -43.170 45.866 -13.585 1.00 49.90 148 MET F N 1
ATOM 11513 C CA . MET F 1 148 ? -44.044 45.092 -14.466 1.00 52.25 148 MET F CA 1
ATOM 11514 C C . MET F 1 148 ? -45.551 45.251 -14.176 1.00 55.10 148 MET F C 1
ATOM 11515 O O . MET F 1 148 ? -46.344 45.427 -15.100 1.00 50.37 148 MET F O 1
ATOM 11520 N N . PRO F 1 149 ? -45.950 45.168 -12.892 1.00 53.25 149 PRO F N 1
ATOM 11521 C CA . PRO F 1 149 ? -47.362 45.376 -12.552 1.00 54.38 149 PRO F CA 1
ATOM 11522 C C . PRO F 1 149 ? -47.872 46.725 -13.061 1.00 54.87 149 PRO F C 1
ATOM 11523 O O . PRO F 1 149 ? -49.032 46.830 -13.457 1.00 48.34 149 PRO F O 1
ATOM 11527 N N . GLY F 1 150 ? -47.009 47.738 -13.066 1.00 56.71 150 GLY F N 1
ATOM 11528 C CA . GLY F 1 150 ? -47.372 49.045 -13.589 1.00 53.56 150 GLY F CA 1
ATOM 11529 C C . GLY F 1 150 ? -47.369 49.099 -15.110 1.00 55.55 150 GLY F C 1
ATOM 11530 O O . GLY F 1 150 ? -48.274 49.673 -15.721 1.00 57.31 150 GLY F O 1
ATOM 11531 N N . PHE F 1 151 ? -46.340 48.514 -15.722 1.00 50.88 151 PHE F N 1
ATOM 11532 C CA . PHE F 1 151 ? -46.263 48.426 -17.176 1.00 47.51 151 PHE F CA 1
ATOM 11533 C C . PHE F 1 151 ? -47.498 47.728 -17.730 1.00 52.87 151 PHE F C 1
ATOM 11534 O O . PHE F 1 151 ? -47.991 48.069 -18.801 1.00 51.61 151 PHE F O 1
ATOM 11542 N N . GLU F 1 152 ? -47.988 46.737 -16.995 1.00 59.14 152 GLU F N 1
ATOM 11543 C CA . GLU F 1 152 ? -49.107 45.923 -17.457 1.00 62.72 152 GLU F CA 1
ATOM 11544 C C . GLU F 1 152 ? -50.372 46.759 -17.588 1.00 58.85 152 GLU F C 1
ATOM 11545 O O . GLU F 1 152 ? -51.321 46.367 -18.274 1.00 60.29 152 GLU F O 1
ATOM 11551 N N . LYS F 1 153 ? -50.370 47.919 -16.942 1.00 51.92 153 LYS F N 1
ATOM 11552 C CA . LYS F 1 153 ? -51.540 48.785 -16.932 1.00 58.78 153 LYS F CA 1
ATOM 11553 C C . LYS F 1 153 ? -51.537 49.805 -18.067 1.00 59.51 153 LYS F C 1
ATOM 11554 O O . LYS F 1 153 ? -52.598 50.254 -18.506 1.00 58.45 153 LYS F O 1
ATOM 11560 N N . MET F 1 154 ? -50.348 50.161 -18.547 1.00 54.60 154 MET F N 1
ATOM 11561 C CA . MET F 1 154 ? -50.221 51.212 -19.555 1.00 52.40 154 MET F CA 1
ATOM 11562 C C . MET F 1 154 ? -49.940 50.668 -20.952 1.00 48.89 154 MET F C 1
ATOM 11563 O O . MET F 1 154 ? -50.138 51.367 -21.951 1.00 49.21 154 MET F O 1
ATOM 11568 N N . GLY F 1 155 ? -49.466 49.429 -21.021 1.00 45.29 155 GLY F N 1
ATOM 11569 C CA . GLY F 1 155 ? -49.084 48.834 -22.289 1.00 41.22 155 GLY F CA 1
ATOM 11570 C C . GLY F 1 155 ? -49.463 47.370 -22.411 1.00 47.91 155 GLY F C 1
ATOM 11571 O O . GLY F 1 155 ? -49.671 46.679 -21.407 1.00 47.95 155 GLY F O 1
ATOM 11572 N N . LYS F 1 156 ? -49.539 46.898 -23.653 1.00 48.54 156 LYS F N 1
ATOM 11573 C CA . LYS F 1 156 ? -49.924 45.521 -23.957 1.00 55.86 156 LYS F CA 1
ATOM 11574 C C . LYS F 1 156 ? -48.710 44.628 -24.217 1.00 55.29 156 LYS F C 1
ATOM 11575 O O . LYS F 1 156 ? -48.678 43.468 -23.809 1.00 62.17 156 LYS F O 1
ATOM 11581 N N . LYS F 1 157 ? -47.715 45.174 -24.903 1.00 48.61 157 LYS F N 1
ATOM 11582 C CA . LYS F 1 157 ? -46.494 44.438 -25.200 1.00 48.95 157 LYS F CA 1
ATOM 11583 C C . LYS F 1 157 ? -45.329 45.056 -24.432 1.00 48.33 157 LYS F C 1
ATOM 11584 O O . LYS F 1 157 ? -45.067 46.254 -24.550 1.00 43.25 157 LYS F O 1
ATOM 11590 N N . ILE F 1 158 ? -44.632 44.243 -23.642 1.00 48.54 158 ILE F N 1
ATOM 11591 C CA . ILE F 1 158 ? -43.559 44.747 -22.785 1.00 46.32 158 ILE F CA 1
ATOM 11592 C C . ILE F 1 158 ? -42.306 43.893 -22.913 1.00 47.38 158 ILE F C 1
ATOM 11593 O O . ILE F 1 158 ? -42.320 42.700 -22.595 1.00 46.76 158 ILE F O 1
ATOM 11598 N N . ILE F 1 159 ? -41.216 44.503 -23.370 1.00 44.86 159 ILE F N 1
ATOM 11599 C CA . ILE F 1 159 ? -39.983 43.760 -23.592 1.00 46.28 159 ILE F CA 1
ATOM 11600 C C . ILE F 1 159 ? -38.768 44.353 -22.870 1.00 47.54 159 ILE F C 1
ATOM 11601 O O . ILE F 1 159 ? -38.769 45.505 -22.444 1.00 43.25 159 ILE F O 1
ATOM 11606 N N . HIS F 1 160 ? -37.732 43.539 -22.734 1.00 45.22 160 HIS F N 1
ATOM 11607 C CA . HIS F 1 160 ? -36.470 44.002 -22.199 1.00 44.86 160 HIS F CA 1
ATOM 11608 C C . HIS F 1 160 ? -35.412 43.829 -23.277 1.00 43.81 160 HIS F C 1
ATOM 11609 O O . HIS F 1 160 ? -35.151 42.714 -23.728 1.00 44.85 160 HIS F O 1
ATOM 11616 N N . LEU F 1 161 ? -34.808 44.939 -23.687 1.00 41.84 161 LEU F N 1
ATOM 11617 C CA . LEU F 1 161 ? -33.908 44.944 -24.834 1.00 45.04 161 LEU F CA 1
ATOM 11618 C C . LEU F 1 161 ? -32.448 44.851 -24.440 1.00 45.92 161 LEU F C 1
ATOM 11619 O O . LEU F 1 161 ? -31.581 44.727 -25.298 1.00 46.17 161 LEU F O 1
ATOM 11624 N N . GLY F 1 162 ? -32.180 44.905 -23.142 1.00 44.87 162 GLY F N 1
ATOM 11625 C CA . GLY F 1 162 ? -30.819 44.771 -22.658 1.00 49.97 162 GLY F CA 1
ATOM 11626 C C . GLY F 1 162 ? -30.331 45.946 -21.837 1.00 47.58 162 GLY F C 1
ATOM 11627 O O . GLY F 1 162 ? -31.064 46.470 -20.994 1.00 41.77 162 GLY F O 1
ATOM 11628 N N . ASP F 1 163 ? -29.088 46.358 -22.088 1.00 45.63 163 ASP F N 1
ATOM 11629 C CA . ASP F 1 163 ? -28.436 47.401 -21.300 1.00 48.54 163 ASP F CA 1
ATOM 11630 C C . ASP F 1 163 ? -29.039 48.776 -21.553 1.00 45.71 163 ASP F C 1
ATOM 11631 O O . ASP F 1 163 ? -29.605 49.022 -22.619 1.00 47.24 163 ASP F O 1
ATOM 11636 N N . VAL F 1 164 ? -28.918 49.668 -20.571 1.00 46.30 164 VAL F N 1
ATOM 11637 C CA . VAL F 1 164 ? -29.394 51.040 -20.732 1.00 44.97 164 VAL F CA 1
ATOM 11638 C C . VAL F 1 164 ? -28.892 51.581 -22.053 1.00 40.21 164 VAL F C 1
ATOM 11639 O O . VAL F 1 164 ? -27.717 51.437 -22.372 1.00 33.84 164 VAL F O 1
ATOM 11643 N N . GLY F 1 165 ? -29.788 52.183 -22.832 1.00 45.78 165 GLY F N 1
ATOM 11644 C CA . GLY F 1 165 ? -29.434 52.705 -24.139 1.00 40.33 165 GLY F CA 1
ATOM 11645 C C . GLY F 1 165 ? -30.042 51.925 -25.294 1.00 43.38 165 GLY F C 1
ATOM 11646 O O . GLY F 1 165 ? -30.344 52.497 -26.345 1.00 39.44 165 GLY F O 1
ATOM 11647 N N . LYS F 1 166 ? -30.217 50.617 -25.107 1.00 43.49 166 LYS F N 1
ATOM 11648 C CA . LYS F 1 166 ? -30.824 49.763 -26.134 1.00 34.54 166 LYS F CA 1
ATOM 11649 C C . LYS F 1 166 ? -32.284 50.132 -26.435 1.00 37.28 166 LYS F C 1
ATOM 11650 O O . LYS F 1 166 ? -32.696 50.175 -27.598 1.00 35.50 166 LYS F O 1
ATOM 11656 N N . GLY F 1 167 ? -33.065 50.389 -25.391 1.00 39.71 167 GLY F N 1
ATOM 11657 C CA . GLY F 1 167 ? -34.419 50.888 -25.575 1.00 37.98 167 GLY F CA 1
ATOM 11658 C C . GLY F 1 167 ? -34.461 52.203 -26.344 1.00 33.74 167 GLY F C 1
ATOM 11659 O O . GLY F 1 167 ? -35.234 52.350 -27.285 1.00 34.66 167 GLY F O 1
ATOM 11660 N N . ALA F 1 168 ? -33.628 53.164 -25.942 1.00 31.54 168 ALA F N 1
ATOM 11661 C CA . ALA F 1 168 ? -33.557 54.449 -26.632 1.00 31.23 168 ALA F CA 1
ATOM 11662 C C . ALA F 1 168 ? -33.236 54.274 -28.118 1.00 33.13 168 ALA F C 1
ATOM 11663 O O . ALA F 1 168 ? -33.880 54.883 -28.973 1.00 35.03 168 ALA F O 1
ATOM 11665 N N . GLU F 1 169 ? -32.236 53.449 -28.423 1.00 35.38 169 GLU F N 1
ATOM 11666 C CA . GLU F 1 169 ? -31.876 53.180 -29.819 1.00 35.52 169 GLU F CA 1
ATOM 11667 C C . GLU F 1 169 ? -33.039 52.554 -30.576 1.00 36.67 169 GLU F C 1
ATOM 11668 O O . GLU F 1 169 ? -33.328 52.946 -31.707 1.00 34.71 169 GLU F O 1
ATOM 11674 N N . MET F 1 170 ? -33.707 51.583 -29.955 1.00 32.33 170 MET F N 1
ATOM 11675 C CA . MET F 1 170 ? -34.861 50.958 -30.591 1.00 32.52 170 MET F CA 1
ATOM 11676 C C . MET F 1 170 ? -35.916 52.009 -30.898 1.00 34.04 170 MET F C 1
ATOM 11677 O O . MET F 1 170 ? -36.400 52.103 -32.031 1.00 30.88 170 MET F O 1
ATOM 11682 N N . LYS F 1 171 ? -36.275 52.791 -29.882 1.00 37.37 171 LYS F N 1
ATOM 11683 C CA . LYS F 1 171 ? -37.277 53.845 -30.036 1.00 34.91 171 LYS F CA 1
ATOM 11684 C C . LYS F 1 171 ? -36.911 54.812 -31.162 1.00 36.95 171 LYS F C 1
ATOM 11685 O O . LYS F 1 171 ? -37.747 55.142 -31.996 1.00 33.20 171 LYS F O 1
ATOM 11691 N N . LEU F 1 172 ? -35.654 55.256 -31.188 1.00 33.54 172 LEU F N 1
ATOM 11692 C CA . LEU F 1 172 ? -35.209 56.194 -32.210 1.00 29.61 172 LEU F CA 1
ATOM 11693 C C . LEU F 1 172 ? -35.294 55.600 -33.617 1.00 30.45 172 LEU F C 1
ATOM 11694 O O . LEU F 1 172 ? -35.738 56.268 -34.548 1.00 32.24 172 LEU F O 1
ATOM 11699 N N . VAL F 1 173 ? -34.894 54.342 -33.771 1.00 28.40 173 VAL F N 1
ATOM 11700 C CA . VAL F 1 173 ? -34.936 53.704 -35.084 1.00 32.30 173 VAL F CA 1
ATOM 11701 C C . VAL F 1 173 ? -36.366 53.643 -35.582 1.00 33.28 173 VAL F C 1
ATOM 11702 O O . VAL F 1 173 ? -36.668 54.013 -36.716 1.00 29.46 173 VAL F O 1
ATOM 11706 N N . VAL F 1 174 ? -37.248 53.181 -34.705 1.00 35.60 174 VAL F N 1
ATOM 11707 C CA . VAL F 1 174 ? -38.651 53.002 -35.036 1.00 33.83 174 VAL F CA 1
ATOM 11708 C C . VAL F 1 174 ? -39.344 54.321 -35.356 1.00 29.97 174 VAL F C 1
ATOM 11709 O O . VAL F 1 174 ? -40.081 54.408 -36.323 1.00 31.39 174 VAL F O 1
ATOM 11713 N N . ASN F 1 175 ? -39.110 55.347 -34.547 1.00 34.04 175 ASN F N 1
ATOM 11714 C CA . ASN F 1 175 ? -39.655 56.666 -34.852 1.00 35.16 175 ASN F CA 1
ATOM 11715 C C . ASN F 1 175 ? -39.083 57.337 -36.103 1.00 31.72 175 ASN F C 1
ATOM 11716 O O . ASN F 1 175 ? -39.766 58.129 -36.754 1.00 30.21 175 ASN F O 1
ATOM 11721 N N . MET F 1 176 ? -37.837 57.023 -36.448 1.00 29.69 176 MET F N 1
ATOM 11722 C CA . MET F 1 176 ? -37.258 57.577 -37.671 1.00 26.08 176 MET F CA 1
ATOM 11723 C C . MET F 1 176 ? -38.033 57.093 -38.896 1.00 29.74 176 MET F C 1
ATOM 11724 O O . MET F 1 176 ? -38.362 57.879 -39.783 1.00 29.38 176 MET F O 1
ATOM 11729 N N . VAL F 1 177 ? -38.338 55.802 -38.932 1.00 29.71 177 VAL F N 1
ATOM 11730 C CA . VAL F 1 177 ? -39.152 55.257 -40.013 1.00 30.12 177 VAL F CA 1
ATOM 11731 C C . VAL F 1 177 ? -40.527 55.929 -40.045 1.00 30.06 177 VAL F C 1
ATOM 11732 O O . VAL F 1 177 ? -41.011 56.345 -41.094 1.00 34.11 177 VAL F O 1
ATOM 11736 N N . MET F 1 178 ? -41.149 56.057 -38.883 1.00 27.21 178 MET F N 1
ATOM 11737 C CA . MET F 1 178 ? -42.454 56.710 -38.810 1.00 29.50 178 MET F CA 1
ATOM 11738 C C . MET F 1 178 ? -42.451 58.140 -39.339 1.00 29.85 178 MET F C 1
ATOM 11739 O O . MET F 1 178 ? -43.364 58.542 -40.061 1.00 34.67 178 MET F O 1
ATOM 11744 N N . GLY F 1 179 ? -41.445 58.918 -38.959 1.00 27.48 179 GLY F N 1
ATOM 11745 C CA . GLY F 1 179 ? -41.360 60.299 -39.408 1.00 28.69 179 GLY F CA 1
ATOM 11746 C C . GLY F 1 179 ? -41.214 60.368 -40.911 1.00 30.05 179 GLY F C 1
ATOM 11747 O O . GLY F 1 179 ? -41.871 61.164 -41.580 1.00 30.72 179 GLY F O 1
ATOM 11748 N N . GLY F 1 180 ? -40.351 59.506 -41.438 1.00 28.11 180 GLY F N 1
ATOM 11749 C CA . GLY F 1 180 ? -40.125 59.407 -42.864 1.00 25.97 180 GLY F CA 1
ATOM 11750 C C . GLY F 1 180 ? -41.398 59.032 -43.583 1.00 27.84 180 GLY F C 1
ATOM 11751 O O . GLY F 1 180 ? -41.710 59.595 -44.628 1.00 30.72 180 GLY F O 1
ATOM 11752 N N . MET F 1 181 ? -42.139 58.084 -43.012 1.00 28.36 181 MET F N 1
ATOM 11753 C CA . MET F 1 181 ? -43.386 57.618 -43.611 1.00 30.79 181 MET F CA 1
ATOM 11754 C C . MET F 1 181 ? -44.393 58.744 -43.700 1.00 35.26 181 MET F C 1
ATOM 11755 O O . MET F 1 181 ? -45.055 58.915 -44.718 1.00 33.88 181 MET F O 1
ATOM 11760 N N . MET F 1 182 ? -44.531 59.492 -42.609 1.00 37.52 182 MET F N 1
ATOM 11761 C CA . MET F 1 182 ? -45.464 60.605 -42.578 1.00 35.55 182 MET F CA 1
ATOM 11762 C C . MET F 1 182 ? -45.076 61.651 -43.632 1.00 33.62 182 MET F C 1
ATOM 11763 O O . MET F 1 182 ? -45.925 62.128 -44.385 1.00 32.99 182 MET F O 1
ATOM 11768 N N . ALA F 1 183 ? -43.789 61.989 -43.710 1.00 32.76 183 ALA F N 1
ATOM 11769 C CA . ALA F 1 183 ? -43.342 62.963 -44.700 1.00 24.98 183 ALA F CA 1
ATOM 11770 C C . ALA F 1 183 ? -43.699 62.504 -46.124 1.00 27.80 183 ALA F C 1
ATOM 11771 O O . ALA F 1 183 ? -44.265 63.267 -46.901 1.00 28.29 183 ALA F O 1
ATOM 11773 N N . CYS F 1 184 ? -43.382 61.251 -46.450 1.00 26.71 184 CYS F N 1
ATOM 11774 C CA . CYS F 1 184 ? -43.697 60.705 -47.774 1.00 26.20 184 CYS F CA 1
ATOM 11775 C C . CYS F 1 184 ? -45.192 60.652 -48.054 1.00 23.50 184 CYS F C 1
ATOM 11776 O O . CYS F 1 184 ? -45.647 61.019 -49.145 1.00 29.73 184 CYS F O 1
ATOM 11779 N N . PHE F 1 185 ? -45.950 60.174 -47.071 1.00 28.42 185 PHE F N 1
ATOM 11780 C CA . PHE F 1 185 ? -47.410 60.053 -47.174 1.00 27.76 185 PHE F CA 1
ATOM 11781 C C . PHE F 1 185 ? -48.033 61.422 -47.461 1.00 33.84 185 PHE F C 1
ATOM 11782 O O . PHE F 1 185 ? -48.849 61.568 -48.372 1.00 32.75 185 PHE F O 1
ATOM 11790 N N . CYS F 1 186 ? -47.648 62.426 -46.680 1.00 32.45 186 CYS F N 1
ATOM 11791 C CA . CYS F 1 186 ? -48.103 63.792 -46.927 1.00 26.86 186 CYS F CA 1
ATOM 11792 C C . CYS F 1 186 ? -47.687 64.323 -48.300 1.00 30.02 186 CYS F C 1
ATOM 11793 O O . CYS F 1 186 ? -48.451 65.034 -48.941 1.00 31.35 186 CYS F O 1
ATOM 11796 N N . GLU F 1 187 ? -46.488 63.964 -48.755 1.00 28.62 187 GLU F N 1
ATOM 11797 C CA . GLU F 1 187 ? -46.056 64.370 -50.081 1.00 32.30 187 GLU F CA 1
ATOM 11798 C C . GLU F 1 187 ? -46.968 63.738 -51.130 1.00 32.61 187 GLU F C 1
ATOM 11799 O O . GLU F 1 187 ? -47.365 64.384 -52.101 1.00 25.58 187 GLU F O 1
ATOM 11805 N N . GLY F 1 188 ? -47.323 62.480 -50.914 1.00 26.99 188 GLY F N 1
ATOM 11806 C CA . GLY F 1 188 ? -48.274 61.815 -51.785 1.00 27.06 188 GLY F CA 1
ATOM 11807 C C . GLY F 1 188 ? -49.633 62.501 -51.811 1.00 26.24 188 GLY F C 1
ATOM 11808 O O . GLY F 1 188 ? -50.177 62.786 -52.881 1.00 25.42 188 GLY F O 1
ATOM 11809 N N . LEU F 1 189 ? -50.192 62.760 -50.634 1.00 30.98 189 LEU F N 1
ATOM 11810 C CA . LEU F 1 189 ? -51.502 63.413 -50.549 1.00 33.90 189 LEU F CA 1
ATOM 11811 C C . LEU F 1 189 ? -51.502 64.791 -51.211 1.00 35.25 189 LEU F C 1
ATOM 11812 O O . LEU F 1 189 ? -52.433 65.132 -51.926 1.00 38.34 189 LEU F O 1
ATOM 11817 N N . ALA F 1 190 ? -50.454 65.576 -50.978 1.00 34.02 190 ALA F N 1
ATOM 11818 C CA . ALA F 1 190 ? -50.365 66.912 -51.563 1.00 31.09 190 ALA F CA 1
ATOM 11819 C C . ALA F 1 190 ? -50.221 66.821 -53.076 1.00 34.56 190 ALA F C 1
ATOM 11820 O O . ALA F 1 190 ? -50.859 67.570 -53.813 1.00 31.33 190 ALA F O 1
ATOM 11822 N N . LEU F 1 191 ? -49.380 65.898 -53.536 1.00 30.60 191 LEU F N 1
ATOM 11823 C CA . LEU F 1 191 ? -49.162 65.724 -54.968 1.00 27.70 191 LEU F CA 1
ATOM 11824 C C . LEU F 1 191 ? -50.459 65.316 -55.660 1.00 28.11 191 LEU F C 1
ATOM 11825 O O . LEU F 1 191 ? -50.833 65.871 -56.701 1.00 24.53 191 LEU F O 1
ATOM 11830 N N . GLY F 1 192 ? -51.144 64.335 -55.084 1.00 30.82 192 GLY F N 1
ATOM 11831 C CA . GLY F 1 192 ? -52.415 63.886 -55.625 1.00 37.70 192 GLY F CA 1
ATOM 11832 C C . GLY F 1 192 ? -53.425 65.016 -55.697 1.00 41.06 192 GLY F C 1
ATOM 11833 O O . GLY F 1 192 ? -54.110 65.184 -56.698 1.00 41.65 192 GLY F O 1
ATOM 11834 N N . GLU F 1 193 ? -53.521 65.800 -54.630 1.00 37.57 193 GLU F N 1
ATOM 11835 C CA . GLU F 1 193 ? -54.419 66.943 -54.640 1.00 37.23 193 GLU F CA 1
ATOM 11836 C C . GLU F 1 193 ? -54.110 67.941 -55.758 1.00 35.24 193 GLU F C 1
ATOM 11837 O O . GLU F 1 193 ? -55.024 68.429 -56.414 1.00 33.56 193 GLU F O 1
ATOM 11843 N N . LYS F 1 194 ? -52.835 68.262 -55.975 1.00 29.67 194 LYS F N 1
ATOM 11844 C CA . LYS F 1 194 ? -52.502 69.222 -57.032 1.00 31.65 194 LYS F CA 1
ATOM 11845 C C . LYS F 1 194 ? -52.686 68.619 -58.407 1.00 31.32 194 LYS F C 1
ATOM 11846 O O . LYS F 1 194 ? -52.888 69.338 -59.379 1.00 38.13 194 LYS F O 1
ATOM 11852 N N . ALA F 1 195 ? -52.632 67.294 -58.488 1.00 28.52 195 ALA F N 1
ATOM 11853 C CA . ALA F 1 195 ? -52.882 66.619 -59.753 1.00 29.91 195 ALA F CA 1
ATOM 11854 C C . ALA F 1 195 ? -54.380 66.457 -60.022 1.00 39.32 195 ALA F C 1
ATOM 11855 O O . ALA F 1 195 ? -54.774 65.975 -61.083 1.00 46.56 195 ALA F O 1
ATOM 11857 N N . GLY F 1 196 ? -55.209 66.836 -59.054 1.00 37.27 196 GLY F N 1
ATOM 11858 C CA . GLY F 1 196 ? -56.650 66.821 -59.246 1.00 36.62 196 GLY F CA 1
ATOM 11859 C C . GLY F 1 196 ? -57.348 65.541 -58.818 1.00 38.60 196 GLY F C 1
ATOM 11860 O O . GLY F 1 196 ? -58.496 65.311 -59.190 1.00 42.14 196 GLY F O 1
ATOM 11861 N N . LEU F 1 197 ? -56.671 64.711 -58.030 1.00 34.70 197 LEU F N 1
ATOM 11862 C CA . LEU F 1 197 ? -57.271 63.486 -57.497 1.00 34.29 197 LEU F CA 1
ATOM 11863 C C . LEU F 1 197 ? -58.004 63.782 -56.191 1.00 39.15 197 LEU F C 1
ATOM 11864 O O . LEU F 1 197 ? -57.626 64.701 -55.466 1.00 40.98 197 LEU F O 1
ATOM 11869 N N . ALA F 1 198 ? -59.036 62.997 -55.883 1.00 41.94 198 ALA F N 1
ATOM 11870 C CA . ALA F 1 198 ? -59.761 63.153 -54.623 1.00 41.08 198 ALA F CA 1
ATOM 11871 C C . ALA F 1 198 ? -59.021 62.464 -53.480 1.00 45.19 198 ALA F C 1
ATOM 11872 O O . ALA F 1 198 ? -58.586 61.322 -53.615 1.00 44.36 198 ALA F O 1
ATOM 11874 N N . THR F 1 199 ? -58.882 63.159 -52.355 1.00 45.31 199 THR F N 1
ATOM 11875 C CA . THR F 1 199 ? -58.184 62.605 -51.205 1.00 45.68 199 THR F CA 1
ATOM 11876 C C . THR F 1 199 ? -58.723 61.214 -50.841 1.00 41.42 199 THR F C 1
ATOM 11877 O O . THR F 1 199 ? -57.955 60.269 -50.661 1.00 42.41 199 THR F O 1
ATOM 11881 N N . ASP F 1 200 ? -60.044 61.097 -50.755 1.00 32.76 200 ASP F N 1
ATOM 11882 C CA . ASP F 1 200 ? -60.700 59.826 -50.453 1.00 39.23 200 ASP F CA 1
ATOM 11883 C C . ASP F 1 200 ? -60.372 58.698 -51.436 1.00 33.70 200 ASP F C 1
ATOM 11884 O O . ASP F 1 200 ? -60.198 57.549 -51.039 1.00 36.92 200 ASP F O 1
ATOM 11889 N N . ALA F 1 201 ? -60.308 59.021 -52.719 1.00 31.40 201 ALA F N 1
ATOM 11890 C CA . ALA F 1 201 ? -59.942 58.022 -53.715 1.00 35.16 201 ALA F CA 1
ATOM 11891 C C . ALA F 1 201 ? -58.530 57.497 -53.450 1.00 37.60 201 ALA F C 1
ATOM 11892 O O . ALA F 1 201 ? -58.265 56.297 -53.545 1.00 36.50 201 ALA F O 1
ATOM 11894 N N . ILE F 1 202 ? -57.622 58.403 -53.108 1.00 35.80 202 ILE F N 1
ATOM 11895 C CA . ILE F 1 202 ? -56.248 58.012 -52.837 1.00 34.52 202 ILE F CA 1
ATOM 11896 C C . ILE F 1 202 ? -56.156 57.138 -51.594 1.00 34.83 202 ILE F C 1
ATOM 11897 O O . ILE F 1 202 ? -55.489 56.099 -51.608 1.00 33.33 202 ILE F O 1
ATOM 11902 N N . LEU F 1 203 ? -56.815 57.557 -50.517 1.00 31.50 203 LEU F N 1
ATOM 11903 C CA . LEU F 1 203 ? -56.844 56.755 -49.296 1.00 32.99 203 LEU F CA 1
ATOM 11904 C C . LEU F 1 203 ? -57.422 55.361 -49.582 1.00 36.00 203 LEU F C 1
ATOM 11905 O O . LEU F 1 203 ? -56.978 54.356 -49.020 1.00 37.12 203 LEU F O 1
ATOM 11910 N N . ASP F 1 204 ? -58.421 55.316 -50.454 1.00 35.20 204 ASP F N 1
ATOM 11911 C CA . ASP F 1 204 ? -59.088 54.067 -50.800 1.00 43.81 204 ASP F CA 1
ATOM 11912 C C . ASP F 1 204 ? -58.088 53.094 -51.417 1.00 41.86 204 ASP F C 1
ATOM 11913 O O . ASP F 1 204 ? -57.998 51.934 -51.016 1.00 38.59 204 ASP F O 1
ATOM 11918 N N . VAL F 1 205 ? -57.332 53.574 -52.397 1.00 37.64 205 VAL F N 1
ATOM 11919 C CA . VAL F 1 205 ? -56.370 52.721 -53.083 1.00 39.10 205 VAL F CA 1
ATOM 11920 C C . VAL F 1 205 ? -55.266 52.299 -52.124 1.00 39.29 205 VAL F C 1
ATOM 11921 O O . VAL F 1 205 ? -54.863 51.135 -52.092 1.00 40.64 205 VAL F O 1
ATOM 11925 N N . ILE F 1 206 ? -54.783 53.246 -51.329 1.00 37.56 206 ILE F N 1
ATOM 11926 C CA . ILE F 1 206 ? -53.714 52.943 -50.384 1.00 34.11 206 ILE F CA 1
ATOM 11927 C C . ILE F 1 206 ? -54.161 51.906 -49.364 1.00 34.72 206 ILE F C 1
ATOM 11928 O O . ILE F 1 206 ? -53.467 50.921 -49.131 1.00 36.77 206 ILE F O 1
ATOM 11933 N N . GLY F 1 207 ? -55.325 52.121 -48.764 1.00 42.12 207 GLY F N 1
ATOM 11934 C CA . GLY F 1 207 ? -55.830 51.205 -47.753 1.00 42.19 207 GLY F CA 1
ATOM 11935 C C . GLY F 1 207 ? -56.133 49.826 -48.309 1.00 40.54 207 GLY F C 1
ATOM 11936 O O . GLY F 1 207 ? -56.327 48.864 -47.566 1.00 46.49 207 GLY F O 1
ATOM 11937 N N . ALA F 1 208 ? -56.166 49.724 -49.630 1.00 39.06 208 ALA F N 1
ATOM 11938 C CA . ALA F 1 208 ? -56.501 48.460 -50.274 1.00 44.83 208 ALA F CA 1
ATOM 11939 C C . ALA F 1 208 ? -55.293 47.557 -50.524 1.00 43.68 208 ALA F C 1
ATOM 11940 O O . ALA F 1 208 ? -55.468 46.381 -50.848 1.00 38.51 208 ALA F O 1
ATOM 11942 N N . GLY F 1 209 ? -54.081 48.101 -50.375 1.00 38.01 209 GLY F N 1
ATOM 11943 C CA . GLY F 1 209 ? -52.879 47.396 -50.781 1.00 34.32 209 GLY F CA 1
ATOM 11944 C C . GLY F 1 209 ? -51.877 47.079 -49.687 1.00 38.13 209 GLY F C 1
ATOM 11945 O O . GLY F 1 209 ? -52.186 47.140 -48.499 1.00 38.70 209 GLY F O 1
ATOM 11946 N N . ALA F 1 210 ? -50.655 46.763 -50.103 1.00 38.22 210 ALA F N 1
ATOM 11947 C CA . ALA F 1 210 ? -49.642 46.240 -49.191 1.00 37.63 210 ALA F CA 1
ATOM 11948 C C . ALA F 1 210 ? -49.053 47.290 -48.248 1.00 35.64 210 ALA F C 1
ATOM 11949 O O . ALA F 1 210 ? -48.381 46.948 -47.277 1.00 37.11 210 ALA F O 1
ATOM 11951 N N . MET F 1 211 ? -49.301 48.563 -48.534 1.00 35.34 211 MET F N 1
ATOM 11952 C CA . MET F 1 211 ? -48.824 49.646 -47.676 1.00 38.16 211 MET F CA 1
ATOM 11953 C C . MET F 1 211 ? -49.806 49.988 -46.554 1.00 40.14 211 MET F C 1
ATOM 11954 O O . MET F 1 211 ? -49.459 50.729 -45.624 1.00 36.86 211 MET F O 1
ATOM 11959 N N . ALA F 1 212 ? -51.037 49.494 -46.663 1.00 39.54 212 ALA F N 1
ATOM 11960 C CA . ALA F 1 212 ? -52.071 49.842 -45.694 1.00 37.60 212 ALA F CA 1
ATOM 11961 C C . ALA F 1 212 ? -51.588 49.645 -44.262 1.00 38.17 212 ALA F C 1
ATOM 11962 O O . ALA F 1 212 ? -50.979 48.626 -43.924 1.00 33.00 212 ALA F O 1
ATOM 11964 N N . ASN F 1 213 ? -51.872 50.633 -43.424 1.00 40.46 213 ASN F N 1
ATOM 11965 C CA . ASN F 1 213 ? -51.493 50.590 -42.021 1.00 36.77 213 ASN F CA 1
ATOM 11966 C C . ASN F 1 213 ? -52.372 51.542 -41.206 1.00 34.96 213 ASN F C 1
ATOM 11967 O O . ASN F 1 213 ? -52.882 52.532 -41.737 1.00 33.24 213 ASN F O 1
ATOM 11972 N N . PRO F 1 214 ? -52.565 51.243 -39.913 1.00 37.97 214 PRO F N 1
ATOM 11973 C CA . PRO F 1 214 ? -53.412 52.095 -39.069 1.00 38.49 214 PRO F CA 1
ATOM 11974 C C . PRO F 1 214 ? -53.010 53.583 -39.043 1.00 38.36 214 PRO F C 1
ATOM 11975 O O . PRO F 1 214 ? -53.894 54.435 -38.994 1.00 39.76 214 PRO F O 1
ATOM 11979 N N . MET F 1 215 ? -51.721 53.911 -39.088 1.00 35.13 215 MET F N 1
ATOM 11980 C CA . MET F 1 215 ? -51.348 55.329 -39.109 1.00 31.84 215 MET F CA 1
ATOM 11981 C C . MET F 1 215 ? -51.875 56.022 -40.356 1.00 34.01 215 MET F C 1
ATOM 11982 O O . MET F 1 215 ? -52.426 57.115 -40.260 1.00 36.16 215 MET F O 1
ATOM 11987 N N . PHE F 1 216 ? -51.699 55.402 -41.523 1.00 37.02 216 PHE F N 1
ATOM 11988 C CA . PHE F 1 216 ? -52.180 56.013 -42.764 1.00 38.64 216 PHE F CA 1
ATOM 11989 C C . PHE F 1 216 ? -53.689 56.205 -42.692 1.00 40.07 216 PHE F C 1
ATOM 11990 O O . PHE F 1 216 ? -54.212 57.265 -43.049 1.00 41.92 216 PHE F O 1
ATOM 11998 N N . ALA F 1 217 ? -54.384 55.179 -42.211 1.00 42.42 217 ALA F N 1
ATOM 11999 C CA . ALA F 1 217 ? -55.841 55.203 -42.112 1.00 44.00 217 ALA F CA 1
ATOM 12000 C C . ALA F 1 217 ? -56.346 56.327 -41.209 1.00 47.59 217 ALA F C 1
ATOM 12001 O O . ALA F 1 217 ? -57.263 57.074 -41.573 1.00 48.55 217 ALA F O 1
ATOM 12003 N N . LEU F 1 218 ? -55.751 56.433 -40.026 1.00 41.44 218 LEU F N 1
ATOM 12004 C CA . LEU F 1 218 ? -56.167 57.419 -39.034 1.00 38.45 218 LEU F CA 1
ATOM 12005 C C . LEU F 1 218 ? -55.786 58.829 -39.495 1.00 39.50 218 LEU F C 1
ATOM 12006 O O . LEU F 1 218 ? -56.638 59.698 -39.632 1.00 39.86 218 LEU F O 1
ATOM 12011 N N . LYS F 1 219 ? -54.503 59.063 -39.744 1.00 34.26 219 LYS F N 1
ATOM 12012 C CA . LYS F 1 219 ? -54.068 60.408 -40.118 1.00 32.14 219 LYS F CA 1
ATOM 12013 C C . LYS F 1 219 ? -54.571 60.867 -41.504 1.00 34.73 219 LYS F C 1
ATOM 12014 O O . LYS F 1 219 ? -54.897 62.042 -41.706 1.00 35.76 219 LYS F O 1
ATOM 12020 N N . GLY F 1 220 ? -54.647 59.945 -42.453 1.00 30.48 220 GLY F N 1
ATOM 12021 C CA . GLY F 1 220 ? -55.213 60.265 -43.753 1.00 30.58 220 GLY F CA 1
ATOM 12022 C C . GLY F 1 220 ? -56.548 60.985 -43.642 1.00 34.10 220 GLY F C 1
ATOM 12023 O O . GLY F 1 220 ? -56.766 62.009 -44.290 1.00 35.57 220 GLY F O 1
ATOM 12024 N N . GLY F 1 221 ? -57.441 60.458 -42.808 1.00 38.08 221 GLY F N 1
ATOM 12025 C CA . GLY F 1 221 ? -58.773 61.027 -42.663 1.00 36.16 221 GLY F CA 1
ATOM 12026 C C . GLY F 1 221 ? -58.745 62.394 -42.009 1.00 43.16 221 GLY F C 1
ATOM 12027 O O . GLY F 1 221 ? -59.451 63.318 -42.427 1.00 43.58 221 GLY F O 1
ATOM 12028 N N . LEU F 1 222 ? -57.931 62.546 -40.990 1.00 41.76 222 LEU F N 1
ATOM 12029 C CA . LEU F 1 222 ? -57.794 63.787 -40.315 1.00 41.17 222 LEU F CA 1
ATOM 12030 C C . LEU F 1 222 ? -57.237 64.862 -41.201 1.00 39.42 222 LEU F C 1
ATOM 12031 O O . LEU F 1 222 ? -57.577 65.998 -41.068 1.00 37.86 222 LEU F O 1
ATOM 12036 N N . ILE F 1 223 ? -56.361 64.486 -42.107 1.00 44.94 223 ILE F N 1
ATOM 12037 C CA . ILE F 1 223 ? -55.749 65.421 -43.012 1.00 41.95 223 ILE F CA 1
ATOM 12038 C C . ILE F 1 223 ? -56.790 65.933 -43.979 1.00 41.68 223 ILE F C 1
ATOM 12039 O O . ILE F 1 223 ? -56.853 67.085 -44.241 1.00 39.42 223 ILE F O 1
ATOM 12044 N N . ARG F 1 224 ? -57.602 65.038 -44.495 1.00 45.63 224 ARG F N 1
ATOM 12045 C CA . ARG F 1 224 ? -58.660 65.380 -45.408 1.00 42.43 224 ARG F CA 1
ATOM 12046 C C . ARG F 1 224 ? -59.530 66.429 -44.793 1.00 49.85 224 ARG F C 1
ATOM 12047 O O . ARG F 1 224 ? -59.946 67.337 -45.435 1.00 54.56 224 ARG F O 1
ATOM 12055 N N . ASP F 1 225 ? -59.768 66.308 -43.513 1.00 43.83 225 ASP F N 1
ATOM 12056 C CA . ASP F 1 225 ? -60.660 67.220 -42.818 1.00 44.29 225 ASP F CA 1
ATOM 12057 C C . ASP F 1 225 ? -59.898 68.424 -42.291 1.00 49.07 225 ASP F C 1
ATOM 12058 O O . ASP F 1 225 ? -60.488 69.350 -41.736 1.00 52.56 225 ASP F O 1
ATOM 12063 N N . ARG F 1 226 ? -58.583 68.407 -42.480 1.00 49.76 226 ARG F N 1
ATOM 12064 C CA . ARG F 1 226 ? -57.714 69.469 -41.984 1.00 48.05 226 ARG F CA 1
ATOM 12065 C C . ARG F 1 226 ? -57.849 69.623 -40.466 1.00 47.41 226 ARG F C 1
ATOM 12066 O O . ARG F 1 226 ? -57.908 70.737 -39.949 1.00 49.14 226 ARG F O 1
ATOM 12074 N N . ASN F 1 227 ? -57.906 68.498 -39.760 1.00 43.85 227 ASN F N 1
ATOM 12075 C CA . ASN F 1 227 ? -57.898 68.496 -38.299 1.00 46.58 227 ASN F CA 1
ATOM 12076 C C . ASN F 1 227 ? -56.535 68.039 -37.770 1.00 48.52 227 ASN F C 1
ATOM 12077 O O . ASN F 1 227 ? -56.174 66.870 -37.913 1.00 49.07 227 ASN F O 1
ATOM 12082 N N . PHE F 1 228 ? -55.790 68.955 -37.151 1.00 42.33 228 PHE F N 1
ATOM 12083 C CA . PHE F 1 228 ? -54.434 68.656 -36.700 1.00 38.15 228 PHE F CA 1
ATOM 12084 C C . PHE F 1 228 ? -54.248 68.767 -35.184 1.00 41.27 228 PHE F C 1
ATOM 12085 O O . PHE F 1 228 ? -53.155 69.078 -34.701 1.00 43.24 228 PHE F O 1
ATOM 12093 N N . ALA F 1 229 ? -55.314 68.499 -34.435 1.00 43.72 229 ALA F N 1
ATOM 12094 C CA . ALA F 1 229 ? -55.228 68.473 -32.977 1.00 44.73 229 ALA F CA 1
ATOM 12095 C C . ALA F 1 229 ? -54.122 67.506 -32.566 1.00 44.71 229 ALA F C 1
ATOM 12096 O O . ALA F 1 229 ? -54.048 66.380 -33.067 1.00 46.38 229 ALA F O 1
ATOM 12098 N N . PRO F 1 230 ? -53.249 67.948 -31.657 1.00 45.50 230 PRO F N 1
ATOM 12099 C CA . PRO F 1 230 ? -52.024 67.206 -31.347 1.00 46.82 230 PRO F CA 1
ATOM 12100 C C . PRO F 1 230 ? -52.284 65.843 -30.706 1.00 43.81 230 PRO F C 1
ATOM 12101 O O . PRO F 1 230 ? -52.969 65.755 -29.699 1.00 41.29 230 PRO F O 1
ATOM 12105 N N . ALA F 1 231 ? -51.752 64.789 -31.312 1.00 44.31 231 ALA F N 1
ATOM 12106 C CA . ALA F 1 231 ? -51.700 63.479 -30.674 1.00 44.38 231 ALA F CA 1
ATOM 12107 C C . ALA F 1 231 ? -50.227 63.172 -30.383 1.00 43.05 231 ALA F C 1
ATOM 12108 O O . ALA F 1 231 ? -49.857 62.875 -29.251 1.00 42.65 231 ALA F O 1
ATOM 12110 N N . PHE F 1 232 ? -49.395 63.244 -31.420 1.00 40.78 232 PHE F N 1
ATOM 12111 C CA . PHE F 1 232 ? -47.948 63.303 -31.250 1.00 40.36 232 PHE F CA 1
ATOM 12112 C C . PHE F 1 232 ? -47.534 64.695 -31.713 1.00 35.77 232 PHE F C 1
ATOM 12113 O O . PHE F 1 232 ? -47.574 64.981 -32.908 1.00 31.33 232 PHE F O 1
ATOM 12121 N N . PRO F 1 233 ? -47.182 65.583 -30.767 1.00 33.07 233 PRO F N 1
ATOM 12122 C CA . PRO F 1 233 ? -46.790 66.962 -31.104 1.00 30.64 233 PRO F CA 1
ATOM 12123 C C . PRO F 1 233 ? -45.701 67.034 -32.184 1.00 35.29 233 PRO F C 1
ATOM 12124 O O . PRO F 1 233 ? -44.683 66.350 -32.085 1.00 35.27 233 PRO F O 1
ATOM 12128 N N . LEU F 1 234 ? -45.918 67.860 -33.203 1.00 34.47 234 LEU F N 1
ATOM 12129 C CA . LEU F 1 234 ? -44.955 67.999 -34.279 1.00 32.97 234 LEU F CA 1
ATOM 12130 C C . LEU F 1 234 ? -43.551 68.315 -33.737 1.00 37.88 234 LEU F C 1
ATOM 12131 O O . LEU F 1 234 ? -42.553 67.777 -34.221 1.00 30.39 234 LEU F O 1
ATOM 12136 N N . LYS F 1 235 ? -43.471 69.165 -32.718 1.00 37.97 235 LYS F N 1
ATOM 12137 C CA . LYS F 1 235 ? -42.159 69.569 -32.227 1.00 39.23 235 LYS F CA 1
ATOM 12138 C C . LYS F 1 235 ? -41.396 68.376 -31.631 1.00 37.92 235 LYS F C 1
ATOM 12139 O O . LYS F 1 235 ? -40.166 68.335 -31.694 1.00 38.00 235 LYS F O 1
ATOM 12145 N N . HIS F 1 236 ? -42.126 67.403 -31.078 1.00 35.86 236 HIS F N 1
ATOM 12146 C CA . HIS F 1 236 ? -41.499 66.198 -30.519 1.00 30.07 236 HIS F CA 1
ATOM 12147 C C . HIS F 1 236 ? -41.067 65.231 -31.616 1.00 33.55 236 HIS F C 1
ATOM 12148 O O . HIS F 1 236 ? -40.051 64.550 -31.486 1.00 34.70 236 HIS F O 1
ATOM 12155 N N . MET F 1 237 ? -41.837 65.170 -32.698 1.00 34.93 237 MET F N 1
ATOM 12156 C CA . MET F 1 237 ? -41.450 64.348 -33.836 1.00 29.44 237 MET F CA 1
ATOM 12157 C C . MET F 1 237 ? -40.170 64.895 -34.457 1.00 32.80 237 MET F C 1
ATOM 12158 O O . MET F 1 237 ? -39.328 64.135 -34.954 1.00 29.65 237 MET F O 1
ATOM 12163 N N . GLN F 1 238 ? -40.009 66.211 -34.435 1.00 33.59 238 GLN F N 1
ATOM 12164 C CA . GLN F 1 238 ? -38.818 66.800 -35.052 1.00 33.90 238 GLN F CA 1
ATOM 12165 C C . GLN F 1 238 ? -37.578 66.473 -34.216 1.00 33.95 238 GLN F C 1
ATOM 12166 O O . GLN F 1 238 ? -36.516 66.096 -34.750 1.00 28.21 238 GLN F O 1
ATOM 12172 N N . LYS F 1 239 ? -37.739 66.616 -32.902 1.00 34.56 239 LYS F N 1
ATOM 12173 C CA . LYS F 1 239 ? -36.722 66.264 -31.920 1.00 31.87 239 LYS F CA 1
ATOM 12174 C C . LYS F 1 239 ? -36.270 64.820 -32.109 1.00 30.46 239 LYS F C 1
ATOM 12175 O O . LYS F 1 239 ? -35.077 64.529 -32.129 1.00 35.50 239 LYS F O 1
ATOM 12181 N N . ASP F 1 240 ? -37.232 63.916 -32.234 1.00 28.66 240 ASP F N 1
ATOM 12182 C CA . ASP F 1 240 ? -36.941 62.512 -32.492 1.00 33.97 240 ASP F CA 1
ATOM 12183 C C . ASP F 1 240 ? -36.101 62.288 -33.763 1.00 31.23 240 ASP F C 1
ATOM 12184 O O . ASP F 1 240 ? -35.211 61.451 -33.784 1.00 30.37 240 ASP F O 1
ATOM 12189 N N . LEU F 1 241 ? -36.403 63.020 -34.827 1.00 29.05 241 LEU F N 1
ATOM 12190 C CA . LEU F 1 241 ? -35.628 62.924 -36.062 1.00 33.96 241 LEU F CA 1
ATOM 12191 C C . LEU F 1 241 ? -34.217 63.487 -35.839 1.00 34.14 241 LEU F C 1
ATOM 12192 O O . LEU F 1 241 ? -33.224 62.944 -36.326 1.00 29.99 241 LEU F O 1
ATOM 12197 N N . ARG F 1 242 ? -34.138 64.577 -35.091 1.00 30.36 242 ARG F N 1
ATOM 12198 C CA . ARG F 1 242 ? -32.851 65.150 -34.728 1.00 31.62 242 ARG F CA 1
ATOM 12199 C C . ARG F 1 242 ? -31.973 64.091 -34.079 1.00 30.99 242 ARG F C 1
ATOM 12200 O O . ARG F 1 242 ? -30.821 63.907 -34.452 1.00 23.36 242 ARG F O 1
ATOM 12208 N N . LEU F 1 243 ? -32.542 63.392 -33.105 1.00 32.59 243 LEU F N 1
ATOM 12209 C CA . LEU F 1 243 ? -31.810 62.408 -32.318 1.00 28.83 243 LEU F CA 1
ATOM 12210 C C . LEU F 1 243 ? -31.415 61.186 -33.152 1.00 30.24 243 LEU F C 1
ATOM 12211 O O . LEU F 1 243 ? -30.339 60.620 -32.973 1.00 30.80 243 LEU F O 1
ATOM 12216 N N . ALA F 1 244 ? -32.292 60.793 -34.064 1.00 25.76 244 ALA F N 1
ATOM 12217 C CA . ALA F 1 244 ? -32.002 59.702 -34.975 1.00 30.29 244 ALA F CA 1
ATOM 12218 C C . ALA F 1 244 ? -30.870 60.065 -35.931 1.00 30.19 244 ALA F C 1
ATOM 12219 O O . ALA F 1 244 ? -30.064 59.206 -36.292 1.00 27.75 244 ALA F O 1
ATOM 12221 N N . VAL F 1 245 ? -30.805 61.326 -36.353 1.00 24.60 245 VAL F N 1
ATOM 12222 C CA . VAL F 1 245 ? -29.721 61.723 -37.251 1.00 26.97 245 VAL F CA 1
ATOM 12223 C C . VAL F 1 245 ? -28.398 61.742 -36.477 1.00 28.31 245 VAL F C 1
ATOM 12224 O O . VAL F 1 245 ? -27.358 61.401 -37.019 1.00 32.26 245 VAL F O 1
ATOM 12228 N N . ALA F 1 246 ? -28.469 62.106 -35.197 1.00 27.66 246 ALA F N 1
ATOM 12229 C CA . ALA F 1 246 ? -27.308 62.097 -34.314 1.00 32.18 246 ALA F CA 1
ATOM 12230 C C . ALA F 1 246 ? -26.800 60.675 -34.109 1.00 35.41 246 ALA F C 1
ATOM 12231 O O . ALA F 1 246 ? -25.586 60.433 -34.095 1.00 32.66 246 ALA F O 1
ATOM 12233 N N . LEU F 1 247 ? -27.734 59.739 -33.947 1.00 28.56 247 LEU F N 1
ATOM 12234 C CA . LEU F 1 247 ? -27.392 58.334 -33.782 1.00 29.23 247 LEU F CA 1
ATOM 12235 C C . LEU F 1 247 ? -26.710 57.819 -35.047 1.00 31.93 247 LEU F C 1
ATOM 12236 O O . LEU F 1 247 ? -25.677 57.138 -34.981 1.00 32.51 247 LEU F O 1
ATOM 12241 N N . GLY F 1 248 ? -27.283 58.155 -36.200 1.00 29.71 248 GLY F N 1
ATOM 12242 C CA . GLY F 1 248 ? -26.685 57.788 -37.472 1.00 26.22 248 GLY F CA 1
ATOM 12243 C C . GLY F 1 248 ? -25.296 58.378 -37.608 1.00 31.66 248 GLY F C 1
ATOM 12244 O O . GLY F 1 248 ? -24.359 57.707 -38.043 1.00 32.50 248 GLY F O 1
ATOM 12245 N N . ASP F 1 249 ? -25.154 59.643 -37.232 1.00 28.01 249 ASP F N 1
ATOM 12246 C CA . ASP F 1 249 ? -23.842 60.270 -37.276 1.00 27.08 249 ASP F CA 1
ATOM 12247 C C . ASP F 1 249 ? -22.860 59.449 -36.425 1.00 31.64 249 ASP F C 1
ATOM 12248 O O . ASP F 1 249 ? -21.760 59.094 -36.873 1.00 30.04 249 ASP F O 1
ATOM 12253 N N . ARG F 1 250 ? -23.275 59.125 -35.207 1.00 29.96 250 ARG F N 1
ATOM 12254 C CA . ARG F 1 250 ? -22.411 58.408 -34.272 1.00 32.86 250 ARG F CA 1
ATOM 12255 C C . ARG F 1 250 ? -22.007 57.014 -34.761 1.00 30.30 250 ARG F C 1
ATOM 12256 O O . ARG F 1 250 ? -20.852 56.636 -34.634 1.00 29.59 250 ARG F O 1
ATOM 12264 N N . VAL F 1 251 ? -22.949 56.249 -35.311 1.00 28.42 251 VAL F N 1
ATOM 12265 C CA . VAL F 1 251 ? -22.649 54.886 -35.743 1.00 31.19 251 VAL F CA 1
ATOM 12266 C C . VAL F 1 251 ? -22.211 54.768 -37.206 1.00 34.34 251 VAL F C 1
ATOM 12267 O O . VAL F 1 251 ? -22.049 53.656 -37.706 1.00 32.99 251 VAL F O 1
ATOM 12271 N N . GLY F 1 252 ? -22.036 55.899 -37.891 1.00 34.47 252 GLY F N 1
ATOM 12272 C CA . GLY F 1 252 ? -21.564 55.896 -39.271 1.00 33.66 252 GLY F CA 1
ATOM 12273 C C . GLY F 1 252 ? -22.594 55.443 -40.298 1.00 33.13 252 GLY F C 1
ATOM 12274 O O . GLY F 1 252 ? -22.266 54.762 -41.272 1.00 33.66 252 GLY F O 1
ATOM 12275 N N . GLN F 1 253 ? -23.851 55.818 -40.088 1.00 24.88 253 GLN F N 1
ATOM 12276 C CA . GLN F 1 253 ? -24.898 55.478 -41.039 1.00 28.04 253 GLN F CA 1
ATOM 12277 C C . GLN F 1 253 ? -25.427 56.737 -41.716 1.00 25.94 253 GLN F C 1
ATOM 12278 O O . GLN F 1 253 ? -26.049 57.572 -41.057 1.00 27.35 253 GLN F O 1
ATOM 12284 N N . PRO F 1 254 ? -25.180 56.891 -43.031 1.00 21.86 254 PRO F N 1
ATOM 12285 C CA . PRO F 1 254 ? -25.812 58.007 -43.743 1.00 23.81 254 PRO F CA 1
ATOM 12286 C C . PRO F 1 254 ? -27.316 57.802 -43.788 1.00 26.76 254 PRO F C 1
ATOM 12287 O O . PRO F 1 254 ? -27.773 56.674 -43.959 1.00 33.75 254 PRO F O 1
ATOM 12291 N N . LEU F 1 255 ? -28.075 58.883 -43.657 1.00 26.75 255 LEU F N 1
ATOM 12292 C CA . LEU F 1 255 ? -29.519 58.796 -43.600 1.00 25.49 255 LEU F CA 1
ATOM 12293 C C . LEU F 1 255 ? -30.105 59.909 -44.452 1.00 28.36 255 LEU F C 1
ATOM 12294 O O . LEU F 1 255 ? -30.756 60.822 -43.940 1.00 26.34 255 LEU F O 1
ATOM 12299 N N . VAL F 1 256 ? -29.879 59.825 -45.759 1.00 22.70 256 VAL F N 1
ATOM 12300 C CA . VAL F 1 256 ? -30.332 60.867 -46.673 1.00 26.90 256 VAL F CA 1
ATOM 12301 C C . VAL F 1 256 ? -31.822 61.187 -46.558 1.00 29.95 256 VAL F C 1
ATOM 12302 O O . VAL F 1 256 ? -32.208 62.358 -46.488 1.00 28.94 256 VAL F O 1
ATOM 12306 N N . ALA F 1 257 ? -32.658 60.151 -46.535 1.00 24.32 257 ALA F N 1
ATOM 12307 C CA . ALA F 1 257 ? -34.106 60.360 -46.545 1.00 24.96 257 ALA F CA 1
ATOM 12308 C C . ALA F 1 257 ? -34.615 60.917 -45.214 1.00 22.36 257 ALA F C 1
ATOM 12309 O O . ALA F 1 257 ? -35.462 61.819 -45.174 1.00 27.40 257 ALA F O 1
ATOM 12311 N N . SER F 1 258 ? -34.071 60.393 -44.124 1.00 27.24 258 SER F N 1
ATOM 12312 C CA . SER F 1 258 ? -34.509 60.774 -42.790 1.00 30.58 258 SER F CA 1
ATOM 12313 C C . SER F 1 258 ? -33.993 62.174 -42.445 1.00 31.31 258 SER F C 1
ATOM 12314 O O . SER F 1 258 ? -34.652 62.934 -41.728 1.00 28.61 258 SER F O 1
ATOM 12317 N N . ALA F 1 259 ? -32.815 62.518 -42.958 1.00 29.03 259 ALA F N 1
ATOM 12318 C CA . ALA F 1 259 ? -32.280 63.852 -42.716 1.00 29.26 259 ALA F CA 1
ATOM 12319 C C . ALA F 1 259 ? -33.129 64.869 -43.459 1.00 28.61 259 ALA F C 1
ATOM 12320 O O . ALA F 1 259 ? -33.411 65.959 -42.944 1.00 31.60 259 ALA F O 1
ATOM 12322 N N . ALA F 1 260 ? -33.557 64.505 -44.666 1.00 25.83 260 ALA F N 1
ATOM 12323 C CA . ALA F 1 260 ? -34.515 65.328 -45.392 1.00 27.89 260 ALA F CA 1
ATOM 12324 C C . ALA F 1 260 ? -35.803 65.530 -44.564 1.00 30.42 260 ALA F C 1
ATOM 12325 O O . ALA F 1 260 ? -36.299 66.649 -44.425 1.00 27.39 260 ALA F O 1
ATOM 12327 N N . ALA F 1 261 ? -36.337 64.446 -44.008 1.00 26.60 261 ALA F N 1
ATOM 12328 C CA . ALA F 1 261 ? -37.575 64.542 -43.226 1.00 22.91 261 ALA F CA 1
ATOM 12329 C C . ALA F 1 261 ? -37.357 65.422 -42.004 1.00 29.56 261 ALA F C 1
ATOM 12330 O O . ALA F 1 261 ? -38.213 66.229 -41.649 1.00 26.82 261 ALA F O 1
ATOM 12332 N N . ASN F 1 262 ? -36.203 65.264 -41.359 1.00 28.01 262 ASN F N 1
ATOM 12333 C CA . ASN F 1 262 ? -35.846 66.143 -40.253 1.00 26.84 262 ASN F CA 1
ATOM 12334 C C . ASN F 1 262 ? -35.949 67.630 -40.674 1.00 30.83 262 ASN F C 1
ATOM 12335 O O . ASN F 1 262 ? -36.611 68.428 -39.996 1.00 29.93 262 ASN F O 1
ATOM 12340 N N . GLU F 1 263 ? -35.324 68.000 -41.795 1.00 26.78 263 GLU F N 1
ATOM 12341 C CA . GLU F 1 263 ? -35.367 69.395 -42.262 1.00 29.63 263 GLU F CA 1
ATOM 12342 C C . GLU F 1 263 ? -36.792 69.883 -42.595 1.00 32.11 263 GLU F C 1
ATOM 12343 O O . GLU F 1 263 ? -37.165 71.015 -42.277 1.00 27.35 263 GLU F O 1
ATOM 12349 N N . LEU F 1 264 ? -37.578 69.021 -43.231 1.00 26.94 264 LEU F N 1
ATOM 12350 C CA . LEU F 1 264 ? -38.974 69.319 -43.531 1.00 24.07 264 LEU F CA 1
ATOM 12351 C C . LEU F 1 264 ? -39.810 69.541 -42.267 1.00 29.87 264 LEU F C 1
ATOM 12352 O O . LEU F 1 264 ? -40.626 70.455 -42.206 1.00 27.68 264 LEU F O 1
ATOM 12357 N N . PHE F 1 265 ? -39.639 68.695 -41.262 1.00 27.20 265 PHE F N 1
ATOM 12358 C CA . PHE F 1 265 ? -40.352 68.939 -40.012 1.00 29.98 265 PHE F CA 1
ATOM 12359 C C . PHE F 1 265 ? -39.905 70.243 -39.361 1.00 29.58 265 PHE F C 1
ATOM 12360 O O . PHE F 1 265 ? -40.714 70.965 -38.774 1.00 35.04 265 PHE F O 1
ATOM 12368 N N . LYS F 1 266 ? -38.618 70.552 -39.465 1.00 31.80 266 LYS F N 1
ATOM 12369 C CA . LYS F 1 266 ? -38.143 71.844 -38.995 1.00 29.86 266 LYS F CA 1
ATOM 12370 C C . LYS F 1 266 ? -38.901 72.953 -39.717 1.00 26.72 266 LYS F C 1
ATOM 12371 O O . LYS F 1 266 ? -39.302 73.940 -39.102 1.00 27.09 266 LYS F O 1
ATOM 12377 N N . GLY F 1 267 ? -39.110 72.779 -41.020 1.00 25.34 267 GLY F N 1
ATOM 12378 C CA . GLY F 1 267 ? -39.876 73.741 -41.789 1.00 33.14 267 GLY F CA 1
ATOM 12379 C C . GLY F 1 267 ? -41.256 73.959 -41.177 1.00 36.74 267 GLY F C 1
ATOM 12380 O O . GLY F 1 267 ? -41.732 75.089 -41.076 1.00 33.98 267 GLY F O 1
ATOM 12381 N N . ALA F 1 268 ? -41.891 72.871 -40.753 1.00 37.29 268 ALA F N 1
ATOM 12382 C CA . ALA F 1 268 ? -43.231 72.949 -40.169 1.00 36.39 268 ALA F CA 1
ATOM 12383 C C . ALA F 1 268 ? -43.237 73.646 -38.801 1.00 37.39 268 ALA F C 1
ATOM 12384 O O . ALA F 1 268 ? -44.189 74.354 -38.468 1.00 36.42 268 ALA F O 1
ATOM 12386 N N . ARG F 1 269 ? -42.184 73.456 -38.010 1.00 30.06 269 ARG F N 1
ATOM 12387 C CA . ARG F 1 269 ? -42.043 74.235 -36.775 1.00 41.69 269 ARG F CA 1
ATOM 12388 C C . ARG F 1 269 ? -41.912 75.736 -37.064 1.00 40.53 269 ARG F C 1
ATOM 12389 O O . ARG F 1 269 ? -42.587 76.560 -36.446 1.00 35.47 269 ARG F O 1
ATOM 12397 N N . ALA F 1 270 ? -41.046 76.082 -38.013 1.00 38.34 270 ALA F N 1
ATOM 12398 C CA . ALA F 1 270 ? -40.834 77.476 -38.399 1.00 40.14 270 ALA F CA 1
ATOM 12399 C C . ALA F 1 270 ? -42.131 78.141 -38.857 1.00 42.80 270 ALA F C 1
ATOM 12400 O O . ALA F 1 270 ? -42.335 79.336 -38.625 1.00 42.86 270 ALA F O 1
ATOM 12402 N N . ALA F 1 271 ? -42.995 77.366 -39.511 1.00 39.21 271 ALA F N 1
ATOM 12403 C CA . ALA F 1 271 ? -44.284 77.866 -39.993 1.00 34.50 271 ALA F CA 1
ATOM 12404 C C . ALA F 1 271 ? -45.282 78.044 -38.851 1.00 38.64 271 ALA F C 1
ATOM 12405 O O . ALA F 1 271 ? -46.327 78.655 -39.030 1.00 42.04 271 ALA F O 1
ATOM 12407 N N . GLY F 1 272 ? -44.955 77.499 -37.682 1.00 44.54 272 GLY F N 1
ATOM 12408 C CA . GLY F 1 272 ? -45.775 77.668 -36.496 1.00 46.42 272 GLY F CA 1
ATOM 12409 C C . GLY F 1 272 ? -46.618 76.464 -36.106 1.00 45.54 272 GLY F C 1
ATOM 12410 O O . GLY F 1 272 ? -47.541 76.590 -35.302 1.00 45.20 272 GLY F O 1
ATOM 12411 N N . PHE F 1 273 ? -46.297 75.292 -36.646 1.00 37.58 273 PHE F N 1
ATOM 12412 C CA . PHE F 1 273 ? -47.124 74.107 -36.405 1.00 38.04 273 PHE F CA 1
ATOM 12413 C C . PHE F 1 273 ? -46.602 73.199 -35.294 1.00 36.10 273 PHE F C 1
ATOM 12414 O O . PHE F 1 273 ? -47.082 72.080 -35.129 1.00 37.41 273 PHE F O 1
ATOM 12422 N N . GLY F 1 274 ? -45.640 73.690 -34.520 1.00 38.58 274 GLY F N 1
ATOM 12423 C CA . GLY F 1 274 ? -44.958 72.872 -33.528 1.00 36.03 274 GLY F CA 1
ATOM 12424 C C . GLY F 1 274 ? -45.838 72.191 -32.493 1.00 41.23 274 GLY F C 1
ATOM 12425 O O . GLY F 1 274 ? -45.505 71.108 -32.001 1.00 38.77 274 GLY F O 1
ATOM 12426 N N . ASP F 1 275 ? -46.961 72.814 -32.151 1.00 37.03 275 ASP F N 1
ATOM 12427 C CA . ASP F 1 275 ? -47.846 72.247 -31.144 1.00 39.26 275 ASP F CA 1
ATOM 12428 C C . ASP F 1 275 ? -49.030 71.452 -31.708 1.00 43.78 275 ASP F C 1
ATOM 12429 O O . ASP F 1 275 ? -49.812 70.879 -30.957 1.00 42.76 275 ASP F O 1
ATOM 12434 N N . GLU F 1 276 ? -49.149 71.391 -33.027 1.00 45.57 276 GLU F N 1
ATOM 12435 C CA . GLU F 1 276 ? -50.174 70.545 -33.621 1.00 47.48 276 GLU F CA 1
ATOM 12436 C C . GLU F 1 276 ? -49.631 69.135 -33.832 1.00 40.27 276 GLU F C 1
ATOM 12437 O O . GLU F 1 276 ? -48.466 68.855 -33.534 1.00 33.04 276 GLU F O 1
ATOM 12443 N N . ASP F 1 277 ? -50.477 68.239 -34.325 1.00 41.12 277 ASP F N 1
ATOM 12444 C CA . ASP F 1 277 ? -50.050 66.870 -34.552 1.00 37.04 277 ASP F CA 1
ATOM 12445 C C . ASP F 1 277 ? -48.948 66.872 -35.593 1.00 34.95 277 ASP F C 1
ATOM 12446 O O . ASP F 1 277 ? -48.851 67.793 -36.406 1.00 34.82 277 ASP F O 1
ATOM 12451 N N . PHE F 1 278 ? -48.100 65.851 -35.571 1.00 37.03 278 PHE F N 1
ATOM 12452 C CA . PHE F 1 278 ? -47.005 65.819 -36.529 1.00 32.12 278 PHE F CA 1
ATOM 12453 C C . PHE F 1 278 ? -47.543 65.667 -37.953 1.00 36.11 278 PHE F C 1
ATOM 12454 O O . PHE F 1 278 ? -46.830 65.917 -38.915 1.00 30.49 278 PHE F O 1
ATOM 12462 N N . SER F 1 279 ? -48.820 65.306 -38.082 1.00 35.97 279 SER F N 1
ATOM 12463 C CA . SER F 1 279 ? -49.453 65.225 -39.396 1.00 32.36 279 SER F CA 1
ATOM 12464 C C . SER F 1 279 ? -49.589 66.611 -40.041 1.00 32.10 279 SER F C 1
ATOM 12465 O O . SER F 1 279 ? -49.848 66.723 -41.239 1.00 32.37 279 SER F O 1
ATOM 12468 N N . ALA F 1 280 ? -49.403 67.663 -39.248 1.00 31.80 280 ALA F N 1
ATOM 12469 C CA . ALA F 1 280 ? -49.525 69.032 -39.757 1.00 33.94 280 ALA F CA 1
ATOM 12470 C C . ALA F 1 280 ? -48.395 69.411 -40.719 1.00 39.58 280 ALA F C 1
ATOM 12471 O O . ALA F 1 280 ? -48.413 70.488 -41.324 1.00 35.74 280 ALA F O 1
ATOM 12473 N N . ILE F 1 281 ? -47.410 68.532 -40.863 1.00 32.71 281 ILE F N 1
ATOM 12474 C CA . ILE F 1 281 ? -46.384 68.760 -41.863 1.00 31.02 281 ILE F CA 1
ATOM 12475 C C . ILE F 1 281 ? -47.040 68.881 -43.237 1.00 31.21 281 ILE F C 1
ATOM 12476 O O . ILE F 1 281 ? -46.474 69.484 -44.149 1.00 32.70 281 ILE F O 1
ATOM 12481 N N . PHE F 1 282 ? -48.239 68.316 -43.374 1.00 30.04 282 PHE F N 1
ATOM 12482 C CA . PHE F 1 282 ? -48.974 68.384 -44.628 1.00 31.39 282 PHE F CA 1
ATOM 12483 C C . PHE F 1 282 ? -49.197 69.826 -45.060 1.00 33.12 282 PHE F C 1
ATOM 12484 O O . PHE F 1 282 ? -49.091 70.153 -46.241 1.00 38.37 282 PHE F O 1
ATOM 12492 N N . LYS F 1 283 ? -49.496 70.688 -44.095 1.00 31.42 283 LYS F N 1
ATOM 12493 C CA . LYS F 1 283 ? -49.820 72.074 -44.392 1.00 40.85 283 LYS F CA 1
ATOM 12494 C C . LYS F 1 283 ? -48.663 72.831 -45.044 1.00 43.88 283 LYS F C 1
ATOM 12495 O O . LYS F 1 283 ? -48.887 73.736 -45.842 1.00 43.91 283 LYS F O 1
ATOM 12501 N N . THR F 1 284 ? -47.430 72.456 -44.727 1.00 38.81 284 THR F N 1
ATOM 12502 C CA . THR F 1 284 ? -46.294 73.076 -45.395 1.00 42.92 284 THR F CA 1
ATOM 12503 C C . THR F 1 284 ? -46.177 72.628 -46.852 1.00 46.00 284 THR F C 1
ATOM 12504 O O . THR F 1 284 ? -45.493 73.270 -47.641 1.00 45.08 284 THR F O 1
ATOM 12508 N N . TYR F 1 285 ? -46.826 71.520 -47.208 1.00 48.39 285 TYR F N 1
ATOM 12509 C CA . TYR F 1 285 ? -46.850 71.081 -48.607 1.00 55.59 285 TYR F CA 1
ATOM 12510 C C . TYR F 1 285 ? -47.975 71.782 -49.379 1.00 65.93 285 TYR F C 1
ATOM 12511 O O . TYR F 1 285 ? -48.083 71.639 -50.598 1.00 65.30 285 TYR F O 1
ATOM 12520 N N . GLU F 1 286 ? -48.803 72.535 -48.652 1.00 75.81 286 GLU F N 1
ATOM 12521 C CA . GLU F 1 286 ? -49.953 73.261 -49.209 1.00 78.83 286 GLU F CA 1
ATOM 12522 C C . GLU F 1 286 ? -51.142 72.355 -49.528 1.00 78.64 286 GLU F C 1
ATOM 12523 O O . GLU F 1 286 ? -51.940 72.030 -48.645 1.00 76.45 286 GLU F O 1
ATOM 12529 N N . SER G 1 1 ? 10.202 89.217 -28.345 1.00 100.56 1 SER G N 1
ATOM 12530 C CA . SER G 1 1 ? 10.021 87.828 -27.939 1.00 98.17 1 SER G CA 1
ATOM 12531 C C . SER G 1 1 ? 8.870 87.687 -26.955 1.00 94.39 1 SER G C 1
ATOM 12532 O O . SER G 1 1 ? 9.080 87.572 -25.747 1.00 94.93 1 SER G O 1
ATOM 12535 N N . GLN G 1 2 ? 7.654 87.700 -27.484 1.00 89.04 2 GLN G N 1
ATOM 12536 C CA . GLN G 1 2 ? 6.464 87.477 -26.681 1.00 83.76 2 GLN G CA 1
ATOM 12537 C C . GLN G 1 2 ? 6.322 85.985 -26.416 1.00 76.83 2 GLN G C 1
ATOM 12538 O O . GLN G 1 2 ? 6.667 85.159 -27.262 1.00 77.51 2 GLN G O 1
ATOM 12544 N N . LYS G 1 3 ? 5.826 85.643 -25.235 1.00 68.49 3 LYS G N 1
ATOM 12545 C CA . LYS G 1 3 ? 5.601 84.251 -24.880 1.00 64.81 3 LYS G CA 1
ATOM 12546 C C . LYS G 1 3 ? 4.208 83.829 -25.329 1.00 59.08 3 LYS G C 1
ATOM 12547 O O . LYS G 1 3 ? 3.246 84.582 -25.168 1.00 64.06 3 LYS G O 1
ATOM 12553 N N . PHE G 1 4 ? 4.108 82.634 -25.908 1.00 55.76 4 PHE G N 1
ATOM 12554 C CA . PHE G 1 4 ? 2.819 82.082 -26.337 1.00 52.52 4 PHE G CA 1
ATOM 12555 C C . PHE G 1 4 ? 2.786 80.584 -26.110 1.00 51.03 4 PHE G C 1
ATOM 12556 O O . PHE G 1 4 ? 3.773 79.883 -26.344 1.00 47.38 4 PHE G O 1
ATOM 12564 N N . GLY G 1 5 ? 1.641 80.090 -25.660 1.00 52.68 5 GLY G N 1
ATOM 12565 C CA . GLY G 1 5 ? 1.433 78.665 -25.569 1.00 51.09 5 GLY G CA 1
ATOM 12566 C C . GLY G 1 5 ? 0.679 78.182 -26.791 1.00 47.49 5 GLY G C 1
ATOM 12567 O O . GLY G 1 5 ? -0.069 78.937 -27.414 1.00 46.53 5 GLY G O 1
ATOM 12568 N N . PHE G 1 6 ? 0.888 76.925 -27.156 1.00 46.79 6 PHE G N 1
ATOM 12569 C CA . PHE G 1 6 ? 0.121 76.342 -28.246 1.00 43.11 6 PHE G CA 1
ATOM 12570 C C . PHE G 1 6 ? -0.272 74.901 -27.946 1.00 44.95 6 PHE G C 1
ATOM 12571 O O . PHE G 1 6 ? 0.575 74.040 -27.698 1.00 45.51 6 PHE G O 1
ATOM 12579 N N . ILE G 1 7 ? -1.574 74.658 -27.958 1.00 46.75 7 ILE G N 1
ATOM 12580 C CA . ILE G 1 7 ? -2.116 73.346 -27.664 1.00 44.43 7 ILE G CA 1
ATOM 12581 C C . ILE G 1 7 ? -2.763 72.787 -28.925 1.00 40.25 7 ILE G C 1
ATOM 12582 O O . ILE G 1 7 ? -3.655 73.413 -29.505 1.00 36.09 7 ILE G O 1
ATOM 12587 N N . GLY G 1 8 ? -2.291 71.620 -29.359 1.00 42.06 8 GLY G N 1
ATOM 12588 C CA . GLY G 1 8 ? -2.856 70.934 -30.511 1.00 33.85 8 GLY G CA 1
ATOM 12589 C C . GLY G 1 8 ? -2.055 71.148 -31.779 1.00 42.01 8 GLY G C 1
ATOM 12590 O O . GLY G 1 8 ? -2.176 72.189 -32.418 1.00 43.02 8 GLY G O 1
ATOM 12591 N N . LEU G 1 9 ? -1.257 70.150 -32.156 1.00 42.74 9 LEU G N 1
ATOM 12592 C CA . LEU G 1 9 ? -0.346 70.269 -33.294 1.00 40.54 9 LEU G CA 1
ATOM 12593 C C . LEU G 1 9 ? -0.736 69.383 -34.481 1.00 43.08 9 LEU G C 1
ATOM 12594 O O . LEU G 1 9 ? 0.017 68.505 -34.896 1.00 42.60 9 LEU G O 1
ATOM 12599 N N . GLY G 1 10 ? -1.925 69.617 -35.024 1.00 40.86 10 GLY G N 1
ATOM 12600 C CA . GLY G 1 10 ? -2.369 68.882 -36.187 1.00 37.87 10 GLY G CA 1
ATOM 12601 C C . GLY G 1 10 ? -1.973 69.654 -37.431 1.00 39.30 10 GLY G C 1
ATOM 12602 O O . GLY G 1 10 ? -1.080 70.508 -37.394 1.00 37.29 10 GLY G O 1
ATOM 12603 N N . ILE G 1 11 ? -2.647 69.361 -38.533 1.00 36.11 11 ILE G N 1
ATOM 12604 C CA . ILE G 1 11 ? -2.392 70.053 -39.785 1.00 36.34 11 ILE G CA 1
ATOM 12605 C C . ILE G 1 11 ? -2.348 71.557 -39.560 1.00 33.30 11 ILE G C 1
ATOM 12606 O O . ILE G 1 11 ? -1.374 72.210 -39.910 1.00 43.10 11 ILE G O 1
ATOM 12611 N N . MET G 1 12 ? -3.388 72.099 -38.944 1.00 29.79 12 MET G N 1
ATOM 12612 C CA . MET G 1 12 ? -3.478 73.538 -38.712 1.00 31.93 12 MET G CA 1
ATOM 12613 C C . MET G 1 12 ? -2.564 74.044 -37.588 1.00 35.71 12 MET G C 1
ATOM 12614 O O . MET G 1 12 ? -1.734 74.930 -37.815 1.00 38.72 12 MET G O 1
ATOM 12619 N N . GLY G 1 13 ? -2.736 73.505 -36.383 1.00 39.47 13 GLY G N 1
ATOM 12620 C CA . GLY G 1 13 ? -1.986 73.952 -35.220 1.00 40.69 13 GLY G CA 1
ATOM 12621 C C . GLY G 1 13 ? -0.488 73.889 -35.437 1.00 43.24 13 GLY G C 1
ATOM 12622 O O . GLY G 1 13 ? 0.250 74.783 -35.020 1.00 39.64 13 GLY G O 1
ATOM 12623 N N . SER G 1 14 ? -0.043 72.826 -36.102 1.00 42.68 14 SER G N 1
ATOM 12624 C CA . SER G 1 14 ? 1.376 72.625 -36.369 1.00 43.46 14 SER G CA 1
ATOM 12625 C C . SER G 1 14 ? 1.938 73.780 -37.201 1.00 41.60 14 SER G C 1
ATOM 12626 O O . SER G 1 14 ? 2.965 74.371 -36.857 1.00 40.81 14 SER G O 1
ATOM 12629 N N . ALA G 1 15 ? 1.250 74.090 -38.297 1.00 40.61 15 ALA G N 1
ATOM 12630 C CA . ALA G 1 15 ? 1.630 75.181 -39.199 1.00 38.29 15 ALA G CA 1
ATOM 12631 C C . ALA G 1 15 ? 1.605 76.546 -38.509 1.00 40.22 15 ALA G C 1
ATOM 12632 O O . ALA G 1 15 ? 2.478 77.387 -38.732 1.00 37.42 15 ALA G O 1
ATOM 12634 N N . MET G 1 16 ? 0.601 76.756 -37.664 1.00 37.24 16 MET G N 1
ATOM 12635 C CA . MET G 1 16 ? 0.424 78.024 -36.968 1.00 33.44 16 MET G CA 1
ATOM 12636 C C . MET G 1 16 ? 1.491 78.195 -35.884 1.00 45.04 16 MET G C 1
ATOM 12637 O O . MET G 1 16 ? 2.067 79.277 -35.724 1.00 45.40 16 MET G O 1
ATOM 12642 N N . ALA G 1 17 ? 1.772 77.118 -35.155 1.00 40.53 17 ALA G N 1
ATOM 12643 C CA . ALA G 1 17 ? 2.805 77.164 -34.133 1.00 42.12 17 ALA G CA 1
ATOM 12644 C C . ALA G 1 17 ? 4.185 77.415 -34.749 1.00 45.21 17 ALA G C 1
ATOM 12645 O O . ALA G 1 17 ? 5.013 78.114 -34.162 1.00 43.72 17 ALA G O 1
ATOM 12647 N N . LYS G 1 18 ? 4.431 76.855 -35.934 1.00 46.54 18 LYS G N 1
ATOM 12648 C CA . LYS G 1 18 ? 5.700 77.092 -36.628 1.00 48.53 18 LYS G CA 1
ATOM 12649 C C . LYS G 1 18 ? 5.855 78.557 -37.026 1.00 44.87 18 LYS G C 1
ATOM 12650 O O . LYS G 1 18 ? 6.944 79.112 -36.952 1.00 45.68 18 LYS G O 1
ATOM 12656 N N . ASN G 1 19 ? 4.762 79.190 -37.431 1.00 40.19 19 ASN G N 1
ATOM 12657 C CA . ASN G 1 19 ? 4.799 80.617 -37.735 1.00 41.18 19 ASN G CA 1
ATOM 12658 C C . ASN G 1 19 ? 5.146 81.481 -36.512 1.00 46.23 19 ASN G C 1
ATOM 12659 O O . ASN G 1 19 ? 5.899 82.451 -36.616 1.00 46.04 19 ASN G O 1
ATOM 12664 N N . LEU G 1 20 ? 4.605 81.125 -35.351 1.00 41.55 20 LEU G N 1
ATOM 12665 C CA . LEU G 1 20 ? 4.919 81.854 -34.131 1.00 38.82 20 LEU G CA 1
ATOM 12666 C C . LEU G 1 20 ? 6.403 81.736 -33.794 1.00 49.47 20 LEU G C 1
ATOM 12667 O O . LEU G 1 20 ? 7.050 82.712 -33.394 1.00 51.12 20 LEU G O 1
ATOM 12672 N N . VAL G 1 21 ? 6.945 80.535 -33.955 1.00 53.92 21 VAL G N 1
ATOM 12673 C CA . VAL G 1 21 ? 8.361 80.316 -33.699 1.00 55.09 21 VAL G CA 1
ATOM 12674 C C . VAL G 1 21 ? 9.190 81.141 -34.676 1.00 52.93 21 VAL G C 1
ATOM 12675 O O . VAL G 1 21 ? 10.046 81.921 -34.270 1.00 58.13 21 VAL G O 1
ATOM 12679 N N . LYS G 1 22 ? 8.920 80.977 -35.963 1.00 52.18 22 LYS G N 1
ATOM 12680 C CA . LYS G 1 22 ? 9.659 81.700 -36.992 1.00 57.47 22 LYS G CA 1
ATOM 12681 C C . LYS G 1 22 ? 9.667 83.210 -36.774 1.00 56.01 22 LYS G C 1
ATOM 12682 O O . LYS G 1 22 ? 10.615 83.886 -37.156 1.00 52.87 22 LYS G O 1
ATOM 12688 N N . ALA G 1 23 ? 8.606 83.735 -36.168 1.00 56.57 23 ALA G N 1
ATOM 12689 C CA . ALA G 1 23 ? 8.503 85.169 -35.904 1.00 55.73 23 ALA G CA 1
ATOM 12690 C C . ALA G 1 23 ? 9.335 85.576 -34.687 1.00 55.06 23 ALA G C 1
ATOM 12691 O O . ALA G 1 23 ? 9.453 86.758 -34.368 1.00 54.27 23 ALA G O 1
ATOM 12693 N N . GLY G 1 24 ? 9.902 84.589 -34.006 1.00 52.05 24 GLY G N 1
ATOM 12694 C CA . GLY G 1 24 ? 10.781 84.859 -32.887 1.00 54.68 24 GLY G CA 1
ATOM 12695 C C . GLY G 1 24 ? 10.090 84.956 -31.543 1.00 56.29 24 GLY G C 1
ATOM 12696 O O . GLY G 1 24 ? 10.673 85.448 -30.582 1.00 61.93 24 GLY G O 1
ATOM 12697 N N . CYS G 1 25 ? 8.843 84.505 -31.470 1.00 54.45 25 CYS G N 1
ATOM 12698 C CA . CYS G 1 25 ? 8.172 84.368 -30.182 1.00 51.31 25 CYS G CA 1
ATOM 12699 C C . CYS G 1 25 ? 8.799 83.185 -29.458 1.00 53.29 25 CYS G C 1
ATOM 12700 O O . CYS G 1 25 ? 9.341 82.285 -30.102 1.00 58.18 25 CYS G O 1
ATOM 12703 N N . SER G 1 26 ? 8.755 83.184 -28.129 1.00 52.70 26 SER G N 1
ATOM 12704 C CA . SER G 1 26 ? 9.088 81.971 -27.396 1.00 54.49 26 SER G CA 1
ATOM 12705 C C . SER G 1 26 ? 7.796 81.176 -27.269 1.00 56.74 26 SER G C 1
ATOM 12706 O O . SER G 1 26 ? 6.753 81.730 -26.926 1.00 63.20 26 SER G O 1
ATOM 12709 N N . VAL G 1 27 ? 7.852 79.888 -27.586 1.00 55.07 27 VAL G N 1
ATOM 12710 C CA . VAL G 1 27 ? 6.626 79.106 -27.729 1.00 54.88 27 VAL G CA 1
ATOM 12711 C C . VAL G 1 27 ? 6.680 77.790 -26.963 1.00 56.34 27 VAL G C 1
ATOM 12712 O O . VAL G 1 27 ? 7.593 76.983 -27.148 1.00 58.32 27 VAL G O 1
ATOM 12716 N N . THR G 1 28 ? 5.698 77.595 -26.089 1.00 51.19 28 THR G N 1
ATOM 12717 C CA . THR G 1 28 ? 5.551 76.354 -25.341 1.00 53.83 28 THR G CA 1
ATOM 12718 C C . THR G 1 28 ? 4.378 75.589 -25.949 1.00 56.70 28 THR G C 1
ATOM 12719 O O . THR G 1 28 ? 3.293 76.141 -26.124 1.00 49.18 28 THR G O 1
ATOM 12723 N N . ILE G 1 29 ? 4.613 74.329 -26.300 1.00 56.78 29 ILE G N 1
ATOM 12724 C CA . ILE G 1 29 ? 3.640 73.557 -27.061 1.00 54.75 29 ILE G CA 1
ATOM 12725 C C . ILE G 1 29 ? 3.243 72.266 -26.353 1.00 56.79 29 ILE G C 1
ATOM 12726 O O . ILE G 1 29 ? 3.987 71.744 -25.514 1.00 58.79 29 ILE G O 1
ATOM 12731 N N . TRP G 1 30 ? 2.063 71.762 -26.695 1.00 50.57 30 TRP G N 1
ATOM 12732 C CA . TRP G 1 30 ? 1.639 70.432 -26.272 1.00 51.74 30 TRP G CA 1
ATOM 12733 C C . TRP G 1 30 ? 0.801 69.762 -27.360 1.00 49.71 30 TRP G C 1
ATOM 12734 O O . TRP G 1 30 ? -0.026 70.408 -27.994 1.00 45.83 30 TRP G O 1
ATOM 12745 N N . ASN G 1 31 ? 1.026 68.467 -27.562 1.00 48.68 31 ASN G N 1
ATOM 12746 C CA . ASN G 1 31 ? 0.160 67.645 -28.400 1.00 48.65 31 ASN G CA 1
ATOM 12747 C C . ASN G 1 31 ? -0.017 66.251 -27.793 1.00 49.10 31 ASN G C 1
ATOM 12748 O O . ASN G 1 31 ? 0.920 65.670 -27.249 1.00 45.17 31 ASN G O 1
ATOM 12753 N N . ARG G 1 32 ? -1.234 65.733 -27.879 1.00 47.97 32 ARG G N 1
ATOM 12754 C CA . ARG G 1 32 ? -1.560 64.377 -27.456 1.00 54.49 32 ARG G CA 1
ATOM 12755 C C . ARG G 1 32 ? -0.520 63.361 -27.950 1.00 51.33 32 ARG G C 1
ATOM 12756 O O . ARG G 1 32 ? 0.058 62.603 -27.159 1.00 53.97 32 ARG G O 1
ATOM 12764 N N . SER G 1 33 ? -0.290 63.355 -29.257 1.00 42.97 33 SER G N 1
ATOM 12765 C CA . SER G 1 33 ? 0.694 62.479 -29.890 1.00 46.76 33 SER G CA 1
ATOM 12766 C C . SER G 1 33 ? 2.053 63.166 -29.943 1.00 46.49 33 SER G C 1
ATOM 12767 O O . SER G 1 33 ? 2.153 64.320 -30.348 1.00 43.55 33 SER G O 1
ATOM 12770 N N . PRO G 1 34 ? 3.110 62.443 -29.558 1.00 53.95 34 PRO G N 1
ATOM 12771 C CA . PRO G 1 34 ? 4.454 63.017 -29.421 1.00 58.28 34 PRO G CA 1
ATOM 12772 C C . PRO G 1 34 ? 5.053 63.431 -30.755 1.00 62.46 34 PRO G C 1
ATOM 12773 O O . PRO G 1 34 ? 5.753 64.438 -30.831 1.00 63.82 34 PRO G O 1
ATOM 12777 N N . GLU G 1 35 ? 4.763 62.656 -31.793 1.00 64.03 35 GLU G N 1
ATOM 12778 C CA . GLU G 1 35 ? 5.340 62.854 -33.113 1.00 66.15 35 GLU G CA 1
ATOM 12779 C C . GLU G 1 35 ? 5.457 64.327 -33.507 1.00 63.30 35 GLU G C 1
ATOM 12780 O O . GLU G 1 35 ? 6.550 64.807 -33.815 1.00 53.58 35 GLU G O 1
ATOM 12786 N N . LYS G 1 36 ? 4.335 65.040 -33.492 1.00 58.32 36 LYS G N 1
ATOM 12787 C CA . LYS G 1 36 ? 4.315 66.441 -33.910 1.00 52.62 36 LYS G CA 1
ATOM 12788 C C . LYS G 1 36 ? 4.939 67.391 -32.895 1.00 54.28 36 LYS G C 1
ATOM 12789 O O . LYS G 1 36 ? 5.463 68.438 -33.268 1.00 61.21 36 LYS G O 1
ATOM 12795 N N . ALA G 1 37 ? 4.879 67.039 -31.616 1.00 46.43 37 ALA G N 1
ATOM 12796 C CA . ALA G 1 37 ? 5.524 67.851 -30.595 1.00 49.61 37 ALA G CA 1
ATOM 12797 C C . ALA G 1 37 ? 7.023 67.906 -30.870 1.00 60.24 37 ALA G C 1
ATOM 12798 O O . ALA G 1 37 ? 7.617 68.982 -30.910 1.00 60.53 37 ALA G O 1
ATOM 12800 N N . GLU G 1 38 ? 7.619 66.731 -31.067 1.00 68.64 38 GLU G N 1
ATOM 12801 C CA . GLU G 1 38 ? 9.055 66.600 -31.313 1.00 69.16 38 GLU G CA 1
ATOM 12802 C C . GLU G 1 38 ? 9.498 67.491 -32.463 1.00 61.65 38 GLU G C 1
ATOM 12803 O O . GLU G 1 38 ? 10.523 68.165 -32.384 1.00 57.09 38 GLU G O 1
ATOM 12809 N N . GLU G 1 39 ? 8.710 67.486 -33.530 1.00 61.93 39 GLU G N 1
ATOM 12810 C CA . GLU G 1 39 ? 9.000 68.262 -34.732 1.00 64.81 39 GLU G CA 1
ATOM 12811 C C . GLU G 1 39 ? 9.213 69.747 -34.421 1.00 60.84 39 GLU G C 1
ATOM 12812 O O . GLU G 1 39 ? 10.106 70.385 -34.978 1.00 63.56 39 GLU G O 1
ATOM 12818 N N . LEU G 1 40 ? 8.397 70.292 -33.523 1.00 57.22 40 LEU G N 1
ATOM 12819 C CA . LEU G 1 40 ? 8.513 71.697 -33.141 1.00 53.28 40 LEU G CA 1
ATOM 12820 C C . LEU G 1 40 ? 9.543 71.910 -32.054 1.00 54.56 40 LEU G C 1
ATOM 12821 O O . LEU G 1 40 ? 10.167 72.962 -31.982 1.00 59.52 40 LEU G O 1
ATOM 12826 N N . ALA G 1 41 ? 9.703 70.908 -31.199 1.00 52.17 41 ALA G N 1
ATOM 12827 C CA . ALA G 1 41 ? 10.725 70.948 -30.175 1.00 54.86 41 ALA G CA 1
ATOM 12828 C C . ALA G 1 41 ? 12.067 71.090 -30.869 1.00 59.55 41 ALA G C 1
ATOM 12829 O O . ALA G 1 41 ? 12.954 71.794 -30.394 1.00 68.42 41 ALA G O 1
ATOM 12831 N N . ALA G 1 42 ? 12.204 70.421 -32.007 1.00 55.63 42 ALA G N 1
ATOM 12832 C CA . ALA G 1 42 ? 13.445 70.457 -32.766 1.00 61.15 42 ALA G CA 1
ATOM 12833 C C . ALA G 1 42 ? 13.691 71.849 -33.326 1.00 64.57 42 ALA G C 1
ATOM 12834 O O . ALA G 1 42 ? 14.834 72.223 -33.595 1.00 59.37 42 ALA G O 1
ATOM 12836 N N . LEU G 1 43 ? 12.611 72.610 -33.497 1.00 59.20 43 LEU G N 1
ATOM 12837 C CA . LEU G 1 43 ? 12.678 73.949 -34.083 1.00 59.03 43 LEU G CA 1
ATOM 12838 C C . LEU G 1 43 ? 12.889 75.041 -33.030 1.00 60.31 43 LEU G C 1
ATOM 12839 O O . LEU G 1 43 ? 13.050 76.218 -33.367 1.00 61.04 43 LEU G O 1
ATOM 12844 N N . GLY G 1 44 ? 12.887 74.652 -31.760 1.00 54.07 44 GLY G N 1
ATOM 12845 C CA . GLY G 1 44 ? 13.173 75.597 -30.696 1.00 54.30 44 GLY G CA 1
ATOM 12846 C C . GLY G 1 44 ? 12.030 75.777 -29.718 1.00 58.63 44 GLY G C 1
ATOM 12847 O O . GLY G 1 44 ? 12.171 76.476 -28.717 1.00 61.24 44 GLY G O 1
ATOM 12848 N N . ALA G 1 45 ? 10.893 75.149 -30.004 1.00 56.23 45 ALA G N 1
ATOM 12849 C CA . ALA G 1 45 ? 9.749 75.207 -29.100 1.00 54.87 45 ALA G CA 1
ATOM 12850 C C . ALA G 1 45 ? 10.059 74.505 -27.783 1.00 54.84 45 ALA G C 1
ATOM 12851 O O . ALA G 1 45 ? 10.812 73.534 -27.749 1.00 56.63 45 ALA G O 1
ATOM 12853 N N . GLU G 1 46 ? 9.474 75.011 -26.703 1.00 58.38 46 GLU G N 1
ATOM 12854 C CA . GLU G 1 46 ? 9.565 74.379 -25.395 1.00 63.57 46 GLU G CA 1
ATOM 12855 C C . GLU G 1 46 ? 8.432 73.370 -25.237 1.00 65.29 46 GLU G C 1
ATOM 12856 O O . GLU G 1 46 ? 7.264 73.743 -25.249 1.00 68.90 46 GLU G O 1
ATOM 12862 N N . ARG G 1 47 ? 8.776 72.098 -25.072 1.00 65.41 47 ARG G N 1
ATOM 12863 C CA . ARG G 1 47 ? 7.779 71.025 -25.080 1.00 64.34 47 ARG G CA 1
ATOM 12864 C C . ARG G 1 47 ? 7.240 70.644 -23.693 1.00 62.54 47 ARG G C 1
ATOM 12865 O O . ARG G 1 47 ? 7.976 70.127 -22.856 1.00 69.09 47 ARG G O 1
ATOM 12873 N N . ALA G 1 48 ? 5.950 70.887 -23.462 1.00 59.06 48 ALA G N 1
ATOM 12874 C CA . ALA G 1 48 ? 5.324 70.588 -22.174 1.00 60.59 48 ALA G CA 1
ATOM 12875 C C . ALA G 1 48 ? 4.689 69.196 -22.128 1.00 61.57 48 ALA G C 1
ATOM 12876 O O . ALA G 1 48 ? 4.239 68.662 -23.149 1.00 53.36 48 ALA G O 1
ATOM 12878 N N . ALA G 1 49 ? 4.645 68.630 -20.924 1.00 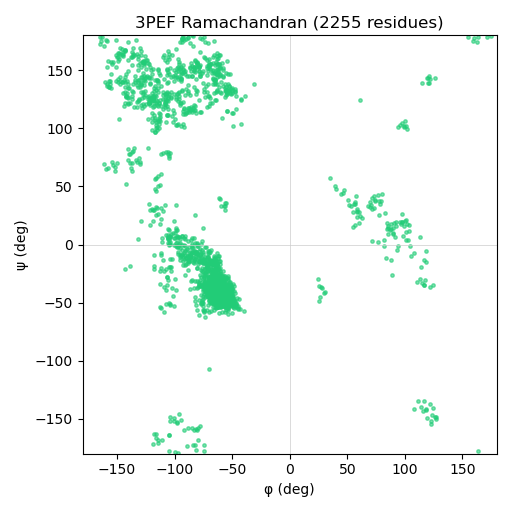63.56 49 ALA G N 1
ATOM 12879 C CA . ALA G 1 49 ? 4.127 67.283 -20.699 1.00 65.06 49 ALA G CA 1
ATOM 12880 C C . ALA G 1 49 ? 2.608 67.221 -20.700 1.00 63.51 49 ALA G C 1
ATOM 12881 O O . ALA G 1 49 ? 2.030 66.173 -20.979 1.00 63.55 49 ALA G O 1
ATOM 12883 N N . THR G 1 50 ? 1.965 68.333 -20.363 1.00 63.46 50 THR G N 1
ATOM 12884 C CA . THR G 1 50 ? 0.508 68.389 -20.335 1.00 61.37 50 THR G CA 1
ATOM 12885 C C . THR G 1 50 ? 0.003 69.754 -20.780 1.00 60.33 50 THR G C 1
ATOM 12886 O O . THR G 1 50 ? 0.763 70.722 -20.816 1.00 60.95 50 THR G O 1
ATOM 12890 N N . PRO G 1 51 ? -1.284 69.827 -21.147 1.00 63.36 51 PRO G N 1
ATOM 12891 C CA . PRO G 1 51 ? -1.933 71.111 -21.417 1.00 60.46 51 PRO G CA 1
ATOM 12892 C C . PRO G 1 51 ? -1.818 72.038 -20.216 1.00 61.36 51 PRO G C 1
ATOM 12893 O O . PRO G 1 51 ? -1.564 73.230 -20.387 1.00 58.32 51 PRO G O 1
ATOM 12904 N N . GLU G 1 53 ? 0.418 72.279 -17.914 1.00 67.20 53 GLU G N 1
ATOM 12905 C CA . GLU G 1 53 ? 1.732 72.897 -17.857 1.00 76.87 53 GLU G CA 1
ATOM 12906 C C . GLU G 1 53 ? 1.825 74.085 -18.813 1.00 72.55 53 GLU G C 1
ATOM 12907 O O . GLU G 1 53 ? 2.449 75.094 -18.487 1.00 75.37 53 GLU G O 1
ATOM 12913 N N . VAL G 1 54 ? 1.202 73.973 -19.987 1.00 62.05 54 VAL G N 1
ATOM 12914 C CA . VAL G 1 54 ? 1.281 75.046 -20.975 1.00 55.96 54 VAL G CA 1
ATOM 12915 C C . VAL G 1 54 ? 0.620 76.326 -20.479 1.00 56.97 54 VAL G C 1
ATOM 12916 O O . VAL G 1 54 ? 1.239 77.392 -20.449 1.00 58.73 54 VAL G O 1
ATOM 12920 N N . VAL G 1 55 ? -0.643 76.209 -20.086 1.00 55.67 55 VAL G N 1
ATOM 12921 C CA . VAL G 1 55 ? -1.421 77.363 -19.661 1.00 58.19 55 VAL G CA 1
ATOM 12922 C C . VAL G 1 55 ? -0.897 77.996 -18.373 1.00 65.01 55 VAL G C 1
ATOM 12923 O O . VAL G 1 55 ? -1.003 79.207 -18.197 1.00 67.80 55 VAL G O 1
ATOM 12927 N N . GLU G 1 56 ? -0.320 77.201 -17.476 1.00 67.16 56 GLU G N 1
ATOM 12928 C CA . GLU G 1 56 ? 0.248 77.790 -16.262 1.00 75.39 56 GLU G CA 1
ATOM 12929 C C . GLU G 1 56 ? 1.523 78.572 -16.565 1.00 74.76 56 GLU G C 1
ATOM 12930 O O . GLU G 1 56 ? 1.955 79.402 -15.768 1.00 79.83 56 GLU G O 1
ATOM 12936 N N . SER G 1 57 ? 2.096 78.330 -17.740 1.00 72.33 57 SER G N 1
ATOM 12937 C CA . SER G 1 57 ? 3.398 78.889 -18.094 1.00 75.63 57 SER G CA 1
ATOM 12938 C C . SER G 1 57 ? 3.349 80.133 -18.989 1.00 74.29 57 SER G C 1
ATOM 12939 O O . SER G 1 57 ? 4.245 80.977 -18.930 1.00 72.82 57 SER G O 1
ATOM 12942 N N . CYS G 1 58 ? 2.315 80.242 -19.819 1.00 71.37 58 CYS G N 1
ATOM 12943 C CA . CYS G 1 58 ? 2.250 81.305 -20.823 1.00 70.32 58 CYS G CA 1
ATOM 12944 C C . CYS G 1 58 ? 1.120 82.303 -20.562 1.00 68.88 58 CYS G C 1
ATOM 12945 O O . CYS G 1 58 ? 0.066 81.927 -20.056 1.00 69.81 58 CYS G O 1
ATOM 12948 N N . PRO G 1 59 ? 1.333 83.579 -20.928 1.00 68.45 59 PRO G N 1
ATOM 12949 C CA . PRO G 1 59 ? 0.303 84.608 -20.753 1.00 65.62 59 PRO G CA 1
ATOM 12950 C C . PRO G 1 59 ? -0.900 84.297 -21.635 1.00 61.29 59 PRO G C 1
ATOM 12951 O O . PRO G 1 59 ? -2.021 84.219 -21.146 1.00 60.45 59 PRO G O 1
ATOM 12955 N N . VAL G 1 60 ? -0.656 84.113 -22.927 1.00 55.64 60 VAL G N 1
ATOM 12956 C CA . VAL G 1 60 ? -1.715 83.769 -23.862 1.00 55.27 60 VAL G CA 1
ATOM 12957 C C . VAL G 1 60 ? -1.447 82.409 -24.501 1.00 56.74 60 VAL G C 1
ATOM 12958 O O . VAL G 1 60 ? -0.342 82.143 -24.983 1.00 52.37 60 VAL G O 1
ATOM 12962 N N . THR G 1 61 ? -2.462 81.552 -24.514 1.00 52.20 61 THR G N 1
ATOM 12963 C CA . THR G 1 61 ? -2.317 80.242 -25.130 1.00 51.43 61 THR G CA 1
ATOM 12964 C C . THR G 1 61 ? -3.363 80.010 -26.217 1.00 51.57 61 THR G C 1
ATOM 12965 O O . THR G 1 61 ? -4.562 80.139 -25.972 1.00 46.38 61 THR G O 1
ATOM 12969 N N . PHE G 1 62 ? -2.903 79.680 -27.420 1.00 46.72 62 PHE G N 1
ATOM 12970 C CA . PHE G 1 62 ? -3.815 79.309 -28.501 1.00 46.81 62 PHE G CA 1
ATOM 12971 C C . PHE G 1 62 ? -4.023 77.800 -28.480 1.00 44.78 62 PHE G C 1
ATOM 12972 O O . PHE G 1 62 ? -3.107 77.050 -28.135 1.00 51.56 62 PHE G O 1
ATOM 12980 N N . ALA G 1 63 ? -5.221 77.359 -28.851 1.00 40.36 63 ALA G N 1
ATOM 12981 C CA . ALA G 1 63 ? -5.504 75.938 -29.038 1.00 41.21 63 ALA G CA 1
ATOM 12982 C C . ALA G 1 63 ? -6.160 75.689 -30.402 1.00 43.16 63 ALA G C 1
ATOM 12983 O O . ALA G 1 63 ? -6.951 76.505 -30.875 1.00 40.86 63 ALA G O 1
ATOM 12985 N N . MET G 1 64 ? -5.828 74.556 -31.023 1.00 38.19 64 MET G N 1
ATOM 12986 C CA . MET G 1 64 ? -6.326 74.216 -32.352 1.00 38.04 64 MET G CA 1
ATOM 12987 C C . MET G 1 64 ? -6.670 72.715 -32.446 1.00 40.15 64 MET G C 1
ATOM 12988 O O . MET G 1 64 ? -5.961 71.942 -33.096 1.00 40.86 64 MET G O 1
ATOM 12993 N N . LEU G 1 65 ? -7.773 72.320 -31.802 1.00 40.37 65 LEU G N 1
ATOM 12994 C CA . LEU G 1 65 ? -8.147 70.909 -31.621 1.00 41.80 65 LEU G CA 1
ATOM 12995 C C . LEU G 1 65 ? -9.258 70.463 -32.600 1.00 40.18 65 LEU G C 1
ATOM 12996 O O . LEU G 1 65 ? -9.966 71.294 -33.155 1.00 36.06 65 LEU G O 1
ATOM 13001 N N . ALA G 1 66 ? -9.427 69.151 -32.768 1.00 39.09 66 ALA G N 1
ATOM 13002 C CA . ALA G 1 66 ? -10.327 68.582 -33.789 1.00 32.98 66 ALA G CA 1
ATOM 13003 C C . ALA G 1 66 ? -11.795 68.985 -33.707 1.00 32.70 66 ALA G C 1
ATOM 13004 O O . ALA G 1 66 ? -12.390 69.380 -34.711 1.00 39.14 66 ALA G O 1
ATOM 13006 N N . ASP G 1 67 ? -12.385 68.871 -32.523 1.00 35.90 67 ASP G N 1
ATOM 13007 C CA . ASP G 1 67 ? -13.829 69.015 -32.402 1.00 36.50 67 ASP G CA 1
ATOM 13008 C C . ASP G 1 67 ? -14.237 69.311 -30.959 1.00 37.41 67 ASP G C 1
ATOM 13009 O O . ASP G 1 67 ? -13.406 69.250 -30.054 1.00 43.01 67 ASP G O 1
ATOM 13014 N N . PRO G 1 68 ? -15.518 69.646 -30.739 1.00 35.49 68 PRO G N 1
ATOM 13015 C CA . PRO G 1 68 ? -16.008 69.905 -29.376 1.00 40.41 68 PRO G CA 1
ATOM 13016 C C . PRO G 1 68 ? -15.527 68.875 -28.350 1.00 42.20 68 PRO G C 1
ATOM 13017 O O . PRO G 1 68 ? -15.072 69.252 -27.265 1.00 48.47 68 PRO G O 1
ATOM 13021 N N . ALA G 1 69 ? -15.624 67.591 -28.682 1.00 41.22 69 ALA G N 1
ATOM 13022 C CA . ALA G 1 69 ? -15.164 66.553 -27.764 1.00 47.25 69 ALA G CA 1
ATOM 13023 C C . ALA G 1 69 ? -13.711 66.801 -27.380 1.00 46.90 69 ALA G C 1
ATOM 13024 O O . ALA G 1 69 ? -13.376 66.833 -26.200 1.00 47.11 69 ALA G O 1
ATOM 13026 N N . ALA G 1 70 ? -12.850 66.984 -28.379 1.00 42.20 70 ALA G N 1
ATOM 13027 C CA . ALA G 1 70 ? -11.443 67.258 -28.112 1.00 47.18 70 ALA G CA 1
ATOM 13028 C C . ALA G 1 70 ? -11.272 68.528 -27.284 1.00 45.83 70 ALA G C 1
ATOM 13029 O O . ALA G 1 70 ? -10.541 68.533 -26.312 1.00 45.97 70 ALA G O 1
ATOM 13031 N N . ALA G 1 71 ? -11.948 69.602 -27.680 1.00 46.69 71 ALA G N 1
ATOM 13032 C CA . ALA G 1 71 ? -11.837 70.878 -26.982 1.00 43.65 71 ALA G CA 1
ATOM 13033 C C . ALA G 1 71 ? -12.183 70.737 -25.502 1.00 50.24 71 ALA G C 1
ATOM 13034 O O . ALA G 1 71 ? -11.499 71.279 -24.635 1.00 52.92 71 ALA G O 1
ATOM 13036 N N . GLU G 1 72 ? -13.254 70.005 -25.223 1.00 50.72 72 GLU G N 1
ATOM 13037 C CA . GLU G 1 72 ? -13.751 69.869 -23.863 1.00 48.76 72 GLU G CA 1
ATOM 13038 C C . GLU G 1 72 ? -12.884 68.952 -23.016 1.00 50.04 72 GLU G C 1
ATOM 13039 O O . GLU G 1 72 ? -12.684 69.203 -21.835 1.00 52.74 72 GLU G O 1
ATOM 13045 N N . GLU G 1 73 ? -12.382 67.883 -23.620 1.00 51.39 73 GLU G N 1
ATOM 13046 C CA . GLU G 1 73 ? -11.521 66.949 -22.913 1.00 56.35 73 GLU G CA 1
ATOM 13047 C C . GLU G 1 73 ? -10.197 67.613 -22.536 1.00 53.35 73 GLU G C 1
ATOM 13048 O O . GLU G 1 73 ? -9.659 67.365 -21.454 1.00 45.64 73 GLU G O 1
ATOM 13054 N N . VAL G 1 74 ? -9.680 68.459 -23.426 1.00 51.11 74 VAL G N 1
ATOM 13055 C CA . VAL G 1 74 ? -8.441 69.181 -23.155 1.00 49.92 74 VAL G CA 1
ATOM 13056 C C . VAL G 1 74 ? -8.669 70.319 -22.166 1.00 54.58 74 VAL G C 1
ATOM 13057 O O . VAL G 1 74 ? -7.750 70.754 -21.475 1.00 61.07 74 VAL G O 1
ATOM 13061 N N . CYS G 1 75 ? -9.900 70.800 -22.090 1.00 50.16 75 CYS G N 1
ATOM 13062 C CA . CYS G 1 75 ? -10.209 71.865 -21.153 1.00 54.40 75 CYS G CA 1
ATOM 13063 C C . CYS G 1 75 ? -10.463 71.311 -19.745 1.00 58.02 75 CYS G C 1
ATOM 13064 O O . CYS G 1 75 ? -9.889 71.791 -18.766 1.00 54.87 75 CYS G O 1
ATOM 13067 N N . PHE G 1 76 ? -11.301 70.278 -19.671 1.00 61.01 76 PHE G N 1
ATOM 13068 C CA . PHE G 1 76 ? -11.891 69.806 -18.416 1.00 62.98 76 PHE G CA 1
ATOM 13069 C C . PHE G 1 76 ? -11.262 68.527 -17.865 1.00 64.82 76 PHE G C 1
ATOM 13070 O O . PHE G 1 76 ? -11.533 68.142 -16.731 1.00 68.80 76 PHE G O 1
ATOM 13078 N N . GLY G 1 77 ? -10.449 67.853 -18.669 1.00 65.32 77 GLY G N 1
ATOM 13079 C CA . GLY G 1 77 ? -9.906 66.562 -18.278 1.00 63.94 77 GLY G CA 1
ATOM 13080 C C . GLY G 1 77 ? -8.819 66.675 -17.230 1.00 64.95 77 GLY G C 1
ATOM 13081 O O . GLY G 1 77 ? -8.397 67.780 -16.876 1.00 62.40 77 GLY G O 1
ATOM 13082 N N . LYS G 1 78 ? -8.355 65.539 -16.723 1.00 68.22 78 LYS G N 1
ATOM 13083 C CA . LYS G 1 78 ? -7.261 65.575 -15.762 1.00 75.07 78 LYS G CA 1
ATOM 13084 C C . LYS G 1 78 ? -5.982 66.064 -16.453 1.00 71.69 78 LYS G C 1
ATOM 13085 O O . LYS G 1 78 ? -5.730 65.745 -17.617 1.00 70.15 78 LYS G O 1
ATOM 13091 N N . HIS G 1 79 ? -5.189 66.848 -15.726 1.00 72.35 79 HIS G N 1
ATOM 13092 C CA . HIS G 1 79 ? -4.030 67.543 -16.278 1.00 74.20 79 HIS G CA 1
ATOM 13093 C C . HIS G 1 79 ? -4.430 68.443 -17.453 1.00 69.55 79 HIS G C 1
ATOM 13094 O O . HIS G 1 79 ? -3.584 68.881 -18.237 1.00 66.50 79 HIS G O 1
ATOM 13101 N N . GLY G 1 80 ? -5.726 68.727 -17.554 1.00 62.33 80 GLY G N 1
ATOM 13102 C CA . GLY G 1 80 ? -6.242 69.593 -18.596 1.00 59.56 80 GLY G CA 1
ATOM 13103 C C . GLY G 1 80 ? -5.946 71.067 -18.379 1.00 57.04 80 GLY G C 1
ATOM 13104 O O . GLY G 1 80 ? -5.202 71.437 -17.472 1.00 60.04 80 GLY G O 1
ATOM 13105 N N . VAL G 1 81 ? -6.541 71.905 -19.225 1.00 56.28 81 VAL G N 1
ATOM 13106 C CA . VAL G 1 81 ? -6.321 73.350 -19.213 1.00 56.00 81 VAL G CA 1
ATOM 13107 C C . VAL G 1 81 ? -6.767 74.012 -17.911 1.00 58.29 81 VAL G C 1
ATOM 13108 O O . VAL G 1 81 ? -6.028 74.806 -17.343 1.00 60.58 81 VAL G O 1
ATOM 13112 N N . LEU G 1 82 ? -7.969 73.680 -17.444 1.00 62.49 82 LEU G N 1
ATOM 13113 C CA . LEU G 1 82 ? -8.534 74.274 -16.226 1.00 68.69 82 LEU G CA 1
ATOM 13114 C C . LEU G 1 82 ? -7.612 74.206 -15.005 1.00 77.34 82 LEU G C 1
ATOM 13115 O O . LEU G 1 82 ? -7.630 75.092 -14.148 1.00 80.82 82 LEU G O 1
ATOM 13120 N N . GLU G 1 83 ? -6.813 73.149 -14.927 1.00 78.70 83 GLU G N 1
ATOM 13121 C CA . GLU G 1 83 ? -5.895 72.962 -13.814 1.00 82.33 83 GLU G CA 1
ATOM 13122 C C . GLU G 1 83 ? -4.669 73.871 -13.911 1.00 86.57 83 GLU G C 1
ATOM 13123 O O . GLU G 1 83 ? -3.689 73.667 -13.197 1.00 91.84 83 GLU G O 1
ATOM 13129 N N . GLY G 1 84 ? -4.723 74.875 -14.783 1.00 81.96 84 GLY G N 1
ATOM 13130 C CA . GLY G 1 84 ? -3.562 75.708 -15.031 1.00 77.23 84 GLY G CA 1
ATOM 13131 C C . GLY G 1 84 ? -3.760 77.208 -15.170 1.00 73.79 84 GLY G C 1
ATOM 13132 O O . GLY G 1 84 ? -2.786 77.951 -15.045 1.00 69.26 84 GLY G O 1
ATOM 13133 N N . ILE G 1 85 ? -4.985 77.667 -15.431 1.00 71.42 85 ILE G N 1
ATOM 13134 C CA . ILE G 1 85 ? -5.218 79.101 -15.654 1.00 74.42 85 ILE G CA 1
ATOM 13135 C C . ILE G 1 85 ? -5.565 79.883 -14.395 1.00 82.99 85 ILE G C 1
ATOM 13136 O O . ILE G 1 85 ? -6.180 79.361 -13.465 1.00 88.44 85 ILE G O 1
ATOM 13141 N N . GLY G 1 86 ? -5.172 81.153 -14.395 1.00 87.41 86 GLY G N 1
ATOM 13142 C CA . GLY G 1 86 ? -5.431 82.062 -13.296 1.00 86.65 86 GLY G CA 1
ATOM 13143 C C . GLY G 1 86 ? -4.728 83.374 -13.575 1.00 86.53 86 GLY G C 1
ATOM 13144 O O . GLY G 1 86 ? -4.065 83.517 -14.605 1.00 79.20 86 GLY G O 1
ATOM 13145 N N . GLU G 1 87 ? -4.872 84.331 -12.664 1.00 90.22 87 GLU G N 1
ATOM 13146 C CA . GLU G 1 87 ? -4.191 85.620 -12.780 1.00 93.26 87 GLU G CA 1
ATOM 13147 C C . GLU G 1 87 ? -4.459 86.336 -14.101 1.00 84.45 87 GLU G C 1
ATOM 13148 O O . GLU G 1 87 ? -3.759 87.284 -14.454 1.00 82.03 87 GLU G O 1
ATOM 13154 N N . GLY G 1 88 ? -5.475 85.887 -14.827 1.00 76.50 88 GLY G N 1
ATOM 13155 C CA . GLY G 1 88 ? -5.823 86.518 -16.083 1.00 74.93 88 GLY G CA 1
ATOM 13156 C C . GLY G 1 88 ? -5.026 85.981 -17.255 1.00 73.06 88 GLY G C 1
ATOM 13157 O O . GLY G 1 88 ? -4.988 86.596 -18.320 1.00 71.32 88 GLY G O 1
ATOM 13158 N N . ARG G 1 89 ? -4.383 84.833 -17.064 1.00 72.51 89 ARG G N 1
ATOM 13159 C CA . ARG G 1 89 ? -3.728 84.162 -18.175 1.00 72.01 89 ARG G CA 1
ATOM 13160 C C . ARG G 1 89 ? -4.786 83.710 -19.178 1.00 68.57 89 ARG G C 1
ATOM 13161 O O . ARG G 1 89 ? -5.779 83.085 -18.807 1.00 61.93 89 ARG G O 1
ATOM 13169 N N . GLY G 1 90 ? -4.559 84.041 -20.448 1.00 67.06 90 GLY G N 1
ATOM 13170 C CA . GLY G 1 90 ? -5.566 83.895 -21.482 1.00 63.72 90 GLY G CA 1
ATOM 13171 C C . GLY G 1 90 ? -5.530 82.615 -22.290 1.00 62.88 90 GLY G C 1
ATOM 13172 O O . GLY G 1 90 ? -4.468 82.075 -22.606 1.00 65.36 90 GLY G O 1
ATOM 13173 N N . TYR G 1 91 ? -6.721 82.136 -22.626 1.00 55.87 91 TYR G N 1
ATOM 13174 C CA . TYR G 1 91 ? -6.894 80.969 -23.466 1.00 51.47 91 TYR G CA 1
ATOM 13175 C C . TYR G 1 91 ? -7.644 81.417 -24.713 1.00 52.72 91 TYR G C 1
ATOM 13176 O O . TYR G 1 91 ? -8.727 82.000 -24.610 1.00 48.60 91 TYR G O 1
ATOM 13185 N N . VAL G 1 92 ? -7.059 81.161 -25.882 1.00 49.61 92 VAL G N 1
ATOM 13186 C CA . VAL G 1 92 ? -7.675 81.510 -27.158 1.00 42.45 92 VAL G CA 1
ATOM 13187 C C . VAL G 1 92 ? -7.965 80.246 -27.967 1.00 45.73 92 VAL G C 1
ATOM 13188 O O . VAL G 1 92 ? -7.085 79.711 -28.650 1.00 45.71 92 VAL G O 1
ATOM 13192 N N . ASP G 1 93 ? -9.198 79.762 -27.885 1.00 40.10 93 ASP G N 1
ATOM 13193 C CA . ASP G 1 93 ? -9.546 78.529 -28.564 1.00 39.55 93 ASP G CA 1
ATOM 13194 C C . ASP G 1 93 ? -9.896 78.822 -30.012 1.00 44.50 93 ASP G C 1
ATOM 13195 O O . ASP G 1 93 ? -10.848 79.545 -30.308 1.00 44.45 93 ASP G O 1
ATOM 13200 N N . MET G 1 94 ? -9.103 78.264 -30.917 1.00 41.02 94 MET G N 1
ATOM 13201 C CA . MET G 1 94 ? -9.292 78.511 -32.328 1.00 37.90 94 MET G CA 1
ATOM 13202 C C . MET G 1 94 ? -9.866 77.275 -33.012 1.00 34.85 94 MET G C 1
ATOM 13203 O O . MET G 1 94 ? -9.973 77.235 -34.235 1.00 44.97 94 MET G O 1
ATOM 13208 N N . SER G 1 95 ? -10.239 76.277 -32.209 1.00 34.00 95 SER G N 1
ATOM 13209 C CA . SER G 1 95 ? -10.901 75.065 -32.703 1.00 35.38 95 SER G CA 1
ATOM 13210 C C . SER G 1 95 ? -12.277 75.388 -33.295 1.00 38.51 95 SER G C 1
ATOM 13211 O O . SER G 1 95 ? -12.993 76.243 -32.774 1.00 44.50 95 SER G O 1
ATOM 13214 N N . THR G 1 96 ? -12.645 74.714 -34.381 1.00 31.21 96 THR G N 1
ATOM 13215 C CA . THR G 1 96 ? -13.978 74.891 -34.951 1.00 32.95 96 THR G CA 1
ATOM 13216 C C . THR G 1 96 ? -14.983 74.127 -34.120 1.00 38.51 96 THR G C 1
ATOM 13217 O O . THR G 1 96 ? -14.977 72.902 -34.089 1.00 34.81 96 THR G O 1
ATOM 13221 N N . VAL G 1 97 ? -15.863 74.871 -33.474 1.00 38.33 97 VAL G N 1
ATOM 13222 C CA . VAL G 1 97 ? -16.649 74.336 -32.395 1.00 39.26 97 VAL G CA 1
ATOM 13223 C C . VAL G 1 97 ? -18.044 74.977 -32.439 1.00 39.89 97 VAL G C 1
ATOM 13224 O O . VAL G 1 97 ? -18.253 75.941 -33.167 1.00 34.40 97 VAL G O 1
ATOM 13228 N N . ASP G 1 98 ? -19.017 74.424 -31.720 1.00 41.88 98 ASP G N 1
ATOM 13229 C CA . ASP G 1 98 ? -20.332 75.054 -31.678 1.00 36.28 98 ASP G CA 1
ATOM 13230 C C . ASP G 1 98 ? -20.335 76.111 -30.573 1.00 38.38 98 ASP G C 1
ATOM 13231 O O . ASP G 1 98 ? -19.544 76.030 -29.640 1.00 44.98 98 ASP G O 1
ATOM 13236 N N . PRO G 1 99 ? -21.227 77.107 -30.678 1.00 37.41 99 PRO G N 1
ATOM 13237 C CA . PRO G 1 99 ? -21.292 78.246 -29.753 1.00 43.49 99 PRO G CA 1
ATOM 13238 C C . PRO G 1 99 ? -21.391 77.862 -28.274 1.00 44.85 99 PRO G C 1
ATOM 13239 O O . PRO G 1 99 ? -20.829 78.562 -27.431 1.00 42.74 99 PRO G O 1
ATOM 13243 N N . ALA G 1 100 ? -22.095 76.777 -27.967 1.00 39.14 100 ALA G N 1
ATOM 13244 C CA . ALA G 1 100 ? -22.332 76.389 -26.577 1.00 41.03 100 ALA G CA 1
ATOM 13245 C C . ALA G 1 100 ? -21.097 75.749 -25.971 1.00 45.42 100 ALA G C 1
ATOM 13246 O O . ALA G 1 100 ? -20.823 75.913 -24.776 1.00 46.27 100 ALA G O 1
ATOM 13248 N N . THR G 1 101 ? -20.366 75.000 -26.794 1.00 36.52 101 THR G N 1
ATOM 13249 C CA . THR G 1 101 ? -19.105 74.422 -26.364 1.00 40.16 101 THR G CA 1
ATOM 13250 C C . THR G 1 101 ? -18.133 75.533 -25.985 1.00 43.59 101 THR G C 1
ATOM 13251 O O . THR G 1 101 ? -17.537 75.502 -24.909 1.00 41.88 101 THR G O 1
ATOM 13255 N N . SER G 1 102 ? -17.979 76.524 -26.857 1.00 48.94 102 SER G N 1
ATOM 13256 C CA . SER G 1 102 ? -17.034 77.606 -26.587 1.00 51.11 102 SER G CA 1
ATOM 13257 C C . SER G 1 102 ? -17.527 78.543 -25.477 1.00 46.98 102 SER G C 1
ATOM 13258 O O . SER G 1 102 ? -16.727 79.078 -24.714 1.00 44.88 102 SER G O 1
ATOM 13261 N N . GLN G 1 103 ? -18.837 78.750 -25.401 1.00 48.35 103 GLN G N 1
ATOM 13262 C CA . GLN G 1 103 ? -19.411 79.574 -24.343 1.00 51.31 103 GLN G CA 1
ATOM 13263 C C . GLN G 1 103 ? -19.177 78.931 -22.990 1.00 55.31 103 GLN G C 1
ATOM 13264 O O . GLN G 1 103 ? -19.003 79.611 -21.987 1.00 63.74 103 GLN G O 1
ATOM 13270 N N . ARG G 1 104 ? -19.185 77.605 -22.978 1.00 53.98 104 ARG G N 1
ATOM 13271 C CA . ARG G 1 104 ? -19.093 76.837 -21.750 1.00 54.61 104 ARG G CA 1
ATOM 13272 C C . ARG G 1 104 ? -17.641 76.692 -21.299 1.00 54.62 104 ARG G C 1
ATOM 13273 O O . ARG G 1 104 ? -17.347 76.609 -20.103 1.00 51.55 104 ARG G O 1
ATOM 13281 N N . ILE G 1 105 ? -16.727 76.654 -22.262 1.00 48.03 105 ILE G N 1
ATOM 13282 C CA . ILE G 1 105 ? -15.312 76.615 -21.937 1.00 48.27 105 ILE G CA 1
ATOM 13283 C C . ILE G 1 105 ? -14.904 77.964 -21.373 1.00 50.77 105 ILE G C 1
ATOM 13284 O O . ILE G 1 105 ? -14.150 78.042 -20.401 1.00 48.59 105 ILE G O 1
ATOM 13289 N N . GLY G 1 106 ? -15.408 79.026 -21.995 1.00 48.83 106 GLY G N 1
ATOM 13290 C CA . GLY G 1 106 ? -15.133 80.371 -21.534 1.00 53.03 106 GLY G CA 1
ATOM 13291 C C . GLY G 1 106 ? -15.577 80.579 -20.095 1.00 56.01 106 GLY G C 1
ATOM 13292 O O . GLY G 1 106 ? -14.817 81.089 -19.276 1.00 61.18 106 GLY G O 1
ATOM 13293 N N . VAL G 1 107 ? -16.810 80.192 -19.785 1.00 56.96 107 VAL G N 1
ATOM 13294 C CA . VAL G 1 107 ? -17.323 80.346 -18.427 1.00 55.59 107 VAL G CA 1
ATOM 13295 C C . VAL G 1 107 ? -16.374 79.687 -17.430 1.00 58.73 107 VAL G C 1
ATOM 13296 O O . VAL G 1 107 ? -15.876 80.334 -16.504 1.00 66.35 107 VAL G O 1
ATOM 13300 N N . ALA G 1 108 ? -16.112 78.402 -17.640 1.00 57.74 108 ALA G N 1
ATOM 13301 C CA . ALA G 1 108 ? -15.188 77.650 -16.799 1.00 65.49 108 ALA G CA 1
ATOM 13302 C C . ALA G 1 108 ? -13.804 78.298 -16.701 1.00 70.92 108 ALA G C 1
ATOM 13303 O O . ALA G 1 108 ? -13.184 78.272 -15.640 1.00 73.04 108 ALA G O 1
ATOM 13305 N N . VAL G 1 109 ? -13.320 78.866 -17.805 1.00 67.48 109 VAL G N 1
ATOM 13306 C CA . VAL G 1 109 ? -12.006 79.505 -17.820 1.00 64.52 109 VAL G CA 1
ATOM 13307 C C . VAL G 1 109 ? -11.969 80.752 -16.943 1.00 68.41 109 VAL G C 1
ATOM 13308 O O . VAL G 1 109 ? -11.018 80.962 -16.188 1.00 72.11 109 VAL G O 1
ATOM 13312 N N . VAL G 1 110 ? -13.004 81.578 -17.049 1.00 66.64 110 VAL G N 1
ATOM 13313 C CA . VAL G 1 110 ? -13.091 82.806 -16.262 1.00 64.38 110 VAL G CA 1
ATOM 13314 C C . VAL G 1 110 ? -13.318 82.498 -14.774 1.00 64.22 110 VAL G C 1
ATOM 13315 O O . VAL G 1 110 ? -12.802 83.187 -13.891 1.00 61.42 110 VAL G O 1
ATOM 13319 N N . ALA G 1 111 ? -14.085 81.449 -14.507 1.00 67.00 111 ALA G N 1
ATOM 13320 C CA . ALA G 1 111 ? -14.383 81.051 -13.138 1.00 69.80 111 ALA G CA 1
ATOM 13321 C C . ALA G 1 111 ? -13.147 80.472 -12.453 1.00 76.66 111 ALA G C 1
ATOM 13322 O O . ALA G 1 111 ? -13.164 80.197 -11.251 1.00 78.70 111 ALA G O 1
ATOM 13324 N N . LYS G 1 112 ? -12.079 80.282 -13.222 1.00 73.85 112 LYS G N 1
ATOM 13325 C CA . LYS G 1 112 ? -10.810 79.841 -12.659 1.00 74.01 112 LYS G CA 1
ATOM 13326 C C . LYS G 1 112 ? -9.840 81.015 -12.640 1.00 73.25 112 LYS G C 1
ATOM 13327 O O . LYS G 1 112 ? -8.663 80.857 -12.312 1.00 78.64 112 LYS G O 1
ATOM 13333 N N . GLY G 1 113 ? -10.341 82.194 -12.999 1.00 66.04 113 GLY G N 1
ATOM 13334 C CA . GLY G 1 113 ? -9.526 83.395 -13.010 1.00 66.27 113 GLY G CA 1
ATOM 13335 C C . GLY G 1 113 ? -8.697 83.571 -14.271 1.00 69.68 113 GLY G C 1
ATOM 13336 O O . GLY G 1 113 ? -7.641 84.211 -14.251 1.00 72.68 113 GLY G O 1
ATOM 13337 N N . GLY G 1 114 ? -9.172 83.001 -15.373 1.00 67.70 114 GLY G N 1
ATOM 13338 C CA . GLY G 1 114 ? -8.519 83.180 -16.656 1.00 67.99 114 GLY G CA 1
ATOM 13339 C C . GLY G 1 114 ? -9.290 84.146 -17.536 1.00 68.75 114 GLY G C 1
ATOM 13340 O O . GLY G 1 114 ? -10.300 84.714 -17.118 1.00 73.56 114 GLY G O 1
ATOM 13341 N N . ARG G 1 115 ? -8.806 84.347 -18.755 1.00 64.74 115 ARG G N 1
ATOM 13342 C CA . ARG G 1 115 ? -9.518 85.152 -19.739 1.00 65.63 115 ARG G CA 1
ATOM 13343 C C . ARG G 1 115 ? -9.674 84.343 -21.017 1.00 63.17 115 ARG G C 1
ATOM 13344 O O . ARG G 1 115 ? -8.741 83.673 -21.460 1.00 63.66 115 ARG G O 1
ATOM 13352 N N . PHE G 1 116 ? -10.856 84.402 -21.612 1.00 58.46 116 PHE G N 1
ATOM 13353 C CA . PHE G 1 116 ? -11.145 83.548 -22.750 1.00 57.01 116 PHE G CA 1
ATOM 13354 C C . PHE G 1 116 ? -11.521 84.303 -24.014 1.00 51.47 116 PHE G C 1
ATOM 13355 O O . PHE G 1 116 ? -12.281 85.273 -23.982 1.00 49.24 116 PHE G O 1
ATOM 13363 N N . LEU G 1 117 ? -10.983 83.828 -25.130 1.00 47.11 117 LEU G N 1
ATOM 13364 C CA . LEU G 1 117 ? -11.314 84.353 -26.440 1.00 45.10 117 LEU G CA 1
ATOM 13365 C C . LEU G 1 117 ? -11.488 83.170 -27.400 1.00 47.06 117 LEU G C 1
ATOM 13366 O O . LEU G 1 117 ? -10.651 82.263 -27.442 1.00 45.77 117 LEU G O 1
ATOM 13371 N N . GLU G 1 118 ? -12.571 83.164 -28.167 1.00 48.96 118 GLU G N 1
ATOM 13372 C CA . GLU G 1 118 ? -12.700 82.184 -29.236 1.00 44.20 118 GLU G CA 1
ATOM 13373 C C . GLU G 1 118 ? -12.203 82.854 -30.508 1.00 45.54 118 GLU G C 1
ATOM 13374 O O . GLU G 1 118 ? -12.426 84.044 -30.710 1.00 51.05 118 GLU G O 1
ATOM 13380 N N . ALA G 1 119 ? -11.524 82.098 -31.361 1.00 41.20 119 ALA G N 1
ATOM 13381 C CA . ALA G 1 119 ? -11.073 82.643 -32.634 1.00 38.43 119 ALA G CA 1
ATOM 13382 C C . ALA G 1 119 ? -10.897 81.551 -33.686 1.00 38.80 119 ALA G C 1
ATOM 13383 O O . ALA G 1 119 ? -9.772 81.207 -34.042 1.00 40.63 119 ALA G O 1
ATOM 13385 N N . PRO G 1 120 ? -12.012 80.984 -34.176 1.00 39.77 120 PRO G N 1
ATOM 13386 C CA . PRO G 1 120 ? -11.929 80.011 -35.270 1.00 32.62 120 PRO G CA 1
ATOM 13387 C C . PRO G 1 120 ? -11.438 80.687 -36.551 1.00 37.69 120 PRO G C 1
ATOM 13388 O O . PRO G 1 120 ? -11.480 81.918 -36.663 1.00 36.27 120 PRO G O 1
ATOM 13392 N N . VAL G 1 121 ? -10.959 79.899 -37.507 1.00 28.69 121 VAL G N 1
ATOM 13393 C CA . VAL G 1 121 ? -10.312 80.489 -38.661 1.00 30.99 121 VAL G CA 1
ATOM 13394 C C . VAL G 1 121 ? -10.865 79.955 -39.963 1.00 30.92 121 VAL G C 1
ATOM 13395 O O . VAL G 1 121 ? -11.366 78.827 -40.037 1.00 33.91 121 VAL G O 1
ATOM 13399 N N . SER G 1 122 ? -10.781 80.773 -40.999 1.00 30.15 122 SER G N 1
ATOM 13400 C CA . SER G 1 122 ? -11.123 80.288 -42.326 1.00 30.88 122 SER G CA 1
ATOM 13401 C C . SER G 1 122 ? -9.851 80.308 -43.160 1.00 31.71 122 SER G C 1
ATOM 13402 O O . SER G 1 122 ? -9.063 81.249 -43.066 1.00 26.24 122 SER G O 1
ATOM 13405 N N . GLY G 1 123 ? -9.649 79.262 -43.958 1.00 32.94 123 GLY G N 1
ATOM 13406 C CA . GLY G 1 123 ? -8.421 79.084 -44.716 1.00 31.98 123 GLY G CA 1
ATOM 13407 C C . GLY G 1 123 ? -7.815 77.766 -44.283 1.00 35.51 123 GLY G C 1
ATOM 13408 O O . GLY G 1 123 ? -7.828 77.437 -43.094 1.00 37.99 123 GLY G O 1
ATOM 13409 N N . SER G 1 124 ? -7.298 77.006 -45.241 1.00 31.82 124 SER G N 1
ATOM 13410 C CA . SER G 1 124 ? -6.869 75.635 -44.994 1.00 34.76 124 SER G CA 1
ATOM 13411 C C . SER G 1 124 ? -5.355 75.516 -44.745 1.00 33.69 124 SER G C 1
ATOM 13412 O O . SER G 1 124 ? -4.704 76.467 -44.279 1.00 27.60 124 SER G O 1
ATOM 13415 N N . LYS G 1 125 ? -4.804 74.342 -45.042 1.00 30.28 125 LYS G N 1
ATOM 13416 C CA . LYS G 1 125 ? -3.415 74.042 -44.713 1.00 28.62 125 LYS G CA 1
ATOM 13417 C C . LYS G 1 125 ? -2.440 75.067 -45.320 1.00 31.09 125 LYS G C 1
ATOM 13418 O O . LYS G 1 125 ? -1.557 75.574 -44.629 1.00 33.34 125 LYS G O 1
ATOM 13424 N N . LYS G 1 126 ? -2.594 75.380 -46.600 1.00 35.18 126 LYS G N 1
ATOM 13425 C CA . LYS G 1 126 ? -1.653 76.307 -47.231 1.00 35.84 126 LYS G CA 1
ATOM 13426 C C . LYS G 1 126 ? -1.720 77.722 -46.640 1.00 32.94 126 LYS G C 1
ATOM 13427 O O . LYS G 1 126 ? -0.694 78.307 -46.339 1.00 32.54 126 LYS G O 1
ATOM 13433 N N . PRO G 1 127 ? -2.928 78.293 -46.509 1.00 34.23 127 PRO G N 1
ATOM 13434 C CA . PRO G 1 127 ? -3.027 79.583 -45.815 1.00 35.01 127 PRO G CA 1
ATOM 13435 C C . PRO G 1 127 ? -2.480 79.527 -44.391 1.00 33.27 127 PRO G C 1
ATOM 13436 O O . PRO G 1 127 ? -1.934 80.520 -43.909 1.00 33.76 127 PRO G O 1
ATOM 13440 N N . ALA G 1 128 ? -2.605 78.390 -43.715 1.00 30.97 128 ALA G N 1
ATOM 13441 C CA . ALA G 1 128 ? -2.029 78.314 -42.374 1.00 32.34 128 ALA G CA 1
ATOM 13442 C C . ALA G 1 128 ? -0.502 78.406 -42.441 1.00 34.92 128 ALA G C 1
ATOM 13443 O O . ALA G 1 128 ? 0.124 79.058 -41.611 1.00 36.69 128 ALA G O 1
ATOM 13445 N N . GLU G 1 129 ? 0.099 77.773 -43.442 1.00 32.73 129 GLU G N 1
ATOM 13446 C CA . GLU G 1 129 ? 1.554 77.830 -43.569 1.00 33.70 129 GLU G CA 1
ATOM 13447 C C . GLU G 1 129 ? 2.023 79.239 -43.932 1.00 34.02 129 GLU G C 1
ATOM 13448 O O . GLU G 1 129 ? 3.066 79.681 -43.476 1.00 35.08 129 GLU G O 1
ATOM 13454 N N . ASP G 1 130 ? 1.245 79.933 -44.768 1.00 34.38 130 ASP G N 1
ATOM 13455 C CA . ASP G 1 130 ? 1.621 81.250 -45.284 1.00 33.72 130 ASP G CA 1
ATOM 13456 C C . ASP G 1 130 ? 1.262 82.374 -44.324 1.00 40.08 130 ASP G C 1
ATOM 13457 O O . ASP G 1 130 ? 1.591 83.530 -44.577 1.00 37.75 130 ASP G O 1
ATOM 13462 N N . GLY G 1 131 ? 0.560 82.040 -43.245 1.00 35.82 131 GLY G N 1
ATOM 13463 C CA . GLY G 1 131 ? 0.092 83.035 -42.300 1.00 39.48 131 GLY G CA 1
ATOM 13464 C C . GLY G 1 131 ? -0.978 83.965 -42.854 1.00 40.00 131 GLY G C 1
ATOM 13465 O O . GLY G 1 131 ? -1.049 85.136 -42.468 1.00 38.58 131 GLY G O 1
ATOM 13466 N N . THR G 1 132 ? -1.822 83.451 -43.746 1.00 26.67 132 THR G N 1
ATOM 13467 C CA . THR G 1 132 ? -2.851 84.279 -44.365 1.00 26.88 132 THR G CA 1
ATOM 13468 C C . THR G 1 132 ? -4.263 83.838 -43.969 1.00 36.07 132 THR G C 1
ATOM 13469 O O . THR G 1 132 ? -5.222 84.054 -44.714 1.00 37.93 132 THR G O 1
ATOM 13473 N N . LEU G 1 133 ? -4.388 83.222 -42.801 1.00 36.45 133 LEU G N 1
ATOM 13474 C CA . LEU G 1 133 ? -5.694 82.826 -42.284 1.00 34.60 133 LEU G CA 1
ATOM 13475 C C . LEU G 1 133 ? -6.628 84.008 -42.048 1.00 35.96 133 LEU G C 1
ATOM 13476 O O . LEU G 1 133 ? -6.196 85.126 -41.776 1.00 34.07 133 LEU G O 1
ATOM 13481 N N . ILE G 1 134 ? -7.924 83.751 -42.156 1.00 34.55 134 ILE G N 1
ATOM 13482 C CA . ILE G 1 134 ? -8.909 84.708 -41.693 1.00 31.59 134 ILE G CA 1
ATOM 13483 C C . ILE G 1 134 ? -9.272 84.302 -40.276 1.00 31.75 134 ILE G C 1
ATOM 13484 O O . ILE G 1 134 ? -9.713 83.185 -40.049 1.00 37.77 134 ILE G O 1
ATOM 13489 N N . ILE G 1 135 ? -9.066 85.208 -39.329 1.00 29.40 135 ILE G N 1
ATOM 13490 C CA . ILE G 1 135 ? -9.282 84.919 -37.925 1.00 29.85 135 ILE G CA 1
ATOM 13491 C C . ILE G 1 135 ? -10.559 85.572 -37.411 1.00 37.76 135 ILE G C 1
ATOM 13492 O O . ILE G 1 135 ? -10.680 86.791 -37.396 1.00 39.48 135 ILE G O 1
ATOM 13497 N N . LEU G 1 136 ? -11.506 84.741 -36.986 1.00 41.51 136 LEU G N 1
ATOM 13498 C CA . LEU G 1 136 ? -12.838 85.196 -36.616 1.00 34.65 136 LEU G CA 1
ATOM 13499 C C . LEU G 1 136 ? -13.005 85.219 -35.099 1.00 36.95 136 LEU G C 1
ATOM 13500 O O . LEU G 1 136 ? -13.615 84.322 -34.510 1.00 35.21 136 LEU G O 1
ATOM 13505 N N . ALA G 1 137 ? -12.471 86.254 -34.465 1.00 37.73 137 ALA G N 1
ATOM 13506 C CA . ALA G 1 137 ? -12.426 86.275 -33.010 1.00 44.17 137 ALA G CA 1
ATOM 13507 C C . ALA G 1 137 ? -13.734 86.763 -32.397 1.00 46.45 137 ALA G C 1
ATOM 13508 O O . ALA G 1 137 ? -14.452 87.566 -32.998 1.00 45.64 137 ALA G O 1
ATOM 13510 N N . ALA G 1 138 ? -14.035 86.265 -31.199 1.00 49.18 138 ALA G N 1
ATOM 13511 C CA . ALA G 1 138 ? -15.165 86.745 -30.411 1.00 48.27 138 ALA G CA 1
ATOM 13512 C C . ALA G 1 138 ? -14.941 86.482 -28.917 1.00 53.70 138 ALA G C 1
ATOM 13513 O O . ALA G 1 138 ? -14.512 85.394 -28.524 1.00 51.92 138 ALA G O 1
ATOM 13515 N N . GLY G 1 139 ? -15.218 87.488 -28.090 1.00 55.71 139 GLY G N 1
ATOM 13516 C CA . GLY G 1 139 ? -15.058 87.356 -26.651 1.00 57.74 139 GLY G CA 1
ATOM 13517 C C . GLY G 1 139 ? -14.190 88.431 -26.018 1.00 59.76 139 GLY G C 1
ATOM 13518 O O . GLY G 1 139 ? -14.155 89.575 -26.483 1.00 61.81 139 GLY G O 1
ATOM 13519 N N . ASP G 1 140 ? -13.487 88.053 -24.952 1.00 55.54 140 ASP G N 1
ATOM 13520 C CA . ASP G 1 140 ? -12.681 88.987 -24.161 1.00 61.17 140 ASP G CA 1
ATOM 13521 C C . ASP G 1 140 ? -11.886 89.962 -25.033 1.00 62.10 140 ASP G C 1
ATOM 13522 O O . ASP G 1 140 ? -10.867 89.596 -25.620 1.00 59.80 140 ASP G O 1
ATOM 13527 N N . ARG G 1 141 ? -12.360 91.203 -25.105 1.00 64.55 141 ARG G N 1
ATOM 13528 C CA . ARG G 1 141 ? -11.765 92.222 -25.973 1.00 68.61 141 ARG G CA 1
ATOM 13529 C C . ARG G 1 141 ? -10.281 92.500 -25.691 1.00 66.41 141 ARG G C 1
ATOM 13530 O O . ARG G 1 141 ? -9.513 92.824 -26.600 1.00 64.04 141 ARG G O 1
ATOM 13538 N N . ASN G 1 142 ? -9.883 92.382 -24.431 1.00 64.50 142 ASN G N 1
ATOM 13539 C CA . ASN G 1 142 ? -8.503 92.658 -24.052 1.00 70.78 142 ASN G CA 1
ATOM 13540 C C . ASN G 1 142 ? -7.566 91.502 -24.358 1.00 65.68 142 ASN G C 1
ATOM 13541 O O . ASN G 1 142 ? -6.420 91.715 -24.752 1.00 60.33 142 ASN G O 1
ATOM 13546 N N . LEU G 1 143 ? -8.058 90.278 -24.183 1.00 63.73 143 LEU G N 1
ATOM 13547 C CA . LEU G 1 143 ? -7.293 89.104 -24.568 1.00 61.01 143 LEU G CA 1
ATOM 13548 C C . LEU G 1 143 ? -7.060 89.198 -26.064 1.00 58.82 143 LEU G C 1
ATOM 13549 O O . LEU G 1 143 ? -5.998 88.827 -26.565 1.00 57.78 143 LEU G O 1
ATOM 13554 N N . TYR G 1 144 ? -8.071 89.710 -26.761 1.00 57.41 144 TYR G N 1
ATOM 13555 C CA . TYR G 1 144 ? -8.019 89.934 -28.198 1.00 54.84 144 TYR G CA 1
ATOM 13556 C C . TYR G 1 144 ? -6.821 90.817 -28.561 1.00 58.22 144 TYR G C 1
ATOM 13557 O O . TYR G 1 144 ? -6.021 90.477 -29.433 1.00 55.29 144 TYR G O 1
ATOM 13566 N N . ASP G 1 145 ? -6.690 91.944 -27.874 1.00 62.79 145 ASP G N 1
ATOM 13567 C CA . ASP G 1 145 ? -5.610 92.878 -28.161 1.00 64.57 145 ASP G CA 1
ATOM 13568 C C . ASP G 1 145 ? -4.247 92.277 -27.823 1.00 62.79 145 ASP G C 1
ATOM 13569 O O . ASP G 1 145 ? -3.313 92.373 -28.614 1.00 62.60 145 ASP G O 1
ATOM 13574 N N . GLU G 1 146 ? -4.145 91.647 -26.655 1.00 58.35 146 GLU G N 1
ATOM 13575 C CA . GLU G 1 146 ? -2.889 91.039 -26.219 1.00 57.31 146 GLU G CA 1
ATOM 13576 C C . GLU G 1 146 ? -2.419 89.927 -27.154 1.00 56.13 146 GLU G C 1
ATOM 13577 O O . GLU G 1 146 ? -1.219 89.692 -27.302 1.00 52.83 146 GLU G O 1
ATOM 13583 N N . ALA G 1 147 ? -3.371 89.238 -27.777 1.00 54.77 147 ALA G N 1
ATOM 13584 C CA . ALA G 1 147 ? -3.050 88.112 -28.641 1.00 49.10 147 ALA G CA 1
ATOM 13585 C C . ALA G 1 147 ? -2.795 88.581 -30.062 1.00 49.23 147 ALA G C 1
ATOM 13586 O O . ALA G 1 147 ? -2.315 87.817 -30.900 1.00 54.95 147 ALA G O 1
ATOM 13588 N N . MET G 1 148 ? -3.102 89.845 -30.328 1.00 48.96 148 MET G N 1
ATOM 13589 C CA . MET G 1 148 ? -2.953 90.390 -31.675 1.00 48.67 148 MET G CA 1
ATOM 13590 C C . MET G 1 148 ? -1.592 90.121 -32.335 1.00 49.62 148 MET G C 1
ATOM 13591 O O . MET G 1 148 ? -1.544 89.642 -33.464 1.00 49.06 148 MET G O 1
ATOM 13596 N N . PRO G 1 149 ? -0.481 90.434 -31.644 1.00 53.87 149 PRO G N 1
ATOM 13597 C CA . PRO G 1 149 ? 0.826 90.210 -32.278 1.00 49.29 149 PRO G CA 1
ATOM 13598 C C . PRO G 1 149 ? 0.995 88.763 -32.729 1.00 51.78 149 PRO G C 1
ATOM 13599 O O . PRO G 1 149 ? 1.633 88.503 -33.751 1.00 51.39 149 PRO G O 1
ATOM 13603 N N . GLY G 1 150 ? 0.413 87.833 -31.978 1.00 51.00 150 GLY G N 1
ATOM 13604 C CA . GLY G 1 150 ? 0.377 86.442 -32.391 1.00 49.16 150 GLY G CA 1
ATOM 13605 C C . GLY G 1 150 ? -0.549 86.247 -33.581 1.00 51.72 150 GLY G C 1
ATOM 13606 O O . GLY G 1 150 ? -0.206 85.561 -34.545 1.00 55.75 150 GLY G O 1
ATOM 13607 N N . PHE G 1 151 ? -1.729 86.858 -33.515 1.00 52.95 151 PHE G N 1
ATOM 13608 C CA . PHE G 1 151 ? -2.696 86.772 -34.607 1.00 48.61 151 PHE G CA 1
ATOM 13609 C C . PHE G 1 151 ? -2.064 87.226 -35.920 1.00 45.91 151 PHE G C 1
ATOM 13610 O O . PHE G 1 151 ? -2.191 86.562 -36.952 1.00 37.04 151 PHE G O 1
ATOM 13618 N N . GLU G 1 152 ? -1.383 88.366 -35.870 1.00 45.04 152 GLU G N 1
ATOM 13619 C CA . GLU G 1 152 ? -0.800 88.974 -37.062 1.00 48.17 152 GLU G CA 1
ATOM 13620 C C . GLU G 1 152 ? 0.279 88.111 -37.708 1.00 42.92 152 GLU G C 1
ATOM 13621 O O . GLU G 1 152 ? 0.620 88.311 -38.867 1.00 42.68 152 GLU G O 1
ATOM 13627 N N . LYS G 1 153 ? 0.806 87.149 -36.960 1.00 43.34 153 LYS G N 1
ATOM 13628 C CA . LYS G 1 153 ? 1.777 86.215 -37.517 1.00 49.69 153 LYS G CA 1
ATOM 13629 C C . LYS G 1 153 ? 1.139 84.922 -38.049 1.00 46.76 153 LYS G C 1
ATOM 13630 O O . LYS G 1 153 ? 1.801 84.113 -38.701 1.00 47.40 153 LYS G O 1
ATOM 13636 N N . MET G 1 154 ? -0.146 84.728 -37.776 1.00 38.76 154 MET G N 1
ATOM 13637 C CA . MET G 1 154 ? -0.830 83.511 -38.227 1.00 38.11 154 MET G CA 1
ATOM 13638 C C . MET G 1 154 ? -1.876 83.787 -39.316 1.00 43.07 154 MET G C 1
ATOM 13639 O O . MET G 1 154 ? -2.276 82.888 -40.069 1.00 39.30 154 MET G O 1
ATOM 13644 N N . GLY G 1 155 ? -2.321 85.032 -39.401 1.00 42.48 155 GLY G N 1
ATOM 13645 C CA . GLY G 1 155 ? -3.396 85.375 -40.310 1.00 41.54 155 GLY G CA 1
ATOM 13646 C C . GLY G 1 155 ? -3.198 86.737 -40.934 1.00 45.41 155 GLY G C 1
ATOM 13647 O O . GLY G 1 155 ? -2.348 87.508 -40.495 1.00 43.12 155 GLY G O 1
ATOM 13648 N N . LYS G 1 156 ? -3.982 87.027 -41.967 1.00 45.63 156 LYS G N 1
ATOM 13649 C CA . LYS G 1 156 ? -3.886 88.301 -42.658 1.00 47.11 156 LYS G CA 1
ATOM 13650 C C . LYS G 1 156 ? -5.092 89.179 -42.327 1.00 49.10 156 LYS G C 1
ATOM 13651 O O . LYS G 1 156 ? -4.961 90.383 -42.123 1.00 55.71 156 LYS G O 1
ATOM 13657 N N . LYS G 1 157 ? -6.265 88.566 -42.239 1.00 46.91 157 LYS G N 1
ATOM 13658 C CA . LYS G 1 157 ? -7.479 89.296 -41.902 1.00 39.36 157 LYS G CA 1
ATOM 13659 C C . LYS G 1 157 ? -7.948 88.902 -40.504 1.00 38.87 157 LYS G C 1
ATOM 13660 O O . LYS G 1 157 ? -8.274 87.741 -40.262 1.00 39.55 157 LYS G O 1
ATOM 13666 N N . ILE G 1 158 ? -7.966 89.865 -39.580 1.00 40.46 158 ILE G N 1
ATOM 13667 C CA . ILE G 1 158 ? -8.375 89.600 -38.209 1.00 38.25 158 ILE G CA 1
ATOM 13668 C C . ILE G 1 158 ? -9.555 90.480 -37.818 1.00 43.21 158 ILE G C 1
ATOM 13669 O O . ILE G 1 158 ? -9.476 91.705 -37.905 1.00 51.06 158 ILE G O 1
ATOM 13674 N N . ILE G 1 159 ? -10.647 89.870 -37.378 1.00 43.57 159 ILE G N 1
ATOM 13675 C CA . ILE G 1 159 ? -11.814 90.659 -36.990 1.00 47.36 159 ILE G CA 1
ATOM 13676 C C . ILE G 1 159 ? -12.345 90.270 -35.620 1.00 46.39 159 ILE G C 1
ATOM 13677 O O . ILE G 1 159 ? -11.944 89.253 -35.054 1.00 49.29 159 ILE G O 1
ATOM 13682 N N . HIS G 1 160 ? -13.253 91.091 -35.098 1.00 52.17 160 HIS G N 1
ATOM 13683 C CA . HIS G 1 160 ? -13.911 90.817 -33.828 1.00 48.54 160 HIS G CA 1
ATOM 13684 C C . HIS G 1 160 ? -15.421 90.900 -33.993 1.00 51.14 160 HIS G C 1
ATOM 13685 O O . HIS G 1 160 ? -15.962 91.943 -34.363 1.00 50.67 160 HIS G O 1
ATOM 13692 N N . LEU G 1 161 ? -16.091 89.794 -33.691 1.00 47.22 161 LEU G N 1
ATOM 13693 C CA . LEU G 1 161 ? -17.500 89.614 -34.021 1.00 43.41 161 LEU G CA 1
ATOM 13694 C C . LEU G 1 161 ? -18.429 89.725 -32.821 1.00 45.29 161 LEU G C 1
ATOM 13695 O O . LEU G 1 161 ? -19.616 89.426 -32.930 1.00 47.13 161 LEU G O 1
ATOM 13700 N N . GLY G 1 162 ? -17.891 90.130 -31.675 1.00 46.71 162 GLY G N 1
ATOM 13701 C CA . GLY G 1 162 ? -18.718 90.347 -30.497 1.00 48.37 162 GLY G CA 1
ATOM 13702 C C . GLY G 1 162 ? -18.554 89.308 -29.408 1.00 53.28 162 GLY G C 1
ATOM 13703 O O . GLY G 1 162 ? -17.447 88.836 -29.143 1.00 55.72 162 GLY G O 1
ATOM 13704 N N . ASP G 1 163 ? -19.665 88.950 -28.772 1.00 55.53 163 ASP G N 1
ATOM 13705 C CA . ASP G 1 163 ? -19.644 88.022 -27.644 1.00 55.12 163 ASP G CA 1
ATOM 13706 C C . ASP G 1 163 ? -19.345 86.585 -28.057 1.00 50.26 163 ASP G C 1
ATOM 13707 O O . ASP G 1 163 ? -19.746 86.146 -29.133 1.00 52.18 163 ASP G O 1
ATOM 13712 N N . VAL G 1 164 ? -18.635 85.870 -27.185 1.00 46.91 164 VAL G N 1
ATOM 13713 C CA . VAL G 1 164 ? -18.317 84.455 -27.373 1.00 48.05 164 VAL G CA 1
ATOM 13714 C C . VAL G 1 164 ? -19.494 83.696 -27.969 1.00 47.05 164 VAL G C 1
ATOM 13715 O O . VAL G 1 164 ? -20.612 83.761 -27.458 1.00 45.38 164 VAL G O 1
ATOM 13719 N N . GLY G 1 165 ? -19.238 82.973 -29.053 1.00 46.50 165 GLY G N 1
ATOM 13720 C CA . GLY G 1 165 ? -20.294 82.252 -29.742 1.00 43.79 165 GLY G CA 1
ATOM 13721 C C . GLY G 1 165 ? -20.505 82.807 -31.135 1.00 45.97 165 GLY G C 1
ATOM 13722 O O . GLY G 1 165 ? -20.832 82.067 -32.061 1.00 45.73 165 GLY G O 1
ATOM 13723 N N . LYS G 1 166 ? -20.302 84.113 -31.294 1.00 43.96 166 LYS G N 1
ATOM 13724 C CA . LYS G 1 166 ? -20.517 84.745 -32.589 1.00 44.60 166 LYS G CA 1
ATOM 13725 C C . LYS G 1 166 ? -19.454 84.311 -33.591 1.00 42.78 166 LYS G C 1
ATOM 13726 O O . LYS G 1 166 ? -19.743 84.157 -34.774 1.00 38.07 166 LYS G O 1
ATOM 13732 N N . GLY G 1 167 ? -18.234 84.092 -33.108 1.00 39.65 167 GLY G N 1
ATOM 13733 C CA . GLY G 1 167 ? -17.172 83.573 -33.950 1.00 36.38 167 GLY G CA 1
ATOM 13734 C C . GLY G 1 167 ? -17.521 82.189 -34.465 1.00 32.63 167 GLY G C 1
ATOM 13735 O O . GLY G 1 167 ? -17.452 81.913 -35.666 1.00 34.43 167 GLY G O 1
ATOM 13736 N N . ALA G 1 168 ? -17.899 81.311 -33.546 1.00 36.64 168 ALA G N 1
ATOM 13737 C CA . ALA G 1 168 ? -18.374 79.977 -33.900 1.00 42.84 168 ALA G CA 1
ATOM 13738 C C . ALA G 1 168 ? -19.524 80.013 -34.914 1.00 36.61 168 ALA G C 1
ATOM 13739 O O . ALA G 1 168 ? -19.544 79.250 -35.890 1.00 39.70 168 ALA G O 1
ATOM 13741 N N . GLU G 1 169 ? -20.493 80.890 -34.683 1.00 35.50 169 GLU G N 1
ATOM 13742 C CA . GLU G 1 169 ? -21.628 80.977 -35.598 1.00 32.00 169 GLU G CA 1
ATOM 13743 C C . GLU G 1 169 ? -21.168 81.347 -37.004 1.00 35.87 169 GLU G C 1
ATOM 13744 O O . GLU G 1 169 ? -21.555 80.705 -37.976 1.00 33.82 169 GLU G O 1
ATOM 13750 N N . MET G 1 170 ? -20.339 82.381 -37.110 1.00 32.62 170 MET G N 1
ATOM 13751 C CA . MET G 1 170 ? -19.853 82.808 -38.411 1.00 27.87 170 MET G CA 1
ATOM 13752 C C . MET G 1 170 ? -19.059 81.681 -39.082 1.00 23.87 170 MET G C 1
ATOM 13753 O O . MET G 1 170 ? -19.230 81.400 -40.274 1.00 28.55 170 MET G O 1
ATOM 13758 N N . LYS G 1 171 ? -18.205 81.018 -38.306 1.00 27.77 171 LYS G N 1
ATOM 13759 C CA . LYS G 1 171 ? -17.408 79.912 -38.835 1.00 30.67 171 LYS G CA 1
ATOM 13760 C C . LYS G 1 171 ? -18.302 78.786 -39.375 1.00 32.96 171 LYS G C 1
ATOM 13761 O O . LYS G 1 171 ? -18.074 78.265 -40.471 1.00 30.13 171 LYS G O 1
ATOM 13767 N N . LEU G 1 172 ? -19.315 78.412 -38.605 1.00 32.22 172 LEU G N 1
ATOM 13768 C CA . LEU G 1 172 ? -20.231 77.362 -39.039 1.00 32.13 172 LEU G CA 1
ATOM 13769 C C . LEU G 1 172 ? -21.024 77.744 -40.301 1.00 32.76 172 LEU G C 1
ATOM 13770 O O . LEU G 1 172 ? -21.271 76.903 -41.176 1.00 33.89 172 LEU G O 1
ATOM 13775 N N . VAL G 1 173 ? -21.431 79.007 -40.388 1.00 27.31 173 VAL G N 1
ATOM 13776 C CA . VAL G 1 173 ? -22.196 79.472 -41.540 1.00 26.91 173 VAL G CA 1
ATOM 13777 C C . VAL G 1 173 ? -21.351 79.375 -42.816 1.00 27.28 173 VAL G C 1
ATOM 13778 O O . VAL G 1 173 ? -21.777 78.839 -43.835 1.00 20.58 173 VAL G O 1
ATOM 13782 N N . VAL G 1 174 ? -20.147 79.910 -42.747 1.00 27.43 174 VAL G N 1
ATOM 13783 C CA . VAL G 1 174 ? -19.254 79.932 -43.889 1.00 29.89 174 VAL G CA 1
ATOM 13784 C C . VAL G 1 174 ? -18.885 78.529 -44.344 1.00 27.47 174 VAL G C 1
ATOM 13785 O O . VAL G 1 174 ? -18.907 78.229 -45.537 1.00 31.02 174 VAL G O 1
ATOM 13789 N N . ASN G 1 175 ? -18.539 77.667 -43.396 1.00 27.26 175 ASN G N 1
ATOM 13790 C CA . ASN G 1 175 ? -18.132 76.310 -43.750 1.00 27.72 175 ASN G CA 1
ATOM 13791 C C . ASN G 1 175 ? -19.282 75.484 -44.295 1.00 29.82 175 ASN G C 1
ATOM 13792 O O . ASN G 1 175 ? -19.075 74.549 -45.069 1.00 28.40 175 ASN G O 1
ATOM 13797 N N . MET G 1 176 ? -20.496 75.840 -43.896 1.00 29.26 176 MET G N 1
ATOM 13798 C CA . MET G 1 176 ? -21.662 75.109 -44.353 1.00 26.40 176 MET G CA 1
ATOM 13799 C C . MET G 1 176 ? -21.800 75.351 -45.826 1.00 28.93 176 MET G C 1
ATOM 13800 O O . MET G 1 176 ? -22.019 74.425 -46.606 1.00 29.43 176 MET G O 1
ATOM 13805 N N . VAL G 1 177 ? -21.662 76.613 -46.209 1.00 24.43 177 VAL G N 1
ATOM 13806 C CA . VAL G 1 177 ? -21.698 76.962 -47.614 1.00 22.17 177 VAL G CA 1
ATOM 13807 C C . VAL G 1 177 ? -20.605 76.189 -48.357 1.00 24.29 177 VAL G C 1
ATOM 13808 O O . VAL G 1 177 ? -20.851 75.632 -49.424 1.00 26.58 177 VAL G O 1
ATOM 13812 N N . MET G 1 178 ? -19.414 76.128 -47.767 1.00 25.36 178 MET G N 1
ATOM 13813 C CA . MET G 1 178 ? -18.275 75.483 -48.412 1.00 26.12 178 MET G CA 1
ATOM 13814 C C . MET G 1 178 ? -18.534 74.001 -48.642 1.00 22.04 178 MET G C 1
ATOM 13815 O O . MET G 1 178 ? -18.239 73.463 -49.707 1.00 26.44 178 MET G O 1
ATOM 13820 N N . GLY G 1 179 ? -19.088 73.342 -47.635 1.00 24.69 179 GLY G N 1
ATOM 13821 C CA . GLY G 1 179 ? -19.399 71.929 -47.750 1.00 32.40 179 GLY G CA 1
ATOM 13822 C C . GLY G 1 179 ? -20.463 71.665 -48.795 1.00 23.10 179 GLY G C 1
ATOM 13823 O O . GLY G 1 179 ? -20.361 70.722 -49.581 1.00 23.68 179 GLY G O 1
ATOM 13824 N N . GLY G 1 180 ? -21.488 72.503 -48.820 1.00 26.05 180 GLY G N 1
ATOM 13825 C CA . GLY G 1 180 ? -22.515 72.376 -49.841 1.00 22.30 180 GLY G CA 1
ATOM 13826 C C . GLY G 1 180 ? -21.913 72.587 -51.222 1.00 26.32 180 GLY G C 1
ATOM 13827 O O . GLY G 1 180 ? -22.195 71.834 -52.157 1.00 24.91 180 GLY G O 1
ATOM 13828 N N . MET G 1 181 ? -21.065 73.605 -51.347 1.00 23.13 181 MET G N 1
ATOM 13829 C CA . MET G 1 181 ? -20.393 73.890 -52.612 1.00 26.23 181 MET G CA 1
ATOM 13830 C C . MET G 1 181 ? -19.584 72.687 -53.115 1.00 20.53 181 MET G C 1
ATOM 13831 O O . MET G 1 181 ? -19.649 72.336 -54.288 1.00 20.16 181 MET G O 1
ATOM 13836 N N . MET G 1 182 ? -18.817 72.064 -52.224 1.00 23.60 182 MET G N 1
ATOM 13837 C CA . MET G 1 182 ? -17.960 70.938 -52.608 1.00 24.16 182 MET G CA 1
ATOM 13838 C C . MET G 1 182 ? -18.793 69.732 -53.063 1.00 25.42 182 MET G C 1
ATOM 13839 O O . MET G 1 182 ? -18.447 69.058 -54.028 1.00 24.68 182 MET G O 1
ATOM 13844 N N . ALA G 1 183 ? -19.891 69.467 -52.368 1.00 25.19 183 ALA G N 1
ATOM 13845 C CA . ALA G 1 183 ? -20.784 68.377 -52.760 1.00 26.90 183 ALA G CA 1
ATOM 13846 C C . ALA G 1 183 ? -21.357 68.597 -54.170 1.00 22.43 183 ALA G C 1
ATOM 13847 O O . ALA G 1 183 ? -21.334 67.692 -55.003 1.00 20.50 183 ALA G O 1
ATOM 13849 N N . CYS G 1 184 ? -21.869 69.796 -54.440 1.00 17.65 184 CYS G N 1
ATOM 13850 C CA . CYS G 1 184 ? -22.445 70.102 -55.754 1.00 23.16 184 CYS G CA 1
ATOM 13851 C C . CYS G 1 184 ? -21.394 70.073 -56.864 1.00 20.25 184 CYS G C 1
ATOM 13852 O O . CYS G 1 184 ? -21.626 69.546 -57.945 1.00 22.31 184 CYS G O 1
ATOM 13855 N N . PHE G 1 185 ? -20.244 70.670 -56.589 1.00 24.54 185 PHE G N 1
ATOM 13856 C CA . PHE G 1 185 ? -19.101 70.659 -57.506 1.00 18.16 185 PHE G CA 1
ATOM 13857 C C . PHE G 1 185 ? -18.742 69.220 -57.924 1.00 25.22 185 PHE G C 1
ATOM 13858 O O . PHE G 1 185 ? -18.584 68.907 -59.114 1.00 22.90 185 PHE G O 1
ATOM 13866 N N . CYS G 1 186 ? -18.623 68.332 -56.945 1.00 23.36 186 CYS G N 1
ATOM 13867 C CA . CYS G 1 186 ? -18.195 66.969 -57.241 1.00 25.67 186 CYS G CA 1
ATOM 13868 C C . CYS G 1 186 ? -19.280 66.198 -57.991 1.00 26.35 186 CYS G C 1
ATOM 13869 O O . CYS G 1 186 ? -18.973 65.381 -58.870 1.00 25.33 186 CYS G O 1
ATOM 13872 N N . GLU G 1 187 ? -20.543 66.456 -57.645 1.00 20.99 187 GLU G N 1
ATOM 13873 C CA . GLU G 1 187 ? -21.652 65.864 -58.386 1.00 28.21 187 GLU G CA 1
ATOM 13874 C C . GLU G 1 187 ? -21.549 66.294 -59.847 1.00 26.77 187 GLU G C 1
ATOM 13875 O O . GLU G 1 187 ? -21.751 65.496 -60.764 1.00 26.77 187 GLU G O 1
ATOM 13881 N N . GLY G 1 188 ? -21.222 67.561 -60.057 1.00 22.78 188 GLY G N 1
ATOM 13882 C CA . GLY G 1 188 ? -21.084 68.073 -61.406 1.00 21.16 188 GLY G CA 1
ATOM 13883 C C . GLY G 1 188 ? -20.003 67.337 -62.179 1.00 15.19 188 GLY G C 1
ATOM 13884 O O . GLY G 1 188 ? -20.230 66.846 -63.277 1.00 18.53 188 GLY G O 1
ATOM 13885 N N . LEU G 1 189 ? -18.814 67.262 -61.601 1.00 20.86 189 LEU G N 1
ATOM 13886 C CA . LEU G 1 189 ? -17.688 66.640 -62.279 1.00 18.11 189 LEU G CA 1
ATOM 13887 C C . LEU G 1 189 ? -17.955 65.169 -62.578 1.00 22.84 189 LEU G C 1
ATOM 13888 O O . LEU G 1 189 ? -17.587 64.650 -63.641 1.00 19.87 189 LEU G O 1
ATOM 13893 N N . ALA G 1 190 ? -18.576 64.482 -61.635 1.00 19.81 190 ALA G N 1
ATOM 13894 C CA . ALA G 1 190 ? -18.860 63.064 -61.838 1.00 19.94 190 ALA G CA 1
ATOM 13895 C C . ALA G 1 190 ? -19.952 62.903 -62.897 1.00 14.81 190 ALA G C 1
ATOM 13896 O O . ALA G 1 190 ? -19.855 62.071 -63.791 1.00 24.87 190 ALA G O 1
ATOM 13898 N N . LEU G 1 191 ? -20.998 63.713 -62.807 1.00 20.54 191 LEU G N 1
ATOM 13899 C CA . LEU G 1 191 ? -22.002 63.730 -63.861 1.00 21.03 191 LEU G CA 1
ATOM 13900 C C . LEU G 1 191 ? -21.354 63.926 -65.239 1.00 17.81 191 LEU G C 1
ATOM 13901 O O . LEU G 1 191 ? -21.644 63.198 -66.188 1.00 20.97 191 LEU G O 1
ATOM 13906 N N . GLY G 1 192 ? -20.500 64.939 -65.352 1.00 22.10 192 GLY G N 1
ATOM 13907 C CA . GLY G 1 192 ? -19.872 65.250 -66.621 1.00 21.57 192 GLY G CA 1
ATOM 13908 C C . GLY G 1 192 ? -19.043 64.082 -67.131 1.00 22.16 192 GLY G C 1
ATOM 13909 O O . GLY G 1 192 ? -19.102 63.739 -68.303 1.00 20.16 192 GLY G O 1
ATOM 13910 N N . GLU G 1 193 ? -18.270 63.474 -66.240 1.00 21.86 193 GLU G N 1
ATOM 13911 C CA . GLU G 1 193 ? -17.445 62.345 -66.617 1.00 28.28 193 GLU G CA 1
ATOM 13912 C C . GLU G 1 193 ? -18.309 61.200 -67.161 1.00 25.37 193 GLU G C 1
ATOM 13913 O O . GLU G 1 193 ? -18.024 60.655 -68.234 1.00 22.32 193 GLU G O 1
ATOM 13919 N N . LYS G 1 194 ? -19.369 60.843 -66.435 1.00 24.96 194 LYS G N 1
ATOM 13920 C CA . LYS G 1 194 ? -20.293 59.804 -66.923 1.00 26.86 194 LYS G CA 1
ATOM 13921 C C . LYS G 1 194 ? -20.978 60.154 -68.245 1.00 27.86 194 LYS G C 1
ATOM 13922 O O . LYS G 1 194 ? -21.334 59.256 -69.024 1.00 23.77 194 LYS G O 1
ATOM 13928 N N . ALA G 1 195 ? -21.152 61.450 -68.505 1.00 23.93 195 ALA G N 1
ATOM 13929 C CA . ALA G 1 195 ? -21.762 61.899 -69.768 1.00 21.66 195 ALA G CA 1
ATOM 13930 C C . ALA G 1 195 ? -20.758 61.913 -70.920 1.00 26.94 195 ALA G C 1
ATOM 13931 O O . ALA G 1 195 ? -21.129 62.120 -72.072 1.00 33.80 195 ALA G O 1
ATOM 13933 N N . GLY G 1 196 ? -19.483 61.700 -70.608 1.00 26.59 196 GLY G N 1
ATOM 13934 C CA . GLY G 1 196 ? -18.464 61.623 -71.641 1.00 23.08 196 GLY G CA 1
ATOM 13935 C C . GLY G 1 196 ? -17.766 62.958 -71.841 1.00 28.34 196 GLY G C 1
ATOM 13936 O O . GLY G 1 196 ? -17.160 63.190 -72.874 1.00 27.89 196 GLY G O 1
ATOM 13937 N N . LEU G 1 197 ? -17.865 63.837 -70.850 1.00 26.24 197 LEU G N 1
ATOM 13938 C CA . LEU G 1 197 ? -17.210 65.145 -70.900 1.00 34.35 197 LEU G CA 1
ATOM 13939 C C . LEU G 1 197 ? -15.874 65.122 -70.169 1.00 34.89 197 LEU G C 1
ATOM 13940 O O . LEU G 1 197 ? -15.802 64.691 -69.018 1.00 33.59 197 LEU G O 1
ATOM 13945 N N . ALA G 1 198 ? -14.829 65.636 -70.803 1.00 26.80 198 ALA G N 1
ATOM 13946 C CA . ALA G 1 198 ? -13.539 65.720 -70.135 1.00 31.64 198 ALA G CA 1
ATOM 13947 C C . ALA G 1 198 ? -13.653 66.668 -68.934 1.00 31.98 198 ALA G C 1
ATOM 13948 O O . ALA G 1 198 ? -14.194 67.772 -69.040 1.00 33.87 198 ALA G O 1
ATOM 13950 N N . THR G 1 199 ? -13.166 66.244 -67.780 1.00 30.13 199 THR G N 1
ATOM 13951 C CA . THR G 1 199 ? -13.321 67.081 -66.599 1.00 27.09 199 THR G CA 1
ATOM 13952 C C . THR G 1 199 ? -12.450 68.344 -66.654 1.00 28.43 199 THR G C 1
ATOM 13953 O O . THR G 1 199 ? -12.802 69.369 -66.076 1.00 25.76 199 THR G O 1
ATOM 13957 N N . ASP G 1 200 ? -11.320 68.283 -67.353 1.00 26.06 200 ASP G N 1
ATOM 13958 C CA . ASP G 1 200 ? -10.514 69.494 -67.536 1.00 27.27 200 ASP G CA 1
ATOM 13959 C C . ASP G 1 200 ? -11.293 70.531 -68.366 1.00 23.45 200 ASP G C 1
ATOM 13960 O O . ASP G 1 200 ? -11.232 71.730 -68.099 1.00 21.56 200 ASP G O 1
ATOM 13965 N N . ALA G 1 201 ? -12.044 70.068 -69.360 1.00 18.59 201 ALA G N 1
ATOM 13966 C CA . ALA G 1 201 ? -12.891 70.990 -70.122 1.00 23.86 201 ALA G CA 1
ATOM 13967 C C . ALA G 1 201 ? -13.907 71.649 -69.192 1.00 24.18 201 ALA G C 1
ATOM 13968 O O . ALA G 1 201 ? -14.143 72.859 -69.256 1.00 23.65 201 ALA G O 1
ATOM 13970 N N . ILE G 1 202 ? -14.511 70.846 -68.322 1.00 26.76 202 ILE G N 1
ATOM 13971 C CA . ILE G 1 202 ? -15.491 71.367 -67.385 1.00 20.19 202 ILE G CA 1
ATOM 13972 C C . ILE G 1 202 ? -14.892 72.450 -66.502 1.00 25.17 202 ILE G C 1
ATOM 13973 O O . ILE G 1 202 ? -15.507 73.497 -66.257 1.00 24.38 202 ILE G O 1
ATOM 13978 N N . LEU G 1 203 ? -13.694 72.193 -66.001 1.00 21.67 203 LEU G N 1
ATOM 13979 C CA . LEU G 1 203 ? -13.036 73.132 -65.095 1.00 21.90 203 LEU G CA 1
ATOM 13980 C C . LEU G 1 203 ? -12.696 74.441 -65.826 1.00 21.49 203 LEU G C 1
ATOM 13981 O O . LEU G 1 203 ? -12.774 75.528 -65.258 1.00 25.26 203 LEU G O 1
ATOM 13986 N N . ASP G 1 204 ? -12.301 74.325 -67.087 1.00 17.67 204 ASP G N 1
ATOM 13987 C CA . ASP G 1 204 ? -11.983 75.497 -67.899 1.00 27.53 204 ASP G CA 1
ATOM 13988 C C . ASP G 1 204 ? -13.203 76.400 -68.075 1.00 30.55 204 ASP G C 1
ATOM 13989 O O . ASP G 1 204 ? -13.090 77.621 -67.999 1.00 24.37 204 ASP G O 1
ATOM 13994 N N . VAL G 1 205 ? -14.364 75.796 -68.321 1.00 29.63 205 VAL G N 1
ATOM 13995 C CA . VAL G 1 205 ? -15.602 76.563 -68.452 1.00 23.06 205 VAL G CA 1
ATOM 13996 C C . VAL G 1 205 ? -15.989 77.237 -67.137 1.00 19.46 205 VAL G C 1
ATOM 13997 O O . VAL G 1 205 ? -16.336 78.405 -67.107 1.00 25.29 205 VAL G O 1
ATOM 14001 N N . ILE G 1 206 ? -15.946 76.481 -66.048 1.00 17.40 206 ILE G N 1
ATOM 14002 C CA . ILE G 1 206 ? -16.280 77.022 -64.743 1.00 18.04 206 ILE G CA 1
ATOM 14003 C C . ILE G 1 206 ? -15.297 78.144 -64.386 1.00 21.32 206 ILE G C 1
ATOM 14004 O O . ILE G 1 206 ? -15.706 79.201 -63.913 1.00 30.98 206 ILE G O 1
ATOM 14009 N N . GLY G 1 207 ? -14.007 77.911 -64.628 1.00 25.81 207 GLY G N 1
ATOM 14010 C CA . GLY G 1 207 ? -12.976 78.895 -64.326 1.00 21.63 207 GLY G CA 1
ATOM 14011 C C . GLY G 1 207 ? -13.131 80.191 -65.111 1.00 25.65 207 GLY G C 1
ATOM 14012 O O . GLY G 1 207 ? -12.584 81.230 -64.748 1.00 25.10 207 GLY G O 1
ATOM 14013 N N . ALA G 1 208 ? -13.883 80.137 -66.203 1.00 28.84 208 ALA G N 1
ATOM 14014 C CA . ALA G 1 208 ? -13.990 81.302 -67.063 1.00 28.02 208 ALA G CA 1
ATOM 14015 C C . ALA G 1 208 ? -15.207 82.143 -66.723 1.00 28.03 208 ALA G C 1
ATOM 14016 O O . ALA G 1 208 ? -15.345 83.258 -67.217 1.00 27.17 208 ALA G O 1
ATOM 14018 N N . GLY G 1 209 ? -16.082 81.621 -65.868 1.00 29.53 209 GLY G N 1
ATOM 14019 C CA . GLY G 1 209 ? -17.383 82.248 -65.642 1.00 25.70 209 GLY G CA 1
ATOM 14020 C C . GLY G 1 209 ? -17.589 82.766 -64.228 1.00 29.42 209 GLY G C 1
ATOM 14021 O O . GLY G 1 209 ? -16.633 82.910 -63.469 1.00 24.23 209 GLY G O 1
ATOM 14022 N N . ALA G 1 210 ? -18.845 83.026 -63.865 1.00 32.78 210 ALA G N 1
ATOM 14023 C CA . ALA G 1 210 ? -19.153 83.773 -62.643 1.00 31.01 210 ALA G CA 1
ATOM 14024 C C . ALA G 1 210 ? -19.054 82.957 -61.342 1.00 24.81 210 ALA G C 1
ATOM 14025 O O . ALA G 1 210 ? -19.033 83.529 -60.250 1.00 29.95 210 ALA G O 1
ATOM 14027 N N . MET G 1 211 ? -18.987 81.630 -61.457 1.00 22.11 211 MET G N 1
ATOM 14028 C CA . MET G 1 211 ? -18.757 80.756 -60.294 1.00 24.04 211 MET G CA 1
ATOM 14029 C C . MET G 1 211 ? -17.283 80.555 -59.947 1.00 25.01 211 MET G C 1
ATOM 14030 O O . MET G 1 211 ? -16.963 79.952 -58.909 1.00 25.90 211 MET G O 1
ATOM 14035 N N . ALA G 1 212 ? -16.387 80.993 -60.823 1.00 17.95 212 ALA G N 1
ATOM 14036 C CA . ALA G 1 212 ? -14.960 80.711 -60.614 1.00 19.10 212 ALA G CA 1
ATOM 14037 C C . ALA G 1 212 ? -14.511 81.146 -59.231 1.00 22.05 212 ALA G C 1
ATOM 14038 O O . ALA G 1 212 ? -14.880 82.219 -58.761 1.00 24.40 212 ALA G O 1
ATOM 14040 N N . ASN G 1 213 ? -13.724 80.295 -58.583 1.00 22.16 213 ASN G N 1
ATOM 14041 C CA . ASN G 1 213 ? -13.171 80.574 -57.272 1.00 24.24 213 ASN G CA 1
ATOM 14042 C C . ASN G 1 213 ? -11.933 79.705 -57.046 1.00 24.17 213 ASN G C 1
ATOM 14043 O O . ASN G 1 213 ? -11.750 78.686 -57.711 1.00 20.97 213 ASN G O 1
ATOM 14048 N N . PRO G 1 214 ? -11.049 80.131 -56.133 1.00 24.67 214 PRO G N 1
ATOM 14049 C CA . PRO G 1 214 ? -9.800 79.405 -55.876 1.00 28.73 214 PRO G CA 1
ATOM 14050 C C . PRO G 1 214 ? -9.999 77.977 -55.384 1.00 24.15 214 PRO G C 1
ATOM 14051 O O . PRO G 1 214 ? -9.196 77.110 -55.744 1.00 18.35 214 PRO G O 1
ATOM 14055 N N . MET G 1 215 ? -11.041 77.734 -54.590 1.00 23.02 215 MET G N 1
ATOM 14056 C CA . MET G 1 215 ? -11.305 76.386 -54.111 1.00 23.64 215 MET G CA 1
ATOM 14057 C C . MET G 1 215 ? -11.582 75.406 -55.257 1.00 22.31 215 MET G C 1
ATOM 14058 O O . MET G 1 215 ? -10.987 74.340 -55.299 1.00 22.42 215 MET G O 1
ATOM 14063 N N . PHE G 1 216 ? -12.495 75.762 -56.167 1.00 24.52 216 PHE G N 1
ATOM 14064 C CA . PHE G 1 216 ? -12.782 74.926 -57.337 1.00 27.06 216 PHE G CA 1
ATOM 14065 C C . PHE G 1 216 ? -11.532 74.715 -58.199 1.00 24.99 216 PHE G C 1
ATOM 14066 O O . PHE G 1 216 ? -11.288 73.619 -58.672 1.00 24.87 216 PHE G O 1
ATOM 14074 N N . ALA G 1 217 ? -10.757 75.776 -58.419 1.00 23.22 217 ALA G N 1
ATOM 14075 C CA . ALA G 1 217 ? -9.566 75.671 -59.258 1.00 26.83 217 ALA G CA 1
ATOM 14076 C C . ALA G 1 217 ? -8.566 74.667 -58.665 1.00 29.35 217 ALA G C 1
ATOM 14077 O O . ALA G 1 217 ? -8.101 73.748 -59.341 1.00 22.68 217 ALA G O 1
ATOM 14079 N N . LEU G 1 218 ? -8.258 74.833 -57.389 1.00 24.91 218 LEU G N 1
ATOM 14080 C CA . LEU G 1 218 ? -7.322 73.935 -56.740 1.00 22.36 218 LEU G CA 1
ATOM 14081 C C . LEU G 1 218 ? -7.893 72.523 -56.658 1.00 19.91 218 LEU G C 1
ATOM 14082 O O . LEU G 1 218 ? -7.295 71.588 -57.165 1.00 29.03 218 LEU G O 1
ATOM 14087 N N . LYS G 1 219 ? -9.069 72.376 -56.049 1.00 23.28 219 LYS G N 1
ATOM 14088 C CA . LYS G 1 219 ? -9.620 71.040 -55.801 1.00 24.00 219 LYS G CA 1
ATOM 14089 C C . LYS G 1 219 ? -9.923 70.319 -57.113 1.00 23.64 219 LYS G C 1
ATOM 14090 O O . LYS G 1 219 ? -9.720 69.116 -57.225 1.00 19.18 219 LYS G O 1
ATOM 14096 N N . GLY G 1 220 ? -10.398 71.063 -58.109 1.00 21.11 220 GLY G N 1
ATOM 14097 C CA . GLY G 1 220 ? -10.605 70.504 -59.437 1.00 25.49 220 GLY G CA 1
ATOM 14098 C C . GLY G 1 220 ? -9.338 69.880 -60.017 1.00 23.92 220 GLY G C 1
ATOM 14099 O O . GLY G 1 220 ? -9.364 68.763 -60.524 1.00 23.98 220 GLY G O 1
ATOM 14100 N N . GLY G 1 221 ? -8.225 70.598 -59.940 1.00 26.16 221 GLY G N 1
ATOM 14101 C CA . GLY G 1 221 ? -6.934 70.078 -60.394 1.00 23.33 221 GLY G CA 1
ATOM 14102 C C . GLY G 1 221 ? -6.422 68.896 -59.581 1.00 26.71 221 GLY G C 1
ATOM 14103 O O . GLY G 1 221 ? -5.898 67.934 -60.145 1.00 27.09 221 GLY G O 1
ATOM 14104 N N . LEU G 1 222 ? -6.566 68.966 -58.258 1.00 19.93 222 LEU G N 1
ATOM 14105 C CA . LEU G 1 222 ? -6.204 67.848 -57.377 1.00 21.28 222 LEU G CA 1
ATOM 14106 C C . LEU G 1 222 ? -7.026 66.598 -57.668 1.00 24.75 222 LEU G C 1
ATOM 14107 O O . LEU G 1 222 ? -6.517 65.472 -57.689 1.00 25.01 222 LEU G O 1
ATOM 14112 N N . ILE G 1 223 ? -8.253 66.685 -57.848 1.00 22.53 223 ILE G N 1
ATOM 14113 C CA . ILE G 1 223 ? -9.114 65.634 -58.336 1.00 22.17 223 ILE G CA 1
ATOM 14114 C C . ILE G 1 223 ? -8.573 65.106 -59.652 1.00 27.62 223 ILE G C 1
ATOM 14115 O O . ILE G 1 223 ? -8.473 63.904 -59.879 1.00 26.18 223 ILE G O 1
ATOM 14120 N N . ARG G 1 224 ? -8.233 65.960 -60.508 1.00 23.68 224 ARG G N 1
ATOM 14121 C CA . ARG G 1 224 ? -7.655 65.528 -61.760 1.00 31.94 224 ARG G CA 1
ATOM 14122 C C . ARG G 1 224 ? -6.359 64.756 -61.514 1.00 30.68 224 ARG G C 1
ATOM 14123 O O . ARG G 1 224 ? -6.078 63.774 -62.203 1.00 24.34 224 ARG G O 1
ATOM 14131 N N . ASP G 1 225 ? -5.574 65.209 -60.533 1.00 29.56 225 ASP G N 1
ATOM 14132 C CA . ASP G 1 225 ? -4.312 64.565 -60.171 1.00 31.33 225 ASP G CA 1
ATOM 14133 C C . ASP G 1 225 ? -4.527 63.279 -59.382 1.00 30.79 225 ASP G C 1
ATOM 14134 O O . ASP G 1 225 ? -3.560 62.570 -59.081 1.00 30.56 225 ASP G O 1
ATOM 14139 N N . ARG G 1 226 ? -5.777 63.000 -59.017 1.00 32.09 226 ARG G N 1
ATOM 14140 C CA . ARG G 1 226 ? -6.106 61.870 -58.150 1.00 37.56 226 ARG G CA 1
ATOM 14141 C C . ARG G 1 226 ? -5.333 61.995 -56.836 1.00 32.86 226 ARG G C 1
ATOM 14142 O O . ARG G 1 226 ? -4.923 61.006 -56.234 1.00 34.35 226 ARG G O 1
ATOM 14150 N N . ASN G 1 227 ? -5.145 63.229 -56.396 1.00 25.84 227 ASN G N 1
ATOM 14151 C CA . ASN G 1 227 ? -4.393 63.515 -55.189 1.00 26.14 227 ASN G CA 1
ATOM 14152 C C . ASN G 1 227 ? -5.312 63.959 -54.061 1.00 29.31 227 ASN G C 1
ATOM 14153 O O . ASN G 1 227 ? -5.790 65.083 -54.077 1.00 29.42 227 ASN G O 1
ATOM 14158 N N . PHE G 1 228 ? -5.552 63.094 -53.075 1.00 24.80 228 PHE G N 1
ATOM 14159 C CA . PHE G 1 228 ? -6.453 63.445 -51.982 1.00 26.07 228 PHE G CA 1
ATOM 14160 C C . PHE G 1 228 ? -5.750 63.604 -50.625 1.00 31.04 228 PHE G C 1
ATOM 14161 O O . PHE G 1 228 ? -6.381 63.502 -49.567 1.00 25.72 228 PHE G O 1
ATOM 14169 N N . ALA G 1 229 ? -4.446 63.866 -50.662 1.00 27.83 229 ALA G N 1
ATOM 14170 C CA . ALA G 1 229 ? -3.708 64.178 -49.439 1.00 27.06 229 ALA G CA 1
ATOM 14171 C C . ALA G 1 229 ? -4.480 65.258 -48.709 1.00 29.80 229 ALA G C 1
ATOM 14172 O O . ALA G 1 229 ? -4.903 66.239 -49.319 1.00 29.09 229 ALA G O 1
ATOM 14174 N N . PRO G 1 230 ? -4.681 65.079 -47.397 1.00 28.26 230 PRO G N 1
ATOM 14175 C CA . PRO G 1 230 ? -5.597 65.972 -46.676 1.00 32.14 230 PRO G CA 1
ATOM 14176 C C . PRO G 1 230 ? -5.042 67.383 -46.526 1.00 30.40 230 PRO G C 1
ATOM 14177 O O . PRO G 1 230 ? -3.920 67.562 -46.074 1.00 31.27 230 PRO G O 1
ATOM 14181 N N . ALA G 1 231 ? -5.818 68.378 -46.923 1.00 29.32 231 ALA G N 1
ATOM 14182 C CA . ALA G 1 231 ? -5.538 69.745 -46.504 1.00 25.31 231 ALA G CA 1
ATOM 14183 C C . ALA G 1 231 ? -6.567 70.087 -45.414 1.00 25.29 231 ALA G C 1
ATOM 14184 O O . ALA G 1 231 ? -6.207 70.503 -44.308 1.00 30.12 231 ALA G O 1
ATOM 14186 N N . PHE G 1 232 ? -7.844 69.862 -45.723 1.00 22.93 232 PHE G N 1
ATOM 14187 C CA . PHE G 1 232 ? -8.913 69.911 -44.722 1.00 27.77 232 PHE G CA 1
ATOM 14188 C C . PHE G 1 232 ? -9.533 68.522 -44.611 1.00 26.35 232 PHE G C 1
ATOM 14189 O O . PHE G 1 232 ? -10.288 68.108 -45.473 1.00 24.38 232 PHE G O 1
ATOM 14197 N N . PRO G 1 233 ? -9.193 67.787 -43.553 1.00 27.13 233 PRO G N 1
ATOM 14198 C CA . PRO G 1 233 ? -9.657 66.404 -43.406 1.00 26.73 233 PRO G CA 1
ATOM 14199 C C . PRO G 1 233 ? -11.155 66.277 -43.591 1.00 29.28 233 PRO G C 1
ATOM 14200 O O . PRO G 1 233 ? -11.931 67.063 -43.036 1.00 31.04 233 PRO G O 1
ATOM 14204 N N . LEU G 1 234 ? -11.562 65.283 -44.366 1.00 29.06 234 LEU G N 1
ATOM 14205 C CA . LEU G 1 234 ? -12.982 65.073 -44.642 1.00 26.42 234 LEU G CA 1
ATOM 14206 C C . LEU G 1 234 ? -13.827 64.885 -43.373 1.00 26.48 234 LEU G C 1
ATOM 14207 O O . LEU G 1 234 ? -14.925 65.441 -43.263 1.00 27.49 234 LEU G O 1
ATOM 14212 N N . LYS G 1 235 ? -13.325 64.107 -42.416 1.00 20.35 235 LYS G N 1
ATOM 14213 C CA . LYS G 1 235 ? -14.030 63.939 -41.144 1.00 25.07 235 LYS G CA 1
ATOM 14214 C C . LYS G 1 235 ? -14.343 65.272 -40.447 1.00 25.35 235 LYS G C 1
ATOM 14215 O O . LYS G 1 235 ? -15.396 65.415 -39.831 1.00 20.92 235 LYS G O 1
ATOM 14221 N N . HIS G 1 236 ? -13.443 66.246 -40.556 1.00 20.71 236 HIS G N 1
ATOM 14222 C CA . HIS G 1 236 ? -13.682 67.572 -39.981 1.00 21.34 236 HIS G CA 1
ATOM 14223 C C . HIS G 1 236 ? -14.701 68.393 -40.794 1.00 28.15 236 HIS G C 1
ATOM 14224 O O . HIS G 1 236 ? -15.456 69.181 -40.234 1.00 28.74 236 HIS G O 1
ATOM 14231 N N . MET G 1 237 ? -14.738 68.213 -42.108 1.00 29.05 237 MET G N 1
ATOM 14232 C CA . MET G 1 237 ? -15.814 68.841 -42.884 1.00 28.35 237 MET G CA 1
ATOM 14233 C C . MET G 1 237 ? -17.177 68.284 -42.438 1.00 25.22 237 MET G C 1
ATOM 14234 O O . MET G 1 237 ? -18.119 69.043 -42.176 1.00 28.14 237 MET G O 1
ATOM 14239 N N . GLN G 1 238 ? -17.290 66.965 -42.333 1.00 25.00 238 GLN G N 1
ATOM 14240 C CA . GLN G 1 238 ? -18.567 66.357 -41.937 1.00 24.58 238 GLN G CA 1
ATOM 14241 C C . GLN G 1 238 ? -18.967 66.831 -40.527 1.00 30.13 238 GLN G C 1
ATOM 14242 O O . GLN G 1 238 ? -20.131 67.129 -40.251 1.00 28.26 238 GLN G O 1
ATOM 14248 N N . LYS G 1 239 ? -17.989 66.896 -39.636 1.00 24.56 239 LYS G N 1
ATOM 14249 C CA . LYS G 1 239 ? -18.226 67.425 -38.299 1.00 26.02 239 LYS G CA 1
ATOM 14250 C C . LYS G 1 239 ? -18.801 68.847 -38.338 1.00 28.73 239 LYS G C 1
ATOM 14251 O O . LYS G 1 239 ? -19.774 69.154 -37.635 1.00 31.98 239 LYS G O 1
ATOM 14257 N N . ASP G 1 240 ? -18.204 69.707 -39.158 1.00 27.47 240 ASP G N 1
ATOM 14258 C CA . ASP G 1 240 ? -18.676 71.081 -39.283 1.00 26.55 240 ASP G CA 1
ATOM 14259 C C . ASP G 1 240 ? -20.102 71.132 -39.810 1.00 27.10 240 ASP G C 1
ATOM 14260 O O . ASP G 1 240 ? -20.874 71.995 -39.435 1.00 27.42 240 ASP G O 1
ATOM 14265 N N . LEU G 1 241 ? -20.448 70.205 -40.689 1.00 26.44 241 LEU G N 1
ATOM 14266 C CA . LEU G 1 241 ? -21.776 70.207 -41.275 1.00 28.18 241 LEU G CA 1
ATOM 14267 C C . LEU G 1 241 ? -22.758 69.767 -40.187 1.00 32.17 241 LEU G C 1
ATOM 14268 O O . LEU G 1 241 ? -23.861 70.304 -40.056 1.00 29.07 241 LEU G O 1
ATOM 14273 N N . ARG G 1 242 ? -22.337 68.785 -39.400 1.00 27.02 242 ARG G N 1
ATOM 14274 C CA . ARG G 1 242 ? -23.117 68.349 -38.253 1.00 30.20 242 ARG G CA 1
ATOM 14275 C C . ARG G 1 242 ? -23.465 69.525 -37.345 1.00 28.31 242 ARG G C 1
ATOM 14276 O O . ARG G 1 242 ? -24.611 69.698 -36.958 1.00 30.18 242 ARG G O 1
ATOM 14284 N N . LEU G 1 243 ? -22.466 70.333 -37.007 1.00 24.50 243 LEU G N 1
ATOM 14285 C CA . LEU G 1 243 ? -22.678 71.448 -36.097 1.00 24.22 243 LEU G CA 1
ATOM 14286 C C . LEU G 1 243 ? -23.578 72.508 -36.718 1.00 25.72 243 LEU G C 1
ATOM 14287 O O . LEU G 1 243 ? -24.427 73.101 -36.042 1.00 26.67 243 LEU G O 1
ATOM 14292 N N . ALA G 1 244 ? -23.396 72.746 -38.010 1.00 27.17 244 ALA G N 1
ATOM 14293 C CA . ALA G 1 244 ? -24.230 73.711 -38.713 1.00 26.35 244 ALA G CA 1
ATOM 14294 C C . ALA G 1 244 ? -25.698 73.264 -38.751 1.00 27.30 244 ALA G C 1
ATOM 14295 O O . ALA G 1 244 ? -26.600 74.070 -38.558 1.00 28.25 244 ALA G O 1
ATOM 14297 N N . VAL G 1 245 ? -25.935 71.982 -39.010 1.00 27.19 245 VAL G N 1
ATOM 14298 C CA . VAL G 1 245 ? -27.300 71.458 -38.989 1.00 23.04 245 VAL G CA 1
ATOM 14299 C C . VAL G 1 245 ? -27.921 71.644 -37.603 1.00 27.72 245 VAL G C 1
ATOM 14300 O O . VAL G 1 245 ? -29.076 72.030 -37.494 1.00 25.77 245 VAL G O 1
ATOM 14304 N N . ALA G 1 246 ? -27.141 71.388 -36.553 1.00 26.53 246 ALA G N 1
ATOM 14305 C CA . ALA G 1 246 ? -27.609 71.584 -35.182 1.00 32.82 246 ALA G CA 1
ATOM 14306 C C . ALA G 1 246 ? -27.931 73.049 -34.914 1.00 35.30 246 ALA G C 1
ATOM 14307 O O . ALA G 1 246 ? -28.911 73.368 -34.238 1.00 30.80 246 ALA G O 1
ATOM 14309 N N . LEU G 1 247 ? -27.086 73.937 -35.436 1.00 34.64 247 LEU G N 1
ATOM 14310 C CA . LEU G 1 247 ? -27.324 75.374 -35.347 1.00 31.62 247 LEU G CA 1
ATOM 14311 C C . LEU G 1 247 ? -28.655 75.749 -35.988 1.00 36.64 247 LEU G C 1
ATOM 14312 O O . LEU G 1 247 ? -29.442 76.510 -35.418 1.00 31.86 247 LEU G O 1
ATOM 14317 N N . GLY G 1 248 ? -28.897 75.219 -37.184 1.00 28.94 248 GLY G N 1
ATOM 14318 C CA . GLY G 1 248 ? -30.140 75.469 -37.878 1.00 29.34 248 GLY G CA 1
ATOM 14319 C C . GLY G 1 248 ? -31.316 74.977 -37.066 1.00 30.04 248 GLY G C 1
ATOM 14320 O O . GLY G 1 248 ? -32.353 75.627 -37.017 1.00 31.34 248 GLY G O 1
ATOM 14321 N N . ASP G 1 249 ? -31.156 73.812 -36.447 1.00 34.91 249 ASP G N 1
ATOM 14322 C CA . ASP G 1 249 ? -32.163 73.271 -35.537 1.00 36.40 249 ASP G CA 1
ATOM 14323 C C . ASP G 1 249 ? -32.492 74.293 -34.440 1.00 31.43 249 ASP G C 1
ATOM 14324 O O . ASP G 1 249 ? -33.652 74.602 -34.200 1.00 30.64 249 ASP G O 1
ATOM 14329 N N . ARG G 1 250 ? -31.460 74.836 -33.808 1.00 35.89 250 ARG G N 1
ATOM 14330 C CA . ARG G 1 250 ? -31.633 75.749 -32.683 1.00 39.88 250 ARG G CA 1
ATOM 14331 C C . ARG G 1 250 ? -32.349 77.049 -33.036 1.00 40.97 250 ARG G C 1
ATOM 14332 O O . ARG G 1 250 ? -33.225 77.498 -32.297 1.00 34.67 250 ARG G O 1
ATOM 14340 N N . VAL G 1 251 ? -31.983 77.653 -34.160 1.00 40.28 251 VAL G N 1
ATOM 14341 C CA . VAL G 1 251 ? -32.483 78.988 -34.485 1.00 36.74 251 VAL G CA 1
ATOM 14342 C C . VAL G 1 251 ? -33.688 78.990 -35.420 1.00 37.47 251 VAL G C 1
ATOM 14343 O O . VAL G 1 251 ? -34.130 80.049 -35.876 1.00 42.52 251 VAL G O 1
ATOM 14347 N N . GLY G 1 252 ? -34.217 77.805 -35.710 1.00 41.05 252 GLY G N 1
ATOM 14348 C CA . GLY G 1 252 ? -35.417 77.680 -36.525 1.00 40.26 252 GLY G CA 1
ATOM 14349 C C . GLY G 1 252 ? -35.193 77.885 -38.012 1.00 43.01 252 GLY G C 1
ATOM 14350 O O . GLY G 1 252 ? -35.993 78.543 -38.676 1.00 47.98 252 GLY G O 1
ATOM 14351 N N . GLN G 1 253 ? -34.107 77.320 -38.535 1.00 37.58 253 GLN G N 1
ATOM 14352 C CA . GLN G 1 253 ? -33.792 77.431 -39.957 1.00 28.88 253 GLN G CA 1
ATOM 14353 C C . GLN G 1 253 ? -33.656 76.057 -40.615 1.00 32.26 253 GLN G C 1
ATOM 14354 O O . GLN G 1 253 ? -32.666 75.358 -40.377 1.00 32.39 253 GLN G O 1
ATOM 14360 N N . PRO G 1 254 ? -34.634 75.671 -41.457 1.00 26.45 254 PRO G N 1
ATOM 14361 C CA . PRO G 1 254 ? -34.520 74.423 -42.222 1.00 27.56 254 PRO G CA 1
ATOM 14362 C C . PRO G 1 254 ? -33.366 74.539 -43.207 1.00 31.90 254 PRO G C 1
ATOM 14363 O O . PRO G 1 254 ? -33.164 75.599 -43.795 1.00 30.78 254 PRO G O 1
ATOM 14367 N N . LEU G 1 255 ? -32.629 73.455 -43.386 1.00 30.26 255 LEU G N 1
ATOM 14368 C CA . LEU G 1 255 ? -31.425 73.478 -44.195 1.00 27.16 255 LEU G CA 1
ATOM 14369 C C . LEU G 1 255 ? -31.418 72.234 -45.053 1.00 26.14 255 LEU G C 1
ATOM 14370 O O . LEU G 1 255 ? -30.625 71.337 -44.836 1.00 29.14 255 LEU G O 1
ATOM 14375 N N . VAL G 1 256 ? -32.323 72.184 -46.027 1.00 29.92 256 VAL G N 1
ATOM 14376 C CA . VAL G 1 256 ? -32.480 71.003 -46.853 1.00 28.23 256 VAL G CA 1
ATOM 14377 C C . VAL G 1 256 ? -31.204 70.641 -47.610 1.00 34.29 256 VAL G C 1
ATOM 14378 O O . VAL G 1 256 ? -30.723 69.509 -47.508 1.00 29.47 256 VAL G O 1
ATOM 14382 N N . ALA G 1 257 ? -30.649 71.598 -48.356 1.00 25.61 257 ALA G N 1
ATOM 14383 C CA . ALA G 1 257 ? -29.447 71.327 -49.141 1.00 26.96 257 ALA G CA 1
ATOM 14384 C C . ALA G 1 257 ? -28.252 70.973 -48.254 1.00 26.96 257 ALA G C 1
ATOM 14385 O O . ALA G 1 257 ? -27.501 70.040 -48.548 1.00 23.33 257 ALA G O 1
ATOM 14387 N N . SER G 1 258 ? -28.078 71.727 -47.176 1.00 22.20 258 SER G N 1
ATOM 14388 C CA . SER G 1 258 ? -26.947 71.512 -46.282 1.00 24.89 258 SER G CA 1
ATOM 14389 C C . SER G 1 258 ? -27.068 70.203 -45.491 1.00 32.93 258 SER G C 1
ATOM 14390 O O . SER G 1 258 ? -26.065 69.533 -45.248 1.00 32.80 258 SER G O 1
ATOM 14393 N N . ALA G 1 259 ? -28.290 69.832 -45.100 1.00 26.81 259 ALA G N 1
ATOM 14394 C CA . ALA G 1 259 ? -28.492 68.542 -44.449 1.00 33.31 259 ALA G CA 1
ATOM 14395 C C . ALA G 1 259 ? -28.149 67.407 -45.414 1.00 24.05 259 ALA G C 1
ATOM 14396 O O . ALA G 1 259 ? -27.626 66.379 -45.005 1.00 28.91 259 ALA G O 1
ATOM 14398 N N . ALA G 1 260 ? -28.437 67.595 -46.700 1.00 28.95 260 ALA G N 1
ATOM 14399 C CA . ALA G 1 260 ? -28.081 66.585 -47.696 1.00 22.77 260 ALA G CA 1
ATOM 14400 C C . ALA G 1 260 ? -26.545 66.444 -47.831 1.00 22.48 260 ALA G C 1
ATOM 14401 O O . ALA G 1 260 ? -26.027 65.338 -47.863 1.00 30.68 260 ALA G O 1
ATOM 14403 N N . ALA G 1 261 ? -25.832 67.568 -47.901 1.00 27.27 261 ALA G N 1
ATOM 14404 C CA . ALA G 1 261 ? -24.364 67.553 -47.907 1.00 24.32 261 ALA G CA 1
ATOM 14405 C C . ALA G 1 261 ? -23.803 66.810 -46.681 1.00 27.23 261 ALA G C 1
ATOM 14406 O O . ALA G 1 261 ? -22.907 65.976 -46.810 1.00 24.80 261 ALA G O 1
ATOM 14408 N N . ASN G 1 262 ? -24.352 67.095 -45.497 1.00 24.18 262 ASN G N 1
ATOM 14409 C CA . ASN G 1 262 ? -23.963 66.387 -44.266 1.00 19.03 262 ASN G CA 1
ATOM 14410 C C . ASN G 1 262 ? -24.008 64.868 -44.405 1.00 25.37 262 ASN G C 1
ATOM 14411 O O . ASN G 1 262 ? -23.060 64.156 -44.047 1.00 25.30 262 ASN G O 1
ATOM 14416 N N . GLU G 1 263 ? -25.128 64.373 -44.917 1.00 19.98 263 GLU G N 1
ATOM 14417 C CA . GLU G 1 263 ? -25.313 62.940 -45.079 1.00 27.65 263 GLU G CA 1
ATOM 14418 C C . GLU G 1 263 ? -24.378 62.390 -46.153 1.00 22.60 263 GLU G C 1
ATOM 14419 O O . GLU G 1 263 ? -23.860 61.290 -46.017 1.00 23.74 263 GLU G O 1
ATOM 14425 N N . LEU G 1 264 ? -24.151 63.169 -47.206 1.00 21.51 264 LEU G N 1
ATOM 14426 C CA . LEU G 1 264 ? -23.213 62.777 -48.265 1.00 24.35 264 LEU G CA 1
ATOM 14427 C C . LEU G 1 264 ? -21.797 62.649 -47.714 1.00 24.62 264 LEU G C 1
ATOM 14428 O O . LEU G 1 264 ? -21.081 61.705 -48.029 1.00 25.31 264 LEU G O 1
ATOM 14433 N N . PHE G 1 265 ? -21.378 63.610 -46.902 1.00 24.86 265 PHE G N 1
ATOM 14434 C CA . PHE G 1 265 ? -20.062 63.494 -46.274 1.00 29.07 265 PHE G CA 1
ATOM 14435 C C . PHE G 1 265 ? -19.947 62.320 -45.320 1.00 29.59 265 PHE G C 1
ATOM 14436 O O . PHE G 1 265 ? -18.894 61.672 -45.268 1.00 25.03 265 PHE G O 1
ATOM 14444 N N . LYS G 1 266 ? -21.029 62.029 -44.593 1.00 30.21 266 LYS G N 1
ATOM 14445 C CA . LYS G 1 266 ? -21.076 60.828 -43.759 1.00 31.57 266 LYS G CA 1
ATOM 14446 C C . LYS G 1 266 ? -20.859 59.567 -44.593 1.00 23.44 266 LYS G C 1
ATOM 14447 O O . LYS G 1 266 ? -20.191 58.638 -44.164 1.00 25.64 266 LYS G O 1
ATOM 14453 N N . GLY G 1 267 ? -21.432 59.535 -45.785 1.00 23.35 267 GLY G N 1
ATOM 14454 C CA . GLY G 1 267 ? -21.215 58.410 -46.677 1.00 26.36 267 GLY G CA 1
ATOM 14455 C C . GLY G 1 267 ? -19.742 58.280 -46.998 1.00 31.53 267 GLY G C 1
ATOM 14456 O O . GLY G 1 267 ? -19.182 57.178 -46.994 1.00 30.37 267 GLY G O 1
ATOM 14457 N N . ALA G 1 268 ? -19.113 59.422 -47.265 1.00 29.87 268 ALA G N 1
ATOM 14458 C CA . ALA G 1 268 ? -17.683 59.480 -47.554 1.00 29.80 268 ALA G CA 1
ATOM 14459 C C . ALA G 1 268 ? -16.817 58.931 -46.410 1.00 30.43 268 ALA G C 1
ATOM 14460 O O . ALA G 1 268 ? -15.876 58.179 -46.657 1.00 28.48 268 ALA G O 1
ATOM 14462 N N . ARG G 1 269 ? -17.130 59.290 -45.165 1.00 27.84 269 ARG G N 1
ATOM 14463 C CA . ARG G 1 269 ? -16.428 58.706 -44.026 1.00 33.56 269 ARG G CA 1
ATOM 14464 C C . ARG G 1 269 ? -16.634 57.193 -43.957 1.00 39.35 269 ARG G C 1
ATOM 14465 O O . ARG G 1 269 ? -15.680 56.445 -43.760 1.00 39.70 269 ARG G O 1
ATOM 14473 N N . ALA G 1 270 ? -17.880 56.740 -44.103 1.00 31.70 270 ALA G N 1
ATOM 14474 C CA . ALA G 1 270 ? -18.141 55.306 -44.059 1.00 36.69 270 ALA G CA 1
ATOM 14475 C C . ALA G 1 270 ? -17.396 54.582 -45.175 1.00 37.12 270 ALA G C 1
ATOM 14476 O O . ALA G 1 270 ? -17.001 53.433 -45.025 1.00 38.81 270 ALA G O 1
ATOM 14478 N N . ALA G 1 271 ? -17.199 55.267 -46.293 1.00 29.81 271 ALA G N 1
ATOM 14479 C CA . ALA G 1 271 ? -16.443 54.707 -47.408 1.00 32.88 271 ALA G CA 1
ATOM 14480 C C . ALA G 1 271 ? -14.976 54.521 -47.047 1.00 40.14 271 ALA G C 1
ATOM 14481 O O . ALA G 1 271 ? -14.250 53.803 -47.733 1.00 39.10 271 ALA G O 1
ATOM 14483 N N . GLY G 1 272 ? -14.541 55.189 -45.981 1.00 41.42 272 GLY G N 1
ATOM 14484 C CA . GLY G 1 272 ? -13.155 55.140 -45.547 1.00 36.58 272 GLY G CA 1
ATOM 14485 C C . GLY G 1 272 ? -12.286 56.321 -45.952 1.00 36.14 272 GLY G C 1
ATOM 14486 O O . GLY G 1 272 ? -11.060 56.201 -45.958 1.00 36.03 272 GLY G O 1
ATOM 14487 N N . PHE G 1 273 ? -12.904 57.460 -46.278 1.00 27.01 273 PHE G N 1
ATOM 14488 C CA . PHE G 1 273 ? -12.159 58.638 -46.728 1.00 29.43 273 PHE G CA 1
ATOM 14489 C C . PHE G 1 273 ? -12.051 59.722 -45.663 1.00 32.97 273 PHE G C 1
ATOM 14490 O O . PHE G 1 273 ? -11.660 60.845 -45.962 1.00 30.27 273 PHE G O 1
ATOM 14498 N N . GLY G 1 274 ? -12.402 59.383 -44.427 1.00 30.26 274 GLY G N 1
ATOM 14499 C CA . GLY G 1 274 ? -12.390 60.330 -43.322 1.00 25.43 274 GLY G CA 1
ATOM 14500 C C . GLY G 1 274 ? -11.108 61.136 -43.151 1.00 30.44 274 GLY G C 1
ATOM 14501 O O . GLY G 1 274 ? -11.169 62.323 -42.830 1.00 26.54 274 GLY G O 1
ATOM 14502 N N . ASP G 1 275 ? -9.953 60.495 -43.342 1.00 27.79 275 ASP G N 1
ATOM 14503 C CA . ASP G 1 275 ? -8.661 61.163 -43.177 1.00 30.34 275 ASP G CA 1
ATOM 14504 C C . ASP G 1 275 ? -8.077 61.742 -44.465 1.00 28.51 275 ASP G C 1
ATOM 14505 O O . ASP G 1 275 ? -6.987 62.326 -44.449 1.00 28.94 275 ASP G O 1
ATOM 14510 N N . GLU G 1 276 ? -8.781 61.568 -45.580 1.00 29.19 276 GLU G N 1
ATOM 14511 C CA . GLU G 1 276 ? -8.377 62.205 -46.835 1.00 27.86 276 GLU G CA 1
ATOM 14512 C C . GLU G 1 276 ? -8.923 63.628 -46.858 1.00 30.88 276 GLU G C 1
ATOM 14513 O O . GLU G 1 276 ? -9.674 64.009 -45.962 1.00 26.47 276 GLU G O 1
ATOM 14519 N N . ASP G 1 277 ? -8.501 64.430 -47.831 1.00 31.19 277 ASP G N 1
ATOM 14520 C CA . ASP G 1 277 ? -9.060 65.773 -48.003 1.00 27.42 277 ASP G CA 1
ATOM 14521 C C . ASP G 1 277 ? -10.575 65.692 -48.200 1.00 24.56 277 ASP G C 1
ATOM 14522 O O . ASP G 1 277 ? -11.085 64.707 -48.731 1.00 26.43 277 ASP G O 1
ATOM 14527 N N . PHE G 1 278 ? -11.302 66.720 -47.779 1.00 25.25 278 PHE G N 1
ATOM 14528 C CA . PHE G 1 278 ? -12.750 66.693 -47.933 1.00 22.83 278 PHE G CA 1
ATOM 14529 C C . PHE G 1 278 ? -13.178 66.595 -49.394 1.00 31.32 278 PHE G C 1
ATOM 14530 O O . PHE G 1 278 ? -14.294 66.170 -49.684 1.00 29.79 278 PHE G O 1
ATOM 14538 N N . SER G 1 279 ? -12.287 66.962 -50.309 1.00 24.20 279 SER G N 1
ATOM 14539 C CA . SER G 1 279 ? -12.556 66.783 -51.738 1.00 22.78 279 SER G CA 1
ATOM 14540 C C . SER G 1 279 ? -12.690 65.300 -52.109 1.00 20.62 279 SER G C 1
ATOM 14541 O O . SER G 1 279 ? -13.202 64.964 -53.167 1.00 21.76 279 SER G O 1
ATOM 14544 N N . ALA G 1 280 ? -12.256 64.415 -51.221 1.00 21.54 280 ALA G N 1
ATOM 14545 C CA . ALA G 1 280 ? -12.391 62.976 -51.457 1.00 22.47 280 ALA G CA 1
ATOM 14546 C C . ALA G 1 280 ? -13.843 62.528 -51.589 1.00 28.36 280 ALA G C 1
ATOM 14547 O O . ALA G 1 280 ? -14.103 61.383 -51.952 1.00 26.95 280 ALA G O 1
ATOM 14549 N N . ILE G 1 281 ? -14.794 63.404 -51.283 1.00 25.69 281 ILE G N 1
ATOM 14550 C CA . ILE G 1 281 ? -16.190 63.027 -51.479 1.00 27.78 281 ILE G CA 1
ATOM 14551 C C . ILE G 1 281 ? -16.423 62.707 -52.961 1.00 24.11 281 ILE G C 1
ATOM 14552 O O . ILE G 1 281 ? -17.302 61.915 -53.301 1.00 23.01 281 ILE G O 1
ATOM 14557 N N . PHE G 1 282 ? -15.604 63.287 -53.835 1.00 21.38 282 PHE G N 1
ATOM 14558 C CA . PHE G 1 282 ? -15.680 62.983 -55.266 1.00 21.86 282 PHE G CA 1
ATOM 14559 C C . PHE G 1 282 ? -15.617 61.487 -55.517 1.00 31.98 282 PHE G C 1
ATOM 14560 O O . PHE G 1 282 ? -16.260 60.972 -56.436 1.00 25.81 282 PHE G O 1
ATOM 14568 N N . LYS G 1 283 ? -14.845 60.797 -54.687 1.00 26.62 283 LYS G N 1
ATOM 14569 C CA . LYS G 1 283 ? -14.621 59.371 -54.853 1.00 29.52 283 LYS G CA 1
ATOM 14570 C C . LYS G 1 283 ? -15.825 58.489 -54.496 1.00 31.65 283 LYS G C 1
ATOM 14571 O O . LYS G 1 283 ? -15.849 57.321 -54.863 1.00 30.37 283 LYS G O 1
ATOM 14577 N N . THR G 1 284 ? -16.817 59.036 -53.790 1.00 21.82 284 THR G N 1
ATOM 14578 C CA . THR G 1 284 ? -18.052 58.305 -53.577 1.00 27.13 284 THR G CA 1
ATOM 14579 C C . THR G 1 284 ? -18.849 58.304 -54.875 1.00 36.73 284 THR G C 1
ATOM 14580 O O . THR G 1 284 ? -19.793 57.545 -55.019 1.00 40.14 284 THR G O 1
ATOM 14584 N N . TYR G 1 285 ? -18.464 59.151 -55.824 1.00 40.00 285 TYR G N 1
ATOM 14585 C CA . TYR G 1 285 ? -19.196 59.245 -57.091 1.00 43.13 285 TYR G CA 1
ATOM 14586 C C . TYR G 1 285 ? -18.510 58.556 -58.264 1.00 52.64 285 TYR G C 1
ATOM 14587 O O . TYR G 1 285 ? -19.146 58.257 -59.267 1.00 56.70 285 TYR G O 1
ATOM 14596 N N . GLU G 1 286 ? -17.213 58.305 -58.146 1.00 59.62 286 GLU G N 1
ATOM 14597 C CA . GLU G 1 286 ? -16.432 57.934 -59.316 1.00 66.19 286 GLU G CA 1
ATOM 14598 C C . GLU G 1 286 ? -15.298 56.982 -58.974 1.00 72.06 286 GLU G C 1
ATOM 14599 O O . GLU G 1 286 ? -14.321 57.391 -58.351 1.00 75.27 286 GLU G O 1
ATOM 14605 N N . ARG G 1 287 ? -15.446 55.721 -59.384 1.00 75.56 287 ARG G N 1
ATOM 14606 C CA . ARG G 1 287 ? -14.388 54.706 -59.312 1.00 79.20 287 ARG G CA 1
ATOM 14607 C C . ARG G 1 287 ? -15.004 53.307 -59.212 1.00 76.82 287 ARG G C 1
ATOM 14608 O O . ARG G 1 287 ? -14.388 52.369 -58.699 1.00 72.09 287 ARG G O 1
ATOM 14616 N N . GLN H 1 2 ? -64.293 33.907 -75.382 1.00 60.98 2 GLN H N 1
ATOM 14617 C CA . GLN H 1 2 ? -63.713 35.224 -75.092 1.00 66.90 2 GLN H CA 1
ATOM 14618 C C . GLN H 1 2 ? -62.243 35.359 -75.524 1.00 65.03 2 GLN H C 1
ATOM 14619 O O . GLN H 1 2 ? -61.361 34.661 -75.016 1.00 62.60 2 GLN H O 1
ATOM 14625 N N . LYS H 1 3 ? -61.996 36.287 -76.445 1.00 60.26 3 LYS H N 1
ATOM 14626 C CA . LYS H 1 3 ? -60.694 36.452 -77.089 1.00 57.43 3 LYS H CA 1
ATOM 14627 C C . LYS H 1 3 ? -59.945 37.697 -76.588 1.00 52.42 3 LYS H C 1
ATOM 14628 O O . LYS H 1 3 ? -60.426 38.819 -76.749 1.00 50.11 3 LYS H O 1
ATOM 14634 N N . PHE H 1 4 ? -58.766 37.497 -75.998 1.00 43.75 4 PHE H N 1
ATOM 14635 C CA . PHE H 1 4 ? -57.937 38.603 -75.518 1.00 41.29 4 PHE H CA 1
ATOM 14636 C C . PHE H 1 4 ? -56.538 38.542 -76.113 1.00 45.74 4 PHE H C 1
ATOM 14637 O O . PHE H 1 4 ? -55.982 37.461 -76.333 1.00 47.45 4 PHE H O 1
ATOM 14645 N N . GLY H 1 5 ? -55.973 39.709 -76.382 1.00 43.15 5 GLY H N 1
ATOM 14646 C CA . GLY H 1 5 ? -54.577 39.790 -76.760 1.00 42.42 5 GLY H CA 1
ATOM 14647 C C . GLY H 1 5 ? -53.779 40.105 -75.514 1.00 45.62 5 GLY H C 1
ATOM 14648 O O . GLY H 1 5 ? -54.324 40.629 -74.542 1.00 42.23 5 GLY H O 1
ATOM 14649 N N . PHE H 1 6 ? -52.495 39.768 -75.525 1.00 44.93 6 PHE H N 1
ATOM 14650 C CA . PHE H 1 6 ? -51.625 40.196 -74.450 1.00 36.44 6 PHE H CA 1
ATOM 14651 C C . PHE H 1 6 ? -50.226 40.543 -74.947 1.00 38.48 6 PHE H C 1
ATOM 14652 O O . PHE H 1 6 ? -49.535 39.715 -75.552 1.00 32.75 6 PHE H O 1
ATOM 14660 N N . ILE H 1 7 ? -49.829 41.787 -74.693 1.00 35.80 7 ILE H N 1
ATOM 14661 C CA . ILE H 1 7 ? -48.550 42.306 -75.152 1.00 37.08 7 ILE H CA 1
ATOM 14662 C C . ILE H 1 7 ? -47.637 42.607 -73.978 1.00 40.59 7 ILE H C 1
ATOM 14663 O O . ILE H 1 7 ? -47.961 43.443 -73.120 1.00 38.61 7 ILE H O 1
ATOM 14668 N N . GLY H 1 8 ? -46.495 41.926 -73.942 1.00 36.67 8 GLY H N 1
ATOM 14669 C CA . GLY H 1 8 ? -45.527 42.126 -72.876 1.00 36.53 8 GLY H CA 1
ATOM 14670 C C . GLY H 1 8 ? -45.615 41.038 -71.826 1.00 35.27 8 GLY H C 1
ATOM 14671 O O . GLY H 1 8 ? -46.547 41.007 -71.010 1.00 31.91 8 GLY H O 1
ATOM 14672 N N . LEU H 1 9 ? -44.627 40.149 -71.834 1.00 33.03 9 LEU H N 1
ATOM 14673 C CA . LEU H 1 9 ? -44.680 38.942 -71.016 1.00 36.65 9 LEU H CA 1
ATOM 14674 C C . LEU H 1 9 ? -43.579 38.881 -69.955 1.00 40.86 9 LEU H C 1
ATOM 14675 O O . LEU H 1 9 ? -42.930 37.841 -69.783 1.00 40.64 9 LEU H O 1
ATOM 14680 N N . GLY H 1 10 ? -43.378 39.989 -69.244 1.00 36.89 10 GLY H N 1
ATOM 14681 C CA . GLY H 1 10 ? -42.422 40.029 -68.151 1.00 32.75 10 GLY H CA 1
ATOM 14682 C C . GLY H 1 10 ? -42.994 39.460 -66.864 1.00 32.93 10 GLY H C 1
ATOM 14683 O O . GLY H 1 10 ? -43.963 38.694 -66.887 1.00 29.82 10 GLY H O 1
ATOM 14684 N N . ILE H 1 11 ? -42.395 39.836 -65.739 1.00 34.23 11 ILE H N 1
ATOM 14685 C CA . ILE H 1 11 ? -42.866 39.380 -64.430 1.00 36.91 11 ILE H CA 1
ATOM 14686 C C . ILE H 1 11 ? -44.381 39.515 -64.278 1.00 34.22 11 ILE H C 1
ATOM 14687 O O . ILE H 1 11 ? -45.059 38.555 -63.906 1.00 31.92 11 ILE H O 1
ATOM 14692 N N . MET H 1 12 ? -44.923 40.697 -64.572 1.00 30.19 12 MET H N 1
ATOM 14693 C CA . MET H 1 12 ? -46.354 40.934 -64.375 1.00 31.49 12 MET H CA 1
ATOM 14694 C C . MET H 1 12 ? -47.153 40.395 -65.553 1.00 35.54 12 MET H C 1
ATOM 14695 O O . MET H 1 12 ? -48.178 39.743 -65.371 1.00 33.48 12 MET H O 1
ATOM 14700 N N . GLY H 1 13 ? -46.673 40.674 -66.763 1.00 31.38 13 GLY H N 1
ATOM 14701 C CA . GLY H 1 13 ? -47.352 40.255 -67.974 1.00 27.89 13 GLY H CA 1
ATOM 14702 C C . GLY H 1 13 ? -47.577 38.746 -68.027 1.00 40.15 13 GLY H C 1
ATOM 14703 O O . GLY H 1 13 ? -48.688 38.278 -68.306 1.00 40.20 13 GLY H O 1
ATOM 14704 N N . SER H 1 14 ? -46.510 37.992 -67.761 1.00 42.29 14 SER H N 1
ATOM 14705 C CA . SER H 1 14 ? -46.551 36.529 -67.736 1.00 37.34 14 SER H CA 1
ATOM 14706 C C . SER H 1 14 ? -47.640 35.999 -66.820 1.00 37.95 14 SER H C 1
ATOM 14707 O O . SER H 1 14 ? -48.418 35.128 -67.211 1.00 36.29 14 SER H O 1
ATOM 14710 N N . ALA H 1 15 ? -47.666 36.510 -65.592 1.00 41.90 15 ALA H N 1
ATOM 14711 C CA . ALA H 1 15 ? -48.635 36.069 -64.594 1.00 43.60 15 ALA H CA 1
ATOM 14712 C C . ALA H 1 15 ? -50.058 36.450 -64.977 1.00 40.44 15 ALA H C 1
ATOM 14713 O O . ALA H 1 15 ? -50.993 35.677 -64.766 1.00 39.88 15 ALA H O 1
ATOM 14715 N N . MET H 1 16 ? -50.231 37.643 -65.539 1.00 36.25 16 MET H N 1
ATOM 14716 C CA . MET H 1 16 ? -51.575 38.103 -65.876 1.00 39.29 16 MET H CA 1
ATOM 14717 C C . MET H 1 16 ? -52.146 37.303 -67.050 1.00 42.25 16 MET H C 1
ATOM 14718 O O . MET H 1 16 ? -53.277 36.818 -66.990 1.00 40.94 16 MET H O 1
ATOM 14723 N N . ALA H 1 17 ? -51.351 37.146 -68.105 1.00 41.02 17 ALA H N 1
ATOM 14724 C CA . ALA H 1 17 ? -51.787 36.375 -69.269 1.00 41.68 17 ALA H CA 1
ATOM 14725 C C . ALA H 1 17 ? -52.111 34.931 -68.897 1.00 45.80 17 ALA H C 1
ATOM 14726 O O . ALA H 1 17 ? -53.112 34.376 -69.357 1.00 45.94 17 ALA H O 1
ATOM 14728 N N . LYS H 1 18 ? -51.272 34.319 -68.065 1.00 46.04 18 LYS H N 1
ATOM 14729 C CA . LYS H 1 18 ? -51.555 32.962 -67.591 1.00 46.41 18 LYS H CA 1
ATOM 14730 C C . LYS H 1 18 ? -52.936 32.856 -66.960 1.00 39.89 18 LYS H C 1
ATOM 14731 O O . LYS H 1 18 ? -53.609 31.829 -67.108 1.00 41.37 18 LYS H O 1
ATOM 14737 N N . ASN H 1 19 ? -53.373 33.897 -66.254 1.00 36.99 19 ASN H N 1
ATOM 14738 C CA . ASN H 1 19 ? -54.692 33.824 -65.611 1.00 46.40 19 ASN H CA 1
ATOM 14739 C C . ASN H 1 19 ? -55.843 33.856 -66.605 1.00 48.69 19 ASN H C 1
ATOM 14740 O O . ASN H 1 19 ? -56.900 33.244 -66.383 1.00 50.78 19 ASN H O 1
ATOM 14745 N N . LEU H 1 20 ? -55.639 34.570 -67.705 1.00 42.53 20 LEU H N 1
ATOM 14746 C CA . LEU H 1 20 ? -56.636 34.600 -68.759 1.00 44.82 20 LEU H CA 1
ATOM 14747 C C . LEU H 1 20 ? -56.709 33.219 -69.381 1.00 45.77 20 LEU H C 1
ATOM 14748 O O . LEU H 1 20 ? -57.794 32.669 -69.544 1.00 42.78 20 LEU H O 1
ATOM 14753 N N . VAL H 1 21 ? -55.551 32.652 -69.707 1.00 43.45 21 VAL H N 1
ATOM 14754 C CA . VAL H 1 21 ? -55.510 31.310 -70.284 1.00 47.38 21 VAL H CA 1
ATOM 14755 C C . VAL H 1 21 ? -56.106 30.276 -69.328 1.00 48.31 21 VAL H C 1
ATOM 14756 O O . VAL H 1 21 ? -56.817 29.366 -69.748 1.00 54.33 21 VAL H O 1
ATOM 14760 N N . LYS H 1 22 ? -55.827 30.412 -68.038 1.00 48.67 22 LYS H N 1
ATOM 14761 C CA . LYS H 1 22 ? -56.375 29.478 -67.057 1.00 55.84 22 LYS H CA 1
ATOM 14762 C C . LYS H 1 22 ? -57.897 29.605 -66.951 1.00 52.10 22 LYS H C 1
ATOM 14763 O O . LYS H 1 22 ? -58.587 28.645 -66.627 1.00 53.35 22 LYS H O 1
ATOM 14769 N N . ALA H 1 23 ? -58.412 30.796 -67.232 1.00 50.12 23 ALA H N 1
ATOM 14770 C CA . ALA H 1 23 ? -59.843 31.048 -67.152 1.00 53.29 23 ALA H CA 1
ATOM 14771 C C . ALA H 1 23 ? -60.572 30.556 -68.400 1.00 57.97 23 ALA H C 1
ATOM 14772 O O . ALA H 1 23 ? -61.793 30.663 -68.495 1.00 58.24 23 ALA H O 1
ATOM 14774 N N . GLY H 1 24 ? -59.820 30.019 -69.357 1.00 55.94 24 GLY H N 1
ATOM 14775 C CA . GLY H 1 24 ? -60.408 29.504 -70.581 1.00 50.63 24 GLY H CA 1
ATOM 14776 C C . GLY H 1 24 ? -60.573 30.530 -71.691 1.00 52.00 24 GLY H C 1
ATOM 14777 O O . GLY H 1 24 ? -61.266 30.279 -72.668 1.00 52.57 24 GLY H O 1
ATOM 14778 N N . CYS H 1 25 ? -59.939 31.692 -71.556 1.00 41.09 25 CYS H N 1
ATOM 14779 C CA . CYS H 1 25 ? -59.969 32.673 -72.636 1.00 44.23 25 CYS H CA 1
ATOM 14780 C C . CYS H 1 25 ? -59.107 32.204 -73.806 1.00 49.75 25 CYS H C 1
ATOM 14781 O O . CYS H 1 25 ? -58.139 31.454 -73.621 1.00 48.60 25 CYS H O 1
ATOM 14784 N N . SER H 1 26 ? -59.465 32.634 -75.013 1.00 46.04 26 SER H N 1
ATOM 14785 C CA . SER H 1 26 ? -58.575 32.477 -76.155 1.00 54.77 26 SER H CA 1
ATOM 14786 C C . SER H 1 26 ? -57.588 33.644 -76.134 1.00 56.82 26 SER H C 1
ATOM 14787 O O . SER H 1 26 ? -57.987 34.799 -76.264 1.00 60.00 26 SER H O 1
ATOM 14790 N N . VAL H 1 27 ? -56.306 33.346 -75.945 1.00 52.52 27 VAL H N 1
ATOM 14791 C CA . VAL H 1 27 ? -55.304 34.398 -75.749 1.00 51.41 27 VAL H CA 1
ATOM 14792 C C . VAL H 1 27 ? -54.216 34.394 -76.826 1.00 48.51 27 VAL H C 1
ATOM 14793 O O . VAL H 1 27 ? -53.553 33.380 -77.074 1.00 49.01 27 VAL H O 1
ATOM 14797 N N . THR H 1 28 ? -54.057 35.536 -77.479 1.00 41.83 28 THR H N 1
ATOM 14798 C CA . THR H 1 28 ? -52.998 35.721 -78.460 1.00 47.99 28 THR H CA 1
ATOM 14799 C C . THR H 1 28 ? -51.922 36.595 -77.817 1.00 43.76 28 THR H C 1
ATOM 14800 O O . THR H 1 28 ? -52.233 37.638 -77.256 1.00 40.63 28 THR H O 1
ATOM 14804 N N . ILE H 1 29 ? -50.666 36.161 -77.881 1.00 46.42 29 ILE H N 1
ATOM 14805 C CA . ILE H 1 29 ? -49.592 36.843 -77.153 1.00 45.03 29 ILE H CA 1
ATOM 14806 C C . ILE H 1 29 ? -48.432 37.338 -78.028 1.00 43.80 29 ILE H C 1
ATOM 14807 O O . ILE H 1 29 ? -48.165 36.810 -79.115 1.00 46.59 29 ILE H O 1
ATOM 14812 N N . TRP H 1 30 ? -47.747 38.361 -77.530 1.00 37.54 30 TRP H N 1
ATOM 14813 C CA . TRP H 1 30 ? -46.521 38.848 -78.144 1.00 44.68 30 TRP H CA 1
ATOM 14814 C C . TRP H 1 30 ? -45.571 39.378 -77.078 1.00 40.29 30 TRP H C 1
ATOM 14815 O O . TRP H 1 30 ? -46.002 39.961 -76.081 1.00 39.17 30 TRP H O 1
ATOM 14826 N N . ASN H 1 31 ? -44.277 39.168 -77.296 1.00 37.35 31 ASN H N 1
ATOM 14827 C CA . ASN H 1 31 ? -43.250 39.748 -76.441 1.00 34.48 31 ASN H CA 1
ATOM 14828 C C . ASN H 1 31 ? -42.002 40.018 -77.257 1.00 35.34 31 ASN H C 1
ATOM 14829 O O . ASN H 1 31 ? -41.611 39.194 -78.091 1.00 37.31 31 ASN H O 1
ATOM 14834 N N . ARG H 1 32 ? -41.357 41.154 -77.001 1.00 29.79 32 ARG H N 1
ATOM 14835 C CA . ARG H 1 32 ? -40.154 41.510 -77.744 1.00 36.03 32 ARG H CA 1
ATOM 14836 C C . ARG H 1 32 ? -39.203 40.327 -77.810 1.00 36.59 32 ARG H C 1
ATOM 14837 O O . ARG H 1 32 ? -38.723 39.972 -78.886 1.00 39.89 32 ARG H O 1
ATOM 14845 N N . SER H 1 33 ? -38.958 39.706 -76.659 1.00 39.76 33 SER H N 1
ATOM 14846 C CA . SER H 1 33 ? -38.112 38.515 -76.580 1.00 38.88 33 SER H CA 1
ATOM 14847 C C . SER H 1 33 ? -38.957 37.254 -76.736 1.00 42.04 33 SER H C 1
ATOM 14848 O O . SER H 1 33 ? -39.744 36.915 -75.855 1.00 40.75 33 SER H O 1
ATOM 14851 N N . PRO H 1 34 ? -38.774 36.539 -77.853 1.00 44.06 34 PRO H N 1
ATOM 14852 C CA . PRO H 1 34 ? -39.626 35.399 -78.223 1.00 44.61 34 PRO H CA 1
ATOM 14853 C C . PRO H 1 34 ? -39.623 34.228 -77.237 1.00 41.78 34 PRO H C 1
ATOM 14854 O O . PRO H 1 34 ? -40.665 33.604 -77.071 1.00 43.37 34 PRO H O 1
ATOM 14858 N N . GLU H 1 35 ? -38.501 33.920 -76.593 1.00 42.59 35 GLU H N 1
ATOM 14859 C CA . GLU H 1 35 ? -38.473 32.701 -75.773 1.00 54.91 35 GLU H CA 1
ATOM 14860 C C . GLU H 1 35 ? -39.286 32.802 -74.467 1.00 47.48 35 GLU H C 1
ATOM 14861 O O . GLU H 1 35 ? -39.658 31.783 -73.877 1.00 43.44 35 GLU H O 1
ATOM 14867 N N . LYS H 1 36 ? -39.580 34.029 -74.040 1.00 41.75 36 LYS H N 1
ATOM 14868 C CA . LYS H 1 36 ? -40.432 34.259 -72.872 1.00 42.80 36 LYS H CA 1
ATOM 14869 C C . LYS H 1 36 ? -41.903 33.933 -73.123 1.00 41.66 36 LYS H C 1
ATOM 14870 O O . LYS H 1 36 ? -42.700 33.928 -72.194 1.00 42.20 36 LYS H O 1
ATOM 14876 N N . ALA H 1 37 ? -42.266 33.701 -74.379 1.00 45.10 37 ALA H N 1
ATOM 14877 C CA . ALA H 1 37 ? -43.653 33.412 -74.731 1.00 45.75 37 ALA H CA 1
ATOM 14878 C C . ALA H 1 37 ? -43.871 31.920 -74.895 1.00 50.40 37 ALA H C 1
ATOM 14879 O O . ALA H 1 37 ? -44.982 31.471 -75.177 1.00 47.70 37 ALA H O 1
ATOM 14881 N N . GLU H 1 38 ? -42.806 31.150 -74.730 1.00 52.09 38 GLU H N 1
ATOM 14882 C CA . GLU H 1 38 ? -42.872 29.725 -75.023 1.00 57.96 38 GLU H CA 1
ATOM 14883 C C . GLU H 1 38 ? -43.636 28.966 -73.952 1.00 60.03 38 GLU H C 1
ATOM 14884 O O . GLU H 1 38 ? -44.320 27.988 -74.246 1.00 60.80 38 GLU H O 1
ATOM 14890 N N . GLU H 1 39 ? -43.527 29.418 -72.709 1.00 58.57 39 GLU H N 1
ATOM 14891 C CA A GLU H 1 39 ? -44.276 28.827 -71.613 0.51 57.63 39 GLU H CA 1
ATOM 14892 C CA B GLU H 1 39 ? -44.285 28.783 -71.642 0.49 58.07 39 GLU H CA 1
ATOM 14893 C C . GLU H 1 39 ? -45.776 28.964 -71.878 1.00 55.46 39 GLU H C 1
ATOM 14894 O O . GLU H 1 39 ? -46.534 27.998 -71.803 1.00 48.89 39 GLU H O 1
ATOM 14905 N N . LEU H 1 40 ? -46.189 30.190 -72.183 1.00 50.85 40 LEU H N 1
ATOM 14906 C CA . LEU H 1 40 ? -47.589 30.497 -72.441 1.00 50.92 40 LEU H CA 1
ATOM 14907 C C . LEU H 1 40 ? -48.133 29.730 -73.642 1.00 56.29 40 LEU H C 1
ATOM 14908 O O . LEU H 1 40 ? -49.270 29.251 -73.618 1.00 59.99 40 LEU H O 1
ATOM 14913 N N . ALA H 1 41 ? -47.318 29.605 -74.687 1.00 53.63 41 ALA H N 1
ATOM 14914 C CA . ALA H 1 41 ? -47.736 28.898 -75.895 1.00 52.35 41 ALA H CA 1
ATOM 14915 C C . ALA H 1 41 ? -47.915 27.413 -75.628 1.00 57.91 41 ALA H C 1
ATOM 14916 O O . ALA H 1 41 ? -48.747 26.760 -76.256 1.00 61.93 41 ALA H O 1
ATOM 14918 N N . ALA H 1 42 ? -47.121 26.881 -74.705 1.00 54.32 42 ALA H N 1
ATOM 14919 C CA . ALA H 1 42 ? -47.257 25.491 -74.293 1.00 59.96 42 ALA H CA 1
ATOM 14920 C C . ALA H 1 42 ? -48.565 25.282 -73.528 1.00 59.30 42 ALA H C 1
ATOM 14921 O O . ALA H 1 42 ? -49.010 24.145 -73.317 1.00 57.79 42 ALA H O 1
ATOM 14923 N N . LEU H 1 43 ? -49.175 26.388 -73.115 1.00 58.33 43 LEU H N 1
ATOM 14924 C CA . LEU H 1 43 ? -50.437 26.346 -72.384 1.00 59.95 43 LEU H CA 1
ATOM 14925 C C . LEU H 1 43 ? -51.668 26.617 -73.262 1.00 59.29 43 LEU H C 1
ATOM 14926 O O . LEU H 1 43 ? -52.793 26.645 -72.762 1.00 62.34 43 LEU H O 1
ATOM 14931 N N . GLY H 1 44 ? -51.455 26.820 -74.560 1.00 55.72 44 GLY H N 1
ATOM 14932 C CA . GLY H 1 44 ? -52.560 27.034 -75.483 1.00 59.38 44 GLY H CA 1
ATOM 14933 C C . GLY H 1 44 ? -52.639 28.407 -76.135 1.00 58.02 44 GLY H C 1
ATOM 14934 O O . GLY H 1 44 ? -53.292 28.571 -77.164 1.00 61.05 44 GLY H O 1
ATOM 14935 N N . ALA H 1 45 ? -51.979 29.399 -75.550 1.00 48.70 45 ALA H N 1
ATOM 14936 C CA . ALA H 1 45 ? -52.009 30.737 -76.121 1.00 48.13 45 ALA H CA 1
ATOM 14937 C C . ALA H 1 45 ? -51.370 30.724 -77.501 1.00 48.29 45 ALA H C 1
ATOM 14938 O O . ALA H 1 45 ? -50.448 29.947 -77.759 1.00 50.88 45 ALA H O 1
ATOM 14940 N N . GLU H 1 46 ? -51.873 31.575 -78.389 1.00 41.45 46 GLU H N 1
ATOM 14941 C CA . GLU H 1 46 ? -51.327 31.687 -79.733 1.00 51.80 46 GLU H CA 1
ATOM 14942 C C . GLU H 1 46 ? -50.279 32.785 -79.822 1.00 53.72 46 GLU H C 1
ATOM 14943 O O . GLU H 1 46 ? -50.492 33.898 -79.346 1.00 57.83 46 GLU H O 1
ATOM 14949 N N . ARG H 1 47 ? -49.146 32.474 -80.436 1.00 55.56 47 ARG H N 1
ATOM 14950 C CA . ARG H 1 47 ? -48.110 33.475 -80.632 1.00 62.62 47 ARG H CA 1
ATOM 14951 C C . ARG H 1 47 ? -48.397 34.311 -81.871 1.00 63.36 47 ARG H C 1
ATOM 14952 O O . ARG H 1 47 ? -48.774 33.784 -82.914 1.00 68.15 47 ARG H O 1
ATOM 14960 N N . ALA H 1 48 ? -48.227 35.620 -81.745 1.00 59.08 48 ALA H N 1
ATOM 14961 C CA . ALA H 1 48 ? -48.241 36.505 -82.895 1.00 55.37 48 ALA H CA 1
ATOM 14962 C C . ALA H 1 48 ? -46.803 36.939 -83.156 1.00 59.85 48 ALA H C 1
ATOM 14963 O O . ALA H 1 48 ? -45.961 36.889 -82.255 1.00 57.68 48 ALA H O 1
ATOM 14965 N N . ALA H 1 49 ? -46.513 37.348 -84.386 1.00 58.12 49 ALA H N 1
ATOM 14966 C CA . ALA H 1 49 ? -45.165 37.780 -84.736 1.00 53.58 49 ALA H CA 1
ATOM 14967 C C . ALA H 1 49 ? -44.909 39.209 -84.255 1.00 50.42 49 ALA H C 1
ATOM 14968 O O . ALA H 1 49 ? -43.806 39.544 -83.831 1.00 46.42 49 ALA H O 1
ATOM 14970 N N . THR H 1 50 ? -45.944 40.040 -84.320 1.00 50.02 50 THR H N 1
ATOM 14971 C CA . THR H 1 50 ? -45.819 41.450 -83.986 1.00 48.36 50 THR H CA 1
ATOM 14972 C C . THR H 1 50 ? -46.987 41.941 -83.144 1.00 44.83 50 THR H C 1
ATOM 14973 O O . THR H 1 50 ? -48.047 41.313 -83.108 1.00 46.42 50 THR H O 1
ATOM 14977 N N . PRO H 1 51 ? -46.800 43.083 -82.469 1.00 40.24 51 PRO H N 1
ATOM 14978 C CA . PRO H 1 51 ? -47.921 43.760 -81.816 1.00 41.73 51 PRO H CA 1
ATOM 14979 C C . PRO H 1 51 ? -49.047 44.056 -82.817 1.00 45.76 51 PRO H C 1
ATOM 14980 O O . PRO H 1 51 ? -50.223 43.918 -82.478 1.00 39.80 51 PRO H O 1
ATOM 14991 N N . GLU H 1 53 ? -50.043 42.314 -85.275 1.00 55.53 53 GLU H N 1
ATOM 14992 C CA . GLU H 1 53 ? -50.848 41.107 -85.470 1.00 58.97 53 GLU H CA 1
ATOM 14993 C C . GLU H 1 53 ? -51.824 40.860 -84.323 1.00 54.91 53 GLU H C 1
ATOM 14994 O O . GLU H 1 53 ? -53.004 40.603 -84.551 1.00 56.24 53 GLU H O 1
ATOM 15000 N N . VAL H 1 54 ? -51.326 40.927 -83.094 1.00 56.13 54 VAL H N 1
ATOM 15001 C CA . VAL H 1 54 ? -52.165 40.756 -81.913 1.00 55.22 54 VAL H CA 1
ATOM 15002 C C . VAL H 1 54 ? -53.393 41.646 -82.000 1.00 50.93 54 VAL H C 1
ATOM 15003 O O . VAL H 1 54 ? -54.534 41.188 -81.978 1.00 50.19 54 VAL H O 1
ATOM 15007 N N . VAL H 1 55 ? -53.146 42.938 -82.113 1.00 49.99 55 VAL H N 1
ATOM 15008 C CA . VAL H 1 55 ? -54.217 43.908 -81.991 1.00 51.90 55 VAL H CA 1
ATOM 15009 C C . VAL H 1 55 ? -55.168 43.902 -83.198 1.00 56.38 55 VAL H C 1
ATOM 15010 O O . VAL H 1 55 ? -56.305 44.359 -83.093 1.00 56.42 55 VAL H O 1
ATOM 15014 N N . GLU H 1 56 ? -54.720 43.366 -84.332 1.00 55.36 56 GLU H N 1
ATOM 15015 C CA . GLU H 1 56 ? -55.594 43.286 -85.503 1.00 63.01 56 GLU H CA 1
ATOM 15016 C C . GLU H 1 56 ? -56.519 42.070 -85.436 1.00 59.79 56 GLU H C 1
ATOM 15017 O O . GLU H 1 56 ? -57.509 42.004 -86.153 1.00 58.84 56 GLU H O 1
ATOM 15023 N N . SER H 1 57 ? -56.214 41.136 -84.543 1.00 56.94 57 SER H N 1
ATOM 15024 C CA . SER H 1 57 ? -56.946 39.881 -84.468 1.00 57.55 57 SER H CA 1
ATOM 15025 C C . SER H 1 57 ? -57.593 39.626 -83.107 1.00 58.31 57 SER H C 1
ATOM 15026 O O . SER H 1 57 ? -57.972 38.493 -82.805 1.00 65.35 57 SER H O 1
ATOM 15029 N N . CYS H 1 58 ? -57.721 40.670 -82.295 1.00 52.84 58 CYS H N 1
ATOM 15030 C CA . CYS H 1 58 ? -58.313 40.550 -80.960 1.00 53.28 58 CYS H CA 1
ATOM 15031 C C . CYS H 1 58 ? -59.203 41.754 -80.665 1.00 54.44 58 CYS H C 1
ATOM 15032 O O . CYS H 1 58 ? -58.831 42.884 -80.983 1.00 50.10 58 CYS H O 1
ATOM 15035 N N . PRO H 1 59 ? -60.386 41.521 -80.062 1.00 51.40 59 PRO H N 1
ATOM 15036 C CA . PRO H 1 59 ? -61.313 42.620 -79.749 1.00 49.92 59 PRO H CA 1
ATOM 15037 C C . PRO H 1 59 ? -60.727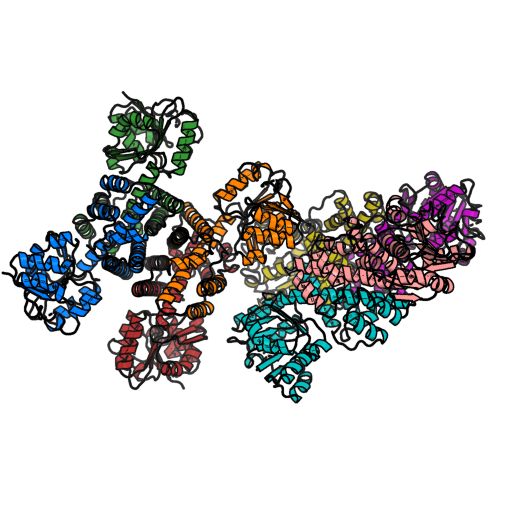 43.536 -78.681 1.00 46.57 59 PRO H C 1
ATOM 15038 O O . PRO H 1 59 ? -60.827 44.761 -78.778 1.00 41.59 59 PRO H O 1
ATOM 15042 N N . VAL H 1 60 ? -60.131 42.922 -77.666 1.00 43.93 60 VAL H N 1
ATOM 15043 C CA . VAL H 1 60 ? -59.499 43.632 -76.563 1.00 40.91 60 VAL H CA 1
ATOM 15044 C C . VAL H 1 60 ? -58.088 43.089 -76.381 1.00 40.70 60 VAL H C 1
ATOM 15045 O O . VAL H 1 60 ? -57.882 41.876 -76.335 1.00 44.83 60 VAL H O 1
ATOM 15049 N N . THR H 1 61 ? -57.117 43.989 -76.289 1.00 37.80 61 THR H N 1
ATOM 15050 C CA . THR H 1 61 ? -55.728 43.593 -76.064 1.00 42.60 61 THR H CA 1
ATOM 15051 C C . THR H 1 61 ? -55.135 44.348 -74.871 1.00 37.99 61 THR H C 1
ATOM 15052 O O . THR H 1 61 ? -55.242 45.573 -74.795 1.00 36.97 61 THR H O 1
ATOM 15056 N N . PHE H 1 62 ? -54.523 43.614 -73.943 1.00 39.99 62 PHE H N 1
ATOM 15057 C CA . PHE H 1 62 ? -53.872 44.206 -72.775 1.00 38.59 62 PHE H CA 1
ATOM 15058 C C . PHE H 1 62 ? -52.364 44.277 -73.008 1.00 39.68 62 PHE H C 1
ATOM 15059 O O . PHE H 1 62 ? -51.777 43.341 -73.557 1.00 39.55 62 PHE H O 1
ATOM 15067 N N . ALA H 1 63 ? -51.734 45.368 -72.580 1.00 39.09 63 ALA H N 1
ATOM 15068 C CA . ALA H 1 63 ? -50.273 45.470 -72.627 1.00 38.45 63 ALA H CA 1
ATOM 15069 C C . ALA H 1 63 ? -49.715 45.663 -71.226 1.00 39.29 63 ALA H C 1
ATOM 15070 O O . ALA H 1 63 ? -50.351 46.295 -70.385 1.00 39.90 63 ALA H O 1
ATOM 15072 N N . MET H 1 64 ? -48.529 45.114 -70.978 1.00 37.51 64 MET H N 1
ATOM 15073 C CA . MET H 1 64 ? -47.882 45.258 -69.688 1.00 33.74 64 MET H CA 1
ATOM 15074 C C . MET H 1 64 ? -46.389 45.484 -69.892 1.00 35.55 64 MET H C 1
ATOM 15075 O O . MET H 1 64 ? -45.588 44.575 -69.717 1.00 31.91 64 MET H O 1
ATOM 15080 N N . LEU H 1 65 ? -46.022 46.705 -70.265 1.00 29.51 65 LEU H N 1
ATOM 15081 C CA . LEU H 1 65 ? -44.655 46.993 -70.680 1.00 27.69 65 LEU H CA 1
ATOM 15082 C C . LEU H 1 65 ? -43.884 47.773 -69.620 1.00 32.63 65 LEU H C 1
ATOM 15083 O O . LEU H 1 65 ? -44.474 48.299 -68.664 1.00 27.99 65 LEU H O 1
ATOM 15088 N N . ALA H 1 66 ? -42.562 47.835 -69.790 1.00 27.93 66 ALA H N 1
ATOM 15089 C CA . ALA H 1 66 ? -41.672 48.354 -68.747 1.00 27.48 66 ALA H CA 1
ATOM 15090 C C . ALA H 1 66 ? -41.899 49.814 -68.383 1.00 23.90 66 ALA H C 1
ATOM 15091 O O . ALA H 1 66 ? -41.909 50.181 -67.207 1.00 28.80 66 ALA H O 1
ATOM 15093 N N . ASP H 1 67 ? -42.037 50.658 -69.393 1.00 24.51 67 ASP H N 1
ATOM 15094 C CA . ASP H 1 67 ? -41.900 52.094 -69.164 1.00 26.43 67 ASP H CA 1
ATOM 15095 C C . ASP H 1 67 ? -42.457 52.908 -70.321 1.00 27.34 67 ASP H C 1
ATOM 15096 O O . ASP H 1 67 ? -42.891 52.336 -71.335 1.00 26.33 67 ASP H O 1
ATOM 15101 N N . PRO H 1 68 ? -42.475 54.247 -70.180 1.00 30.76 68 PRO H N 1
ATOM 15102 C CA . PRO H 1 68 ? -42.997 55.030 -71.305 1.00 29.93 68 PRO H CA 1
ATOM 15103 C C . PRO H 1 68 ? -42.318 54.727 -72.642 1.00 26.88 68 PRO H C 1
ATOM 15104 O O . PRO H 1 68 ? -43.027 54.586 -73.639 1.00 29.90 68 PRO H O 1
ATOM 15108 N N . ALA H 1 69 ? -40.989 54.612 -72.668 1.00 25.89 69 ALA H N 1
ATOM 15109 C CA . ALA H 1 69 ? -40.273 54.354 -73.920 1.00 28.70 69 ALA H CA 1
ATOM 15110 C C . ALA H 1 69 ? -40.764 53.066 -74.605 1.00 31.48 69 ALA H C 1
ATOM 15111 O O . ALA H 1 69 ? -41.027 53.045 -75.810 1.00 36.00 69 ALA H O 1
ATOM 15113 N N . ALA H 1 70 ? -40.879 51.997 -73.825 1.00 26.99 70 ALA H N 1
ATOM 15114 C CA . ALA H 1 70 ? -41.410 50.722 -74.314 1.00 26.20 70 ALA H CA 1
ATOM 15115 C C . ALA H 1 70 ? -42.856 50.854 -74.793 1.00 30.25 70 ALA H C 1
ATOM 15116 O O . ALA H 1 70 ? -43.214 50.359 -75.860 1.00 35.70 70 ALA H O 1
ATOM 15118 N N . ALA H 1 71 ? -43.691 51.520 -73.998 1.00 28.66 71 ALA H N 1
ATOM 15119 C CA . ALA H 1 71 ? -45.094 51.720 -74.361 1.00 30.21 71 ALA H CA 1
ATOM 15120 C C . ALA H 1 71 ? -45.233 52.474 -75.677 1.00 32.16 71 ALA H C 1
ATOM 15121 O O . ALA H 1 71 ? -46.052 52.122 -76.534 1.00 34.03 71 ALA H O 1
ATOM 15123 N N . GLU H 1 72 ? -44.437 53.523 -75.834 1.00 33.75 72 GLU H N 1
ATOM 15124 C CA . GLU H 1 72 ? -44.477 54.297 -77.070 1.00 36.02 72 GLU H CA 1
ATOM 15125 C C . GLU H 1 72 ? -43.890 53.549 -78.272 1.00 34.94 72 GLU H C 1
ATOM 15126 O O . GLU H 1 72 ? -44.418 53.644 -79.378 1.00 38.20 72 GLU H O 1
ATOM 15132 N N . GLU H 1 73 ? -42.808 52.805 -78.060 1.00 35.05 73 GLU H N 1
ATOM 15133 C CA . GLU H 1 73 ? -42.229 52.010 -79.139 1.00 37.12 73 GLU H CA 1
ATOM 15134 C C . GLU H 1 73 ? -43.200 50.945 -79.647 1.00 36.07 73 GLU H C 1
ATOM 15135 O O . GLU H 1 73 ? -43.290 50.698 -80.849 1.00 34.05 73 GLU H O 1
ATOM 15141 N N . VAL H 1 74 ? -43.927 50.318 -78.734 1.00 33.60 74 VAL H N 1
ATOM 15142 C CA . VAL H 1 74 ? -44.861 49.262 -79.115 1.00 33.48 74 VAL H CA 1
ATOM 15143 C C . VAL H 1 74 ? -46.100 49.848 -79.797 1.00 41.97 74 VAL H C 1
ATOM 15144 O O . VAL H 1 74 ? -46.693 49.230 -80.685 1.00 41.11 74 VAL H O 1
ATOM 15148 N N . CYS H 1 75 ? -46.472 51.062 -79.399 1.00 43.38 75 CYS H N 1
ATOM 15149 C CA . CYS H 1 75 ? -47.634 51.715 -79.988 1.00 39.87 75 CYS H CA 1
ATOM 15150 C C . CYS H 1 75 ? -47.318 52.325 -81.358 1.00 38.93 75 CYS H C 1
ATOM 15151 O O . CYS H 1 75 ? -47.905 51.936 -82.359 1.00 43.23 75 CYS H O 1
ATOM 15154 N N . PHE H 1 76 ? -46.380 53.270 -81.387 1.00 38.59 76 PHE H N 1
ATOM 15155 C CA . PHE H 1 76 ? -46.073 54.044 -82.590 1.00 42.75 76 PHE H CA 1
ATOM 15156 C C . PHE H 1 76 ? -45.061 53.410 -83.544 1.00 43.34 76 PHE H C 1
ATOM 15157 O O . PHE H 1 76 ? -44.891 53.873 -84.668 1.00 48.44 76 PHE H O 1
ATOM 15165 N N . GLY H 1 77 ? -44.384 52.363 -83.094 1.00 45.34 77 GLY H N 1
ATOM 15166 C CA . GLY H 1 77 ? -43.276 51.805 -83.843 1.00 43.85 77 GLY H CA 1
ATOM 15167 C C . GLY H 1 77 ? -43.695 50.973 -85.035 1.00 49.13 77 GLY H C 1
ATOM 15168 O O . GLY H 1 77 ? -44.885 50.771 -85.286 1.00 52.71 77 GLY H O 1
ATOM 15169 N N . LYS H 1 78 ? -42.699 50.495 -85.774 1.00 53.56 78 LYS H N 1
ATOM 15170 C CA . LYS H 1 78 ? -42.937 49.695 -86.967 1.00 61.69 78 LYS H CA 1
ATOM 15171 C C . LYS H 1 78 ? -43.638 48.387 -86.596 1.00 57.11 78 LYS H C 1
ATOM 15172 O O . LYS H 1 78 ? -43.239 47.709 -85.650 1.00 53.60 78 LYS H O 1
ATOM 15178 N N . HIS H 1 79 ? -44.686 48.043 -87.338 1.00 58.84 79 HIS H N 1
ATOM 15179 C CA . HIS H 1 79 ? -45.481 46.857 -87.036 1.00 54.17 79 HIS H CA 1
ATOM 15180 C C . HIS H 1 79 ? -46.081 46.971 -85.639 1.00 49.18 79 HIS H C 1
ATOM 15181 O O . HIS H 1 79 ? -46.326 45.964 -84.982 1.00 45.35 79 HIS H O 1
ATOM 15188 N N . GLY H 1 80 ? -46.308 48.204 -85.190 1.00 45.43 80 GLY H N 1
ATOM 15189 C CA . GLY H 1 80 ? -46.855 48.457 -83.866 1.00 47.34 80 GLY H CA 1
ATOM 15190 C C . GLY H 1 80 ? -48.374 48.408 -83.759 1.00 45.60 80 GLY H C 1
ATOM 15191 O O . GLY H 1 80 ? -49.079 48.170 -84.735 1.00 42.21 80 GLY H O 1
ATOM 15192 N N . VAL H 1 81 ? -48.869 48.639 -82.548 1.00 49.45 81 VAL H N 1
ATOM 15193 C CA . VAL H 1 81 ? -50.294 48.597 -82.242 1.00 41.60 81 VAL H CA 1
ATOM 15194 C C . VAL H 1 81 ? -51.074 49.492 -83.182 1.00 42.75 81 VAL H C 1
ATOM 15195 O O . VAL H 1 81 ? -52.133 49.119 -83.691 1.00 38.83 81 VAL H O 1
ATOM 15199 N N . LEU H 1 82 ? -50.531 50.679 -83.413 1.00 49.46 82 LEU H N 1
ATOM 15200 C CA . LEU H 1 82 ? -51.217 51.698 -84.190 1.00 57.44 82 LEU H CA 1
ATOM 15201 C C . LEU H 1 82 ? -51.492 51.273 -85.627 1.00 62.55 82 LEU H C 1
ATOM 15202 O O . LEU H 1 82 ? -52.492 51.690 -86.215 1.00 65.83 82 LEU H O 1
ATOM 15207 N N . GLU H 1 83 ? -50.623 50.452 -86.206 1.00 60.45 83 GLU H N 1
ATOM 15208 C CA . GLU H 1 83 ? -50.891 49.995 -87.565 1.00 70.37 83 GLU H CA 1
ATOM 15209 C C . GLU H 1 83 ? -51.504 48.599 -87.615 1.00 71.62 83 GLU H C 1
ATOM 15210 O O . GLU H 1 83 ? -51.262 47.831 -88.547 1.00 79.31 83 GLU H O 1
ATOM 15216 N N . GLY H 1 84 ? -52.314 48.291 -86.608 1.00 63.88 84 GLY H N 1
ATOM 15217 C CA . GLY H 1 84 ? -53.083 47.061 -86.588 1.00 58.27 84 GLY H CA 1
ATOM 15218 C C . GLY H 1 84 ? -54.454 47.280 -85.970 1.00 54.54 84 GLY H C 1
ATOM 15219 O O . GLY H 1 84 ? -55.390 46.503 -86.196 1.00 48.84 84 GLY H O 1
ATOM 15220 N N . ILE H 1 85 ? -54.568 48.347 -85.185 1.00 48.22 85 ILE H N 1
ATOM 15221 C CA . ILE H 1 85 ? -55.790 48.641 -84.448 1.00 51.01 85 ILE H CA 1
ATOM 15222 C C . ILE H 1 85 ? -56.808 49.344 -85.343 1.00 55.65 85 ILE H C 1
ATOM 15223 O O . ILE H 1 85 ? -56.436 50.086 -86.257 1.00 52.92 85 ILE H O 1
ATOM 15228 N N . GLY H 1 86 ? -58.091 49.102 -85.082 1.00 53.18 86 GLY H N 1
ATOM 15229 C CA . GLY H 1 86 ? -59.154 49.750 -85.830 1.00 53.94 86 GLY H CA 1
ATOM 15230 C C . GLY H 1 86 ? -60.544 49.200 -85.551 1.00 54.54 86 GLY H C 1
ATOM 15231 O O . GLY H 1 86 ? -60.713 48.260 -84.772 1.00 52.35 86 GLY H O 1
ATOM 15232 N N . GLU H 1 87 ? -61.537 49.796 -86.207 1.00 56.69 87 GLU H N 1
ATOM 15233 C CA . GLU H 1 87 ? -62.945 49.402 -86.075 1.00 63.72 87 GLU H CA 1
ATOM 15234 C C . GLU H 1 87 ? -63.392 49.019 -84.661 1.00 58.82 87 GLU H C 1
ATOM 15235 O O . GLU H 1 87 ? -63.997 47.965 -84.456 1.00 52.85 87 GLU H O 1
ATOM 15241 N N . GLY H 1 88 ? -63.097 49.886 -83.695 1.00 55.48 88 GLY H N 1
ATOM 15242 C CA . GLY H 1 88 ? -63.612 49.725 -82.348 1.00 55.00 88 GLY H CA 1
ATOM 15243 C C . GLY H 1 88 ? -62.829 48.780 -81.458 1.00 55.18 88 GLY H C 1
ATOM 15244 O O . GLY H 1 88 ? -63.056 48.731 -80.248 1.00 59.51 88 GLY H O 1
ATOM 15245 N N . ARG H 1 89 ? -61.913 48.019 -82.049 1.00 50.70 89 ARG H N 1
ATOM 15246 C CA . ARG H 1 89 ? -61.045 47.151 -81.259 1.00 46.67 89 ARG H CA 1
ATOM 15247 C C . ARG H 1 89 ? -60.331 47.958 -80.169 1.00 48.81 89 ARG H C 1
ATOM 15248 O O . ARG H 1 89 ? -60.028 49.144 -80.350 1.00 50.78 89 ARG H O 1
ATOM 15256 N N . GLY H 1 90 ? -60.092 47.314 -79.029 1.00 44.72 90 GLY H N 1
ATOM 15257 C CA . GLY H 1 90 ? -59.617 48.003 -77.844 1.00 39.38 90 GLY H CA 1
ATOM 15258 C C . GLY H 1 90 ? -58.174 47.732 -77.441 1.00 42.32 90 GLY H C 1
ATOM 15259 O O . GLY H 1 90 ? -57.666 46.616 -77.565 1.00 42.47 90 GLY H O 1
ATOM 15260 N N . TYR H 1 91 ? -57.511 48.777 -76.954 1.00 36.82 91 TYR H N 1
ATOM 15261 C CA . TYR H 1 91 ? -56.178 48.653 -76.399 1.00 30.70 91 TYR H CA 1
ATOM 15262 C C . TYR H 1 91 ? -56.240 49.145 -74.956 1.00 38.67 91 TYR H C 1
ATOM 15263 O O . TYR H 1 91 ? -56.624 50.296 -74.684 1.00 37.29 91 TYR H O 1
ATOM 15272 N N . VAL H 1 92 ? -55.897 48.249 -74.036 1.00 37.35 92 VAL H N 1
ATOM 15273 C CA . VAL H 1 92 ? -55.870 48.558 -72.619 1.00 38.19 92 VAL H CA 1
ATOM 15274 C C . VAL H 1 92 ? -54.430 48.491 -72.120 1.00 37.17 92 VAL H C 1
ATOM 15275 O O . VAL H 1 92 ? -53.891 47.411 -71.876 1.00 36.81 92 VAL H O 1
ATOM 15279 N N . ASP H 1 93 ? -53.798 49.648 -71.988 1.00 29.60 93 ASP H N 1
ATOM 15280 C CA . ASP H 1 93 ? -52.393 49.681 -71.602 1.00 27.18 93 ASP H CA 1
ATOM 15281 C C . ASP H 1 93 ? -52.289 49.716 -70.087 1.00 28.76 93 ASP H C 1
ATOM 15282 O O . ASP H 1 93 ? -52.702 50.684 -69.445 1.00 33.14 93 ASP H O 1
ATOM 15287 N N . MET H 1 94 ? -51.752 48.644 -69.520 1.00 31.08 94 MET H N 1
ATOM 15288 C CA . MET H 1 94 ? -51.652 48.504 -68.071 1.00 28.25 94 MET H CA 1
ATOM 15289 C C . MET H 1 94 ? -50.259 48.846 -67.542 1.00 27.89 94 MET H C 1
ATOM 15290 O O . MET H 1 94 ? -49.983 48.688 -66.356 1.00 27.03 94 MET H O 1
ATOM 15295 N N . SER H 1 95 ? -49.394 49.317 -68.437 1.00 29.95 95 SER H N 1
ATOM 15296 C CA . SER H 1 95 ? -48.020 49.672 -68.091 1.00 30.17 95 SER H CA 1
ATOM 15297 C C . SER H 1 95 ? -48.009 50.877 -67.152 1.00 31.68 95 SER H C 1
ATOM 15298 O O . SER H 1 95 ? -48.892 51.738 -67.222 1.00 32.27 95 SER H O 1
ATOM 15301 N N . THR H 1 96 ? -47.015 50.953 -66.276 1.00 27.18 96 THR H N 1
ATOM 15302 C CA . THR H 1 96 ? -46.884 52.138 -65.436 1.00 28.07 96 THR H CA 1
ATOM 15303 C C . THR H 1 96 ? -46.150 53.212 -66.210 1.00 36.69 96 THR H C 1
ATOM 15304 O O . THR H 1 96 ? -44.992 53.049 -66.620 1.00 31.98 96 THR H O 1
ATOM 15308 N N . VAL H 1 97 ? -46.839 54.327 -66.388 1.00 30.81 97 VAL H N 1
ATOM 15309 C CA . VAL H 1 97 ? -46.453 55.304 -67.377 1.00 27.21 97 VAL H CA 1
ATOM 15310 C C . VAL H 1 97 ? -46.906 56.683 -66.894 1.00 30.87 97 VAL H C 1
ATOM 15311 O O . VAL H 1 97 ? -47.720 56.788 -65.974 1.00 27.12 97 VAL H O 1
ATOM 15315 N N . ASP H 1 98 ? -46.351 57.742 -67.473 1.00 36.62 98 ASP H N 1
ATOM 15316 C CA . ASP H 1 98 ? -46.784 59.094 -67.146 1.00 34.44 98 ASP H CA 1
ATOM 15317 C C . ASP H 1 98 ? -48.089 59.413 -67.891 1.00 36.91 98 ASP H C 1
ATOM 15318 O O . ASP H 1 98 ? -48.362 58.848 -68.959 1.00 31.95 98 ASP H O 1
ATOM 15323 N N . PRO H 1 99 ? -48.900 60.322 -67.334 1.00 30.78 99 PRO H N 1
ATOM 15324 C CA . PRO H 1 99 ? -50.216 60.603 -67.930 1.00 31.33 99 PRO H CA 1
ATOM 15325 C C . PRO H 1 99 ? -50.110 61.119 -69.372 1.00 31.54 99 PRO H C 1
ATOM 15326 O O . PRO H 1 99 ? -50.908 60.725 -70.217 1.00 33.83 99 PRO H O 1
ATOM 15330 N N . ALA H 1 100 ? -49.118 61.958 -69.656 1.00 27.40 100 ALA H N 1
ATOM 15331 C CA . ALA H 1 100 ? -48.947 62.499 -71.008 1.00 33.84 100 ALA H CA 1
ATOM 15332 C C . ALA H 1 100 ? -48.699 61.406 -72.041 1.00 31.61 100 ALA H C 1
ATOM 15333 O O . ALA H 1 100 ? -49.150 61.498 -73.189 1.00 31.07 100 ALA H O 1
ATOM 15335 N N . THR H 1 101 ? -47.986 60.364 -71.632 1.00 31.74 101 THR H N 1
ATOM 15336 C CA . THR H 1 101 ? -47.736 59.223 -72.507 1.00 29.32 101 THR H CA 1
ATOM 15337 C C . THR H 1 101 ? -49.014 58.428 -72.815 1.00 28.70 101 THR H C 1
ATOM 15338 O O . THR H 1 101 ? -49.311 58.125 -73.978 1.00 33.63 101 THR H O 1
ATOM 15342 N N . SER H 1 102 ? -49.779 58.087 -71.786 1.00 29.24 102 SER H N 1
ATOM 15343 C CA . SER H 1 102 ? -51.000 57.328 -72.017 1.00 32.23 102 SER H CA 1
ATOM 15344 C C . SER H 1 102 ? -52.036 58.136 -72.806 1.00 33.88 102 SER H C 1
ATOM 15345 O O . SER H 1 102 ? -52.712 57.593 -73.679 1.00 29.83 102 SER H O 1
ATOM 15348 N N . GLN H 1 103 ? -52.155 59.430 -72.513 1.00 29.85 103 GLN H N 1
ATOM 15349 C CA . GLN H 1 103 ? -53.034 60.297 -73.300 1.00 26.85 103 GLN H CA 1
ATOM 15350 C C . GLN H 1 103 ? -52.629 60.322 -74.761 1.00 28.69 103 GLN H C 1
ATOM 15351 O O . GLN H 1 103 ? -53.473 60.258 -75.660 1.00 39.85 103 GLN H O 1
ATOM 15357 N N . ARG H 1 104 ? -51.327 60.418 -74.994 1.00 31.41 104 ARG H N 1
ATOM 15358 C CA . ARG H 1 104 ? -50.789 60.489 -76.341 1.00 35.74 104 ARG H CA 1
ATOM 15359 C C . ARG H 1 104 ? -51.105 59.188 -77.050 1.00 33.61 104 ARG H C 1
ATOM 15360 O O . ARG H 1 104 ? -51.464 59.177 -78.225 1.00 35.56 104 ARG H O 1
ATOM 15368 N N . ILE H 1 105 ? -50.982 58.083 -76.327 1.00 30.25 105 ILE H N 1
ATOM 15369 C CA . ILE H 1 105 ? -51.279 56.786 -76.921 1.00 31.59 105 ILE H CA 1
ATOM 15370 C C . ILE H 1 105 ? -52.773 56.680 -77.222 1.00 38.88 105 ILE H C 1
ATOM 15371 O O . ILE H 1 105 ? -53.167 56.293 -78.325 1.00 41.17 105 ILE H O 1
ATOM 15376 N N . GLY H 1 106 ? -53.603 57.042 -76.249 1.00 37.33 106 GLY H N 1
ATOM 15377 C CA . GLY H 1 106 ? -55.043 56.956 -76.424 1.00 37.03 106 GLY H CA 1
ATOM 15378 C C . GLY H 1 106 ? -55.556 57.735 -77.626 1.00 42.09 106 GLY H C 1
ATOM 15379 O O . GLY H 1 106 ? -56.332 57.214 -78.427 1.00 46.78 106 GLY H O 1
ATOM 15380 N N . VAL H 1 107 ? -55.113 58.982 -77.755 1.00 39.84 107 VAL H N 1
ATOM 15381 C CA . VAL H 1 107 ? -55.520 59.838 -78.872 1.00 42.06 107 VAL H CA 1
ATOM 15382 C C . VAL H 1 107 ? -55.136 59.247 -80.223 1.00 37.89 107 VAL H C 1
ATOM 15383 O O . VAL H 1 107 ? -55.916 59.292 -81.170 1.00 38.16 107 VAL H O 1
ATOM 15387 N N . ALA H 1 108 ? -53.931 58.693 -80.307 1.00 35.91 108 ALA H N 1
ATOM 15388 C CA . ALA H 1 108 ? -53.477 58.067 -81.538 1.00 38.37 108 ALA H CA 1
ATOM 15389 C C . ALA H 1 108 ? -54.316 56.830 -81.853 1.00 43.75 108 ALA H C 1
ATOM 15390 O O . ALA H 1 108 ? -54.751 56.639 -82.996 1.00 47.77 108 ALA H O 1
ATOM 15392 N N . VAL H 1 109 ? -54.549 55.995 -80.845 1.00 37.04 109 VAL H N 1
ATOM 15393 C CA . VAL H 1 109 ? -55.391 54.812 -81.034 1.00 38.61 109 VAL H CA 1
ATOM 15394 C C . VAL H 1 109 ? -56.783 55.214 -81.545 1.00 46.11 109 VAL H C 1
ATOM 15395 O O . VAL H 1 109 ? -57.275 54.681 -82.546 1.00 47.18 109 VAL H O 1
ATOM 15399 N N . VAL H 1 110 ? -57.407 56.162 -80.854 1.00 45.35 110 VAL H N 1
ATOM 15400 C CA . VAL H 1 110 ? -58.739 56.630 -81.230 1.00 50.90 110 VAL H CA 1
ATOM 15401 C C . VAL H 1 110 ? -58.791 57.174 -82.662 1.00 52.61 110 VAL H C 1
ATOM 15402 O O . VAL H 1 110 ? -59.734 56.903 -83.395 1.00 53.56 110 VAL H O 1
ATOM 15406 N N . ALA H 1 111 ? -57.774 57.933 -83.058 1.00 53.47 111 ALA H N 1
ATOM 15407 C CA . ALA H 1 111 ? -57.691 58.429 -84.431 1.00 52.35 111 ALA H CA 1
ATOM 15408 C C . ALA H 1 111 ? -57.673 57.290 -85.451 1.00 50.62 111 ALA H C 1
ATOM 15409 O O . ALA H 1 111 ? -58.154 57.455 -86.566 1.00 53.49 111 ALA H O 1
ATOM 15411 N N . LYS H 1 112 ? -57.102 56.147 -85.072 1.00 50.88 112 LYS H N 1
ATOM 15412 C CA . LYS H 1 112 ? -57.090 54.963 -85.932 1.00 55.58 112 LYS H CA 1
ATOM 15413 C C . LYS H 1 112 ? -58.415 54.217 -85.872 1.00 54.26 112 LYS H C 1
ATOM 15414 O O . LYS H 1 112 ? -58.590 53.194 -86.537 1.00 57.07 112 LYS H O 1
ATOM 15420 N N . GLY H 1 113 ? -59.340 54.726 -85.063 1.00 50.75 113 GLY H N 1
ATOM 15421 C CA . GLY H 1 113 ? -60.660 54.136 -84.941 1.00 48.73 113 GLY H CA 1
ATOM 15422 C C . GLY H 1 113 ? -60.754 53.005 -83.933 1.00 45.19 113 GLY H C 1
ATOM 15423 O O . GLY H 1 113 ? -61.728 52.259 -83.925 1.00 44.65 113 GLY H O 1
ATOM 15424 N N . GLY H 1 114 ? -59.743 52.874 -83.081 1.00 49.94 114 GLY H N 1
ATOM 15425 C CA . GLY H 1 114 ? -59.797 51.921 -81.986 1.00 53.02 114 GLY H CA 1
ATOM 15426 C C . GLY H 1 114 ? -60.317 52.599 -80.729 1.00 50.24 114 GLY H C 1
ATOM 15427 O O . GLY H 1 114 ? -60.592 53.803 -80.738 1.00 47.95 114 GLY H O 1
ATOM 15428 N N . ARG H 1 115 ? -60.473 51.839 -79.651 1.00 41.55 115 ARG H N 1
ATOM 15429 C CA . ARG H 1 115 ? -60.789 52.449 -78.367 1.00 42.32 115 ARG H CA 1
ATOM 15430 C C . ARG H 1 115 ? -59.625 52.243 -77.396 1.00 44.35 115 ARG H C 1
ATOM 15431 O O . ARG H 1 115 ? -58.883 51.266 -77.509 1.00 42.28 115 ARG H O 1
ATOM 15439 N N . PHE H 1 116 ? -59.447 53.180 -76.467 1.00 38.36 116 PHE H N 1
ATOM 15440 C CA . PHE H 1 116 ? -58.327 53.116 -75.538 1.00 37.03 116 PHE H CA 1
ATOM 15441 C C . PHE H 1 116 ? -58.725 53.258 -74.074 1.00 41.92 116 PHE H C 1
ATOM 15442 O O . PHE H 1 116 ? -59.549 54.103 -73.705 1.00 41.73 116 PHE H O 1
ATOM 15450 N N . LEU H 1 117 ? -58.110 52.424 -73.246 1.00 43.62 117 LEU H N 1
ATOM 15451 C CA . LEU H 1 117 ? -58.277 52.477 -71.804 1.00 41.58 117 LEU H CA 1
ATOM 15452 C C . LEU H 1 117 ? -56.880 52.329 -71.209 1.00 38.08 117 LEU H C 1
ATOM 15453 O O . LEU H 1 117 ? -56.083 51.517 -71.682 1.00 37.38 117 LEU H O 1
ATOM 15458 N N . GLU H 1 118 ? -56.572 53.114 -70.188 1.00 30.85 118 GLU H N 1
ATOM 15459 C CA . GLU H 1 118 ? -55.377 52.846 -69.401 1.00 27.28 118 GLU H CA 1
ATOM 15460 C C . GLU H 1 118 ? -55.833 52.145 -68.132 1.00 30.36 118 GLU H C 1
ATOM 15461 O O . GLU H 1 118 ? -56.955 52.368 -67.669 1.00 35.43 118 GLU H O 1
ATOM 15467 N N . ALA H 1 119 ? -54.979 51.288 -67.579 1.00 29.65 119 ALA H N 1
ATOM 15468 C CA . ALA H 1 119 ? -55.321 50.578 -66.353 1.00 32.23 119 ALA H CA 1
ATOM 15469 C C . ALA H 1 119 ? -54.075 50.028 -65.683 1.00 35.86 119 ALA H C 1
ATOM 15470 O O . ALA H 1 119 ? -53.854 48.814 -65.657 1.00 35.75 119 ALA H O 1
ATOM 15472 N N . PRO H 1 120 ? -53.239 50.931 -65.155 1.00 34.17 120 PRO H N 1
ATOM 15473 C CA . PRO H 1 120 ? -52.090 50.499 -64.366 1.00 30.11 120 PRO H CA 1
ATOM 15474 C C . PRO H 1 120 ? -52.602 49.770 -63.132 1.00 31.02 120 PRO H C 1
ATOM 15475 O O . PRO H 1 120 ? -53.785 49.859 -62.816 1.00 35.31 120 PRO H O 1
ATOM 15479 N N . VAL H 1 121 ? -51.734 49.038 -62.447 1.00 29.79 121 VAL H N 1
ATOM 15480 C CA . VAL H 1 121 ? -52.196 48.230 -61.334 1.00 32.54 121 VAL H CA 1
ATOM 15481 C C . VAL H 1 121 ? -51.347 48.416 -60.090 1.00 34.65 121 VAL H C 1
ATOM 15482 O O . VAL H 1 121 ? -50.197 48.863 -60.165 1.00 29.05 121 VAL H O 1
ATOM 15486 N N . SER H 1 122 ? -51.928 48.069 -58.946 1.00 35.47 122 SER H N 1
ATOM 15487 C CA . SER H 1 122 ? -51.198 48.038 -57.686 1.00 42.37 122 SER H CA 1
ATOM 15488 C C . SER H 1 122 ? -51.192 46.598 -57.181 1.00 42.30 122 SER H C 1
ATOM 15489 O O . SER H 1 122 ? -52.221 45.918 -57.223 1.00 43.03 122 SER H O 1
ATOM 15492 N N . GLY H 1 123 ? -50.035 46.143 -56.702 1.00 33.22 123 GLY H N 1
ATOM 15493 C CA . GLY H 1 123 ? -49.842 44.758 -56.302 1.00 26.82 123 GLY H CA 1
ATOM 15494 C C . GLY H 1 123 ? -48.717 44.161 -57.130 1.00 35.07 123 GLY H C 1
ATOM 15495 O O . GLY H 1 123 ? -48.564 44.493 -58.305 1.00 39.78 123 GLY H O 1
ATOM 15496 N N . SER H 1 124 ? -47.925 43.282 -56.529 1.00 32.93 124 SE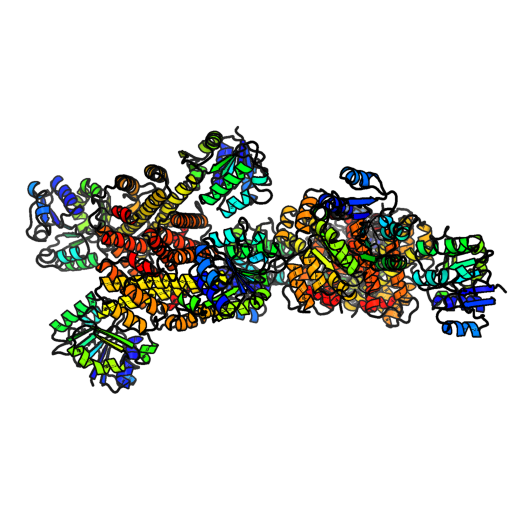R H N 1
ATOM 15497 C CA . SER H 1 124 ? -46.697 42.818 -57.171 1.00 33.94 124 SER H CA 1
ATOM 15498 C C . SER H 1 124 ? -46.832 41.406 -57.748 1.00 36.94 124 SER H C 1
ATOM 15499 O O . SER H 1 124 ? -47.921 40.978 -58.129 1.00 37.32 124 SER H O 1
ATOM 15502 N N . LYS H 1 125 ? -45.719 40.688 -57.817 1.00 32.55 125 LYS H N 1
ATOM 15503 C CA . LYS H 1 125 ? -45.678 39.417 -58.530 1.00 33.54 125 LYS H CA 1
ATOM 15504 C C . LYS H 1 125 ? -46.654 38.393 -57.954 1.00 37.86 125 LYS H C 1
ATOM 15505 O O . LYS H 1 125 ? -47.340 37.700 -58.703 1.00 34.91 125 LYS H O 1
ATOM 15511 N N . LYS H 1 126 ? -46.714 38.297 -56.629 1.00 40.82 126 LYS H N 1
ATOM 15512 C CA . LYS H 1 126 ? -47.590 37.318 -55.990 1.00 41.54 126 LYS H CA 1
ATOM 15513 C C . LYS H 1 126 ? -49.072 37.608 -56.249 1.00 39.08 126 LYS H C 1
ATOM 15514 O O . LYS H 1 126 ? -49.812 36.716 -56.665 1.00 44.54 126 LYS H O 1
ATOM 15520 N N . PRO H 1 127 ? -49.513 38.853 -56.000 1.00 34.97 127 PRO H N 1
ATOM 15521 C CA . PRO H 1 127 ? -50.895 39.222 -56.329 1.00 36.64 127 PRO H CA 1
ATOM 15522 C C . PRO H 1 127 ? -51.184 39.096 -57.824 1.00 36.04 127 PRO H C 1
ATOM 15523 O O . PRO H 1 127 ? -52.328 38.878 -58.195 1.00 38.54 127 PRO H O 1
ATOM 15527 N N . ALA H 1 128 ? -50.170 39.237 -58.674 1.00 37.18 128 ALA H N 1
ATOM 15528 C CA . ALA H 1 128 ? -50.387 39.080 -60.107 1.00 33.41 128 ALA H CA 1
ATOM 15529 C C . ALA H 1 128 ? -50.691 37.610 -60.416 1.00 38.19 128 ALA H C 1
ATOM 15530 O O . ALA H 1 128 ? -51.642 37.292 -61.143 1.00 40.66 128 ALA H O 1
ATOM 15532 N N . GLU H 1 129 ? -49.880 36.722 -59.855 1.00 34.59 129 GLU H N 1
ATOM 15533 C CA . GLU H 1 129 ? -50.089 35.288 -60.006 1.00 41.73 129 GLU H CA 1
ATOM 15534 C C . GLU H 1 129 ? -51.454 34.902 -59.437 1.00 47.03 129 GLU H C 1
ATOM 15535 O O . GLU H 1 129 ? -52.205 34.151 -60.059 1.00 48.14 129 GLU H O 1
ATOM 15541 N N . ASP H 1 130 ? -51.774 35.450 -58.266 1.00 49.28 130 ASP H N 1
ATOM 15542 C CA . ASP H 1 130 ? -53.003 35.112 -57.541 1.00 45.14 130 ASP H CA 1
ATOM 15543 C C . ASP H 1 130 ? -54.266 35.761 -58.108 1.00 40.98 130 ASP H C 1
ATOM 15544 O O . ASP H 1 130 ? -55.356 35.461 -57.649 1.00 41.41 130 ASP H O 1
ATOM 15549 N N . GLY H 1 131 ? -54.125 36.671 -59.069 1.00 42.12 131 GLY H N 1
ATOM 15550 C CA . GLY H 1 131 ? -55.276 37.398 -59.594 1.00 44.58 131 GLY H CA 1
ATOM 15551 C C . GLY H 1 131 ? -55.851 38.379 -58.582 1.00 45.26 131 GLY H C 1
ATOM 15552 O O . GLY H 1 131 ? -57.047 38.652 -58.577 1.00 43.45 131 GLY H O 1
ATOM 15553 N N . THR H 1 132 ? -54.968 38.927 -57.750 1.00 41.07 132 THR H N 1
ATOM 15554 C CA . THR H 1 132 ? -55.314 39.750 -56.593 1.00 37.69 132 THR H CA 1
ATOM 15555 C C . THR H 1 132 ? -55.021 41.246 -56.839 1.00 43.91 132 THR H C 1
ATOM 15556 O O . THR H 1 132 ? -55.174 42.084 -55.949 1.00 37.30 132 THR H O 1
ATOM 15560 N N . LEU H 1 133 ? -54.602 41.576 -58.059 1.00 42.62 133 LEU H N 1
ATOM 15561 C CA . LEU H 1 133 ? -54.226 42.950 -58.399 1.00 38.23 133 LEU H CA 1
ATOM 15562 C C . LEU H 1 133 ? -55.328 43.961 -58.087 1.00 39.22 133 LEU H C 1
ATOM 15563 O O . LEU H 1 133 ? -56.497 43.612 -57.978 1.00 42.36 133 LEU H O 1
ATOM 15568 N N . ILE H 1 134 ? -54.932 45.216 -57.932 1.00 38.77 134 ILE H N 1
ATOM 15569 C CA . ILE H 1 134 ? -55.865 46.326 -57.847 1.00 38.97 134 ILE H CA 1
ATOM 15570 C C . ILE H 1 134 ? -55.732 47.083 -59.150 1.00 34.34 134 ILE H C 1
ATOM 15571 O O . ILE H 1 134 ? -54.641 47.540 -59.489 1.00 36.33 134 ILE H O 1
ATOM 15576 N N . ILE H 1 135 ? -56.828 47.209 -59.886 1.00 33.76 135 ILE H N 1
ATOM 15577 C CA . ILE H 1 135 ? -56.776 47.805 -61.218 1.00 32.04 135 ILE H CA 1
ATOM 15578 C C . ILE H 1 135 ? -57.361 49.221 -61.247 1.00 39.32 135 ILE H C 1
ATOM 15579 O O . ILE H 1 135 ? -58.504 49.440 -60.858 1.00 42.17 135 ILE H O 1
ATOM 15584 N N . LEU H 1 136 ? -56.555 50.178 -61.702 1.00 40.76 136 LEU H N 1
ATOM 15585 C CA . LEU H 1 136 ? -56.920 51.588 -61.674 1.00 34.30 136 LEU H CA 1
ATOM 15586 C C . LEU H 1 136 ? -57.182 52.117 -63.079 1.00 28.56 136 LEU H C 1
ATOM 15587 O O . LEU H 1 136 ? -56.338 52.796 -63.653 1.00 33.16 136 LEU H O 1
ATOM 15592 N N . ALA H 1 137 ? -58.358 51.821 -63.622 1.00 29.11 137 ALA H N 1
ATOM 15593 C CA . ALA H 1 137 ? -58.693 52.165 -65.007 1.00 26.40 137 ALA H CA 1
ATOM 15594 C C . ALA H 1 137 ? -59.100 53.635 -65.221 1.00 35.15 137 ALA H C 1
ATOM 15595 O O . ALA H 1 137 ? -59.629 54.292 -64.320 1.00 42.19 137 ALA H O 1
ATOM 15597 N N . ALA H 1 138 ? -58.860 54.129 -66.432 1.00 32.73 138 ALA H N 1
ATOM 15598 C CA . ALA H 1 138 ? -59.268 55.472 -66.831 1.00 37.77 138 ALA H CA 1
ATOM 15599 C C . ALA H 1 138 ? -59.341 55.552 -68.356 1.00 38.11 138 ALA H C 1
ATOM 15600 O O . ALA H 1 138 ? -58.461 55.045 -69.057 1.00 38.61 138 ALA H O 1
ATOM 15602 N N . GLY H 1 139 ? -60.398 56.170 -68.869 1.00 34.97 139 GLY H N 1
ATOM 15603 C CA . GLY H 1 139 ? -60.595 56.262 -70.302 1.00 36.86 139 GLY H CA 1
ATOM 15604 C C . GLY H 1 139 ? -61.917 55.661 -70.745 1.00 43.32 139 GLY H C 1
ATOM 15605 O O . GLY H 1 139 ? -62.874 55.614 -69.974 1.00 46.60 139 GLY H O 1
ATOM 15606 N N . ASP H 1 140 ? -61.954 55.179 -71.984 1.00 41.47 140 ASP H N 1
ATOM 15607 C CA . ASP H 1 140 ? -63.187 54.693 -72.612 1.00 41.72 140 ASP H CA 1
ATOM 15608 C C . ASP H 1 140 ? -63.957 53.701 -71.732 1.00 41.85 140 ASP H C 1
ATOM 15609 O O . ASP H 1 140 ? -63.507 52.582 -71.475 1.00 45.42 140 ASP H O 1
ATOM 15614 N N . ARG H 1 141 ? -65.131 54.119 -71.282 1.00 43.18 141 ARG H N 1
ATOM 15615 C CA . ARG H 1 141 ? -65.883 53.346 -70.303 1.00 45.25 141 ARG H CA 1
ATOM 15616 C C . ARG H 1 141 ? -66.599 52.135 -70.910 1.00 43.44 141 ARG H C 1
ATOM 15617 O O . ARG H 1 141 ? -66.828 51.134 -70.227 1.00 42.57 141 ARG H O 1
ATOM 15625 N N . ASN H 1 142 ? -66.948 52.234 -72.190 1.00 41.34 142 ASN H N 1
ATOM 15626 C CA . ASN H 1 142 ? -67.449 51.084 -72.935 1.00 47.56 142 ASN H CA 1
ATOM 15627 C C . ASN H 1 142 ? -66.406 49.968 -72.943 1.00 45.67 142 ASN H C 1
ATOM 15628 O O . ASN H 1 142 ? -66.721 48.808 -72.681 1.00 46.17 142 ASN H O 1
ATOM 15633 N N . LEU H 1 143 ? -65.159 50.340 -73.232 1.00 47.80 143 LEU H N 1
ATOM 15634 C CA . LEU H 1 143 ? -64.048 49.392 -73.302 1.00 45.48 143 LEU H CA 1
ATOM 15635 C C . LEU H 1 143 ? -63.802 48.770 -71.940 1.00 44.47 143 LEU H C 1
ATOM 15636 O O . LEU H 1 143 ? -63.578 47.570 -71.824 1.00 48.99 143 LEU H O 1
ATOM 15641 N N . TYR H 1 144 ? -63.843 49.618 -70.919 1.00 45.07 144 TYR H N 1
ATOM 15642 C CA . TYR H 1 144 ? -63.770 49.212 -69.521 1.00 43.19 144 TYR H CA 1
ATOM 15643 C C . TYR H 1 144 ? -64.742 48.070 -69.216 1.00 45.84 144 TYR H C 1
ATOM 15644 O O . TYR H 1 144 ? -64.352 47.017 -68.703 1.00 41.44 144 TYR H O 1
ATOM 15653 N N . ASP H 1 145 ? -66.015 48.285 -69.533 1.00 47.42 145 ASP H N 1
ATOM 15654 C CA . ASP H 1 145 ? -67.033 47.270 -69.283 1.00 45.69 145 ASP H CA 1
ATOM 15655 C C . ASP H 1 145 ? -66.802 46.023 -70.139 1.00 51.37 145 ASP H C 1
ATOM 15656 O O . ASP H 1 145 ? -67.055 44.903 -69.701 1.00 55.73 145 ASP H O 1
ATOM 15661 N N . GLU H 1 146 ? -66.306 46.216 -71.354 1.00 54.22 146 GLU H N 1
ATOM 15662 C CA . GLU H 1 146 ? -66.027 45.089 -72.236 1.00 53.73 146 GLU H CA 1
ATOM 15663 C C . GLU H 1 146 ? -64.885 44.214 -71.714 1.00 51.71 146 GLU H C 1
ATOM 15664 O O . GLU H 1 146 ? -64.949 42.989 -71.784 1.00 50.70 146 GLU H O 1
ATOM 15670 N N . ALA H 1 147 ? -63.849 44.851 -71.178 1.00 47.92 147 ALA H N 1
ATOM 15671 C CA . ALA H 1 147 ? -62.662 44.139 -70.717 1.00 50.88 147 ALA H CA 1
ATOM 15672 C C . ALA H 1 147 ? -62.828 43.596 -69.302 1.00 49.30 147 ALA H C 1
ATOM 15673 O O . ALA H 1 147 ? -61.937 42.923 -68.782 1.00 44.95 147 ALA H O 1
ATOM 15675 N N . MET H 1 148 ? -63.968 43.891 -68.684 1.00 46.66 148 MET H N 1
ATOM 15676 C CA . MET H 1 148 ? -64.225 43.459 -67.312 1.00 44.93 148 MET H CA 1
ATOM 15677 C C . MET H 1 148 ? -63.943 41.983 -67.053 1.00 44.15 148 MET H C 1
ATOM 15678 O O . MET H 1 148 ? -63.340 41.637 -66.037 1.00 48.39 148 MET H O 1
ATOM 15683 N N . PRO H 1 149 ? -64.411 41.099 -67.949 1.00 43.68 149 PRO H N 1
ATOM 15684 C CA . PRO H 1 149 ? -64.253 39.672 -67.649 1.00 42.60 149 PRO H CA 1
ATOM 15685 C C . PRO H 1 149 ? -62.784 39.306 -67.555 1.00 45.62 149 PRO H C 1
ATOM 15686 O O . PRO H 1 149 ? -62.418 38.445 -66.752 1.00 45.62 149 PRO H O 1
ATOM 15690 N N . GLY H 1 150 ? -61.956 39.956 -68.371 1.00 42.99 150 GLY H N 1
ATOM 15691 C CA . GLY H 1 150 ? -60.521 39.796 -68.281 1.00 43.22 150 GLY H CA 1
ATOM 15692 C C . GLY H 1 150 ? -59.995 40.393 -66.992 1.00 46.03 150 GLY H C 1
ATOM 15693 O O . GLY H 1 150 ? -59.240 39.744 -66.271 1.00 46.35 150 GLY H O 1
ATOM 15694 N N . PHE H 1 151 ? -60.387 41.636 -66.712 1.00 45.32 151 PHE H N 1
ATOM 15695 C CA . PHE H 1 151 ? -60.020 42.311 -65.468 1.00 38.91 151 PHE H CA 1
ATOM 15696 C C . PHE H 1 151 ? -60.283 41.447 -64.248 1.00 39.94 151 PHE H C 1
ATOM 15697 O O . PHE H 1 151 ? -59.429 41.312 -63.371 1.00 36.56 151 PHE H O 1
ATOM 15705 N N . GLU H 1 152 ? -61.483 40.874 -64.193 1.00 39.75 152 GLU H N 1
ATOM 15706 C CA . GLU H 1 152 ? -61.927 40.134 -63.016 1.00 46.47 152 GLU H CA 1
ATOM 15707 C C . GLU H 1 152 ? -61.096 38.893 -62.771 1.00 48.45 152 GLU H C 1
ATOM 15708 O O . GLU H 1 152 ? -61.062 38.373 -61.655 1.00 52.44 152 GLU H O 1
ATOM 15714 N N . LYS H 1 153 ? -60.449 38.400 -63.819 1.00 45.83 153 LYS H N 1
ATOM 15715 C CA . LYS H 1 153 ? -59.603 37.223 -63.691 1.00 47.28 153 LYS H CA 1
ATOM 15716 C C . LYS H 1 153 ? -58.173 37.626 -63.311 1.00 49.88 153 LYS H C 1
ATOM 15717 O O . LYS H 1 153 ? -57.379 36.792 -62.863 1.00 51.08 153 LYS H O 1
ATOM 15723 N N . MET H 1 154 ? -57.856 38.907 -63.486 1.00 41.22 154 MET H N 1
ATOM 15724 C CA . MET H 1 154 ? -56.511 39.405 -63.209 1.00 42.66 154 MET H CA 1
ATOM 15725 C C . MET H 1 154 ? -56.410 40.177 -61.893 1.00 45.12 154 MET H C 1
ATOM 15726 O O . MET H 1 154 ? -55.317 40.312 -61.325 1.00 44.75 154 MET H O 1
ATOM 15731 N N . GLY H 1 155 ? -57.540 40.695 -61.418 1.00 43.33 155 GLY H N 1
ATOM 15732 C CA . GLY H 1 155 ? -57.563 41.451 -60.178 1.00 44.13 155 GLY H CA 1
ATOM 15733 C C . GLY H 1 155 ? -58.831 41.274 -59.358 1.00 45.68 155 GLY H C 1
ATOM 15734 O O . GLY H 1 155 ? -59.821 40.712 -59.839 1.00 43.07 155 GLY H O 1
ATOM 15735 N N . LYS H 1 156 ? -58.796 41.755 -58.117 1.00 41.78 156 LYS H N 1
ATOM 15736 C CA . LYS H 1 156 ? -59.940 41.674 -57.209 1.00 50.59 156 LYS H CA 1
ATOM 15737 C C . LYS H 1 156 ? -60.682 43.005 -57.129 1.00 53.98 156 LYS H C 1
ATOM 15738 O O . LYS H 1 156 ? -61.907 43.039 -57.168 1.00 62.12 156 LYS H O 1
ATOM 15744 N N . LYS H 1 157 ? -59.929 44.098 -57.023 1.00 48.84 157 LYS H N 1
ATOM 15745 C CA . LYS H 1 157 ? -60.513 45.432 -56.940 1.00 44.97 157 LYS H CA 1
ATOM 15746 C C . LYS H 1 157 ? -60.270 46.213 -58.229 1.00 47.22 157 LYS H C 1
ATOM 15747 O O . LYS H 1 157 ? -59.126 46.429 -58.630 1.00 44.57 157 LYS H O 1
ATOM 15753 N N . ILE H 1 158 ? -61.348 46.639 -58.878 1.00 47.41 158 ILE H N 1
ATOM 15754 C CA . ILE H 1 158 ? -61.240 47.313 -60.163 1.00 42.79 158 ILE H CA 1
ATOM 15755 C C . ILE H 1 158 ? -62.038 48.609 -60.118 1.00 42.80 158 ILE H C 1
ATOM 15756 O O . ILE H 1 158 ? -63.234 48.584 -59.864 1.00 45.68 158 ILE H O 1
ATOM 15761 N N . ILE H 1 159 ? -61.376 49.742 -60.333 1.00 38.33 159 ILE H N 1
ATOM 15762 C CA . ILE H 1 159 ? -62.063 51.035 -60.286 1.00 41.23 159 ILE H CA 1
ATOM 15763 C C . ILE H 1 159 ? -61.872 51.841 -61.564 1.00 41.20 159 ILE H C 1
ATOM 15764 O O . ILE H 1 159 ? -60.930 51.613 -62.323 1.00 48.45 159 ILE H O 1
ATOM 15769 N N . HIS H 1 160 ? -62.772 52.789 -61.795 1.00 38.36 160 HIS H N 1
ATOM 15770 C CA . HIS H 1 160 ? -62.657 53.689 -62.936 1.00 41.17 160 HIS H CA 1
ATOM 15771 C C . HIS H 1 160 ? -62.474 55.114 -62.420 1.00 38.95 160 HIS H C 1
ATOM 15772 O O . HIS H 1 160 ? -63.307 55.618 -61.661 1.00 41.94 160 HIS H O 1
ATOM 15779 N N . LEU H 1 161 ? -61.397 55.764 -62.850 1.00 30.32 161 LEU H N 1
ATOM 15780 C CA . LEU H 1 161 ? -60.966 57.025 -62.251 1.00 38.20 161 LEU H CA 1
ATOM 15781 C C . LEU H 1 161 ? -61.235 58.267 -63.108 1.00 47.00 161 LEU H C 1
ATOM 15782 O O . LEU H 1 161 ? -60.877 59.383 -62.717 1.00 48.48 161 LEU H O 1
ATOM 15787 N N . GLY H 1 162 ? -61.842 58.075 -64.278 1.00 47.17 162 GLY H N 1
ATOM 15788 C CA . GLY H 1 162 ? -62.184 59.197 -65.140 1.00 50.40 162 GLY H CA 1
ATOM 15789 C C . GLY H 1 162 ? -61.506 59.194 -66.499 1.00 45.21 162 GLY H C 1
ATOM 15790 O O . GLY H 1 162 ? -61.352 58.146 -67.124 1.00 40.01 162 GLY H O 1
ATOM 15791 N N . ASP H 1 163 ? -61.109 60.376 -66.962 1.00 36.08 163 ASP H N 1
ATOM 15792 C CA . ASP H 1 163 ? -60.456 60.509 -68.259 1.00 37.54 163 ASP H CA 1
ATOM 15793 C C . ASP H 1 163 ? -59.024 59.932 -68.240 1.00 35.64 163 ASP H C 1
ATOM 15794 O O . ASP H 1 163 ? -58.347 59.955 -67.211 1.00 35.69 163 ASP H O 1
ATOM 15799 N N . VAL H 1 164 ? -58.574 59.417 -69.381 1.00 36.78 164 VAL H N 1
ATOM 15800 C CA . VAL H 1 164 ? -57.201 58.944 -69.524 1.00 35.25 164 VAL H CA 1
ATOM 15801 C C . VAL H 1 164 ? -56.236 59.925 -68.854 1.00 37.52 164 VAL H C 1
ATOM 15802 O O . VAL H 1 164 ? -56.222 61.115 -69.177 1.00 34.71 164 VAL H O 1
ATOM 15806 N N . GLY H 1 165 ? -55.429 59.417 -67.926 1.00 38.10 165 GLY H N 1
ATOM 15807 C CA . GLY H 1 165 ? -54.490 60.245 -67.196 1.00 32.78 165 GLY H CA 1
ATOM 15808 C C . GLY H 1 165 ? -54.680 60.129 -65.693 1.00 35.39 165 GLY H C 1
ATOM 15809 O O . GLY H 1 165 ? -53.711 60.175 -64.924 1.00 29.09 165 GLY H O 1
ATOM 15810 N N . LYS H 1 166 ? -55.931 59.964 -65.274 1.00 33.79 166 LYS H N 1
ATOM 15811 C CA . LYS H 1 166 ? -56.241 59.804 -63.855 1.00 34.61 166 LYS H CA 1
ATOM 15812 C C . LYS H 1 166 ? -55.714 58.479 -63.295 1.00 32.12 166 LYS H C 1
ATOM 15813 O O . LYS H 1 166 ? -55.277 58.413 -62.142 1.00 31.02 166 LYS H O 1
ATOM 15819 N N . GLY H 1 167 ? -55.741 57.426 -64.104 1.00 29.92 167 GLY H N 1
ATOM 15820 C CA . GLY H 1 167 ? -55.169 56.156 -63.679 1.00 31.45 167 GLY H CA 1
ATOM 15821 C C . GLY H 1 167 ? -53.662 56.268 -63.450 1.00 27.84 167 GLY H C 1
ATOM 15822 O O . GLY H 1 167 ? -53.134 55.864 -62.411 1.00 29.37 167 GLY H O 1
ATOM 15823 N N . ALA H 1 168 ? -52.971 56.825 -64.437 1.00 26.49 168 ALA H N 1
ATOM 15824 C CA . ALA H 1 168 ? -51.540 57.070 -64.350 1.00 24.94 168 ALA H CA 1
ATOM 15825 C C . ALA H 1 168 ? -51.207 57.930 -63.126 1.00 30.51 168 ALA H C 1
ATOM 15826 O O . ALA H 1 168 ? -50.281 57.629 -62.374 1.00 29.35 168 ALA H O 1
ATOM 15828 N N . GLU H 1 169 ? -51.960 59.006 -62.926 1.00 33.00 169 GLU H N 1
ATOM 15829 C CA . GLU H 1 169 ? -51.684 59.882 -61.797 1.00 34.51 169 GLU H CA 1
ATOM 15830 C C . GLU H 1 169 ? -51.834 59.160 -60.455 1.00 32.94 169 GLU H C 1
ATOM 15831 O O . GLU H 1 169 ? -50.941 59.213 -59.617 1.00 30.91 169 GLU H O 1
ATOM 15837 N N . MET H 1 170 ? -52.947 58.462 -60.270 1.00 37.12 170 MET H N 1
ATOM 15838 C CA . MET H 1 170 ? -53.148 57.665 -59.064 1.00 32.77 170 MET H CA 1
ATOM 15839 C C . MET H 1 170 ? -51.997 56.677 -58.852 1.00 28.76 170 MET H C 1
ATOM 15840 O O . MET H 1 170 ? -51.433 56.577 -57.754 1.00 27.41 170 MET H O 1
ATOM 15845 N N . LYS H 1 171 ? -51.631 55.962 -59.908 1.00 22.47 171 LYS H N 1
ATOM 15846 C CA . LYS H 1 171 ? -50.583 54.954 -59.797 1.00 28.82 171 LYS H CA 1
ATOM 15847 C C . LYS H 1 171 ? -49.252 55.567 -59.337 1.00 30.16 171 LYS H C 1
ATOM 15848 O O . LYS H 1 171 ? -48.565 55.021 -58.475 1.00 27.55 171 LYS H O 1
ATOM 15854 N N . LEU H 1 172 ? -48.890 56.698 -59.929 1.00 27.20 172 LEU H N 1
ATOM 15855 C CA . LEU H 1 172 ? -47.641 57.366 -59.582 1.00 25.71 172 LEU H CA 1
ATOM 15856 C C . LEU H 1 172 ? -47.675 57.918 -58.165 1.00 27.06 172 LEU H C 1
ATOM 15857 O O . LEU H 1 172 ? -46.677 57.850 -57.460 1.00 27.99 172 LEU H O 1
ATOM 15862 N N . VAL H 1 173 ? -48.812 58.477 -57.750 1.00 26.51 173 VAL H N 1
ATOM 15863 C CA . VAL H 1 173 ? -48.910 59.014 -56.391 1.00 30.32 173 VAL H CA 1
ATOM 15864 C C . VAL H 1 173 ? -48.693 57.905 -55.359 1.00 31.30 173 VAL H C 1
ATOM 15865 O O . VAL H 1 173 ? -47.914 58.044 -54.407 1.00 26.59 173 VAL H O 1
ATOM 15869 N N . VAL H 1 174 ? -49.373 56.788 -55.574 1.00 28.24 174 VAL H N 1
ATOM 15870 C CA . VAL H 1 174 ? -49.298 55.657 -54.669 1.00 27.33 174 VAL H CA 1
ATOM 15871 C C . VAL H 1 174 ? -47.917 54.991 -54.664 1.00 25.31 174 VAL H C 1
ATOM 15872 O O . VAL H 1 174 ? -47.368 54.674 -53.597 1.00 28.02 174 VAL H O 1
ATOM 15876 N N . ASN H 1 175 ? -47.338 54.781 -55.842 1.00 24.42 175 ASN H N 1
ATOM 15877 C CA . ASN H 1 175 ? -45.997 54.203 -55.891 1.00 25.35 175 ASN H CA 1
ATOM 15878 C C . ASN H 1 175 ? -44.907 55.114 -55.335 1.00 25.76 175 ASN H C 1
ATOM 15879 O O . ASN H 1 175 ? -43.854 54.641 -54.905 1.00 25.82 175 ASN H O 1
ATOM 15884 N N . MET H 1 176 ? -45.156 56.420 -55.362 1.00 26.39 176 MET H N 1
ATOM 15885 C CA . MET H 1 176 ? -44.194 57.362 -54.825 1.00 23.17 176 MET H CA 1
ATOM 15886 C C . MET H 1 176 ? -44.148 57.252 -53.304 1.00 32.23 176 MET H C 1
ATOM 15887 O O . MET H 1 176 ? -43.079 57.295 -52.697 1.00 36.08 176 MET H O 1
ATOM 15892 N N . VAL H 1 177 ? -45.312 57.100 -52.682 1.00 30.40 177 VAL H N 1
ATOM 15893 C CA . VAL H 1 177 ? -45.340 56.877 -51.247 1.00 32.08 177 VAL H CA 1
ATOM 15894 C C . VAL H 1 177 ? -44.648 55.556 -50.920 1.00 29.91 177 VAL H C 1
ATOM 15895 O O . VAL H 1 177 ? -43.936 55.447 -49.920 1.00 30.64 177 VAL H O 1
ATOM 15899 N N . MET H 1 178 ? -44.857 54.559 -51.779 1.00 29.18 178 MET H N 1
ATOM 15900 C CA . MET H 1 178 ? -44.268 53.234 -51.580 1.00 30.51 178 MET H CA 1
ATOM 15901 C C . MET H 1 178 ? -42.736 53.255 -51.630 1.00 24.11 178 MET H C 1
ATOM 15902 O O . MET H 1 178 ? -42.092 52.765 -50.716 1.00 31.31 178 MET H O 1
ATOM 15907 N N . GLY H 1 179 ? -42.173 53.795 -52.711 1.00 25.53 179 GLY H N 1
ATOM 15908 C CA . GLY H 1 179 ? -40.733 53.984 -52.822 1.00 22.97 179 GLY H CA 1
ATOM 15909 C C . GLY H 1 179 ? -40.144 54.712 -51.619 1.00 23.21 179 GLY H C 1
ATOM 15910 O O . GLY H 1 179 ? -39.121 54.308 -51.076 1.00 22.93 179 GLY H O 1
ATOM 15911 N N . GLY H 1 180 ? -40.803 55.782 -51.190 1.00 23.02 180 GLY H N 1
ATOM 15912 C CA . GLY H 1 180 ? -40.385 56.528 -50.014 1.00 23.14 180 GLY H CA 1
ATOM 15913 C C . GLY H 1 180 ? -40.442 55.729 -48.717 1.00 27.33 180 GLY H C 1
ATOM 15914 O O . GLY H 1 180 ? -39.515 55.777 -47.913 1.00 27.09 180 GLY H O 1
ATOM 15915 N N . MET H 1 181 ? -41.534 55.007 -48.496 1.00 29.46 181 MET H N 1
ATOM 15916 C CA . MET H 1 181 ? -41.637 54.132 -47.327 1.00 29.96 181 MET H CA 1
ATOM 15917 C C . MET H 1 181 ? -40.522 53.101 -47.330 1.00 27.74 181 MET H C 1
ATOM 15918 O O . MET H 1 181 ? -39.906 52.837 -46.305 1.00 26.93 181 MET H O 1
ATOM 15923 N N . MET H 1 182 ? -40.297 52.484 -48.483 1.00 24.69 182 MET H N 1
ATOM 15924 C CA . MET H 1 182 ? -39.274 51.465 -48.579 1.00 26.40 182 MET H CA 1
ATOM 15925 C C . MET H 1 182 ? -37.900 52.042 -48.216 1.00 30.09 182 MET H C 1
ATOM 15926 O O . MET H 1 182 ? -37.125 51.430 -47.471 1.00 31.89 182 MET H O 1
ATOM 15931 N N . ALA H 1 183 ? -37.598 53.221 -48.743 1.00 31.72 183 ALA H N 1
ATOM 15932 C CA . ALA H 1 183 ? -36.314 53.852 -48.451 1.00 31.59 183 ALA H CA 1
ATOM 15933 C C . ALA H 1 183 ? -36.155 54.088 -46.951 1.00 28.56 183 ALA H C 1
ATOM 15934 O O . ALA H 1 183 ? -35.139 53.722 -46.367 1.00 31.35 183 ALA H O 1
ATOM 15936 N N . CYS H 1 184 ? -37.156 54.712 -46.331 1.00 32.62 184 CYS H N 1
ATOM 15937 C CA . CYS H 1 184 ? -37.102 55.008 -44.895 1.00 28.30 184 CYS H CA 1
ATOM 15938 C C . CYS H 1 184 ? -37.021 53.747 -44.042 1.00 26.49 184 CYS H C 1
ATOM 15939 O O . CYS H 1 184 ? -36.255 53.672 -43.087 1.00 26.42 184 CYS H O 1
ATOM 15942 N N . PHE H 1 185 ? -37.828 52.757 -44.393 1.00 30.97 185 PHE H N 1
ATOM 15943 C CA . PHE H 1 185 ? -37.780 51.444 -43.754 1.00 27.66 185 PHE H CA 1
ATOM 15944 C C . PHE H 1 185 ? -36.357 50.864 -43.773 1.00 32.20 185 PHE H C 1
ATOM 15945 O O . PHE H 1 185 ? -35.843 50.413 -42.747 1.00 32.30 185 PHE H O 1
ATOM 15953 N N . CYS H 1 186 ? -35.708 50.897 -44.933 1.00 33.07 186 CYS H N 1
ATOM 15954 C CA . CYS H 1 186 ? -34.349 50.366 -45.053 1.00 27.09 186 CYS H CA 1
ATOM 15955 C C . CYS H 1 186 ? -33.329 51.217 -44.289 1.00 29.07 186 CYS H C 1
ATOM 15956 O O . CYS H 1 186 ? -32.376 50.688 -43.711 1.00 26.87 186 CYS H O 1
ATOM 15959 N N . GLU H 1 187 ? -33.530 52.530 -44.278 1.00 28.95 187 GLU H N 1
ATOM 15960 C CA . GLU H 1 187 ? -32.655 53.397 -43.499 1.00 27.86 187 GLU H CA 1
ATOM 15961 C C . GLU H 1 187 ? -32.749 52.966 -42.046 1.00 30.23 187 GLU H C 1
ATOM 15962 O O . GLU H 1 187 ? -31.744 52.868 -41.351 1.00 34.16 187 GLU H O 1
ATOM 15968 N N . GLY H 1 188 ? -33.963 52.671 -41.610 1.00 26.99 188 GLY H N 1
ATOM 15969 C CA . GLY H 1 188 ? -34.199 52.253 -40.242 1.00 29.19 188 GLY H CA 1
ATOM 15970 C C . GLY H 1 188 ? -33.487 50.954 -39.929 1.00 30.24 188 GLY H C 1
ATOM 15971 O O . GLY H 1 188 ? -32.814 50.836 -38.906 1.00 28.60 188 GLY H O 1
ATOM 15972 N N . LEU H 1 189 ? -33.636 49.977 -40.817 1.00 26.80 189 LEU H N 1
ATOM 15973 C CA . LEU H 1 189 ? -33.010 48.683 -40.625 1.00 29.22 189 LEU H CA 1
ATOM 15974 C C . LEU H 1 189 ? -31.476 48.782 -40.629 1.00 30.49 189 LEU H C 1
ATOM 15975 O O . LEU H 1 189 ? -30.812 48.163 -39.808 1.00 29.76 189 LEU H O 1
ATOM 15980 N N . ALA H 1 190 ? -30.916 49.569 -41.540 1.00 27.47 190 ALA H N 1
ATOM 15981 C CA . ALA H 1 190 ? -29.460 49.721 -41.595 1.00 30.32 190 ALA H CA 1
ATOM 15982 C C . ALA H 1 190 ? -28.952 50.412 -40.333 1.00 30.31 190 ALA H C 1
ATOM 15983 O O . ALA H 1 190 ? -27.991 49.963 -39.716 1.00 31.98 190 ALA H O 1
ATOM 15985 N N . LEU H 1 191 ? -29.621 51.496 -39.945 1.00 31.57 191 LEU H N 1
ATOM 15986 C CA . LEU H 1 191 ? -29.286 52.213 -38.724 1.00 24.32 191 LEU H CA 1
ATOM 15987 C C . LEU H 1 191 ? -29.285 51.245 -37.556 1.00 29.05 191 LEU H C 1
ATOM 15988 O O . LEU H 1 191 ? -28.323 51.181 -36.797 1.00 25.68 191 LEU H O 1
ATOM 15993 N N . GLY H 1 192 ? -30.369 50.490 -37.416 1.00 33.22 192 GLY H N 1
ATOM 15994 C CA . GLY H 1 192 ? -30.513 49.575 -36.301 1.00 33.14 192 GLY H CA 1
ATOM 15995 C C . GLY H 1 192 ? -29.379 48.569 -36.242 1.00 34.68 192 GLY H C 1
ATOM 15996 O O . GLY H 1 192 ? -28.791 48.350 -35.184 1.00 36.84 192 GLY H O 1
ATOM 15997 N N . GLU H 1 193 ? -29.062 47.952 -37.373 1.00 37.92 193 GLU H N 1
ATOM 15998 C CA . GLU H 1 193 ? -27.978 46.977 -37.402 1.00 37.14 193 GLU H CA 1
ATOM 15999 C C . GLU H 1 193 ? -26.650 47.580 -36.930 1.00 34.51 193 GLU H C 1
ATOM 16000 O O . GLU H 1 193 ? -25.935 46.975 -36.130 1.00 35.13 193 GLU H O 1
ATOM 16006 N N . LYS H 1 194 ? -26.322 48.778 -37.407 1.00 35.84 194 LYS H N 1
ATOM 16007 C CA . LYS H 1 194 ? -25.055 49.411 -37.026 1.00 38.81 194 LYS H CA 1
ATOM 16008 C C . LYS H 1 194 ? -25.061 49.871 -35.567 1.00 41.18 194 LYS H C 1
ATOM 16009 O O . LYS H 1 194 ? -24.003 50.026 -34.952 1.00 38.14 194 LYS H O 1
ATOM 16015 N N . ALA H 1 195 ? -26.257 50.088 -35.026 1.00 36.77 195 ALA H N 1
ATOM 16016 C CA . ALA H 1 195 ? -26.412 50.545 -33.651 1.00 40.73 195 ALA H CA 1
ATOM 16017 C C . ALA H 1 195 ? -26.366 49.382 -32.666 1.00 43.99 195 ALA H C 1
ATOM 16018 O O . ALA H 1 195 ? -26.322 49.587 -31.450 1.00 47.00 195 ALA H O 1
ATOM 16020 N N . GLY H 1 196 ? -26.381 48.164 -33.195 1.00 39.48 196 GLY H N 1
ATOM 16021 C CA . GLY H 1 196 ? -26.268 46.979 -32.367 1.00 46.04 196 GLY H CA 1
ATOM 16022 C C . GLY H 1 196 ? -27.601 46.342 -32.027 1.00 46.60 196 GLY H C 1
ATOM 16023 O O . GLY H 1 196 ? -27.693 45.565 -31.077 1.00 47.58 196 GLY H O 1
ATOM 16024 N N . LEU H 1 197 ? -28.633 46.664 -32.802 1.00 39.53 197 LEU H N 1
ATOM 16025 C CA . LEU H 1 197 ? -29.964 46.098 -32.581 1.00 41.68 197 LEU H CA 1
ATOM 16026 C C . LEU H 1 197 ? -30.170 44.838 -33.417 1.00 47.10 197 LEU H C 1
ATOM 16027 O O . LEU H 1 197 ? -29.544 44.667 -34.464 1.00 47.04 197 LEU H O 1
ATOM 16032 N N . ALA H 1 198 ? -31.055 43.962 -32.955 1.00 40.57 198 ALA H N 1
ATOM 16033 C CA . ALA H 1 198 ? -31.380 42.740 -33.689 1.00 42.59 198 ALA H CA 1
ATOM 16034 C C . ALA H 1 198 ? -32.493 42.979 -34.710 1.00 42.96 198 ALA H C 1
ATOM 16035 O O . ALA H 1 198 ? -33.555 43.510 -34.369 1.00 45.60 198 ALA H O 1
ATOM 16037 N N . THR H 1 199 ? -32.255 42.572 -35.953 1.00 39.25 199 THR H N 1
ATOM 16038 C CA . THR H 1 199 ? -33.218 42.795 -37.034 1.00 39.90 199 THR H CA 1
ATOM 16039 C C . THR H 1 199 ? -34.613 42.270 -36.690 1.00 41.00 199 THR H C 1
ATOM 16040 O O . THR H 1 199 ? -35.619 42.937 -36.946 1.00 42.00 199 THR H O 1
ATOM 16044 N N . ASP H 1 200 ? -34.668 41.070 -36.121 1.00 40.69 200 ASP H N 1
ATOM 16045 C CA . ASP H 1 200 ? -35.931 40.504 -35.644 1.00 48.10 200 ASP H CA 1
ATOM 16046 C C . ASP H 1 200 ? -36.618 41.383 -34.597 1.00 45.28 200 ASP H C 1
ATOM 16047 O O . ASP H 1 200 ? -37.837 41.542 -34.629 1.00 41.75 200 ASP H O 1
ATOM 16052 N N . ALA H 1 201 ? -35.845 41.946 -33.667 1.00 39.76 201 ALA H N 1
ATOM 16053 C CA . ALA H 1 201 ? -36.431 42.779 -32.612 1.00 41.59 201 ALA H CA 1
ATOM 16054 C C . ALA H 1 201 ? -37.094 44.025 -33.196 1.00 40.94 201 ALA H C 1
ATOM 16055 O O . ALA H 1 201 ? -38.189 44.414 -32.778 1.00 36.82 201 ALA H O 1
ATOM 16057 N N . ILE H 1 202 ? -36.439 44.637 -34.177 1.00 35.72 202 ILE H N 1
ATOM 16058 C CA . ILE H 1 202 ? -36.974 45.837 -34.818 1.00 33.68 202 ILE H CA 1
ATOM 16059 C C . ILE H 1 202 ? -38.273 45.555 -35.594 1.00 36.91 202 ILE H C 1
ATOM 16060 O O . ILE H 1 202 ? -39.283 46.259 -35.431 1.00 33.56 202 ILE H O 1
ATOM 16065 N N . LEU H 1 203 ? -38.229 44.540 -36.453 1.00 37.09 203 LEU H N 1
ATOM 16066 C CA . LEU H 1 203 ? -39.411 44.086 -37.177 1.00 39.86 203 LEU H CA 1
ATOM 16067 C C . LEU H 1 203 ? -40.534 43.813 -36.189 1.00 39.34 203 LEU H C 1
ATOM 16068 O O . LEU H 1 203 ? -41.680 44.193 -36.407 1.00 41.47 203 LEU H O 1
ATOM 16073 N N . ASP H 1 204 ? -40.179 43.155 -35.089 1.00 37.21 204 ASP H N 1
ATOM 16074 C CA . ASP H 1 204 ? -41.129 42.781 -34.056 1.00 43.82 204 ASP H CA 1
ATOM 16075 C C . ASP H 1 204 ? -41.872 43.996 -33.519 1.00 40.00 204 ASP H C 1
ATOM 16076 O O . ASP H 1 204 ? -43.095 43.982 -33.395 1.00 36.18 204 ASP H O 1
ATOM 16081 N N . VAL H 1 205 ? -41.122 45.045 -33.194 1.00 40.29 205 VAL H N 1
ATOM 16082 C CA . VAL H 1 205 ? -41.700 46.257 -32.621 1.00 38.27 205 VAL H CA 1
ATOM 16083 C C . VAL H 1 205 ? -42.567 46.970 -33.653 1.00 37.38 205 VAL H C 1
ATOM 16084 O O . VAL H 1 205 ? -43.665 47.449 -33.348 1.00 39.77 205 VAL H O 1
ATOM 16088 N N . ILE H 1 206 ? -42.071 47.026 -34.885 1.00 39.83 206 ILE H N 1
ATOM 16089 C CA . ILE H 1 206 ? -42.784 47.706 -35.953 1.00 39.27 206 ILE H CA 1
ATOM 16090 C C . ILE H 1 206 ? -44.101 47.011 -36.259 1.00 41.29 206 ILE H C 1
ATOM 16091 O O . ILE H 1 206 ? -45.134 47.666 -36.414 1.00 39.89 206 ILE H O 1
ATOM 16096 N N . GLY H 1 207 ? -44.062 45.684 -36.340 1.00 42.26 207 GLY H N 1
ATOM 16097 C CA . GLY H 1 207 ? -45.244 44.912 -36.680 1.00 42.71 207 GLY H CA 1
ATOM 16098 C C . GLY H 1 207 ? -46.323 44.976 -35.615 1.00 46.92 207 GLY H C 1
ATOM 16099 O O . GLY H 1 207 ? -47.480 44.625 -35.860 1.00 46.12 207 GLY H O 1
ATOM 16100 N N . ALA H 1 208 ? -45.945 45.426 -34.425 1.00 43.29 208 ALA H N 1
ATOM 16101 C CA . ALA H 1 208 ? -46.876 45.474 -33.309 1.00 41.16 208 ALA H CA 1
ATOM 16102 C C . ALA H 1 208 ? -47.490 46.866 -33.154 1.00 42.41 208 ALA H C 1
ATOM 16103 O O . ALA H 1 208 ? -48.335 47.089 -32.291 1.00 42.02 208 ALA H O 1
ATOM 16105 N N . GLY H 1 209 ? -47.059 47.797 -33.997 1.00 38.67 209 GLY H N 1
ATOM 16106 C CA . GLY H 1 209 ? -47.460 49.184 -33.868 1.00 35.30 209 GLY H CA 1
ATOM 16107 C C . GLY H 1 209 ? -48.226 49.738 -35.054 1.00 41.94 209 GLY H C 1
ATOM 16108 O O . GLY H 1 209 ? -48.600 49.010 -35.972 1.00 40.87 209 GLY H O 1
ATOM 16109 N N . ALA H 1 210 ? -48.444 51.048 -35.038 1.00 45.62 210 ALA H N 1
ATOM 16110 C CA . ALA H 1 210 ? -49.336 51.693 -35.995 1.00 45.92 210 ALA H CA 1
ATOM 16111 C C . ALA H 1 210 ? -48.783 51.746 -37.428 1.00 44.44 210 ALA H C 1
ATOM 16112 O O . ALA H 1 210 ? -49.529 52.015 -38.378 1.00 38.59 210 ALA H O 1
ATOM 16114 N N . MET H 1 211 ? -47.488 51.480 -37.591 1.00 35.57 211 MET H N 1
ATOM 16115 C CA . MET H 1 211 ? -46.910 51.444 -38.936 1.00 38.33 211 MET H CA 1
ATOM 16116 C C . MET H 1 211 ? -47.041 50.076 -39.604 1.00 40.27 211 MET H C 1
ATOM 16117 O O . MET H 1 211 ? -46.772 49.937 -40.799 1.00 38.61 211 MET H O 1
ATOM 16122 N N . ALA H 1 212 ? -47.449 49.069 -38.836 1.00 34.75 212 ALA H N 1
ATOM 16123 C CA . ALA H 1 212 ? -47.435 47.695 -39.322 1.00 33.29 212 ALA H CA 1
ATOM 16124 C C . ALA H 1 212 ? -48.212 47.561 -40.620 1.00 33.87 212 ALA H C 1
ATOM 16125 O O . ALA H 1 212 ? -49.347 48.005 -40.711 1.00 35.13 212 ALA H O 1
ATOM 16127 N N . ASN H 1 213 ? -47.596 46.946 -41.620 1.00 37.36 213 ASN H N 1
ATOM 16128 C CA . ASN H 1 213 ? -48.248 46.731 -42.905 1.00 38.16 213 ASN H CA 1
ATOM 16129 C C . ASN H 1 213 ? -47.629 45.532 -43.602 1.00 36.80 213 ASN H C 1
ATOM 16130 O O . ASN H 1 213 ? -46.479 45.200 -43.349 1.00 31.72 213 ASN H O 1
ATOM 16135 N N . PRO H 1 214 ? -48.382 44.893 -44.503 1.00 37.20 214 PRO H N 1
ATOM 16136 C CA . PRO H 1 214 ? -47.874 43.728 -45.242 1.00 40.21 214 PRO H CA 1
ATOM 16137 C C . PRO H 1 214 ? -46.523 43.934 -45.951 1.00 36.41 214 PRO H C 1
ATOM 16138 O O . PRO H 1 214 ? -45.686 43.031 -45.901 1.00 34.84 214 PRO H O 1
ATOM 16142 N N . MET H 1 215 ? -46.300 45.076 -46.597 1.00 34.03 215 MET H N 1
ATOM 16143 C CA . MET H 1 215 ? -45.021 45.285 -47.280 1.00 31.47 215 MET H CA 1
ATOM 16144 C C . MET H 1 215 ? -43.846 45.189 -46.302 1.00 31.77 215 MET H C 1
ATOM 16145 O O . MET H 1 215 ? -42.896 44.427 -46.521 1.00 30.35 215 MET H O 1
ATOM 16150 N N . PHE H 1 216 ? -43.904 45.958 -45.220 1.00 36.97 216 PHE H N 1
ATOM 16151 C CA . PHE H 1 216 ? -42.865 45.858 -44.196 1.00 36.44 216 PHE H CA 1
ATOM 16152 C C . PHE H 1 216 ? -42.691 44.417 -43.711 1.00 36.19 216 PHE H C 1
ATOM 16153 O O . PHE H 1 216 ? -41.565 43.924 -43.605 1.00 38.55 216 PHE H O 1
ATOM 16161 N N . ALA H 1 217 ? -43.804 43.751 -43.408 1.00 39.84 217 ALA H N 1
ATOM 16162 C CA . ALA H 1 217 ? -43.754 42.383 -42.911 1.00 40.59 217 ALA H CA 1
ATOM 16163 C C . ALA H 1 217 ? -42.981 41.513 -43.890 1.00 44.21 217 ALA H C 1
ATOM 16164 O O . ALA H 1 217 ? -41.988 40.885 -43.525 1.00 49.45 217 ALA H O 1
ATOM 16166 N N . LEU H 1 218 ? -43.434 41.492 -45.138 1.00 30.79 218 LEU H N 1
ATOM 16167 C CA . LEU H 1 218 ? -42.820 40.651 -46.158 1.00 33.58 218 LEU H CA 1
ATOM 16168 C C . LEU H 1 218 ? -41.372 41.057 -46.455 1.00 39.46 218 LEU H C 1
ATOM 16169 O O . LEU H 1 218 ? -40.473 40.217 -46.445 1.00 43.75 218 LEU H O 1
ATOM 16174 N N . LYS H 1 219 ? -41.144 42.344 -46.716 1.00 34.89 219 LYS H N 1
ATOM 16175 C CA . LYS H 1 219 ? -39.818 42.799 -47.136 1.00 36.28 219 LYS H CA 1
ATOM 16176 C C . LYS H 1 219 ? -38.777 42.720 -46.011 1.00 32.55 219 LYS H C 1
ATOM 16177 O O . LYS H 1 219 ? -37.625 42.332 -46.232 1.00 27.63 219 LYS H O 1
ATOM 16183 N N . GLY H 1 220 ? -39.185 43.081 -44.805 1.00 33.99 220 GLY H N 1
ATOM 16184 C CA . GLY H 1 220 ? -38.313 42.944 -43.656 1.00 32.15 220 GLY H CA 1
ATOM 16185 C C . GLY H 1 220 ? -37.804 41.517 -43.530 1.00 37.83 220 GLY H C 1
ATOM 16186 O O . GLY H 1 220 ? -36.610 41.290 -43.307 1.00 38.60 220 GLY H O 1
ATOM 16187 N N . GLY H 1 221 ? -38.706 40.549 -43.682 1.00 44.44 221 GLY H N 1
ATOM 16188 C CA . GLY H 1 221 ? -38.335 39.144 -43.662 1.00 38.69 221 GLY H CA 1
ATOM 16189 C C . GLY H 1 221 ? -37.274 38.793 -44.694 1.00 42.84 221 GLY H C 1
ATOM 16190 O O . GLY H 1 221 ? -36.235 38.229 -44.363 1.00 39.96 221 GLY H O 1
ATOM 16191 N N . LEU H 1 222 ? -37.531 39.132 -45.952 1.00 42.13 222 LEU H N 1
ATOM 16192 C CA . LEU H 1 222 ? -36.577 38.862 -47.026 1.00 44.12 222 LEU H CA 1
ATOM 16193 C C . LEU H 1 222 ? -35.270 39.619 -46.817 1.00 40.83 222 LEU H C 1
ATOM 16194 O O . LEU H 1 222 ? -34.182 39.117 -47.099 1.00 39.81 222 LEU H O 1
ATOM 16199 N N . ILE H 1 223 ? -35.148 40.840 -46.449 1.00 37.83 223 ILE H N 1
ATOM 16200 C CA . ILE H 1 223 ? -33.966 41.595 -46.086 1.00 42.67 223 ILE H CA 1
ATOM 16201 C C . ILE H 1 223 ? -33.191 40.834 -45.018 1.00 42.51 223 ILE H C 1
ATOM 16202 O O . ILE H 1 223 ? -31.996 40.555 -45.156 1.00 32.87 223 ILE H O 1
ATOM 16207 N N . ARG H 1 224 ? -33.948 40.383 -43.981 1.00 44.33 224 ARG H N 1
ATOM 16208 C CA . ARG H 1 224 ? -33.223 39.619 -42.986 1.00 46.22 224 ARG H CA 1
ATOM 16209 C C . ARG H 1 224 ? -32.500 38.448 -43.635 1.00 50.57 224 ARG H C 1
ATOM 16210 O O . ARG H 1 224 ? -31.309 38.241 -43.412 1.00 58.70 224 ARG H O 1
ATOM 16218 N N . ASP H 1 225 ? -33.218 37.687 -44.449 1.00 46.99 225 ASP H N 1
ATOM 16219 C CA . ASP H 1 225 ? -32.650 36.482 -45.041 1.00 44.79 225 ASP H CA 1
ATOM 16220 C C . ASP H 1 225 ? -31.699 36.810 -46.186 1.00 46.39 225 ASP H C 1
ATOM 16221 O O . ASP H 1 225 ? -31.169 35.910 -46.832 1.00 44.82 225 ASP H O 1
ATOM 16226 N N . ARG H 1 226 ? -31.487 38.102 -46.429 1.00 46.97 226 ARG H N 1
ATOM 16227 C CA . ARG H 1 226 ? -30.656 38.563 -47.543 1.00 47.51 226 ARG H CA 1
ATOM 16228 C C . ARG H 1 226 ? -31.148 38.040 -48.898 1.00 46.30 226 ARG H C 1
ATOM 16229 O O . ARG H 1 226 ? -30.350 37.721 -49.782 1.00 50.45 226 ARG H O 1
ATOM 16237 N N . ASN H 1 227 ? -32.464 37.957 -49.052 1.00 41.90 227 ASN H N 1
ATOM 16238 C CA . ASN H 1 227 ? -33.073 37.433 -50.267 1.00 38.19 227 ASN H CA 1
ATOM 16239 C C . ASN H 1 227 ? -33.695 38.562 -51.093 1.00 38.28 227 ASN H C 1
ATOM 16240 O O . ASN H 1 227 ? -34.694 39.154 -50.681 1.00 37.01 227 ASN H O 1
ATOM 16245 N N . PHE H 1 228 ? -33.111 38.849 -52.255 1.00 25.70 228 PHE H N 1
ATOM 16246 C CA . PHE H 1 228 ? -33.549 39.978 -53.069 1.00 32.52 228 PHE H CA 1
ATOM 16247 C C . PHE H 1 228 ? -34.039 39.567 -54.456 1.00 39.23 228 PHE H C 1
ATOM 16248 O O . PHE H 1 228 ? -33.916 40.326 -55.427 1.00 33.97 228 PHE H O 1
ATOM 16256 N N . ALA H 1 229 ? -34.589 38.356 -54.539 1.00 34.18 229 ALA H N 1
ATOM 16257 C CA . ALA H 1 229 ? -35.185 37.866 -55.772 1.00 36.89 229 ALA H CA 1
ATOM 16258 C C . ALA H 1 229 ? -36.232 38.864 -56.210 1.00 33.53 229 ALA H C 1
ATOM 16259 O O . ALA H 1 229 ? -37.057 39.292 -55.400 1.00 36.61 229 ALA H O 1
ATOM 16261 N N . PRO H 1 230 ? -36.220 39.228 -57.498 1.00 35.33 230 PRO H N 1
ATOM 16262 C CA . PRO H 1 230 ? -37.070 40.342 -57.927 1.00 38.48 230 PRO H CA 1
ATOM 16263 C C . PRO H 1 230 ? -38.547 40.002 -57.879 1.00 33.74 230 PRO H C 1
ATOM 16264 O O . PRO H 1 230 ? -38.968 38.995 -58.440 1.00 37.61 230 PRO H O 1
ATOM 16268 N N . ALA H 1 231 ? -39.315 40.828 -57.176 1.00 31.75 231 ALA H N 1
ATOM 16269 C CA . ALA H 1 231 ? -40.767 40.774 -57.247 1.00 31.42 231 ALA H CA 1
ATOM 16270 C C . ALA H 1 231 ? -41.187 42.030 -57.997 1.00 33.31 231 ALA H C 1
ATOM 16271 O O . ALA H 1 231 ? -41.823 41.958 -59.044 1.00 31.56 231 ALA H O 1
ATOM 16273 N N . PHE H 1 232 ? -40.808 43.184 -57.454 1.00 24.08 232 PHE H N 1
ATOM 16274 C CA . PHE H 1 232 ? -40.916 44.436 -58.183 1.00 25.68 232 PHE H CA 1
ATOM 16275 C C . PHE H 1 232 ? -39.492 44.954 -58.442 1.00 28.11 232 PHE H C 1
ATOM 16276 O O . PHE H 1 232 ? -38.803 45.394 -57.519 1.00 26.79 232 PHE H O 1
ATOM 16284 N N . PRO H 1 233 ? -39.041 44.861 -59.703 1.00 25.21 233 PRO H N 1
ATOM 16285 C CA . PRO H 1 233 ? -37.664 45.182 -60.095 1.00 25.62 233 PRO H CA 1
ATOM 16286 C C . PRO H 1 233 ? -37.268 46.597 -59.679 1.00 28.66 233 PRO H C 1
ATOM 16287 O O . PRO H 1 233 ? -37.992 47.562 -59.940 1.00 28.09 233 PRO H O 1
ATOM 16291 N N . LEU H 1 234 ? -36.129 46.694 -59.006 1.00 28.85 234 LEU H N 1
ATOM 16292 C CA . LEU H 1 234 ? -35.642 47.962 -58.502 1.00 28.17 234 LEU H CA 1
ATOM 16293 C C . LEU H 1 234 ? -35.573 49.043 -59.598 1.00 24.99 234 LEU H C 1
ATOM 16294 O O . LEU H 1 234 ? -35.900 50.197 -59.348 1.00 26.23 234 LEU H O 1
ATOM 16299 N N . LYS H 1 235 ? -35.174 48.672 -60.812 1.00 23.55 235 LYS H N 1
ATOM 16300 C CA . LYS H 1 235 ? -35.098 49.655 -61.888 1.00 25.93 235 LYS H CA 1
ATOM 16301 C C . LYS H 1 235 ? -36.482 50.236 -62.219 1.00 24.65 235 LYS H C 1
ATOM 16302 O O . LYS H 1 235 ? -36.594 51.410 -62.575 1.00 23.74 235 LYS H O 1
ATOM 16308 N N . HIS H 1 236 ? -37.534 49.436 -62.079 1.00 17.41 236 HIS H N 1
ATOM 16309 C CA . HIS H 1 236 ? -38.874 49.936 -62.389 1.00 19.92 236 HIS H CA 1
ATOM 16310 C C . HIS H 1 236 ? -39.358 50.859 -61.273 1.00 29.14 236 HIS H C 1
ATOM 16311 O O . HIS H 1 236 ? -40.059 51.844 -61.532 1.00 26.95 236 HIS H O 1
ATOM 16318 N N . MET H 1 237 ? -38.987 50.535 -60.032 1.00 23.99 237 MET H N 1
ATOM 16319 C CA . MET H 1 237 ? -39.301 51.412 -58.910 1.00 26.93 237 MET H CA 1
ATOM 16320 C C . MET H 1 237 ? -38.658 52.767 -59.141 1.00 27.01 237 MET H C 1
ATOM 16321 O O . MET H 1 237 ? -39.308 53.797 -58.970 1.00 21.47 237 MET H O 1
ATOM 16326 N N . GLN H 1 238 ? -37.384 52.774 -59.536 1.00 24.51 238 GLN H N 1
ATOM 16327 C CA . GLN H 1 238 ? -36.696 54.050 -59.757 1.00 21.15 238 GLN H CA 1
ATOM 16328 C C . GLN H 1 238 ? -37.405 54.829 -60.869 1.00 23.02 238 GLN H C 1
ATOM 16329 O O . GLN H 1 238 ? -37.576 56.049 -60.784 1.00 25.41 238 GLN H O 1
ATOM 16335 N N . LYS H 1 239 ? -37.846 54.118 -61.902 1.00 25.05 239 LYS H N 1
ATOM 16336 C CA . LYS H 1 239 ? -38.568 54.750 -63.004 1.00 27.82 239 LYS H CA 1
ATOM 16337 C C . LYS H 1 239 ? -39.855 55.426 -62.500 1.00 30.51 239 LYS H C 1
ATOM 16338 O O . LYS H 1 239 ? -40.178 56.561 -62.871 1.00 26.69 239 LYS H O 1
ATOM 16344 N N . ASP H 1 240 ? -40.588 54.724 -61.648 1.00 27.95 240 ASP H N 1
ATOM 16345 C CA . ASP H 1 240 ? -41.823 55.274 -61.095 1.00 28.15 240 ASP H CA 1
ATOM 16346 C C . ASP H 1 240 ? -41.567 56.560 -60.300 1.00 25.77 240 ASP H C 1
ATOM 16347 O O . ASP H 1 240 ? -42.337 57.512 -60.385 1.00 28.70 240 ASP H O 1
ATOM 16352 N N . LEU H 1 241 ? -40.486 56.582 -59.525 1.00 21.69 241 LEU H N 1
ATOM 16353 C CA . LEU H 1 241 ? -40.116 57.779 -58.770 1.00 21.09 241 LEU H CA 1
ATOM 16354 C C . LEU H 1 241 ? -39.704 58.921 -59.700 1.00 21.17 241 LEU H C 1
ATOM 16355 O O . LEU H 1 241 ? -40.015 60.089 -59.465 1.00 22.97 241 LEU H O 1
ATOM 16360 N N . ARG H 1 242 ? -39.004 58.567 -60.763 1.00 20.60 242 ARG H N 1
ATOM 16361 C CA . ARG H 1 242 ? -38.678 59.504 -61.826 1.00 23.57 242 ARG H CA 1
ATOM 16362 C C . ARG H 1 242 ? -39.946 60.173 -62.367 1.00 24.52 242 ARG H C 1
ATOM 16363 O O . ARG H 1 242 ? -40.019 61.393 -62.495 1.00 19.91 242 ARG H O 1
ATOM 16371 N N . LEU H 1 243 ? -40.958 59.369 -62.664 1.00 19.55 243 LEU H N 1
ATOM 16372 C CA . LEU H 1 243 ? -42.200 59.895 -63.204 1.00 15.19 243 LEU H CA 1
ATOM 16373 C C . LEU H 1 243 ? -42.978 60.726 -62.171 1.00 19.19 243 LEU H C 1
ATOM 16374 O O . LEU H 1 243 ? -43.559 61.770 -62.490 1.00 24.40 243 LEU H O 1
ATOM 16379 N N . ALA H 1 244 ? -42.986 60.265 -60.930 1.00 17.47 244 ALA H N 1
ATOM 16380 C CA . ALA H 1 244 ? -43.660 61.008 -59.872 1.00 24.76 244 ALA H CA 1
ATOM 16381 C C . ALA H 1 244 ? -43.002 62.380 -59.718 1.00 28.04 244 ALA H C 1
ATOM 16382 O O . ALA H 1 244 ? -43.681 63.397 -59.650 1.00 30.48 244 ALA H O 1
ATOM 16384 N N . VAL H 1 245 ? -41.674 62.409 -59.706 1.00 28.76 245 VAL H N 1
ATOM 16385 C CA . VAL H 1 245 ? -40.950 63.682 -59.604 1.00 21.90 245 VAL H CA 1
ATOM 16386 C C . VAL H 1 245 ? -41.272 64.616 -60.778 1.00 21.10 245 VAL H C 1
ATOM 16387 O O . VAL H 1 245 ? -41.492 65.807 -60.577 1.00 22.58 245 VAL H O 1
ATOM 16391 N N . ALA H 1 246 ? -41.329 64.073 -61.995 1.00 19.07 246 ALA H N 1
ATOM 16392 C CA . ALA H 1 246 ? -41.745 64.860 -63.158 1.00 22.85 246 ALA H CA 1
ATOM 16393 C C . ALA H 1 246 ? -43.192 65.389 -63.030 1.00 30.08 246 ALA H C 1
ATOM 16394 O O . ALA H 1 246 ? -43.524 66.503 -63.479 1.00 23.04 246 ALA H O 1
ATOM 16396 N N . LEU H 1 247 ? -44.061 64.582 -62.432 1.00 26.43 247 LEU H N 1
ATOM 16397 C CA . LEU H 1 247 ? -45.432 65.011 -62.183 1.00 26.36 247 LEU H CA 1
ATOM 16398 C C . LEU H 1 247 ? -45.475 66.201 -61.222 1.00 27.46 247 LEU H C 1
ATOM 16399 O O . LEU H 1 247 ? -46.195 67.176 -61.457 1.00 26.04 247 LEU H O 1
ATOM 16404 N N . GLY H 1 248 ? -44.729 66.103 -60.122 1.00 23.68 248 GLY H N 1
ATOM 16405 C CA . GLY H 1 248 ? -44.609 67.215 -59.195 1.00 25.05 248 GLY H CA 1
ATOM 16406 C C . GLY H 1 248 ? -44.101 68.448 -59.919 1.00 27.59 248 GLY H C 1
ATOM 16407 O O . GLY H 1 248 ? -44.562 69.573 -59.681 1.00 25.78 248 GLY H O 1
ATOM 16408 N N . ASP H 1 249 ? -43.158 68.242 -60.830 1.00 26.60 249 ASP H N 1
ATOM 16409 C CA . ASP H 1 249 ? -42.626 69.364 -61.594 1.00 26.39 249 ASP H CA 1
ATOM 16410 C C . ASP H 1 249 ? -43.763 70.021 -62.371 1.00 29.14 249 ASP H C 1
ATOM 16411 O O . ASP H 1 249 ? -43.943 71.243 -62.334 1.00 21.90 249 ASP H O 1
ATOM 16416 N N . ARG H 1 250 ? -44.548 69.202 -63.057 1.00 27.51 250 ARG H N 1
ATOM 16417 C CA . ARG H 1 250 ? -45.637 69.720 -63.882 1.00 33.07 250 ARG H CA 1
ATOM 16418 C C . ARG H 1 250 ? -46.701 70.475 -63.074 1.00 34.08 250 ARG H C 1
ATOM 16419 O O . ARG H 1 250 ? -47.138 71.551 -63.476 1.00 32.67 250 ARG H O 1
ATOM 16427 N N . VAL H 1 251 ? -47.116 69.928 -61.936 1.00 35.25 251 VAL H N 1
ATOM 16428 C CA . VAL H 1 251 ? -48.215 70.544 -61.193 1.00 30.47 251 VAL H CA 1
ATOM 16429 C C . VAL H 1 251 ? -47.774 71.524 -60.099 1.00 36.92 251 VAL H C 1
ATOM 16430 O O . VAL H 1 251 ? -48.602 72.011 -59.323 1.00 37.48 251 VAL H O 1
ATOM 16434 N N . GLY H 1 252 ? -46.479 71.818 -60.037 1.00 38.64 252 GLY H N 1
ATOM 16435 C CA . GLY H 1 252 ? -45.971 72.789 -59.077 1.00 37.38 252 GLY H CA 1
ATOM 16436 C C . GLY H 1 252 ? -45.987 72.289 -57.638 1.00 33.66 252 GLY H C 1
ATOM 16437 O O . GLY H 1 252 ? -46.303 73.031 -56.708 1.00 34.33 252 GLY H O 1
ATOM 16438 N N . GLN H 1 253 ? -45.644 71.018 -57.459 1.00 28.62 253 GLN H N 1
ATOM 16439 C CA . GLN H 1 253 ? -45.496 70.439 -56.130 1.00 28.56 253 GLN H CA 1
ATOM 16440 C C . GLN H 1 253 ? -44.042 70.057 -55.835 1.00 29.45 253 GLN H C 1
ATOM 16441 O O . GLN H 1 253 ? -43.531 69.094 -56.410 1.00 21.17 253 GLN H O 1
ATOM 16447 N N . PRO H 1 254 ? -43.369 70.798 -54.934 1.00 33.21 254 PRO H N 1
ATOM 16448 C CA . PRO H 1 254 ? -42.032 70.347 -54.504 1.00 29.88 254 PRO H CA 1
ATOM 16449 C C . PRO H 1 254 ? -42.135 69.014 -53.760 1.00 30.80 254 PRO H C 1
ATOM 16450 O O . PRO H 1 254 ? -43.047 68.828 -52.950 1.00 32.16 254 PRO H O 1
ATOM 16454 N N . LEU H 1 255 ? -41.212 68.097 -54.032 1.00 24.28 255 LEU H N 1
ATOM 16455 C CA . LEU H 1 255 ? -41.209 66.790 -53.385 1.00 19.05 255 LEU H CA 1
ATOM 16456 C C . LEU H 1 255 ? -39.817 66.463 -52.850 1.00 28.28 255 LEU H C 1
ATOM 16457 O O . LEU H 1 255 ? -39.091 65.643 -53.427 1.00 24.58 255 LEU H O 1
ATOM 16462 N N . VAL H 1 256 ? -39.444 67.110 -51.750 1.00 25.42 256 VAL H N 1
ATOM 16463 C CA . VAL H 1 256 ? -38.104 66.971 -51.209 1.00 25.64 256 VAL H CA 1
ATOM 16464 C C . VAL H 1 256 ? -37.782 65.513 -50.863 1.00 29.00 256 VAL H C 1
ATOM 16465 O O . VAL H 1 256 ? -36.764 64.970 -51.311 1.00 26.56 256 VAL H O 1
ATOM 16469 N N . ALA H 1 257 ? -38.673 64.859 -50.119 1.00 27.54 257 ALA H N 1
ATOM 16470 C CA . ALA H 1 257 ? -38.435 63.487 -49.677 1.00 27.98 257 ALA H CA 1
ATOM 16471 C C . ALA H 1 257 ? -38.438 62.493 -50.825 1.00 29.46 257 ALA H C 1
ATOM 16472 O O . ALA H 1 257 ? -37.575 61.620 -50.901 1.00 30.01 257 ALA H O 1
ATOM 16474 N N . SER H 1 258 ? -39.412 62.613 -51.712 1.00 29.15 258 SER H N 1
ATOM 16475 C CA . SER H 1 258 ? -39.535 61.660 -52.803 1.00 30.68 258 SER H CA 1
ATOM 16476 C C . SER H 1 258 ? -38.390 61.812 -53.808 1.00 29.21 258 SER H C 1
ATOM 16477 O O . SER H 1 258 ? -37.942 60.828 -54.394 1.00 26.15 258 SER H O 1
ATOM 16480 N N . ALA H 1 259 ? -37.928 63.042 -54.008 1.00 22.66 259 ALA H N 1
ATOM 16481 C CA . ALA H 1 259 ? -36.801 63.288 -54.906 1.00 25.02 259 ALA H CA 1
ATOM 16482 C C . ALA H 1 259 ? -35.539 62.648 -54.335 1.00 30.42 259 ALA H C 1
ATOM 16483 O O . ALA H 1 259 ? -34.741 62.073 -55.075 1.00 27.88 259 ALA H O 1
ATOM 16485 N N . ALA H 1 260 ? -35.371 62.741 -53.014 1.00 24.58 260 ALA H N 1
ATOM 16486 C CA . ALA H 1 260 ? -34.276 62.053 -52.338 1.00 21.26 260 ALA H CA 1
ATOM 16487 C C . ALA H 1 260 ? -34.376 60.543 -52.572 1.00 20.94 260 ALA H C 1
ATOM 16488 O O . ALA H 1 260 ? -33.404 59.909 -52.982 1.00 22.49 260 ALA H O 1
ATOM 16490 N N . ALA H 1 261 ? -35.554 59.970 -52.329 1.00 20.67 261 ALA H N 1
ATOM 16491 C CA . ALA H 1 261 ? -35.765 58.550 -52.611 1.00 22.22 261 ALA H CA 1
ATOM 16492 C C . ALA H 1 261 ? -35.372 58.197 -54.058 1.00 22.04 261 ALA H C 1
ATOM 16493 O O . ALA H 1 261 ? -34.720 57.188 -54.300 1.00 24.14 261 ALA H O 1
ATOM 16495 N N . ASN H 1 262 ? -35.813 59.018 -55.012 1.00 25.69 262 ASN H N 1
ATOM 16496 C CA . ASN H 1 262 ? -35.474 58.820 -56.427 1.00 26.50 262 ASN H CA 1
ATOM 16497 C C . ASN H 1 262 ? -33.961 58.684 -56.591 1.00 26.51 262 ASN H C 1
ATOM 16498 O O . ASN H 1 262 ? -33.471 57.719 -57.188 1.00 23.89 262 ASN H O 1
ATOM 16503 N N . GLU H 1 263 ? -33.220 59.646 -56.045 1.00 24.00 263 GLU H N 1
ATOM 16504 C CA . GLU H 1 263 ? -31.760 59.614 -56.156 1.00 26.87 263 GLU H CA 1
ATOM 16505 C C . GLU H 1 263 ? -31.155 58.400 -55.464 1.00 23.96 263 GLU H C 1
ATOM 16506 O O . GLU H 1 263 ? -30.207 57.804 -55.974 1.00 21.94 263 GLU H O 1
ATOM 16512 N N . LEU H 1 264 ? -31.707 58.022 -54.315 1.00 25.17 264 LEU H N 1
ATOM 16513 C CA . LEU H 1 264 ? -31.199 56.847 -53.601 1.00 27.75 264 LEU H CA 1
ATOM 16514 C C . LEU H 1 264 ? -31.406 55.566 -54.432 1.00 24.30 264 LEU H C 1
ATOM 16515 O O . LEU H 1 264 ? -30.511 54.720 -54.525 1.00 21.63 264 LEU H O 1
ATOM 16520 N N . PHE H 1 265 ? -32.563 55.437 -55.074 1.00 19.25 265 PHE H N 1
ATOM 16521 C CA . PHE H 1 265 ? -32.755 54.289 -55.970 1.00 26.01 265 PHE H CA 1
ATOM 16522 C C . PHE H 1 265 ? -31.850 54.340 -57.212 1.00 27.35 265 PHE H C 1
ATOM 16523 O O . PHE H 1 265 ? -31.519 53.306 -57.783 1.00 26.55 265 PHE H O 1
ATOM 16531 N N . LYS H 1 266 ? -31.438 55.536 -57.624 1.00 23.01 266 LYS H N 1
ATOM 16532 C CA . LYS H 1 266 ? -30.478 55.641 -58.718 1.00 24.53 266 LYS H CA 1
ATOM 16533 C C . LYS H 1 266 ? -29.135 55.068 -58.266 1.00 21.88 266 LYS H C 1
ATOM 16534 O O . LYS H 1 266 ? -28.443 54.370 -59.027 1.00 25.71 266 LYS H O 1
ATOM 16540 N N . GLY H 1 267 ? -28.775 55.355 -57.019 1.00 22.48 267 GLY H N 1
ATOM 16541 C CA . GLY H 1 267 ? -27.587 54.758 -56.420 1.00 27.98 267 GLY H CA 1
ATOM 16542 C C . GLY H 1 267 ? -27.620 53.236 -56.463 1.00 27.44 267 GLY H C 1
ATOM 16543 O O . GLY H 1 267 ? -26.651 52.596 -56.858 1.00 28.30 267 GLY H O 1
ATOM 16544 N N . ALA H 1 268 ? -28.746 52.650 -56.069 1.00 24.11 268 ALA H N 1
ATOM 16545 C CA . ALA H 1 268 ? -28.875 51.202 -56.109 1.00 24.86 268 ALA H CA 1
ATOM 16546 C C . ALA H 1 268 ? -28.686 50.638 -57.526 1.00 27.97 268 ALA H C 1
ATOM 16547 O O . ALA H 1 268 ? -28.007 49.626 -57.698 1.00 31.37 268 ALA H O 1
ATOM 16549 N N . ARG H 1 269 ? -29.269 51.290 -58.536 1.00 24.43 269 ARG H N 1
ATOM 16550 C CA . ARG H 1 269 ? -29.051 50.883 -59.937 1.00 29.41 269 ARG H CA 1
ATOM 16551 C C . ARG H 1 269 ? -27.588 50.935 -60.352 1.00 32.37 269 ARG H C 1
ATOM 16552 O O . ARG H 1 269 ? -27.075 50.007 -60.984 1.00 33.78 269 ARG H O 1
ATOM 16560 N N . ALA H 1 270 ? -26.928 52.042 -60.032 1.00 32.30 270 ALA H N 1
ATOM 16561 C CA . ALA H 1 270 ? -25.521 52.196 -60.356 1.00 27.90 270 ALA H CA 1
ATOM 16562 C C . ALA H 1 270 ? -24.672 51.141 -59.652 1.00 29.03 270 ALA H C 1
ATOM 16563 O O . ALA H 1 270 ? -23.651 50.719 -60.179 1.00 29.67 270 ALA H O 1
ATOM 16565 N N . ALA H 1 271 ? -25.086 50.714 -58.461 1.00 33.64 271 ALA H N 1
ATOM 16566 C CA . ALA H 1 271 ? -24.342 49.676 -57.747 1.00 28.70 271 ALA H CA 1
ATOM 16567 C C . ALA H 1 271 ? -24.641 48.306 -58.329 1.00 33.62 271 ALA H C 1
ATOM 16568 O O . ALA H 1 271 ? -24.015 47.320 -57.958 1.00 34.37 271 ALA H O 1
ATOM 16570 N N . GLY H 1 272 ? -25.615 48.243 -59.235 1.00 33.62 272 GLY H N 1
ATOM 16571 C CA . GLY H 1 272 ? -25.903 47.011 -59.950 1.00 31.88 272 GLY H CA 1
ATOM 16572 C C . GLY H 1 272 ? -27.102 46.212 -59.450 1.00 31.31 272 GLY H C 1
ATOM 16573 O O . GLY H 1 272 ? -27.204 45.019 -59.726 1.00 24.40 272 GLY H O 1
ATOM 16574 N N . PHE H 1 273 ? -28.024 46.857 -58.739 1.00 26.93 273 PHE H N 1
ATOM 16575 C CA . PHE H 1 273 ? -29.135 46.127 -58.142 1.00 26.93 273 PHE H CA 1
ATOM 16576 C C . PHE H 1 273 ? -30.454 46.293 -58.894 1.00 25.99 273 PHE H C 1
ATOM 16577 O O . PHE H 1 273 ? -31.495 45.855 -58.423 1.00 26.63 273 PHE H O 1
ATOM 16585 N N . GLY H 1 274 ? -30.401 46.900 -60.074 1.00 26.98 274 GLY H N 1
ATOM 16586 C CA . GLY H 1 274 ? -31.612 47.251 -60.802 1.00 26.29 274 GLY H CA 1
ATOM 16587 C C . GLY H 1 274 ? -32.513 46.080 -61.170 1.00 26.15 274 GLY H C 1
ATOM 16588 O O . GLY H 1 274 ? -33.731 46.232 -61.262 1.00 27.01 274 GLY H O 1
ATOM 16589 N N . ASP H 1 275 ? -31.921 44.911 -61.388 1.00 27.28 275 ASP H N 1
ATOM 16590 C CA . ASP H 1 275 ? -32.703 43.728 -61.751 1.00 34.67 275 ASP H CA 1
ATOM 16591 C C . ASP H 1 275 ? -33.119 42.896 -60.543 1.00 34.19 275 ASP H C 1
ATOM 16592 O O . ASP H 1 275 ? -33.786 41.874 -60.684 1.00 36.46 275 ASP H O 1
ATOM 16597 N N . GLU H 1 276 ? -32.722 43.332 -59.357 1.00 25.00 276 GLU H N 1
ATOM 16598 C CA . GLU H 1 276 ? -33.121 42.643 -58.139 1.00 24.77 276 GLU H CA 1
ATOM 16599 C C . GLU H 1 276 ? -34.353 43.339 -57.594 1.00 26.33 276 GLU H C 1
ATOM 16600 O O . GLU H 1 276 ? -34.774 44.370 -58.138 1.00 27.20 276 GLU H O 1
ATOM 16606 N N . ASP H 1 277 ? -34.946 42.782 -56.544 1.00 23.35 277 ASP H N 1
ATOM 16607 C CA . ASP H 1 277 ? -36.120 43.419 -55.947 1.00 27.84 277 ASP H CA 1
ATOM 16608 C C . ASP H 1 277 ? -35.822 44.830 -55.485 1.00 25.90 277 ASP H C 1
ATOM 16609 O O . ASP H 1 277 ? -34.691 45.130 -55.112 1.00 22.70 277 ASP H O 1
ATOM 16614 N N . PHE H 1 278 ? -36.840 45.688 -55.470 1.00 30.53 278 PHE H N 1
ATOM 16615 C CA . PHE H 1 278 ? -36.616 47.071 -55.065 1.00 30.04 278 PHE H CA 1
ATOM 16616 C C . PHE H 1 278 ? -36.186 47.206 -53.603 1.00 33.88 278 PHE H C 1
ATOM 16617 O O . PHE H 1 278 ? -35.543 48.197 -53.231 1.00 29.58 278 PHE H O 1
ATOM 16625 N N . SER H 1 279 ? -36.512 46.202 -52.787 1.00 28.15 279 SER H N 1
ATOM 16626 C CA . SER H 1 279 ? -35.993 46.149 -51.423 1.00 24.32 279 SER H CA 1
ATOM 16627 C C . SER H 1 279 ? -34.449 46.082 -51.358 1.00 29.91 279 SER H C 1
ATOM 16628 O O . SER H 1 279 ? -33.856 46.304 -50.293 1.00 30.06 279 SER H O 1
ATOM 16631 N N . ALA H 1 280 ? -33.799 45.782 -52.482 1.00 23.50 280 ALA H N 1
ATOM 16632 C CA . ALA H 1 280 ? -32.337 45.680 -52.497 1.00 28.03 280 ALA H CA 1
ATOM 16633 C C . ALA H 1 280 ? -31.677 47.029 -52.212 1.00 26.68 280 ALA H C 1
ATOM 16634 O O . ALA H 1 280 ? -30.472 47.103 -52.023 1.00 31.36 280 ALA H O 1
ATOM 16636 N N . ILE H 1 281 ? -32.462 48.098 -52.194 1.00 29.41 281 ILE H N 1
ATOM 16637 C CA . ILE H 1 281 ? -31.906 49.393 -51.835 1.00 26.45 281 ILE H CA 1
ATOM 16638 C C . ILE H 1 281 ? -31.265 49.282 -50.454 1.00 29.53 281 ILE H C 1
ATOM 16639 O O . ILE H 1 281 ? -30.319 50.009 -50.123 1.00 32.04 281 ILE H O 1
ATOM 16644 N N . PHE H 1 282 ? -31.766 48.351 -49.652 1.00 22.95 282 PHE H N 1
ATOM 16645 C CA . PHE H 1 282 ? -31.196 48.124 -48.329 1.00 26.53 282 PHE H CA 1
ATOM 16646 C C . PHE H 1 282 ? -29.681 47.941 -48.359 1.00 32.62 282 PHE H C 1
ATOM 16647 O O . PHE H 1 282 ? -28.961 48.447 -47.484 1.00 28.78 282 PHE H O 1
ATOM 16655 N N . LYS H 1 283 ? -29.208 47.210 -49.366 1.00 24.94 283 LYS H N 1
ATOM 16656 C CA . LYS H 1 283 ? -27.794 46.859 -49.470 1.00 29.91 283 LYS H CA 1
ATOM 16657 C C . LYS H 1 283 ? -26.904 48.074 -49.609 1.00 30.73 283 LYS H C 1
ATOM 16658 O O . LYS H 1 283 ? -25.781 48.069 -49.125 1.00 26.78 283 LYS H O 1
ATOM 16664 N N . THR H 1 284 ? -27.401 49.103 -50.287 1.00 25.91 284 THR H N 1
ATOM 16665 C CA . THR H 1 284 ? -26.649 50.337 -50.468 1.00 26.59 284 THR H CA 1
ATOM 16666 C C . THR H 1 284 ? -26.577 51.104 -49.158 1.00 31.59 284 THR H C 1
ATOM 16667 O O . THR H 1 284 ? -25.695 51.945 -48.967 1.00 32.28 284 THR H O 1
ATOM 16671 N N . TYR H 1 285 ? -27.524 50.828 -48.265 1.00 31.62 285 TYR H N 1
ATOM 16672 C CA . TYR H 1 285 ? -27.549 51.467 -46.951 1.00 34.26 285 TYR H CA 1
ATOM 16673 C C . TYR H 1 285 ? -26.575 50.770 -46.007 1.00 33.95 285 TYR H C 1
ATOM 16674 O O . TYR H 1 285 ? -25.935 51.416 -45.191 1.00 38.40 285 TYR H O 1
ATOM 16683 N N . GLU H 1 286 ? -26.481 49.448 -46.117 1.00 35.99 286 GLU H N 1
ATOM 16684 C CA . GLU H 1 286 ? -25.453 48.687 -45.408 1.00 43.67 286 GLU H CA 1
ATOM 16685 C C . GLU H 1 286 ? -24.070 49.054 -45.922 1.00 43.40 286 GLU H C 1
ATOM 16686 O O . GLU H 1 286 ? -23.132 49.219 -45.140 1.00 45.37 286 GLU H O 1
ATOM 16692 N N . ARG H 1 287 ? -23.973 49.160 -47.250 1.00 53.20 287 ARG H N 1
ATOM 16693 C CA . ARG H 1 287 ? -22.767 49.563 -47.993 1.00 53.56 287 ARG H CA 1
ATOM 16694 C C . ARG H 1 287 ? -21.766 48.427 -47.910 1.00 55.26 287 ARG H C 1
ATOM 16695 O O . ARG H 1 287 ? -22.170 47.260 -47.823 1.00 54.71 287 ARG H O 1
#

Secondary structure (DSSP, 8-state):
--EEEEE--SHHHHHHHHHHHHTT-EEEEE-SSGGGGHHHHHTTPEE-S---HHHH-SEEEE--SSHHHHHHHHHSTT-HHHH--TT-EEEE-S---HHHHHHHHHHHHHTT-EEEE--EE--HHHHHHT-EEEEEEE-HHHHHHHHHHHHHHEEEEEE-SSTTHHHHHHHHHHHHHHHHHHHHHHHHHHHHHTT--HHHHHHHHHHSTT--HHHHHHHHHHHTT----SSBHHHHHHHHHHHHHHHHHHT---HHHHHHHHHHHHHHHTT-TTSBGGGGGGGG--/--EEEEE--SHHHHHHHHHHHHTT-EEEEE-SSHHHHHHHHTTTPEEPS---HHHH-SEEEE--SSHHHHHHHHHSTT-HHHH--TT-EEEE-S---HHHHHHHHHHHHHTT-EEEE--EE--HHHHHHT-EEEEEEE-HHHHHHHHHHHTTTEEEEEE-SSTTHHHHHHHHHHHHHHHHHHHHHHHHHHHHHHT--HHHHHHHHHHSTT--HHHHHHHHHHHTT----SSBHHHHHHHHHHHHHHHHHHT---HHHHHHHHHHHHHHHTT-TTSBGGGGHHHH--/--EEEEE--SHHHHHHHHHHHHTT-EEEEE-SSGGGGHHHHHTTPEE-S---HHHH-SEEEE--SSHHHHHHHHHSTT-STTT--TT-EEEE-S---HHHHHHHHHHHHTTT-EEEE--EE--HHHHHHT-EEEEEEE-HHHHHHHHHHHHHHEEEEEE-SSTTHHHHHHHHHHHHHHHHHHHHHHHHHHHHHTT--HHHHHHHHHHSTT--HHHHHHHHHHHHT----SSBHHHHHHHHHHHHHHHHHHT---HHHHHHHHHHHHHHHTT-TTSBGGGGHHHH--/--EEEEE--SHHHHHHHHHHHHTT-EEEEE-SSGGGGHHHHTTTPEEPS---HHHH-SEEEE--SSHHHHHHHHHSTTSHHHH--TT-EEEE-S---HHHHHHHHHHHHHTT-EEEE--EE--HHHHHHT-EEEEEEE-HHHHHHHHHHHHHHEEEEEE-SSTTHHHHHHHHHHHHHHHHHHHHHHHHHHHHHHT--HHHHHHHHHHSTT--HHHHHHHHHHHTT----SSBHHHHHHHHHHHHHHHHHHT---HHHHHHHHHHHHHHHTT-TTSBGGGGGGG--/--EEEEE--SHHHHHHHHHHHHTT-EEEEE-SSGGGGHHHHTTTPEE-S---HHHH-SEEEE--SSHHHHHHHHHSTT-HHHH--TT-EEEE-S---HHHHHHHHHHHHHTT-EEEE--EE--HHHHHHT-EEEEEEE-HHHHHHHHHHHHHHEEEEEE-SSTTHHHHHHHHHHHHHHHHHHHHHHHHHHHHHHT--HHHHHHHHHHSTT--HHHHHHHHHHHTT----SSBHHHHHHHHHHHHHHHHHHT---HHHHHHHHHHHHHIIIIITTSBGGGGGGGG-/-EEEEE--SHHHHHHHHHHHHTT-EEEEE-SSTHHHHHHHTTTPEE-S---GGGS-SEEEE--SSHHHHHHHHHSTT-HHHH--TT-EEEE-S---HHHHHHHHHHHHHTT-EEEE--EE--HHHHHHT-EEEEEEE-HHHHHHHHHHHHHHEEEEEE-SSTTHHHHHHHHHHHHHHHHHHHHHHHHHHHHHTT--HHHHHHHHHTSTT--HHHHHHHHHHHTT----SSBHHHHHHHHHHHHHHHHHHT---HHHHHHHHHHHHHHHTT-TTSBGGGHHHHT-/--EEEEE--SHHHHHHHHHHHHTT-EEEEE-SSHHHHHHHHTTT-EE-S---HHHH-SEEEE--SSHHHHHHHHHSTTSGGGT--TT-EEEE-S---HHHHHHHHHHHHTTT-EEEE--EE--HHHHHHT-EEEEEEE-HHHHHHHHHHHHHHEEEEEE-SSTTHHHHHHHHHHHHHHHHHHHHHHHHHHHHHHT--HHHHHHHHHHSTT--HHHHHHHHHHHHT----SSBHHHHHHHHHHHHHHHHHHT---HHHHHHHHHHHHHIIIIITTSBGGGGGGGT--/-EEEEE--SHHHHHHHHHHHHTT-EEEEE-SSGGGGHHHHTTTPEE-S---TTTS-SEEEE--SSHHHHHHHHHSTT-GGGT--TT-EEEE-S---HHHHHHHHHHHHHTT-EEEE--EE--HHHHHHT-EEEEEEE-HHHHHHHHHHHHHHEEEEEE-SSTTHHHHHHHHHHHHHHHHHHHHHHHHHHHHHHT--HHHHHHHHHTSTT--HHHHHHHHHHHTT----SSBHHHHHHHHHHHHHHHHHHT---HHHHHHHHHHHHHHHTT-TTSBGGGHHHHHH-

Solvent-accessible surface area: 76515 Å² total

CATH classification: 3.40.50.720 (+1 more: 1.10.1040.10)

B-factor: mean 39.19, std 15.7, range [9.93, 131.0]

Nearest PDB structures (foldseek):
  3pef-assembly2_G  TM=1.001E+00  e=2.613E-54  Geobacter metallireducens
  3pdu-assembly1_A  TM=9.950E-01  e=4.750E-44  Geobacter sulfurreducens
  3doj-assembly1_A  TM=9.887E-01  e=6.592E-39  Arabidopsis thaliana
  2uyy-assembly1_D  TM=9.895E-01  e=1.193E-36  Homo sapiens
  1yb4-assembly1_A  TM=8.573E-01  e=2.559E-27  Salmonella enterica subsp. enterica serovar Typhimurium str. LT2

Foldseek 3Di:
DAEEEEEALPLQRVLLVVLCLVVVYAYEYDYPPCVSCVVVVVSVHHYDPACVRQQPHQEYEYEDQELVGVCCQQPPVSHNLVRHAPAREYEYQYQYAQVSQVVSQVSNVVRHYGYKYWHWDDWNVLQNVLAIETEIAGDPVVVVVCVVSNNSRHDHYDYQYHRRRSNLVVLVVLLVVLLVLVVLLLVLLVCVVVVHDLVVVLVVCCVDDNHDPVCNVLSVCVNVVNFAATPFLLSSLSSLVSSVVVCVVVVHDDVSSVVSSVLSVVCVVVPRRGTYNSSSSVVSHD/DAEEEEEACDLQRVLLQVLCLVVPYAYEYDYPDCPSVVVCVVVVHHYDDACVRLLPHQEYEYEDQELVGLVCQQPHDRHVLVRHAQAREYEYQYQYALVSQVVSQVSNVVSHYHYKYWHWDDWNVLQNVLAIATQIEGDPVVLVVCVVSNSSRHDHYDYQYHRRRSSVVVLVVLLVVLLVLVVLLLVQQVCVVVPHDLVVVLVVCCVDDNHDPVCNVLSVCVNVVNFAAGPFLLSSLSSLVSSVVVCVVVVHDDVSSVVSSVLSVVVVVVPRRRTHNSSSSVVSHD/DAEEEEEACDLQRVLLQVLCLVVPYAYEYEYPPCVSCVVVVVSRHHYDPACVRQQPHQEYEYEDQELVGVCCQQPHDSHVLVHHAPAREYEYQYQYAQVSLVVSQVSRVVRHYHYKYWHWDDWNVLQNVLAIETQIEGDVVSVVVCVVSNNSRHPHYDYQYHRRRSNLVVLVVLLVVLLVLLVLLLVLLVCVVVVHDSVVVLVVCCVDDNHDPVSNVLSVCVVVVHFAARPFLLSSLNSLVSSVVVCVVVVHDDVSSVVSSVLSVVLVVVPRRRTYNSSSSPVSHD/DAEEEEEAQDLQSVLLVVLCVVVPYAYEYDYPDCVSVVVVVVSPHHYDDACVRQLPHQEYEYEDQELVGLCCQQPNDRHNLVRAAPAREYEYQYQYAQVSQVVSQVSNVVRHYFYKYWHWDDWNVLQNVLAIATEIEGDPVSVVVCVVSNNSRHDHYDYQYHRRRSNLVVLVVLLVVLLVLVVLLLVLLVCVVVPHDLVVVLVVCCVDPNHDPVCNVLSVCVVVVHFAAGPFLLSSLNSLVSSVVVCVVVVHDDVSSVVSSVLSVVCVVVPRRGTYNSCSSVVSD/DAEEEEEACPLLRVLLQVLCLVVPYAYEYDYPPCVSCVVVVVSVHHYDPACVRQLPHLEYEYEDQELVGVCCQQPPDSHPLVRHAPAREYEYQYQYAQVSQVVSQVSRVVSHYHYKYWHWDDWNVLQNVLAIATEIEGDVVSVVVCVVSNSSRHDHYDYQYHRRRSNLVVLVVLLVVLLVLVVLLVVQLVCVVVPHDLVVVLVVCCVDDNRDPVCNVLSVCVVVVHFAAGPFLLSSLNSLVSSCVVCVVVVHDDVSSVVSSVLSVVVVVVPRRRTYSSCSSVVSD/DEEEEEACDLQRVLLVVLCVVVVYAYEYEYPDCVSCVVVVVSRHHYDDACVRQQPTQEYEYEDQELVGVCCQQPHDSHNLVRHAQAREYEYQYQYAQVSQVVSQVSNVVRHYFYKYWHWDDWNVLQNVLAIATQIEGDPVSLVVCVVSNVRRHDHYDYQYHRRRSNLVVLVVLLVVLLVLVVLLLVLLVCVVVPHQLVVVLVVCCVDDNRDPVCVVLSVCVNVVHFAATPFLLSSLSSLVSSVVVCVVVVHDDVSSVVSSVLSVVVVVVPRRGTYNSCSSVVSD/DAEEEEEACDLQSLLLQVLCVVVPYAYEYEYPDCVSQVVVVVVVHHYDPACVRQLPHQEYEYEDQELVRLCCQQPPVSHVLVHDAPAREYEYQYQYAQVSQVVSQVSRVVSHYFYKYWHWDDWNVLQNVLAIATEIEGDVVSVVVCVVSNSSRHPHYDYQYHRRRSNLVVLVVLLVVLLVLVVLLVVLLVCVVVVHDLVVVLVVCCVDDNHDPVSNVLSVCVVVVHFAAGPFLLSSLNSLVSSCVVCVVVVHDDVSSVVSSVLSVVVVVVPRRGTHNSCSSVVRPD/DEEEEEACPLLSVLLQVLCLVVVYAYEYEYPDPVSCVVVVVSPHHYDPACVRQLPTQEYEYEDQELVRVCCQQVHDSHNLVRHADAREYEYQYQYAQVSQVVSQVSNVVRHYGYKYWHWDDWNVLQNVLAIATEIEGDVVSVVVCVVSNSSRHPHYDYQYHRRRSNLVVLVVLLVVLLVLLVLLLVQLVQVVVPHDLVVVLVVCCVDDNRDPVSNVLSVCVVVVHFAATPFLLSSLNSLVSSCVVCVVVVHDDVSSVVSSVLSVVCVVVPRRRTYNSCSSVVSND